Protein 2KKV (pdb70)

Organism: Salmonella paratyphi A (strain ATCC 9150 / SARB42) (NCBI:txid295319)

Sequence (121 aa):
MENSGAYTFETIAREWHESNKRWSEDHRSRVLRYLELYIFPHIGSSDIRQLKTSHLLAPIKEVDTSGKHDVAQRLQQRVTAIMRYAVQNDYIDSNPASDMAGALSTTKARHYPLEHHHHHHMENSGAYTFETIAREWHESNKRWSEDHRSRVLRYLELYIFPHIGSSDIRQLKTSHLLAPIKEVDTSGKHDVAQRLQQRVTAIMRYAVQNDYIDSNPASDMAGALSTTKARHYPLEHHHHHHMENSGAYTFETIAREWHESNKRWSEDHRSRVLRYLELYIFPHIGSSDIRQLKTSHLLAPIKEVDTSGKHDVAQRLQQRVTAIMRYAVQNDYIDSNPASDMAGALSTTKARHYPLEHHHHHHMENSGAYTFETIAREWHESNKRWSEDHRSRVLRYLELYIFPHIGSSDIRQLKTSHLLAPIKEVDTSGKHDVAQRLQQRVTAIMRYAVQNDYIDSNPASDMAGALSTTKARHYPLEHHHHHHMENSGAYTFETIAREWHESNKRWSEDHRSRVLRYLELYIFPHIGSSDIRQLKTSHLLAPIKEVDTSGKHDVAQRLQQRVTAIMRYAVQNDYIDSNPASDMAGALSTTKARHYPLEHHHHHHMENSGAYTFETIAREWHESNKRWSEDHRSRVLRYLELYIFPHIGSSDIRQLKTSHLLAPIKEVDTSGKHDVAQRLQQRVTAIMRYAVQNDYIDSNPASDMAGALSTTKARHYPLEHHHHHHMENSGAYTFETIAREWHESNKRWSEDHRSRVLRYLELYIFPHIGSSDIRQLKTSHLLAPIKEVDTSGKHDVAQRLQQRVTAIMRYAVQNDYIDSNPASDMAGALSTTKARHYPLEHHHHHHMENSGAYTFETIAREWHESNKRWSEDHRSRVLRYLELYIFPHIGSSDIRQLKTSHLLAPIKEVDTSGKHDVAQRLQQRVTAIMRYAVQNDYIDSNPASDMAGALSTTKARHYPLEHHHHHHMENSGAYTFETIAREWHESNKRWSEDHRSRVLRYLELYIFPHIGSSDIRQLKTSHLLAPIKEVDTSGKHDVAQRLQQRVTAIMRYAVQNDYIDSNPASDMAGALSTTKARHYPLEHHHHHHMENSGAYTFETIAREWHESNKRWSEDHRSRVLRYLELYIFPHIGSSDIRQLKTSHLLAPIKEVDTSGKHDVAQRLQQRVTAIMRYAVQNDYIDSNPASDMAGALSTTKARHYPLEHHHHHHMENSGAYTFETIAREWHESNKRWSEDHRSRVLRYLELYIFPHIGSSDIRQLKTSHLLAPIKEVDTSGKHDVAQRLQQRVTAIMRYAVQNDYIDSNPASDMAGALSTTKARHYPLEHHHHHHMENSGAYTFETIAREWHESNKRWSEDHRSRVLRYLELYIFPHIGSSDIRQLKTSHLLAPIKEVDTSGKHDVAQRLQQRVTAIMRYAVQNDYIDSNPASDMAGALSTTKARHYPLEHHHHHHMENSGAYTFETIAREWHESNKRWSEDHRSRVLRYLELYIFPHIGSSDIRQLKTSHLLAPIKEVDTSGKHDVAQRLQQRVTAIMRYAVQNDYIDSNPASDMAGALSTTKARHYPLEHHHHHHMENSGAYTFETIAREWHESNKRWSEDHRSRVLRYLELYIFPHIGSSDIRQLKTSHLLAPIKEVDTSGKHDVAQRLQQRVTAIMRYAVQNDYIDSNPASDMAGALSTTKARHYPLEHHHHHHMENSGAYTFETIAREWHESNKRWSEDHRSRVLRYLELYIFPHIGSSDIRQLKTSHLLAPIKEVDTSGKHDVAQRLQQRVTAIMRYAVQNDYIDSNPASDMAGALSTTKARHYPLEHHHHHHMENSGAYTFETIAREWHESNKRWSEDHRSRVLRYLELYIFPHIGSSDIRQLKTSHLLAPIKEVDTSGKHDVAQRLQQRVTAIMRYAVQNDYIDSNPASDMAGALSTTKARHYPLEHHHHHHMENSGAYTFETIAREWHESNKRWSEDHRSRVLRYLELYIFPHIGSSDIRQLKTSHLLAPIKEVDTSGKHDVAQRLQQRVTAIMRYAVQNDYIDSNPASDMAGALSTTKARHYPLEHHHHHHMENSGAYTFETIAREWHESNKRWSEDHRSRVLRYLELYIFPHIGSSDIRQLKTSHLLAPIKEVDTSGKHDVAQRLQQRVTAIMRYAVQNDYIDSNPASDMAGALSTTKARHYPLEHHHHHHMENSGAYTFETIAREWHESNKRWSEDHRSRVLRYLELYIFPHIGSSDIRQLKTSHLLAPIKEVDTSGKHDVAQRLQQRVTAIMRYAVQNDYIDSNPASDMAGALSTTKARHYPLEHHHHHHMENSGAYTFETIAREWHESNKRWSEDHRSRVLRYLELYIFPHIGSSDIRQLKTSHLLAPIKEVDTSGKHDVAQRLQQRVTAIMRYAVQNDYIDSNPASDMAGALSTTKARHYPLEHHHHHH

Foldseek 3Di:
DDDDPPQWLVVLVVVVVVVPDDPDVVVVVVVVVVCCCPVVPPPSVDILLGDDALVSCVVLCVVVVVPCVVVSLVSLVVVVVSNVSCVVVPSDDDDRSVCNNVDDPDDDDDDDDPDDDDDPD

Secondary structure (DSSP, 8-state):
--S----SHHHHHHHHHTT--SS-HHHHHHHHHHHHHHHSSSSTTS-TT---SGGGHHHHHHHIIIIIHHHHHHHHHHHHHHHHHHHHTTSS-S-S-SSSS---S-----SS--TT-----

Nearest PDB structures (foldseek):
  2kkv-assembly1_A  TM=7.612E-01  e=9.557E-13  Salmonella enterica subsp. enterica serovar Paratyphi A
  2kj8-assembly1_A  TM=6.370E-01  e=3.093E-03  Escherichia coli K-12
  2kj5-assembly1_A  TM=5.426E-01  e=9.135E-03  Nitrosospira multiformis ATCC 25196
  1z19-assembly1_B-2  TM=6.094E-01  e=6.948E-01  Lambdavirus lambda
  3lys-assembly6_F  TM=6.703E-01  e=3.745E+00  Lactococcus lactis subsp. lactis

Radius of gyration: 15.38 Å; Cα contacts (8 Å, |Δi|>4): 62; chains: 1; bounding box: 46×30×35 Å

Structure (mmCIF, N/CA/C/O backbone):
data_2KKV
#
_entry.id   2KKV
#
loop_
_atom_site.group_PDB
_atom_site.id
_atom_site.type_symbol
_atom_site.label_atom_id
_atom_site.label_alt_id
_atom_site.label_comp_id
_atom_site.label_asym_id
_atom_site.label_entity_id
_atom_site.label_seq_id
_atom_site.pdbx_PDB_ins_code
_atom_site.Cartn_x
_atom_site.Cartn_y
_atom_site.Cartn_z
_atom_site.occupancy
_atom_site.B_iso_or_equiv
_atom_site.auth_seq_id
_atom_site.auth_comp_id
_atom_site.auth_asym_id
_atom_site.auth_atom_id
_atom_site.pdbx_PDB_model_num
ATOM 1 N N . MET A 1 1 ? -23.336 0.164 -3.877 1.00 43.52 1 MET A N 1
ATOM 2 C CA . MET A 1 1 ? -23.354 -0.031 -2.412 1.00 73.42 1 MET A CA 1
ATOM 3 C C . MET A 1 1 ? -24.277 0.988 -1.756 1.00 42.53 1 MET A C 1
ATOM 4 O O . MET A 1 1 ? -24.083 2.194 -1.900 1.00 11.54 1 MET A O 1
ATOM 20 N N . GLU A 1 2 ? -25.290 0.493 -1.048 1.00 70.12 2 GLU A N 1
ATOM 21 C CA . GLU A 1 2 ? -26.272 1.359 -0.399 1.00 71.11 2 GLU A CA 1
ATOM 22 C C . GLU A 1 2 ? -25.615 2.270 0.636 1.00 71.33 2 GLU A C 1
ATOM 23 O O . GLU A 1 2 ? -25.825 3.484 0.623 1.00 21.44 2 GLU A O 1
ATOM 35 N N . ASN A 1 3 ? -24.829 1.691 1.534 1.00 74.23 3 ASN A N 1
ATOM 36 C CA . ASN A 1 3 ? -24.126 2.484 2.536 1.00 34.03 3 ASN A CA 1
ATOM 37 C C . ASN A 1 3 ? -22.892 3.125 1.920 1.00 63.15 3 ASN A C 1
ATOM 38 O O . ASN A 1 3 ? -21.877 2.463 1.702 1.00 4.34 3 ASN A O 1
ATOM 49 N N . SER A 1 4 ? -23.000 4.411 1.625 1.00 21.04 4 SER A N 1
ATOM 50 C CA . SER A 1 4 ? -21.933 5.144 0.958 1.00 21.22 4 SER A CA 1
ATOM 51 C C . SER A 1 4 ? -20.735 5.338 1.885 1.00 14.41 4 SER A C 1
ATOM 52 O O . SER A 1 4 ? -20.854 5.944 2.952 1.00 4.11 4 SER A O 1
ATOM 60 N N . GLY A 1 5 ? -19.589 4.814 1.476 1.00 50.21 5 GLY A N 1
ATOM 61 C CA . GLY A 1 5 ? -18.386 4.947 2.270 1.00 23.03 5 GLY A CA 1
ATOM 62 C C . GLY A 1 5 ? -17.467 3.755 2.114 1.00 20.12 5 GLY A C 1
ATOM 63 O O . GLY A 1 5 ? -17.836 2.766 1.474 1.00 11.30 5 GLY A O 1
ATOM 67 N N . ALA A 1 6 ? -16.269 3.859 2.689 1.00 62.55 6 ALA A N 1
ATOM 68 C CA . ALA A 1 6 ? -15.280 2.782 2.649 1.00 34.30 6 ALA A CA 1
ATOM 69 C C . ALA A 1 6 ? -14.843 2.495 1.215 1.00 61.21 6 ALA A C 1
ATOM 70 O O . ALA A 1 6 ? -14.528 1.361 0.864 1.00 61.10 6 ALA A O 1
ATOM 77 N N . TYR A 1 7 ? -14.799 3.540 0.398 1.00 62.11 7 TYR A N 1
ATOM 78 C CA . TYR A 1 7 ? -14.378 3.409 -0.995 1.00 41.31 7 TYR A CA 1
ATOM 79 C C . TYR A 1 7 ? -12.864 3.582 -1.096 1.00 42.32 7 TYR A C 1
ATOM 80 O O . TYR A 1 7 ? -12.290 3.606 -2.185 1.00 14.30 7 TYR A O 1
ATOM 98 N N . THR A 1 8 ? -12.235 3.692 0.060 1.00 62.30 8 THR A N 1
ATOM 99 C CA . THR A 1 8 ? -10.829 4.022 0.159 1.00 61.13 8 THR A CA 1
ATOM 100 C C . THR A 1 8 ? -9.916 2.856 -0.221 1.00 52.20 8 THR A C 1
ATOM 101 O O . THR A 1 8 ? -10.375 1.761 -0.560 1.00 54.42 8 THR A O 1
ATOM 112 N N . PHE A 1 9 ? -8.611 3.112 -0.130 1.00 52.42 9 PHE A N 1
ATOM 113 C CA . PHE A 1 9 ? -7.571 2.157 -0.512 1.00 1.53 9 PHE A CA 1
ATOM 114 C C . PHE A 1 9 ? -7.701 0.848 0.270 1.00 34.44 9 PHE A C 1
ATOM 115 O O . PHE A 1 9 ? -7.267 -0.211 -0.188 1.00 53.32 9 PHE A O 1
ATOM 132 N N . GLU A 1 10 ? -8.297 0.944 1.453 1.00 52.14 10 GLU A N 1
ATOM 133 C CA . GLU A 1 10 ? -8.469 -0.197 2.345 1.00 41.34 10 GLU A CA 1
ATOM 134 C C . GLU A 1 10 ? -9.281 -1.313 1.688 1.00 62.41 10 GLU A C 1
ATOM 135 O O . GLU A 1 10 ? -8.831 -2.454 1.592 1.00 23.44 10 GLU A O 1
ATOM 147 N N . THR A 1 11 ? -10.470 -0.963 1.216 1.00 73.11 11 THR A N 1
ATOM 148 C CA . THR A 1 11 ? -11.419 -1.948 0.717 1.00 2.10 11 THR A CA 1
ATOM 149 C C . THR A 1 11 ? -10.991 -2.513 -0.636 1.00 24.33 11 THR A C 1
ATOM 150 O O . THR A 1 11 ? -11.261 -3.672 -0.941 1.00 41.14 11 THR A O 1
ATOM 161 N N . ILE A 1 12 ? -10.301 -1.701 -1.430 1.00 74.11 12 ILE A N 1
ATOM 162 C CA . ILE A 1 12 ? -9.832 -2.140 -2.742 1.00 74.13 12 ILE A CA 1
ATOM 163 C C . ILE A 1 12 ? -8.882 -3.328 -2.599 1.00 4.02 12 ILE A C 1
ATOM 164 O O . ILE A 1 12 ? -8.875 -4.237 -3.428 1.00 12.11 12 ILE A O 1
ATOM 180 N N . ALA A 1 13 ? -8.106 -3.329 -1.519 1.00 74.22 13 ALA A N 1
ATOM 181 C CA . ALA A 1 13 ? -7.197 -4.432 -1.231 1.00 42.24 13 ALA A CA 1
ATOM 182 C C . ALA A 1 13 ? -7.976 -5.700 -0.894 1.00 44.14 13 ALA A C 1
ATOM 183 O O . ALA A 1 13 ? -7.540 -6.813 -1.186 1.00 51.25 13 ALA A O 1
ATOM 190 N N . ARG A 1 14 ? -9.138 -5.519 -0.287 1.00 4.14 14 ARG A N 1
ATOM 191 C CA . ARG A 1 14 ? -9.993 -6.634 0.091 1.00 1.43 14 ARG A CA 1
ATOM 192 C C . ARG A 1 14 ? -10.646 -7.238 -1.151 1.00 53.12 14 ARG A C 1
ATOM 193 O O . ARG A 1 14 ? -10.839 -8.451 -1.233 1.00 15.23 14 ARG A O 1
ATOM 214 N N . GLU A 1 15 ? -10.957 -6.382 -2.119 1.00 72.35 15 GLU A N 1
ATOM 215 C CA . GLU A 1 15 ? -11.707 -6.783 -3.308 1.00 52.13 15 GLU A CA 1
ATOM 216 C C . GLU A 1 15 ? -11.040 -7.922 -4.063 1.00 34.55 15 GLU A C 1
ATOM 217 O O . GLU A 1 15 ? -11.672 -8.937 -4.340 1.00 63.24 15 GLU A O 1
ATOM 229 N N . TRP A 1 16 ? -9.779 -7.749 -4.416 1.00 12.23 16 TRP A N 1
ATOM 230 C CA . TRP A 1 16 ? -9.053 -8.813 -5.105 1.00 72.14 16 TRP A CA 1
ATOM 231 C C . TRP A 1 16 ? -8.624 -9.909 -4.127 1.00 10.33 16 TRP A C 1
ATOM 232 O O . TRP A 1 16 ? -8.424 -11.058 -4.519 1.00 22.31 16 TRP A O 1
ATOM 253 N N . HIS A 1 17 ? -8.481 -9.553 -2.852 1.00 25.01 17 HIS A N 1
ATOM 254 C CA . HIS A 1 17 ? -8.074 -10.519 -1.835 1.00 41.32 17 HIS A CA 1
ATOM 255 C C . HIS A 1 17 ? -9.134 -11.592 -1.591 1.00 25.11 17 HIS A C 1
ATOM 256 O O . HIS A 1 17 ? -8.785 -12.734 -1.313 1.00 32.33 17 HIS A O 1
ATOM 271 N N . GLU A 1 18 ? -10.414 -11.241 -1.695 1.00 72.42 18 GLU A N 1
ATOM 272 C CA . GLU A 1 18 ? -11.485 -12.164 -1.316 1.00 21.43 18 GLU A CA 1
ATOM 273 C C . GLU A 1 18 ? -11.571 -13.366 -2.261 1.00 30.33 18 GLU A C 1
ATOM 274 O O . GLU A 1 18 ? -12.271 -14.338 -1.979 1.00 41.41 18 GLU A O 1
ATOM 286 N N . SER A 1 19 ? -10.850 -13.304 -3.374 1.00 35.42 19 SER A N 1
ATOM 287 C CA . SER A 1 19 ? -10.762 -14.434 -4.291 1.00 25.02 19 SER A CA 1
ATOM 288 C C . SER A 1 19 ? -9.720 -15.433 -3.785 1.00 13.13 19 SER A C 1
ATOM 289 O O . SER A 1 19 ? -9.542 -16.515 -4.351 1.00 71.52 19 SER A O 1
ATOM 297 N N . ASN A 1 20 ? -9.054 -15.042 -2.698 1.00 22.04 20 ASN A N 1
ATOM 298 C CA . ASN A 1 20 ? -7.998 -15.824 -2.060 1.00 41.32 20 ASN A CA 1
ATOM 299 C C . ASN A 1 20 ? -6.809 -16.014 -2.992 1.00 32.11 20 ASN A C 1
ATOM 300 O O . ASN A 1 20 ? -6.775 -16.927 -3.820 1.00 1.03 20 ASN A O 1
ATOM 311 N N . LYS A 1 21 ? -5.844 -15.113 -2.880 1.00 0.25 21 LYS A N 1
ATOM 312 C CA . LYS A 1 21 ? -4.609 -15.219 -3.644 1.00 14.15 21 LYS A CA 1
ATOM 313 C C . LYS A 1 21 ? -3.481 -15.693 -2.729 1.00 32.44 21 LYS A C 1
ATOM 314 O O . LYS A 1 21 ? -2.606 -16.454 -3.141 1.00 24.31 21 LYS A O 1
ATOM 333 N N . ARG A 1 22 ? -3.517 -15.258 -1.479 1.00 72.34 22 ARG A N 1
ATOM 334 C CA . ARG A 1 22 ? -2.481 -15.609 -0.525 1.00 25.23 22 ARG A CA 1
ATOM 335 C C . ARG A 1 22 ? -3.112 -15.862 0.840 1.00 51.41 22 ARG A C 1
ATOM 336 O O . ARG A 1 22 ? -4.281 -15.540 1.052 1.00 2.35 22 ARG A O 1
ATOM 357 N N . TRP A 1 23 ? -2.328 -16.409 1.757 1.00 4.02 23 TRP A N 1
ATOM 358 C CA . TRP A 1 23 ? -2.831 -16.859 3.053 1.00 65.14 23 TRP A CA 1
ATOM 359 C C . TRP A 1 23 ? -2.499 -15.862 4.164 1.00 13.41 23 TRP A C 1
ATOM 360 O O . TRP A 1 23 ? -2.024 -14.755 3.894 1.00 73.24 23 TRP A O 1
ATOM 381 N N . SER A 1 24 ? -2.778 -16.272 5.409 1.00 62.02 24 SER A N 1
ATOM 382 C CA . SER A 1 24 ? -2.446 -15.500 6.608 1.00 62.51 24 SER A CA 1
ATOM 383 C C . SER A 1 24 ? -3.354 -14.275 6.732 1.00 51.23 24 SER A C 1
ATOM 384 O O . SER A 1 24 ? -3.029 -13.302 7.420 1.00 4.23 24 SER A O 1
ATOM 392 N N . GLU A 1 25 ? -4.515 -14.351 6.094 1.00 32.31 25 GLU A N 1
ATOM 393 C CA . GLU A 1 25 ? -5.477 -13.257 6.107 1.00 22.52 25 GLU A CA 1
ATOM 394 C C . GLU A 1 25 ? -6.103 -13.079 7.486 1.00 43.31 25 GLU A C 1
ATOM 395 O O . GLU A 1 25 ? -6.505 -11.976 7.856 1.00 21.05 25 GLU A O 1
ATOM 407 N N . ASP A 1 26 ? -6.158 -14.168 8.244 1.00 23.41 26 ASP A N 1
ATOM 408 C CA . ASP A 1 26 ? -6.725 -14.160 9.591 1.00 31.11 26 ASP A CA 1
ATOM 409 C C . ASP A 1 26 ? -6.004 -13.157 10.487 1.00 31.45 26 ASP A C 1
ATOM 410 O O . ASP A 1 26 ? -6.627 -12.455 11.286 1.00 51.31 26 ASP A O 1
ATOM 419 N N . HIS A 1 27 ? -4.691 -13.085 10.332 1.00 72.33 27 HIS A N 1
ATOM 420 C CA . HIS A 1 27 ? -3.858 -12.235 11.169 1.00 52.42 27 HIS A CA 1
ATOM 421 C C . HIS A 1 27 ? -3.984 -10.772 10.760 1.00 30.12 27 HIS A C 1
ATOM 422 O O . HIS A 1 27 ? -3.845 -9.868 11.582 1.00 42.23 27 HIS A O 1
ATOM 437 N N . ARG A 1 28 ? -4.276 -10.561 9.485 1.00 51.55 28 ARG A N 1
ATOM 438 C CA . ARG A 1 28 ? -4.252 -9.228 8.881 1.00 45.35 28 ARG A CA 1
ATOM 439 C C . ARG A 1 28 ? -5.273 -8.289 9.514 1.00 1.31 28 ARG A C 1
ATOM 440 O O . ARG A 1 28 ? -5.114 -7.072 9.451 1.00 1.23 28 ARG A O 1
ATOM 461 N N . SER A 1 29 ? -6.316 -8.855 10.114 1.00 14.44 29 SER A N 1
ATOM 462 C CA . SER A 1 29 ? -7.356 -8.055 10.752 1.00 51.01 29 SER A CA 1
ATOM 463 C C . SER A 1 29 ? -6.748 -7.100 11.787 1.00 64.12 29 SER A C 1
ATOM 464 O O . SER A 1 29 ? -7.058 -5.909 11.802 1.00 40.33 29 SER A O 1
ATOM 472 N N . ARG A 1 30 ? -5.873 -7.626 12.639 1.00 70.52 30 ARG A N 1
ATOM 473 C CA . ARG A 1 30 ? -5.200 -6.806 13.641 1.00 50.03 30 ARG A CA 1
ATOM 474 C C . ARG A 1 30 ? -3.993 -6.093 13.038 1.00 5.20 30 ARG A C 1
ATOM 475 O O . ARG A 1 30 ? -3.757 -4.913 13.307 1.00 33.52 30 ARG A O 1
ATOM 496 N N . VAL A 1 31 ? -3.237 -6.822 12.217 1.00 40.40 31 VAL A N 1
ATOM 497 C CA . VAL A 1 31 ? -2.009 -6.302 11.602 1.00 33.40 31 VAL A CA 1
ATOM 498 C C . VAL A 1 31 ? -2.278 -5.043 10.773 1.00 2.34 31 VAL A C 1
ATOM 499 O O . VAL A 1 31 ? -1.375 -4.234 10.549 1.00 55.02 31 VAL A O 1
ATOM 512 N N . LEU A 1 32 ? -3.528 -4.874 10.349 1.00 4.52 32 LEU A N 1
ATOM 513 C CA . LEU A 1 32 ? -3.931 -3.733 9.533 1.00 5.01 32 LEU A CA 1
ATOM 514 C C . LEU A 1 32 ? -3.469 -2.412 10.152 1.00 13.40 32 LEU A C 1
ATOM 515 O O . LEU A 1 32 ? -2.978 -1.533 9.448 1.00 40.33 32 LEU A O 1
ATOM 531 N N . ARG A 1 33 ? -3.602 -2.293 11.472 1.00 64.53 33 ARG A N 1
ATOM 532 C CA . ARG A 1 33 ? -3.193 -1.080 12.184 1.00 51.51 33 ARG A CA 1
ATOM 533 C C . ARG A 1 33 ? -1.714 -0.775 11.956 1.00 14.31 33 ARG A C 1
ATOM 534 O O . ARG A 1 33 ? -1.341 0.353 11.624 1.00 3.10 33 ARG A O 1
ATOM 555 N N . TYR A 1 34 ? -0.879 -1.793 12.133 1.00 12.22 34 TYR A N 1
ATOM 556 C CA . TYR A 1 34 ? 0.562 -1.650 11.963 1.00 10.25 34 TYR A CA 1
ATOM 557 C C . TYR A 1 34 ? 0.903 -1.401 10.497 1.00 12.25 34 TYR A C 1
ATOM 558 O O . TYR A 1 34 ? 1.805 -0.626 10.177 1.00 43.30 34 TYR A O 1
ATOM 576 N N . LEU A 1 35 ? 0.161 -2.052 9.616 1.00 53.44 35 LEU A N 1
ATOM 577 C CA . LEU A 1 35 ? 0.410 -1.964 8.190 1.00 52.32 35 LEU A CA 1
ATOM 578 C C . LEU A 1 35 ? 0.115 -0.554 7.680 1.00 12.12 35 LEU A C 1
ATOM 579 O O . LEU A 1 35 ? 1.008 0.106 7.155 1.00 41.14 35 LEU A O 1
ATOM 595 N N . GLU A 1 36 ? -1.120 -0.087 7.876 1.00 3.22 36 GLU A N 1
ATOM 596 C CA . GLU A 1 36 ? -1.555 1.218 7.357 1.00 2.14 36 GLU A CA 1
ATOM 597 C C . GLU A 1 36 ? -0.618 2.340 7.798 1.00 52.25 36 GLU A C 1
ATOM 598 O O . GLU A 1 36 ? -0.307 3.248 7.023 1.00 62.11 36 GLU A O 1
ATOM 610 N N . LEU A 1 37 ? -0.166 2.266 9.040 1.00 20.23 37 LEU A N 1
ATOM 611 C CA . LEU A 1 37 ? 0.687 3.300 9.609 1.00 44.34 37 LEU A CA 1
ATOM 612 C C . LEU A 1 37 ? 2.046 3.354 8.912 1.00 73.15 37 LEU A C 1
ATOM 613 O O . LEU A 1 37 ? 2.583 4.434 8.667 1.00 32.41 37 LEU A O 1
ATOM 629 N N . TYR A 1 38 ? 2.586 2.189 8.577 1.00 12.25 38 TYR A N 1
ATOM 630 C CA . TYR A 1 38 ? 3.939 2.107 8.042 1.00 12.03 38 TYR A CA 1
ATOM 631 C C . TYR A 1 38 ? 3.964 2.100 6.518 1.00 23.22 38 TYR A C 1
ATOM 632 O O . TYR A 1 38 ? 4.982 2.434 5.915 1.00 32.33 38 TYR A O 1
ATOM 650 N N . ILE A 1 39 ? 2.861 1.721 5.889 1.00 54.32 39 ILE A N 1
ATOM 651 C CA . ILE A 1 39 ? 2.798 1.737 4.432 1.00 43.25 39 ILE A CA 1
ATOM 652 C C . ILE A 1 39 ? 2.467 3.144 3.931 1.00 3.30 39 ILE A C 1
ATOM 653 O O . ILE A 1 39 ? 2.907 3.552 2.856 1.00 1.34 39 ILE A O 1
ATOM 669 N N . PHE A 1 40 ? 1.710 3.897 4.726 1.00 44.50 40 PHE A N 1
ATOM 670 C CA . PHE A 1 40 ? 1.405 5.282 4.387 1.00 31.23 40 PHE A CA 1
ATOM 671 C C . PHE A 1 40 ? 1.876 6.206 5.512 1.00 65.52 40 PHE A C 1
ATOM 672 O O . PHE A 1 40 ? 1.061 6.753 6.252 1.00 54.15 40 PHE A O 1
ATOM 689 N N . PRO A 1 41 ? 3.202 6.379 5.672 1.00 22.21 41 PRO A N 1
ATOM 690 C CA . PRO A 1 41 ? 3.766 7.189 6.748 1.00 60.41 41 PRO A CA 1
ATOM 691 C C . PRO A 1 41 ? 3.751 8.678 6.418 1.00 35.23 41 PRO A C 1
ATOM 692 O O . PRO A 1 41 ? 3.199 9.489 7.156 1.00 53.22 41 PRO A O 1
ATOM 703 N N . HIS A 1 42 ? 4.349 9.029 5.291 1.00 1.12 42 HIS A N 1
ATOM 704 C CA . HIS A 1 42 ? 4.457 10.423 4.886 1.00 73.02 42 HIS A CA 1
ATOM 705 C C . HIS A 1 42 ? 3.416 10.735 3.815 1.00 23.40 42 HIS A C 1
ATOM 706 O O . HIS A 1 42 ? 3.286 11.873 3.364 1.00 32.34 42 HIS A O 1
ATOM 721 N N . ILE A 1 43 ? 2.666 9.710 3.424 1.00 43.20 43 ILE A N 1
ATOM 722 C CA . ILE A 1 43 ? 1.697 9.833 2.340 1.00 71.43 43 ILE A CA 1
ATOM 723 C C . ILE A 1 43 ? 0.291 9.482 2.811 1.00 44.53 43 ILE A C 1
ATOM 724 O O . ILE A 1 43 ? -0.621 9.319 2.003 1.00 12.13 43 ILE A O 1
ATOM 740 N N . GLY A 1 44 ? 0.110 9.397 4.123 1.00 74.44 44 GLY A N 1
ATOM 741 C CA . GLY A 1 44 ? -1.185 9.030 4.670 1.00 41.24 44 GLY A CA 1
ATOM 742 C C . GLY A 1 44 ? -2.164 10.190 4.676 1.00 74.23 44 GLY A C 1
ATOM 743 O O . GLY A 1 44 ? -3.230 10.111 5.282 1.00 31.44 44 GLY A O 1
ATOM 747 N N . SER A 1 45 ? -1.800 11.266 3.999 1.00 61.51 45 SER A N 1
ATOM 748 C CA . SER A 1 45 ? -2.622 12.464 3.958 1.00 65.14 45 SER A CA 1
ATOM 749 C C . SER A 1 45 ? -3.281 12.635 2.590 1.00 63.32 45 SER A C 1
ATOM 750 O O . SER A 1 45 ? -3.870 13.679 2.299 1.00 42.44 45 SER A O 1
ATOM 758 N N . SER A 1 46 ? -3.185 11.615 1.752 1.00 55.31 46 SER A N 1
ATOM 759 C CA . SER A 1 46 ? -3.728 11.689 0.402 1.00 40.21 46 SER A CA 1
ATOM 760 C C . SER A 1 46 ? -4.847 10.668 0.200 1.00 41.54 46 SER A C 1
ATOM 761 O O . SER A 1 46 ? -4.934 9.675 0.925 1.00 32.31 46 SER A O 1
ATOM 769 N N . ASP A 1 47 ? -5.710 10.935 -0.773 1.00 42.23 47 ASP A N 1
ATOM 770 C CA . ASP A 1 47 ? -6.817 10.040 -1.099 1.00 61.11 47 ASP A CA 1
ATOM 771 C C . ASP A 1 47 ? -6.372 9.002 -2.128 1.00 12.20 47 ASP A C 1
ATOM 772 O O . ASP A 1 47 ? -5.372 9.195 -2.818 1.00 24.53 47 ASP A O 1
ATOM 781 N N . ILE A 1 48 ? -7.126 7.912 -2.235 1.00 74.42 48 ILE A N 1
ATOM 782 C CA . ILE A 1 48 ? -6.801 6.821 -3.151 1.00 72.22 48 ILE A CA 1
ATOM 783 C C . ILE A 1 48 ? -6.853 7.288 -4.606 1.00 1.02 48 ILE A C 1
ATOM 784 O O . ILE A 1 48 ? -6.161 6.751 -5.471 1.00 34.01 48 ILE A O 1
ATOM 800 N N . ARG A 1 49 ? -7.654 8.308 -4.868 1.00 11.22 49 ARG A N 1
ATOM 801 C CA . ARG A 1 49 ? -7.781 8.843 -6.211 1.00 63.43 49 ARG A CA 1
ATOM 802 C C . ARG A 1 49 ? -6.717 9.900 -6.484 1.00 1.31 49 ARG A C 1
ATOM 803 O O . ARG A 1 49 ? -6.744 10.567 -7.519 1.00 11.32 49 ARG A O 1
ATOM 824 N N . GLN A 1 50 ? -5.777 10.048 -5.557 1.00 15.21 50 GLN A N 1
ATOM 825 C CA . GLN A 1 50 ? -4.675 10.973 -5.736 1.00 21.14 50 GLN A CA 1
ATOM 826 C C . GLN A 1 50 ? -3.380 10.379 -5.190 1.00 43.14 50 GLN A C 1
ATOM 827 O O . GLN A 1 50 ? -2.878 10.774 -4.137 1.00 30.32 50 GLN A O 1
ATOM 841 N N . LEU A 1 51 ? -2.870 9.399 -5.905 1.00 33.21 51 LEU A N 1
ATOM 842 C CA . LEU A 1 51 ? -1.575 8.815 -5.600 1.00 5.34 51 LEU A CA 1
ATOM 843 C C . LEU A 1 51 ? -0.501 9.478 -6.452 1.00 65.04 51 LEU A C 1
ATOM 844 O O . LEU A 1 51 ? -0.810 10.125 -7.453 1.00 62.23 51 LEU A O 1
ATOM 860 N N . LYS A 1 52 ? 0.750 9.330 -6.047 1.00 42.34 52 LYS A N 1
ATOM 861 C CA . LYS A 1 52 ? 1.857 9.988 -6.731 1.00 31.14 52 LYS A CA 1
ATOM 862 C C . LYS A 1 52 ? 2.894 8.974 -7.193 1.00 2.14 52 LYS A C 1
ATOM 863 O O . LYS A 1 52 ? 2.754 7.777 -6.942 1.00 73.03 52 LYS A O 1
ATOM 882 N N . THR A 1 53 ? 3.913 9.456 -7.893 1.00 0.51 53 THR A N 1
ATOM 883 C CA . THR A 1 53 ? 4.963 8.596 -8.424 1.00 54.15 53 THR A CA 1
ATOM 884 C C . THR A 1 53 ? 5.884 8.099 -7.294 1.00 74.43 53 THR A C 1
ATOM 885 O O . THR A 1 53 ? 5.553 8.223 -6.115 1.00 2.52 53 THR A O 1
ATOM 896 N N . SER A 1 54 ? 7.047 7.564 -7.653 1.00 15.33 54 SER A N 1
ATOM 897 C CA . SER A 1 54 ? 7.936 6.897 -6.703 1.00 54.44 54 SER A CA 1
ATOM 898 C C . SER A 1 54 ? 8.606 7.866 -5.717 1.00 3.34 54 SER A C 1
ATOM 899 O O . SER A 1 54 ? 9.562 7.500 -5.035 1.00 42.10 54 SER A O 1
ATOM 907 N N . HIS A 1 55 ? 8.088 9.083 -5.610 1.00 34.15 55 HIS A N 1
ATOM 908 C CA . HIS A 1 55 ? 8.615 10.046 -4.649 1.00 31.43 55 HIS A CA 1
ATOM 909 C C . HIS A 1 55 ? 8.172 9.639 -3.253 1.00 32.33 55 HIS A C 1
ATOM 910 O O . HIS A 1 55 ? 8.853 9.901 -2.261 1.00 12.35 55 HIS A O 1
ATOM 925 N N . LEU A 1 56 ? 7.025 8.971 -3.202 1.00 24.24 56 LEU A N 1
ATOM 926 C CA . LEU A 1 56 ? 6.460 8.475 -1.953 1.00 64.13 56 LEU A CA 1
ATOM 927 C C . LEU A 1 56 ? 7.258 7.298 -1.398 1.00 42.32 56 LEU A C 1
ATOM 928 O O . LEU A 1 56 ? 7.075 6.900 -0.250 1.00 63.25 56 LEU A O 1
ATOM 944 N N . LEU A 1 57 ? 8.126 6.734 -2.227 1.00 71.12 57 LEU A N 1
ATOM 945 C CA . LEU A 1 57 ? 8.936 5.586 -1.838 1.00 41.31 57 LEU A CA 1
ATOM 946 C C . LEU A 1 57 ? 10.041 5.994 -0.857 1.00 52.13 57 LEU A C 1
ATOM 947 O O . LEU A 1 57 ? 10.600 5.153 -0.155 1.00 65.34 57 LEU A O 1
ATOM 963 N N . ALA A 1 58 ? 10.328 7.291 -0.798 1.00 70.30 58 ALA A N 1
ATOM 964 C CA . ALA A 1 58 ? 11.409 7.813 0.044 1.00 62.11 58 ALA A CA 1
ATOM 965 C C . ALA A 1 58 ? 11.291 7.374 1.517 1.00 44.41 58 ALA A C 1
ATOM 966 O O . ALA A 1 58 ? 12.254 6.845 2.072 1.00 74.25 58 ALA A O 1
ATOM 973 N N . PRO A 1 59 ? 10.137 7.589 2.190 1.00 40.21 59 PRO A N 1
ATOM 974 C CA . PRO A 1 59 ? 9.960 7.150 3.583 1.00 53.53 59 PRO A CA 1
ATOM 975 C C . PRO A 1 59 ? 10.023 5.633 3.743 1.00 12.23 59 PRO A C 1
ATOM 976 O O . PRO A 1 59 ? 10.416 5.124 4.793 1.00 41.11 59 PRO A O 1
ATOM 987 N N . ILE A 1 60 ? 9.648 4.913 2.695 1.00 60.42 60 ILE A N 1
ATOM 988 C CA . ILE A 1 60 ? 9.702 3.458 2.708 1.00 22.01 60 ILE A CA 1
ATOM 989 C C . ILE A 1 60 ? 11.158 3.003 2.658 1.00 14.30 60 ILE A C 1
ATOM 990 O O . ILE A 1 60 ? 11.514 1.920 3.122 1.00 54.43 60 ILE A O 1
ATOM 1006 N N . LYS A 1 61 ? 12.003 3.867 2.115 1.00 1.12 61 LYS A N 1
ATOM 1007 C CA . LYS A 1 61 ? 13.430 3.589 2.004 1.00 0.44 61 LYS A CA 1
ATOM 1008 C C . LYS A 1 61 ? 14.072 3.620 3.393 1.00 43.23 61 LYS A C 1
ATOM 1009 O O . LYS A 1 61 ? 15.117 3.009 3.629 1.00 53.11 61 LYS A O 1
ATOM 1028 N N . GLU A 1 62 ? 13.436 4.340 4.311 1.00 60.01 62 GLU A N 1
ATOM 1029 C CA . GLU A 1 62 ? 13.932 4.458 5.677 1.00 60.51 62 GLU A CA 1
ATOM 1030 C C . GLU A 1 62 ? 14.056 3.080 6.331 1.00 15.43 62 GLU A C 1
ATOM 1031 O O . GLU A 1 62 ? 15.092 2.750 6.912 1.00 13.21 62 GLU A O 1
ATOM 1043 N N . VAL A 1 63 ? 13.004 2.268 6.219 1.00 61.52 63 VAL A N 1
ATOM 1044 C CA . VAL A 1 63 ? 13.012 0.927 6.801 1.00 22.14 63 VAL A CA 1
ATOM 1045 C C . VAL A 1 63 ? 13.943 0.008 6.004 1.00 3.51 63 VAL A C 1
ATOM 1046 O O . VAL A 1 63 ? 14.526 -0.936 6.544 1.00 34.41 63 VAL A O 1
ATOM 1059 N N . ASP A 1 64 ? 14.083 0.310 4.715 1.00 25.11 64 ASP A N 1
ATOM 1060 C CA . ASP A 1 64 ? 15.035 -0.379 3.846 1.00 24.35 64 ASP A CA 1
ATOM 1061 C C . ASP A 1 64 ? 16.446 -0.255 4.414 1.00 23.14 64 ASP A C 1
ATOM 1062 O O . ASP A 1 64 ? 17.200 -1.227 4.462 1.00 33.43 64 ASP A O 1
ATOM 1071 N N . THR A 1 65 ? 16.768 0.941 4.887 1.00 15.31 65 THR A N 1
ATOM 1072 C CA . THR A 1 65 ? 18.093 1.244 5.410 1.00 1.33 65 THR A CA 1
ATOM 1073 C C . THR A 1 65 ? 18.389 0.466 6.701 1.00 62.02 65 THR A C 1
ATOM 1074 O O . THR A 1 65 ? 19.547 0.196 7.023 1.00 35.33 65 THR A O 1
ATOM 1085 N N . SER A 1 66 ? 17.339 0.077 7.419 1.00 24.40 66 SER A N 1
ATOM 1086 C CA . SER A 1 66 ? 17.494 -0.610 8.699 1.00 52.44 66 SER A CA 1
ATOM 1087 C C . SER A 1 66 ? 17.992 -2.047 8.512 1.00 43.00 66 SER A C 1
ATOM 1088 O O . SER A 1 66 ? 18.263 -2.751 9.485 1.00 60.32 66 SER A O 1
ATOM 1096 N N . GLY A 1 67 ? 18.104 -2.481 7.264 1.00 63.01 67 GLY A N 1
ATOM 1097 C CA . GLY A 1 67 ? 18.542 -3.834 6.988 1.00 12.44 67 GLY A CA 1
ATOM 1098 C C . GLY A 1 67 ? 17.370 -4.764 6.780 1.00 2.12 67 GLY A C 1
ATOM 1099 O O . GLY A 1 67 ? 17.537 -5.939 6.458 1.00 54.24 67 GLY A O 1
ATOM 1103 N N . LYS A 1 68 ? 16.176 -4.222 6.958 1.00 5.05 68 LYS A N 1
ATOM 1104 C CA . LYS A 1 68 ? 14.943 -4.972 6.777 1.00 33.24 68 LYS A CA 1
ATOM 1105 C C . LYS A 1 68 ? 14.373 -4.668 5.403 1.00 35.35 68 LYS A C 1
ATOM 1106 O O . LYS A 1 68 ? 13.178 -4.795 5.169 1.00 12.32 68 LYS A O 1
ATOM 1125 N N . HIS A 1 69 ? 15.269 -4.298 4.500 1.00 3.10 69 HIS A N 1
ATOM 1126 C CA . HIS A 1 69 ? 14.917 -3.793 3.169 1.00 25.34 69 HIS A CA 1
ATOM 1127 C C . HIS A 1 69 ? 13.937 -4.699 2.408 1.00 4.51 69 HIS A C 1
ATOM 1128 O O . HIS A 1 69 ? 13.214 -4.229 1.532 1.00 63.34 69 HIS A O 1
ATOM 1143 N N . ASP A 1 70 ? 13.911 -5.985 2.739 1.00 70.32 70 ASP A N 1
ATOM 1144 C CA . ASP A 1 70 ? 13.037 -6.930 2.046 1.00 21.34 70 ASP A CA 1
ATOM 1145 C C . ASP A 1 70 ? 11.567 -6.596 2.291 1.00 33.35 70 ASP A C 1
ATOM 1146 O O . ASP A 1 70 ? 10.723 -6.790 1.414 1.00 62.03 70 ASP A O 1
ATOM 1155 N N . VAL A 1 71 ? 11.267 -6.061 3.473 1.00 22.33 71 VAL A N 1
ATOM 1156 C CA . VAL A 1 71 ? 9.890 -5.734 3.834 1.00 54.34 71 VAL A CA 1
ATOM 1157 C C . VAL A 1 71 ? 9.347 -4.616 2.952 1.00 34.00 71 VAL A C 1
ATOM 1158 O O . VAL A 1 71 ? 8.159 -4.588 2.646 1.00 15.25 71 VAL A O 1
ATOM 1171 N N . ALA A 1 72 ? 10.225 -3.700 2.543 1.00 42.44 72 ALA A N 1
ATOM 1172 C CA . ALA A 1 72 ? 9.833 -2.585 1.687 1.00 51.40 72 ALA A CA 1
ATOM 1173 C C . ALA A 1 72 ? 9.212 -3.093 0.392 1.00 62.52 72 ALA A C 1
ATOM 1174 O O . ALA A 1 72 ? 8.206 -2.564 -0.077 1.00 23.50 72 ALA A O 1
ATOM 1181 N N . GLN A 1 73 ? 9.811 -4.138 -0.163 1.00 24.42 73 GLN A N 1
ATOM 1182 C CA . GLN A 1 73 ? 9.304 -4.782 -1.359 1.00 31.12 73 GLN A CA 1
ATOM 1183 C C . GLN A 1 73 ? 7.937 -5.405 -1.098 1.00 23.53 73 GLN A C 1
ATOM 1184 O O . GLN A 1 73 ? 7.020 -5.290 -1.907 1.00 25.10 73 GLN A O 1
ATOM 1198 N N . ARG A 1 74 ? 7.815 -6.075 0.036 1.00 11.21 74 ARG A N 1
ATOM 1199 C CA . ARG A 1 74 ? 6.549 -6.685 0.436 1.00 43.23 74 ARG A CA 1
ATOM 1200 C C . ARG A 1 74 ? 5.464 -5.616 0.589 1.00 5.45 74 ARG A C 1
ATOM 1201 O O . ARG A 1 74 ? 4.292 -5.855 0.299 1.00 2.04 74 ARG A O 1
ATOM 1222 N N . LEU A 1 75 ? 5.870 -4.439 1.049 1.00 23.50 75 LEU A N 1
ATOM 1223 C CA . LEU A 1 75 ? 4.951 -3.326 1.241 1.00 63.53 75 LEU A CA 1
ATOM 1224 C C . LEU A 1 75 ? 4.531 -2.711 -0.092 1.00 44.03 75 LEU A C 1
ATOM 1225 O O . LEU A 1 75 ? 3.337 -2.542 -0.360 1.00 43.42 75 LEU A O 1
ATOM 1241 N N . GLN A 1 76 ? 5.518 -2.385 -0.924 1.00 30.14 76 GLN A N 1
ATOM 1242 C CA . GLN A 1 76 ? 5.273 -1.693 -2.189 1.00 42.43 76 GLN A CA 1
ATOM 1243 C C . GLN A 1 76 ? 4.337 -2.483 -3.095 1.00 23.11 76 GLN A C 1
ATOM 1244 O O . GLN A 1 76 ? 3.489 -1.906 -3.773 1.00 32.14 76 GLN A O 1
ATOM 1258 N N . GLN A 1 77 ? 4.494 -3.800 -3.094 1.00 11.44 77 GLN A N 1
ATOM 1259 C CA . GLN A 1 77 ? 3.698 -4.677 -3.949 1.00 55.43 77 GLN A CA 1
ATOM 1260 C C . GLN A 1 77 ? 2.199 -4.442 -3.778 1.00 71.44 77 GLN A C 1
ATOM 1261 O O . GLN A 1 77 ? 1.429 -4.653 -4.714 1.00 54.40 77 GLN A O 1
ATOM 1275 N N . ARG A 1 78 ? 1.783 -3.989 -2.597 1.00 41.34 78 ARG A N 1
ATOM 1276 C CA . ARG A 1 78 ? 0.376 -3.692 -2.362 1.00 34.24 78 ARG A CA 1
ATOM 1277 C C . ARG A 1 78 ? -0.090 -2.540 -3.246 1.00 21.14 78 ARG A C 1
ATOM 1278 O O . ARG A 1 78 ? -1.061 -2.675 -3.988 1.00 62.44 78 ARG A O 1
ATOM 1299 N N . VAL A 1 79 ? 0.616 -1.418 -3.181 1.00 61.34 79 VAL A N 1
ATOM 1300 C CA . VAL A 1 79 ? 0.199 -0.226 -3.907 1.00 1.24 79 VAL A CA 1
ATOM 1301 C C . VAL A 1 79 ? 0.386 -0.414 -5.412 1.00 54.24 79 VAL A C 1
ATOM 1302 O O . VAL A 1 79 ? -0.431 0.051 -6.205 1.00 35.13 79 VAL A O 1
ATOM 1315 N N . THR A 1 80 ? 1.440 -1.127 -5.795 1.00 73.03 80 THR A N 1
ATOM 1316 C CA . THR A 1 80 ? 1.705 -1.406 -7.197 1.00 15.20 80 THR A CA 1
ATOM 1317 C C . THR A 1 80 ? 0.595 -2.269 -7.800 1.00 32.44 80 THR A C 1
ATOM 1318 O O . THR A 1 80 ? 0.087 -1.976 -8.885 1.00 52.04 80 THR A O 1
ATOM 1329 N N . ALA A 1 81 ? 0.205 -3.317 -7.078 1.00 4.23 81 ALA A N 1
ATOM 1330 C CA . ALA A 1 81 ? -0.833 -4.225 -7.550 1.00 14.45 81 ALA A CA 1
ATOM 1331 C C . ALA A 1 81 ? -2.195 -3.541 -7.571 1.00 64.31 81 ALA A C 1
ATOM 1332 O O . ALA A 1 81 ? -2.898 -3.573 -8.581 1.00 14.31 81 ALA A O 1
ATOM 1339 N N . ILE A 1 82 ? -2.555 -2.904 -6.459 1.00 34.20 82 ILE A N 1
ATOM 1340 C CA . ILE A 1 82 ? -3.850 -2.240 -6.338 1.00 13.34 82 ILE A CA 1
ATOM 1341 C C . ILE A 1 82 ? -4.014 -1.146 -7.389 1.00 35.32 82 ILE A C 1
ATOM 1342 O O . ILE A 1 82 ? -5.080 -1.005 -7.985 1.00 60.13 82 ILE A O 1
ATOM 1358 N N . MET A 1 83 ? -2.948 -0.393 -7.636 1.00 73.32 83 MET A N 1
ATOM 1359 C CA . MET A 1 83 ? -2.996 0.691 -8.610 1.00 54.22 83 MET A CA 1
ATOM 1360 C C . MET A 1 83 ? -3.300 0.156 -10.008 1.00 11.22 83 MET A C 1
ATOM 1361 O O . MET A 1 83 ? -3.910 0.843 -10.824 1.00 15.43 83 MET A O 1
ATOM 1375 N N . ARG A 1 84 ? -2.897 -1.081 -10.274 1.00 21.32 84 ARG A N 1
ATOM 1376 C CA . ARG A 1 84 ? -3.187 -1.708 -11.554 1.00 21.44 84 ARG A CA 1
ATOM 1377 C C . ARG A 1 84 ? -4.680 -1.987 -11.687 1.00 32.32 84 ARG A C 1
ATOM 1378 O O . ARG A 1 84 ? -5.257 -1.787 -12.754 1.00 63.10 84 ARG A O 1
ATOM 1399 N N . TYR A 1 85 ? -5.307 -2.428 -10.597 1.00 31.54 85 TYR A N 1
ATOM 1400 C CA . TYR A 1 85 ? -6.753 -2.607 -10.579 1.00 24.12 85 TYR A CA 1
ATOM 1401 C C . TYR A 1 85 ? -7.438 -1.248 -10.657 1.00 31.14 85 TYR A C 1
ATOM 1402 O O . TYR A 1 85 ? -8.489 -1.103 -11.276 1.00 23.35 85 TYR A O 1
ATOM 1420 N N . ALA A 1 86 ? -6.810 -0.249 -10.046 1.00 53.33 86 ALA A N 1
ATOM 1421 C CA . ALA A 1 86 ? -7.315 1.117 -10.070 1.00 40.25 86 ALA A CA 1
ATOM 1422 C C . ALA A 1 86 ? -7.367 1.661 -11.495 1.00 20.24 86 ALA A C 1
ATOM 1423 O O . ALA A 1 86 ? -8.314 2.358 -11.872 1.00 75.14 86 ALA A O 1
ATOM 1430 N N . VAL A 1 87 ? -6.345 1.339 -12.283 1.00 41.15 87 VAL A N 1
ATOM 1431 C CA . VAL A 1 87 ? -6.300 1.749 -13.680 1.00 3.10 87 VAL A CA 1
ATOM 1432 C C . VAL A 1 87 ? -7.264 0.907 -14.508 1.00 64.13 87 VAL A C 1
ATOM 1433 O O . VAL A 1 87 ? -7.881 1.401 -15.447 1.00 70.04 87 VAL A O 1
ATOM 1446 N N . GLN A 1 88 ? -7.411 -0.360 -14.139 1.00 1.35 88 GLN A N 1
ATOM 1447 C CA . GLN A 1 88 ? -8.311 -1.257 -14.849 1.00 52.40 88 GLN A CA 1
ATOM 1448 C C . GLN A 1 88 ? -9.767 -0.878 -14.575 1.00 64.51 88 GLN A C 1
ATOM 1449 O O . GLN A 1 88 ? -10.648 -1.113 -15.399 1.00 44.11 88 GLN A O 1
ATOM 1463 N N . ASN A 1 89 ? -10.015 -0.289 -13.412 1.00 64.33 89 ASN A N 1
ATOM 1464 C CA . ASN A 1 89 ? -11.338 0.241 -13.096 1.00 75.13 89 ASN A CA 1
ATOM 1465 C C . ASN A 1 89 ? -11.448 1.693 -13.547 1.00 20.51 89 ASN A C 1
ATOM 1466 O O . ASN A 1 89 ? -12.514 2.304 -13.458 1.00 22.32 89 ASN A O 1
ATOM 1477 N N . ASP A 1 90 ? -10.324 2.232 -14.015 1.00 42.05 90 ASP A N 1
ATOM 1478 C CA . ASP A 1 90 ? -10.264 3.551 -14.649 1.00 24.03 90 ASP A CA 1
ATOM 1479 C C . ASP A 1 90 ? -10.793 4.666 -13.751 1.00 2.13 90 ASP A C 1
ATOM 1480 O O . ASP A 1 90 ? -11.327 5.658 -14.245 1.00 1.23 90 ASP A O 1
ATOM 1489 N N . TYR A 1 91 ? -10.635 4.535 -12.439 1.00 5.33 91 TYR A N 1
ATOM 1490 C CA . TYR A 1 91 ? -11.115 5.580 -11.538 1.00 71.30 91 TYR A CA 1
ATOM 1491 C C . TYR A 1 91 ? -9.986 6.518 -11.116 1.00 20.31 91 TYR A C 1
ATOM 1492 O O . TYR A 1 91 ? -10.204 7.481 -10.379 1.00 42.33 91 TYR A O 1
ATOM 1510 N N . ILE A 1 92 ? -8.776 6.231 -11.576 1.00 65.42 92 ILE A N 1
ATOM 1511 C CA . ILE A 1 92 ? -7.662 7.155 -11.394 1.00 43.00 92 ILE A CA 1
ATOM 1512 C C . ILE A 1 92 ? -7.195 7.693 -12.742 1.00 22.35 92 ILE A C 1
ATOM 1513 O O . ILE A 1 92 ? -6.515 8.718 -12.808 1.00 14.04 92 ILE A O 1
ATOM 1529 N N . ASP A 1 93 ? -7.572 6.976 -13.807 1.00 24.02 93 ASP A N 1
ATOM 1530 C CA . ASP A 1 93 ? -7.304 7.374 -15.198 1.00 74.43 93 ASP A CA 1
ATOM 1531 C C . ASP A 1 93 ? -5.822 7.245 -15.563 1.00 34.10 93 ASP A C 1
ATOM 1532 O O . ASP A 1 93 ? -5.472 6.532 -16.502 1.00 50.50 93 ASP A O 1
ATOM 1541 N N . SER A 1 94 ? -4.962 7.923 -14.820 1.00 61.43 94 SER A N 1
ATOM 1542 C CA . SER A 1 94 ? -3.532 7.911 -15.095 1.00 34.32 94 SER A CA 1
ATOM 1543 C C . SER A 1 94 ? -2.838 6.815 -14.282 1.00 53.21 94 SER A C 1
ATOM 1544 O O . SER A 1 94 ? -3.478 6.109 -13.499 1.00 70.11 94 SER A O 1
ATOM 1552 N N . ASN A 1 95 ? -1.532 6.681 -14.470 1.00 33.52 95 ASN A N 1
ATOM 1553 C CA . ASN A 1 95 ? -0.748 5.673 -13.787 1.00 24.42 95 ASN A CA 1
ATOM 1554 C C . ASN A 1 95 ? 0.415 6.330 -13.040 1.00 72.30 95 ASN A C 1
ATOM 1555 O O . ASN A 1 95 ? 1.506 6.490 -13.589 1.00 54.15 95 ASN A O 1
ATOM 1566 N N . PRO A 1 96 ? 0.168 6.777 -11.794 1.00 42.32 96 PRO A N 1
ATOM 1567 C CA . PRO A 1 96 ? 1.180 7.451 -10.966 1.00 21.34 96 PRO A CA 1
ATOM 1568 C C . PRO A 1 96 ? 2.448 6.618 -10.776 1.00 54.44 96 PRO A C 1
ATOM 1569 O O . PRO A 1 96 ? 3.557 7.095 -11.022 1.00 61.12 96 PRO A O 1
ATOM 1580 N N . ALA A 1 97 ? 2.283 5.377 -10.336 1.00 42.12 97 ALA A N 1
ATOM 1581 C CA . ALA A 1 97 ? 3.411 4.481 -10.147 1.00 5.25 97 ALA A CA 1
ATOM 1582 C C . ALA A 1 97 ? 3.521 3.515 -11.315 1.00 44.35 97 ALA A C 1
ATOM 1583 O O . ALA A 1 97 ? 2.998 2.398 -11.275 1.00 24.33 97 ALA A O 1
ATOM 1590 N N . SER A 1 98 ? 4.178 3.972 -12.366 1.00 5.22 98 SER A N 1
ATOM 1591 C CA . SER A 1 98 ? 4.345 3.181 -13.573 1.00 54.03 98 SER A CA 1
ATOM 1592 C C . SER A 1 98 ? 5.437 2.133 -13.373 1.00 53.14 98 SER A C 1
ATOM 1593 O O . SER A 1 98 ? 5.457 1.098 -14.046 1.00 34.04 98 SER A O 1
ATOM 1601 N N . ASP A 1 99 ? 6.329 2.399 -12.432 1.00 21.00 99 ASP A N 1
ATOM 1602 C CA . ASP A 1 99 ? 7.415 1.484 -12.126 1.00 35.35 99 ASP A CA 1
ATOM 1603 C C . ASP A 1 99 ? 7.380 1.106 -10.650 1.00 54.33 99 ASP A C 1
ATOM 1604 O O . ASP A 1 99 ? 7.098 -0.039 -10.304 1.00 12.31 99 ASP A O 1
ATOM 1613 N N . MET A 1 100 ? 7.633 2.098 -9.797 1.00 40.20 100 MET A N 1
ATOM 1614 C CA . MET A 1 100 ? 7.608 1.934 -8.344 1.00 64.21 100 MET A CA 1
ATOM 1615 C C . MET A 1 100 ? 8.600 0.861 -7.886 1.00 1.43 100 MET A C 1
ATOM 1616 O O . MET A 1 100 ? 8.246 -0.314 -7.753 1.00 15.30 100 MET A O 1
ATOM 1630 N N . ALA A 1 101 ? 9.850 1.282 -7.676 1.00 43.14 101 ALA A N 1
ATOM 1631 C CA . ALA A 1 101 ? 10.909 0.398 -7.189 1.00 33.31 101 ALA A CA 1
ATOM 1632 C C . ALA A 1 101 ? 11.129 -0.786 -8.126 1.00 31.52 101 ALA A C 1
ATOM 1633 O O . ALA A 1 101 ? 11.242 -1.936 -7.690 1.00 74.22 101 ALA A O 1
ATOM 1640 N N . GLY A 1 102 ? 11.187 -0.497 -9.417 1.00 21.33 102 GLY A N 1
ATOM 1641 C CA . GLY A 1 102 ? 11.484 -1.514 -10.394 1.00 62.25 102 GLY A CA 1
ATOM 1642 C C . GLY A 1 102 ? 12.937 -1.924 -10.354 1.00 73.42 102 GLY A C 1
ATOM 1643 O O . GLY A 1 102 ? 13.825 -1.067 -10.338 1.00 33.03 102 GLY A O 1
ATOM 1647 N N . ALA A 1 103 ? 13.162 -3.234 -10.319 1.00 24.20 103 ALA A N 1
ATOM 1648 C CA . ALA A 1 103 ? 14.503 -3.816 -10.280 1.00 4.11 103 ALA A CA 1
ATOM 1649 C C . ALA A 1 103 ? 15.207 -3.483 -8.969 1.00 13.44 103 ALA A C 1
ATOM 1650 O O . ALA A 1 103 ? 15.754 -2.395 -8.797 1.00 43.11 103 ALA A O 1
ATOM 1657 N N . LEU A 1 104 ? 15.180 -4.429 -8.043 1.00 41.22 104 LEU A N 1
ATOM 1658 C CA . LEU A 1 104 ? 15.764 -4.218 -6.726 1.00 13.13 104 LEU A CA 1
ATOM 1659 C C . LEU A 1 104 ? 17.275 -4.416 -6.786 1.00 42.54 104 LEU A C 1
ATOM 1660 O O . LEU A 1 104 ? 18.046 -3.508 -6.468 1.00 71.11 104 LEU A O 1
ATOM 1676 N N . SER A 1 105 ? 17.696 -5.599 -7.203 1.00 24.23 105 SER A N 1
ATOM 1677 C CA . SER A 1 105 ? 19.108 -5.922 -7.269 1.00 40.31 105 SER A CA 1
ATOM 1678 C C . SER A 1 105 ? 19.362 -6.960 -8.355 1.00 10.43 105 SER A C 1
ATOM 1679 O O . SER A 1 105 ? 19.880 -6.643 -9.426 1.00 5.32 105 SER A O 1
ATOM 1687 N N . THR A 1 106 ? 18.967 -8.194 -8.088 1.00 21.10 106 THR A N 1
ATOM 1688 C CA . THR A 1 106 ? 19.232 -9.290 -8.997 1.00 12.43 106 THR A CA 1
ATOM 1689 C C . THR A 1 106 ? 18.038 -9.565 -9.904 1.00 51.14 106 THR A C 1
ATOM 1690 O O . THR A 1 106 ? 17.045 -10.164 -9.487 1.00 12.23 106 THR A O 1
ATOM 1701 N N . THR A 1 107 ? 18.138 -9.100 -11.138 1.00 52.20 107 THR A N 1
ATOM 1702 C CA . THR A 1 107 ? 17.092 -9.296 -12.123 1.00 55.10 107 THR A CA 1
ATOM 1703 C C . THR A 1 107 ? 17.133 -10.712 -12.690 1.00 51.50 107 THR A C 1
ATOM 1704 O O . THR A 1 107 ? 18.209 -11.266 -12.931 1.00 41.12 107 THR A O 1
ATOM 1715 N N . LYS A 1 108 ? 15.963 -11.304 -12.875 1.00 73.54 108 LYS A N 1
ATOM 1716 C CA . LYS A 1 108 ? 15.860 -12.639 -13.425 1.00 52.54 108 LYS A CA 1
ATOM 1717 C C . LYS A 1 108 ? 15.645 -12.564 -14.929 1.00 31.01 108 LYS A C 1
ATOM 1718 O O . LYS A 1 108 ? 15.783 -11.499 -15.534 1.00 52.32 108 LYS A O 1
ATOM 1737 N N . ALA A 1 109 ? 15.308 -13.687 -15.529 1.00 21.03 109 ALA A N 1
ATOM 1738 C CA . ALA A 1 109 ? 15.144 -13.749 -16.973 1.00 54.54 109 ALA A CA 1
ATOM 1739 C C . ALA A 1 109 ? 13.675 -13.682 -17.370 1.00 72.45 109 ALA A C 1
ATOM 1740 O O . ALA A 1 109 ? 13.318 -12.988 -18.323 1.00 12.23 109 ALA A O 1
ATOM 1747 N N . ARG A 1 110 ? 12.830 -14.391 -16.621 1.00 60.41 110 ARG A N 1
ATOM 1748 C CA . ARG A 1 110 ? 11.416 -14.526 -16.946 1.00 55.01 110 ARG A CA 1
ATOM 1749 C C . ARG A 1 110 ? 11.252 -15.066 -18.364 1.00 44.21 110 ARG A C 1
ATOM 1750 O O . ARG A 1 110 ? 10.915 -14.336 -19.298 1.00 31.31 110 ARG A O 1
ATOM 1771 N N . HIS A 1 111 ? 11.525 -16.350 -18.513 1.00 0.25 111 HIS A N 1
ATOM 1772 C CA . HIS A 1 111 ? 11.465 -17.003 -19.811 1.00 31.32 111 HIS A CA 1
ATOM 1773 C C . HIS A 1 111 ? 10.047 -17.499 -20.067 1.00 32.03 111 HIS A C 1
ATOM 1774 O O . HIS A 1 111 ? 9.582 -18.424 -19.397 1.00 61.33 111 HIS A O 1
ATOM 1789 N N . TYR A 1 112 ? 9.367 -16.863 -21.020 1.00 74.12 112 TYR A N 1
ATOM 1790 C CA . TYR A 1 112 ? 7.955 -17.130 -21.295 1.00 32.41 112 TYR A CA 1
ATOM 1791 C C . TYR A 1 112 ? 7.107 -16.780 -20.072 1.00 33.01 112 TYR A C 1
ATOM 1792 O O . TYR A 1 112 ? 6.814 -17.636 -19.233 1.00 25.43 112 TYR A O 1
ATOM 1810 N N . PRO A 1 113 ? 6.750 -15.496 -19.932 1.00 60.11 113 PRO A N 1
ATOM 1811 C CA . PRO A 1 113 ? 5.949 -15.019 -18.810 1.00 21.32 113 PRO A CA 1
ATOM 1812 C C . PRO A 1 113 ? 4.490 -15.439 -18.917 1.00 71.44 113 PRO A C 1
ATOM 1813 O O . PRO A 1 113 ? 3.967 -15.677 -20.010 1.00 22.32 113 PRO A O 1
ATOM 1824 N N . LEU A 1 114 ? 3.843 -15.510 -17.776 1.00 24.33 114 LEU A N 1
ATOM 1825 C CA . LEU A 1 114 ? 2.443 -15.890 -17.703 1.00 22.23 114 LEU A CA 1
ATOM 1826 C C . LEU A 1 114 ? 1.628 -14.707 -17.197 1.00 33.04 114 LEU A C 1
ATOM 1827 O O . LEU A 1 114 ? 0.402 -14.668 -17.329 1.00 13.44 114 LEU A O 1
ATOM 1843 N N . GLU A 1 115 ? 2.338 -13.727 -16.650 1.00 11.42 115 GLU A N 1
ATOM 1844 C CA . GLU A 1 115 ? 1.734 -12.570 -15.997 1.00 73.23 115 GLU A CA 1
ATOM 1845 C C . GLU A 1 115 ? 1.169 -11.557 -17.003 1.00 44.02 115 GLU A C 1
ATOM 1846 O O . GLU A 1 115 ? 1.331 -10.348 -16.834 1.00 71.10 115 GLU A O 1
ATOM 1858 N N . HIS A 1 116 ? 0.498 -12.044 -18.040 1.00 33.33 116 HIS A N 1
ATOM 1859 C CA . HIS A 1 116 ? -0.144 -11.160 -19.012 1.00 2.13 116 HIS A CA 1
ATOM 1860 C C . HIS A 1 116 ? -1.612 -11.521 -19.218 1.00 44.01 116 HIS A C 1
ATOM 1861 O O . HIS A 1 116 ? -2.335 -10.813 -19.918 1.00 43.51 116 HIS A O 1
ATOM 1876 N N . HIS A 1 117 ? -2.055 -12.618 -18.614 1.00 5.21 117 HIS A N 1
ATOM 1877 C CA . HIS A 1 117 ? -3.459 -13.003 -18.697 1.00 54.01 117 HIS A CA 1
ATOM 1878 C C . HIS A 1 117 ? -3.901 -13.684 -17.405 1.00 64.24 117 HIS A C 1
ATOM 1879 O O . HIS A 1 117 ? -3.313 -14.677 -16.976 1.00 74.22 117 HIS A O 1
ATOM 1894 N N . HIS A 1 118 ? -4.921 -13.119 -16.779 1.00 63.12 118 HIS A N 1
ATOM 1895 C CA . HIS A 1 118 ? -5.421 -13.616 -15.507 1.00 4.13 118 HIS A CA 1
ATOM 1896 C C . HIS A 1 118 ? -6.898 -13.267 -15.359 1.00 3.03 118 HIS A C 1
ATOM 1897 O O . HIS A 1 118 ? -7.264 -12.096 -15.379 1.00 21.13 118 HIS A O 1
ATOM 1912 N N . HIS A 1 119 ? -7.736 -14.287 -15.223 1.00 62.20 119 HIS A N 1
ATOM 1913 C CA . HIS A 1 119 ? -9.162 -14.079 -15.005 1.00 2.33 119 HIS A CA 1
ATOM 1914 C C . HIS A 1 119 ? -9.809 -15.341 -14.445 1.00 52.12 119 HIS A C 1
ATOM 1915 O O . HIS A 1 119 ? -9.957 -16.349 -15.138 1.00 70.24 119 HIS A O 1
ATOM 1930 N N . HIS A 1 120 ? -10.160 -15.278 -13.171 1.00 51.10 120 HIS A N 1
ATOM 1931 C CA . HIS A 1 120 ? -10.809 -16.381 -12.481 1.00 4.10 120 HIS A CA 1
ATOM 1932 C C . HIS A 1 120 ? -11.151 -15.946 -11.067 1.00 11.11 120 HIS A C 1
ATOM 1933 O O . HIS A 1 120 ? -10.283 -15.484 -10.329 1.00 41.44 120 HIS A O 1
ATOM 1948 N N . HIS A 1 121 ? -12.411 -16.068 -10.701 1.00 0.11 121 HIS A N 1
ATOM 1949 C CA . HIS A 1 121 ? -12.852 -15.653 -9.381 1.00 53.40 121 HIS A CA 1
ATOM 1950 C C . HIS A 1 121 ? -13.192 -16.872 -8.534 1.00 12.20 121 HIS A C 1
ATOM 1951 O O . HIS A 1 121 ? -12.284 -17.398 -7.860 1.00 37.62 121 HIS A O 1
ATOM 1967 N N . MET A 1 1 ? -14.302 -10.138 11.727 1.00 44.53 1 MET A N 2
ATOM 1968 C CA . MET A 1 1 ? -14.769 -8.879 11.109 1.00 13.41 1 MET A CA 2
ATOM 1969 C C . MET A 1 1 ? -14.624 -8.966 9.593 1.00 13.12 1 MET A C 2
ATOM 1970 O O . MET A 1 1 ? -13.748 -8.340 8.997 1.00 51.55 1 MET A O 2
ATOM 1986 N N . GLU A 1 2 ? -15.481 -9.762 8.976 1.00 62.43 2 GLU A N 2
ATOM 1987 C CA . GLU A 1 2 ? -15.390 -10.012 7.548 1.00 31.51 2 GLU A CA 2
ATOM 1988 C C . GLU A 1 2 ? -16.044 -8.885 6.764 1.00 11.41 2 GLU A C 2
ATOM 1989 O O . GLU A 1 2 ? -15.818 -8.734 5.562 1.00 73.52 2 GLU A O 2
ATOM 2001 N N . ASN A 1 3 ? -16.855 -8.094 7.450 1.00 43.44 3 ASN A N 2
ATOM 2002 C CA . ASN A 1 3 ? -17.447 -6.911 6.851 1.00 70.23 3 ASN A CA 2
ATOM 2003 C C . ASN A 1 3 ? -16.483 -5.738 6.988 1.00 62.34 3 ASN A C 2
ATOM 2004 O O . ASN A 1 3 ? -16.523 -4.990 7.965 1.00 33.22 3 ASN A O 2
ATOM 2015 N N . SER A 1 4 ? -15.580 -5.623 6.028 1.00 60.11 4 SER A N 2
ATOM 2016 C CA . SER A 1 4 ? -14.593 -4.557 6.027 1.00 24.11 4 SER A CA 2
ATOM 2017 C C . SER A 1 4 ? -14.571 -3.861 4.672 1.00 32.44 4 SER A C 2
ATOM 2018 O O . SER A 1 4 ? -14.327 -4.497 3.643 1.00 42.41 4 SER A O 2
ATOM 2026 N N . GLY A 1 5 ? -14.847 -2.565 4.675 1.00 41.42 5 GLY A N 2
ATOM 2027 C CA . GLY A 1 5 ? -14.851 -1.800 3.447 1.00 14.10 5 GLY A CA 2
ATOM 2028 C C . GLY A 1 5 ? -15.023 -0.320 3.702 1.00 12.44 5 GLY A C 2
ATOM 2029 O O . GLY A 1 5 ? -16.136 0.202 3.645 1.00 55.34 5 GLY A O 2
ATOM 2033 N N . ALA A 1 6 ? -13.921 0.358 3.982 1.00 12.21 6 ALA A N 2
ATOM 2034 C CA . ALA A 1 6 ? -13.951 1.792 4.239 1.00 33.11 6 ALA A CA 2
ATOM 2035 C C . ALA A 1 6 ? -13.745 2.572 2.942 1.00 62.33 6 ALA A C 2
ATOM 2036 O O . ALA A 1 6 ? -13.541 3.787 2.962 1.00 53.42 6 ALA A O 2
ATOM 2043 N N . TYR A 1 7 ? -13.779 1.850 1.820 1.00 22.20 7 TYR A N 2
ATOM 2044 C CA . TYR A 1 7 ? -13.600 2.433 0.489 1.00 55.14 7 TYR A CA 2
ATOM 2045 C C . TYR A 1 7 ? -12.226 3.069 0.356 1.00 13.30 7 TYR A C 2
ATOM 2046 O O . TYR A 1 7 ? -11.993 3.914 -0.507 1.00 11.01 7 TYR A O 2
ATOM 2064 N N . THR A 1 8 ? -11.316 2.629 1.205 1.00 62.12 8 THR A N 2
ATOM 2065 C CA . THR A 1 8 ? -9.956 3.115 1.194 1.00 11.23 8 THR A CA 2
ATOM 2066 C C . THR A 1 8 ? -9.065 2.091 0.485 1.00 34.10 8 THR A C 2
ATOM 2067 O O . THR A 1 8 ? -9.570 1.145 -0.121 1.00 12.10 8 THR A O 2
ATOM 2078 N N . PHE A 1 9 ? -7.754 2.286 0.557 1.00 75.12 9 PHE A N 2
ATOM 2079 C CA . PHE A 1 9 ? -6.784 1.377 -0.050 1.00 21.33 9 PHE A CA 2
ATOM 2080 C C . PHE A 1 9 ? -7.072 -0.082 0.311 1.00 62.55 9 PHE A C 2
ATOM 2081 O O . PHE A 1 9 ? -7.003 -0.966 -0.542 1.00 53.30 9 PHE A O 2
ATOM 2098 N N . GLU A 1 10 ? -7.420 -0.316 1.570 1.00 54.15 10 GLU A N 2
ATOM 2099 C CA . GLU A 1 10 ? -7.643 -1.666 2.070 1.00 24.11 10 GLU A CA 2
ATOM 2100 C C . GLU A 1 10 ? -8.832 -2.356 1.393 1.00 15.22 10 GLU A C 2
ATOM 2101 O O . GLU A 1 10 ? -8.821 -3.572 1.201 1.00 74.01 10 GLU A O 2
ATOM 2113 N N . THR A 1 11 ? -9.841 -1.584 1.015 1.00 52.23 11 THR A N 2
ATOM 2114 C CA . THR A 1 11 ? -11.011 -2.134 0.346 1.00 20.32 11 THR A CA 2
ATOM 2115 C C . THR A 1 11 ? -10.652 -2.656 -1.048 1.00 33.31 11 THR A C 2
ATOM 2116 O O . THR A 1 11 ? -11.077 -3.741 -1.446 1.00 63.43 11 THR A O 2
ATOM 2127 N N . ILE A 1 12 ? -9.850 -1.889 -1.777 1.00 34.01 12 ILE A N 2
ATOM 2128 C CA . ILE A 1 12 ? -9.441 -2.281 -3.121 1.00 42.01 12 ILE A CA 2
ATOM 2129 C C . ILE A 1 12 ? -8.400 -3.397 -3.051 1.00 14.41 12 ILE A C 2
ATOM 2130 O O . ILE A 1 12 ? -8.407 -4.324 -3.861 1.00 1.13 12 ILE A O 2
ATOM 2146 N N . ALA A 1 13 ? -7.524 -3.311 -2.059 1.00 13.25 13 ALA A N 2
ATOM 2147 C CA . ALA A 1 13 ? -6.454 -4.287 -1.886 1.00 2.12 13 ALA A CA 2
ATOM 2148 C C . ALA A 1 13 ? -6.999 -5.695 -1.658 1.00 52.42 13 ALA A C 2
ATOM 2149 O O . ALA A 1 13 ? -6.494 -6.661 -2.227 1.00 20.22 13 ALA A O 2
ATOM 2156 N N . ARG A 1 14 ? -8.036 -5.799 -0.835 1.00 20.32 14 ARG A N 2
ATOM 2157 C CA . ARG A 1 14 ? -8.595 -7.099 -0.462 1.00 34.03 14 ARG A CA 2
ATOM 2158 C C . ARG A 1 14 ? -9.361 -7.738 -1.614 1.00 52.41 14 ARG A C 2
ATOM 2159 O O . ARG A 1 14 ? -9.448 -8.960 -1.708 1.00 63.25 14 ARG A O 2
ATOM 2180 N N . GLU A 1 15 ? -9.905 -6.895 -2.476 1.00 4.23 15 GLU A N 2
ATOM 2181 C CA . GLU A 1 15 ? -10.765 -7.337 -3.575 1.00 44.22 15 GLU A CA 2
ATOM 2182 C C . GLU A 1 15 ? -10.061 -8.361 -4.467 1.00 11.44 15 GLU A C 2
ATOM 2183 O O . GLU A 1 15 ? -10.506 -9.501 -4.600 1.00 11.12 15 GLU A O 2
ATOM 2195 N N . TRP A 1 16 ? -8.949 -7.952 -5.056 1.00 51.03 16 TRP A N 2
ATOM 2196 C CA . TRP A 1 16 ? -8.186 -8.824 -5.946 1.00 74.04 16 TRP A CA 2
ATOM 2197 C C . TRP A 1 16 ? -7.292 -9.783 -5.153 1.00 1.12 16 TRP A C 2
ATOM 2198 O O . TRP A 1 16 ? -6.901 -10.833 -5.659 1.00 54.53 16 TRP A O 2
ATOM 2219 N N . HIS A 1 17 ? -6.958 -9.390 -3.917 1.00 53.24 17 HIS A N 2
ATOM 2220 C CA . HIS A 1 17 ? -6.051 -10.153 -3.048 1.00 4.55 17 HIS A CA 2
ATOM 2221 C C . HIS A 1 17 ? -6.425 -11.635 -2.954 1.00 70.10 17 HIS A C 2
ATOM 2222 O O . HIS A 1 17 ? -5.558 -12.474 -2.708 1.00 52.54 17 HIS A O 2
ATOM 2237 N N . GLU A 1 18 ? -7.708 -11.942 -3.125 1.00 75.13 18 GLU A N 2
ATOM 2238 C CA . GLU A 1 18 ? -8.183 -13.325 -3.138 1.00 41.30 18 GLU A CA 2
ATOM 2239 C C . GLU A 1 18 ? -7.429 -14.152 -4.181 1.00 42.10 18 GLU A C 2
ATOM 2240 O O . GLU A 1 18 ? -7.028 -15.291 -3.923 1.00 64.34 18 GLU A O 2
ATOM 2252 N N . SER A 1 19 ? -7.228 -13.563 -5.353 1.00 63.14 19 SER A N 2
ATOM 2253 C CA . SER A 1 19 ? -6.567 -14.240 -6.458 1.00 34.22 19 SER A CA 2
ATOM 2254 C C . SER A 1 19 ? -5.081 -14.427 -6.171 1.00 55.40 19 SER A C 2
ATOM 2255 O O . SER A 1 19 ? -4.435 -15.307 -6.737 1.00 33.44 19 SER A O 2
ATOM 2263 N N . ASN A 1 20 ? -4.551 -13.594 -5.287 1.00 4.41 20 ASN A N 2
ATOM 2264 C CA . ASN A 1 20 ? -3.144 -13.659 -4.927 1.00 34.31 20 ASN A CA 2
ATOM 2265 C C . ASN A 1 20 ? -2.941 -14.713 -3.847 1.00 14.33 20 ASN A C 2
ATOM 2266 O O . ASN A 1 20 ? -2.562 -15.849 -4.136 1.00 61.02 20 ASN A O 2
ATOM 2277 N N . LYS A 1 21 ? -3.232 -14.336 -2.606 1.00 24.24 21 LYS A N 2
ATOM 2278 C CA . LYS A 1 21 ? -3.007 -15.206 -1.460 1.00 15.23 21 LYS A CA 2
ATOM 2279 C C . LYS A 1 21 ? -3.382 -14.480 -0.173 1.00 4.22 21 LYS A C 2
ATOM 2280 O O . LYS A 1 21 ? -3.178 -13.271 -0.065 1.00 11.21 21 LYS A O 2
ATOM 2299 N N . ARG A 1 22 ? -3.949 -15.224 0.775 1.00 25.35 22 ARG A N 2
ATOM 2300 C CA . ARG A 1 22 ? -4.203 -14.739 2.135 1.00 0.14 22 ARG A CA 2
ATOM 2301 C C . ARG A 1 22 ? -5.366 -13.751 2.222 1.00 45.10 22 ARG A C 2
ATOM 2302 O O . ARG A 1 22 ? -5.323 -12.645 1.673 1.00 63.23 22 ARG A O 2
ATOM 2323 N N . TRP A 1 23 ? -6.399 -14.168 2.932 1.00 13.13 23 TRP A N 2
ATOM 2324 C CA . TRP A 1 23 ? -7.462 -13.277 3.374 1.00 20.44 23 TRP A CA 2
ATOM 2325 C C . TRP A 1 23 ? -7.541 -13.345 4.894 1.00 51.04 23 TRP A C 2
ATOM 2326 O O . TRP A 1 23 ? -7.416 -14.425 5.472 1.00 33.15 23 TRP A O 2
ATOM 2347 N N . SER A 1 24 ? -7.695 -12.204 5.548 1.00 71.54 24 SER A N 2
ATOM 2348 C CA . SER A 1 24 ? -7.651 -12.158 7.005 1.00 24.34 24 SER A CA 2
ATOM 2349 C C . SER A 1 24 ? -8.465 -10.985 7.551 1.00 11.41 24 SER A C 2
ATOM 2350 O O . SER A 1 24 ? -7.953 -10.165 8.315 1.00 41.24 24 SER A O 2
ATOM 2358 N N . GLU A 1 25 ? -9.732 -10.920 7.164 1.00 24.14 25 GLU A N 2
ATOM 2359 C CA . GLU A 1 25 ? -10.631 -9.870 7.627 1.00 61.10 25 GLU A CA 2
ATOM 2360 C C . GLU A 1 25 ? -10.758 -9.872 9.154 1.00 23.24 25 GLU A C 2
ATOM 2361 O O . GLU A 1 25 ? -10.866 -8.816 9.774 1.00 53.10 25 GLU A O 2
ATOM 2373 N N . ASP A 1 26 ? -10.724 -11.057 9.759 1.00 5.24 26 ASP A N 2
ATOM 2374 C CA . ASP A 1 26 ? -10.787 -11.172 11.217 1.00 63.51 26 ASP A CA 2
ATOM 2375 C C . ASP A 1 26 ? -9.554 -10.541 11.865 1.00 15.13 26 ASP A C 2
ATOM 2376 O O . ASP A 1 26 ? -9.640 -9.912 12.919 1.00 23.41 26 ASP A O 2
ATOM 2385 N N . HIS A 1 27 ? -8.412 -10.683 11.203 1.00 35.30 27 HIS A N 2
ATOM 2386 C CA . HIS A 1 27 ? -7.151 -10.142 11.708 1.00 45.01 27 HIS A CA 2
ATOM 2387 C C . HIS A 1 27 ? -7.101 -8.628 11.520 1.00 3.44 27 HIS A C 2
ATOM 2388 O O . HIS A 1 27 ? -6.473 -7.916 12.305 1.00 52.22 27 HIS A O 2
ATOM 2403 N N . ARG A 1 28 ? -7.803 -8.160 10.486 1.00 23.42 28 ARG A N 2
ATOM 2404 C CA . ARG A 1 28 ? -7.760 -6.765 10.032 1.00 30.32 28 ARG A CA 2
ATOM 2405 C C . ARG A 1 28 ? -7.951 -5.768 11.179 1.00 3.42 28 ARG A C 2
ATOM 2406 O O . ARG A 1 28 ? -7.385 -4.675 11.159 1.00 5.50 28 ARG A O 2
ATOM 2427 N N . SER A 1 29 ? -8.732 -6.149 12.182 1.00 72.32 29 SER A N 2
ATOM 2428 C CA . SER A 1 29 ? -9.033 -5.253 13.288 1.00 3.34 29 SER A CA 2
ATOM 2429 C C . SER A 1 29 ? -7.778 -4.933 14.117 1.00 42.00 29 SER A C 2
ATOM 2430 O O . SER A 1 29 ? -7.467 -3.761 14.343 1.00 32.30 29 SER A O 2
ATOM 2438 N N . ARG A 1 30 ? -7.055 -5.961 14.561 1.00 63.41 30 ARG A N 2
ATOM 2439 C CA . ARG A 1 30 ? -5.881 -5.745 15.411 1.00 12.43 30 ARG A CA 2
ATOM 2440 C C . ARG A 1 30 ? -4.626 -5.434 14.596 1.00 24.21 30 ARG A C 2
ATOM 2441 O O . ARG A 1 30 ? -3.775 -4.658 15.032 1.00 12.04 30 ARG A O 2
ATOM 2462 N N . VAL A 1 31 ? -4.517 -6.033 13.410 1.00 64.52 31 VAL A N 2
ATOM 2463 C CA . VAL A 1 31 ? -3.335 -5.863 12.557 1.00 14.51 31 VAL A CA 2
ATOM 2464 C C . VAL A 1 31 ? -3.115 -4.393 12.185 1.00 75.44 31 VAL A C 2
ATOM 2465 O O . VAL A 1 31 ? -2.005 -3.992 11.838 1.00 52.44 31 VAL A O 2
ATOM 2478 N N . LEU A 1 32 ? -4.174 -3.593 12.300 1.00 1.30 32 LEU A N 2
ATOM 2479 C CA . LEU A 1 32 ? -4.117 -2.164 11.988 1.00 32.55 32 LEU A CA 2
ATOM 2480 C C . LEU A 1 32 ? -2.979 -1.462 12.740 1.00 10.33 32 LEU A C 2
ATOM 2481 O O . LEU A 1 32 ? -2.453 -0.451 12.276 1.00 2.23 32 LEU A O 2
ATOM 2497 N N . ARG A 1 33 ? -2.595 -2.004 13.891 1.00 52.25 33 ARG A N 2
ATOM 2498 C CA . ARG A 1 33 ? -1.512 -1.429 14.678 1.00 4.12 33 ARG A CA 2
ATOM 2499 C C . ARG A 1 33 ? -0.188 -1.534 13.916 1.00 53.51 33 ARG A C 2
ATOM 2500 O O . ARG A 1 33 ? 0.480 -0.528 13.672 1.00 22.42 33 ARG A O 2
ATOM 2521 N N . TYR A 1 34 ? 0.177 -2.753 13.530 1.00 32.34 34 TYR A N 2
ATOM 2522 C CA . TYR A 1 34 ? 1.406 -2.980 12.771 1.00 22.24 34 TYR A CA 2
ATOM 2523 C C . TYR A 1 34 ? 1.256 -2.466 11.340 1.00 53.54 34 TYR A C 2
ATOM 2524 O O . TYR A 1 34 ? 2.239 -2.094 10.698 1.00 63.24 34 TYR A O 2
ATOM 2542 N N . LEU A 1 35 ? 0.016 -2.438 10.863 1.00 54.41 35 LEU A N 2
ATOM 2543 C CA . LEU A 1 35 ? -0.300 -1.969 9.516 1.00 63.33 35 LEU A CA 2
ATOM 2544 C C . LEU A 1 35 ? 0.316 -0.591 9.272 1.00 21.00 35 LEU A C 2
ATOM 2545 O O . LEU A 1 35 ? 1.079 -0.412 8.328 1.00 72.13 35 LEU A O 2
ATOM 2561 N N . GLU A 1 36 ? 0.012 0.358 10.156 1.00 54.13 36 GLU A N 2
ATOM 2562 C CA . GLU A 1 36 ? 0.494 1.736 10.025 1.00 0.45 36 GLU A CA 2
ATOM 2563 C C . GLU A 1 36 ? 2.020 1.807 9.949 1.00 1.11 36 GLU A C 2
ATOM 2564 O O . GLU A 1 36 ? 2.577 2.735 9.361 1.00 30.11 36 GLU A O 2
ATOM 2576 N N . LEU A 1 37 ? 2.686 0.840 10.568 1.00 62.24 37 LEU A N 2
ATOM 2577 C CA . LEU A 1 37 ? 4.138 0.861 10.697 1.00 32.45 37 LEU A CA 2
ATOM 2578 C C . LEU A 1 37 ? 4.832 0.743 9.335 1.00 23.42 37 LEU A C 2
ATOM 2579 O O . LEU A 1 37 ? 5.743 1.514 9.032 1.00 32.42 37 LEU A O 2
ATOM 2595 N N . TYR A 1 38 ? 4.400 -0.207 8.514 1.00 72.03 38 TYR A N 2
ATOM 2596 C CA . TYR A 1 38 ? 5.064 -0.454 7.235 1.00 4.12 38 TYR A CA 2
ATOM 2597 C C . TYR A 1 38 ? 4.149 -0.141 6.054 1.00 22.34 38 TYR A C 2
ATOM 2598 O O . TYR A 1 38 ? 4.607 0.001 4.920 1.00 44.42 38 TYR A O 2
ATOM 2616 N N . ILE A 1 39 ? 2.861 -0.010 6.325 1.00 62.11 39 ILE A N 2
ATOM 2617 C CA . ILE A 1 39 ? 1.889 0.314 5.306 1.00 0.23 39 ILE A CA 2
ATOM 2618 C C . ILE A 1 39 ? 1.302 1.674 5.620 1.00 75.13 39 ILE A C 2
ATOM 2619 O O . ILE A 1 39 ? 0.658 1.866 6.649 1.00 32.43 39 ILE A O 2
ATOM 2635 N N . PHE A 1 40 ? 1.584 2.610 4.734 1.00 50.03 40 PHE A N 2
ATOM 2636 C CA . PHE A 1 40 ? 1.216 4.019 4.903 1.00 50.12 40 PHE A CA 2
ATOM 2637 C C . PHE A 1 40 ? 2.066 4.674 5.991 1.00 73.11 40 PHE A C 2
ATOM 2638 O O . PHE A 1 40 ? 1.520 5.268 6.920 1.00 12.44 40 PHE A O 2
ATOM 2655 N N . PRO A 1 41 ? 3.409 4.608 5.896 1.00 12.23 41 PRO A N 2
ATOM 2656 C CA . PRO A 1 41 ? 4.277 5.143 6.944 1.00 73.41 41 PRO A CA 2
ATOM 2657 C C . PRO A 1 41 ? 4.113 6.651 7.086 1.00 10.10 41 PRO A C 2
ATOM 2658 O O . PRO A 1 41 ? 3.765 7.149 8.154 1.00 22.24 41 PRO A O 2
ATOM 2669 N N . HIS A 1 42 ? 4.349 7.374 6.000 1.00 51.53 42 HIS A N 2
ATOM 2670 C CA . HIS A 1 42 ? 4.137 8.815 5.989 1.00 70.22 42 HIS A CA 2
ATOM 2671 C C . HIS A 1 42 ? 2.891 9.170 5.186 1.00 45.24 42 HIS A C 2
ATOM 2672 O O . HIS A 1 42 ? 2.090 10.008 5.592 1.00 20.11 42 HIS A O 2
ATOM 2687 N N . ILE A 1 43 ? 2.721 8.487 4.061 1.00 12.24 43 ILE A N 2
ATOM 2688 C CA . ILE A 1 43 ? 1.677 8.815 3.090 1.00 23.03 43 ILE A CA 2
ATOM 2689 C C . ILE A 1 43 ? 0.295 8.304 3.501 1.00 24.15 43 ILE A C 2
ATOM 2690 O O . ILE A 1 43 ? -0.623 8.264 2.683 1.00 61.23 43 ILE A O 2
ATOM 2706 N N . GLY A 1 44 ? 0.143 7.934 4.766 1.00 25.43 44 GLY A N 2
ATOM 2707 C CA . GLY A 1 44 ? -1.130 7.419 5.245 1.00 52.41 44 GLY A CA 2
ATOM 2708 C C . GLY A 1 44 ? -2.240 8.459 5.229 1.00 22.12 44 GLY A C 2
ATOM 2709 O O . GLY A 1 44 ? -3.413 8.128 5.397 1.00 10.31 44 GLY A O 2
ATOM 2713 N N . SER A 1 45 ? -1.870 9.716 5.024 1.00 44.11 45 SER A N 2
ATOM 2714 C CA . SER A 1 45 ? -2.836 10.804 4.976 1.00 11.54 45 SER A CA 2
ATOM 2715 C C . SER A 1 45 ? -3.223 11.135 3.533 1.00 30.53 45 SER A C 2
ATOM 2716 O O . SER A 1 45 ? -3.808 12.184 3.263 1.00 62.05 45 SER A O 2
ATOM 2724 N N . SER A 1 46 ? -2.899 10.236 2.612 1.00 31.50 46 SER A N 2
ATOM 2725 C CA . SER A 1 46 ? -3.181 10.454 1.201 1.00 22.30 46 SER A CA 2
ATOM 2726 C C . SER A 1 46 ? -4.320 9.557 0.716 1.00 73.34 46 SER A C 2
ATOM 2727 O O . SER A 1 46 ? -4.427 8.394 1.115 1.00 74.31 46 SER A O 2
ATOM 2735 N N . ASP A 1 47 ? -5.175 10.114 -0.133 1.00 14.21 47 ASP A N 2
ATOM 2736 C CA . ASP A 1 47 ? -6.277 9.367 -0.729 1.00 64.24 47 ASP A CA 2
ATOM 2737 C C . ASP A 1 47 ? -5.738 8.424 -1.797 1.00 60.32 47 ASP A C 2
ATOM 2738 O O . ASP A 1 47 ? -4.748 8.732 -2.463 1.00 23.35 47 ASP A O 2
ATOM 2747 N N . ILE A 1 48 ? -6.395 7.288 -1.970 1.00 53.25 48 ILE A N 2
ATOM 2748 C CA . ILE A 1 48 ? -5.946 6.276 -2.918 1.00 52.43 48 ILE A CA 2
ATOM 2749 C C . ILE A 1 48 ? -6.172 6.733 -4.361 1.00 75.43 48 ILE A C 2
ATOM 2750 O O . ILE A 1 48 ? -5.436 6.349 -5.271 1.00 5.22 48 ILE A O 2
ATOM 2766 N N . ARG A 1 49 ? -7.176 7.579 -4.557 1.00 54.31 49 ARG A N 2
ATOM 2767 C CA . ARG A 1 49 ? -7.519 8.058 -5.893 1.00 54.11 49 ARG A CA 2
ATOM 2768 C C . ARG A 1 49 ? -6.533 9.121 -6.376 1.00 25.32 49 ARG A C 2
ATOM 2769 O O . ARG A 1 49 ? -6.399 9.353 -7.579 1.00 14.20 49 ARG A O 2
ATOM 2790 N N . GLN A 1 50 ? -5.840 9.758 -5.441 1.00 43.31 50 GLN A N 2
ATOM 2791 C CA . GLN A 1 50 ? -4.841 10.754 -5.789 1.00 40.23 50 GLN A CA 2
ATOM 2792 C C . GLN A 1 50 ? -3.559 10.494 -5.019 1.00 23.02 50 GLN A C 2
ATOM 2793 O O . GLN A 1 50 ? -3.262 11.153 -4.020 1.00 23.41 50 GLN A O 2
ATOM 2807 N N . LEU A 1 51 ? -2.817 9.508 -5.485 1.00 13.11 51 LEU A N 2
ATOM 2808 C CA . LEU A 1 51 ? -1.552 9.142 -4.881 1.00 73.34 51 LEU A CA 2
ATOM 2809 C C . LEU A 1 51 ? -0.436 9.957 -5.523 1.00 33.53 51 LEU A C 2
ATOM 2810 O O . LEU A 1 51 ? -0.631 10.543 -6.589 1.00 51.45 51 LEU A O 2
ATOM 2826 N N . LYS A 1 52 ? 0.713 10.016 -4.870 1.00 61.42 52 LYS A N 2
ATOM 2827 C CA . LYS A 1 52 ? 1.840 10.781 -5.382 1.00 21.02 52 LYS A CA 2
ATOM 2828 C C . LYS A 1 52 ? 2.572 9.998 -6.466 1.00 12.51 52 LYS A C 2
ATOM 2829 O O . LYS A 1 52 ? 2.249 8.841 -6.738 1.00 13.34 52 LYS A O 2
ATOM 2848 N N . THR A 1 53 ? 3.554 10.642 -7.081 1.00 22.24 53 THR A N 2
ATOM 2849 C CA . THR A 1 53 ? 4.427 9.984 -8.037 1.00 73.20 53 THR A CA 2
ATOM 2850 C C . THR A 1 53 ? 5.535 9.253 -7.270 1.00 51.24 53 THR A C 2
ATOM 2851 O O . THR A 1 53 ? 5.395 9.027 -6.068 1.00 3.21 53 THR A O 2
ATOM 2862 N N . SER A 1 54 ? 6.621 8.892 -7.952 1.00 75.54 54 SER A N 2
ATOM 2863 C CA . SER A 1 54 ? 7.722 8.123 -7.361 1.00 13.33 54 SER A CA 2
ATOM 2864 C C . SER A 1 54 ? 8.219 8.706 -6.024 1.00 5.10 54 SER A C 2
ATOM 2865 O O . SER A 1 54 ? 8.875 8.013 -5.247 1.00 20.13 54 SER A O 2
ATOM 2873 N N . HIS A 1 55 ? 7.888 9.972 -5.759 1.00 22.33 55 HIS A N 2
ATOM 2874 C CA . HIS A 1 55 ? 8.242 10.633 -4.498 1.00 72.21 55 HIS A CA 2
ATOM 2875 C C . HIS A 1 55 ? 7.721 9.847 -3.295 1.00 52.31 55 HIS A C 2
ATOM 2876 O O . HIS A 1 55 ? 8.317 9.878 -2.219 1.00 12.04 55 HIS A O 2
ATOM 2891 N N . LEU A 1 56 ? 6.610 9.139 -3.490 1.00 63.24 56 LEU A N 2
ATOM 2892 C CA . LEU A 1 56 ? 5.953 8.412 -2.400 1.00 4.33 56 LEU A CA 2
ATOM 2893 C C . LEU A 1 56 ? 6.831 7.278 -1.863 1.00 53.33 56 LEU A C 2
ATOM 2894 O O . LEU A 1 56 ? 6.573 6.744 -0.786 1.00 44.20 56 LEU A O 2
ATOM 2910 N N . LEU A 1 57 ? 7.860 6.913 -2.618 1.00 50.50 57 LEU A N 2
ATOM 2911 C CA . LEU A 1 57 ? 8.736 5.807 -2.251 1.00 45.51 57 LEU A CA 2
ATOM 2912 C C . LEU A 1 57 ? 9.749 6.232 -1.181 1.00 54.21 57 LEU A C 2
ATOM 2913 O O . LEU A 1 57 ? 10.376 5.390 -0.536 1.00 12.11 57 LEU A O 2
ATOM 2929 N N . ALA A 1 58 ? 9.883 7.540 -0.991 1.00 13.42 58 ALA A N 2
ATOM 2930 C CA . ALA A 1 58 ? 10.850 8.104 -0.043 1.00 44.21 58 ALA A CA 2
ATOM 2931 C C . ALA A 1 58 ? 10.718 7.510 1.372 1.00 14.54 58 ALA A C 2
ATOM 2932 O O . ALA A 1 58 ? 11.709 7.047 1.931 1.00 71.44 58 ALA A O 2
ATOM 2939 N N . PRO A 1 59 ? 9.511 7.509 1.986 1.00 21.15 59 PRO A N 2
ATOM 2940 C CA . PRO A 1 59 ? 9.320 6.934 3.327 1.00 61.45 59 PRO A CA 2
ATOM 2941 C C . PRO A 1 59 ? 9.598 5.436 3.376 1.00 35.45 59 PRO A C 2
ATOM 2942 O O . PRO A 1 59 ? 9.987 4.901 4.415 1.00 22.14 59 PRO A O 2
ATOM 2953 N N . ILE A 1 60 ? 9.409 4.761 2.251 1.00 52.54 60 ILE A N 2
ATOM 2954 C CA . ILE A 1 60 ? 9.699 3.337 2.164 1.00 4.05 60 ILE A CA 2
ATOM 2955 C C . ILE A 1 60 ? 11.210 3.124 2.247 1.00 24.15 60 ILE A C 2
ATOM 2956 O O . ILE A 1 60 ? 11.686 2.084 2.696 1.00 75.24 60 ILE A O 2
ATOM 2972 N N . LYS A 1 61 ? 11.962 4.139 1.855 1.00 52.43 61 LYS A N 2
ATOM 2973 C CA . LYS A 1 61 ? 13.414 4.080 1.960 1.00 74.43 61 LYS A CA 2
ATOM 2974 C C . LYS A 1 61 ? 13.845 4.149 3.415 1.00 13.35 61 LYS A C 2
ATOM 2975 O O . LYS A 1 61 ? 14.846 3.557 3.814 1.00 41.24 61 LYS A O 2
ATOM 2994 N N . GLU A 1 62 ? 13.074 4.865 4.209 1.00 61.00 62 GLU A N 2
ATOM 2995 C CA . GLU A 1 62 ? 13.341 4.974 5.624 1.00 52.23 62 GLU A CA 2
ATOM 2996 C C . GLU A 1 62 ? 13.115 3.628 6.307 1.00 51.41 62 GLU A C 2
ATOM 2997 O O . GLU A 1 62 ? 13.896 3.216 7.166 1.00 31.31 62 GLU A O 2
ATOM 3009 N N . VAL A 1 63 ? 12.051 2.939 5.909 1.00 63.04 63 VAL A N 2
ATOM 3010 C CA . VAL A 1 63 ? 11.719 1.653 6.505 1.00 33.23 63 VAL A CA 2
ATOM 3011 C C . VAL A 1 63 ? 12.605 0.527 5.959 1.00 44.43 63 VAL A C 2
ATOM 3012 O O . VAL A 1 63 ? 12.885 -0.443 6.667 1.00 11.11 63 VAL A O 2
ATOM 3025 N N . ASP A 1 64 ? 13.068 0.657 4.715 1.00 71.31 64 ASP A N 2
ATOM 3026 C CA . ASP A 1 64 ? 13.937 -0.365 4.127 1.00 31.22 64 ASP A CA 2
ATOM 3027 C C . ASP A 1 64 ? 15.320 -0.286 4.760 1.00 22.44 64 ASP A C 2
ATOM 3028 O O . ASP A 1 64 ? 15.914 -1.308 5.110 1.00 63.13 64 ASP A O 2
ATOM 3037 N N . THR A 1 65 ? 15.806 0.939 4.944 1.00 54.32 65 THR A N 2
ATOM 3038 C CA . THR A 1 65 ? 17.092 1.177 5.577 1.00 12.10 65 THR A CA 2
ATOM 3039 C C . THR A 1 65 ? 17.041 0.764 7.051 1.00 0.41 65 THR A C 2
ATOM 3040 O O . THR A 1 65 ? 18.068 0.560 7.695 1.00 53.22 65 THR A O 2
ATOM 3051 N N . SER A 1 66 ? 15.829 0.605 7.565 1.00 22.54 66 SER A N 2
ATOM 3052 C CA . SER A 1 66 ? 15.624 0.184 8.941 1.00 62.10 66 SER A CA 2
ATOM 3053 C C . SER A 1 66 ? 15.753 -1.340 9.075 1.00 21.13 66 SER A C 2
ATOM 3054 O O . SER A 1 66 ? 15.524 -1.904 10.144 1.00 2.02 66 SER A O 2
ATOM 3062 N N . GLY A 1 67 ? 16.111 -2.007 7.984 1.00 74.14 67 GLY A N 2
ATOM 3063 C CA . GLY A 1 67 ? 16.336 -3.439 8.042 1.00 61.40 67 GLY A CA 2
ATOM 3064 C C . GLY A 1 67 ? 15.292 -4.233 7.286 1.00 55.14 67 GLY A C 2
ATOM 3065 O O . GLY A 1 67 ? 15.323 -5.462 7.287 1.00 51.31 67 GLY A O 2
ATOM 3069 N N . LYS A 1 68 ? 14.365 -3.539 6.643 1.00 10.43 68 LYS A N 2
ATOM 3070 C CA . LYS A 1 68 ? 13.331 -4.200 5.857 1.00 1.20 68 LYS A CA 2
ATOM 3071 C C . LYS A 1 68 ? 13.619 -4.062 4.364 1.00 4.05 68 LYS A C 2
ATOM 3072 O O . LYS A 1 68 ? 12.865 -3.430 3.624 1.00 1.32 68 LYS A O 2
ATOM 3091 N N . HIS A 1 69 ? 14.710 -4.682 3.933 1.00 72.21 69 HIS A N 2
ATOM 3092 C CA . HIS A 1 69 ? 15.191 -4.553 2.561 1.00 21.14 69 HIS A CA 2
ATOM 3093 C C . HIS A 1 69 ? 14.270 -5.282 1.587 1.00 3.52 69 HIS A C 2
ATOM 3094 O O . HIS A 1 69 ? 13.853 -4.722 0.575 1.00 13.12 69 HIS A O 2
ATOM 3109 N N . ASP A 1 70 ? 13.956 -6.536 1.900 1.00 13.40 70 ASP A N 2
ATOM 3110 C CA . ASP A 1 70 ? 13.045 -7.324 1.071 1.00 41.24 70 ASP A CA 2
ATOM 3111 C C . ASP A 1 70 ? 11.651 -6.735 1.128 1.00 43.44 70 ASP A C 2
ATOM 3112 O O . ASP A 1 70 ? 10.959 -6.647 0.117 1.00 34.21 70 ASP A O 2
ATOM 3121 N N . VAL A 1 71 ? 11.259 -6.323 2.325 1.00 74.40 71 VAL A N 2
ATOM 3122 C CA . VAL A 1 71 ? 9.921 -5.805 2.575 1.00 4.32 71 VAL A CA 2
ATOM 3123 C C . VAL A 1 71 ? 9.600 -4.619 1.668 1.00 34.14 71 VAL A C 2
ATOM 3124 O O . VAL A 1 71 ? 8.511 -4.546 1.109 1.00 11.42 71 VAL A O 2
ATOM 3137 N N . ALA A 1 72 ? 10.562 -3.715 1.509 1.00 52.12 72 ALA A N 2
ATOM 3138 C CA . ALA A 1 72 ? 10.375 -2.527 0.680 1.00 50.44 72 ALA A CA 2
ATOM 3139 C C . ALA A 1 72 ? 9.902 -2.891 -0.728 1.00 3.33 72 ALA A C 2
ATOM 3140 O O . ALA A 1 72 ? 8.839 -2.451 -1.169 1.00 62.14 72 ALA A O 2
ATOM 3147 N N . GLN A 1 73 ? 10.687 -3.720 -1.409 1.00 3.05 73 GLN A N 2
ATOM 3148 C CA . GLN A 1 73 ? 10.391 -4.126 -2.781 1.00 12.44 73 GLN A CA 2
ATOM 3149 C C . GLN A 1 73 ? 9.052 -4.845 -2.865 1.00 71.44 73 GLN A C 2
ATOM 3150 O O . GLN A 1 73 ? 8.225 -4.552 -3.728 1.00 22.25 73 GLN A O 2
ATOM 3164 N N . ARG A 1 74 ? 8.859 -5.797 -1.970 1.00 20.23 74 ARG A N 2
ATOM 3165 C CA . ARG A 1 74 ? 7.631 -6.588 -1.936 1.00 42.42 74 ARG A CA 2
ATOM 3166 C C . ARG A 1 74 ? 6.405 -5.701 -1.710 1.00 33.14 74 ARG A C 2
ATOM 3167 O O . ARG A 1 74 ? 5.335 -5.962 -2.256 1.00 21.41 74 ARG A O 2
ATOM 3188 N N . LEU A 1 75 ? 6.566 -4.647 -0.919 1.00 45.43 75 LEU A N 2
ATOM 3189 C CA . LEU A 1 75 ? 5.474 -3.713 -0.654 1.00 23.32 75 LEU A CA 2
ATOM 3190 C C . LEU A 1 75 ? 5.190 -2.831 -1.868 1.00 12.14 75 LEU A C 2
ATOM 3191 O O . LEU A 1 75 ? 4.038 -2.701 -2.288 1.00 31.35 75 LEU A O 2
ATOM 3207 N N . GLN A 1 76 ? 6.236 -2.243 -2.442 1.00 2.12 76 GLN A N 2
ATOM 3208 C CA . GLN A 1 76 ? 6.077 -1.359 -3.598 1.00 21.43 76 GLN A CA 2
ATOM 3209 C C . GLN A 1 76 ? 5.542 -2.122 -4.807 1.00 4.53 76 GLN A C 2
ATOM 3210 O O . GLN A 1 76 ? 4.764 -1.594 -5.600 1.00 21.14 76 GLN A O 2
ATOM 3224 N N . GLN A 1 77 ? 5.968 -3.368 -4.933 1.00 10.41 77 GLN A N 2
ATOM 3225 C CA . GLN A 1 77 ? 5.468 -4.261 -5.975 1.00 54.11 77 GLN A CA 2
ATOM 3226 C C . GLN A 1 77 ? 3.951 -4.440 -5.856 1.00 12.21 77 GLN A C 2
ATOM 3227 O O . GLN A 1 77 ? 3.248 -4.595 -6.855 1.00 24.13 77 GLN A O 2
ATOM 3241 N N . ARG A 1 78 ? 3.455 -4.410 -4.627 1.00 50.41 78 ARG A N 2
ATOM 3242 C CA . ARG A 1 78 ? 2.036 -4.622 -4.365 1.00 15.11 78 ARG A CA 2
ATOM 3243 C C . ARG A 1 78 ? 1.222 -3.341 -4.539 1.00 72.44 78 ARG A C 2
ATOM 3244 O O . ARG A 1 78 ? 0.118 -3.375 -5.078 1.00 20.33 78 ARG A O 2
ATOM 3265 N N . VAL A 1 79 ? 1.770 -2.215 -4.088 1.00 12.44 79 VAL A N 2
ATOM 3266 C CA . VAL A 1 79 ? 1.032 -0.952 -4.093 1.00 33.44 79 VAL A CA 2
ATOM 3267 C C . VAL A 1 79 ? 0.696 -0.492 -5.516 1.00 1.24 79 VAL A C 2
ATOM 3268 O O . VAL A 1 79 ? -0.371 0.081 -5.754 1.00 54.30 79 VAL A O 2
ATOM 3281 N N . THR A 1 80 ? 1.582 -0.770 -6.464 1.00 20.35 80 THR A N 2
ATOM 3282 C CA . THR A 1 80 ? 1.344 -0.389 -7.848 1.00 22.01 80 THR A CA 2
ATOM 3283 C C . THR A 1 80 ? 0.235 -1.252 -8.456 1.00 61.33 80 THR A C 2
ATOM 3284 O O . THR A 1 80 ? -0.533 -0.793 -9.308 1.00 61.22 80 THR A O 2
ATOM 3295 N N . ALA A 1 81 ? 0.126 -2.493 -7.981 1.00 3.14 81 ALA A N 2
ATOM 3296 C CA . ALA A 1 81 ? -0.902 -3.409 -8.459 1.00 21.50 81 ALA A CA 2
ATOM 3297 C C . ALA A 1 81 ? -2.283 -2.930 -8.028 1.00 12.20 81 ALA A C 2
ATOM 3298 O O . ALA A 1 81 ? -3.271 -3.132 -8.735 1.00 2.11 81 ALA A O 2
ATOM 3305 N N . ILE A 1 82 ? -2.335 -2.281 -6.870 1.00 32.24 82 ILE A N 2
ATOM 3306 C CA . ILE A 1 82 ? -3.573 -1.693 -6.364 1.00 43.25 82 ILE A CA 2
ATOM 3307 C C . ILE A 1 82 ? -4.102 -0.659 -7.348 1.00 60.42 82 ILE A C 2
ATOM 3308 O O . ILE A 1 82 ? -5.250 -0.719 -7.790 1.00 14.25 82 ILE A O 2
ATOM 3324 N N . MET A 1 83 ? -3.230 0.277 -7.695 1.00 52.10 83 MET A N 2
ATOM 3325 C CA . MET A 1 83 ? -3.573 1.356 -8.609 1.00 55.42 83 MET A CA 2
ATOM 3326 C C . MET A 1 83 ? -3.921 0.807 -9.988 1.00 45.25 83 MET A C 2
ATOM 3327 O O . MET A 1 83 ? -4.858 1.275 -10.632 1.00 12.15 83 MET A O 2
ATOM 3341 N N . ARG A 1 84 ? -3.175 -0.198 -10.427 1.00 33.14 84 ARG A N 2
ATOM 3342 C CA . ARG A 1 84 ? -3.395 -0.792 -11.738 1.00 50.24 84 ARG A CA 2
ATOM 3343 C C . ARG A 1 84 ? -4.768 -1.462 -11.817 1.00 13.13 84 ARG A C 2
ATOM 3344 O O . ARG A 1 84 ? -5.437 -1.402 -12.850 1.00 62.33 84 ARG A O 2
ATOM 3365 N N . TYR A 1 85 ? -5.196 -2.078 -10.718 1.00 73.02 85 TYR A N 2
ATOM 3366 C CA . TYR A 1 85 ? -6.528 -2.674 -10.646 1.00 0.13 85 TYR A CA 2
ATOM 3367 C C . TYR A 1 85 ? -7.590 -1.591 -10.807 1.00 61.41 85 TYR A C 2
ATOM 3368 O O . TYR A 1 85 ? -8.566 -1.762 -11.538 1.00 44.41 85 TYR A O 2
ATOM 3386 N N . ALA A 1 86 ? -7.374 -0.462 -10.136 1.00 3.14 86 ALA A N 2
ATOM 3387 C CA . ALA A 1 86 ? -8.311 0.654 -10.185 1.00 35.15 86 ALA A CA 2
ATOM 3388 C C . ALA A 1 86 ? -8.413 1.230 -11.595 1.00 71.45 86 ALA A C 2
ATOM 3389 O O . ALA A 1 86 ? -9.489 1.645 -12.023 1.00 74.24 86 ALA A O 2
ATOM 3396 N N . VAL A 1 87 ? -7.295 1.257 -12.311 1.00 22.43 87 VAL A N 2
ATOM 3397 C CA . VAL A 1 87 ? -7.284 1.737 -13.691 1.00 32.43 87 VAL A CA 2
ATOM 3398 C C . VAL A 1 87 ? -7.900 0.700 -14.626 1.00 62.21 87 VAL A C 2
ATOM 3399 O O . VAL A 1 87 ? -8.551 1.048 -15.612 1.00 23.34 87 VAL A O 2
ATOM 3412 N N . GLN A 1 88 ? -7.705 -0.574 -14.306 1.00 65.45 88 GLN A N 2
ATOM 3413 C CA . GLN A 1 88 ? -8.332 -1.656 -15.057 1.00 71.12 88 GLN A CA 2
ATOM 3414 C C . GLN A 1 88 ? -9.848 -1.514 -14.963 1.00 35.14 88 GLN A C 2
ATOM 3415 O O . GLN A 1 88 ? -10.567 -1.680 -15.947 1.00 44.21 88 GLN A O 2
ATOM 3429 N N . ASN A 1 89 ? -10.318 -1.175 -13.766 1.00 61.20 89 ASN A N 2
ATOM 3430 C CA . ASN A 1 89 ? -11.738 -0.921 -13.533 1.00 30.31 89 ASN A CA 2
ATOM 3431 C C . ASN A 1 89 ? -12.157 0.425 -14.118 1.00 61.22 89 ASN A C 2
ATOM 3432 O O . ASN A 1 89 ? -13.349 0.692 -14.279 1.00 62.02 89 ASN A O 2
ATOM 3443 N N . ASP A 1 90 ? -11.164 1.260 -14.437 1.00 60.11 90 ASP A N 2
ATOM 3444 C CA . ASP A 1 90 ? -11.392 2.628 -14.916 1.00 41.01 90 ASP A CA 2
ATOM 3445 C C . ASP A 1 90 ? -12.060 3.447 -13.814 1.00 43.33 90 ASP A C 2
ATOM 3446 O O . ASP A 1 90 ? -12.794 4.402 -14.064 1.00 1.12 90 ASP A O 2
ATOM 3455 N N . TYR A 1 91 ? -11.756 3.075 -12.576 1.00 60.12 91 TYR A N 2
ATOM 3456 C CA . TYR A 1 91 ? -12.381 3.674 -11.408 1.00 53.21 91 TYR A CA 2
ATOM 3457 C C . TYR A 1 91 ? -11.713 4.999 -11.059 1.00 12.15 91 TYR A C 2
ATOM 3458 O O . TYR A 1 91 ? -12.362 5.924 -10.566 1.00 42.34 91 TYR A O 2
ATOM 3476 N N . ILE A 1 92 ? -10.413 5.090 -11.317 1.00 41.11 92 ILE A N 2
ATOM 3477 C CA . ILE A 1 92 ? -9.686 6.336 -11.114 1.00 70.43 92 ILE A CA 2
ATOM 3478 C C . ILE A 1 92 ? -9.425 7.014 -12.452 1.00 32.11 92 ILE A C 2
ATOM 3479 O O . ILE A 1 92 ? -9.944 6.580 -13.480 1.00 65.21 92 ILE A O 2
ATOM 3495 N N . ASP A 1 93 ? -8.627 8.071 -12.443 1.00 53.53 93 ASP A N 2
ATOM 3496 C CA . ASP A 1 93 ? -8.425 8.871 -13.644 1.00 24.43 93 ASP A CA 2
ATOM 3497 C C . ASP A 1 93 ? -7.143 8.500 -14.376 1.00 24.32 93 ASP A C 2
ATOM 3498 O O . ASP A 1 93 ? -7.133 8.395 -15.603 1.00 12.03 93 ASP A O 2
ATOM 3507 N N . SER A 1 94 ? -6.063 8.304 -13.633 1.00 60.13 94 SER A N 2
ATOM 3508 C CA . SER A 1 94 ? -4.761 8.096 -14.247 1.00 54.13 94 SER A CA 2
ATOM 3509 C C . SER A 1 94 ? -3.862 7.244 -13.351 1.00 33.24 94 SER A C 2
ATOM 3510 O O . SER A 1 94 ? -4.300 6.739 -12.317 1.00 70.20 94 SER A O 2
ATOM 3518 N N . ASN A 1 95 ? -2.608 7.095 -13.762 1.00 21.33 95 ASN A N 2
ATOM 3519 C CA . ASN A 1 95 ? -1.631 6.306 -13.023 1.00 20.43 95 ASN A CA 2
ATOM 3520 C C . ASN A 1 95 ? -0.487 7.185 -12.515 1.00 24.45 95 ASN A C 2
ATOM 3521 O O . ASN A 1 95 ? 0.534 7.328 -13.190 1.00 2.54 95 ASN A O 2
ATOM 3532 N N . PRO A 1 96 ? -0.650 7.814 -11.341 1.00 34.15 96 PRO A N 2
ATOM 3533 C CA . PRO A 1 96 ? 0.410 8.620 -10.724 1.00 24.23 96 PRO A CA 2
ATOM 3534 C C . PRO A 1 96 ? 1.624 7.777 -10.327 1.00 12.42 96 PRO A C 2
ATOM 3535 O O . PRO A 1 96 ? 2.770 8.188 -10.515 1.00 23.32 96 PRO A O 2
ATOM 3546 N N . ALA A 1 97 ? 1.366 6.584 -9.803 1.00 51.23 97 ALA A N 2
ATOM 3547 C CA . ALA A 1 97 ? 2.434 5.710 -9.331 1.00 61.12 97 ALA A CA 2
ATOM 3548 C C . ALA A 1 97 ? 2.487 4.422 -10.145 1.00 1.54 97 ALA A C 2
ATOM 3549 O O . ALA A 1 97 ? 2.645 3.330 -9.598 1.00 71.33 97 ALA A O 2
ATOM 3556 N N . SER A 1 98 ? 2.371 4.552 -11.458 1.00 22.41 98 SER A N 2
ATOM 3557 C CA . SER A 1 98 ? 2.466 3.400 -12.339 1.00 23.11 98 SER A CA 2
ATOM 3558 C C . SER A 1 98 ? 3.927 2.993 -12.482 1.00 1.42 98 SER A C 2
ATOM 3559 O O . SER A 1 98 ? 4.279 1.820 -12.352 1.00 1.42 98 SER A O 2
ATOM 3567 N N . ASP A 1 99 ? 4.776 3.981 -12.726 1.00 13.02 99 ASP A N 2
ATOM 3568 C CA . ASP A 1 99 ? 6.207 3.746 -12.835 1.00 5.33 99 ASP A CA 2
ATOM 3569 C C . ASP A 1 99 ? 6.927 4.383 -11.652 1.00 2.13 99 ASP A C 2
ATOM 3570 O O . ASP A 1 99 ? 7.311 5.552 -11.696 1.00 1.01 99 ASP A O 2
ATOM 3579 N N . MET A 1 100 ? 7.044 3.624 -10.570 1.00 65.02 100 MET A N 2
ATOM 3580 C CA . MET A 1 100 ? 7.693 4.100 -9.361 1.00 44.15 100 MET A CA 2
ATOM 3581 C C . MET A 1 100 ? 8.638 3.043 -8.794 1.00 52.25 100 MET A C 2
ATOM 3582 O O . MET A 1 100 ? 9.488 3.341 -7.953 1.00 13.41 100 MET A O 2
ATOM 3596 N N . ALA A 1 101 ? 8.488 1.812 -9.261 1.00 54.33 101 ALA A N 2
ATOM 3597 C CA . ALA A 1 101 ? 9.283 0.704 -8.753 1.00 15.24 101 ALA A CA 2
ATOM 3598 C C . ALA A 1 101 ? 10.553 0.509 -9.571 1.00 51.31 101 ALA A C 2
ATOM 3599 O O . ALA A 1 101 ? 10.498 0.119 -10.738 1.00 45.52 101 ALA A O 2
ATOM 3606 N N . GLY A 1 102 ? 11.691 0.788 -8.952 1.00 62.22 102 GLY A N 2
ATOM 3607 C CA . GLY A 1 102 ? 12.961 0.575 -9.605 1.00 52.11 102 GLY A CA 2
ATOM 3608 C C . GLY A 1 102 ? 13.555 -0.773 -9.259 1.00 43.32 102 GLY A C 2
ATOM 3609 O O . GLY A 1 102 ? 13.055 -1.475 -8.374 1.00 51.35 102 GLY A O 2
ATOM 3613 N N . ALA A 1 103 ? 14.624 -1.124 -9.946 1.00 61.52 103 ALA A N 2
ATOM 3614 C CA . ALA A 1 103 ? 15.276 -2.414 -9.764 1.00 4.12 103 ALA A CA 2
ATOM 3615 C C . ALA A 1 103 ? 16.565 -2.264 -8.966 1.00 34.14 103 ALA A C 2
ATOM 3616 O O . ALA A 1 103 ? 17.627 -1.994 -9.526 1.00 22.12 103 ALA A O 2
ATOM 3623 N N . LEU A 1 104 ? 16.464 -2.414 -7.654 1.00 3.24 104 LEU A N 2
ATOM 3624 C CA . LEU A 1 104 ? 17.625 -2.264 -6.786 1.00 22.55 104 LEU A CA 2
ATOM 3625 C C . LEU A 1 104 ? 18.200 -3.619 -6.370 1.00 23.23 104 LEU A C 2
ATOM 3626 O O . LEU A 1 104 ? 19.405 -3.754 -6.175 1.00 3.24 104 LEU A O 2
ATOM 3642 N N . SER A 1 105 ? 17.340 -4.621 -6.228 1.00 62.35 105 SER A N 2
ATOM 3643 C CA . SER A 1 105 ? 17.776 -5.959 -5.855 1.00 20.22 105 SER A CA 2
ATOM 3644 C C . SER A 1 105 ? 16.780 -7.006 -6.343 1.00 33.43 105 SER A C 2
ATOM 3645 O O . SER A 1 105 ? 16.661 -8.083 -5.762 1.00 53.34 105 SER A O 2
ATOM 3653 N N . THR A 1 106 ? 16.084 -6.690 -7.425 1.00 21.00 106 THR A N 2
ATOM 3654 C CA . THR A 1 106 ? 15.054 -7.559 -7.957 1.00 44.42 106 THR A CA 2
ATOM 3655 C C . THR A 1 106 ? 15.644 -8.738 -8.720 1.00 71.20 106 THR A C 2
ATOM 3656 O O . THR A 1 106 ? 16.101 -8.593 -9.856 1.00 11.12 106 THR A O 2
ATOM 3667 N N . THR A 1 107 ? 15.660 -9.897 -8.081 1.00 52.35 107 THR A N 2
ATOM 3668 C CA . THR A 1 107 ? 16.061 -11.127 -8.748 1.00 35.33 107 THR A CA 2
ATOM 3669 C C . THR A 1 107 ? 15.022 -11.508 -9.803 1.00 35.32 107 THR A C 2
ATOM 3670 O O . THR A 1 107 ? 13.833 -11.206 -9.652 1.00 24.44 107 THR A O 2
ATOM 3681 N N . LYS A 1 108 ? 15.466 -12.152 -10.874 1.00 42.41 108 LYS A N 2
ATOM 3682 C CA . LYS A 1 108 ? 14.584 -12.466 -11.989 1.00 63.44 108 LYS A CA 2
ATOM 3683 C C . LYS A 1 108 ? 13.774 -13.718 -11.725 1.00 4.12 108 LYS A C 2
ATOM 3684 O O . LYS A 1 108 ? 14.292 -14.835 -11.761 1.00 72.03 108 LYS A O 2
ATOM 3703 N N . ALA A 1 109 ? 12.497 -13.499 -11.455 1.00 65.22 109 ALA A N 2
ATOM 3704 C CA . ALA A 1 109 ? 11.559 -14.572 -11.129 1.00 61.02 109 ALA A CA 2
ATOM 3705 C C . ALA A 1 109 ? 10.184 -13.995 -10.822 1.00 60.41 109 ALA A C 2
ATOM 3706 O O . ALA A 1 109 ? 9.485 -14.474 -9.930 1.00 12.24 109 ALA A O 2
ATOM 3713 N N . ARG A 1 110 ? 9.799 -12.959 -11.555 1.00 61.40 110 ARG A N 2
ATOM 3714 C CA . ARG A 1 110 ? 8.527 -12.286 -11.312 1.00 13.31 110 ARG A CA 2
ATOM 3715 C C . ARG A 1 110 ? 7.704 -12.185 -12.589 1.00 73.41 110 ARG A C 2
ATOM 3716 O O . ARG A 1 110 ? 8.036 -12.811 -13.599 1.00 2.22 110 ARG A O 2
ATOM 3737 N N . HIS A 1 111 ? 6.635 -11.386 -12.527 1.00 4.33 111 HIS A N 2
ATOM 3738 C CA . HIS A 1 111 ? 5.694 -11.229 -13.636 1.00 52.13 111 HIS A CA 2
ATOM 3739 C C . HIS A 1 111 ? 4.989 -12.551 -13.935 1.00 25.45 111 HIS A C 2
ATOM 3740 O O . HIS A 1 111 ? 5.370 -13.283 -14.849 1.00 23.42 111 HIS A O 2
ATOM 3755 N N . TYR A 1 112 ? 3.974 -12.863 -13.135 1.00 13.00 112 TYR A N 2
ATOM 3756 C CA . TYR A 1 112 ? 3.207 -14.092 -13.314 1.00 22.44 112 TYR A CA 2
ATOM 3757 C C . TYR A 1 112 ? 1.709 -13.811 -13.301 1.00 32.12 112 TYR A C 2
ATOM 3758 O O . TYR A 1 112 ? 1.161 -13.367 -12.291 1.00 43.24 112 TYR A O 2
ATOM 3776 N N . PRO A 1 113 ? 1.033 -14.023 -14.430 1.00 42.20 113 PRO A N 2
ATOM 3777 C CA . PRO A 1 113 ? -0.420 -14.000 -14.485 1.00 21.04 113 PRO A CA 2
ATOM 3778 C C . PRO A 1 113 ? -1.014 -15.316 -13.997 1.00 63.30 113 PRO A C 2
ATOM 3779 O O . PRO A 1 113 ? -0.429 -16.386 -14.184 1.00 44.54 113 PRO A O 2
ATOM 3790 N N . LEU A 1 114 ? -2.158 -15.231 -13.353 1.00 10.41 114 LEU A N 2
ATOM 3791 C CA . LEU A 1 114 ? -2.861 -16.419 -12.891 1.00 62.21 114 LEU A CA 2
ATOM 3792 C C . LEU A 1 114 ? -4.362 -16.222 -13.034 1.00 3.53 114 LEU A C 2
ATOM 3793 O O . LEU A 1 114 ? -5.007 -16.845 -13.881 1.00 12.14 114 LEU A O 2
ATOM 3809 N N . GLU A 1 115 ? -4.909 -15.346 -12.212 1.00 1.22 115 GLU A N 2
ATOM 3810 C CA . GLU A 1 115 ? -6.311 -14.992 -12.298 1.00 3.54 115 GLU A CA 2
ATOM 3811 C C . GLU A 1 115 ? -6.438 -13.561 -12.798 1.00 73.42 115 GLU A C 2
ATOM 3812 O O . GLU A 1 115 ? -5.579 -12.724 -12.522 1.00 53.13 115 GLU A O 2
ATOM 3824 N N . HIS A 1 116 ? -7.493 -13.287 -13.544 1.00 41.21 116 HIS A N 2
ATOM 3825 C CA . HIS A 1 116 ? -7.689 -11.963 -14.107 1.00 51.12 116 HIS A CA 2
ATOM 3826 C C . HIS A 1 116 ? -9.134 -11.509 -13.933 1.00 31.34 116 HIS A C 2
ATOM 3827 O O . HIS A 1 116 ? -10.020 -11.887 -14.698 1.00 32.44 116 HIS A O 2
ATOM 3842 N N . HIS A 1 117 ? -9.364 -10.716 -12.897 1.00 64.11 117 HIS A N 2
ATOM 3843 C CA . HIS A 1 117 ? -10.686 -10.159 -12.639 1.00 71.42 117 HIS A CA 2
ATOM 3844 C C . HIS A 1 117 ? -10.963 -9.019 -13.604 1.00 13.42 117 HIS A C 2
ATOM 3845 O O . HIS A 1 117 ? -10.530 -7.892 -13.386 1.00 73.24 117 HIS A O 2
ATOM 3860 N N . HIS A 1 118 ? -11.656 -9.324 -14.687 1.00 21.32 118 HIS A N 2
ATOM 3861 C CA . HIS A 1 118 ? -11.991 -8.311 -15.675 1.00 31.20 118 HIS A CA 2
ATOM 3862 C C . HIS A 1 118 ? -13.484 -8.029 -15.645 1.00 74.24 118 HIS A C 2
ATOM 3863 O O . HIS A 1 118 ? -14.285 -8.939 -15.421 1.00 24.13 118 HIS A O 2
ATOM 3878 N N . HIS A 1 119 ? -13.837 -6.764 -15.854 1.00 1.12 119 HIS A N 2
ATOM 3879 C CA . HIS A 1 119 ? -15.225 -6.309 -15.809 1.00 35.13 119 HIS A CA 2
ATOM 3880 C C . HIS A 1 119 ? -15.794 -6.467 -14.403 1.00 62.30 119 HIS A C 2
ATOM 3881 O O . HIS A 1 119 ? -16.449 -7.462 -14.090 1.00 42.41 119 HIS A O 2
ATOM 3896 N N . HIS A 1 120 ? -15.521 -5.488 -13.560 1.00 3.44 120 HIS A N 2
ATOM 3897 C CA . HIS A 1 120 ? -16.025 -5.480 -12.196 1.00 71.34 120 HIS A CA 2
ATOM 3898 C C . HIS A 1 120 ? -17.299 -4.649 -12.137 1.00 73.34 120 HIS A C 2
ATOM 3899 O O . HIS A 1 120 ? -17.251 -3.419 -12.099 1.00 10.34 120 HIS A O 2
ATOM 3914 N N . HIS A 1 121 ? -18.430 -5.324 -12.146 1.00 43.41 121 HIS A N 2
ATOM 3915 C CA . HIS A 1 121 ? -19.718 -4.655 -12.165 1.00 54.50 121 HIS A CA 2
ATOM 3916 C C . HIS A 1 121 ? -20.441 -4.883 -10.848 1.00 51.51 121 HIS A C 2
ATOM 3917 O O . HIS A 1 121 ? -20.702 -3.898 -10.135 1.00 37.18 121 HIS A O 2
ATOM 3933 N N . MET A 1 1 ? -15.953 -8.735 -0.237 1.00 21.21 1 MET A N 3
ATOM 3934 C CA . MET A 1 1 ? -17.229 -9.482 -0.136 1.00 4.12 1 MET A CA 3
ATOM 3935 C C . MET A 1 1 ? -18.311 -8.649 0.555 1.00 41.43 1 MET A C 3
ATOM 3936 O O . MET A 1 1 ? -19.128 -8.005 -0.106 1.00 43.31 1 MET A O 3
ATOM 3952 N N . GLU A 1 2 ? -18.297 -8.649 1.885 1.00 35.34 2 GLU A N 3
ATOM 3953 C CA . GLU A 1 2 ? -19.369 -8.047 2.671 1.00 42.51 2 GLU A CA 3
ATOM 3954 C C . GLU A 1 2 ? -19.413 -6.521 2.549 1.00 50.53 2 GLU A C 3
ATOM 3955 O O . GLU A 1 2 ? -20.497 -5.933 2.564 1.00 22.55 2 GLU A O 3
ATOM 3967 N N . ASN A 1 3 ? -18.252 -5.878 2.434 1.00 13.52 3 ASN A N 3
ATOM 3968 C CA . ASN A 1 3 ? -18.203 -4.419 2.302 1.00 52.25 3 ASN A CA 3
ATOM 3969 C C . ASN A 1 3 ? -18.848 -3.983 0.994 1.00 41.22 3 ASN A C 3
ATOM 3970 O O . ASN A 1 3 ? -18.243 -4.085 -0.074 1.00 13.41 3 ASN A O 3
ATOM 3981 N N . SER A 1 4 ? -20.080 -3.508 1.080 1.00 44.14 4 SER A N 3
ATOM 3982 C CA . SER A 1 4 ? -20.840 -3.161 -0.108 1.00 52.31 4 SER A CA 3
ATOM 3983 C C . SER A 1 4 ? -20.892 -1.649 -0.318 1.00 72.33 4 SER A C 3
ATOM 3984 O O . SER A 1 4 ? -21.331 -0.902 0.563 1.00 54.33 4 SER A O 3
ATOM 3992 N N . GLY A 1 5 ? -20.422 -1.207 -1.480 1.00 72.32 5 GLY A N 3
ATOM 3993 C CA . GLY A 1 5 ? -20.540 0.191 -1.858 1.00 32.35 5 GLY A CA 3
ATOM 3994 C C . GLY A 1 5 ? -19.449 1.062 -1.272 1.00 15.44 5 GLY A C 3
ATOM 3995 O O . GLY A 1 5 ? -19.551 2.290 -1.289 1.00 73.11 5 GLY A O 3
ATOM 3999 N N . ALA A 1 6 ? -18.404 0.435 -0.757 1.00 34.32 6 ALA A N 3
ATOM 4000 C CA . ALA A 1 6 ? -17.307 1.169 -0.150 1.00 71.44 6 ALA A CA 3
ATOM 4001 C C . ALA A 1 6 ? -16.126 1.265 -1.104 1.00 53.23 6 ALA A C 3
ATOM 4002 O O . ALA A 1 6 ? -15.374 0.304 -1.275 1.00 21.43 6 ALA A O 3
ATOM 4009 N N . TYR A 1 7 ? -15.968 2.422 -1.730 1.00 10.54 7 TYR A N 3
ATOM 4010 C CA . TYR A 1 7 ? -14.866 2.642 -2.654 1.00 11.01 7 TYR A CA 3
ATOM 4011 C C . TYR A 1 7 ? -13.691 3.282 -1.926 1.00 13.50 7 TYR A C 3
ATOM 4012 O O . TYR A 1 7 ? -13.414 4.471 -2.083 1.00 33.22 7 TYR A O 3
ATOM 4030 N N . THR A 1 8 ? -13.019 2.484 -1.111 1.00 71.21 8 THR A N 3
ATOM 4031 C CA . THR A 1 8 ? -11.913 2.965 -0.302 1.00 43.51 8 THR A CA 3
ATOM 4032 C C . THR A 1 8 ? -10.628 2.214 -0.654 1.00 44.24 8 THR A C 3
ATOM 4033 O O . THR A 1 8 ? -10.678 1.052 -1.064 1.00 3.24 8 THR A O 3
ATOM 4044 N N . PHE A 1 9 ? -9.491 2.894 -0.495 1.00 73.01 9 PHE A N 3
ATOM 4045 C CA . PHE A 1 9 ? -8.173 2.340 -0.817 1.00 22.33 9 PHE A CA 3
ATOM 4046 C C . PHE A 1 9 ? -7.967 0.967 -0.169 1.00 21.33 9 PHE A C 3
ATOM 4047 O O . PHE A 1 9 ? -7.615 -0.001 -0.848 1.00 70.44 9 PHE A O 3
ATOM 4064 N N . GLU A 1 10 ? -8.223 0.882 1.131 1.00 33.42 10 GLU A N 3
ATOM 4065 C CA . GLU A 1 10 ? -8.029 -0.363 1.870 1.00 41.11 10 GLU A CA 3
ATOM 4066 C C . GLU A 1 10 ? -9.116 -1.386 1.545 1.00 4.23 10 GLU A C 3
ATOM 4067 O O . GLU A 1 10 ? -8.871 -2.595 1.571 1.00 62.32 10 GLU A O 3
ATOM 4079 N N . THR A 1 11 ? -10.314 -0.898 1.255 1.00 60.12 11 THR A N 3
ATOM 4080 C CA . THR A 1 11 ? -11.442 -1.764 0.945 1.00 72.32 11 THR A CA 3
ATOM 4081 C C . THR A 1 11 ? -11.203 -2.537 -0.350 1.00 75.32 11 THR A C 3
ATOM 4082 O O . THR A 1 11 ? -11.524 -3.717 -0.447 1.00 21.45 11 THR A O 3
ATOM 4093 N N . ILE A 1 12 ? -10.620 -1.877 -1.338 1.00 71.41 12 ILE A N 3
ATOM 4094 C CA . ILE A 1 12 ? -10.328 -2.525 -2.607 1.00 52.33 12 ILE A CA 3
ATOM 4095 C C . ILE A 1 12 ? -9.165 -3.508 -2.450 1.00 11.30 12 ILE A C 3
ATOM 4096 O O . ILE A 1 12 ? -9.094 -4.521 -3.146 1.00 33.13 12 ILE A O 3
ATOM 4112 N N . ALA A 1 13 ? -8.281 -3.216 -1.502 1.00 52.33 13 ALA A N 3
ATOM 4113 C CA . ALA A 1 13 ? -7.117 -4.058 -1.239 1.00 74.10 13 ALA A CA 3
ATOM 4114 C C . ALA A 1 13 ? -7.520 -5.476 -0.839 1.00 33.14 13 ALA A C 3
ATOM 4115 O O . ALA A 1 13 ? -6.841 -6.443 -1.185 1.00 72.21 13 ALA A O 3
ATOM 4122 N N . ARG A 1 14 ? -8.624 -5.607 -0.110 1.00 63.34 14 ARG A N 3
ATOM 4123 C CA . ARG A 1 14 ? -9.078 -6.923 0.327 1.00 73.34 14 ARG A CA 3
ATOM 4124 C C . ARG A 1 14 ? -9.743 -7.674 -0.816 1.00 4.14 14 ARG A C 3
ATOM 4125 O O . ARG A 1 14 ? -9.613 -8.886 -0.922 1.00 30.03 14 ARG A O 3
ATOM 4146 N N . GLU A 1 15 ? -10.400 -6.927 -1.689 1.00 25.31 15 GLU A N 3
ATOM 4147 C CA . GLU A 1 15 ? -11.233 -7.495 -2.747 1.00 72.22 15 GLU A CA 3
ATOM 4148 C C . GLU A 1 15 ? -10.459 -8.490 -3.610 1.00 73.31 15 GLU A C 3
ATOM 4149 O O . GLU A 1 15 ? -10.884 -9.633 -3.784 1.00 5.25 15 GLU A O 3
ATOM 4161 N N . TRP A 1 16 ? -9.319 -8.071 -4.142 1.00 5.44 16 TRP A N 3
ATOM 4162 C CA . TRP A 1 16 ? -8.522 -8.961 -4.978 1.00 51.32 16 TRP A CA 3
ATOM 4163 C C . TRP A 1 16 ? -7.701 -9.937 -4.129 1.00 74.24 16 TRP A C 3
ATOM 4164 O O . TRP A 1 16 ? -7.363 -11.027 -4.583 1.00 4.01 16 TRP A O 3
ATOM 4185 N N . HIS A 1 17 ? -7.384 -9.544 -2.895 1.00 2.24 17 HIS A N 3
ATOM 4186 C CA . HIS A 1 17 ? -6.576 -10.381 -2.006 1.00 11.41 17 HIS A CA 3
ATOM 4187 C C . HIS A 1 17 ? -7.371 -11.557 -1.433 1.00 71.33 17 HIS A C 3
ATOM 4188 O O . HIS A 1 17 ? -6.782 -12.557 -1.023 1.00 43.35 17 HIS A O 3
ATOM 4203 N N . GLU A 1 18 ? -8.692 -11.425 -1.359 1.00 55.34 18 GLU A N 3
ATOM 4204 C CA . GLU A 1 18 ? -9.543 -12.439 -0.720 1.00 61.35 18 GLU A CA 3
ATOM 4205 C C . GLU A 1 18 ? -9.520 -13.798 -1.428 1.00 40.21 18 GLU A C 3
ATOM 4206 O O . GLU A 1 18 ? -10.239 -14.714 -1.033 1.00 14.32 18 GLU A O 3
ATOM 4218 N N . SER A 1 19 ? -8.689 -13.938 -2.455 1.00 32.51 19 SER A N 3
ATOM 4219 C CA . SER A 1 19 ? -8.403 -15.247 -3.028 1.00 72.31 19 SER A CA 3
ATOM 4220 C C . SER A 1 19 ? -7.486 -16.027 -2.085 1.00 10.43 19 SER A C 3
ATOM 4221 O O . SER A 1 19 ? -7.205 -17.205 -2.293 1.00 32.43 19 SER A O 3
ATOM 4229 N N . ASN A 1 20 ? -7.025 -15.323 -1.052 1.00 25.45 20 ASN A N 3
ATOM 4230 C CA . ASN A 1 20 ? -6.221 -15.888 0.030 1.00 52.41 20 ASN A CA 3
ATOM 4231 C C . ASN A 1 20 ? -4.820 -16.258 -0.433 1.00 0.22 20 ASN A C 3
ATOM 4232 O O . ASN A 1 20 ? -4.574 -17.355 -0.936 1.00 75.30 20 ASN A O 3
ATOM 4243 N N . LYS A 1 21 ? -3.911 -15.309 -0.288 1.00 20.43 21 LYS A N 3
ATOM 4244 C CA . LYS A 1 21 ? -2.496 -15.574 -0.458 1.00 44.00 21 LYS A CA 3
ATOM 4245 C C . LYS A 1 21 ? -1.786 -15.412 0.871 1.00 52.33 21 LYS A C 3
ATOM 4246 O O . LYS A 1 21 ? -1.400 -14.302 1.254 1.00 21.51 21 LYS A O 3
ATOM 4265 N N . ARG A 1 22 ? -1.670 -16.531 1.571 1.00 40.42 22 ARG A N 3
ATOM 4266 C CA . ARG A 1 22 ? -1.052 -16.600 2.894 1.00 12.21 22 ARG A CA 3
ATOM 4267 C C . ARG A 1 22 ? -1.867 -15.848 3.952 1.00 33.55 22 ARG A C 3
ATOM 4268 O O . ARG A 1 22 ? -2.506 -16.467 4.802 1.00 23.34 22 ARG A O 3
ATOM 4289 N N . TRP A 1 23 ? -1.823 -14.522 3.908 1.00 73.52 23 TRP A N 3
ATOM 4290 C CA . TRP A 1 23 ? -2.501 -13.683 4.897 1.00 1.31 23 TRP A CA 3
ATOM 4291 C C . TRP A 1 23 ? -4.017 -13.858 4.837 1.00 24.43 23 TRP A C 3
ATOM 4292 O O . TRP A 1 23 ? -4.628 -13.719 3.773 1.00 13.23 23 TRP A O 3
ATOM 4313 N N . SER A 1 24 ? -4.610 -14.153 5.986 1.00 30.14 24 SER A N 3
ATOM 4314 C CA . SER A 1 24 ? -6.057 -14.284 6.102 1.00 3.45 24 SER A CA 3
ATOM 4315 C C . SER A 1 24 ? -6.701 -12.921 6.370 1.00 31.21 24 SER A C 3
ATOM 4316 O O . SER A 1 24 ? -6.021 -11.967 6.761 1.00 43.35 24 SER A O 3
ATOM 4324 N N . GLU A 1 25 ? -8.017 -12.846 6.185 1.00 44.45 25 GLU A N 3
ATOM 4325 C CA . GLU A 1 25 ? -8.770 -11.608 6.396 1.00 62.11 25 GLU A CA 3
ATOM 4326 C C . GLU A 1 25 ? -8.795 -11.238 7.878 1.00 43.13 25 GLU A C 3
ATOM 4327 O O . GLU A 1 25 ? -8.799 -10.057 8.237 1.00 33.31 25 GLU A O 3
ATOM 4339 N N . ASP A 1 26 ? -8.814 -12.258 8.731 1.00 14.35 26 ASP A N 3
ATOM 4340 C CA . ASP A 1 26 ? -8.741 -12.062 10.177 1.00 50.41 26 ASP A CA 3
ATOM 4341 C C . ASP A 1 26 ? -7.499 -11.267 10.552 1.00 40.23 26 ASP A C 3
ATOM 4342 O O . ASP A 1 26 ? -7.573 -10.264 11.266 1.00 71.40 26 ASP A O 3
ATOM 4351 N N . HIS A 1 27 ? -6.359 -11.710 10.045 1.00 73.22 27 HIS A N 3
ATOM 4352 C CA . HIS A 1 27 ? -5.090 -11.068 10.349 1.00 44.14 27 HIS A CA 3
ATOM 4353 C C . HIS A 1 27 ? -4.967 -9.743 9.611 1.00 54.23 27 HIS A C 3
ATOM 4354 O O . HIS A 1 27 ? -4.284 -8.837 10.073 1.00 31.53 27 HIS A O 3
ATOM 4369 N N . ARG A 1 28 ? -5.638 -9.642 8.464 1.00 3.03 28 ARG A N 3
ATOM 4370 C CA . ARG A 1 28 ? -5.696 -8.393 7.703 1.00 23.40 28 ARG A CA 3
ATOM 4371 C C . ARG A 1 28 ? -6.191 -7.255 8.597 1.00 21.02 28 ARG A C 3
ATOM 4372 O O . ARG A 1 28 ? -5.675 -6.138 8.546 1.00 43.12 28 ARG A O 3
ATOM 4393 N N . SER A 1 29 ? -7.195 -7.551 9.407 1.00 72.03 29 SER A N 3
ATOM 4394 C CA . SER A 1 29 ? -7.748 -6.570 10.328 1.00 12.13 29 SER A CA 3
ATOM 4395 C C . SER A 1 29 ? -6.819 -6.371 11.528 1.00 63.22 29 SER A C 3
ATOM 4396 O O . SER A 1 29 ? -6.584 -5.243 11.963 1.00 50.52 29 SER A O 3
ATOM 4404 N N . ARG A 1 30 ? -6.275 -7.475 12.037 1.00 40.31 30 ARG A N 3
ATOM 4405 C CA . ARG A 1 30 ? -5.351 -7.438 13.169 1.00 51.13 30 ARG A CA 3
ATOM 4406 C C . ARG A 1 30 ? -4.144 -6.547 12.875 1.00 22.44 30 ARG A C 3
ATOM 4407 O O . ARG A 1 30 ? -3.827 -5.640 13.647 1.00 0.23 30 ARG A O 3
ATOM 4428 N N . VAL A 1 31 ? -3.499 -6.795 11.742 1.00 43.43 31 VAL A N 3
ATOM 4429 C CA . VAL A 1 31 ? -2.250 -6.123 11.395 1.00 35.14 31 VAL A CA 3
ATOM 4430 C C . VAL A 1 31 ? -2.480 -4.682 10.923 1.00 74.41 31 VAL A C 3
ATOM 4431 O O . VAL A 1 31 ? -1.543 -3.895 10.859 1.00 14.03 31 VAL A O 3
ATOM 4444 N N . LEU A 1 32 ? -3.731 -4.344 10.610 1.00 51.20 32 LEU A N 3
ATOM 4445 C CA . LEU A 1 32 ? -4.067 -3.056 9.990 1.00 72.44 32 LEU A CA 3
ATOM 4446 C C . LEU A 1 32 ? -3.462 -1.859 10.738 1.00 53.43 32 LEU A C 3
ATOM 4447 O O . LEU A 1 32 ? -3.025 -0.894 10.108 1.00 42.55 32 LEU A O 3
ATOM 4463 N N . ARG A 1 33 ? -3.422 -1.924 12.067 1.00 71.11 33 ARG A N 3
ATOM 4464 C CA . ARG A 1 33 ? -2.832 -0.843 12.858 1.00 73.03 33 ARG A CA 3
ATOM 4465 C C . ARG A 1 33 ? -1.357 -0.679 12.507 1.00 23.34 33 ARG A C 3
ATOM 4466 O O . ARG A 1 33 ? -0.892 0.418 12.202 1.00 61.40 33 ARG A O 3
ATOM 4487 N N . TYR A 1 34 ? -0.636 -1.789 12.534 1.00 24.03 34 TYR A N 3
ATOM 4488 C CA . TYR A 1 34 ? 0.789 -1.797 12.245 1.00 65.53 34 TYR A CA 3
ATOM 4489 C C . TYR A 1 34 ? 1.033 -1.544 10.758 1.00 33.12 34 TYR A C 3
ATOM 4490 O O . TYR A 1 34 ? 2.060 -0.987 10.374 1.00 51.10 34 TYR A O 3
ATOM 4508 N N . LEU A 1 35 ? 0.068 -1.944 9.936 1.00 53.14 35 LEU A N 3
ATOM 4509 C CA . LEU A 1 35 ? 0.153 -1.785 8.490 1.00 45.41 35 LEU A CA 3
ATOM 4510 C C . LEU A 1 35 ? 0.330 -0.317 8.122 1.00 3.43 35 LEU A C 3
ATOM 4511 O O . LEU A 1 35 ? 1.257 0.036 7.391 1.00 64.45 35 LEU A O 3
ATOM 4527 N N . GLU A 1 36 ? -0.535 0.546 8.642 1.00 12.15 36 GLU A N 3
ATOM 4528 C CA . GLU A 1 36 ? -0.459 1.961 8.302 1.00 42.31 36 GLU A CA 3
ATOM 4529 C C . GLU A 1 36 ? 0.743 2.618 8.979 1.00 63.52 36 GLU A C 3
ATOM 4530 O O . GLU A 1 36 ? 1.326 3.549 8.441 1.00 63.33 36 GLU A O 3
ATOM 4542 N N . LEU A 1 37 ? 1.125 2.123 10.150 1.00 72.43 37 LEU A N 3
ATOM 4543 C CA . LEU A 1 37 ? 2.266 2.680 10.869 1.00 2.43 37 LEU A CA 3
ATOM 4544 C C . LEU A 1 37 ? 3.574 2.355 10.155 1.00 3.41 37 LEU A C 3
ATOM 4545 O O . LEU A 1 37 ? 4.572 3.057 10.314 1.00 34.30 37 LEU A O 3
ATOM 4561 N N . TYR A 1 38 ? 3.557 1.294 9.368 1.00 45.12 38 TYR A N 3
ATOM 4562 C CA . TYR A 1 38 ? 4.754 0.820 8.691 1.00 43.43 38 TYR A CA 3
ATOM 4563 C C . TYR A 1 38 ? 4.772 1.266 7.229 1.00 13.45 38 TYR A C 3
ATOM 4564 O O . TYR A 1 38 ? 5.791 1.739 6.726 1.00 23.43 38 TYR A O 3
ATOM 4582 N N . ILE A 1 39 ? 3.637 1.124 6.557 1.00 70.13 39 ILE A N 3
ATOM 4583 C CA . ILE A 1 39 ? 3.560 1.380 5.123 1.00 74.51 39 ILE A CA 3
ATOM 4584 C C . ILE A 1 39 ? 3.047 2.792 4.815 1.00 33.42 39 ILE A C 3
ATOM 4585 O O . ILE A 1 39 ? 3.419 3.385 3.803 1.00 65.44 39 ILE A O 3
ATOM 4601 N N . PHE A 1 40 ? 2.216 3.347 5.692 1.00 72.33 40 PHE A N 3
ATOM 4602 C CA . PHE A 1 40 ? 1.625 4.663 5.443 1.00 52.21 40 PHE A CA 3
ATOM 4603 C C . PHE A 1 40 ? 1.998 5.672 6.536 1.00 11.34 40 PHE A C 3
ATOM 4604 O O . PHE A 1 40 ? 1.137 6.088 7.314 1.00 45.15 40 PHE A O 3
ATOM 4621 N N . PRO A 1 41 ? 3.271 6.087 6.631 1.00 62.35 41 PRO A N 3
ATOM 4622 C CA . PRO A 1 41 ? 3.690 7.046 7.650 1.00 44.14 41 PRO A CA 3
ATOM 4623 C C . PRO A 1 41 ? 3.233 8.466 7.311 1.00 75.33 41 PRO A C 3
ATOM 4624 O O . PRO A 1 41 ? 2.538 9.110 8.096 1.00 65.34 41 PRO A O 3
ATOM 4635 N N . HIS A 1 42 ? 3.628 8.956 6.143 1.00 45.31 42 HIS A N 3
ATOM 4636 C CA . HIS A 1 42 ? 3.128 10.234 5.641 1.00 4.41 42 HIS A CA 3
ATOM 4637 C C . HIS A 1 42 ? 2.121 10.022 4.521 1.00 3.11 42 HIS A C 3
ATOM 4638 O O . HIS A 1 42 ? 1.221 10.830 4.314 1.00 23.12 42 HIS A O 3
ATOM 4653 N N . ILE A 1 43 ? 2.270 8.919 3.806 1.00 42.20 43 ILE A N 3
ATOM 4654 C CA . ILE A 1 43 ? 1.537 8.720 2.564 1.00 40.44 43 ILE A CA 3
ATOM 4655 C C . ILE A 1 43 ? 0.162 8.099 2.790 1.00 65.12 43 ILE A C 3
ATOM 4656 O O . ILE A 1 43 ? -0.531 7.760 1.831 1.00 15.32 43 ILE A O 3
ATOM 4672 N N . GLY A 1 44 ? -0.245 7.991 4.048 1.00 13.43 44 GLY A N 3
ATOM 4673 C CA . GLY A 1 44 ? -1.542 7.416 4.361 1.00 53.23 44 GLY A CA 3
ATOM 4674 C C . GLY A 1 44 ? -2.661 8.422 4.202 1.00 34.01 44 GLY A C 3
ATOM 4675 O O . GLY A 1 44 ? -3.837 8.087 4.344 1.00 70.01 44 GLY A O 3
ATOM 4679 N N . SER A 1 45 ? -2.294 9.660 3.919 1.00 65.51 45 SER A N 3
ATOM 4680 C CA . SER A 1 45 ? -3.265 10.715 3.686 1.00 54.43 45 SER A CA 3
ATOM 4681 C C . SER A 1 45 ? -3.716 10.720 2.226 1.00 44.31 45 SER A C 3
ATOM 4682 O O . SER A 1 45 ? -4.697 11.377 1.867 1.00 12.14 45 SER A O 3
ATOM 4690 N N . SER A 1 46 ? -3.002 9.970 1.398 1.00 22.41 46 SER A N 3
ATOM 4691 C CA . SER A 1 46 ? -3.281 9.911 -0.028 1.00 35.21 46 SER A CA 3
ATOM 4692 C C . SER A 1 46 ? -4.601 9.195 -0.293 1.00 71.30 46 SER A C 3
ATOM 4693 O O . SER A 1 46 ? -4.930 8.210 0.372 1.00 2.34 46 SER A O 3
ATOM 4701 N N . ASP A 1 47 ? -5.356 9.696 -1.255 1.00 11.31 47 ASP A N 3
ATOM 4702 C CA . ASP A 1 47 ? -6.605 9.059 -1.635 1.00 52.35 47 ASP A CA 3
ATOM 4703 C C . ASP A 1 47 ? -6.371 8.159 -2.838 1.00 31.44 47 ASP A C 3
ATOM 4704 O O . ASP A 1 47 ? -5.496 8.430 -3.660 1.00 10.14 47 ASP A O 3
ATOM 4713 N N . ILE A 1 48 ? -7.156 7.096 -2.938 1.00 54.20 48 ILE A N 3
ATOM 4714 C CA . ILE A 1 48 ? -7.013 6.124 -4.019 1.00 55.21 48 ILE A CA 3
ATOM 4715 C C . ILE A 1 48 ? -7.389 6.739 -5.372 1.00 14.24 48 ILE A C 3
ATOM 4716 O O . ILE A 1 48 ? -7.005 6.233 -6.428 1.00 54.42 48 ILE A O 3
ATOM 4732 N N . ARG A 1 49 ? -8.136 7.836 -5.335 1.00 22.13 49 ARG A N 3
ATOM 4733 C CA . ARG A 1 49 ? -8.543 8.530 -6.551 1.00 25.55 49 ARG A CA 3
ATOM 4734 C C . ARG A 1 49 ? -7.346 9.219 -7.196 1.00 63.30 49 ARG A C 3
ATOM 4735 O O . ARG A 1 49 ? -7.271 9.346 -8.417 1.00 44.42 49 ARG A O 3
ATOM 4756 N N . GLN A 1 50 ? -6.411 9.656 -6.366 1.00 73.35 50 GLN A N 3
ATOM 4757 C CA . GLN A 1 50 ? -5.235 10.353 -6.841 1.00 33.01 50 GLN A CA 3
ATOM 4758 C C . GLN A 1 50 ? -4.031 9.933 -6.015 1.00 14.24 50 GLN A C 3
ATOM 4759 O O . GLN A 1 50 ? -3.737 10.525 -4.974 1.00 74.41 50 GLN A O 3
ATOM 4773 N N . LEU A 1 51 ? -3.364 8.881 -6.459 1.00 44.15 51 LEU A N 3
ATOM 4774 C CA . LEU A 1 51 ? -2.173 8.401 -5.785 1.00 43.14 51 LEU A CA 3
ATOM 4775 C C . LEU A 1 51 ? -0.934 8.981 -6.459 1.00 4.51 51 LEU A C 3
ATOM 4776 O O . LEU A 1 51 ? -0.999 9.448 -7.597 1.00 63.02 51 LEU A O 3
ATOM 4792 N N . LYS A 1 52 ? 0.185 8.953 -5.758 1.00 13.45 52 LYS A N 3
ATOM 4793 C CA . LYS A 1 52 ? 1.385 9.637 -6.211 1.00 71.14 52 LYS A CA 3
ATOM 4794 C C . LYS A 1 52 ? 2.427 8.654 -6.735 1.00 52.23 52 LYS A C 3
ATOM 4795 O O . LYS A 1 52 ? 2.267 7.438 -6.624 1.00 24.13 52 LYS A O 3
ATOM 4814 N N . THR A 1 53 ? 3.490 9.196 -7.312 1.00 1.24 53 THR A N 3
ATOM 4815 C CA . THR A 1 53 ? 4.574 8.400 -7.863 1.00 51.32 53 THR A CA 3
ATOM 4816 C C . THR A 1 53 ? 5.622 8.064 -6.803 1.00 1.15 53 THR A C 3
ATOM 4817 O O . THR A 1 53 ? 5.342 8.122 -5.607 1.00 74.13 53 THR A O 3
ATOM 4828 N N . SER A 1 54 ? 6.822 7.702 -7.258 1.00 4.55 54 SER A N 3
ATOM 4829 C CA . SER A 1 54 ? 7.901 7.199 -6.399 1.00 34.14 54 SER A CA 3
ATOM 4830 C C . SER A 1 54 ? 8.338 8.179 -5.295 1.00 23.14 54 SER A C 3
ATOM 4831 O O . SER A 1 54 ? 9.291 7.907 -4.572 1.00 14.13 54 SER A O 3
ATOM 4839 N N . HIS A 1 55 ? 7.646 9.303 -5.152 1.00 32.31 55 HIS A N 3
ATOM 4840 C CA . HIS A 1 55 ? 7.940 10.244 -4.072 1.00 4.21 55 HIS A CA 3
ATOM 4841 C C . HIS A 1 55 ? 7.540 9.630 -2.736 1.00 74.14 55 HIS A C 3
ATOM 4842 O O . HIS A 1 55 ? 8.138 9.909 -1.697 1.00 60.11 55 HIS A O 3
ATOM 4857 N N . LEU A 1 56 ? 6.528 8.770 -2.783 1.00 2.51 56 LEU A N 3
ATOM 4858 C CA . LEU A 1 56 ? 6.051 8.062 -1.600 1.00 51.24 56 LEU A CA 3
ATOM 4859 C C . LEU A 1 56 ? 6.982 6.903 -1.234 1.00 64.51 56 LEU A C 3
ATOM 4860 O O . LEU A 1 56 ? 6.868 6.316 -0.160 1.00 10.22 56 LEU A O 3
ATOM 4876 N N . LEU A 1 57 ? 7.884 6.565 -2.149 1.00 61.24 57 LEU A N 3
ATOM 4877 C CA . LEU A 1 57 ? 8.836 5.479 -1.935 1.00 54.31 57 LEU A CA 3
ATOM 4878 C C . LEU A 1 57 ? 9.885 5.854 -0.884 1.00 54.31 57 LEU A C 3
ATOM 4879 O O . LEU A 1 57 ? 10.437 4.983 -0.210 1.00 14.33 57 LEU A O 3
ATOM 4895 N N . ALA A 1 58 ? 10.145 7.151 -0.737 1.00 43.24 58 ALA A N 3
ATOM 4896 C CA . ALA A 1 58 ? 11.163 7.635 0.197 1.00 10.53 58 ALA A CA 3
ATOM 4897 C C . ALA A 1 58 ? 10.916 7.134 1.631 1.00 15.54 58 ALA A C 3
ATOM 4898 O O . ALA A 1 58 ? 11.834 6.601 2.258 1.00 74.41 58 ALA A O 3
ATOM 4905 N N . PRO A 1 59 ? 9.690 7.301 2.181 1.00 31.44 59 PRO A N 3
ATOM 4906 C CA . PRO A 1 59 ? 9.327 6.749 3.499 1.00 34.22 59 PRO A CA 3
ATOM 4907 C C . PRO A 1 59 ? 9.665 5.267 3.655 1.00 52.24 59 PRO A C 3
ATOM 4908 O O . PRO A 1 59 ? 10.249 4.856 4.655 1.00 2.45 59 PRO A O 3
ATOM 4919 N N . ILE A 1 60 ? 9.294 4.470 2.663 1.00 53.14 60 ILE A N 3
ATOM 4920 C CA . ILE A 1 60 ? 9.551 3.034 2.696 1.00 74.21 60 ILE A CA 3
ATOM 4921 C C . ILE A 1 60 ? 11.055 2.770 2.700 1.00 15.52 60 ILE A C 3
ATOM 4922 O O . ILE A 1 60 ? 11.544 1.829 3.327 1.00 63.32 60 ILE A O 3
ATOM 4938 N N . LYS A 1 61 ? 11.783 3.640 2.018 1.00 23.11 61 LYS A N 3
ATOM 4939 C CA . LYS A 1 61 ? 13.229 3.511 1.902 1.00 11.20 61 LYS A CA 3
ATOM 4940 C C . LYS A 1 61 ? 13.932 3.791 3.223 1.00 51.01 61 LYS A C 3
ATOM 4941 O O . LYS A 1 61 ? 15.062 3.348 3.438 1.00 41.33 61 LYS A O 3
ATOM 4960 N N . GLU A 1 62 ? 13.274 4.540 4.095 1.00 12.41 62 GLU A N 3
ATOM 4961 C CA . GLU A 1 62 ? 13.766 4.752 5.451 1.00 54.42 62 GLU A CA 3
ATOM 4962 C C . GLU A 1 62 ? 14.019 3.407 6.133 1.00 71.44 62 GLU A C 3
ATOM 4963 O O . GLU A 1 62 ? 14.997 3.236 6.864 1.00 53.10 62 GLU A O 3
ATOM 4975 N N . VAL A 1 63 ? 13.128 2.455 5.875 1.00 34.01 63 VAL A N 3
ATOM 4976 C CA . VAL A 1 63 ? 13.268 1.101 6.392 1.00 41.33 63 VAL A CA 3
ATOM 4977 C C . VAL A 1 63 ? 14.414 0.384 5.689 1.00 24.51 63 VAL A C 3
ATOM 4978 O O . VAL A 1 63 ? 15.281 -0.198 6.334 1.00 63.32 63 VAL A O 3
ATOM 4991 N N . ASP A 1 64 ? 14.399 0.464 4.359 1.00 64.34 64 ASP A N 3
ATOM 4992 C CA . ASP A 1 64 ? 15.405 -0.168 3.495 1.00 43.12 64 ASP A CA 3
ATOM 4993 C C . ASP A 1 64 ? 16.824 0.234 3.906 1.00 1.00 64 ASP A C 3
ATOM 4994 O O . ASP A 1 64 ? 17.751 -0.577 3.860 1.00 74.10 64 ASP A O 3
ATOM 5003 N N . THR A 1 65 ? 16.982 1.487 4.312 1.00 31.32 65 THR A N 3
ATOM 5004 C CA . THR A 1 65 ? 18.270 1.998 4.762 1.00 50.20 65 THR A CA 3
ATOM 5005 C C . THR A 1 65 ? 18.735 1.274 6.030 1.00 3.11 65 THR A C 3
ATOM 5006 O O . THR A 1 65 ? 19.921 0.977 6.193 1.00 70.44 65 THR A O 3
ATOM 5017 N N . SER A 1 66 ? 17.790 0.985 6.915 1.00 14.01 66 SER A N 3
ATOM 5018 C CA . SER A 1 66 ? 18.065 0.207 8.116 1.00 74.00 66 SER A CA 3
ATOM 5019 C C . SER A 1 66 ? 18.339 -1.246 7.728 1.00 4.52 66 SER A C 3
ATOM 5020 O O . SER A 1 66 ? 19.241 -1.896 8.257 1.00 3.40 66 SER A O 3
ATOM 5028 N N . GLY A 1 67 ? 17.541 -1.738 6.795 1.00 44.22 67 GLY A N 3
ATOM 5029 C CA . GLY A 1 67 ? 17.694 -3.059 6.269 1.00 52.22 67 GLY A CA 3
ATOM 5030 C C . GLY A 1 67 ? 16.365 -3.533 5.753 1.00 53.22 67 GLY A C 3
ATOM 5031 O O . GLY A 1 67 ? 15.568 -2.727 5.279 1.00 60.31 67 GLY A O 3
ATOM 5035 N N . LYS A 1 68 ? 16.116 -4.819 5.874 1.00 51.34 68 LYS A N 3
ATOM 5036 C CA . LYS A 1 68 ? 14.813 -5.401 5.551 1.00 33.25 68 LYS A CA 3
ATOM 5037 C C . LYS A 1 68 ? 14.385 -5.031 4.138 1.00 73.02 68 LYS A C 3
ATOM 5038 O O . LYS A 1 68 ? 13.197 -4.942 3.835 1.00 2.53 68 LYS A O 3
ATOM 5057 N N . HIS A 1 69 ? 15.375 -4.861 3.272 1.00 63.44 69 HIS A N 3
ATOM 5058 C CA . HIS A 1 69 ? 15.149 -4.349 1.924 1.00 12.53 69 HIS A CA 3
ATOM 5059 C C . HIS A 1 69 ? 14.232 -5.271 1.118 1.00 1.15 69 HIS A C 3
ATOM 5060 O O . HIS A 1 69 ? 13.446 -4.806 0.299 1.00 43.41 69 HIS A O 3
ATOM 5075 N N . ASP A 1 70 ? 14.326 -6.577 1.360 1.00 22.33 70 ASP A N 3
ATOM 5076 C CA . ASP A 1 70 ? 13.521 -7.542 0.616 1.00 64.35 70 ASP A CA 3
ATOM 5077 C C . ASP A 1 70 ? 12.049 -7.419 0.986 1.00 72.12 70 ASP A C 3
ATOM 5078 O O . ASP A 1 70 ? 11.192 -7.251 0.116 1.00 21.12 70 ASP A O 3
ATOM 5087 N N . VAL A 1 71 ? 11.765 -7.484 2.281 1.00 32.52 71 VAL A N 3
ATOM 5088 C CA . VAL A 1 71 ? 10.394 -7.412 2.761 1.00 22.03 71 VAL A CA 3
ATOM 5089 C C . VAL A 1 71 ? 9.795 -6.031 2.487 1.00 62.50 71 VAL A C 3
ATOM 5090 O O . VAL A 1 71 ? 8.611 -5.915 2.181 1.00 64.43 71 VAL A O 3
ATOM 5103 N N . ALA A 1 72 ? 10.624 -4.994 2.566 1.00 62.14 72 ALA A N 3
ATOM 5104 C CA . ALA A 1 72 ? 10.181 -3.637 2.266 1.00 34.34 72 ALA A CA 3
ATOM 5105 C C . ALA A 1 72 ? 9.686 -3.537 0.826 1.00 1.02 72 ALA A C 3
ATOM 5106 O O . ALA A 1 72 ? 8.574 -3.071 0.575 1.00 1.11 72 ALA A O 3
ATOM 5113 N N . GLN A 1 73 ? 10.509 -4.001 -0.111 1.00 54.02 73 GLN A N 3
ATOM 5114 C CA . GLN A 1 73 ? 10.172 -3.972 -1.524 1.00 34.54 73 GLN A CA 3
ATOM 5115 C C . GLN A 1 73 ? 8.935 -4.810 -1.822 1.00 34.02 73 GLN A C 3
ATOM 5116 O O . GLN A 1 73 ? 8.069 -4.412 -2.598 1.00 51.54 73 GLN A O 3
ATOM 5130 N N . ARG A 1 74 ? 8.876 -5.988 -1.232 1.00 32.32 74 ARG A N 3
ATOM 5131 C CA . ARG A 1 74 ? 7.735 -6.867 -1.430 1.00 31.41 74 ARG A CA 3
ATOM 5132 C C . ARG A 1 74 ? 6.455 -6.246 -0.861 1.00 64.34 74 ARG A C 3
ATOM 5133 O O . ARG A 1 74 ? 5.384 -6.367 -1.456 1.00 3.14 74 ARG A O 3
ATOM 5154 N N . LEU A 1 75 ? 6.572 -5.577 0.282 1.00 50.13 75 LEU A N 3
ATOM 5155 C CA . LEU A 1 75 ? 5.420 -4.950 0.923 1.00 74.24 75 LEU A CA 3
ATOM 5156 C C . LEU A 1 75 ? 4.967 -3.689 0.190 1.00 71.25 75 LEU A C 3
ATOM 5157 O O . LEU A 1 75 ? 3.772 -3.490 -0.004 1.00 63.10 75 LEU A O 3
ATOM 5173 N N . GLN A 1 76 ? 5.913 -2.836 -0.212 1.00 15.22 76 GLN A N 3
ATOM 5174 C CA . GLN A 1 76 ? 5.577 -1.587 -0.910 1.00 63.43 76 GLN A CA 3
ATOM 5175 C C . GLN A 1 76 ? 4.758 -1.867 -2.166 1.00 45.20 76 GLN A C 3
ATOM 5176 O O . GLN A 1 76 ? 3.873 -1.094 -2.537 1.00 11.04 76 GLN A O 3
ATOM 5190 N N . GLN A 1 77 ? 5.069 -2.988 -2.798 1.00 70.23 77 GLN A N 3
ATOM 5191 C CA . GLN A 1 77 ? 4.387 -3.443 -4.010 1.00 14.11 77 GLN A CA 3
ATOM 5192 C C . GLN A 1 77 ? 2.860 -3.495 -3.840 1.00 73.13 77 GLN A C 3
ATOM 5193 O O . GLN A 1 77 ? 2.125 -3.420 -4.824 1.00 33.23 77 GLN A O 3
ATOM 5207 N N . ARG A 1 78 ? 2.378 -3.618 -2.600 1.00 54.10 78 ARG A N 3
ATOM 5208 C CA . ARG A 1 78 ? 0.933 -3.662 -2.344 1.00 1.52 78 ARG A CA 3
ATOM 5209 C C . ARG A 1 78 ? 0.267 -2.379 -2.832 1.00 31.43 78 ARG A C 3
ATOM 5210 O O . ARG A 1 78 ? -0.862 -2.394 -3.314 1.00 23.23 78 ARG A O 3
ATOM 5231 N N . VAL A 1 79 ? 0.992 -1.278 -2.717 1.00 21.41 79 VAL A N 3
ATOM 5232 C CA . VAL A 1 79 ? 0.500 0.019 -3.162 1.00 4.24 79 VAL A CA 3
ATOM 5233 C C . VAL A 1 79 ? 0.429 0.049 -4.686 1.00 24.14 79 VAL A C 3
ATOM 5234 O O . VAL A 1 79 ? -0.526 0.564 -5.271 1.00 74.05 79 VAL A O 3
ATOM 5247 N N . THR A 1 80 ? 1.440 -0.533 -5.318 1.00 65.35 80 THR A N 3
ATOM 5248 C CA . THR A 1 80 ? 1.501 -0.617 -6.768 1.00 4.24 80 THR A CA 3
ATOM 5249 C C . THR A 1 80 ? 0.393 -1.529 -7.304 1.00 20.13 80 THR A C 3
ATOM 5250 O O . THR A 1 80 ? -0.168 -1.288 -8.377 1.00 51.15 80 THR A O 3
ATOM 5261 N N . ALA A 1 81 ? 0.072 -2.571 -6.540 1.00 32.14 81 ALA A N 3
ATOM 5262 C CA . ALA A 1 81 ? -1.004 -3.489 -6.898 1.00 53.22 81 ALA A CA 3
ATOM 5263 C C . ALA A 1 81 ? -2.347 -2.769 -6.893 1.00 62.25 81 ALA A C 3
ATOM 5264 O O . ALA A 1 81 ? -3.198 -3.010 -7.750 1.00 74.35 81 ALA A O 3
ATOM 5271 N N . ILE A 1 82 ? -2.527 -1.873 -5.927 1.00 61.35 82 ILE A N 3
ATOM 5272 C CA . ILE A 1 82 ? -3.732 -1.053 -5.860 1.00 3.41 82 ILE A CA 3
ATOM 5273 C C . ILE A 1 82 ? -3.848 -0.180 -7.106 1.00 54.22 82 ILE A C 3
ATOM 5274 O O . ILE A 1 82 ? -4.925 -0.044 -7.686 1.00 3.23 82 ILE A O 3
ATOM 5290 N N . MET A 1 83 ? -2.719 0.386 -7.526 1.00 72.34 83 MET A N 3
ATOM 5291 C CA . MET A 1 83 ? -2.673 1.234 -8.712 1.00 72.30 83 MET A CA 3
ATOM 5292 C C . MET A 1 83 ? -3.163 0.492 -9.947 1.00 71.01 83 MET A C 3
ATOM 5293 O O . MET A 1 83 ? -3.767 1.090 -10.837 1.00 11.11 83 MET A O 3
ATOM 5307 N N . ARG A 1 84 ? -2.909 -0.809 -9.993 1.00 72.34 84 ARG A N 3
ATOM 5308 C CA . ARG A 1 84 ? -3.353 -1.631 -11.109 1.00 3.13 84 ARG A CA 3
ATOM 5309 C C . ARG A 1 84 ? -4.878 -1.597 -11.209 1.00 72.35 84 ARG A C 3
ATOM 5310 O O . ARG A 1 84 ? -5.432 -1.164 -12.219 1.00 30.11 84 ARG A O 3
ATOM 5331 N N . TYR A 1 85 ? -5.545 -2.019 -10.137 1.00 61.14 85 TYR A N 3
ATOM 5332 C CA . TYR A 1 85 ? -7.004 -2.085 -10.113 1.00 72.52 85 TYR A CA 3
ATOM 5333 C C . TYR A 1 85 ? -7.606 -0.686 -10.254 1.00 43.34 85 TYR A C 3
ATOM 5334 O O . TYR A 1 85 ? -8.649 -0.511 -10.879 1.00 15.51 85 TYR A O 3
ATOM 5352 N N . ALA A 1 86 ? -6.929 0.306 -9.683 1.00 64.43 86 ALA A N 3
ATOM 5353 C CA . ALA A 1 86 ? -7.382 1.694 -9.748 1.00 63.31 86 ALA A CA 3
ATOM 5354 C C . ALA A 1 86 ? -7.474 2.187 -11.190 1.00 32.55 86 ALA A C 3
ATOM 5355 O O . ALA A 1 86 ? -8.488 2.752 -11.606 1.00 62.41 86 ALA A O 3
ATOM 5362 N N . VAL A 1 87 ? -6.415 1.965 -11.953 1.00 34.32 87 VAL A N 3
ATOM 5363 C CA . VAL A 1 87 ? -6.381 2.395 -13.342 1.00 10.50 87 VAL A CA 3
ATOM 5364 C C . VAL A 1 87 ? -7.302 1.522 -14.191 1.00 14.24 87 VAL A C 3
ATOM 5365 O O . VAL A 1 87 ? -7.923 1.996 -15.147 1.00 33.22 87 VAL A O 3
ATOM 5378 N N . GLN A 1 88 ? -7.414 0.252 -13.817 1.00 30.23 88 GLN A N 3
ATOM 5379 C CA . GLN A 1 88 ? -8.340 -0.660 -14.477 1.00 75.41 88 GLN A CA 3
ATOM 5380 C C . GLN A 1 88 ? -9.780 -0.242 -14.225 1.00 4.02 88 GLN A C 3
ATOM 5381 O O . GLN A 1 88 ? -10.673 -0.565 -15.001 1.00 22.15 88 GLN A O 3
ATOM 5395 N N . ASN A 1 89 ? -10.000 0.476 -13.132 1.00 14.31 89 ASN A N 3
ATOM 5396 C CA . ASN A 1 89 ? -11.332 0.924 -12.773 1.00 74.13 89 ASN A CA 3
ATOM 5397 C C . ASN A 1 89 ? -11.755 2.108 -13.643 1.00 75.10 89 ASN A C 3
ATOM 5398 O O . ASN A 1 89 ? -12.875 2.608 -13.524 1.00 62.22 89 ASN A O 3
ATOM 5409 N N . ASP A 1 90 ? -10.830 2.557 -14.494 1.00 11.54 90 ASP A N 3
ATOM 5410 C CA . ASP A 1 90 ? -11.117 3.540 -15.543 1.00 62.05 90 ASP A CA 3
ATOM 5411 C C . ASP A 1 90 ? -11.494 4.915 -14.998 1.00 44.22 90 ASP A C 3
ATOM 5412 O O . ASP A 1 90 ? -12.182 5.675 -15.677 1.00 33.54 90 ASP A O 3
ATOM 5421 N N . TYR A 1 91 ? -11.045 5.264 -13.797 1.00 63.23 91 TYR A N 3
ATOM 5422 C CA . TYR A 1 91 ? -11.320 6.603 -13.284 1.00 12.21 91 TYR A CA 3
ATOM 5423 C C . TYR A 1 91 ? -10.084 7.497 -13.372 1.00 43.22 91 TYR A C 3
ATOM 5424 O O . TYR A 1 91 ? -10.174 8.709 -13.175 1.00 5.52 91 TYR A O 3
ATOM 5442 N N . ILE A 1 92 ? -8.938 6.897 -13.683 1.00 41.54 92 ILE A N 3
ATOM 5443 C CA . ILE A 1 92 ? -7.705 7.649 -13.898 1.00 12.14 92 ILE A CA 3
ATOM 5444 C C . ILE A 1 92 ? -6.916 7.061 -15.060 1.00 34.15 92 ILE A C 3
ATOM 5445 O O . ILE A 1 92 ? -6.878 5.842 -15.238 1.00 35.32 92 ILE A O 3
ATOM 5461 N N . ASP A 1 93 ? -6.292 7.921 -15.847 1.00 72.21 93 ASP A N 3
ATOM 5462 C CA . ASP A 1 93 ? -5.465 7.475 -16.961 1.00 41.11 93 ASP A CA 3
ATOM 5463 C C . ASP A 1 93 ? -4.046 7.980 -16.809 1.00 31.44 93 ASP A C 3
ATOM 5464 O O . ASP A 1 93 ? -3.700 9.058 -17.292 1.00 44.20 93 ASP A O 3
ATOM 5473 N N . SER A 1 94 ? -3.243 7.211 -16.097 1.00 72.42 94 SER A N 3
ATOM 5474 C CA . SER A 1 94 ? -1.837 7.526 -15.912 1.00 62.23 94 SER A CA 3
ATOM 5475 C C . SER A 1 94 ? -1.079 6.281 -15.465 1.00 43.42 94 SER A C 3
ATOM 5476 O O . SER A 1 94 ? -0.076 5.903 -16.067 1.00 0.11 94 SER A O 3
ATOM 5484 N N . ASN A 1 95 ? -1.594 5.645 -14.411 1.00 15.10 95 ASN A N 3
ATOM 5485 C CA . ASN A 1 95 ? -0.969 4.482 -13.794 1.00 35.30 95 ASN A CA 3
ATOM 5486 C C . ASN A 1 95 ? 0.422 4.827 -13.269 1.00 55.33 95 ASN A C 3
ATOM 5487 O O . ASN A 1 95 ? 1.433 4.542 -13.914 1.00 51.55 95 ASN A O 3
ATOM 5498 N N . PRO A 1 96 ? 0.483 5.472 -12.097 1.00 52.05 96 PRO A N 3
ATOM 5499 C CA . PRO A 1 96 ? 1.737 5.780 -11.424 1.00 31.35 96 PRO A CA 3
ATOM 5500 C C . PRO A 1 96 ? 2.293 4.558 -10.695 1.00 41.12 96 PRO A C 3
ATOM 5501 O O . PRO A 1 96 ? 1.831 3.431 -10.910 1.00 43.42 96 PRO A O 3
ATOM 5512 N N . ALA A 1 97 ? 3.287 4.797 -9.842 1.00 54.40 97 ALA A N 3
ATOM 5513 C CA . ALA A 1 97 ? 3.937 3.745 -9.053 1.00 74.33 97 ALA A CA 3
ATOM 5514 C C . ALA A 1 97 ? 4.687 2.745 -9.939 1.00 74.42 97 ALA A C 3
ATOM 5515 O O . ALA A 1 97 ? 5.213 1.745 -9.451 1.00 74.23 97 ALA A O 3
ATOM 5522 N N . SER A 1 98 ? 4.760 3.043 -11.229 1.00 42.15 98 SER A N 3
ATOM 5523 C CA . SER A 1 98 ? 5.443 2.187 -12.186 1.00 15.00 98 SER A CA 3
ATOM 5524 C C . SER A 1 98 ? 6.944 2.148 -11.912 1.00 15.33 98 SER A C 3
ATOM 5525 O O . SER A 1 98 ? 7.576 1.093 -11.983 1.00 43.10 98 SER A O 3
ATOM 5533 N N . ASP A 1 99 ? 7.502 3.309 -11.595 1.00 44.34 99 ASP A N 3
ATOM 5534 C CA . ASP A 1 99 ? 8.923 3.424 -11.287 1.00 53.22 99 ASP A CA 3
ATOM 5535 C C . ASP A 1 99 ? 9.152 3.236 -9.789 1.00 74.12 99 ASP A C 3
ATOM 5536 O O . ASP A 1 99 ? 10.284 3.143 -9.320 1.00 11.35 99 ASP A O 3
ATOM 5545 N N . MET A 1 100 ? 8.055 3.168 -9.049 1.00 54.13 100 MET A N 3
ATOM 5546 C CA . MET A 1 100 ? 8.104 3.040 -7.598 1.00 61.43 100 MET A CA 3
ATOM 5547 C C . MET A 1 100 ? 8.534 1.630 -7.213 1.00 24.44 100 MET A C 3
ATOM 5548 O O . MET A 1 100 ? 9.465 1.442 -6.429 1.00 21.13 100 MET A O 3
ATOM 5562 N N . ALA A 1 101 ? 7.857 0.643 -7.778 1.00 5.13 101 ALA A N 3
ATOM 5563 C CA . ALA A 1 101 ? 8.240 -0.743 -7.587 1.00 21.52 101 ALA A CA 3
ATOM 5564 C C . ALA A 1 101 ? 8.872 -1.277 -8.863 1.00 13.22 101 ALA A C 3
ATOM 5565 O O . ALA A 1 101 ? 8.230 -1.980 -9.645 1.00 35.23 101 ALA A O 3
ATOM 5572 N N . GLY A 1 102 ? 10.120 -0.896 -9.093 1.00 5.22 102 GLY A N 3
ATOM 5573 C CA . GLY A 1 102 ? 10.806 -1.296 -10.303 1.00 13.35 102 GLY A CA 3
ATOM 5574 C C . GLY A 1 102 ? 12.082 -2.061 -10.023 1.00 70.41 102 GLY A C 3
ATOM 5575 O O . GLY A 1 102 ? 12.248 -2.643 -8.947 1.00 50.53 102 GLY A O 3
ATOM 5579 N N . ALA A 1 103 ? 12.990 -2.051 -10.988 1.00 65.31 103 ALA A N 3
ATOM 5580 C CA . ALA A 1 103 ? 14.239 -2.782 -10.873 1.00 4.04 103 ALA A CA 3
ATOM 5581 C C . ALA A 1 103 ? 15.195 -2.080 -9.917 1.00 71.01 103 ALA A C 3
ATOM 5582 O O . ALA A 1 103 ? 15.961 -1.204 -10.314 1.00 42.00 103 ALA A O 3
ATOM 5589 N N . LEU A 1 104 ? 15.102 -2.435 -8.648 1.00 74.11 104 LEU A N 3
ATOM 5590 C CA . LEU A 1 104 ? 16.010 -1.915 -7.637 1.00 23.22 104 LEU A CA 3
ATOM 5591 C C . LEU A 1 104 ? 16.952 -3.027 -7.189 1.00 52.13 104 LEU A C 3
ATOM 5592 O O . LEU A 1 104 ? 18.122 -3.049 -7.557 1.00 61.02 104 LEU A O 3
ATOM 5608 N N . SER A 1 105 ? 16.422 -3.960 -6.411 1.00 4.54 105 SER A N 3
ATOM 5609 C CA . SER A 1 105 ? 17.198 -5.098 -5.946 1.00 42.54 105 SER A CA 3
ATOM 5610 C C . SER A 1 105 ? 16.757 -6.359 -6.681 1.00 62.41 105 SER A C 3
ATOM 5611 O O . SER A 1 105 ? 17.049 -7.480 -6.265 1.00 42.01 105 SER A O 3
ATOM 5619 N N . THR A 1 106 ? 16.072 -6.158 -7.793 1.00 43.31 106 THR A N 3
ATOM 5620 C CA . THR A 1 106 ? 15.521 -7.246 -8.561 1.00 24.23 106 THR A CA 3
ATOM 5621 C C . THR A 1 106 ? 15.644 -6.930 -10.048 1.00 61.43 106 THR A C 3
ATOM 5622 O O . THR A 1 106 ? 16.028 -5.819 -10.422 1.00 51.41 106 THR A O 3
ATOM 5633 N N . THR A 1 107 ? 15.315 -7.916 -10.868 1.00 11.51 107 THR A N 3
ATOM 5634 C CA . THR A 1 107 ? 15.399 -7.816 -12.324 1.00 54.30 107 THR A CA 3
ATOM 5635 C C . THR A 1 107 ? 16.858 -7.829 -12.803 1.00 71.33 107 THR A C 3
ATOM 5636 O O . THR A 1 107 ? 17.777 -7.478 -12.058 1.00 4.32 107 THR A O 3
ATOM 5647 N N . LYS A 1 108 ? 17.040 -8.245 -14.051 1.00 65.24 108 LYS A N 3
ATOM 5648 C CA . LYS A 1 108 ? 18.352 -8.403 -14.668 1.00 64.30 108 LYS A CA 3
ATOM 5649 C C . LYS A 1 108 ? 19.263 -9.299 -13.835 1.00 23.02 108 LYS A C 3
ATOM 5650 O O . LYS A 1 108 ? 20.147 -8.831 -13.117 1.00 54.25 108 LYS A O 3
ATOM 5669 N N . ALA A 1 109 ? 19.023 -10.592 -13.929 1.00 23.24 109 ALA A N 3
ATOM 5670 C CA . ALA A 1 109 ? 19.901 -11.579 -13.338 1.00 70.31 109 ALA A CA 3
ATOM 5671 C C . ALA A 1 109 ? 20.604 -12.324 -14.458 1.00 61.51 109 ALA A C 3
ATOM 5672 O O . ALA A 1 109 ? 21.820 -12.230 -14.610 1.00 54.22 109 ALA A O 3
ATOM 5679 N N . ARG A 1 110 ? 19.797 -13.025 -15.259 1.00 11.14 110 ARG A N 3
ATOM 5680 C CA . ARG A 1 110 ? 20.259 -13.739 -16.445 1.00 20.12 110 ARG A CA 3
ATOM 5681 C C . ARG A 1 110 ? 21.545 -14.510 -16.166 1.00 22.20 110 ARG A C 3
ATOM 5682 O O . ARG A 1 110 ? 22.643 -14.105 -16.557 1.00 45.13 110 ARG A O 3
ATOM 5703 N N . HIS A 1 111 ? 21.394 -15.607 -15.455 1.00 70.44 111 HIS A N 3
ATOM 5704 C CA . HIS A 1 111 ? 22.511 -16.465 -15.105 1.00 21.24 111 HIS A CA 3
ATOM 5705 C C . HIS A 1 111 ? 21.970 -17.802 -14.635 1.00 74.44 111 HIS A C 3
ATOM 5706 O O . HIS A 1 111 ? 21.706 -17.993 -13.447 1.00 14.20 111 HIS A O 3
ATOM 5721 N N . TYR A 1 112 ? 21.777 -18.708 -15.578 1.00 22.24 112 TYR A N 3
ATOM 5722 C CA . TYR A 1 112 ? 21.133 -19.978 -15.296 1.00 63.01 112 TYR A CA 3
ATOM 5723 C C . TYR A 1 112 ? 21.450 -20.979 -16.401 1.00 14.11 112 TYR A C 3
ATOM 5724 O O . TYR A 1 112 ? 21.230 -20.694 -17.578 1.00 13.43 112 TYR A O 3
ATOM 5742 N N . PRO A 1 113 ? 21.985 -22.153 -16.041 1.00 40.40 113 PRO A N 3
ATOM 5743 C CA . PRO A 1 113 ? 22.245 -23.221 -16.999 1.00 13.41 113 PRO A CA 3
ATOM 5744 C C . PRO A 1 113 ? 20.943 -23.857 -17.462 1.00 75.03 113 PRO A C 3
ATOM 5745 O O . PRO A 1 113 ? 20.339 -24.677 -16.762 1.00 41.13 113 PRO A O 3
ATOM 5756 N N . LEU A 1 114 ? 20.505 -23.448 -18.631 1.00 15.21 114 LEU A N 3
ATOM 5757 C CA . LEU A 1 114 ? 19.212 -23.861 -19.156 1.00 51.03 114 LEU A CA 3
ATOM 5758 C C . LEU A 1 114 ? 19.364 -24.998 -20.157 1.00 12.51 114 LEU A C 3
ATOM 5759 O O . LEU A 1 114 ? 18.386 -25.440 -20.762 1.00 23.31 114 LEU A O 3
ATOM 5775 N N . GLU A 1 115 ? 20.585 -25.477 -20.324 1.00 25.55 115 GLU A N 3
ATOM 5776 C CA . GLU A 1 115 ? 20.856 -26.547 -21.272 1.00 5.25 115 GLU A CA 3
ATOM 5777 C C . GLU A 1 115 ? 21.017 -27.895 -20.573 1.00 5.24 115 GLU A C 3
ATOM 5778 O O . GLU A 1 115 ? 21.373 -27.959 -19.396 1.00 3.01 115 GLU A O 3
ATOM 5790 N N . HIS A 1 116 ? 20.706 -28.965 -21.295 1.00 75.24 116 HIS A N 3
ATOM 5791 C CA . HIS A 1 116 ? 20.869 -30.323 -20.786 1.00 40.31 116 HIS A CA 3
ATOM 5792 C C . HIS A 1 116 ? 21.240 -31.271 -21.917 1.00 20.15 116 HIS A C 3
ATOM 5793 O O . HIS A 1 116 ? 21.174 -30.906 -23.090 1.00 61.01 116 HIS A O 3
ATOM 5808 N N . HIS A 1 117 ? 21.619 -32.487 -21.555 1.00 3.03 117 HIS A N 3
ATOM 5809 C CA . HIS A 1 117 ? 21.983 -33.506 -22.530 1.00 63.12 117 HIS A CA 3
ATOM 5810 C C . HIS A 1 117 ? 21.366 -34.842 -22.136 1.00 52.35 117 HIS A C 3
ATOM 5811 O O . HIS A 1 117 ? 21.204 -35.127 -20.949 1.00 12.24 117 HIS A O 3
ATOM 5826 N N . HIS A 1 118 ? 21.009 -35.647 -23.121 1.00 55.55 118 HIS A N 3
ATOM 5827 C CA . HIS A 1 118 ? 20.364 -36.928 -22.860 1.00 15.23 118 HIS A CA 3
ATOM 5828 C C . HIS A 1 118 ? 21.374 -38.067 -22.868 1.00 74.44 118 HIS A C 3
ATOM 5829 O O . HIS A 1 118 ? 22.097 -38.269 -23.849 1.00 24.43 118 HIS A O 3
ATOM 5844 N N . HIS A 1 119 ? 21.422 -38.805 -21.769 1.00 52.13 119 HIS A N 3
ATOM 5845 C CA . HIS A 1 119 ? 22.267 -39.988 -21.665 1.00 45.15 119 HIS A CA 3
ATOM 5846 C C . HIS A 1 119 ? 21.446 -41.130 -21.079 1.00 20.22 119 HIS A C 3
ATOM 5847 O O . HIS A 1 119 ? 21.220 -41.191 -19.871 1.00 14.34 119 HIS A O 3
ATOM 5862 N N . HIS A 1 120 ? 20.991 -42.022 -21.945 1.00 3.22 120 HIS A N 3
ATOM 5863 C CA . HIS A 1 120 ? 20.070 -43.077 -21.543 1.00 3.52 120 HIS A CA 3
ATOM 5864 C C . HIS A 1 120 ? 20.814 -44.384 -21.295 1.00 61.44 120 HIS A C 3
ATOM 5865 O O . HIS A 1 120 ? 21.333 -45.005 -22.225 1.00 53.22 120 HIS A O 3
ATOM 5880 N N . HIS A 1 121 ? 20.869 -44.795 -20.040 1.00 44.40 121 HIS A N 3
ATOM 5881 C CA . HIS A 1 121 ? 21.541 -46.033 -19.676 1.00 61.34 121 HIS A CA 3
ATOM 5882 C C . HIS A 1 121 ? 20.534 -47.054 -19.151 1.00 32.44 121 HIS A C 3
ATOM 5883 O O . HIS A 1 121 ? 20.287 -48.048 -19.854 1.00 39.35 121 HIS A O 3
ATOM 5899 N N . MET A 1 1 ? -19.317 7.921 7.847 1.00 34.45 1 MET A N 4
ATOM 5900 C CA . MET A 1 1 ? -18.463 7.387 6.763 1.00 53.54 1 MET A CA 4
ATOM 5901 C C . MET A 1 1 ? -19.276 6.489 5.842 1.00 51.41 1 MET A C 4
ATOM 5902 O O . MET A 1 1 ? -19.909 5.530 6.291 1.00 3.30 1 MET A O 4
ATOM 5918 N N . GLU A 1 2 ? -19.258 6.801 4.555 1.00 24.41 2 GLU A N 4
ATOM 5919 C CA . GLU A 1 2 ? -20.015 6.037 3.578 1.00 3.04 2 GLU A CA 4
ATOM 5920 C C . GLU A 1 2 ? -19.163 4.921 2.993 1.00 52.20 2 GLU A C 4
ATOM 5921 O O . GLU A 1 2 ? -18.187 5.167 2.286 1.00 4.35 2 GLU A O 4
ATOM 5933 N N . ASN A 1 3 ? -19.535 3.690 3.301 1.00 64.14 3 ASN A N 4
ATOM 5934 C CA . ASN A 1 3 ? -18.821 2.530 2.787 1.00 22.51 3 ASN A CA 4
ATOM 5935 C C . ASN A 1 3 ? -19.574 1.914 1.615 1.00 11.12 3 ASN A C 4
ATOM 5936 O O . ASN A 1 3 ? -19.378 0.746 1.283 1.00 34.23 3 ASN A O 4
ATOM 5947 N N . SER A 1 4 ? -20.439 2.713 0.995 1.00 13.23 4 SER A N 4
ATOM 5948 C CA . SER A 1 4 ? -21.185 2.282 -0.183 1.00 63.40 4 SER A CA 4
ATOM 5949 C C . SER A 1 4 ? -20.215 1.968 -1.321 1.00 73.31 4 SER A C 4
ATOM 5950 O O . SER A 1 4 ? -19.980 0.805 -1.653 1.00 13.41 4 SER A O 4
ATOM 5958 N N . GLY A 1 5 ? -19.633 3.011 -1.895 1.00 64.00 5 GLY A N 4
ATOM 5959 C CA . GLY A 1 5 ? -18.575 2.825 -2.862 1.00 61.22 5 GLY A CA 4
ATOM 5960 C C . GLY A 1 5 ? -17.247 2.664 -2.156 1.00 42.13 5 GLY A C 4
ATOM 5961 O O . GLY A 1 5 ? -16.422 1.840 -2.545 1.00 33.32 5 GLY A O 4
ATOM 5965 N N . ALA A 1 6 ? -17.076 3.454 -1.091 1.00 13.14 6 ALA A N 4
ATOM 5966 C CA . ALA A 1 6 ? -15.904 3.390 -0.222 1.00 62.25 6 ALA A CA 4
ATOM 5967 C C . ALA A 1 6 ? -14.628 3.807 -0.945 1.00 31.33 6 ALA A C 4
ATOM 5968 O O . ALA A 1 6 ? -13.950 2.990 -1.571 1.00 15.51 6 ALA A O 4
ATOM 5975 N N . TYR A 1 7 ? -14.301 5.085 -0.836 1.00 61.13 7 TYR A N 4
ATOM 5976 C CA . TYR A 1 7 ? -13.084 5.630 -1.428 1.00 32.43 7 TYR A CA 4
ATOM 5977 C C . TYR A 1 7 ? -11.885 5.352 -0.520 1.00 30.42 7 TYR A C 4
ATOM 5978 O O . TYR A 1 7 ? -11.025 6.205 -0.310 1.00 1.13 7 TYR A O 4
ATOM 5996 N N . THR A 1 8 ? -11.830 4.139 -0.000 1.00 12.23 8 THR A N 4
ATOM 5997 C CA . THR A 1 8 ? -10.787 3.747 0.921 1.00 10.12 8 THR A CA 4
ATOM 5998 C C . THR A 1 8 ? -9.759 2.864 0.213 1.00 72.31 8 THR A C 4
ATOM 5999 O O . THR A 1 8 ? -10.106 2.062 -0.654 1.00 43.34 8 THR A O 4
ATOM 6010 N N . PHE A 1 9 ? -8.491 3.031 0.569 1.00 31.41 9 PHE A N 4
ATOM 6011 C CA . PHE A 1 9 ? -7.419 2.231 -0.013 1.00 71.52 9 PHE A CA 4
ATOM 6012 C C . PHE A 1 9 ? -7.659 0.741 0.243 1.00 4.03 9 PHE A C 4
ATOM 6013 O O . PHE A 1 9 ? -7.406 -0.100 -0.620 1.00 61.42 9 PHE A O 4
ATOM 6030 N N . GLU A 1 10 ? -8.173 0.433 1.428 1.00 72.02 10 GLU A N 4
ATOM 6031 C CA . GLU A 1 10 ? -8.385 -0.950 1.839 1.00 2.45 10 GLU A CA 4
ATOM 6032 C C . GLU A 1 10 ? -9.452 -1.638 0.989 1.00 14.24 10 GLU A C 4
ATOM 6033 O O . GLU A 1 10 ? -9.252 -2.760 0.531 1.00 74.34 10 GLU A O 4
ATOM 6045 N N . THR A 1 11 ? -10.576 -0.965 0.772 1.00 52.21 11 THR A N 4
ATOM 6046 C CA . THR A 1 11 ? -11.718 -1.580 0.102 1.00 71.43 11 THR A CA 4
ATOM 6047 C C . THR A 1 11 ? -11.393 -2.009 -1.327 1.00 1.03 11 THR A C 4
ATOM 6048 O O . THR A 1 11 ? -11.818 -3.076 -1.775 1.00 2.04 11 THR A O 4
ATOM 6059 N N . ILE A 1 12 ? -10.631 -1.189 -2.036 1.00 71.21 12 ILE A N 4
ATOM 6060 C CA . ILE A 1 12 ? -10.217 -1.524 -3.393 1.00 74.15 12 ILE A CA 4
ATOM 6061 C C . ILE A 1 12 ? -9.134 -2.602 -3.370 1.00 43.01 12 ILE A C 4
ATOM 6062 O O . ILE A 1 12 ? -9.109 -3.493 -4.224 1.00 22.41 12 ILE A O 4
ATOM 6078 N N . ALA A 1 13 ? -8.262 -2.537 -2.370 1.00 31.53 13 ALA A N 4
ATOM 6079 C CA . ALA A 1 13 ? -7.202 -3.525 -2.213 1.00 30.22 13 ALA A CA 4
ATOM 6080 C C . ALA A 1 13 ? -7.781 -4.900 -1.891 1.00 24.03 13 ALA A C 4
ATOM 6081 O O . ALA A 1 13 ? -7.211 -5.925 -2.263 1.00 33.22 13 ALA A O 4
ATOM 6088 N N . ARG A 1 14 ? -8.918 -4.909 -1.198 1.00 11.31 14 ARG A N 4
ATOM 6089 C CA . ARG A 1 14 ? -9.607 -6.152 -0.858 1.00 71.10 14 ARG A CA 4
ATOM 6090 C C . ARG A 1 14 ? -9.910 -6.971 -2.102 1.00 41.10 14 ARG A C 4
ATOM 6091 O O . ARG A 1 14 ? -9.625 -8.159 -2.150 1.00 64.42 14 ARG A O 4
ATOM 6112 N N . GLU A 1 15 ? -10.435 -6.303 -3.117 1.00 31.02 15 GLU A N 4
ATOM 6113 C CA . GLU A 1 15 ? -11.072 -6.972 -4.245 1.00 11.03 15 GLU A CA 4
ATOM 6114 C C . GLU A 1 15 ? -10.153 -8.003 -4.894 1.00 33.33 15 GLU A C 4
ATOM 6115 O O . GLU A 1 15 ? -10.474 -9.192 -4.952 1.00 44.14 15 GLU A O 4
ATOM 6127 N N . TRP A 1 16 ? -9.002 -7.554 -5.350 1.00 14.45 16 TRP A N 4
ATOM 6128 C CA . TRP A 1 16 ? -8.055 -8.444 -6.007 1.00 53.11 16 TRP A CA 4
ATOM 6129 C C . TRP A 1 16 ? -7.330 -9.338 -4.993 1.00 3.40 16 TRP A C 4
ATOM 6130 O O . TRP A 1 16 ? -7.018 -10.493 -5.289 1.00 20.24 16 TRP A O 4
ATOM 6151 N N . HIS A 1 17 ? -7.074 -8.815 -3.797 1.00 43.15 17 HIS A N 4
ATOM 6152 C CA . HIS A 1 17 ? -6.326 -9.557 -2.784 1.00 34.54 17 HIS A CA 4
ATOM 6153 C C . HIS A 1 17 ? -7.152 -10.697 -2.182 1.00 3.44 17 HIS A C 4
ATOM 6154 O O . HIS A 1 17 ? -6.592 -11.702 -1.744 1.00 0.42 17 HIS A O 4
ATOM 6169 N N . GLU A 1 18 ? -8.477 -10.551 -2.164 1.00 55.31 18 GLU A N 4
ATOM 6170 C CA . GLU A 1 18 ? -9.357 -11.580 -1.603 1.00 41.12 18 GLU A CA 4
ATOM 6171 C C . GLU A 1 18 ? -9.359 -12.855 -2.447 1.00 52.04 18 GLU A C 4
ATOM 6172 O O . GLU A 1 18 ? -10.074 -13.808 -2.136 1.00 11.43 18 GLU A O 4
ATOM 6184 N N . SER A 1 19 ? -8.576 -12.863 -3.521 1.00 34.22 19 SER A N 4
ATOM 6185 C CA . SER A 1 19 ? -8.335 -14.082 -4.282 1.00 21.41 19 SER A CA 4
ATOM 6186 C C . SER A 1 19 ? -7.530 -15.059 -3.426 1.00 24.43 19 SER A C 4
ATOM 6187 O O . SER A 1 19 ? -7.567 -16.274 -3.625 1.00 33.42 19 SER A O 4
ATOM 6195 N N . ASN A 1 20 ? -6.806 -14.500 -2.464 1.00 61.41 20 ASN A N 4
ATOM 6196 C CA . ASN A 1 20 ? -6.050 -15.282 -1.500 1.00 64.24 20 ASN A CA 4
ATOM 6197 C C . ASN A 1 20 ? -6.582 -14.985 -0.101 1.00 33.13 20 ASN A C 4
ATOM 6198 O O . ASN A 1 20 ? -6.134 -14.043 0.556 1.00 33.22 20 ASN A O 4
ATOM 6209 N N . LYS A 1 21 ? -7.567 -15.763 0.327 1.00 43.20 21 LYS A N 4
ATOM 6210 C CA . LYS A 1 21 ? -8.272 -15.509 1.582 1.00 33.33 21 LYS A CA 4
ATOM 6211 C C . LYS A 1 21 ? -8.905 -16.787 2.128 1.00 2.22 21 LYS A C 4
ATOM 6212 O O . LYS A 1 21 ? -9.346 -17.649 1.366 1.00 31.40 21 LYS A O 4
ATOM 6231 N N . ARG A 1 22 ? -8.930 -16.906 3.449 1.00 15.12 22 ARG A N 4
ATOM 6232 C CA . ARG A 1 22 ? -9.612 -18.003 4.118 1.00 51.42 22 ARG A CA 4
ATOM 6233 C C . ARG A 1 22 ? -9.831 -17.665 5.591 1.00 4.42 22 ARG A C 4
ATOM 6234 O O . ARG A 1 22 ? -9.046 -18.064 6.452 1.00 75.20 22 ARG A O 4
ATOM 6255 N N . TRP A 1 23 ? -10.896 -16.896 5.852 1.00 2.42 23 TRP A N 4
ATOM 6256 C CA . TRP A 1 23 ? -11.299 -16.502 7.211 1.00 41.42 23 TRP A CA 4
ATOM 6257 C C . TRP A 1 23 ? -10.116 -16.044 8.065 1.00 75.22 23 TRP A C 4
ATOM 6258 O O . TRP A 1 23 ? -9.867 -16.577 9.146 1.00 2.12 23 TRP A O 4
ATOM 6279 N N . SER A 1 24 ? -9.404 -15.039 7.585 1.00 40.30 24 SER A N 4
ATOM 6280 C CA . SER A 1 24 ? -8.218 -14.546 8.270 1.00 12.33 24 SER A CA 4
ATOM 6281 C C . SER A 1 24 ? -8.412 -13.113 8.758 1.00 32.35 24 SER A C 4
ATOM 6282 O O . SER A 1 24 ? -7.449 -12.421 9.097 1.00 32.15 24 SER A O 4
ATOM 6290 N N . GLU A 1 25 ? -9.665 -12.693 8.826 1.00 2.23 25 GLU A N 4
ATOM 6291 C CA . GLU A 1 25 ? -9.997 -11.307 9.125 1.00 13.25 25 GLU A CA 4
ATOM 6292 C C . GLU A 1 25 ? -9.670 -10.943 10.572 1.00 3.12 25 GLU A C 4
ATOM 6293 O O . GLU A 1 25 ? -9.152 -9.861 10.841 1.00 51.41 25 GLU A O 4
ATOM 6305 N N . ASP A 1 26 ? -9.946 -11.860 11.493 1.00 44.43 26 ASP A N 4
ATOM 6306 C CA . ASP A 1 26 ? -9.826 -11.570 12.924 1.00 34.20 26 ASP A CA 4
ATOM 6307 C C . ASP A 1 26 ? -8.421 -11.104 13.293 1.00 65.00 26 ASP A C 4
ATOM 6308 O O . ASP A 1 26 ? -8.252 -10.073 13.945 1.00 24.23 26 ASP A O 4
ATOM 6317 N N . HIS A 1 27 ? -7.408 -11.848 12.868 1.00 10.22 27 HIS A N 4
ATOM 6318 C CA . HIS A 1 27 ? -6.037 -11.499 13.217 1.00 44.42 27 HIS A CA 4
ATOM 6319 C C . HIS A 1 27 ? -5.541 -10.299 12.412 1.00 72.21 27 HIS A C 4
ATOM 6320 O O . HIS A 1 27 ? -4.669 -9.562 12.871 1.00 22.13 27 HIS A O 4
ATOM 6335 N N . ARG A 1 28 ? -6.093 -10.091 11.218 1.00 14.40 28 ARG A N 4
ATOM 6336 C CA . ARG A 1 28 ? -5.642 -8.988 10.374 1.00 4.45 28 ARG A CA 4
ATOM 6337 C C . ARG A 1 28 ? -6.125 -7.652 10.939 1.00 12.23 28 ARG A C 4
ATOM 6338 O O . ARG A 1 28 ? -5.521 -6.611 10.689 1.00 23.02 28 ARG A O 4
ATOM 6359 N N . SER A 1 29 ? -7.207 -7.689 11.711 1.00 34.35 29 SER A N 4
ATOM 6360 C CA . SER A 1 29 ? -7.704 -6.498 12.390 1.00 2.02 29 SER A CA 4
ATOM 6361 C C . SER A 1 29 ? -6.756 -6.085 13.516 1.00 35.34 29 SER A C 4
ATOM 6362 O O . SER A 1 29 ? -6.673 -4.911 13.881 1.00 12.21 29 SER A O 4
ATOM 6370 N N . ARG A 1 30 ? -6.052 -7.064 14.071 1.00 5.10 30 ARG A N 4
ATOM 6371 C CA . ARG A 1 30 ? -5.105 -6.818 15.151 1.00 61.20 30 ARG A CA 4
ATOM 6372 C C . ARG A 1 30 ? -3.775 -6.335 14.579 1.00 64.14 30 ARG A C 4
ATOM 6373 O O . ARG A 1 30 ? -3.220 -5.324 15.012 1.00 61.22 30 ARG A O 4
ATOM 6394 N N . VAL A 1 31 ? -3.288 -7.062 13.578 1.00 71.13 31 VAL A N 4
ATOM 6395 C CA . VAL A 1 31 ? -2.015 -6.756 12.933 1.00 54.30 31 VAL A CA 4
ATOM 6396 C C . VAL A 1 31 ? -2.095 -5.442 12.146 1.00 50.14 31 VAL A C 4
ATOM 6397 O O . VAL A 1 31 ? -1.076 -4.903 11.717 1.00 43.34 31 VAL A O 4
ATOM 6410 N N . LEU A 1 32 ? -3.318 -4.952 11.946 1.00 34.30 32 LEU A N 4
ATOM 6411 C CA . LEU A 1 32 ? -3.561 -3.714 11.204 1.00 22.21 32 LEU A CA 4
ATOM 6412 C C . LEU A 1 32 ? -2.687 -2.568 11.724 1.00 0.35 32 LEU A C 4
ATOM 6413 O O . LEU A 1 32 ? -2.264 -1.712 10.952 1.00 55.44 32 LEU A O 4
ATOM 6429 N N . ARG A 1 33 ? -2.400 -2.577 13.026 1.00 40.00 33 ARG A N 4
ATOM 6430 C CA . ARG A 1 33 ? -1.510 -1.581 13.626 1.00 34.23 33 ARG A CA 4
ATOM 6431 C C . ARG A 1 33 ? -0.154 -1.570 12.921 1.00 3.03 33 ARG A C 4
ATOM 6432 O O . ARG A 1 33 ? 0.403 -0.510 12.625 1.00 3.33 33 ARG A O 4
ATOM 6453 N N . TYR A 1 34 ? 0.362 -2.761 12.656 1.00 14.40 34 TYR A N 4
ATOM 6454 C CA . TYR A 1 34 ? 1.635 -2.929 11.972 1.00 74.30 34 TYR A CA 4
ATOM 6455 C C . TYR A 1 34 ? 1.513 -2.483 10.518 1.00 51.12 34 TYR A C 4
ATOM 6456 O O . TYR A 1 34 ? 2.405 -1.831 9.974 1.00 13.40 34 TYR A O 4
ATOM 6474 N N . LEU A 1 35 ? 0.386 -2.828 9.909 1.00 12.53 35 LEU A N 4
ATOM 6475 C CA . LEU A 1 35 ? 0.121 -2.494 8.516 1.00 4.20 35 LEU A CA 4
ATOM 6476 C C . LEU A 1 35 ? 0.096 -0.976 8.331 1.00 73.35 35 LEU A C 4
ATOM 6477 O O . LEU A 1 35 ? 0.792 -0.438 7.469 1.00 60.33 35 LEU A O 4
ATOM 6493 N N . GLU A 1 36 ? -0.690 -0.296 9.160 1.00 51.31 36 GLU A N 4
ATOM 6494 C CA . GLU A 1 36 ? -0.845 1.156 9.072 1.00 15.44 36 GLU A CA 4
ATOM 6495 C C . GLU A 1 36 ? 0.493 1.872 9.246 1.00 15.21 36 GLU A C 4
ATOM 6496 O O . GLU A 1 36 ? 0.802 2.816 8.521 1.00 41.03 36 GLU A O 4
ATOM 6508 N N . LEU A 1 37 ? 1.289 1.400 10.195 1.00 70.23 37 LEU A N 4
ATOM 6509 C CA . LEU A 1 37 ? 2.522 2.079 10.571 1.00 65.32 37 LEU A CA 4
ATOM 6510 C C . LEU A 1 37 ? 3.597 1.969 9.490 1.00 31.42 37 LEU A C 4
ATOM 6511 O O . LEU A 1 37 ? 4.360 2.908 9.271 1.00 55.11 37 LEU A O 4
ATOM 6527 N N . TYR A 1 38 ? 3.665 0.827 8.821 1.00 63.45 38 TYR A N 4
ATOM 6528 C CA . TYR A 1 38 ? 4.732 0.587 7.857 1.00 74.45 38 TYR A CA 4
ATOM 6529 C C . TYR A 1 38 ? 4.307 0.896 6.425 1.00 45.41 38 TYR A C 4
ATOM 6530 O O . TYR A 1 38 ? 5.143 1.232 5.589 1.00 73.45 38 TYR A O 4
ATOM 6548 N N . ILE A 1 39 ? 3.019 0.792 6.140 1.00 24.53 39 ILE A N 4
ATOM 6549 C CA . ILE A 1 39 ? 2.532 1.044 4.789 1.00 64.03 39 ILE A CA 4
ATOM 6550 C C . ILE A 1 39 ? 2.114 2.503 4.619 1.00 20.10 39 ILE A C 4
ATOM 6551 O O . ILE A 1 39 ? 2.251 3.077 3.538 1.00 54.51 39 ILE A O 4
ATOM 6567 N N . PHE A 1 40 ? 1.627 3.113 5.692 1.00 63.53 40 PHE A N 4
ATOM 6568 C CA . PHE A 1 40 ? 1.175 4.499 5.629 1.00 11.34 40 PHE A CA 4
ATOM 6569 C C . PHE A 1 40 ? 1.808 5.338 6.741 1.00 41.33 40 PHE A C 4
ATOM 6570 O O . PHE A 1 40 ? 1.095 5.881 7.587 1.00 21.31 40 PHE A O 4
ATOM 6587 N N . PRO A 1 41 ? 3.149 5.477 6.763 1.00 44.53 41 PRO A N 4
ATOM 6588 C CA . PRO A 1 41 ? 3.833 6.203 7.829 1.00 53.14 41 PRO A CA 4
ATOM 6589 C C . PRO A 1 41 ? 3.786 7.717 7.629 1.00 22.32 41 PRO A C 4
ATOM 6590 O O . PRO A 1 41 ? 3.290 8.448 8.481 1.00 32.30 41 PRO A O 4
ATOM 6601 N N . HIS A 1 42 ? 4.311 8.182 6.504 1.00 42.02 42 HIS A N 4
ATOM 6602 C CA . HIS A 1 42 ? 4.307 9.607 6.189 1.00 53.40 42 HIS A CA 4
ATOM 6603 C C . HIS A 1 42 ? 3.306 9.908 5.075 1.00 43.41 42 HIS A C 4
ATOM 6604 O O . HIS A 1 42 ? 3.108 11.060 4.697 1.00 43.02 42 HIS A O 4
ATOM 6619 N N . ILE A 1 43 ? 2.674 8.865 4.554 1.00 11.23 43 ILE A N 4
ATOM 6620 C CA . ILE A 1 43 ? 1.919 8.978 3.309 1.00 51.54 43 ILE A CA 4
ATOM 6621 C C . ILE A 1 43 ? 0.462 8.550 3.455 1.00 21.41 43 ILE A C 4
ATOM 6622 O O . ILE A 1 43 ? -0.243 8.390 2.457 1.00 4.42 43 ILE A O 4
ATOM 6638 N N . GLY A 1 44 ? -0.001 8.406 4.688 1.00 20.23 44 GLY A N 4
ATOM 6639 C CA . GLY A 1 44 ? -1.337 7.884 4.922 1.00 52.24 44 GLY A CA 4
ATOM 6640 C C . GLY A 1 44 ? -2.439 8.865 4.564 1.00 40.33 44 GLY A C 4
ATOM 6641 O O . GLY A 1 44 ? -3.613 8.501 4.524 1.00 44.45 44 GLY A O 4
ATOM 6645 N N . SER A 1 45 ? -2.062 10.101 4.277 1.00 41.33 45 SER A N 4
ATOM 6646 C CA . SER A 1 45 ? -3.027 11.152 4.003 1.00 2.10 45 SER A CA 4
ATOM 6647 C C . SER A 1 45 ? -3.358 11.241 2.511 1.00 43.25 45 SER A C 4
ATOM 6648 O O . SER A 1 45 ? -4.045 12.164 2.079 1.00 60.25 45 SER A O 4
ATOM 6656 N N . SER A 1 46 ? -2.885 10.276 1.732 1.00 3.11 46 SER A N 4
ATOM 6657 C CA . SER A 1 46 ? -3.073 10.306 0.285 1.00 0.52 46 SER A CA 4
ATOM 6658 C C . SER A 1 46 ? -4.321 9.530 -0.135 1.00 54.33 46 SER A C 4
ATOM 6659 O O . SER A 1 46 ? -4.736 8.588 0.545 1.00 52.12 46 SER A O 4
ATOM 6667 N N . ASP A 1 47 ? -4.917 9.943 -1.251 1.00 13.34 47 ASP A N 4
ATOM 6668 C CA . ASP A 1 47 ? -6.086 9.267 -1.803 1.00 14.12 47 ASP A CA 4
ATOM 6669 C C . ASP A 1 47 ? -5.646 8.140 -2.735 1.00 71.20 47 ASP A C 4
ATOM 6670 O O . ASP A 1 47 ? -4.510 8.129 -3.209 1.00 1.10 47 ASP A O 4
ATOM 6679 N N . ILE A 1 48 ? -6.544 7.200 -2.999 1.00 22.24 48 ILE A N 4
ATOM 6680 C CA . ILE A 1 48 ? -6.202 6.011 -3.767 1.00 74.45 48 ILE A CA 4
ATOM 6681 C C . ILE A 1 48 ? -6.439 6.197 -5.274 1.00 40.01 48 ILE A C 4
ATOM 6682 O O . ILE A 1 48 ? -5.774 5.555 -6.089 1.00 55.32 48 ILE A O 4
ATOM 6698 N N . ARG A 1 49 ? -7.355 7.086 -5.658 1.00 35.51 49 ARG A N 4
ATOM 6699 C CA . ARG A 1 49 ? -7.694 7.227 -7.075 1.00 12.34 49 ARG A CA 4
ATOM 6700 C C . ARG A 1 49 ? -6.769 8.227 -7.762 1.00 23.40 49 ARG A C 4
ATOM 6701 O O . ARG A 1 49 ? -6.882 8.473 -8.963 1.00 63.33 49 ARG A O 4
ATOM 6722 N N . GLN A 1 50 ? -5.854 8.792 -6.993 1.00 34.42 50 GLN A N 4
ATOM 6723 C CA . GLN A 1 50 ? -4.815 9.643 -7.533 1.00 73.33 50 GLN A CA 4
ATOM 6724 C C . GLN A 1 50 ? -3.546 9.463 -6.716 1.00 23.21 50 GLN A C 4
ATOM 6725 O O . GLN A 1 50 ? -3.243 10.247 -5.816 1.00 24.02 50 GLN A O 4
ATOM 6739 N N . LEU A 1 51 ? -2.833 8.389 -7.011 1.00 51.13 51 LEU A N 4
ATOM 6740 C CA . LEU A 1 51 ? -1.597 8.082 -6.322 1.00 74.40 51 LEU A CA 4
ATOM 6741 C C . LEU A 1 51 ? -0.474 8.949 -6.873 1.00 32.41 51 LEU A C 4
ATOM 6742 O O . LEU A 1 51 ? -0.508 9.356 -8.036 1.00 71.10 51 LEU A O 4
ATOM 6758 N N . LYS A 1 52 ? 0.505 9.243 -6.036 1.00 41.41 52 LYS A N 4
ATOM 6759 C CA . LYS A 1 52 ? 1.583 10.136 -6.420 1.00 71.02 52 LYS A CA 4
ATOM 6760 C C . LYS A 1 52 ? 2.812 9.364 -6.877 1.00 14.21 52 LYS A C 4
ATOM 6761 O O . LYS A 1 52 ? 2.840 8.135 -6.829 1.00 42.04 52 LYS A O 4
ATOM 6780 N N . THR A 1 53 ? 3.811 10.102 -7.338 1.00 51.13 53 THR A N 4
ATOM 6781 C CA . THR A 1 53 ? 5.029 9.525 -7.882 1.00 11.23 53 THR A CA 4
ATOM 6782 C C . THR A 1 53 ? 5.913 8.909 -6.798 1.00 53.21 53 THR A C 4
ATOM 6783 O O . THR A 1 53 ? 5.477 8.688 -5.667 1.00 41.23 53 THR A O 4
ATOM 6794 N N . SER A 1 54 ? 7.172 8.667 -7.152 1.00 24.00 54 SER A N 4
ATOM 6795 C CA . SER A 1 54 ? 8.127 8.005 -6.275 1.00 22.30 54 SER A CA 4
ATOM 6796 C C . SER A 1 54 ? 8.455 8.838 -5.027 1.00 42.30 54 SER A C 4
ATOM 6797 O O . SER A 1 54 ? 9.305 8.453 -4.227 1.00 44.03 54 SER A O 4
ATOM 6805 N N . HIS A 1 55 ? 7.776 9.975 -4.857 1.00 30.43 55 HIS A N 4
ATOM 6806 C CA . HIS A 1 55 ? 7.881 10.748 -3.621 1.00 70.14 55 HIS A CA 4
ATOM 6807 C C . HIS A 1 55 ? 7.336 9.900 -2.481 1.00 42.41 55 HIS A C 4
ATOM 6808 O O . HIS A 1 55 ? 7.744 10.023 -1.329 1.00 71.33 55 HIS A O 4
ATOM 6823 N N . LEU A 1 56 ? 6.413 9.017 -2.850 1.00 24.14 56 LEU A N 4
ATOM 6824 C CA . LEU A 1 56 ? 5.764 8.100 -1.924 1.00 75.44 56 LEU A CA 4
ATOM 6825 C C . LEU A 1 56 ? 6.767 7.089 -1.360 1.00 52.24 56 LEU A C 4
ATOM 6826 O O . LEU A 1 56 ? 6.516 6.450 -0.342 1.00 0.50 56 LEU A O 4
ATOM 6842 N N . LEU A 1 57 ? 7.910 6.961 -2.029 1.00 62.23 57 LEU A N 4
ATOM 6843 C CA . LEU A 1 57 ? 8.903 5.946 -1.688 1.00 11.54 57 LEU A CA 4
ATOM 6844 C C . LEU A 1 57 ? 9.769 6.366 -0.500 1.00 61.34 57 LEU A C 4
ATOM 6845 O O . LEU A 1 57 ? 10.342 5.518 0.184 1.00 24.05 57 LEU A O 4
ATOM 6861 N N . ALA A 1 58 ? 9.849 7.672 -0.259 1.00 4.25 58 ALA A N 4
ATOM 6862 C CA . ALA A 1 58 ? 10.724 8.229 0.778 1.00 71.13 58 ALA A CA 4
ATOM 6863 C C . ALA A 1 58 ? 10.561 7.532 2.141 1.00 40.21 58 ALA A C 4
ATOM 6864 O O . ALA A 1 58 ? 11.556 7.109 2.736 1.00 5.21 58 ALA A O 4
ATOM 6871 N N . PRO A 1 59 ? 9.321 7.397 2.669 1.00 25.01 59 PRO A N 4
ATOM 6872 C CA . PRO A 1 59 ? 9.088 6.720 3.954 1.00 70.15 59 PRO A CA 4
ATOM 6873 C C . PRO A 1 59 ? 9.563 5.269 3.961 1.00 71.11 59 PRO A C 4
ATOM 6874 O O . PRO A 1 59 ? 10.104 4.788 4.954 1.00 33.51 59 PRO A O 4
ATOM 6885 N N . ILE A 1 60 ? 9.364 4.579 2.845 1.00 44.23 60 ILE A N 4
ATOM 6886 C CA . ILE A 1 60 ? 9.748 3.177 2.736 1.00 70.33 60 ILE A CA 4
ATOM 6887 C C . ILE A 1 60 ? 11.268 3.040 2.811 1.00 41.43 60 ILE A C 4
ATOM 6888 O O . ILE A 1 60 ? 11.794 2.032 3.288 1.00 12.24 60 ILE A O 4
ATOM 6904 N N . LYS A 1 61 ? 11.964 4.086 2.385 1.00 3.25 61 LYS A N 4
ATOM 6905 C CA . LYS A 1 61 ? 13.424 4.078 2.386 1.00 33.33 61 LYS A CA 4
ATOM 6906 C C . LYS A 1 61 ? 13.932 4.112 3.807 1.00 4.14 61 LYS A C 4
ATOM 6907 O O . LYS A 1 61 ? 14.996 3.588 4.129 1.00 31.11 61 LYS A O 4
ATOM 6926 N N . GLU A 1 62 ? 13.140 4.726 4.650 1.00 61.44 62 GLU A N 4
ATOM 6927 C CA . GLU A 1 62 ? 13.449 4.817 6.064 1.00 72.10 62 GLU A CA 4
ATOM 6928 C C . GLU A 1 62 ? 13.285 3.447 6.721 1.00 54.24 62 GLU A C 4
ATOM 6929 O O . GLU A 1 62 ? 13.982 3.118 7.680 1.00 45.41 62 GLU A O 4
ATOM 6941 N N . VAL A 1 63 ? 12.383 2.644 6.169 1.00 4.21 63 VAL A N 4
ATOM 6942 C CA . VAL A 1 63 ? 12.127 1.305 6.679 1.00 30.34 63 VAL A CA 4
ATOM 6943 C C . VAL A 1 63 ? 13.226 0.333 6.250 1.00 40.01 63 VAL A C 4
ATOM 6944 O O . VAL A 1 63 ? 13.751 -0.425 7.070 1.00 61.33 63 VAL A O 4
ATOM 6957 N N . ASP A 1 64 ? 13.582 0.367 4.966 1.00 41.30 64 ASP A N 4
ATOM 6958 C CA . ASP A 1 64 ? 14.573 -0.565 4.428 1.00 70.32 64 ASP A CA 4
ATOM 6959 C C . ASP A 1 64 ? 15.937 -0.345 5.080 1.00 24.24 64 ASP A C 4
ATOM 6960 O O . ASP A 1 64 ? 16.680 -1.299 5.317 1.00 51.11 64 ASP A O 4
ATOM 6969 N N . THR A 1 65 ? 16.249 0.911 5.384 1.00 1.44 65 THR A N 4
ATOM 6970 C CA . THR A 1 65 ? 17.526 1.265 5.999 1.00 73.43 65 THR A CA 4
ATOM 6971 C C . THR A 1 65 ? 17.667 0.632 7.391 1.00 34.41 65 THR A C 4
ATOM 6972 O O . THR A 1 65 ? 18.778 0.442 7.894 1.00 5.34 65 THR A O 4
ATOM 6983 N N . SER A 1 66 ? 16.538 0.278 7.997 1.00 73.45 66 SER A N 4
ATOM 6984 C CA . SER A 1 66 ? 16.542 -0.345 9.313 1.00 5.21 66 SER A CA 4
ATOM 6985 C C . SER A 1 66 ? 16.958 -1.816 9.224 1.00 44.33 66 SER A C 4
ATOM 6986 O O . SER A 1 66 ? 17.193 -2.468 10.246 1.00 52.41 66 SER A O 4
ATOM 6994 N N . GLY A 1 67 ? 17.050 -2.335 8.006 1.00 22.12 67 GLY A N 4
ATOM 6995 C CA . GLY A 1 67 ? 17.508 -3.695 7.821 1.00 44.45 67 GLY A CA 4
ATOM 6996 C C . GLY A 1 67 ? 16.693 -4.461 6.798 1.00 11.13 67 GLY A C 4
ATOM 6997 O O . GLY A 1 67 ? 17.249 -5.148 5.939 1.00 15.22 67 GLY A O 4
ATOM 7001 N N . LYS A 1 68 ? 15.375 -4.348 6.884 1.00 60.31 68 LYS A N 4
ATOM 7002 C CA . LYS A 1 68 ? 14.487 -5.100 6.003 1.00 53.11 68 LYS A CA 4
ATOM 7003 C C . LYS A 1 68 ? 14.337 -4.419 4.651 1.00 61.51 68 LYS A C 4
ATOM 7004 O O . LYS A 1 68 ? 13.359 -3.724 4.384 1.00 33.44 68 LYS A O 4
ATOM 7023 N N . HIS A 1 69 ? 15.343 -4.613 3.822 1.00 54.30 69 HIS A N 4
ATOM 7024 C CA . HIS A 1 69 ? 15.400 -3.996 2.503 1.00 74.01 69 HIS A CA 4
ATOM 7025 C C . HIS A 1 69 ? 14.418 -4.659 1.534 1.00 71.10 69 HIS A C 4
ATOM 7026 O O . HIS A 1 69 ? 13.644 -3.983 0.854 1.00 4.02 69 HIS A O 4
ATOM 7041 N N . ASP A 1 70 ? 14.457 -5.987 1.490 1.00 21.52 70 ASP A N 4
ATOM 7042 C CA . ASP A 1 70 ? 13.699 -6.760 0.505 1.00 22.24 70 ASP A CA 4
ATOM 7043 C C . ASP A 1 70 ? 12.196 -6.701 0.746 1.00 25.24 70 ASP A C 4
ATOM 7044 O O . ASP A 1 70 ? 11.419 -6.519 -0.194 1.00 34.33 70 ASP A O 4
ATOM 7053 N N . VAL A 1 71 ? 11.783 -6.867 1.996 1.00 61.51 71 VAL A N 4
ATOM 7054 C CA . VAL A 1 71 ? 10.363 -6.862 2.329 1.00 74.35 71 VAL A CA 4
ATOM 7055 C C . VAL A 1 71 ? 9.725 -5.527 1.950 1.00 44.42 71 VAL A C 4
ATOM 7056 O O . VAL A 1 71 ? 8.572 -5.480 1.531 1.00 34.53 71 VAL A O 4
ATOM 7069 N N . ALA A 1 72 ? 10.494 -4.447 2.073 1.00 13.02 72 ALA A N 4
ATOM 7070 C CA . ALA A 1 72 ? 10.018 -3.122 1.710 1.00 44.42 72 ALA A CA 4
ATOM 7071 C C . ALA A 1 72 ? 9.672 -3.071 0.226 1.00 42.52 72 ALA A C 4
ATOM 7072 O O . ALA A 1 72 ? 8.646 -2.522 -0.165 1.00 5.44 72 ALA A O 4
ATOM 7079 N N . GLN A 1 73 ? 10.533 -3.670 -0.587 1.00 10.31 73 GLN A N 4
ATOM 7080 C CA . GLN A 1 73 ? 10.318 -3.759 -2.022 1.00 51.42 73 GLN A CA 4
ATOM 7081 C C . GLN A 1 73 ? 9.103 -4.621 -2.341 1.00 32.34 73 GLN A C 4
ATOM 7082 O O . GLN A 1 73 ? 8.273 -4.267 -3.178 1.00 51.21 73 GLN A O 4
ATOM 7096 N N . ARG A 1 74 ? 9.011 -5.753 -1.665 1.00 12.25 74 ARG A N 4
ATOM 7097 C CA . ARG A 1 74 ? 7.899 -6.679 -1.846 1.00 21.34 74 ARG A CA 4
ATOM 7098 C C . ARG A 1 74 ? 6.573 -6.006 -1.468 1.00 42.41 74 ARG A C 4
ATOM 7099 O O . ARG A 1 74 ? 5.543 -6.208 -2.119 1.00 1.22 74 ARG A O 4
ATOM 7120 N N . LEU A 1 75 ? 6.606 -5.214 -0.406 1.00 44.20 75 LEU A N 4
ATOM 7121 C CA . LEU A 1 75 ? 5.420 -4.510 0.066 1.00 63.05 75 LEU A CA 4
ATOM 7122 C C . LEU A 1 75 ? 5.053 -3.330 -0.833 1.00 22.14 75 LEU A C 4
ATOM 7123 O O . LEU A 1 75 ? 3.889 -3.177 -1.202 1.00 11.45 75 LEU A O 4
ATOM 7139 N N . GLN A 1 76 ? 6.043 -2.516 -1.198 1.00 52.21 76 GLN A N 4
ATOM 7140 C CA . GLN A 1 76 ? 5.799 -1.292 -1.972 1.00 32.23 76 GLN A CA 4
ATOM 7141 C C . GLN A 1 76 ? 5.174 -1.590 -3.332 1.00 40.33 76 GLN A C 4
ATOM 7142 O O . GLN A 1 76 ? 4.326 -0.841 -3.808 1.00 30.02 76 GLN A O 4
ATOM 7156 N N . GLN A 1 77 ? 5.595 -2.697 -3.927 1.00 41.34 77 GLN A N 4
ATOM 7157 C CA . GLN A 1 77 ? 5.132 -3.128 -5.253 1.00 12.14 77 GLN A CA 4
ATOM 7158 C C . GLN A 1 77 ? 3.599 -3.175 -5.353 1.00 13.00 77 GLN A C 4
ATOM 7159 O O . GLN A 1 77 ? 3.038 -3.145 -6.450 1.00 74.21 77 GLN A O 4
ATOM 7173 N N . ARG A 1 78 ? 2.923 -3.246 -4.209 1.00 65.30 78 ARG A N 4
ATOM 7174 C CA . ARG A 1 78 ? 1.464 -3.324 -4.182 1.00 3.54 78 ARG A CA 4
ATOM 7175 C C . ARG A 1 78 ? 0.820 -2.132 -4.884 1.00 1.12 78 ARG A C 4
ATOM 7176 O O . ARG A 1 78 ? -0.241 -2.264 -5.489 1.00 35.32 78 ARG A O 4
ATOM 7197 N N . VAL A 1 79 ? 1.468 -0.979 -4.798 1.00 24.33 79 VAL A N 4
ATOM 7198 C CA . VAL A 1 79 ? 0.930 0.250 -5.376 1.00 50.34 79 VAL A CA 4
ATOM 7199 C C . VAL A 1 79 ? 0.728 0.117 -6.886 1.00 24.44 79 VAL A C 4
ATOM 7200 O O . VAL A 1 79 ? -0.243 0.639 -7.438 1.00 53.44 79 VAL A O 4
ATOM 7213 N N . THR A 1 80 ? 1.627 -0.607 -7.540 1.00 32.43 80 THR A N 4
ATOM 7214 C CA . THR A 1 80 ? 1.537 -0.825 -8.973 1.00 4.21 80 THR A CA 4
ATOM 7215 C C . THR A 1 80 ? 0.346 -1.730 -9.296 1.00 13.33 80 THR A C 4
ATOM 7216 O O . THR A 1 80 ? -0.360 -1.524 -10.287 1.00 34.23 80 THR A O 4
ATOM 7227 N N . ALA A 1 81 ? 0.112 -2.713 -8.431 1.00 71.24 81 ALA A N 4
ATOM 7228 C CA . ALA A 1 81 ? -1.017 -3.623 -8.589 1.00 43.13 81 ALA A CA 4
ATOM 7229 C C . ALA A 1 81 ? -2.330 -2.887 -8.352 1.00 13.53 81 ALA A C 4
ATOM 7230 O O . ALA A 1 81 ? -3.324 -3.129 -9.042 1.00 72.20 81 ALA A O 4
ATOM 7237 N N . ILE A 1 82 ? -2.323 -1.980 -7.376 1.00 4.42 82 ILE A N 4
ATOM 7238 C CA . ILE A 1 82 ? -3.478 -1.133 -7.103 1.00 21.30 82 ILE A CA 4
ATOM 7239 C C . ILE A 1 82 ? -3.837 -0.322 -8.342 1.00 4.02 82 ILE A C 4
ATOM 7240 O O . ILE A 1 82 ? -4.985 -0.320 -8.781 1.00 55.54 82 ILE A O 4
ATOM 7256 N N . MET A 1 83 ? -2.834 0.342 -8.914 1.00 40.44 83 MET A N 4
ATOM 7257 C CA . MET A 1 83 ? -3.033 1.176 -10.097 1.00 3.44 83 MET A CA 4
ATOM 7258 C C . MET A 1 83 ? -3.568 0.354 -11.266 1.00 75.13 83 MET A C 4
ATOM 7259 O O . MET A 1 83 ? -4.432 0.813 -12.015 1.00 51.00 83 MET A O 4
ATOM 7273 N N . ARG A 1 84 ? -3.063 -0.867 -11.411 1.00 14.30 84 ARG A N 4
ATOM 7274 C CA . ARG A 1 84 ? -3.501 -1.751 -12.488 1.00 54.11 84 ARG A CA 4
ATOM 7275 C C . ARG A 1 84 ? -4.992 -2.054 -12.373 1.00 0.32 84 ARG A C 4
ATOM 7276 O O . ARG A 1 84 ? -5.725 -1.976 -13.356 1.00 75.22 84 ARG A O 4
ATOM 7297 N N . TYR A 1 85 ? -5.441 -2.390 -11.173 1.00 5.22 85 TYR A N 4
ATOM 7298 C CA . TYR A 1 85 ? -6.847 -2.700 -10.965 1.00 1.02 85 TYR A CA 4
ATOM 7299 C C . TYR A 1 85 ? -7.695 -1.431 -11.013 1.00 70.12 85 TYR A C 4
ATOM 7300 O O . TYR A 1 85 ? -8.780 -1.417 -11.595 1.00 11.43 85 TYR A O 4
ATOM 7318 N N . ALA A 1 86 ? -7.188 -0.366 -10.410 1.00 22.25 86 ALA A N 4
ATOM 7319 C CA . ALA A 1 86 ? -7.921 0.889 -10.326 1.00 14.45 86 ALA A CA 4
ATOM 7320 C C . ALA A 1 86 ? -8.188 1.481 -11.708 1.00 14.34 86 ALA A C 4
ATOM 7321 O O . ALA A 1 86 ? -9.264 2.027 -11.957 1.00 20.42 86 ALA A O 4
ATOM 7328 N N . VAL A 1 87 ? -7.220 1.362 -12.612 1.00 61.12 87 VAL A N 4
ATOM 7329 C CA . VAL A 1 87 ? -7.393 1.865 -13.969 1.00 72.41 87 VAL A CA 4
ATOM 7330 C C . VAL A 1 87 ? -8.358 0.982 -14.729 1.00 72.42 87 VAL A C 4
ATOM 7331 O O . VAL A 1 87 ? -9.114 1.448 -15.577 1.00 34.31 87 VAL A O 4
ATOM 7344 N N . GLN A 1 88 ? -8.345 -0.295 -14.385 1.00 10.24 88 GLN A N 4
ATOM 7345 C CA . GLN A 1 88 ? -9.156 -1.268 -15.074 1.00 60.53 88 GLN A CA 4
ATOM 7346 C C . GLN A 1 88 ? -10.635 -1.010 -14.801 1.00 31.42 88 GLN A C 4
ATOM 7347 O O . GLN A 1 88 ? -11.496 -1.293 -15.633 1.00 24.31 88 GLN A O 4
ATOM 7361 N N . ASN A 1 89 ? -10.911 -0.464 -13.621 1.00 61.40 89 ASN A N 4
ATOM 7362 C CA . ASN A 1 89 ? -12.270 -0.123 -13.221 1.00 45.21 89 ASN A CA 4
ATOM 7363 C C . ASN A 1 89 ? -12.545 1.363 -13.449 1.00 64.13 89 ASN A C 4
ATOM 7364 O O . ASN A 1 89 ? -13.537 1.900 -12.953 1.00 54.23 89 ASN A O 4
ATOM 7375 N N . ASP A 1 90 ? -11.650 2.018 -14.194 1.00 74.43 90 ASP A N 4
ATOM 7376 C CA . ASP A 1 90 ? -11.815 3.425 -14.590 1.00 73.42 90 ASP A CA 4
ATOM 7377 C C . ASP A 1 90 ? -11.856 4.369 -13.387 1.00 12.11 90 ASP A C 4
ATOM 7378 O O . ASP A 1 90 ? -12.486 5.424 -13.443 1.00 55.14 90 ASP A O 4
ATOM 7387 N N . TYR A 1 91 ? -11.171 4.009 -12.313 1.00 32.52 91 TYR A N 4
ATOM 7388 C CA . TYR A 1 91 ? -11.183 4.832 -11.111 1.00 31.31 91 TYR A CA 4
ATOM 7389 C C . TYR A 1 91 ? -10.115 5.922 -11.159 1.00 63.14 91 TYR A C 4
ATOM 7390 O O . TYR A 1 91 ? -10.408 7.092 -10.914 1.00 11.14 91 TYR A O 4
ATOM 7408 N N . ILE A 1 92 ? -8.886 5.549 -11.491 1.00 32.14 92 ILE A N 4
ATOM 7409 C CA . ILE A 1 92 ? -7.773 6.494 -11.444 1.00 1.44 92 ILE A CA 4
ATOM 7410 C C . ILE A 1 92 ? -7.612 7.260 -12.752 1.00 2.01 92 ILE A C 4
ATOM 7411 O O . ILE A 1 92 ? -8.156 6.872 -13.786 1.00 64.44 92 ILE A O 4
ATOM 7427 N N . ASP A 1 93 ? -6.859 8.352 -12.684 1.00 32.24 93 ASP A N 4
ATOM 7428 C CA . ASP A 1 93 ? -6.550 9.161 -13.860 1.00 53.41 93 ASP A CA 4
ATOM 7429 C C . ASP A 1 93 ? -5.427 8.533 -14.675 1.00 4.22 93 ASP A C 4
ATOM 7430 O O . ASP A 1 93 ? -5.602 8.210 -15.852 1.00 15.43 93 ASP A O 4
ATOM 7439 N N . SER A 1 94 ? -4.280 8.358 -14.044 1.00 3.25 94 SER A N 4
ATOM 7440 C CA . SER A 1 94 ? -3.104 7.847 -14.724 1.00 43.13 94 SER A CA 4
ATOM 7441 C C . SER A 1 94 ? -2.460 6.725 -13.920 1.00 51.13 94 SER A C 4
ATOM 7442 O O . SER A 1 94 ? -2.873 6.448 -12.794 1.00 21.00 94 SER A O 4
ATOM 7450 N N . ASN A 1 95 ? -1.450 6.088 -14.501 1.00 24.20 95 ASN A N 4
ATOM 7451 C CA . ASN A 1 95 ? -0.777 4.958 -13.868 1.00 13.14 95 ASN A CA 4
ATOM 7452 C C . ASN A 1 95 ? 0.643 5.319 -13.440 1.00 11.25 95 ASN A C 4
ATOM 7453 O O . ASN A 1 95 ? 1.589 5.170 -14.215 1.00 4.44 95 ASN A O 4
ATOM 7464 N N . PRO A 1 96 ? 0.809 5.852 -12.219 1.00 64.52 96 PRO A N 4
ATOM 7465 C CA . PRO A 1 96 ? 2.119 6.137 -11.656 1.00 11.21 96 PRO A CA 4
ATOM 7466 C C . PRO A 1 96 ? 2.692 4.919 -10.933 1.00 71.23 96 PRO A C 4
ATOM 7467 O O . PRO A 1 96 ? 2.141 3.821 -11.032 1.00 12.33 96 PRO A O 4
ATOM 7478 N N . ALA A 1 97 ? 3.807 5.123 -10.228 1.00 53.14 97 ALA A N 4
ATOM 7479 C CA . ALA A 1 97 ? 4.429 4.084 -9.400 1.00 53.14 97 ALA A CA 4
ATOM 7480 C C . ALA A 1 97 ? 5.075 2.976 -10.238 1.00 70.31 97 ALA A C 4
ATOM 7481 O O . ALA A 1 97 ? 5.694 2.062 -9.697 1.00 64.03 97 ALA A O 4
ATOM 7488 N N . SER A 1 98 ? 4.950 3.066 -11.558 1.00 32.21 98 SER A N 4
ATOM 7489 C CA . SER A 1 98 ? 5.568 2.097 -12.455 1.00 44.01 98 SER A CA 4
ATOM 7490 C C . SER A 1 98 ? 7.083 2.284 -12.487 1.00 50.21 98 SER A C 4
ATOM 7491 O O . SER A 1 98 ? 7.824 1.401 -12.917 1.00 24.41 98 SER A O 4
ATOM 7499 N N . ASP A 1 99 ? 7.525 3.442 -12.023 1.00 22.43 99 ASP A N 4
ATOM 7500 C CA . ASP A 1 99 ? 8.943 3.770 -11.975 1.00 11.11 99 ASP A CA 4
ATOM 7501 C C . ASP A 1 99 ? 9.332 4.089 -10.532 1.00 72.20 99 ASP A C 4
ATOM 7502 O O . ASP A 1 99 ? 10.399 4.633 -10.252 1.00 3.52 99 ASP A O 4
ATOM 7511 N N . MET A 1 100 ? 8.450 3.714 -9.610 1.00 0.31 100 MET A N 4
ATOM 7512 C CA . MET A 1 100 ? 8.644 3.994 -8.192 1.00 40.41 100 MET A CA 4
ATOM 7513 C C . MET A 1 100 ? 9.765 3.132 -7.622 1.00 2.34 100 MET A C 4
ATOM 7514 O O . MET A 1 100 ? 10.484 3.544 -6.715 1.00 43.33 100 MET A O 4
ATOM 7528 N N . ALA A 1 101 ? 9.911 1.938 -8.173 1.00 31.53 101 ALA A N 4
ATOM 7529 C CA . ALA A 1 101 ? 10.952 1.019 -7.748 1.00 50.12 101 ALA A CA 4
ATOM 7530 C C . ALA A 1 101 ? 11.819 0.630 -8.933 1.00 33.01 101 ALA A C 4
ATOM 7531 O O . ALA A 1 101 ? 11.304 0.330 -10.009 1.00 42.31 101 ALA A O 4
ATOM 7538 N N . GLY A 1 102 ? 13.130 0.643 -8.739 1.00 64.41 102 GLY A N 4
ATOM 7539 C CA . GLY A 1 102 ? 14.034 0.315 -9.820 1.00 15.11 102 GLY A CA 4
ATOM 7540 C C . GLY A 1 102 ? 15.415 -0.067 -9.334 1.00 34.23 102 GLY A C 4
ATOM 7541 O O . GLY A 1 102 ? 15.560 -0.819 -8.364 1.00 13.31 102 GLY A O 4
ATOM 7545 N N . ALA A 1 103 ? 16.433 0.462 -9.998 1.00 52.43 103 ALA A N 4
ATOM 7546 C CA . ALA A 1 103 ? 17.814 0.115 -9.699 1.00 15.13 103 ALA A CA 4
ATOM 7547 C C . ALA A 1 103 ? 18.307 0.796 -8.426 1.00 32.23 103 ALA A C 4
ATOM 7548 O O . ALA A 1 103 ? 18.931 1.858 -8.472 1.00 62.21 103 ALA A O 4
ATOM 7555 N N . LEU A 1 104 ? 17.970 0.205 -7.290 1.00 64.53 104 LEU A N 4
ATOM 7556 C CA . LEU A 1 104 ? 18.484 0.653 -6.007 1.00 75.13 104 LEU A CA 4
ATOM 7557 C C . LEU A 1 104 ? 18.897 -0.545 -5.151 1.00 73.03 104 LEU A C 4
ATOM 7558 O O . LEU A 1 104 ? 19.475 -0.391 -4.076 1.00 33.53 104 LEU A O 4
ATOM 7574 N N . SER A 1 105 ? 18.602 -1.741 -5.649 1.00 34.05 105 SER A N 4
ATOM 7575 C CA . SER A 1 105 ? 18.956 -2.972 -4.952 1.00 2.20 105 SER A CA 4
ATOM 7576 C C . SER A 1 105 ? 20.014 -3.739 -5.741 1.00 12.12 105 SER A C 4
ATOM 7577 O O . SER A 1 105 ? 20.565 -4.734 -5.274 1.00 44.41 105 SER A O 4
ATOM 7585 N N . THR A 1 106 ? 20.297 -3.256 -6.940 1.00 72.10 106 THR A N 4
ATOM 7586 C CA . THR A 1 106 ? 21.221 -3.916 -7.838 1.00 32.43 106 THR A CA 4
ATOM 7587 C C . THR A 1 106 ? 22.589 -3.251 -7.796 1.00 25.42 106 THR A C 4
ATOM 7588 O O . THR A 1 106 ? 22.778 -2.151 -8.316 1.00 11.40 106 THR A O 4
ATOM 7599 N N . THR A 1 107 ? 23.533 -3.908 -7.143 1.00 40.24 107 THR A N 4
ATOM 7600 C CA . THR A 1 107 ? 24.889 -3.396 -7.047 1.00 24.11 107 THR A CA 4
ATOM 7601 C C . THR A 1 107 ? 25.898 -4.524 -7.217 1.00 44.21 107 THR A C 4
ATOM 7602 O O . THR A 1 107 ? 25.672 -5.645 -6.764 1.00 62.34 107 THR A O 4
ATOM 7613 N N . LYS A 1 108 ? 27.003 -4.201 -7.869 1.00 64.34 108 LYS A N 4
ATOM 7614 C CA . LYS A 1 108 ? 28.094 -5.136 -8.105 1.00 54.35 108 LYS A CA 4
ATOM 7615 C C . LYS A 1 108 ? 29.194 -4.438 -8.886 1.00 33.11 108 LYS A C 4
ATOM 7616 O O . LYS A 1 108 ? 29.057 -3.271 -9.259 1.00 41.11 108 LYS A O 4
ATOM 7635 N N . ALA A 1 109 ? 30.269 -5.157 -9.140 1.00 35.41 109 ALA A N 4
ATOM 7636 C CA . ALA A 1 109 ? 31.382 -4.635 -9.919 1.00 1.53 109 ALA A CA 4
ATOM 7637 C C . ALA A 1 109 ? 32.252 -5.768 -10.439 1.00 53.41 109 ALA A C 4
ATOM 7638 O O . ALA A 1 109 ? 32.270 -6.050 -11.640 1.00 4.43 109 ALA A O 4
ATOM 7645 N N . ARG A 1 110 ? 32.945 -6.423 -9.516 1.00 32.14 110 ARG A N 4
ATOM 7646 C CA . ARG A 1 110 ? 33.876 -7.498 -9.832 1.00 24.25 110 ARG A CA 4
ATOM 7647 C C . ARG A 1 110 ? 34.493 -8.011 -8.534 1.00 40.32 110 ARG A C 4
ATOM 7648 O O . ARG A 1 110 ? 34.499 -7.291 -7.533 1.00 3.13 110 ARG A O 4
ATOM 7669 N N . HIS A 1 111 ? 34.975 -9.251 -8.554 1.00 61.03 111 HIS A N 4
ATOM 7670 C CA . HIS A 1 111 ? 35.688 -9.847 -7.425 1.00 72.13 111 HIS A CA 4
ATOM 7671 C C . HIS A 1 111 ? 34.727 -10.227 -6.300 1.00 11.02 111 HIS A C 4
ATOM 7672 O O . HIS A 1 111 ? 34.434 -9.426 -5.409 1.00 32.25 111 HIS A O 4
ATOM 7687 N N . TYR A 1 112 ? 34.224 -11.448 -6.367 1.00 54.23 112 TYR A N 4
ATOM 7688 C CA . TYR A 1 112 ? 33.388 -11.994 -5.313 1.00 42.22 112 TYR A CA 4
ATOM 7689 C C . TYR A 1 112 ? 34.095 -13.186 -4.683 1.00 41.21 112 TYR A C 4
ATOM 7690 O O . TYR A 1 112 ? 34.330 -14.195 -5.347 1.00 72.03 112 TYR A O 4
ATOM 7708 N N . PRO A 1 113 ? 34.459 -13.083 -3.396 1.00 62.34 113 PRO A N 4
ATOM 7709 C CA . PRO A 1 113 ? 35.210 -14.125 -2.710 1.00 1.31 113 PRO A CA 4
ATOM 7710 C C . PRO A 1 113 ? 34.334 -15.312 -2.328 1.00 15.22 113 PRO A C 4
ATOM 7711 O O . PRO A 1 113 ? 33.505 -15.236 -1.420 1.00 3.22 113 PRO A O 4
ATOM 7722 N N . LEU A 1 114 ? 34.522 -16.402 -3.044 1.00 52.43 114 LEU A N 4
ATOM 7723 C CA . LEU A 1 114 ? 33.759 -17.619 -2.817 1.00 44.14 114 LEU A CA 4
ATOM 7724 C C . LEU A 1 114 ? 34.253 -18.336 -1.566 1.00 41.14 114 LEU A C 4
ATOM 7725 O O . LEU A 1 114 ? 33.465 -18.910 -0.812 1.00 2.25 114 LEU A O 4
ATOM 7741 N N . GLU A 1 115 ? 35.557 -18.283 -1.339 1.00 45.22 115 GLU A N 4
ATOM 7742 C CA . GLU A 1 115 ? 36.163 -18.930 -0.178 1.00 34.14 115 GLU A CA 4
ATOM 7743 C C . GLU A 1 115 ? 36.140 -18.007 1.039 1.00 23.42 115 GLU A C 4
ATOM 7744 O O . GLU A 1 115 ? 37.052 -18.025 1.869 1.00 31.44 115 GLU A O 4
ATOM 7756 N N . HIS A 1 116 ? 35.087 -17.212 1.151 1.00 31.53 116 HIS A N 4
ATOM 7757 C CA . HIS A 1 116 ? 34.939 -16.286 2.262 1.00 73.32 116 HIS A CA 4
ATOM 7758 C C . HIS A 1 116 ? 33.643 -16.575 3.007 1.00 53.14 116 HIS A C 4
ATOM 7759 O O . HIS A 1 116 ? 32.582 -16.078 2.636 1.00 12.03 116 HIS A O 4
ATOM 7774 N N . HIS A 1 117 ? 33.729 -17.407 4.036 1.00 4.41 117 HIS A N 4
ATOM 7775 C CA . HIS A 1 117 ? 32.554 -17.777 4.814 1.00 22.04 117 HIS A CA 4
ATOM 7776 C C . HIS A 1 117 ? 32.506 -17.009 6.126 1.00 73.51 117 HIS A C 4
ATOM 7777 O O . HIS A 1 117 ? 32.955 -17.492 7.168 1.00 31.35 117 HIS A O 4
ATOM 7792 N N . HIS A 1 118 ? 31.979 -15.796 6.038 1.00 20.03 118 HIS A N 4
ATOM 7793 C CA . HIS A 1 118 ? 31.822 -14.898 7.175 1.00 55.42 118 HIS A CA 4
ATOM 7794 C C . HIS A 1 118 ? 31.208 -13.610 6.653 1.00 33.43 118 HIS A C 4
ATOM 7795 O O . HIS A 1 118 ? 31.768 -12.979 5.758 1.00 63.35 118 HIS A O 4
ATOM 7810 N N . HIS A 1 119 ? 30.061 -13.224 7.181 1.00 13.34 119 HIS A N 4
ATOM 7811 C CA . HIS A 1 119 ? 29.324 -12.109 6.606 1.00 40.43 119 HIS A CA 4
ATOM 7812 C C . HIS A 1 119 ? 29.855 -10.771 7.107 1.00 73.51 119 HIS A C 4
ATOM 7813 O O . HIS A 1 119 ? 29.262 -10.139 7.981 1.00 10.10 119 HIS A O 4
ATOM 7828 N N . HIS A 1 120 ? 30.996 -10.375 6.560 1.00 10.24 120 HIS A N 4
ATOM 7829 C CA . HIS A 1 120 ? 31.593 -9.075 6.829 1.00 13.11 120 HIS A CA 4
ATOM 7830 C C . HIS A 1 120 ? 32.861 -8.910 6.008 1.00 21.23 120 HIS A C 4
ATOM 7831 O O . HIS A 1 120 ? 33.881 -9.542 6.290 1.00 45.04 120 HIS A O 4
ATOM 7846 N N . HIS A 1 121 ? 32.793 -8.071 4.992 1.00 43.33 121 HIS A N 4
ATOM 7847 C CA . HIS A 1 121 ? 33.954 -7.782 4.170 1.00 50.52 121 HIS A CA 4
ATOM 7848 C C . HIS A 1 121 ? 34.446 -6.376 4.476 1.00 24.42 121 HIS A C 4
ATOM 7849 O O . HIS A 1 121 ? 33.593 -5.478 4.635 1.00 36.70 121 HIS A O 4
ATOM 7865 N N . MET A 1 1 ? -29.077 -3.199 -4.069 1.00 14.35 1 MET A N 5
ATOM 7866 C CA . MET A 1 1 ? -28.264 -3.912 -3.057 1.00 42.24 1 MET A CA 5
ATOM 7867 C C . MET A 1 1 ? -26.793 -3.621 -3.288 1.00 34.14 1 MET A C 5
ATOM 7868 O O . MET A 1 1 ? -26.188 -4.118 -4.240 1.00 72.11 1 MET A O 5
ATOM 7884 N N . GLU A 1 2 ? -26.224 -2.802 -2.420 1.00 3.40 2 GLU A N 5
ATOM 7885 C CA . GLU A 1 2 ? -24.858 -2.343 -2.590 1.00 51.24 2 GLU A CA 5
ATOM 7886 C C . GLU A 1 2 ? -23.905 -3.113 -1.686 1.00 14.31 2 GLU A C 5
ATOM 7887 O O . GLU A 1 2 ? -24.103 -3.189 -0.473 1.00 42.52 2 GLU A O 5
ATOM 7899 N N . ASN A 1 3 ? -22.884 -3.698 -2.291 1.00 74.22 3 ASN A N 5
ATOM 7900 C CA . ASN A 1 3 ? -21.840 -4.389 -1.549 1.00 33.22 3 ASN A CA 5
ATOM 7901 C C . ASN A 1 3 ? -20.799 -3.385 -1.074 1.00 71.45 3 ASN A C 5
ATOM 7902 O O . ASN A 1 3 ? -20.438 -2.473 -1.821 1.00 54.42 3 ASN A O 5
ATOM 7913 N N . SER A 1 4 ? -20.338 -3.552 0.167 1.00 50.54 4 SER A N 5
ATOM 7914 C CA . SER A 1 4 ? -19.373 -2.636 0.770 1.00 61.31 4 SER A CA 5
ATOM 7915 C C . SER A 1 4 ? -20.034 -1.273 1.003 1.00 24.33 4 SER A C 5
ATOM 7916 O O . SER A 1 4 ? -21.246 -1.193 1.215 1.00 71.11 4 SER A O 5
ATOM 7924 N N . GLY A 1 5 ? -19.245 -0.210 0.996 1.00 72.33 5 GLY A N 5
ATOM 7925 C CA . GLY A 1 5 ? -19.796 1.114 1.191 1.00 24.41 5 GLY A CA 5
ATOM 7926 C C . GLY A 1 5 ? -18.718 2.170 1.278 1.00 22.03 5 GLY A C 5
ATOM 7927 O O . GLY A 1 5 ? -18.758 3.170 0.562 1.00 34.23 5 GLY A O 5
ATOM 7931 N N . ALA A 1 6 ? -17.754 1.948 2.160 1.00 45.11 6 ALA A N 5
ATOM 7932 C CA . ALA A 1 6 ? -16.643 2.871 2.323 1.00 24.23 6 ALA A CA 5
ATOM 7933 C C . ALA A 1 6 ? -15.470 2.437 1.459 1.00 1.41 6 ALA A C 5
ATOM 7934 O O . ALA A 1 6 ? -14.635 1.641 1.888 1.00 4.03 6 ALA A O 5
ATOM 7941 N N . TYR A 1 7 ? -15.424 2.942 0.238 1.00 13.15 7 TYR A N 5
ATOM 7942 C CA . TYR A 1 7 ? -14.379 2.574 -0.702 1.00 62.21 7 TYR A CA 5
ATOM 7943 C C . TYR A 1 7 ? -13.069 3.245 -0.321 1.00 52.43 7 TYR A C 5
ATOM 7944 O O . TYR A 1 7 ? -12.813 4.394 -0.684 1.00 14.12 7 TYR A O 5
ATOM 7962 N N . THR A 1 8 ? -12.259 2.532 0.432 1.00 10.24 8 THR A N 5
ATOM 7963 C CA . THR A 1 8 ? -10.987 3.057 0.883 1.00 70.24 8 THR A CA 5
ATOM 7964 C C . THR A 1 8 ? -9.836 2.240 0.279 1.00 42.50 8 THR A C 5
ATOM 7965 O O . THR A 1 8 ? -10.069 1.331 -0.523 1.00 14.13 8 THR A O 5
ATOM 7976 N N . PHE A 1 9 ? -8.606 2.576 0.659 1.00 22.22 9 PHE A N 5
ATOM 7977 C CA . PHE A 1 9 ? -7.411 1.921 0.132 1.00 63.31 9 PHE A CA 5
ATOM 7978 C C . PHE A 1 9 ? -7.464 0.402 0.334 1.00 43.13 9 PHE A C 5
ATOM 7979 O O . PHE A 1 9 ? -7.127 -0.366 -0.568 1.00 33.21 9 PHE A O 5
ATOM 7996 N N . GLU A 1 10 ? -7.907 -0.020 1.511 1.00 70.13 10 GLU A N 5
ATOM 7997 C CA . GLU A 1 10 ? -7.969 -1.439 1.844 1.00 71.02 10 GLU A CA 5
ATOM 7998 C C . GLU A 1 10 ? -9.091 -2.156 1.090 1.00 20.20 10 GLU A C 5
ATOM 7999 O O . GLU A 1 10 ? -8.969 -3.334 0.760 1.00 24.42 10 GLU A O 5
ATOM 8011 N N . THR A 1 11 ? -10.170 -1.439 0.817 1.00 33.43 11 THR A N 5
ATOM 8012 C CA . THR A 1 11 ? -11.303 -1.983 0.082 1.00 22.01 11 THR A CA 5
ATOM 8013 C C . THR A 1 11 ? -10.878 -2.445 -1.311 1.00 45.02 11 THR A C 5
ATOM 8014 O O . THR A 1 11 ? -11.162 -3.573 -1.718 1.00 35.52 11 THR A O 5
ATOM 8025 N N . ILE A 1 12 ? -10.178 -1.571 -2.024 1.00 13.04 12 ILE A N 5
ATOM 8026 C CA . ILE A 1 12 ? -9.704 -1.879 -3.369 1.00 11.31 12 ILE A CA 5
ATOM 8027 C C . ILE A 1 12 ? -8.713 -3.040 -3.331 1.00 3.21 12 ILE A C 5
ATOM 8028 O O . ILE A 1 12 ? -8.735 -3.923 -4.190 1.00 55.10 12 ILE A O 5
ATOM 8044 N N . ALA A 1 13 ? -7.863 -3.035 -2.310 1.00 4.34 13 ALA A N 5
ATOM 8045 C CA . ALA A 1 13 ? -6.857 -4.070 -2.137 1.00 44.34 13 ALA A CA 5
ATOM 8046 C C . ALA A 1 13 ? -7.498 -5.427 -1.886 1.00 42.32 13 ALA A C 5
ATOM 8047 O O . ALA A 1 13 ? -7.109 -6.425 -2.489 1.00 42.14 13 ALA A O 5
ATOM 8054 N N . ARG A 1 14 ? -8.493 -5.458 -1.005 1.00 23.43 14 ARG A N 5
ATOM 8055 C CA . ARG A 1 14 ? -9.125 -6.713 -0.613 1.00 64.41 14 ARG A CA 5
ATOM 8056 C C . ARG A 1 14 ? -9.812 -7.389 -1.789 1.00 14.12 14 ARG A C 5
ATOM 8057 O O . ARG A 1 14 ? -9.836 -8.610 -1.877 1.00 53.40 14 ARG A O 5
ATOM 8078 N N . GLU A 1 15 ? -10.350 -6.585 -2.687 1.00 21.23 15 GLU A N 5
ATOM 8079 C CA . GLU A 1 15 ? -11.114 -7.095 -3.824 1.00 2.45 15 GLU A CA 5
ATOM 8080 C C . GLU A 1 15 ? -10.316 -8.139 -4.610 1.00 13.21 15 GLU A C 5
ATOM 8081 O O . GLU A 1 15 ? -10.767 -9.273 -4.772 1.00 15.05 15 GLU A O 5
ATOM 8093 N N . TRP A 1 16 ? -9.128 -7.774 -5.081 1.00 35.24 16 TRP A N 5
ATOM 8094 C CA . TRP A 1 16 ? -8.300 -8.717 -5.832 1.00 54.11 16 TRP A CA 5
ATOM 8095 C C . TRP A 1 16 ? -7.569 -9.674 -4.886 1.00 31.24 16 TRP A C 5
ATOM 8096 O O . TRP A 1 16 ? -7.316 -10.831 -5.228 1.00 45.22 16 TRP A O 5
ATOM 8117 N N . HIS A 1 17 ? -7.230 -9.180 -3.697 1.00 55.30 17 HIS A N 5
ATOM 8118 C CA . HIS A 1 17 ? -6.549 -9.978 -2.678 1.00 31.02 17 HIS A CA 5
ATOM 8119 C C . HIS A 1 17 ? -7.376 -11.182 -2.222 1.00 60.41 17 HIS A C 5
ATOM 8120 O O . HIS A 1 17 ? -6.817 -12.238 -1.938 1.00 23.35 17 HIS A O 5
ATOM 8135 N N . GLU A 1 18 ? -8.692 -11.020 -2.158 1.00 60.13 18 GLU A N 5
ATOM 8136 C CA . GLU A 1 18 ? -9.570 -12.022 -1.549 1.00 31.44 18 GLU A CA 5
ATOM 8137 C C . GLU A 1 18 ? -9.533 -13.352 -2.303 1.00 62.54 18 GLU A C 5
ATOM 8138 O O . GLU A 1 18 ? -9.943 -14.384 -1.773 1.00 10.44 18 GLU A O 5
ATOM 8150 N N . SER A 1 19 ? -9.039 -13.327 -3.536 1.00 74.31 19 SER A N 5
ATOM 8151 C CA . SER A 1 19 ? -8.862 -14.549 -4.311 1.00 64.35 19 SER A CA 5
ATOM 8152 C C . SER A 1 19 ? -7.805 -15.441 -3.654 1.00 45.41 19 SER A C 5
ATOM 8153 O O . SER A 1 19 ? -7.859 -16.669 -3.743 1.00 11.13 19 SER A O 5
ATOM 8161 N N . ASN A 1 20 ? -6.852 -14.809 -2.980 1.00 62.10 20 ASN A N 5
ATOM 8162 C CA . ASN A 1 20 ? -5.851 -15.520 -2.197 1.00 55.01 20 ASN A CA 5
ATOM 8163 C C . ASN A 1 20 ? -6.072 -15.188 -0.723 1.00 0.21 20 ASN A C 5
ATOM 8164 O O . ASN A 1 20 ? -5.361 -14.366 -0.137 1.00 12.33 20 ASN A O 5
ATOM 8175 N N . LYS A 1 21 ? -7.089 -15.805 -0.146 1.00 72.14 21 LYS A N 5
ATOM 8176 C CA . LYS A 1 21 ? -7.559 -15.441 1.184 1.00 71.32 21 LYS A CA 5
ATOM 8177 C C . LYS A 1 21 ? -6.999 -16.394 2.238 1.00 45.23 21 LYS A C 5
ATOM 8178 O O . LYS A 1 21 ? -6.906 -17.599 2.007 1.00 30.20 21 LYS A O 5
ATOM 8197 N N . ARG A 1 22 ? -6.619 -15.849 3.391 1.00 14.11 22 ARG A N 5
ATOM 8198 C CA . ARG A 1 22 ? -6.066 -16.651 4.465 1.00 51.21 22 ARG A CA 5
ATOM 8199 C C . ARG A 1 22 ? -7.153 -16.965 5.490 1.00 22.02 22 ARG A C 5
ATOM 8200 O O . ARG A 1 22 ? -8.159 -16.270 5.564 1.00 5.14 22 ARG A O 5
ATOM 8221 N N . TRP A 1 23 ? -6.905 -17.997 6.286 1.00 62.13 23 TRP A N 5
ATOM 8222 C CA . TRP A 1 23 ? -7.911 -18.636 7.148 1.00 2.51 23 TRP A CA 5
ATOM 8223 C C . TRP A 1 23 ? -8.813 -17.649 7.891 1.00 15.53 23 TRP A C 5
ATOM 8224 O O . TRP A 1 23 ? -9.988 -17.513 7.551 1.00 21.33 23 TRP A O 5
ATOM 8245 N N . SER A 1 24 ? -8.288 -16.974 8.900 1.00 71.42 24 SER A N 5
ATOM 8246 C CA . SER A 1 24 ? -9.120 -16.103 9.719 1.00 5.14 24 SER A CA 5
ATOM 8247 C C . SER A 1 24 ? -8.983 -14.636 9.317 1.00 52.05 24 SER A C 5
ATOM 8248 O O . SER A 1 24 ? -7.915 -14.036 9.450 1.00 32.31 24 SER A O 5
ATOM 8256 N N . GLU A 1 25 ? -10.072 -14.061 8.827 1.00 74.10 25 GLU A N 5
ATOM 8257 C CA . GLU A 1 25 ? -10.084 -12.653 8.451 1.00 22.24 25 GLU A CA 5
ATOM 8258 C C . GLU A 1 25 ? -9.993 -11.751 9.679 1.00 60.45 25 GLU A C 5
ATOM 8259 O O . GLU A 1 25 ? -9.492 -10.630 9.600 1.00 34.44 25 GLU A O 5
ATOM 8271 N N . ASP A 1 26 ? -10.455 -12.251 10.819 1.00 72.02 26 ASP A N 5
ATOM 8272 C CA . ASP A 1 26 ? -10.357 -11.517 12.075 1.00 4.24 26 ASP A CA 5
ATOM 8273 C C . ASP A 1 26 ? -8.897 -11.322 12.478 1.00 1.45 26 ASP A C 5
ATOM 8274 O O . ASP A 1 26 ? -8.521 -10.281 13.012 1.00 41.02 26 ASP A O 5
ATOM 8283 N N . HIS A 1 27 ? -8.066 -12.322 12.201 1.00 53.52 27 HIS A N 5
ATOM 8284 C CA . HIS A 1 27 ? -6.637 -12.210 12.474 1.00 1.23 27 HIS A CA 5
ATOM 8285 C C . HIS A 1 27 ? -5.978 -11.295 11.451 1.00 64.13 27 HIS A C 5
ATOM 8286 O O . HIS A 1 27 ? -4.976 -10.639 11.740 1.00 53.52 27 HIS A O 5
ATOM 8301 N N . ARG A 1 28 ? -6.557 -11.243 10.253 1.00 4.25 28 ARG A N 5
ATOM 8302 C CA . ARG A 1 28 ? -6.096 -10.316 9.224 1.00 25.14 28 ARG A CA 5
ATOM 8303 C C . ARG A 1 28 ? -6.378 -8.880 9.662 1.00 62.11 28 ARG A C 5
ATOM 8304 O O . ARG A 1 28 ? -5.635 -7.965 9.326 1.00 12.42 28 ARG A O 5
ATOM 8325 N N . SER A 1 29 ? -7.455 -8.702 10.425 1.00 3.35 29 SER A N 5
ATOM 8326 C CA . SER A 1 29 ? -7.863 -7.387 10.905 1.00 43.20 29 SER A CA 5
ATOM 8327 C C . SER A 1 29 ? -6.786 -6.778 11.804 1.00 43.42 29 SER A C 5
ATOM 8328 O O . SER A 1 29 ? -6.578 -5.565 11.803 1.00 53.22 29 SER A O 5
ATOM 8336 N N . ARG A 1 30 ? -6.090 -7.619 12.558 1.00 72.31 30 ARG A N 5
ATOM 8337 C CA . ARG A 1 30 ? -4.992 -7.144 13.390 1.00 62.52 30 ARG A CA 5
ATOM 8338 C C . ARG A 1 30 ? -3.839 -6.710 12.489 1.00 15.53 30 ARG A C 5
ATOM 8339 O O . ARG A 1 30 ? -3.163 -5.711 12.747 1.00 11.03 30 ARG A O 5
ATOM 8360 N N . VAL A 1 31 ? -3.649 -7.454 11.409 1.00 5.52 31 VAL A N 5
ATOM 8361 C CA . VAL A 1 31 ? -2.607 -7.156 10.439 1.00 45.01 31 VAL A CA 5
ATOM 8362 C C . VAL A 1 31 ? -2.949 -5.881 9.667 1.00 73.42 31 VAL A C 5
ATOM 8363 O O . VAL A 1 31 ? -2.072 -5.221 9.120 1.00 62.50 31 VAL A O 5
ATOM 8376 N N . LEU A 1 32 ? -4.230 -5.534 9.646 1.00 43.34 32 LEU A N 5
ATOM 8377 C CA . LEU A 1 32 ? -4.678 -4.299 9.016 1.00 31.23 32 LEU A CA 5
ATOM 8378 C C . LEU A 1 32 ? -4.036 -3.094 9.700 1.00 70.24 32 LEU A C 5
ATOM 8379 O O . LEU A 1 32 ? -3.639 -2.139 9.038 1.00 53.01 32 LEU A O 5
ATOM 8395 N N . ARG A 1 33 ? -3.919 -3.153 11.023 1.00 4.02 33 ARG A N 5
ATOM 8396 C CA . ARG A 1 33 ? -3.251 -2.091 11.772 1.00 15.33 33 ARG A CA 5
ATOM 8397 C C . ARG A 1 33 ? -1.751 -2.122 11.528 1.00 23.52 33 ARG A C 5
ATOM 8398 O O . ARG A 1 33 ? -1.114 -1.079 11.398 1.00 73.41 33 ARG A O 5
ATOM 8419 N N . TYR A 1 34 ? -1.191 -3.323 11.485 1.00 53.11 34 TYR A N 5
ATOM 8420 C CA . TYR A 1 34 ? 0.217 -3.495 11.141 1.00 31.41 34 TYR A CA 5
ATOM 8421 C C . TYR A 1 34 ? 0.495 -2.868 9.776 1.00 51.32 34 TYR A C 5
ATOM 8422 O O . TYR A 1 34 ? 1.492 -2.171 9.589 1.00 11.53 34 TYR A O 5
ATOM 8440 N N . LEU A 1 35 ? -0.407 -3.121 8.836 1.00 31.52 35 LEU A N 5
ATOM 8441 C CA . LEU A 1 35 ? -0.336 -2.530 7.510 1.00 22.34 35 LEU A CA 5
ATOM 8442 C C . LEU A 1 35 ? -0.483 -1.016 7.593 1.00 35.52 35 LEU A C 5
ATOM 8443 O O . LEU A 1 35 ? 0.342 -0.282 7.069 1.00 15.42 35 LEU A O 5
ATOM 8459 N N . GLU A 1 36 ? -1.522 -0.570 8.292 1.00 75.42 36 GLU A N 5
ATOM 8460 C CA . GLU A 1 36 ? -1.860 0.849 8.402 1.00 65.23 36 GLU A CA 5
ATOM 8461 C C . GLU A 1 36 ? -0.661 1.690 8.841 1.00 60.02 36 GLU A C 5
ATOM 8462 O O . GLU A 1 36 ? -0.332 2.694 8.211 1.00 43.44 36 GLU A O 5
ATOM 8474 N N . LEU A 1 37 ? 0.009 1.259 9.901 1.00 11.13 37 LEU A N 5
ATOM 8475 C CA . LEU A 1 37 ? 1.117 2.020 10.469 1.00 25.34 37 LEU A CA 5
ATOM 8476 C C . LEU A 1 37 ? 2.338 2.052 9.547 1.00 12.01 37 LEU A C 5
ATOM 8477 O O . LEU A 1 37 ? 3.222 2.895 9.712 1.00 73.21 37 LEU A O 5
ATOM 8493 N N . TYR A 1 38 ? 2.395 1.143 8.585 1.00 73.33 38 TYR A N 5
ATOM 8494 C CA . TYR A 1 38 ? 3.543 1.080 7.686 1.00 24.11 38 TYR A CA 5
ATOM 8495 C C . TYR A 1 38 ? 3.206 1.495 6.254 1.00 51.15 38 TYR A C 5
ATOM 8496 O O . TYR A 1 38 ? 4.087 1.920 5.509 1.00 62.03 38 TYR A O 5
ATOM 8514 N N . ILE A 1 39 ? 1.948 1.386 5.865 1.00 75.30 39 ILE A N 5
ATOM 8515 C CA . ILE A 1 39 ? 1.544 1.813 4.534 1.00 51.23 39 ILE A CA 5
ATOM 8516 C C . ILE A 1 39 ? 1.060 3.261 4.572 1.00 73.32 39 ILE A C 5
ATOM 8517 O O . ILE A 1 39 ? 1.047 3.952 3.553 1.00 21.12 39 ILE A O 5
ATOM 8533 N N . PHE A 1 40 ? 0.694 3.736 5.761 1.00 71.03 40 PHE A N 5
ATOM 8534 C CA . PHE A 1 40 ? 0.291 5.129 5.928 1.00 61.45 40 PHE A CA 5
ATOM 8535 C C . PHE A 1 40 ? 1.131 5.845 7.001 1.00 74.22 40 PHE A C 5
ATOM 8536 O O . PHE A 1 40 ? 0.566 6.422 7.931 1.00 35.31 40 PHE A O 5
ATOM 8553 N N . PRO A 1 41 ? 2.481 5.836 6.911 1.00 23.01 41 PRO A N 5
ATOM 8554 C CA . PRO A 1 41 ? 3.317 6.563 7.852 1.00 34.24 41 PRO A CA 5
ATOM 8555 C C . PRO A 1 41 ? 3.791 7.916 7.310 1.00 54.42 41 PRO A C 5
ATOM 8556 O O . PRO A 1 41 ? 3.507 8.963 7.893 1.00 34.10 41 PRO A O 5
ATOM 8567 N N . HIS A 1 42 ? 4.507 7.895 6.194 1.00 11.02 42 HIS A N 5
ATOM 8568 C CA . HIS A 1 42 ? 4.973 9.121 5.564 1.00 73.42 42 HIS A CA 5
ATOM 8569 C C . HIS A 1 42 ? 4.164 9.410 4.308 1.00 11.30 42 HIS A C 5
ATOM 8570 O O . HIS A 1 42 ? 3.792 10.547 4.039 1.00 50.43 42 HIS A O 5
ATOM 8585 N N . ILE A 1 43 ? 3.894 8.358 3.548 1.00 42.14 43 ILE A N 5
ATOM 8586 C CA . ILE A 1 43 ? 3.218 8.488 2.262 1.00 65.13 43 ILE A CA 5
ATOM 8587 C C . ILE A 1 43 ? 1.706 8.348 2.410 1.00 22.15 43 ILE A C 5
ATOM 8588 O O . ILE A 1 43 ? 0.950 8.645 1.488 1.00 13.24 43 ILE A O 5
ATOM 8604 N N . GLY A 1 44 ? 1.272 7.922 3.587 1.00 24.31 44 GLY A N 5
ATOM 8605 C CA . GLY A 1 44 ? -0.135 7.644 3.801 1.00 11.33 44 GLY A CA 5
ATOM 8606 C C . GLY A 1 44 ? -0.922 8.863 4.222 1.00 61.41 44 GLY A C 5
ATOM 8607 O O . GLY A 1 44 ? -1.992 8.743 4.813 1.00 71.12 44 GLY A O 5
ATOM 8611 N N . SER A 1 45 ? -0.392 10.038 3.923 1.00 42.02 45 SER A N 5
ATOM 8612 C CA . SER A 1 45 ? -1.079 11.284 4.217 1.00 40.52 45 SER A CA 5
ATOM 8613 C C . SER A 1 45 ? -1.978 11.687 3.051 1.00 75.11 45 SER A C 5
ATOM 8614 O O . SER A 1 45 ? -2.660 12.712 3.094 1.00 4.13 45 SER A O 5
ATOM 8622 N N . SER A 1 46 ? -1.978 10.862 2.015 1.00 43.13 46 SER A N 5
ATOM 8623 C CA . SER A 1 46 ? -2.770 11.124 0.826 1.00 32.41 46 SER A CA 5
ATOM 8624 C C . SER A 1 46 ? -3.865 10.072 0.667 1.00 45.22 46 SER A C 5
ATOM 8625 O O . SER A 1 46 ? -3.912 9.096 1.419 1.00 21.14 46 SER A O 5
ATOM 8633 N N . ASP A 1 47 ? -4.747 10.281 -0.299 1.00 44.33 47 ASP A N 5
ATOM 8634 C CA . ASP A 1 47 ? -5.811 9.328 -0.586 1.00 62.32 47 ASP A CA 5
ATOM 8635 C C . ASP A 1 47 ? -5.418 8.477 -1.789 1.00 41.21 47 ASP A C 5
ATOM 8636 O O . ASP A 1 47 ? -4.573 8.886 -2.585 1.00 53.44 47 ASP A O 5
ATOM 8645 N N . ILE A 1 48 ? -6.031 7.306 -1.924 1.00 51.23 48 ILE A N 5
ATOM 8646 C CA . ILE A 1 48 ? -5.708 6.390 -3.014 1.00 4.20 48 ILE A CA 5
ATOM 8647 C C . ILE A 1 48 ? -6.104 6.992 -4.368 1.00 1.53 48 ILE A C 5
ATOM 8648 O O . ILE A 1 48 ? -5.526 6.658 -5.403 1.00 13.53 48 ILE A O 5
ATOM 8664 N N . ARG A 1 49 ? -7.082 7.897 -4.349 1.00 24.33 49 ARG A N 5
ATOM 8665 C CA . ARG A 1 49 ? -7.546 8.562 -5.561 1.00 54.54 49 ARG A CA 5
ATOM 8666 C C . ARG A 1 49 ? -6.518 9.580 -6.052 1.00 3.44 49 ARG A C 5
ATOM 8667 O O . ARG A 1 49 ? -6.517 9.963 -7.223 1.00 32.15 49 ARG A O 5
ATOM 8688 N N . GLN A 1 50 ? -5.640 10.015 -5.157 1.00 3.52 50 GLN A N 5
ATOM 8689 C CA . GLN A 1 50 ? -4.636 11.006 -5.503 1.00 2.21 50 GLN A CA 5
ATOM 8690 C C . GLN A 1 50 ? -3.273 10.575 -4.973 1.00 54.01 50 GLN A C 5
ATOM 8691 O O . GLN A 1 50 ? -2.759 11.132 -4.001 1.00 14.00 50 GLN A O 5
ATOM 8705 N N . LEU A 1 51 ? -2.707 9.563 -5.606 1.00 35.13 51 LEU A N 5
ATOM 8706 C CA . LEU A 1 51 ? -1.431 9.011 -5.178 1.00 32.52 51 LEU A CA 5
ATOM 8707 C C . LEU A 1 51 ? -0.295 9.597 -6.008 1.00 63.51 51 LEU A C 5
ATOM 8708 O O . LEU A 1 51 ? -0.484 9.945 -7.176 1.00 24.33 51 LEU A O 5
ATOM 8724 N N . LYS A 1 52 ? 0.879 9.701 -5.402 1.00 52.31 52 LYS A N 5
ATOM 8725 C CA . LYS A 1 52 ? 2.031 10.299 -6.062 1.00 61.31 52 LYS A CA 5
ATOM 8726 C C . LYS A 1 52 ? 2.893 9.223 -6.716 1.00 4.25 52 LYS A C 5
ATOM 8727 O O . LYS A 1 52 ? 2.679 8.031 -6.505 1.00 40.43 52 LYS A O 5
ATOM 8746 N N . THR A 1 53 ? 3.862 9.661 -7.510 1.00 24.10 53 THR A N 5
ATOM 8747 C CA . THR A 1 53 ? 4.752 8.757 -8.227 1.00 13.22 53 THR A CA 5
ATOM 8748 C C . THR A 1 53 ? 5.851 8.219 -7.303 1.00 50.25 53 THR A C 5
ATOM 8749 O O . THR A 1 53 ? 5.743 8.315 -6.078 1.00 44.40 53 THR A O 5
ATOM 8760 N N . SER A 1 54 ? 6.913 7.673 -7.896 1.00 60.12 54 SER A N 5
ATOM 8761 C CA . SER A 1 54 ? 8.007 7.052 -7.153 1.00 15.41 54 SER A CA 5
ATOM 8762 C C . SER A 1 54 ? 8.737 8.040 -6.231 1.00 23.52 54 SER A C 5
ATOM 8763 O O . SER A 1 54 ? 9.725 7.683 -5.591 1.00 3.23 54 SER A O 5
ATOM 8771 N N . HIS A 1 55 ? 8.257 9.279 -6.166 1.00 11.44 55 HIS A N 5
ATOM 8772 C CA . HIS A 1 55 ? 8.774 10.254 -5.208 1.00 2.03 55 HIS A CA 5
ATOM 8773 C C . HIS A 1 55 ? 8.585 9.724 -3.792 1.00 34.34 55 HIS A C 5
ATOM 8774 O O . HIS A 1 55 ? 9.386 9.995 -2.896 1.00 72.13 55 HIS A O 5
ATOM 8789 N N . LEU A 1 56 ? 7.517 8.949 -3.609 1.00 20.21 56 LEU A N 5
ATOM 8790 C CA . LEU A 1 56 ? 7.183 8.377 -2.310 1.00 12.15 56 LEU A CA 5
ATOM 8791 C C . LEU A 1 56 ? 8.104 7.206 -1.965 1.00 44.23 56 LEU A C 5
ATOM 8792 O O . LEU A 1 56 ? 8.161 6.764 -0.818 1.00 42.42 56 LEU A O 5
ATOM 8808 N N . LEU A 1 57 ? 8.818 6.701 -2.967 1.00 24.32 57 LEU A N 5
ATOM 8809 C CA . LEU A 1 57 ? 9.725 5.574 -2.773 1.00 52.55 57 LEU A CA 5
ATOM 8810 C C . LEU A 1 57 ? 10.914 5.974 -1.900 1.00 44.45 57 LEU A C 5
ATOM 8811 O O . LEU A 1 57 ? 11.529 5.132 -1.252 1.00 20.53 57 LEU A O 5
ATOM 8827 N N . ALA A 1 58 ? 11.229 7.264 -1.881 1.00 52.20 58 ALA A N 5
ATOM 8828 C CA . ALA A 1 58 ? 12.333 7.764 -1.069 1.00 24.33 58 ALA A CA 5
ATOM 8829 C C . ALA A 1 58 ? 12.061 7.557 0.431 1.00 40.13 58 ALA A C 5
ATOM 8830 O O . ALA A 1 58 ? 12.900 6.995 1.133 1.00 73.32 58 ALA A O 5
ATOM 8837 N N . PRO A 1 59 ? 10.904 8.015 0.961 1.00 54.11 59 PRO A N 5
ATOM 8838 C CA . PRO A 1 59 ? 10.489 7.696 2.339 1.00 23.12 59 PRO A CA 5
ATOM 8839 C C . PRO A 1 59 ? 10.475 6.196 2.625 1.00 62.25 59 PRO A C 5
ATOM 8840 O O . PRO A 1 59 ? 10.781 5.759 3.734 1.00 74.31 59 PRO A O 5
ATOM 8851 N N . ILE A 1 60 ? 10.109 5.409 1.626 1.00 64.41 60 ILE A N 5
ATOM 8852 C CA . ILE A 1 60 ? 10.108 3.959 1.762 1.00 72.52 60 ILE A CA 5
ATOM 8853 C C . ILE A 1 60 ? 11.546 3.451 1.856 1.00 42.42 60 ILE A C 5
ATOM 8854 O O . ILE A 1 60 ? 11.840 2.483 2.559 1.00 45.44 60 ILE A O 5
ATOM 8870 N N . LYS A 1 61 ? 12.444 4.149 1.172 1.00 13.32 61 LYS A N 5
ATOM 8871 C CA . LYS A 1 61 ? 13.863 3.803 1.181 1.00 70.02 61 LYS A CA 5
ATOM 8872 C C . LYS A 1 61 ? 14.457 4.126 2.544 1.00 72.50 61 LYS A C 5
ATOM 8873 O O . LYS A 1 61 ? 15.467 3.563 2.957 1.00 41.50 61 LYS A O 5
ATOM 8892 N N . GLU A 1 62 ? 13.827 5.068 3.221 1.00 72.54 62 GLU A N 5
ATOM 8893 C CA . GLU A 1 62 ? 14.194 5.416 4.586 1.00 62.31 62 GLU A CA 5
ATOM 8894 C C . GLU A 1 62 ? 13.989 4.209 5.499 1.00 34.51 62 GLU A C 5
ATOM 8895 O O . GLU A 1 62 ? 14.789 3.957 6.400 1.00 40.14 62 GLU A O 5
ATOM 8907 N N . VAL A 1 63 ? 12.925 3.451 5.238 1.00 73.35 63 VAL A N 5
ATOM 8908 C CA . VAL A 1 63 ? 12.655 2.214 5.968 1.00 75.25 63 VAL A CA 5
ATOM 8909 C C . VAL A 1 63 ? 13.669 1.145 5.566 1.00 50.32 63 VAL A C 5
ATOM 8910 O O . VAL A 1 63 ? 14.109 0.340 6.391 1.00 62.44 63 VAL A O 5
ATOM 8923 N N . ASP A 1 64 ? 14.029 1.151 4.285 1.00 21.50 64 ASP A N 5
ATOM 8924 C CA . ASP A 1 64 ? 15.116 0.316 3.772 1.00 3.35 64 ASP A CA 5
ATOM 8925 C C . ASP A 1 64 ? 16.380 0.563 4.585 1.00 72.53 64 ASP A C 5
ATOM 8926 O O . ASP A 1 64 ? 16.998 -0.370 5.094 1.00 74.23 64 ASP A O 5
ATOM 8935 N N . THR A 1 65 ? 16.725 1.835 4.723 1.00 51.03 65 THR A N 5
ATOM 8936 C CA . THR A 1 65 ? 17.917 2.257 5.445 1.00 62.41 65 THR A CA 5
ATOM 8937 C C . THR A 1 65 ? 17.873 1.816 6.911 1.00 50.23 65 THR A C 5
ATOM 8938 O O . THR A 1 65 ? 18.910 1.559 7.525 1.00 12.13 65 THR A O 5
ATOM 8949 N N . SER A 1 66 ? 16.668 1.711 7.465 1.00 11.15 66 SER A N 5
ATOM 8950 C CA . SER A 1 66 ? 16.496 1.264 8.842 1.00 25.54 66 SER A CA 5
ATOM 8951 C C . SER A 1 66 ? 16.834 -0.220 8.982 1.00 72.40 66 SER A C 5
ATOM 8952 O O . SER A 1 66 ? 17.059 -0.716 10.087 1.00 55.23 66 SER A O 5
ATOM 8960 N N . GLY A 1 67 ? 16.875 -0.920 7.855 1.00 3.01 67 GLY A N 5
ATOM 8961 C CA . GLY A 1 67 ? 17.183 -2.333 7.867 1.00 21.25 67 GLY A CA 5
ATOM 8962 C C . GLY A 1 67 ? 16.054 -3.171 7.301 1.00 74.42 67 GLY A C 5
ATOM 8963 O O . GLY A 1 67 ? 16.248 -4.331 6.947 1.00 0.13 67 GLY A O 5
ATOM 8967 N N . LYS A 1 68 ? 14.873 -2.578 7.194 1.00 24.31 68 LYS A N 5
ATOM 8968 C CA . LYS A 1 68 ? 13.693 -3.298 6.731 1.00 43.12 68 LYS A CA 5
ATOM 8969 C C . LYS A 1 68 ? 13.478 -3.116 5.244 1.00 41.32 68 LYS A C 5
ATOM 8970 O O . LYS A 1 68 ? 12.364 -2.875 4.776 1.00 54.35 68 LYS A O 5
ATOM 8989 N N . HIS A 1 69 ? 14.558 -3.274 4.513 1.00 72.05 69 HIS A N 5
ATOM 8990 C CA . HIS A 1 69 ? 14.531 -3.202 3.052 1.00 55.35 69 HIS A CA 5
ATOM 8991 C C . HIS A 1 69 ? 13.674 -4.324 2.466 1.00 33.43 69 HIS A C 5
ATOM 8992 O O . HIS A 1 69 ? 13.194 -4.232 1.338 1.00 23.52 69 HIS A O 5
ATOM 9007 N N . ASP A 1 70 ? 13.479 -5.373 3.252 1.00 72.55 70 ASP A N 5
ATOM 9008 C CA . ASP A 1 70 ? 12.662 -6.508 2.845 1.00 12.44 70 ASP A CA 5
ATOM 9009 C C . ASP A 1 70 ? 11.185 -6.132 2.897 1.00 61.53 70 ASP A C 5
ATOM 9010 O O . ASP A 1 70 ? 10.424 -6.423 1.969 1.00 33.24 70 ASP A O 5
ATOM 9019 N N . VAL A 1 71 ? 10.793 -5.456 3.971 1.00 34.51 71 VAL A N 5
ATOM 9020 C CA . VAL A 1 71 ? 9.415 -5.011 4.142 1.00 52.31 71 VAL A CA 5
ATOM 9021 C C . VAL A 1 71 ? 9.104 -3.855 3.197 1.00 24.34 71 VAL A C 5
ATOM 9022 O O . VAL A 1 71 ? 8.009 -3.777 2.638 1.00 61.44 71 VAL A O 5
ATOM 9035 N N . ALA A 1 72 ? 10.082 -2.976 3.011 1.00 11.52 72 ALA A N 5
ATOM 9036 C CA . ALA A 1 72 ? 9.929 -1.815 2.139 1.00 44.21 72 ALA A CA 5
ATOM 9037 C C . ALA A 1 72 ? 9.457 -2.224 0.744 1.00 64.05 72 ALA A C 5
ATOM 9038 O O . ALA A 1 72 ? 8.470 -1.692 0.226 1.00 64.03 72 ALA A O 5
ATOM 9045 N N . GLN A 1 73 ? 10.154 -3.181 0.146 1.00 53.13 73 GLN A N 5
ATOM 9046 C CA . GLN A 1 73 ? 9.783 -3.689 -1.168 1.00 11.21 73 GLN A CA 5
ATOM 9047 C C . GLN A 1 73 ? 8.404 -4.321 -1.143 1.00 33.11 73 GLN A C 5
ATOM 9048 O O . GLN A 1 73 ? 7.575 -4.086 -2.021 1.00 63.30 73 GLN A O 5
ATOM 9062 N N . ARG A 1 74 ? 8.183 -5.134 -0.131 1.00 75.20 74 ARG A N 5
ATOM 9063 C CA . ARG A 1 74 ? 6.916 -5.835 0.041 1.00 3.45 74 ARG A CA 5
ATOM 9064 C C . ARG A 1 74 ? 5.743 -4.851 0.087 1.00 54.42 74 ARG A C 5
ATOM 9065 O O . ARG A 1 74 ? 4.636 -5.171 -0.345 1.00 25.44 74 ARG A O 5
ATOM 9086 N N . LEU A 1 75 ? 5.992 -3.660 0.625 1.00 1.20 75 LEU A N 5
ATOM 9087 C CA . LEU A 1 75 ? 4.987 -2.604 0.656 1.00 50.10 75 LEU A CA 5
ATOM 9088 C C . LEU A 1 75 ? 4.792 -1.979 -0.726 1.00 3.13 75 LEU A C 5
ATOM 9089 O O . LEU A 1 75 ? 3.663 -1.852 -1.204 1.00 13.13 75 LEU A O 5
ATOM 9105 N N . GLN A 1 76 ? 5.896 -1.598 -1.371 1.00 25.33 76 GLN A N 5
ATOM 9106 C CA . GLN A 1 76 ? 5.831 -0.895 -2.654 1.00 42.53 76 GLN A CA 5
ATOM 9107 C C . GLN A 1 76 ? 5.248 -1.779 -3.757 1.00 61.12 76 GLN A C 5
ATOM 9108 O O . GLN A 1 76 ? 4.448 -1.322 -4.572 1.00 24.01 76 GLN A O 5
ATOM 9122 N N . GLN A 1 77 ? 5.644 -3.045 -3.772 1.00 12.31 77 GLN A N 5
ATOM 9123 C CA . GLN A 1 77 ? 5.150 -3.993 -4.768 1.00 25.21 77 GLN A CA 5
ATOM 9124 C C . GLN A 1 77 ? 3.659 -4.266 -4.557 1.00 33.03 77 GLN A C 5
ATOM 9125 O O . GLN A 1 77 ? 2.965 -4.742 -5.459 1.00 2.32 77 GLN A O 5
ATOM 9139 N N . ARG A 1 78 ? 3.182 -3.977 -3.355 1.00 12.21 78 ARG A N 5
ATOM 9140 C CA . ARG A 1 78 ? 1.796 -4.221 -3.003 1.00 3.42 78 ARG A CA 5
ATOM 9141 C C . ARG A 1 78 ? 0.903 -3.104 -3.526 1.00 34.22 78 ARG A C 5
ATOM 9142 O O . ARG A 1 78 ? -0.106 -3.363 -4.183 1.00 31.22 78 ARG A O 5
ATOM 9163 N N . VAL A 1 79 ? 1.291 -1.862 -3.252 1.00 14.45 79 VAL A N 5
ATOM 9164 C CA . VAL A 1 79 ? 0.493 -0.707 -3.653 1.00 63.43 79 VAL A CA 5
ATOM 9165 C C . VAL A 1 79 ? 0.375 -0.621 -5.177 1.00 33.35 79 VAL A C 5
ATOM 9166 O O . VAL A 1 79 ? -0.655 -0.197 -5.708 1.00 1.24 79 VAL A O 5
ATOM 9179 N N . THR A 1 80 ? 1.415 -1.059 -5.881 1.00 71.51 80 THR A N 5
ATOM 9180 C CA . THR A 1 80 ? 1.397 -1.056 -7.334 1.00 12.11 80 THR A CA 5
ATOM 9181 C C . THR A 1 80 ? 0.341 -2.020 -7.867 1.00 0.52 80 THR A C 5
ATOM 9182 O O . THR A 1 80 ? -0.266 -1.776 -8.908 1.00 32.31 80 THR A O 5
ATOM 9193 N N . ALA A 1 81 ? 0.115 -3.106 -7.135 1.00 33.15 81 ALA A N 5
ATOM 9194 C CA . ALA A 1 81 ? -0.888 -4.093 -7.515 1.00 1.43 81 ALA A CA 5
ATOM 9195 C C . ALA A 1 81 ? -2.282 -3.614 -7.129 1.00 13.42 81 ALA A C 5
ATOM 9196 O O . ALA A 1 81 ? -3.248 -3.826 -7.862 1.00 61.13 81 ALA A O 5
ATOM 9203 N N . ILE A 1 82 ? -2.374 -2.964 -5.971 1.00 35.41 82 ILE A N 5
ATOM 9204 C CA . ILE A 1 82 ? -3.637 -2.419 -5.489 1.00 34.03 82 ILE A CA 5
ATOM 9205 C C . ILE A 1 82 ? -4.182 -1.383 -6.467 1.00 12.22 82 ILE A C 5
ATOM 9206 O O . ILE A 1 82 ? -5.331 -1.464 -6.903 1.00 62.35 82 ILE A O 5
ATOM 9222 N N . MET A 1 83 ? -3.340 -0.423 -6.827 1.00 34.12 83 MET A N 5
ATOM 9223 C CA . MET A 1 83 ? -3.744 0.641 -7.730 1.00 25.14 83 MET A CA 5
ATOM 9224 C C . MET A 1 83 ? -3.921 0.101 -9.147 1.00 62.41 83 MET A C 5
ATOM 9225 O O . MET A 1 83 ? -4.658 0.668 -9.946 1.00 24.11 83 MET A O 5
ATOM 9239 N N . ARG A 1 84 ? -3.231 -0.994 -9.454 1.00 34.12 84 ARG A N 5
ATOM 9240 C CA . ARG A 1 84 ? -3.339 -1.628 -10.765 1.00 34.50 84 ARG A CA 5
ATOM 9241 C C . ARG A 1 84 ? -4.780 -2.056 -11.031 1.00 54.44 84 ARG A C 5
ATOM 9242 O O . ARG A 1 84 ? -5.326 -1.804 -12.104 1.00 72.21 84 ARG A O 5
ATOM 9263 N N . TYR A 1 85 ? -5.394 -2.687 -10.038 1.00 0.21 85 TYR A N 5
ATOM 9264 C CA . TYR A 1 85 ? -6.784 -3.112 -10.145 1.00 13.45 85 TYR A CA 5
ATOM 9265 C C . TYR A 1 85 ? -7.698 -1.889 -10.164 1.00 72.31 85 TYR A C 5
ATOM 9266 O O . TYR A 1 85 ? -8.767 -1.899 -10.770 1.00 63.51 85 TYR A O 5
ATOM 9284 N N . ALA A 1 86 ? -7.256 -0.831 -9.498 1.00 42.40 86 ALA A N 5
ATOM 9285 C CA . ALA A 1 86 ? -7.999 0.420 -9.448 1.00 74.02 86 ALA A CA 5
ATOM 9286 C C . ALA A 1 86 ? -8.081 1.075 -10.830 1.00 5.41 86 ALA A C 5
ATOM 9287 O O . ALA A 1 86 ? -8.981 1.867 -11.103 1.00 20.10 86 ALA A O 5
ATOM 9294 N N . VAL A 1 87 ? -7.143 0.731 -11.705 1.00 23.03 87 VAL A N 5
ATOM 9295 C CA . VAL A 1 87 ? -7.157 1.228 -13.077 1.00 42.32 87 VAL A CA 5
ATOM 9296 C C . VAL A 1 87 ? -8.273 0.553 -13.874 1.00 31.41 87 VAL A C 5
ATOM 9297 O O . VAL A 1 87 ? -8.775 1.102 -14.855 1.00 3.41 87 VAL A O 5
ATOM 9310 N N . GLN A 1 88 ? -8.681 -0.629 -13.424 1.00 42.21 88 GLN A N 5
ATOM 9311 C CA . GLN A 1 88 ? -9.688 -1.411 -14.128 1.00 12.32 88 GLN A CA 5
ATOM 9312 C C . GLN A 1 88 ? -11.057 -0.733 -14.070 1.00 61.23 88 GLN A C 5
ATOM 9313 O O . GLN A 1 88 ? -11.819 -0.766 -15.036 1.00 24.54 88 GLN A O 5
ATOM 9327 N N . ASN A 1 89 ? -11.363 -0.103 -12.941 1.00 53.13 89 ASN A N 5
ATOM 9328 C CA . ASN A 1 89 ? -12.636 0.599 -12.799 1.00 14.04 89 ASN A CA 5
ATOM 9329 C C . ASN A 1 89 ? -12.524 2.025 -13.339 1.00 52.04 89 ASN A C 5
ATOM 9330 O O . ASN A 1 89 ? -13.517 2.743 -13.438 1.00 33.15 89 ASN A O 5
ATOM 9341 N N . ASP A 1 90 ? -11.296 2.418 -13.673 1.00 11.43 90 ASP A N 5
ATOM 9342 C CA . ASP A 1 90 ? -11.019 3.679 -14.368 1.00 51.44 90 ASP A CA 5
ATOM 9343 C C . ASP A 1 90 ? -11.552 4.902 -13.613 1.00 61.43 90 ASP A C 5
ATOM 9344 O O . ASP A 1 90 ? -12.481 5.579 -14.058 1.00 55.32 90 ASP A O 5
ATOM 9353 N N . TYR A 1 91 ? -10.999 5.156 -12.436 1.00 53.21 91 TYR A N 5
ATOM 9354 C CA . TYR A 1 91 ? -11.265 6.410 -11.741 1.00 11.45 91 TYR A CA 5
ATOM 9355 C C . TYR A 1 91 ? -10.001 7.266 -11.724 1.00 44.42 91 TYR A C 5
ATOM 9356 O O . TYR A 1 91 ? -9.985 8.376 -11.191 1.00 51.50 91 TYR A O 5
ATOM 9374 N N . ILE A 1 92 ? -8.942 6.733 -12.327 1.00 72.13 92 ILE A N 5
ATOM 9375 C CA . ILE A 1 92 ? -7.650 7.404 -12.365 1.00 53.31 92 ILE A CA 5
ATOM 9376 C C . ILE A 1 92 ? -7.103 7.434 -13.786 1.00 33.15 92 ILE A C 5
ATOM 9377 O O . ILE A 1 92 ? -7.278 6.482 -14.550 1.00 2.41 92 ILE A O 5
ATOM 9393 N N . ASP A 1 93 ? -6.439 8.524 -14.136 1.00 31.41 93 ASP A N 5
ATOM 9394 C CA . ASP A 1 93 ? -5.916 8.701 -15.485 1.00 13.11 93 ASP A CA 5
ATOM 9395 C C . ASP A 1 93 ? -4.415 8.953 -15.455 1.00 53.03 93 ASP A C 5
ATOM 9396 O O . ASP A 1 93 ? -3.858 9.569 -16.364 1.00 52.03 93 ASP A O 5
ATOM 9405 N N . SER A 1 94 ? -3.756 8.481 -14.409 1.00 74.15 94 SER A N 5
ATOM 9406 C CA . SER A 1 94 ? -2.313 8.635 -14.292 1.00 34.33 94 SER A CA 5
ATOM 9407 C C . SER A 1 94 ? -1.654 7.314 -13.905 1.00 4.33 94 SER A C 5
ATOM 9408 O O . SER A 1 94 ? -0.839 6.780 -14.655 1.00 5.14 94 SER A O 5
ATOM 9416 N N . ASN A 1 95 ? -2.035 6.793 -12.737 1.00 65.22 95 ASN A N 5
ATOM 9417 C CA . ASN A 1 95 ? -1.472 5.553 -12.198 1.00 55.44 95 ASN A CA 5
ATOM 9418 C C . ASN A 1 95 ? 0.053 5.634 -12.103 1.00 10.41 95 ASN A C 5
ATOM 9419 O O . ASN A 1 95 ? 0.775 5.104 -12.948 1.00 72.44 95 ASN A O 5
ATOM 9430 N N . PRO A 1 96 ? 0.562 6.316 -11.072 1.00 52.10 96 PRO A N 5
ATOM 9431 C CA . PRO A 1 96 ? 2.003 6.473 -10.861 1.00 32.02 96 PRO A CA 5
ATOM 9432 C C . PRO A 1 96 ? 2.653 5.208 -10.304 1.00 41.10 96 PRO A C 5
ATOM 9433 O O . PRO A 1 96 ? 3.873 5.037 -10.366 1.00 10.24 96 PRO A O 5
ATOM 9444 N N . ALA A 1 97 ? 1.830 4.317 -9.768 1.00 22.33 97 ALA A N 5
ATOM 9445 C CA . ALA A 1 97 ? 2.317 3.079 -9.187 1.00 23.33 97 ALA A CA 5
ATOM 9446 C C . ALA A 1 97 ? 2.548 2.028 -10.267 1.00 32.23 97 ALA A C 5
ATOM 9447 O O . ALA A 1 97 ? 1.708 1.154 -10.502 1.00 53.53 97 ALA A O 5
ATOM 9454 N N . SER A 1 98 ? 3.671 2.143 -10.956 1.00 54.43 98 SER A N 5
ATOM 9455 C CA . SER A 1 98 ? 4.033 1.179 -11.985 1.00 61.51 98 SER A CA 5
ATOM 9456 C C . SER A 1 98 ? 5.528 0.863 -11.949 1.00 74.05 98 SER A C 5
ATOM 9457 O O . SER A 1 98 ? 5.925 -0.263 -11.655 1.00 35.15 98 SER A O 5
ATOM 9465 N N . ASP A 1 99 ? 6.356 1.860 -12.226 1.00 34.21 99 ASP A N 5
ATOM 9466 C CA . ASP A 1 99 ? 7.801 1.659 -12.301 1.00 22.15 99 ASP A CA 5
ATOM 9467 C C . ASP A 1 99 ? 8.471 1.961 -10.964 1.00 0.43 99 ASP A C 5
ATOM 9468 O O . ASP A 1 99 ? 9.496 2.637 -10.913 1.00 41.43 99 ASP A O 5
ATOM 9477 N N . MET A 1 100 ? 7.903 1.437 -9.888 1.00 72.33 100 MET A N 5
ATOM 9478 C CA . MET A 1 100 ? 8.433 1.687 -8.551 1.00 23.34 100 MET A CA 5
ATOM 9479 C C . MET A 1 100 ? 9.458 0.628 -8.164 1.00 15.35 100 MET A C 5
ATOM 9480 O O . MET A 1 100 ? 10.489 0.932 -7.568 1.00 23.10 100 MET A O 5
ATOM 9494 N N . ALA A 1 101 ? 9.166 -0.620 -8.498 1.00 20.22 101 ALA A N 5
ATOM 9495 C CA . ALA A 1 101 ? 10.087 -1.720 -8.247 1.00 2.05 101 ALA A CA 5
ATOM 9496 C C . ALA A 1 101 ? 10.828 -2.098 -9.524 1.00 2.33 101 ALA A C 5
ATOM 9497 O O . ALA A 1 101 ? 11.311 -3.220 -9.666 1.00 20.42 101 ALA A O 5
ATOM 9504 N N . GLY A 1 102 ? 10.917 -1.143 -10.446 1.00 20.40 102 GLY A N 5
ATOM 9505 C CA . GLY A 1 102 ? 11.559 -1.390 -11.723 1.00 31.11 102 GLY A CA 5
ATOM 9506 C C . GLY A 1 102 ? 13.062 -1.520 -11.603 1.00 31.44 102 GLY A C 5
ATOM 9507 O O . GLY A 1 102 ? 13.768 -0.514 -11.499 1.00 23.33 102 GLY A O 5
ATOM 9511 N N . ALA A 1 103 ? 13.538 -2.764 -11.602 1.00 3.31 103 ALA A N 5
ATOM 9512 C CA . ALA A 1 103 ? 14.965 -3.069 -11.523 1.00 61.12 103 ALA A CA 5
ATOM 9513 C C . ALA A 1 103 ? 15.586 -2.514 -10.243 1.00 54.34 103 ALA A C 5
ATOM 9514 O O . ALA A 1 103 ? 16.127 -1.408 -10.222 1.00 72.22 103 ALA A O 5
ATOM 9521 N N . LEU A 1 104 ? 15.503 -3.293 -9.177 1.00 11.22 104 LEU A N 5
ATOM 9522 C CA . LEU A 1 104 ? 16.024 -2.882 -7.888 1.00 40.33 104 LEU A CA 5
ATOM 9523 C C . LEU A 1 104 ? 17.002 -3.935 -7.385 1.00 55.24 104 LEU A C 5
ATOM 9524 O O . LEU A 1 104 ? 16.601 -5.019 -6.959 1.00 12.31 104 LEU A O 5
ATOM 9540 N N . SER A 1 105 ? 18.286 -3.621 -7.514 1.00 74.40 105 SER A N 5
ATOM 9541 C CA . SER A 1 105 ? 19.374 -4.474 -7.035 1.00 21.12 105 SER A CA 5
ATOM 9542 C C . SER A 1 105 ? 19.503 -5.728 -7.906 1.00 3.33 105 SER A C 5
ATOM 9543 O O . SER A 1 105 ? 20.220 -6.671 -7.567 1.00 73.23 105 SER A O 5
ATOM 9551 N N . THR A 1 106 ? 18.828 -5.713 -9.049 1.00 42.12 106 THR A N 5
ATOM 9552 C CA . THR A 1 106 ? 18.860 -6.821 -9.979 1.00 10.55 106 THR A CA 5
ATOM 9553 C C . THR A 1 106 ? 20.125 -6.741 -10.816 1.00 62.44 106 THR A C 5
ATOM 9554 O O . THR A 1 106 ? 20.324 -5.799 -11.580 1.00 44.45 106 THR A O 5
ATOM 9565 N N . THR A 1 107 ? 20.986 -7.708 -10.637 1.00 64.41 107 THR A N 5
ATOM 9566 C CA . THR A 1 107 ? 22.273 -7.710 -11.312 1.00 32.23 107 THR A CA 5
ATOM 9567 C C . THR A 1 107 ? 22.393 -8.860 -12.316 1.00 12.40 107 THR A C 5
ATOM 9568 O O . THR A 1 107 ? 22.583 -8.633 -13.509 1.00 21.32 107 THR A O 5
ATOM 9579 N N . LYS A 1 108 ? 22.269 -10.088 -11.835 1.00 41.55 108 LYS A N 5
ATOM 9580 C CA . LYS A 1 108 ? 22.485 -11.254 -12.679 1.00 23.32 108 LYS A CA 5
ATOM 9581 C C . LYS A 1 108 ? 21.205 -11.712 -13.355 1.00 15.22 108 LYS A C 5
ATOM 9582 O O . LYS A 1 108 ? 20.300 -12.244 -12.714 1.00 53.23 108 LYS A O 5
ATOM 9601 N N . ALA A 1 109 ? 21.149 -11.483 -14.657 1.00 41.13 109 ALA A N 5
ATOM 9602 C CA . ALA A 1 109 ? 20.017 -11.895 -15.477 1.00 54.14 109 ALA A CA 5
ATOM 9603 C C . ALA A 1 109 ? 20.409 -11.903 -16.951 1.00 0.43 109 ALA A C 5
ATOM 9604 O O . ALA A 1 109 ? 19.608 -11.556 -17.821 1.00 20.21 109 ALA A O 5
ATOM 9611 N N . ARG A 1 110 ? 21.639 -12.314 -17.234 1.00 71.31 110 ARG A N 5
ATOM 9612 C CA . ARG A 1 110 ? 22.142 -12.302 -18.600 1.00 50.24 110 ARG A CA 5
ATOM 9613 C C . ARG A 1 110 ? 22.519 -13.693 -19.091 1.00 44.20 110 ARG A C 5
ATOM 9614 O O . ARG A 1 110 ? 21.763 -14.319 -19.826 1.00 55.05 110 ARG A O 5
ATOM 9635 N N . HIS A 1 111 ? 23.679 -14.176 -18.677 1.00 62.32 111 HIS A N 5
ATOM 9636 C CA . HIS A 1 111 ? 24.186 -15.442 -19.183 1.00 10.22 111 HIS A CA 5
ATOM 9637 C C . HIS A 1 111 ? 23.825 -16.572 -18.231 1.00 45.04 111 HIS A C 5
ATOM 9638 O O . HIS A 1 111 ? 24.013 -16.457 -17.021 1.00 71.14 111 HIS A O 5
ATOM 9653 N N . TYR A 1 112 ? 23.302 -17.654 -18.782 1.00 43.20 112 TYR A N 5
ATOM 9654 C CA . TYR A 1 112 ? 22.866 -18.785 -17.982 1.00 51.43 112 TYR A CA 5
ATOM 9655 C C . TYR A 1 112 ? 23.443 -20.085 -18.529 1.00 15.43 112 TYR A C 5
ATOM 9656 O O . TYR A 1 112 ? 23.554 -20.261 -19.745 1.00 33.31 112 TYR A O 5
ATOM 9674 N N . PRO A 1 113 ? 23.854 -20.995 -17.633 1.00 32.44 113 PRO A N 5
ATOM 9675 C CA . PRO A 1 113 ? 24.331 -22.322 -18.011 1.00 63.41 113 PRO A CA 5
ATOM 9676 C C . PRO A 1 113 ? 23.273 -23.112 -18.761 1.00 73.12 113 PRO A C 5
ATOM 9677 O O . PRO A 1 113 ? 22.072 -22.875 -18.613 1.00 31.12 113 PRO A O 5
ATOM 9688 N N . LEU A 1 114 ? 23.731 -24.054 -19.557 1.00 41.23 114 LEU A N 5
ATOM 9689 C CA . LEU A 1 114 ? 22.849 -24.850 -20.395 1.00 4.01 114 LEU A CA 5
ATOM 9690 C C . LEU A 1 114 ? 21.990 -25.778 -19.548 1.00 53.40 114 LEU A C 5
ATOM 9691 O O . LEU A 1 114 ? 20.770 -25.822 -19.705 1.00 61.45 114 LEU A O 5
ATOM 9707 N N . GLU A 1 115 ? 22.633 -26.506 -18.641 1.00 1.43 115 GLU A N 5
ATOM 9708 C CA . GLU A 1 115 ? 21.936 -27.480 -17.810 1.00 51.14 115 GLU A CA 5
ATOM 9709 C C . GLU A 1 115 ? 22.880 -28.015 -16.735 1.00 45.54 115 GLU A C 5
ATOM 9710 O O . GLU A 1 115 ? 23.920 -28.598 -17.051 1.00 2.31 115 GLU A O 5
ATOM 9722 N N . HIS A 1 116 ? 22.532 -27.792 -15.472 1.00 31.53 116 HIS A N 5
ATOM 9723 C CA . HIS A 1 116 ? 23.318 -28.317 -14.357 1.00 31.21 116 HIS A CA 5
ATOM 9724 C C . HIS A 1 116 ? 23.071 -29.811 -14.199 1.00 51.22 116 HIS A C 5
ATOM 9725 O O . HIS A 1 116 ? 22.091 -30.225 -13.585 1.00 65.01 116 HIS A O 5
ATOM 9740 N N . HIS A 1 117 ? 23.966 -30.614 -14.752 1.00 5.51 117 HIS A N 5
ATOM 9741 C CA . HIS A 1 117 ? 23.765 -32.055 -14.811 1.00 14.22 117 HIS A CA 5
ATOM 9742 C C . HIS A 1 117 ? 23.923 -32.693 -13.437 1.00 42.42 117 HIS A C 5
ATOM 9743 O O . HIS A 1 117 ? 23.087 -33.489 -13.018 1.00 21.44 117 HIS A O 5
ATOM 9758 N N . HIS A 1 118 ? 24.998 -32.349 -12.743 1.00 24.30 118 HIS A N 5
ATOM 9759 C CA . HIS A 1 118 ? 25.271 -32.918 -11.430 1.00 31.44 118 HIS A CA 5
ATOM 9760 C C . HIS A 1 118 ? 24.976 -31.902 -10.338 1.00 44.22 118 HIS A C 5
ATOM 9761 O O . HIS A 1 118 ? 25.098 -30.698 -10.556 1.00 53.52 118 HIS A O 5
ATOM 9776 N N . HIS A 1 119 ? 24.595 -32.390 -9.162 1.00 73.23 119 HIS A N 5
ATOM 9777 C CA . HIS A 1 119 ? 24.171 -31.519 -8.067 1.00 13.35 119 HIS A CA 5
ATOM 9778 C C . HIS A 1 119 ? 25.307 -31.213 -7.100 1.00 64.24 119 HIS A C 5
ATOM 9779 O O . HIS A 1 119 ? 25.125 -30.430 -6.165 1.00 60.44 119 HIS A O 5
ATOM 9794 N N . HIS A 1 120 ? 26.466 -31.829 -7.329 1.00 51.13 120 HIS A N 5
ATOM 9795 C CA . HIS A 1 120 ? 27.668 -31.581 -6.524 1.00 23.34 120 HIS A CA 5
ATOM 9796 C C . HIS A 1 120 ? 27.527 -32.138 -5.102 1.00 42.22 120 HIS A C 5
ATOM 9797 O O . HIS A 1 120 ? 26.608 -31.785 -4.365 1.00 4.22 120 HIS A O 5
ATOM 9812 N N . HIS A 1 121 ? 28.456 -33.002 -4.725 1.00 0.34 121 HIS A N 5
ATOM 9813 C CA . HIS A 1 121 ? 28.485 -33.559 -3.378 1.00 72.15 121 HIS A CA 5
ATOM 9814 C C . HIS A 1 121 ? 29.471 -32.777 -2.519 1.00 30.24 121 HIS A C 5
ATOM 9815 O O . HIS A 1 121 ? 30.687 -33.009 -2.652 1.00 38.35 121 HIS A O 5
ATOM 9831 N N . MET A 1 1 ? -15.843 -11.416 7.058 1.00 0.00 1 MET A N 6
ATOM 9832 C CA . MET A 1 1 ? -15.729 -11.105 5.615 1.00 52.33 1 MET A CA 6
ATOM 9833 C C . MET A 1 1 ? -15.980 -9.622 5.376 1.00 0.13 1 MET A C 6
ATOM 9834 O O . MET A 1 1 ? -15.065 -8.884 5.014 1.00 3.15 1 MET A O 6
ATOM 9850 N N . GLU A 1 2 ? -17.232 -9.207 5.601 1.00 5.45 2 GLU A N 6
ATOM 9851 C CA . GLU A 1 2 ? -17.656 -7.809 5.484 1.00 53.34 2 GLU A CA 6
ATOM 9852 C C . GLU A 1 2 ? -17.582 -7.296 4.045 1.00 71.22 2 GLU A C 6
ATOM 9853 O O . GLU A 1 2 ? -16.520 -7.267 3.425 1.00 62.42 2 GLU A O 6
ATOM 9865 N N . ASN A 1 3 ? -18.728 -6.887 3.522 1.00 73.14 3 ASN A N 6
ATOM 9866 C CA . ASN A 1 3 ? -18.794 -6.294 2.195 1.00 63.31 3 ASN A CA 6
ATOM 9867 C C . ASN A 1 3 ? -19.029 -4.796 2.322 1.00 71.13 3 ASN A C 6
ATOM 9868 O O . ASN A 1 3 ? -19.837 -4.353 3.141 1.00 44.14 3 ASN A O 6
ATOM 9879 N N . SER A 1 4 ? -18.318 -4.016 1.527 1.00 14.12 4 SER A N 6
ATOM 9880 C CA . SER A 1 4 ? -18.435 -2.573 1.592 1.00 72.42 4 SER A CA 6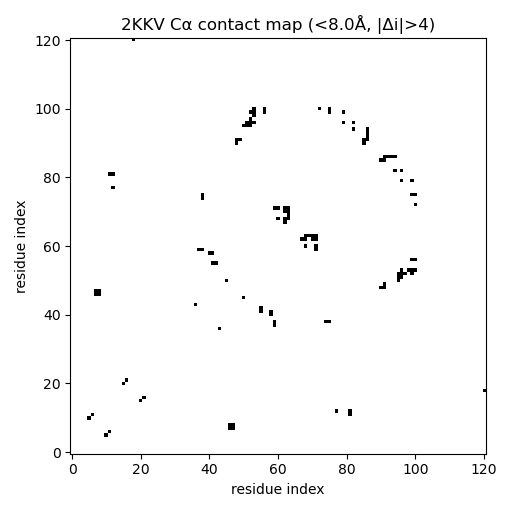
ATOM 9881 C C . SER A 1 4 ? -18.363 -1.974 0.192 1.00 53.01 4 SER A C 6
ATOM 9882 O O . SER A 1 4 ? -17.946 -2.640 -0.761 1.00 54.24 4 SER A O 6
ATOM 9890 N N . GLY A 1 5 ? -18.775 -0.723 0.071 1.00 23.02 5 GLY A N 6
ATOM 9891 C CA . GLY A 1 5 ? -18.750 -0.049 -1.208 1.00 74.12 5 GLY A CA 6
ATOM 9892 C C . GLY A 1 5 ? -18.148 1.333 -1.101 1.00 42.33 5 GLY A C 6
ATOM 9893 O O . GLY A 1 5 ? -18.790 2.256 -0.604 1.00 12.44 5 GLY A O 6
ATOM 9897 N N . ALA A 1 6 ? -16.911 1.475 -1.554 1.00 61.32 6 ALA A N 6
ATOM 9898 C CA . ALA A 1 6 ? -16.211 2.741 -1.460 1.00 75.42 6 ALA A CA 6
ATOM 9899 C C . ALA A 1 6 ? -15.072 2.811 -2.465 1.00 5.53 6 ALA A C 6
ATOM 9900 O O . ALA A 1 6 ? -14.863 1.892 -3.257 1.00 64.04 6 ALA A O 6
ATOM 9907 N N . TYR A 1 7 ? -14.340 3.909 -2.421 1.00 21.14 7 TYR A N 6
ATOM 9908 C CA . TYR A 1 7 ? -13.186 4.114 -3.282 1.00 74.22 7 TYR A CA 6
ATOM 9909 C C . TYR A 1 7 ? -11.903 3.988 -2.469 1.00 44.25 7 TYR A C 6
ATOM 9910 O O . TYR A 1 7 ? -10.808 4.164 -2.991 1.00 43.15 7 TYR A O 6
ATOM 9928 N N . THR A 1 8 ? -12.068 3.668 -1.189 1.00 33.50 8 THR A N 6
ATOM 9929 C CA . THR A 1 8 ? -10.958 3.563 -0.253 1.00 23.42 8 THR A CA 6
ATOM 9930 C C . THR A 1 8 ? -9.928 2.527 -0.716 1.00 71.13 8 THR A C 6
ATOM 9931 O O . THR A 1 8 ? -10.287 1.474 -1.247 1.00 34.52 8 THR A O 6
ATOM 9942 N N . PHE A 1 9 ? -8.655 2.839 -0.491 1.00 72.51 9 PHE A N 6
ATOM 9943 C CA . PHE A 1 9 ? -7.533 1.993 -0.909 1.00 32.32 9 PHE A CA 6
ATOM 9944 C C . PHE A 1 9 ? -7.734 0.527 -0.514 1.00 1.35 9 PHE A C 6
ATOM 9945 O O . PHE A 1 9 ? -7.384 -0.383 -1.272 1.00 5.52 9 PHE A O 6
ATOM 9962 N N . GLU A 1 10 ? -8.312 0.301 0.661 1.00 14.31 10 GLU A N 6
ATOM 9963 C CA . GLU A 1 10 ? -8.480 -1.051 1.189 1.00 23.14 10 GLU A CA 6
ATOM 9964 C C . GLU A 1 10 ? -9.323 -1.945 0.276 1.00 23.33 10 GLU A C 6
ATOM 9965 O O . GLU A 1 10 ? -9.007 -3.123 0.103 1.00 0.35 10 GLU A O 6
ATOM 9977 N N . THR A 1 11 ? -10.388 -1.398 -0.307 1.00 55.14 11 THR A N 6
ATOM 9978 C CA . THR A 1 11 ? -11.321 -2.215 -1.078 1.00 44.22 11 THR A CA 6
ATOM 9979 C C . THR A 1 11 ? -10.689 -2.684 -2.389 1.00 34.50 11 THR A C 6
ATOM 9980 O O . THR A 1 11 ? -10.994 -3.771 -2.884 1.00 23.52 11 THR A O 6
ATOM 9991 N N . ILE A 1 12 ? -9.787 -1.874 -2.933 1.00 60.03 12 ILE A N 6
ATOM 9992 C CA . ILE A 1 12 ? -9.094 -2.233 -4.160 1.00 72.51 12 ILE A CA 6
ATOM 9993 C C . ILE A 1 12 ? -8.113 -3.366 -3.883 1.00 13.44 12 ILE A C 6
ATOM 9994 O O . ILE A 1 12 ? -8.039 -4.339 -4.635 1.00 34.13 12 ILE A O 6
ATOM 10010 N N . ALA A 1 13 ? -7.381 -3.242 -2.780 1.00 65.04 13 ALA A N 6
ATOM 10011 C CA . ALA A 1 13 ? -6.421 -4.260 -2.370 1.00 12.15 13 ALA A CA 6
ATOM 10012 C C . ALA A 1 13 ? -7.124 -5.574 -2.039 1.00 32.41 13 ALA A C 6
ATOM 10013 O O . ALA A 1 13 ? -6.598 -6.656 -2.305 1.00 62.23 13 ALA A O 6
ATOM 10020 N N . ARG A 1 14 ? -8.317 -5.469 -1.459 1.00 4.31 14 ARG A N 6
ATOM 10021 C CA . ARG A 1 14 ? -9.119 -6.638 -1.111 1.00 5.02 14 ARG A CA 6
ATOM 10022 C C . ARG A 1 14 ? -9.440 -7.468 -2.350 1.00 32.35 14 ARG A C 6
ATOM 10023 O O . ARG A 1 14 ? -9.288 -8.687 -2.349 1.00 5.54 14 ARG A O 6
ATOM 10044 N N . GLU A 1 15 ? -9.839 -6.780 -3.412 1.00 4.40 15 GLU A N 6
ATOM 10045 C CA . GLU A 1 15 ? -10.417 -7.418 -4.588 1.00 22.41 15 GLU A CA 6
ATOM 10046 C C . GLU A 1 15 ? -9.492 -8.479 -5.189 1.00 34.22 15 GLU A C 6
ATOM 10047 O O . GLU A 1 15 ? -9.893 -9.632 -5.368 1.00 1.15 15 GLU A O 6
ATOM 10059 N N . TRP A 1 16 ? -8.259 -8.102 -5.497 1.00 43.30 16 TRP A N 6
ATOM 10060 C CA . TRP A 1 16 ? -7.334 -9.033 -6.135 1.00 71.24 16 TRP A CA 6
ATOM 10061 C C . TRP A 1 16 ? -6.716 -10.000 -5.120 1.00 53.42 16 TRP A C 6
ATOM 10062 O O . TRP A 1 16 ? -6.534 -11.181 -5.416 1.00 11.41 16 TRP A O 6
ATOM 10083 N N . HIS A 1 17 ? -6.409 -9.502 -3.923 1.00 50.55 17 HIS A N 6
ATOM 10084 C CA . HIS A 1 17 ? -5.756 -10.311 -2.895 1.00 51.31 17 HIS A CA 6
ATOM 10085 C C . HIS A 1 17 ? -6.648 -11.456 -2.416 1.00 60.20 17 HIS A C 6
ATOM 10086 O O . HIS A 1 17 ? -6.146 -12.455 -1.909 1.00 12.32 17 HIS A O 6
ATOM 10101 N N . GLU A 1 18 ? -7.962 -11.296 -2.552 1.00 24.32 18 GLU A N 6
ATOM 10102 C CA . GLU A 1 18 ? -8.929 -12.317 -2.127 1.00 52.31 18 GLU A CA 6
ATOM 10103 C C . GLU A 1 18 ? -8.645 -13.696 -2.735 1.00 55.04 18 GLU A C 6
ATOM 10104 O O . GLU A 1 18 ? -9.195 -14.703 -2.280 1.00 61.34 18 GLU A O 6
ATOM 10116 N N . SER A 1 19 ? -7.801 -13.742 -3.760 1.00 23.24 19 SER A N 6
ATOM 10117 C CA . SER A 1 19 ? -7.379 -15.005 -4.346 1.00 43.02 19 SER A CA 6
ATOM 10118 C C . SER A 1 19 ? -6.643 -15.858 -3.308 1.00 33.30 19 SER A C 6
ATOM 10119 O O . SER A 1 19 ? -6.817 -17.077 -3.257 1.00 42.32 19 SER A O 6
ATOM 10127 N N . ASN A 1 20 ? -5.832 -15.214 -2.474 1.00 34.54 20 ASN A N 6
ATOM 10128 C CA . ASN A 1 20 ? -5.131 -15.915 -1.405 1.00 11.15 20 ASN A CA 6
ATOM 10129 C C . ASN A 1 20 ? -5.295 -15.169 -0.078 1.00 50.11 20 ASN A C 6
ATOM 10130 O O . ASN A 1 20 ? -4.466 -14.348 0.319 1.00 4.34 20 ASN A O 6
ATOM 10141 N N . LYS A 1 21 ? -6.399 -15.443 0.596 1.00 51.40 21 LYS A N 6
ATOM 10142 C CA . LYS A 1 21 ? -6.711 -14.783 1.851 1.00 61.13 21 LYS A CA 6
ATOM 10143 C C . LYS A 1 21 ? -6.024 -15.494 3.013 1.00 54.12 21 LYS A C 6
ATOM 10144 O O . LYS A 1 21 ? -5.637 -16.658 2.901 1.00 11.10 21 LYS A O 6
ATOM 10163 N N . ARG A 1 22 ? -5.864 -14.784 4.121 1.00 21.40 22 ARG A N 6
ATOM 10164 C CA . ARG A 1 22 ? -5.283 -15.358 5.317 1.00 64.42 22 ARG A CA 6
ATOM 10165 C C . ARG A 1 22 ? -6.335 -15.373 6.418 1.00 2.21 22 ARG A C 6
ATOM 10166 O O . ARG A 1 22 ? -7.107 -14.427 6.563 1.00 71.41 22 ARG A O 6
ATOM 10187 N N . TRP A 1 23 ? -6.372 -16.461 7.167 1.00 44.21 23 TRP A N 6
ATOM 10188 C CA . TRP A 1 23 ? -7.423 -16.701 8.150 1.00 31.12 23 TRP A CA 6
ATOM 10189 C C . TRP A 1 23 ? -7.224 -15.861 9.406 1.00 63.13 23 TRP A C 6
ATOM 10190 O O . TRP A 1 23 ? -6.234 -15.138 9.529 1.00 72.42 23 TRP A O 6
ATOM 10211 N N . SER A 1 24 ? -8.179 -15.967 10.327 1.00 22.43 24 SER A N 6
ATOM 10212 C CA . SER A 1 24 ? -8.156 -15.210 11.571 1.00 65.35 24 SER A CA 6
ATOM 10213 C C . SER A 1 24 ? -8.299 -13.721 11.279 1.00 12.02 24 SER A C 6
ATOM 10214 O O . SER A 1 24 ? -7.575 -12.889 11.829 1.00 53.05 24 SER A O 6
ATOM 10222 N N . GLU A 1 25 ? -9.260 -13.399 10.418 1.00 22.03 25 GLU A N 6
ATOM 10223 C CA . GLU A 1 25 ? -9.517 -12.020 10.018 1.00 34.02 25 GLU A CA 6
ATOM 10224 C C . GLU A 1 25 ? -9.928 -11.156 11.208 1.00 25.22 25 GLU A C 6
ATOM 10225 O O . GLU A 1 25 ? -9.823 -9.937 11.151 1.00 15.21 25 GLU A O 6
ATOM 10237 N N . ASP A 1 26 ? -10.417 -11.791 12.274 1.00 1.13 26 ASP A N 6
ATOM 10238 C CA . ASP A 1 26 ? -10.753 -11.088 13.520 1.00 44.30 26 ASP A CA 6
ATOM 10239 C C . ASP A 1 26 ? -9.582 -10.215 13.972 1.00 1.35 26 ASP A C 6
ATOM 10240 O O . ASP A 1 26 ? -9.763 -9.160 14.576 1.00 75.02 26 ASP A O 6
ATOM 10249 N N . HIS A 1 27 ? -8.379 -10.673 13.640 1.00 43.11 27 HIS A N 6
ATOM 10250 C CA . HIS A 1 27 ? -7.138 -9.981 13.970 1.00 14.34 27 HIS A CA 6
ATOM 10251 C C . HIS A 1 27 ? -7.016 -8.643 13.244 1.00 32.34 27 HIS A C 6
ATOM 10252 O O . HIS A 1 27 ? -6.240 -7.788 13.664 1.00 30.05 27 HIS A O 6
ATOM 10267 N N . ARG A 1 28 ? -7.751 -8.489 12.135 1.00 44.42 28 ARG A N 6
ATOM 10268 C CA . ARG A 1 28 ? -7.689 -7.293 11.276 1.00 14.33 28 ARG A CA 6
ATOM 10269 C C . ARG A 1 28 ? -7.692 -6.007 12.101 1.00 40.14 28 ARG A C 6
ATOM 10270 O O . ARG A 1 28 ? -7.042 -5.034 11.725 1.00 63.01 28 ARG A O 6
ATOM 10291 N N . SER A 1 29 ? -8.411 -6.007 13.216 1.00 71.34 29 SER A N 6
ATOM 10292 C CA . SER A 1 29 ? -8.452 -4.852 14.106 1.00 52.25 29 SER A CA 6
ATOM 10293 C C . SER A 1 29 ? -7.039 -4.430 14.522 1.00 33.14 29 SER A C 6
ATOM 10294 O O . SER A 1 29 ? -6.684 -3.251 14.456 1.00 13.25 29 SER A O 6
ATOM 10302 N N . ARG A 1 30 ? -6.230 -5.407 14.912 1.00 42.12 30 ARG A N 6
ATOM 10303 C CA . ARG A 1 30 ? -4.855 -5.150 15.331 1.00 42.20 30 ARG A CA 6
ATOM 10304 C C . ARG A 1 30 ? -3.941 -5.024 14.119 1.00 12.13 30 ARG A C 6
ATOM 10305 O O . ARG A 1 30 ? -2.994 -4.238 14.120 1.00 54.13 30 ARG A O 6
ATOM 10326 N N . VAL A 1 31 ? -4.238 -5.801 13.079 1.00 34.43 31 VAL A N 6
ATOM 10327 C CA . VAL A 1 31 ? -3.462 -5.768 11.843 1.00 31.43 31 VAL A CA 6
ATOM 10328 C C . VAL A 1 31 ? -3.546 -4.389 11.192 1.00 4.23 31 VAL A C 6
ATOM 10329 O O . VAL A 1 31 ? -2.586 -3.920 10.586 1.00 23.45 31 VAL A O 6
ATOM 10342 N N . LEU A 1 32 ? -4.694 -3.736 11.344 1.00 55.01 32 LEU A N 6
ATOM 10343 C CA . LEU A 1 32 ? -4.895 -2.391 10.821 1.00 5.44 32 LEU A CA 6
ATOM 10344 C C . LEU A 1 32 ? -3.840 -1.436 11.372 1.00 21.33 32 LEU A C 6
ATOM 10345 O O . LEU A 1 32 ? -3.293 -0.612 10.641 1.00 72.33 32 LEU A O 6
ATOM 10361 N N . ARG A 1 33 ? -3.535 -1.575 12.657 1.00 24.34 33 ARG A N 6
ATOM 10362 C CA . ARG A 1 33 ? -2.537 -0.726 13.295 1.00 60.22 33 ARG A CA 6
ATOM 10363 C C . ARG A 1 33 ? -1.150 -1.005 12.731 1.00 61.43 33 ARG A C 6
ATOM 10364 O O . ARG A 1 33 ? -0.341 -0.095 12.576 1.00 23.34 33 ARG A O 6
ATOM 10385 N N . TYR A 1 34 ? -0.888 -2.264 12.406 1.00 51.23 34 TYR A N 6
ATOM 10386 C CA . TYR A 1 34 ? 0.385 -2.649 11.810 1.00 73.04 34 TYR A CA 6
ATOM 10387 C C . TYR A 1 34 ? 0.455 -2.165 10.363 1.00 63.20 34 TYR A C 6
ATOM 10388 O O . TYR A 1 34 ? 1.513 -1.779 9.874 1.00 34.43 34 TYR A O 6
ATOM 10406 N N . LEU A 1 35 ? -0.691 -2.176 9.700 1.00 61.40 35 LEU A N 6
ATOM 10407 C CA . LEU A 1 35 ? -0.796 -1.726 8.319 1.00 42.30 35 LEU A CA 6
ATOM 10408 C C . LEU A 1 35 ? -0.387 -0.259 8.192 1.00 5.14 35 LEU A C 6
ATOM 10409 O O . LEU A 1 35 ? 0.480 0.090 7.388 1.00 12.32 35 LEU A O 6
ATOM 10425 N N . GLU A 1 36 ? -1.001 0.588 9.009 1.00 51.52 36 GLU A N 6
ATOM 10426 C CA . GLU A 1 36 ? -0.755 2.026 8.964 1.00 34.01 36 GLU A CA 6
ATOM 10427 C C . GLU A 1 36 ? 0.642 2.388 9.472 1.00 43.31 36 GLU A C 6
ATOM 10428 O O . GLU A 1 36 ? 1.212 3.389 9.059 1.00 13.54 36 GLU A O 6
ATOM 10440 N N . LEU A 1 37 ? 1.189 1.588 10.375 1.00 51.14 37 LEU A N 6
ATOM 10441 C CA . LEU A 1 37 ? 2.508 1.881 10.929 1.00 13.30 37 LEU A CA 6
ATOM 10442 C C . LEU A 1 37 ? 3.635 1.364 10.035 1.00 72.31 37 LEU A C 6
ATOM 10443 O O . LEU A 1 37 ? 4.693 1.982 9.946 1.00 20.42 37 LEU A O 6
ATOM 10459 N N . TYR A 1 38 ? 3.411 0.238 9.373 1.00 61.45 38 TYR A N 6
ATOM 10460 C CA . TYR A 1 38 ? 4.481 -0.422 8.632 1.00 22.11 38 TYR A CA 6
ATOM 10461 C C . TYR A 1 38 ? 4.386 -0.160 7.128 1.00 72.51 38 TYR A C 6
ATOM 10462 O O . TYR A 1 38 ? 5.387 0.153 6.486 1.00 12.42 38 TYR A O 6
ATOM 10480 N N . ILE A 1 39 ? 3.189 -0.288 6.568 1.00 12.43 39 ILE A N 6
ATOM 10481 C CA . ILE A 1 39 ? 3.021 -0.196 5.122 1.00 25.12 39 ILE A CA 6
ATOM 10482 C C . ILE A 1 39 ? 2.643 1.220 4.690 1.00 75.11 39 ILE A C 6
ATOM 10483 O O . ILE A 1 39 ? 3.052 1.684 3.625 1.00 70.24 39 ILE A O 6
ATOM 10499 N N . PHE A 1 40 ? 1.881 1.918 5.523 1.00 42.23 40 PHE A N 6
ATOM 10500 C CA . PHE A 1 40 ? 1.497 3.296 5.221 1.00 71.31 40 PHE A CA 6
ATOM 10501 C C . PHE A 1 40 ? 1.954 4.257 6.326 1.00 31.42 40 PHE A C 6
ATOM 10502 O O . PHE A 1 40 ? 1.146 5.034 6.836 1.00 73.34 40 PHE A O 6
ATOM 10519 N N . PRO A 1 41 ? 3.256 4.266 6.683 1.00 41.52 41 PRO A N 6
ATOM 10520 C CA . PRO A 1 41 ? 3.735 5.008 7.856 1.00 3.34 41 PRO A CA 6
ATOM 10521 C C . PRO A 1 41 ? 3.528 6.515 7.733 1.00 61.34 41 PRO A C 6
ATOM 10522 O O . PRO A 1 41 ? 2.897 7.137 8.582 1.00 61.52 41 PRO A O 6
ATOM 10533 N N . HIS A 1 42 ? 4.065 7.103 6.673 1.00 62.11 42 HIS A N 6
ATOM 10534 C CA . HIS A 1 42 ? 3.948 8.544 6.457 1.00 31.04 42 HIS A CA 6
ATOM 10535 C C . HIS A 1 42 ? 2.933 8.855 5.364 1.00 34.41 42 HIS A C 6
ATOM 10536 O O . HIS A 1 42 ? 2.659 10.018 5.068 1.00 5.33 42 HIS A O 6
ATOM 10551 N N . ILE A 1 43 ? 2.379 7.813 4.765 1.00 54.43 43 ILE A N 6
ATOM 10552 C CA . ILE A 1 43 ? 1.495 7.980 3.616 1.00 13.12 43 ILE A CA 6
ATOM 10553 C C . ILE A 1 43 ? 0.101 7.431 3.894 1.00 52.03 43 ILE A C 6
ATOM 10554 O O . ILE A 1 43 ? -0.712 7.300 2.982 1.00 23.24 43 ILE A O 6
ATOM 10570 N N . GLY A 1 44 ? -0.182 7.144 5.161 1.00 32.31 44 GLY A N 6
ATOM 10571 C CA . GLY A 1 44 ? -1.474 6.586 5.534 1.00 74.23 44 GLY A CA 6
ATOM 10572 C C . GLY A 1 44 ? -2.618 7.561 5.330 1.00 12.23 44 GLY A C 6
ATOM 10573 O O . GLY A 1 44 ? -3.783 7.176 5.347 1.00 25.02 44 GLY A O 6
ATOM 10577 N N . SER A 1 45 ? -2.278 8.828 5.137 1.00 74.12 45 SER A N 6
ATOM 10578 C CA . SER A 1 45 ? -3.267 9.870 4.918 1.00 2.12 45 SER A CA 6
ATOM 10579 C C . SER A 1 45 ? -3.586 10.022 3.431 1.00 14.01 45 SER A C 6
ATOM 10580 O O . SER A 1 45 ? -4.418 10.845 3.044 1.00 21.02 45 SER A O 6
ATOM 10588 N N . SER A 1 46 ? -2.928 9.226 2.601 1.00 3.21 46 SER A N 6
ATOM 10589 C CA . SER A 1 46 ? -3.108 9.314 1.162 1.00 5.01 46 SER A CA 6
ATOM 10590 C C . SER A 1 46 ? -3.879 8.110 0.632 1.00 74.02 46 SER A C 6
ATOM 10591 O O . SER A 1 46 ? -3.346 7.002 0.547 1.00 62.42 46 SER A O 6
ATOM 10599 N N . ASP A 1 47 ? -5.140 8.340 0.293 1.00 11.55 47 ASP A N 6
ATOM 10600 C CA . ASP A 1 47 ? -6.002 7.289 -0.230 1.00 34.52 47 ASP A CA 6
ATOM 10601 C C . ASP A 1 47 ? -5.768 7.111 -1.730 1.00 35.23 47 ASP A C 6
ATOM 10602 O O . ASP A 1 47 ? -5.185 7.980 -2.381 1.00 22.31 47 ASP A O 6
ATOM 10611 N N . ILE A 1 48 ? -6.247 6.000 -2.274 1.00 14.31 48 ILE A N 6
ATOM 10612 C CA . ILE A 1 48 ? -5.984 5.637 -3.661 1.00 64.20 48 ILE A CA 6
ATOM 10613 C C . ILE A 1 48 ? -6.780 6.510 -4.635 1.00 1.54 48 ILE A C 6
ATOM 10614 O O . ILE A 1 48 ? -6.536 6.478 -5.843 1.00 64.12 48 ILE A O 6
ATOM 10630 N N . ARG A 1 49 ? -7.732 7.290 -4.110 1.00 72.34 49 ARG A N 6
ATOM 10631 C CA . ARG A 1 49 ? -8.477 8.243 -4.934 1.00 25.11 49 ARG A CA 6
ATOM 10632 C C . ARG A 1 49 ? -7.495 9.107 -5.725 1.00 51.00 49 ARG A C 6
ATOM 10633 O O . ARG A 1 49 ? -7.670 9.334 -6.924 1.00 53.54 49 ARG A O 6
ATOM 10654 N N . GLN A 1 50 ? -6.455 9.566 -5.045 1.00 60.22 50 GLN A N 6
ATOM 10655 C CA . GLN A 1 50 ? -5.388 10.309 -5.683 1.00 64.03 50 GLN A CA 6
ATOM 10656 C C . GLN A 1 50 ? -4.055 9.797 -5.156 1.00 72.51 50 GLN A C 6
ATOM 10657 O O . GLN A 1 50 ? -3.484 10.351 -4.216 1.00 32.35 50 GLN A O 6
ATOM 10671 N N . LEU A 1 51 ? -3.594 8.707 -5.740 1.00 11.41 51 LEU A N 6
ATOM 10672 C CA . LEU A 1 51 ? -2.341 8.101 -5.341 1.00 25.11 51 LEU A CA 6
ATOM 10673 C C . LEU A 1 51 ? -1.200 8.778 -6.094 1.00 51.24 51 LEU A C 6
ATOM 10674 O O . LEU A 1 51 ? -1.241 8.905 -7.321 1.00 73.05 51 LEU A O 6
ATOM 10690 N N . LYS A 1 52 ? -0.199 9.226 -5.353 1.00 64.32 52 LYS A N 6
ATOM 10691 C CA . LYS A 1 52 ? 0.879 10.021 -5.923 1.00 61.21 52 LYS A CA 6
ATOM 10692 C C . LYS A 1 52 ? 2.026 9.145 -6.414 1.00 5.22 52 LYS A C 6
ATOM 10693 O O . LYS A 1 52 ? 2.067 7.946 -6.148 1.00 44.11 52 LYS A O 6
ATOM 10712 N N . THR A 1 53 ? 2.949 9.764 -7.140 1.00 74.25 53 THR A N 6
ATOM 10713 C CA . THR A 1 53 ? 4.095 9.075 -7.717 1.00 12.14 53 THR A CA 6
ATOM 10714 C C . THR A 1 53 ? 5.142 8.714 -6.653 1.00 30.53 53 THR A C 6
ATOM 10715 O O . THR A 1 53 ? 4.852 8.713 -5.454 1.00 35.23 53 THR A O 6
ATOM 10726 N N . SER A 1 54 ? 6.363 8.422 -7.110 1.00 63.14 54 SER A N 6
ATOM 10727 C CA . SER A 1 54 ? 7.458 7.951 -6.255 1.00 34.31 54 SER A CA 6
ATOM 10728 C C . SER A 1 54 ? 7.912 8.982 -5.208 1.00 63.10 54 SER A C 6
ATOM 10729 O O . SER A 1 54 ? 8.985 8.845 -4.625 1.00 10.41 54 SER A O 6
ATOM 10737 N N . HIS A 1 55 ? 7.095 9.994 -4.952 1.00 71.41 55 HIS A N 6
ATOM 10738 C CA . HIS A 1 55 ? 7.397 10.965 -3.909 1.00 63.34 55 HIS A CA 6
ATOM 10739 C C . HIS A 1 55 ? 7.183 10.320 -2.546 1.00 73.13 55 HIS A C 6
ATOM 10740 O O . HIS A 1 55 ? 7.863 10.636 -1.573 1.00 71.43 55 HIS A O 6
ATOM 10755 N N . LEU A 1 56 ? 6.236 9.389 -2.497 1.00 63.44 56 LEU A N 6
ATOM 10756 C CA . LEU A 1 56 ? 5.928 8.669 -1.267 1.00 12.33 56 LEU A CA 6
ATOM 10757 C C . LEU A 1 56 ? 6.980 7.597 -0.997 1.00 75.13 56 LEU A C 6
ATOM 10758 O O . LEU A 1 56 ? 7.064 7.053 0.102 1.00 62.13 56 LEU A O 6
ATOM 10774 N N . LEU A 1 57 ? 7.772 7.300 -2.019 1.00 45.42 57 LEU A N 6
ATOM 10775 C CA . LEU A 1 57 ? 8.828 6.297 -1.925 1.00 13.20 57 LEU A CA 6
ATOM 10776 C C . LEU A 1 57 ? 9.936 6.743 -0.972 1.00 4.42 57 LEU A C 6
ATOM 10777 O O . LEU A 1 57 ? 10.598 5.913 -0.349 1.00 21.54 57 LEU A O 6
ATOM 10793 N N . ALA A 1 58 ? 10.124 8.053 -0.864 1.00 43.33 58 ALA A N 6
ATOM 10794 C CA . ALA A 1 58 ? 11.186 8.624 -0.032 1.00 21.43 58 ALA A CA 6
ATOM 10795 C C . ALA A 1 58 ? 11.156 8.082 1.406 1.00 75.24 58 ALA A C 6
ATOM 10796 O O . ALA A 1 58 ? 12.158 7.541 1.872 1.00 33.34 58 ALA A O 6
ATOM 10803 N N . PRO A 1 59 ? 10.029 8.211 2.144 1.00 44.52 59 PRO A N 6
ATOM 10804 C CA . PRO A 1 59 ? 9.928 7.684 3.517 1.00 51.52 59 PRO A CA 6
ATOM 10805 C C . PRO A 1 59 ? 10.117 6.169 3.596 1.00 44.22 59 PRO A C 6
ATOM 10806 O O . PRO A 1 59 ? 10.547 5.640 4.624 1.00 1.32 59 PRO A O 6
ATOM 10817 N N . ILE A 1 60 ? 9.790 5.477 2.511 1.00 10.31 60 ILE A N 6
ATOM 10818 C CA . ILE A 1 60 ? 9.907 4.022 2.456 1.00 41.42 60 ILE A CA 6
ATOM 10819 C C . ILE A 1 60 ? 11.378 3.615 2.404 1.00 4.22 60 ILE A C 6
ATOM 10820 O O . ILE A 1 60 ? 11.756 2.520 2.818 1.00 52.41 60 ILE A O 6
ATOM 10836 N N . LYS A 1 61 ? 12.209 4.531 1.924 1.00 1.02 61 LYS A N 6
ATOM 10837 C CA . LYS A 1 61 ? 13.636 4.269 1.753 1.00 4.13 61 LYS A CA 6
ATOM 10838 C C . LYS A 1 61 ? 14.295 3.998 3.111 1.00 50.13 61 LYS A C 6
ATOM 10839 O O . LYS A 1 61 ? 15.295 3.284 3.200 1.00 54.14 61 LYS A O 6
ATOM 10858 N N . GLU A 1 62 ? 13.716 4.550 4.169 1.00 31.22 62 GLU A N 6
ATOM 10859 C CA . GLU A 1 62 ? 14.268 4.385 5.506 1.00 62.43 62 GLU A CA 6
ATOM 10860 C C . GLU A 1 62 ? 14.114 2.943 5.987 1.00 63.22 62 GLU A C 6
ATOM 10861 O O . GLU A 1 62 ? 15.070 2.346 6.476 1.00 31.34 62 GLU A O 6
ATOM 10873 N N . VAL A 1 63 ? 12.924 2.370 5.819 1.00 34.42 63 VAL A N 6
ATOM 10874 C CA . VAL A 1 63 ? 12.684 0.998 6.258 1.00 20.35 63 VAL A CA 6
ATOM 10875 C C . VAL A 1 63 ? 13.449 0.019 5.363 1.00 23.00 63 VAL A C 6
ATOM 10876 O O . VAL A 1 63 ? 13.847 -1.066 5.798 1.00 45.24 63 VAL A O 6
ATOM 10889 N N . ASP A 1 64 ? 13.666 0.428 4.115 1.00 74.20 64 ASP A N 6
ATOM 10890 C CA . ASP A 1 64 ? 14.497 -0.327 3.182 1.00 14.51 64 ASP A CA 6
ATOM 10891 C C . ASP A 1 64 ? 15.903 -0.509 3.739 1.00 1.42 64 ASP A C 6
ATOM 10892 O O . ASP A 1 64 ? 16.371 -1.631 3.936 1.00 64.33 64 ASP A O 6
ATOM 10901 N N . THR A 1 65 ? 16.553 0.607 4.033 1.00 62.55 65 THR A N 6
ATOM 10902 C CA . THR A 1 65 ? 17.932 0.591 4.490 1.00 50.52 65 THR A CA 6
ATOM 10903 C C . THR A 1 65 ? 18.028 0.073 5.926 1.00 10.34 65 THR A C 6
ATOM 10904 O O . THR A 1 65 ? 19.083 -0.389 6.363 1.00 50.32 65 THR A O 6
ATOM 10915 N N . SER A 1 66 ? 16.901 0.111 6.634 1.00 55.12 66 SER A N 6
ATOM 10916 C CA . SER A 1 66 ? 16.826 -0.376 8.006 1.00 74.51 66 SER A CA 6
ATOM 10917 C C . SER A 1 66 ? 17.022 -1.897 8.065 1.00 2.43 66 SER A C 6
ATOM 10918 O O . SER A 1 66 ? 17.273 -2.459 9.133 1.00 12.22 66 SER A O 6
ATOM 10926 N N . GLY A 1 67 ? 16.900 -2.558 6.917 1.00 11.44 67 GLY A N 6
ATOM 10927 C CA . GLY A 1 67 ? 17.134 -3.990 6.861 1.00 50.22 67 GLY A CA 6
ATOM 10928 C C . GLY A 1 67 ? 16.022 -4.745 6.160 1.00 3.40 67 GLY A C 6
ATOM 10929 O O . GLY A 1 67 ? 16.204 -5.888 5.743 1.00 44.23 67 GLY A O 6
ATOM 10933 N N . LYS A 1 68 ? 14.875 -4.100 6.007 1.00 13.23 68 LYS A N 6
ATOM 10934 C CA . LYS A 1 68 ? 13.711 -4.739 5.398 1.00 30.14 68 LYS A CA 6
ATOM 10935 C C . LYS A 1 68 ? 13.612 -4.359 3.931 1.00 74.01 68 LYS A C 6
ATOM 10936 O O . LYS A 1 68 ? 12.526 -4.297 3.361 1.00 1.31 68 LYS A O 6
ATOM 10955 N N . HIS A 1 69 ? 14.776 -4.129 3.340 1.00 60.24 69 HIS A N 6
ATOM 10956 C CA . HIS A 1 69 ? 14.907 -3.683 1.947 1.00 70.03 69 HIS A CA 6
ATOM 10957 C C . HIS A 1 69 ? 14.062 -4.517 0.975 1.00 23.24 69 HIS A C 6
ATOM 10958 O O . HIS A 1 69 ? 13.326 -3.963 0.163 1.00 14.43 69 HIS A O 6
ATOM 10973 N N . ASP A 1 70 ? 14.140 -5.837 1.076 1.00 24.23 70 ASP A N 6
ATOM 10974 C CA . ASP A 1 70 ? 13.425 -6.709 0.150 1.00 54.11 70 ASP A CA 6
ATOM 10975 C C . ASP A 1 70 ? 11.929 -6.691 0.434 1.00 21.31 70 ASP A C 6
ATOM 10976 O O . ASP A 1 70 ? 11.113 -6.740 -0.483 1.00 73.44 70 ASP A O 6
ATOM 10985 N N . VAL A 1 71 ? 11.578 -6.588 1.708 1.00 21.21 71 VAL A N 6
ATOM 10986 C CA . VAL A 1 71 ? 10.183 -6.539 2.118 1.00 64.13 71 VAL A CA 6
ATOM 10987 C C . VAL A 1 71 ? 9.542 -5.230 1.663 1.00 51.14 71 VAL A C 6
ATOM 10988 O O . VAL A 1 71 ? 8.413 -5.216 1.171 1.00 62.10 71 VAL A O 6
ATOM 11001 N N . ALA A 1 72 ? 10.284 -4.139 1.814 1.00 24.54 72 ALA A N 6
ATOM 11002 C CA . ALA A 1 72 ? 9.806 -2.819 1.429 1.00 34.32 72 ALA A CA 6
ATOM 11003 C C . ALA A 1 72 ? 9.519 -2.758 -0.066 1.00 24.21 72 ALA A C 6
ATOM 11004 O O . ALA A 1 72 ? 8.472 -2.265 -0.482 1.00 71.03 72 ALA A O 6
ATOM 11011 N N . GLN A 1 73 ? 10.448 -3.274 -0.864 1.00 61.22 73 GLN A N 6
ATOM 11012 C CA . GLN A 1 73 ? 10.291 -3.313 -2.306 1.00 10.44 73 GLN A CA 6
ATOM 11013 C C . GLN A 1 73 ? 9.056 -4.109 -2.701 1.00 11.35 73 GLN A C 6
ATOM 11014 O O . GLN A 1 73 ? 8.278 -3.685 -3.557 1.00 45.21 73 GLN A O 6
ATOM 11028 N N . ARG A 1 74 ? 8.887 -5.262 -2.067 1.00 4.40 74 ARG A N 6
ATOM 11029 C CA . ARG A 1 74 ? 7.726 -6.117 -2.302 1.00 54.34 74 ARG A CA 6
ATOM 11030 C C . ARG A 1 74 ? 6.423 -5.378 -2.010 1.00 71.54 74 ARG A C 6
ATOM 11031 O O . ARG A 1 74 ? 5.406 -5.624 -2.657 1.00 3.22 74 ARG A O 6
ATOM 11052 N N . LEU A 1 75 ? 6.456 -4.476 -1.038 1.00 25.10 75 LEU A N 6
ATOM 11053 C CA . LEU A 1 75 ? 5.289 -3.662 -0.723 1.00 44.02 75 LEU A CA 6
ATOM 11054 C C . LEU A 1 75 ? 4.962 -2.727 -1.884 1.00 1.42 75 LEU A C 6
ATOM 11055 O O . LEU A 1 75 ? 3.801 -2.589 -2.267 1.00 75.13 75 LEU A O 6
ATOM 11071 N N . GLN A 1 76 ? 5.995 -2.109 -2.453 1.00 63.13 76 GLN A N 6
ATOM 11072 C CA . GLN A 1 76 ? 5.824 -1.202 -3.589 1.00 10.42 76 GLN A CA 6
ATOM 11073 C C . GLN A 1 76 ? 5.241 -1.959 -4.763 1.00 75.41 76 GLN A C 6
ATOM 11074 O O . GLN A 1 76 ? 4.303 -1.509 -5.417 1.00 75.02 76 GLN A O 6
ATOM 11088 N N . GLN A 1 77 ? 5.828 -3.119 -5.008 1.00 74.01 77 GLN A N 6
ATOM 11089 C CA . GLN A 1 77 ? 5.424 -3.984 -6.112 1.00 32.24 77 GLN A CA 6
ATOM 11090 C C . GLN A 1 77 ? 3.987 -4.476 -5.944 1.00 35.20 77 GLN A C 6
ATOM 11091 O O . GLN A 1 77 ? 3.356 -4.916 -6.906 1.00 61.12 77 GLN A O 6
ATOM 11105 N N . ARG A 1 78 ? 3.483 -4.430 -4.718 1.00 41.22 78 ARG A N 6
ATOM 11106 C CA . ARG A 1 78 ? 2.082 -4.729 -4.468 1.00 53.25 78 ARG A CA 6
ATOM 11107 C C . ARG A 1 78 ? 1.224 -3.498 -4.730 1.00 4.20 78 ARG A C 6
ATOM 11108 O O . ARG A 1 78 ? 0.153 -3.598 -5.325 1.00 22.13 78 ARG A O 6
ATOM 11129 N N . VAL A 1 79 ? 1.709 -2.337 -4.298 1.00 3.51 79 VAL A N 6
ATOM 11130 C CA . VAL A 1 79 ? 1.004 -1.077 -4.525 1.00 43.30 79 VAL A CA 6
ATOM 11131 C C . VAL A 1 79 ? 0.845 -0.807 -6.022 1.00 55.44 79 VAL A C 6
ATOM 11132 O O . VAL A 1 79 ? -0.216 -0.373 -6.475 1.00 51.44 79 VAL A O 6
ATOM 11145 N N . THR A 1 80 ? 1.896 -1.084 -6.788 1.00 74.43 80 THR A N 6
ATOM 11146 C CA . THR A 1 80 ? 1.861 -0.894 -8.233 1.00 73.50 80 THR A CA 6
ATOM 11147 C C . THR A 1 80 ? 0.770 -1.755 -8.862 1.00 43.30 80 THR A C 6
ATOM 11148 O O . THR A 1 80 ? 0.059 -1.308 -9.763 1.00 13.50 80 THR A O 6
ATOM 11159 N N . ALA A 1 81 ? 0.631 -2.980 -8.365 1.00 64.13 81 ALA A N 6
ATOM 11160 C CA . ALA A 1 81 ? -0.410 -3.885 -8.832 1.00 63.15 81 ALA A CA 6
ATOM 11161 C C . ALA A 1 81 ? -1.792 -3.345 -8.477 1.00 50.31 81 ALA A C 6
ATOM 11162 O O . ALA A 1 81 ? -2.713 -3.379 -9.296 1.00 31.44 81 ALA A O 6
ATOM 11169 N N . ILE A 1 82 ? -1.919 -2.828 -7.262 1.00 63.41 82 ILE A N 6
ATOM 11170 C CA . ILE A 1 82 ? -3.161 -2.219 -6.807 1.00 55.44 82 ILE A CA 6
ATOM 11171 C C . ILE A 1 82 ? -3.535 -1.042 -7.707 1.00 43.31 82 ILE A C 6
ATOM 11172 O O . ILE A 1 82 ? -4.697 -0.869 -8.076 1.00 11.22 82 ILE A O 6
ATOM 11188 N N . MET A 1 83 ? -2.533 -0.256 -8.083 1.00 41.41 83 MET A N 6
ATOM 11189 C CA . MET A 1 83 ? -2.747 0.888 -8.960 1.00 2.15 83 MET A CA 6
ATOM 11190 C C . MET A 1 83 ? -3.181 0.445 -10.350 1.00 41.20 83 MET A C 6
ATOM 11191 O O . MET A 1 83 ? -3.984 1.116 -10.995 1.00 73.33 83 MET A O 6
ATOM 11205 N N . ARG A 1 84 ? -2.662 -0.690 -10.811 1.00 70.24 84 ARG A N 6
ATOM 11206 C CA . ARG A 1 84 ? -3.054 -1.223 -12.112 1.00 54.22 84 ARG A CA 6
ATOM 11207 C C . ARG A 1 84 ? -4.524 -1.628 -12.090 1.00 62.43 84 ARG A C 6
ATOM 11208 O O . ARG A 1 84 ? -5.236 -1.482 -13.086 1.00 33.24 84 ARG A O 6
ATOM 11229 N N . TYR A 1 85 ? -4.977 -2.110 -10.939 1.00 63.54 85 TYR A N 6
ATOM 11230 C CA . TYR A 1 85 ? -6.369 -2.491 -10.766 1.00 24.31 85 TYR A CA 6
ATOM 11231 C C . TYR A 1 85 ? -7.239 -1.237 -10.670 1.00 11.11 85 TYR A C 6
ATOM 11232 O O . TYR A 1 85 ? -8.407 -1.236 -11.067 1.00 4.10 85 TYR A O 6
ATOM 11250 N N . ALA A 1 86 ? -6.659 -0.169 -10.139 1.00 72.31 86 ALA A N 6
ATOM 11251 C CA . ALA A 1 86 ? -7.329 1.123 -10.099 1.00 35.15 86 ALA A CA 6
ATOM 11252 C C . ALA A 1 86 ? -7.494 1.676 -11.511 1.00 4.12 86 ALA A C 6
ATOM 11253 O O . ALA A 1 86 ? -8.532 2.243 -11.853 1.00 22.24 86 ALA A O 6
ATOM 11260 N N . VAL A 1 87 ? -6.465 1.488 -12.331 1.00 24.45 87 VAL A N 6
ATOM 11261 C CA . VAL A 1 87 ? -6.499 1.901 -13.730 1.00 33.20 87 VAL A CA 6
ATOM 11262 C C . VAL A 1 87 ? -7.478 1.035 -14.522 1.00 2.50 87 VAL A C 6
ATOM 11263 O O . VAL A 1 87 ? -8.039 1.475 -15.524 1.00 12.33 87 VAL A O 6
ATOM 11276 N N . GLN A 1 88 ? -7.684 -0.196 -14.056 1.00 63.11 88 GLN A N 6
ATOM 11277 C CA . GLN A 1 88 ? -8.665 -1.096 -14.659 1.00 70.02 88 GLN A CA 6
ATOM 11278 C C . GLN A 1 88 ? -10.051 -0.454 -14.649 1.00 42.43 88 GLN A C 6
ATOM 11279 O O . GLN A 1 88 ? -10.791 -0.528 -15.629 1.00 0.15 88 GLN A O 6
ATOM 11293 N N . ASN A 1 89 ? -10.384 0.184 -13.532 1.00 54.23 89 ASN A N 6
ATOM 11294 C CA . ASN A 1 89 ? -11.660 0.879 -13.391 1.00 33.12 89 ASN A CA 6
ATOM 11295 C C . ASN A 1 89 ? -11.526 2.321 -13.879 1.00 22.40 89 ASN A C 6
ATOM 11296 O O . ASN A 1 89 ? -12.521 3.007 -14.113 1.00 32.52 89 ASN A O 6
ATOM 11307 N N . ASP A 1 90 ? -10.271 2.750 -14.007 1.00 40.34 90 ASP A N 6
ATOM 11308 C CA . ASP A 1 90 ? -9.888 4.076 -14.503 1.00 31.24 90 ASP A CA 6
ATOM 11309 C C . ASP A 1 90 ? -10.726 5.204 -13.918 1.00 42.51 90 ASP A C 6
ATOM 11310 O O . ASP A 1 90 ? -11.637 5.721 -14.560 1.00 50.12 90 ASP A O 6
ATOM 11319 N N . TYR A 1 91 ? -10.437 5.553 -12.683 1.00 24.02 91 TYR A N 6
ATOM 11320 C CA . TYR A 1 91 ? -11.005 6.749 -12.087 1.00 34.20 91 TYR A CA 6
ATOM 11321 C C . TYR A 1 91 ? -9.911 7.789 -11.881 1.00 2.30 91 TYR A C 6
ATOM 11322 O O . TYR A 1 91 ? -10.127 8.837 -11.274 1.00 73.41 91 TYR A O 6
ATOM 11340 N N . ILE A 1 92 ? -8.734 7.489 -12.413 1.00 32.41 92 ILE A N 6
ATOM 11341 C CA . ILE A 1 92 ? -7.566 8.332 -12.210 1.00 52.42 92 ILE A CA 6
ATOM 11342 C C . ILE A 1 92 ? -7.009 8.862 -13.531 1.00 61.54 92 ILE A C 6
ATOM 11343 O O . ILE A 1 92 ? -6.603 10.024 -13.606 1.00 42.41 92 ILE A O 6
ATOM 11359 N N . ASP A 1 93 ? -6.995 8.012 -14.568 1.00 61.44 93 ASP A N 6
ATOM 11360 C CA . ASP A 1 93 ? -6.472 8.383 -15.892 1.00 73.40 93 ASP A CA 6
ATOM 11361 C C . ASP A 1 93 ? -4.987 8.755 -15.808 1.00 14.21 93 ASP A C 6
ATOM 11362 O O . ASP A 1 93 ? -4.449 9.482 -16.641 1.00 51.44 93 ASP A O 6
ATOM 11371 N N . SER A 1 94 ? -4.321 8.240 -14.792 1.00 60.12 94 SER A N 6
ATOM 11372 C CA . SER A 1 94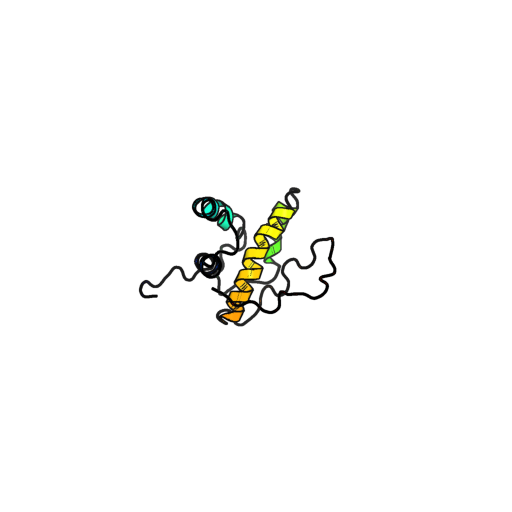 ? -2.904 8.495 -14.599 1.00 15.02 94 SER A CA 6
ATOM 11373 C C . SER A 1 94 ? -2.237 7.284 -13.961 1.00 15.51 94 SER A C 6
ATOM 11374 O O . SER A 1 94 ? -2.806 6.654 -13.066 1.00 15.41 94 SER A O 6
ATOM 11382 N N . ASN A 1 95 ? -1.054 6.941 -14.446 1.00 74.31 95 ASN A N 6
ATOM 11383 C CA . ASN A 1 95 ? -0.334 5.786 -13.972 1.00 14.43 95 ASN A CA 6
ATOM 11384 C C . ASN A 1 95 ? 0.940 6.193 -13.231 1.00 64.24 95 ASN A C 6
ATOM 11385 O O . ASN A 1 95 ? 2.014 6.278 -13.829 1.00 45.22 95 ASN A O 6
ATOM 11396 N N . PRO A 1 96 ? 0.841 6.473 -11.921 1.00 13.30 96 PRO A N 6
ATOM 11397 C CA . PRO A 1 96 ? 1.997 6.851 -11.106 1.00 33.32 96 PRO A CA 6
ATOM 11398 C C . PRO A 1 96 ? 2.795 5.631 -10.654 1.00 50.52 96 PRO A C 6
ATOM 11399 O O . PRO A 1 96 ? 3.800 5.749 -9.950 1.00 1.43 96 PRO A O 6
ATOM 11410 N N . ALA A 1 97 ? 2.340 4.458 -11.075 1.00 32.54 97 ALA A N 6
ATOM 11411 C CA . ALA A 1 97 ? 2.959 3.206 -10.678 1.00 24.43 97 ALA A CA 6
ATOM 11412 C C . ALA A 1 97 ? 3.799 2.628 -11.807 1.00 22.14 97 ALA A C 6
ATOM 11413 O O . ALA A 1 97 ? 4.316 1.518 -11.701 1.00 34.22 97 ALA A O 6
ATOM 11420 N N . SER A 1 98 ? 3.937 3.392 -12.882 1.00 2.52 98 SER A N 6
ATOM 11421 C CA . SER A 1 98 ? 4.694 2.949 -14.042 1.00 43.51 98 SER A CA 6
ATOM 11422 C C . SER A 1 98 ? 6.180 2.862 -13.700 1.00 53.45 98 SER A C 6
ATOM 11423 O O . SER A 1 98 ? 6.840 1.864 -13.994 1.00 1.34 98 SER A O 6
ATOM 11431 N N . ASP A 1 99 ? 6.701 3.910 -13.068 1.00 72.13 99 ASP A N 6
ATOM 11432 C CA . ASP A 1 99 ? 8.093 3.925 -12.626 1.00 41.55 99 ASP A CA 6
ATOM 11433 C C . ASP A 1 99 ? 8.147 4.209 -11.128 1.00 5.00 99 ASP A C 6
ATOM 11434 O O . ASP A 1 99 ? 9.097 4.799 -10.618 1.00 22.42 99 ASP A O 6
ATOM 11443 N N . MET A 1 100 ? 7.100 3.775 -10.428 1.00 30.40 100 MET A N 6
ATOM 11444 C CA . MET A 1 100 ? 7.002 3.954 -8.983 1.00 52.43 100 MET A CA 6
ATOM 11445 C C . MET A 1 100 ? 8.196 3.299 -8.298 1.00 34.32 100 MET A C 6
ATOM 11446 O O . MET A 1 100 ? 8.917 3.940 -7.530 1.00 23.11 100 MET A O 6
ATOM 11460 N N . ALA A 1 101 ? 8.402 2.027 -8.597 1.00 11.14 101 ALA A N 6
ATOM 11461 C CA . ALA A 1 101 ? 9.563 1.305 -8.112 1.00 45.44 101 ALA A CA 6
ATOM 11462 C C . ALA A 1 101 ? 10.472 0.970 -9.283 1.00 64.24 101 ALA A C 6
ATOM 11463 O O . ALA A 1 101 ? 10.308 -0.064 -9.935 1.00 72.24 101 ALA A O 6
ATOM 11470 N N . GLY A 1 102 ? 11.400 1.873 -9.567 1.00 73.03 102 GLY A N 6
ATOM 11471 C CA . GLY A 1 102 ? 12.256 1.719 -10.720 1.00 45.42 102 GLY A CA 6
ATOM 11472 C C . GLY A 1 102 ? 13.401 0.756 -10.485 1.00 62.34 102 GLY A C 6
ATOM 11473 O O . GLY A 1 102 ? 13.515 0.148 -9.415 1.00 72.22 102 GLY A O 6
ATOM 11477 N N . ALA A 1 103 ? 14.254 0.625 -11.487 1.00 72.02 103 ALA A N 6
ATOM 11478 C CA . ALA A 1 103 ? 15.376 -0.295 -11.425 1.00 64.55 103 ALA A CA 6
ATOM 11479 C C . ALA A 1 103 ? 16.526 0.294 -10.614 1.00 65.34 103 ALA A C 6
ATOM 11480 O O . ALA A 1 103 ? 17.391 0.991 -11.147 1.00 61.24 103 ALA A O 6
ATOM 11487 N N . LEU A 1 104 ? 16.499 0.047 -9.312 1.00 53.01 104 LEU A N 6
ATOM 11488 C CA . LEU A 1 104 ? 17.577 0.470 -8.425 1.00 62.04 104 LEU A CA 6
ATOM 11489 C C . LEU A 1 104 ? 18.465 -0.713 -8.050 1.00 54.13 104 LEU A C 6
ATOM 11490 O O . LEU A 1 104 ? 19.487 -0.555 -7.386 1.00 2.31 104 LEU A O 6
ATOM 11506 N N . SER A 1 105 ? 18.066 -1.898 -8.490 1.00 33.11 105 SER A N 6
ATOM 11507 C CA . SER A 1 105 ? 18.797 -3.118 -8.177 1.00 42.45 105 SER A CA 6
ATOM 11508 C C . SER A 1 105 ? 19.853 -3.395 -9.243 1.00 73.20 105 SER A C 6
ATOM 11509 O O . SER A 1 105 ? 20.756 -4.207 -9.044 1.00 51.22 105 SER A O 6
ATOM 11517 N N . THR A 1 106 ? 19.748 -2.700 -10.366 1.00 12.40 106 THR A N 6
ATOM 11518 C CA . THR A 1 106 ? 20.660 -2.893 -11.466 1.00 41.02 106 THR A CA 6
ATOM 11519 C C . THR A 1 106 ? 21.857 -1.960 -11.339 1.00 3.21 106 THR A C 6
ATOM 11520 O O . THR A 1 106 ? 22.067 -1.327 -10.300 1.00 52.20 106 THR A O 6
ATOM 11531 N N . THR A 1 107 ? 22.639 -1.888 -12.391 1.00 10.24 107 THR A N 6
ATOM 11532 C CA . THR A 1 107 ? 23.786 -1.004 -12.441 1.00 41.02 107 THR A CA 6
ATOM 11533 C C . THR A 1 107 ? 23.779 -0.221 -13.750 1.00 41.02 107 THR A C 6
ATOM 11534 O O . THR A 1 107 ? 23.532 0.983 -13.759 1.00 21.23 107 THR A O 6
ATOM 11545 N N . LYS A 1 108 ? 24.024 -0.914 -14.858 1.00 12.40 108 LYS A N 6
ATOM 11546 C CA . LYS A 1 108 ? 23.996 -0.289 -16.165 1.00 50.21 108 LYS A CA 6
ATOM 11547 C C . LYS A 1 108 ? 22.705 -0.618 -16.891 1.00 61.33 108 LYS A C 6
ATOM 11548 O O . LYS A 1 108 ? 22.539 -1.708 -17.437 1.00 2.12 108 LYS A O 6
ATOM 11567 N N . ALA A 1 109 ? 21.798 0.334 -16.882 1.00 53.45 109 ALA A N 6
ATOM 11568 C CA . ALA A 1 109 ? 20.505 0.175 -17.531 1.00 32.25 109 ALA A CA 6
ATOM 11569 C C . ALA A 1 109 ? 20.505 0.902 -18.866 1.00 33.15 109 ALA A C 6
ATOM 11570 O O . ALA A 1 109 ? 19.693 0.625 -19.748 1.00 22.23 109 ALA A O 6
ATOM 11577 N N . ARG A 1 110 ? 21.444 1.823 -19.003 1.00 35.01 110 ARG A N 6
ATOM 11578 C CA . ARG A 1 110 ? 21.594 2.604 -20.218 1.00 43.10 110 ARG A CA 6
ATOM 11579 C C . ARG A 1 110 ? 22.454 1.834 -21.215 1.00 50.54 110 ARG A C 6
ATOM 11580 O O . ARG A 1 110 ? 23.508 1.308 -20.855 1.00 3.03 110 ARG A O 6
ATOM 11601 N N . HIS A 1 111 ? 22.001 1.745 -22.458 1.00 60.22 111 HIS A N 6
ATOM 11602 C CA . HIS A 1 111 ? 22.720 0.977 -23.466 1.00 3.34 111 HIS A CA 6
ATOM 11603 C C . HIS A 1 111 ? 23.221 1.882 -24.578 1.00 2.50 111 HIS A C 6
ATOM 11604 O O . HIS A 1 111 ? 22.815 3.037 -24.680 1.00 41.31 111 HIS A O 6
ATOM 11619 N N . TYR A 1 112 ? 24.090 1.345 -25.417 1.00 14.32 112 TYR A N 6
ATOM 11620 C CA . TYR A 1 112 ? 24.623 2.092 -26.543 1.00 1.34 112 TYR A CA 6
ATOM 11621 C C . TYR A 1 112 ? 24.489 1.287 -27.823 1.00 74.32 112 TYR A C 6
ATOM 11622 O O . TYR A 1 112 ? 25.076 0.211 -27.947 1.00 24.01 112 TYR A O 6
ATOM 11640 N N . PRO A 1 113 ? 23.680 1.774 -28.771 1.00 33.44 113 PRO A N 6
ATOM 11641 C CA . PRO A 1 113 ? 23.556 1.164 -30.092 1.00 4.31 113 PRO A CA 6
ATOM 11642 C C . PRO A 1 113 ? 24.783 1.454 -30.953 1.00 62.22 113 PRO A C 6
ATOM 11643 O O . PRO A 1 113 ? 25.730 2.104 -30.503 1.00 74.32 113 PRO A O 6
ATOM 11654 N N . LEU A 1 114 ? 24.775 0.972 -32.183 1.00 74.32 114 LEU A N 6
ATOM 11655 C CA . LEU A 1 114 ? 25.883 1.223 -33.091 1.00 0.30 114 LEU A CA 6
ATOM 11656 C C . LEU A 1 114 ? 25.785 2.627 -33.674 1.00 25.30 114 LEU A C 6
ATOM 11657 O O . LEU A 1 114 ? 26.749 3.391 -33.633 1.00 12.41 114 LEU A O 6
ATOM 11673 N N . GLU A 1 115 ? 24.612 2.945 -34.222 1.00 45.53 115 GLU A N 6
ATOM 11674 C CA . GLU A 1 115 ? 24.353 4.243 -34.848 1.00 41.44 115 GLU A CA 6
ATOM 11675 C C . GLU A 1 115 ? 25.276 4.479 -36.036 1.00 50.14 115 GLU A C 6
ATOM 11676 O O . GLU A 1 115 ? 25.456 5.608 -36.484 1.00 61.14 115 GLU A O 6
ATOM 11688 N N . HIS A 1 116 ? 25.839 3.399 -36.559 1.00 21.31 116 HIS A N 6
ATOM 11689 C CA . HIS A 1 116 ? 26.718 3.486 -37.715 1.00 10.21 116 HIS A CA 6
ATOM 11690 C C . HIS A 1 116 ? 25.934 3.127 -38.974 1.00 21.14 116 HIS A C 6
ATOM 11691 O O . HIS A 1 116 ? 26.499 2.926 -40.047 1.00 61.50 116 HIS A O 6
ATOM 11706 N N . HIS A 1 117 ? 24.619 3.050 -38.816 1.00 44.35 117 HIS A N 6
ATOM 11707 C CA . HIS A 1 117 ? 23.714 2.771 -39.923 1.00 42.24 117 HIS A CA 6
ATOM 11708 C C . HIS A 1 117 ? 22.943 4.034 -40.280 1.00 23.04 117 HIS A C 6
ATOM 11709 O O . HIS A 1 117 ? 22.102 4.491 -39.504 1.00 60.13 117 HIS A O 6
ATOM 11724 N N . HIS A 1 118 ? 23.242 4.607 -41.435 1.00 62.42 118 HIS A N 6
ATOM 11725 C CA . HIS A 1 118 ? 22.540 5.797 -41.896 1.00 13.32 118 HIS A CA 6
ATOM 11726 C C . HIS A 1 118 ? 21.255 5.402 -42.602 1.00 41.43 118 HIS A C 6
ATOM 11727 O O . HIS A 1 118 ? 21.270 5.016 -43.772 1.00 61.32 118 HIS A O 6
ATOM 11742 N N . HIS A 1 119 ? 20.151 5.471 -41.880 1.00 4.31 119 HIS A N 6
ATOM 11743 C CA . HIS A 1 119 ? 18.867 5.081 -42.428 1.00 1.02 119 HIS A CA 6
ATOM 11744 C C . HIS A 1 119 ? 17.965 6.294 -42.589 1.00 52.41 119 HIS A C 6
ATOM 11745 O O . HIS A 1 119 ? 17.629 6.966 -41.615 1.00 2.21 119 HIS A O 6
ATOM 11760 N N . HIS A 1 120 ? 17.591 6.574 -43.826 1.00 21.45 120 HIS A N 6
ATOM 11761 C CA . HIS A 1 120 ? 16.668 7.658 -44.122 1.00 23.00 120 HIS A CA 6
ATOM 11762 C C . HIS A 1 120 ? 15.239 7.129 -44.174 1.00 2.25 120 HIS A C 6
ATOM 11763 O O . HIS A 1 120 ? 14.890 6.340 -45.050 1.00 51.11 120 HIS A O 6
ATOM 11778 N N . HIS A 1 121 ? 14.431 7.549 -43.216 1.00 54.52 121 HIS A N 6
ATOM 11779 C CA . HIS A 1 121 ? 13.027 7.168 -43.173 1.00 11.32 121 HIS A CA 6
ATOM 11780 C C . HIS A 1 121 ? 12.246 7.945 -44.226 1.00 72.43 121 HIS A C 6
ATOM 11781 O O . HIS A 1 121 ? 11.732 7.320 -45.175 1.00 38.18 121 HIS A O 6
ATOM 11797 N N . MET A 1 1 ? -16.840 -12.801 5.510 1.00 2.12 1 MET A N 7
ATOM 11798 C CA . MET A 1 1 ? -18.168 -13.058 6.114 1.00 13.13 1 MET A CA 7
ATOM 11799 C C . MET A 1 1 ? -18.789 -11.758 6.597 1.00 53.32 1 MET A C 7
ATOM 11800 O O . MET A 1 1 ? -19.944 -11.461 6.289 1.00 4.32 1 MET A O 7
ATOM 11816 N N . GLU A 1 2 ? -18.032 -10.986 7.363 1.00 34.53 2 GLU A N 7
ATOM 11817 C CA . GLU A 1 2 ? -18.490 -9.671 7.779 1.00 42.41 2 GLU A CA 7
ATOM 11818 C C . GLU A 1 2 ? -18.402 -8.700 6.610 1.00 54.42 2 GLU A C 7
ATOM 11819 O O . GLU A 1 2 ? -17.437 -8.725 5.840 1.00 63.42 2 GLU A O 7
ATOM 11831 N N . ASN A 1 3 ? -19.414 -7.857 6.476 1.00 31.54 3 ASN A N 7
ATOM 11832 C CA . ASN A 1 3 ? -19.522 -6.968 5.328 1.00 12.04 3 ASN A CA 7
ATOM 11833 C C . ASN A 1 3 ? -18.444 -5.895 5.351 1.00 34.30 3 ASN A C 7
ATOM 11834 O O . ASN A 1 3 ? -18.297 -5.163 6.332 1.00 15.01 3 ASN A O 7
ATOM 11845 N N . SER A 1 4 ? -17.685 -5.827 4.273 1.00 11.15 4 SER A N 7
ATOM 11846 C CA . SER A 1 4 ? -16.703 -4.776 4.084 1.00 64.11 4 SER A CA 7
ATOM 11847 C C . SER A 1 4 ? -16.969 -4.073 2.759 1.00 61.02 4 SER A C 7
ATOM 11848 O O . SER A 1 4 ? -16.047 -3.621 2.077 1.00 11.34 4 SER A O 7
ATOM 11856 N N . GLY A 1 5 ? -18.252 -3.960 2.420 1.00 71.42 5 GLY A N 7
ATOM 11857 C CA . GLY A 1 5 ? -18.658 -3.404 1.141 1.00 1.42 5 GLY A CA 7
ATOM 11858 C C . GLY A 1 5 ? -18.584 -1.889 1.093 1.00 42.23 5 GLY A C 7
ATOM 11859 O O . GLY A 1 5 ? -19.546 -1.218 0.717 1.00 22.35 5 GLY A O 7
ATOM 11863 N N . ALA A 1 6 ? -17.435 -1.360 1.469 1.00 1.42 6 ALA A N 7
ATOM 11864 C CA . ALA A 1 6 ? -17.170 0.065 1.402 1.00 65.34 6 ALA A CA 7
ATOM 11865 C C . ALA A 1 6 ? -15.826 0.278 0.732 1.00 1.33 6 ALA A C 7
ATOM 11866 O O . ALA A 1 6 ? -14.855 -0.398 1.064 1.00 2.41 6 ALA A O 7
ATOM 11873 N N . TYR A 1 7 ? -15.774 1.198 -0.212 1.00 75.11 7 TYR A N 7
ATOM 11874 C CA . TYR A 1 7 ? -14.580 1.393 -1.018 1.00 33.30 7 TYR A CA 7
ATOM 11875 C C . TYR A 1 7 ? -13.625 2.377 -0.362 1.00 1.23 7 TYR A C 7
ATOM 11876 O O . TYR A 1 7 ? -13.802 3.591 -0.450 1.00 11.53 7 TYR A O 7
ATOM 11894 N N . THR A 1 8 ? -12.633 1.833 0.320 1.00 25.43 8 THR A N 7
ATOM 11895 C CA . THR A 1 8 ? -11.591 2.625 0.949 1.00 25.13 8 THR A CA 7
ATOM 11896 C C . THR A 1 8 ? -10.242 2.301 0.313 1.00 51.21 8 THR A C 7
ATOM 11897 O O . THR A 1 8 ? -10.180 1.621 -0.717 1.00 1.14 8 THR A O 7
ATOM 11908 N N . PHE A 1 9 ? -9.166 2.771 0.928 1.00 13.24 9 PHE A N 7
ATOM 11909 C CA . PHE A 1 9 ? -7.824 2.424 0.486 1.00 54.15 9 PHE A CA 7
ATOM 11910 C C . PHE A 1 9 ? -7.553 0.950 0.789 1.00 64.10 9 PHE A C 7
ATOM 11911 O O . PHE A 1 9 ? -6.781 0.288 0.091 1.00 71.41 9 PHE A O 7
ATOM 11928 N N . GLU A 1 10 ? -8.215 0.442 1.827 1.00 2.24 10 GLU A N 7
ATOM 11929 C CA . GLU A 1 10 ? -8.045 -0.942 2.248 1.00 41.11 10 GLU A CA 7
ATOM 11930 C C . GLU A 1 10 ? -8.621 -1.888 1.206 1.00 14.14 10 GLU A C 7
ATOM 11931 O O . GLU A 1 10 ? -7.986 -2.867 0.829 1.00 12.20 10 GLU A O 7
ATOM 11943 N N . THR A 1 11 ? -9.818 -1.558 0.731 1.00 35.34 11 THR A N 7
ATOM 11944 C CA . THR A 1 11 ? -10.592 -2.430 -0.148 1.00 30.35 11 THR A CA 7
ATOM 11945 C C . THR A 1 11 ? -9.797 -2.895 -1.369 1.00 45.03 11 THR A C 7
ATOM 11946 O O . THR A 1 11 ? -9.767 -4.085 -1.682 1.00 42.23 11 THR A O 7
ATOM 11957 N N . ILE A 1 12 ? -9.144 -1.959 -2.046 1.00 51.51 12 ILE A N 7
ATOM 11958 C CA . ILE A 1 12 ? -8.440 -2.269 -3.285 1.00 74.32 12 ILE A CA 7
ATOM 11959 C C . ILE A 1 12 ? -7.202 -3.129 -3.023 1.00 41.42 12 ILE A C 7
ATOM 11960 O O . ILE A 1 12 ? -6.941 -4.089 -3.749 1.00 12.54 12 ILE A O 7
ATOM 11976 N N . ALA A 1 13 ? -6.457 -2.806 -1.972 1.00 3.14 13 ALA A N 7
ATOM 11977 C CA . ALA A 1 13 ? -5.279 -3.591 -1.605 1.00 60.41 13 ALA A CA 7
ATOM 11978 C C . ALA A 1 13 ? -5.697 -4.947 -1.042 1.00 22.24 13 ALA A C 7
ATOM 11979 O O . ALA A 1 13 ? -4.981 -5.941 -1.158 1.00 31.44 13 ALA A O 7
ATOM 11986 N N . ARG A 1 14 ? -6.869 -4.967 -0.434 1.00 60.51 14 ARG A N 7
ATOM 11987 C CA . ARG A 1 14 ? -7.444 -6.174 0.136 1.00 52.44 14 ARG A CA 7
ATOM 11988 C C . ARG A 1 14 ? -7.850 -7.153 -0.953 1.00 1.44 14 ARG A C 7
ATOM 11989 O O . ARG A 1 14 ? -7.694 -8.363 -0.796 1.00 32.44 14 ARG A O 7
ATOM 12010 N N . GLU A 1 15 ? -8.342 -6.607 -2.055 1.00 31.42 15 GLU A N 7
ATOM 12011 C CA . GLU A 1 15 ? -8.912 -7.398 -3.144 1.00 55.13 15 GLU A CA 7
ATOM 12012 C C . GLU A 1 15 ? -7.932 -8.454 -3.647 1.00 23.21 15 GLU A C 7
ATOM 12013 O O . GLU A 1 15 ? -8.213 -9.653 -3.594 1.00 30.44 15 GLU A O 7
ATOM 12025 N N . TRP A 1 16 ? -6.773 -8.012 -4.104 1.00 42.31 16 TRP A N 7
ATOM 12026 C CA . TRP A 1 16 ? -5.764 -8.933 -4.616 1.00 51.14 16 TRP A CA 7
ATOM 12027 C C . TRP A 1 16 ? -5.075 -9.688 -3.477 1.00 22.22 16 TRP A C 7
ATOM 12028 O O . TRP A 1 16 ? -4.563 -10.790 -3.675 1.00 70.52 16 TRP A O 7
ATOM 12049 N N . HIS A 1 17 ? -5.068 -9.105 -2.280 1.00 70.43 17 HIS A N 7
ATOM 12050 C CA . HIS A 1 17 ? -4.487 -9.774 -1.117 1.00 73.52 17 HIS A CA 7
ATOM 12051 C C . HIS A 1 17 ? -5.301 -11.010 -0.724 1.00 20.03 17 HIS A C 7
ATOM 12052 O O . HIS A 1 17 ? -4.749 -11.976 -0.196 1.00 43.22 17 HIS A O 7
ATOM 12067 N N . GLU A 1 18 ? -6.606 -10.986 -0.983 1.00 33.00 18 GLU A N 7
ATOM 12068 C CA . GLU A 1 18 ? -7.470 -12.112 -0.637 1.00 4.12 18 GLU A CA 7
ATOM 12069 C C . GLU A 1 18 ? -7.157 -13.330 -1.505 1.00 2.52 18 GLU A C 7
ATOM 12070 O O . GLU A 1 18 ? -7.505 -14.458 -1.156 1.00 45.13 18 GLU A O 7
ATOM 12082 N N . SER A 1 19 ? -6.482 -13.094 -2.621 1.00 32.24 19 SER A N 7
ATOM 12083 C CA . SER A 1 19 ? -6.057 -14.169 -3.503 1.00 21.30 19 SER A CA 7
ATOM 12084 C C . SER A 1 19 ? -4.853 -14.899 -2.910 1.00 1.41 19 SER A C 7
ATOM 12085 O O . SER A 1 19 ? -4.509 -16.002 -3.332 1.00 31.21 19 SER A O 7
ATOM 12093 N N . ASN A 1 20 ? -4.220 -14.273 -1.921 1.00 61.12 20 ASN A N 7
ATOM 12094 C CA . ASN A 1 20 ? -3.058 -14.857 -1.264 1.00 52.43 20 ASN A CA 7
ATOM 12095 C C . ASN A 1 20 ? -3.494 -15.592 0.003 1.00 64.40 20 ASN A C 7
ATOM 12096 O O . ASN A 1 20 ? -2.677 -16.201 0.695 1.00 72.11 20 ASN A O 7
ATOM 12107 N N . LYS A 1 21 ? -4.796 -15.522 0.284 1.00 42.03 21 LYS A N 7
ATOM 12108 C CA . LYS A 1 21 ? -5.412 -16.192 1.432 1.00 51.51 21 LYS A CA 7
ATOM 12109 C C . LYS A 1 21 ? -5.114 -15.491 2.757 1.00 22.42 21 LYS A C 7
ATOM 12110 O O . LYS A 1 21 ? -4.128 -14.765 2.896 1.00 14.35 21 LYS A O 7
ATOM 12129 N N . ARG A 1 22 ? -6.003 -15.744 3.715 1.00 24.33 22 ARG A N 7
ATOM 12130 C CA . ARG A 1 22 ? -5.967 -15.164 5.057 1.00 24.30 22 ARG A CA 7
ATOM 12131 C C . ARG A 1 22 ? -6.243 -13.665 5.063 1.00 1.34 22 ARG A C 7
ATOM 12132 O O . ARG A 1 22 ? -5.479 -12.854 4.530 1.00 50.41 22 ARG A O 7
ATOM 12153 N N . TRP A 1 23 ? -7.354 -13.321 5.681 1.00 32.11 23 TRP A N 7
ATOM 12154 C CA . TRP A 1 23 ? -7.722 -11.936 5.914 1.00 34.55 23 TRP A CA 7
ATOM 12155 C C . TRP A 1 23 ? -8.325 -11.794 7.312 1.00 3.30 23 TRP A C 7
ATOM 12156 O O . TRP A 1 23 ? -7.829 -11.006 8.118 1.00 74.32 23 TRP A O 7
ATOM 12177 N N . SER A 1 24 ? -9.367 -12.591 7.581 1.00 53.13 24 SER A N 7
ATOM 12178 C CA . SER A 1 24 ? -10.045 -12.643 8.883 1.00 13.32 24 SER A CA 7
ATOM 12179 C C . SER A 1 24 ? -10.614 -11.286 9.303 1.00 42.13 24 SER A C 7
ATOM 12180 O O . SER A 1 24 ? -9.875 -10.336 9.547 1.00 63.10 24 SER A O 7
ATOM 12188 N N . GLU A 1 25 ? -11.936 -11.202 9.401 1.00 73.43 25 GLU A N 7
ATOM 12189 C CA . GLU A 1 25 ? -12.584 -9.987 9.884 1.00 32.45 25 GLU A CA 7
ATOM 12190 C C . GLU A 1 25 ? -12.302 -9.777 11.370 1.00 43.24 25 GLU A C 7
ATOM 12191 O O . GLU A 1 25 ? -12.240 -8.646 11.846 1.00 35.50 25 GLU A O 7
ATOM 12203 N N . ASP A 1 26 ? -12.111 -10.875 12.092 1.00 50.53 26 ASP A N 7
ATOM 12204 C CA . ASP A 1 26 ? -11.827 -10.812 13.524 1.00 41.22 26 ASP A CA 7
ATOM 12205 C C . ASP A 1 26 ? -10.401 -10.318 13.760 1.00 4.34 26 ASP A C 7
ATOM 12206 O O . ASP A 1 26 ? -10.160 -9.402 14.554 1.00 12.44 26 ASP A O 7
ATOM 12215 N N . HIS A 1 27 ? -9.460 -10.925 13.048 1.00 74.15 27 HIS A N 7
ATOM 12216 C CA . HIS A 1 27 ? -8.051 -10.553 13.132 1.00 62.24 27 HIS A CA 7
ATOM 12217 C C . HIS A 1 27 ? -7.834 -9.184 12.485 1.00 61.50 27 HIS A C 7
ATOM 12218 O O . HIS A 1 27 ? -6.874 -8.482 12.801 1.00 34.13 27 HIS A O 7
ATOM 12233 N N . ARG A 1 28 ? -8.736 -8.836 11.566 1.00 41.42 28 ARG A N 7
ATOM 12234 C CA . ARG A 1 28 ? -8.650 -7.611 10.762 1.00 52.51 28 ARG A CA 7
ATOM 12235 C C . ARG A 1 28 ? -8.320 -6.375 11.598 1.00 65.11 28 ARG A C 7
ATOM 12236 O O . ARG A 1 28 ? -7.485 -5.570 11.200 1.00 2.32 28 ARG A O 7
ATOM 12257 N N . SER A 1 29 ? -8.968 -6.230 12.754 1.00 54.04 29 SER A N 7
ATOM 12258 C CA . SER A 1 29 ? -8.740 -5.074 13.621 1.00 34.44 29 SER A CA 7
ATOM 12259 C C . SER A 1 29 ? -7.258 -4.929 13.979 1.00 42.44 29 SER A C 7
ATOM 12260 O O . SER A 1 29 ? -6.745 -3.821 14.133 1.00 24.15 29 SER A O 7
ATOM 12268 N N . ARG A 1 30 ? -6.574 -6.060 14.085 1.00 44.13 30 ARG A N 7
ATOM 12269 C CA . ARG A 1 30 ? -5.157 -6.070 14.417 1.00 12.23 30 ARG A CA 7
ATOM 12270 C C . ARG A 1 30 ? -4.328 -5.789 13.168 1.00 30.52 30 ARG A C 7
ATOM 12271 O O . ARG A 1 30 ? -3.323 -5.081 13.222 1.00 5.22 30 ARG A O 7
ATOM 12292 N N . VAL A 1 31 ? -4.778 -6.331 12.040 1.00 74.42 31 VAL A N 7
ATOM 12293 C CA . VAL A 1 31 ? -4.101 -6.131 10.762 1.00 34.32 31 VAL A CA 7
ATOM 12294 C C . VAL A 1 31 ? -4.162 -4.665 10.343 1.00 13.02 31 VAL A C 7
ATOM 12295 O O . VAL A 1 31 ? -3.200 -4.118 9.805 1.00 1.22 31 VAL A O 7
ATOM 12308 N N . LEU A 1 32 ? -5.302 -4.033 10.603 1.00 64.32 32 LEU A N 7
ATOM 12309 C CA . LEU A 1 32 ? -5.500 -2.627 10.270 1.00 71.03 32 LEU A CA 7
ATOM 12310 C C . LEU A 1 32 ? -4.536 -1.732 11.037 1.00 11.52 32 LEU A C 7
ATOM 12311 O O . LEU A 1 32 ? -4.041 -0.747 10.501 1.00 71.54 32 LEU A O 7
ATOM 12327 N N . ARG A 1 33 ? -4.272 -2.069 12.290 1.00 22.41 33 ARG A N 7
ATOM 12328 C CA . ARG A 1 33 ? -3.322 -1.306 13.087 1.00 71.23 33 ARG A CA 7
ATOM 12329 C C . ARG A 1 33 ? -1.904 -1.575 12.585 1.00 54.31 33 ARG A C 7
ATOM 12330 O O . ARG A 1 33 ? -1.026 -0.716 12.652 1.00 54.11 33 ARG A O 7
ATOM 12351 N N . TYR A 1 34 ? -1.707 -2.778 12.065 1.00 14.12 34 TYR A N 7
ATOM 12352 C CA . TYR A 1 34 ? -0.415 -3.207 11.542 1.00 60.20 34 TYR A CA 7
ATOM 12353 C C . TYR A 1 34 ? -0.065 -2.463 10.252 1.00 51.50 34 TYR A C 7
ATOM 12354 O O . TYR A 1 34 ? 1.043 -1.944 10.107 1.00 65.24 34 TYR A O 7
ATOM 12372 N N . LEU A 1 35 ? -1.015 -2.395 9.327 1.00 72.41 35 LEU A N 7
ATOM 12373 C CA . LEU A 1 35 ? -0.762 -1.794 8.020 1.00 21.33 35 LEU A CA 7
ATOM 12374 C C . LEU A 1 35 ? -0.547 -0.281 8.109 1.00 45.04 35 LEU A C 7
ATOM 12375 O O . LEU A 1 35 ? 0.060 0.315 7.218 1.00 11.35 35 LEU A O 7
ATOM 12391 N N . GLU A 1 36 ? -1.023 0.332 9.191 1.00 14.42 36 GLU A N 7
ATOM 12392 C CA . GLU A 1 36 ? -0.844 1.769 9.392 1.00 51.32 36 GLU A CA 7
ATOM 12393 C C . GLU A 1 36 ? 0.610 2.108 9.692 1.00 21.55 36 GLU A C 7
ATOM 12394 O O . GLU A 1 36 ? 1.088 3.179 9.340 1.00 62.42 36 GLU A O 7
ATOM 12406 N N . LEU A 1 37 ? 1.307 1.195 10.354 1.00 34.01 37 LEU A N 7
ATOM 12407 C CA . LEU A 1 37 ? 2.671 1.460 10.793 1.00 10.15 37 LEU A CA 7
ATOM 12408 C C . LEU A 1 37 ? 3.702 0.771 9.908 1.00 23.33 37 LEU A C 7
ATOM 12409 O O . LEU A 1 37 ? 4.795 1.296 9.694 1.00 51.22 37 LEU A O 7
ATOM 12425 N N . TYR A 1 38 ? 3.362 -0.404 9.400 1.00 11.13 38 TYR A N 7
ATOM 12426 C CA . TYR A 1 38 ? 4.331 -1.216 8.679 1.00 40.25 38 TYR A CA 7
ATOM 12427 C C . TYR A 1 38 ? 4.231 -1.013 7.170 1.00 44.33 38 TYR A C 7
ATOM 12428 O O . TYR A 1 38 ? 5.238 -1.073 6.467 1.00 0.23 38 TYR A O 7
ATOM 12446 N N . ILE A 1 39 ? 3.026 -0.767 6.673 1.00 74.33 39 ILE A N 7
ATOM 12447 C CA . ILE A 1 39 ? 2.820 -0.680 5.232 1.00 4.13 39 ILE A CA 7
ATOM 12448 C C . ILE A 1 39 ? 2.832 0.771 4.759 1.00 54.43 39 ILE A C 7
ATOM 12449 O O . ILE A 1 39 ? 3.683 1.161 3.962 1.00 15.12 39 ILE A O 7
ATOM 12465 N N . PHE A 1 40 ? 1.893 1.573 5.247 1.00 4.20 40 PHE A N 7
ATOM 12466 C CA . PHE A 1 40 ? 1.828 2.977 4.857 1.00 41.10 40 PHE A CA 7
ATOM 12467 C C . PHE A 1 40 ? 1.695 3.888 6.074 1.00 64.30 40 PHE A C 7
ATOM 12468 O O . PHE A 1 40 ? 0.598 4.286 6.452 1.00 71.01 40 PHE A O 7
ATOM 12485 N N . PRO A 1 41 ? 2.830 4.233 6.704 1.00 2.42 41 PRO A N 7
ATOM 12486 C CA . PRO A 1 41 ? 2.845 5.041 7.927 1.00 3.51 41 PRO A CA 7
ATOM 12487 C C . PRO A 1 41 ? 2.455 6.498 7.686 1.00 32.22 41 PRO A C 7
ATOM 12488 O O . PRO A 1 41 ? 1.519 7.009 8.294 1.00 63.05 41 PRO A O 7
ATOM 12499 N N . HIS A 1 42 ? 3.169 7.168 6.790 1.00 14.33 42 HIS A N 7
ATOM 12500 C CA . HIS A 1 42 ? 2.913 8.583 6.534 1.00 31.34 42 HIS A CA 7
ATOM 12501 C C . HIS A 1 42 ? 2.150 8.787 5.233 1.00 42.31 42 HIS A C 7
ATOM 12502 O O . HIS A 1 42 ? 1.683 9.885 4.944 1.00 45.23 42 HIS A O 7
ATOM 12517 N N . ILE A 1 43 ? 2.016 7.727 4.453 1.00 3.41 43 ILE A N 7
ATOM 12518 C CA . ILE A 1 43 ? 1.311 7.816 3.182 1.00 53.51 43 ILE A CA 7
ATOM 12519 C C . ILE A 1 43 ? -0.074 7.190 3.285 1.00 23.21 43 ILE A C 7
ATOM 12520 O O . ILE A 1 43 ? -0.812 7.124 2.306 1.00 22.24 43 ILE A O 7
ATOM 12536 N N . GLY A 1 44 ? -0.431 6.753 4.491 1.00 25.51 44 GLY A N 7
ATOM 12537 C CA . GLY A 1 44 ? -1.746 6.184 4.719 1.00 54.02 44 GLY A CA 7
ATOM 12538 C C . GLY A 1 44 ? -2.768 7.250 5.060 1.00 10.20 44 GLY A C 7
ATOM 12539 O O . GLY A 1 44 ? -3.922 6.952 5.361 1.00 11.22 44 GLY A O 7
ATOM 12543 N N . SER A 1 45 ? -2.331 8.499 5.007 1.00 24.12 45 SER A N 7
ATOM 12544 C CA . SER A 1 45 ? -3.192 9.635 5.294 1.00 31.02 45 SER A CA 7
ATOM 12545 C C . SER A 1 45 ? -3.755 10.222 3.999 1.00 72.12 45 SER A C 7
ATOM 12546 O O . SER A 1 45 ? -4.316 11.319 3.991 1.00 31.12 45 SER A O 7
ATOM 12554 N N . SER A 1 46 ? -3.605 9.486 2.906 1.00 25.45 46 SER A N 7
ATOM 12555 C CA . SER A 1 46 ? -4.088 9.937 1.611 1.00 41.42 46 SER A CA 7
ATOM 12556 C C . SER A 1 46 ? -4.992 8.879 0.993 1.00 50.33 46 SER A C 7
ATOM 12557 O O . SER A 1 46 ? -4.816 7.683 1.231 1.00 2.41 46 SER A O 7
ATOM 12565 N N . ASP A 1 47 ? -5.968 9.325 0.216 1.00 33.25 47 ASP A N 7
ATOM 12566 C CA . ASP A 1 47 ? -6.871 8.418 -0.481 1.00 53.53 47 ASP A CA 7
ATOM 12567 C C . ASP A 1 47 ? -6.224 7.921 -1.770 1.00 22.51 47 ASP A C 7
ATOM 12568 O O . ASP A 1 47 ? -5.387 8.608 -2.361 1.00 71.42 47 ASP A O 7
ATOM 12577 N N . ILE A 1 48 ? -6.627 6.737 -2.212 1.00 71.34 48 ILE A N 7
ATOM 12578 C CA . ILE A 1 48 ? -6.003 6.086 -3.357 1.00 44.12 48 ILE A CA 7
ATOM 12579 C C . ILE A 1 48 ? -6.362 6.805 -4.660 1.00 3.44 48 ILE A C 7
ATOM 12580 O O . ILE A 1 48 ? -5.735 6.594 -5.701 1.00 2.31 48 ILE A O 7
ATOM 12596 N N . ARG A 1 49 ? -7.365 7.671 -4.583 1.00 3.45 49 ARG A N 7
ATOM 12597 C CA . ARG A 1 49 ? -7.766 8.500 -5.713 1.00 72.34 49 ARG A CA 7
ATOM 12598 C C . ARG A 1 49 ? -6.637 9.453 -6.097 1.00 33.52 49 ARG A C 7
ATOM 12599 O O . ARG A 1 49 ? -6.541 9.902 -7.240 1.00 72.20 49 ARG A O 7
ATOM 12620 N N . GLN A 1 50 ? -5.775 9.741 -5.132 1.00 62.33 50 GLN A N 7
ATOM 12621 C CA . GLN A 1 50 ? -4.674 10.659 -5.330 1.00 30.21 50 GLN A CA 7
ATOM 12622 C C . GLN A 1 50 ? -3.378 9.989 -4.909 1.00 13.10 50 GLN A C 7
ATOM 12623 O O . GLN A 1 50 ? -2.870 10.201 -3.807 1.00 74.32 50 GLN A O 7
ATOM 12637 N N . LEU A 1 51 ? -2.879 9.141 -5.784 1.00 53.51 51 LEU A N 7
ATOM 12638 C CA . LEU A 1 51 ? -1.633 8.440 -5.546 1.00 4.33 51 LEU A CA 7
ATOM 12639 C C . LEU A 1 51 ? -0.472 9.285 -6.059 1.00 41.23 51 LEU A C 7
ATOM 12640 O O . LEU A 1 51 ? -0.676 10.210 -6.848 1.00 0.43 51 LEU A O 7
ATOM 12656 N N . LYS A 1 52 ? 0.733 8.992 -5.596 1.00 40.44 52 LYS A N 7
ATOM 12657 C CA . LYS A 1 52 ? 1.891 9.799 -5.941 1.00 11.40 52 LYS A CA 7
ATOM 12658 C C . LYS A 1 52 ? 2.972 8.952 -6.604 1.00 53.02 52 LYS A C 7
ATOM 12659 O O . LYS A 1 52 ? 2.964 7.726 -6.508 1.00 70.02 52 LYS A O 7
ATOM 12678 N N . THR A 1 53 ? 3.885 9.627 -7.284 1.00 44.34 53 THR A N 7
ATOM 12679 C CA . THR A 1 53 ? 5.034 8.990 -7.905 1.00 75.14 53 THR A CA 7
ATOM 12680 C C . THR A 1 53 ? 6.090 8.618 -6.863 1.00 71.51 53 THR A C 7
ATOM 12681 O O . THR A 1 53 ? 5.799 8.581 -5.668 1.00 35.23 53 THR A O 7
ATOM 12692 N N . SER A 1 54 ? 7.314 8.360 -7.331 1.00 71.12 54 SER A N 7
ATOM 12693 C CA . SER A 1 54 ? 8.415 7.866 -6.495 1.00 32.13 54 SER A CA 7
ATOM 12694 C C . SER A 1 54 ? 8.660 8.711 -5.234 1.00 45.00 54 SER A C 7
ATOM 12695 O O . SER A 1 54 ? 9.391 8.287 -4.340 1.00 42.43 54 SER A O 7
ATOM 12703 N N . HIS A 1 55 ? 8.053 9.894 -5.164 1.00 4.32 55 HIS A N 7
ATOM 12704 C CA . HIS A 1 55 ? 8.162 10.748 -3.980 1.00 30.20 55 HIS A CA 7
ATOM 12705 C C . HIS A 1 55 ? 7.655 10.008 -2.744 1.00 52.34 55 HIS A C 7
ATOM 12706 O O . HIS A 1 55 ? 8.214 10.143 -1.656 1.00 31.42 55 HIS A O 7
ATOM 12721 N N . LEU A 1 56 ? 6.606 9.209 -2.923 1.00 63.42 56 LEU A N 7
ATOM 12722 C CA . LEU A 1 56 ? 5.993 8.493 -1.804 1.00 32.23 56 LEU A CA 7
ATOM 12723 C C . LEU A 1 56 ? 6.865 7.318 -1.357 1.00 11.33 56 LEU A C 7
ATOM 12724 O O . LEU A 1 56 ? 6.681 6.771 -0.269 1.00 41.42 56 LEU A O 7
ATOM 12740 N N . LEU A 1 57 ? 7.814 6.940 -2.203 1.00 35.32 57 LEU A N 7
ATOM 12741 C CA . LEU A 1 57 ? 8.685 5.810 -1.922 1.00 2.41 57 LEU A CA 7
ATOM 12742 C C . LEU A 1 57 ? 9.766 6.192 -0.915 1.00 13.41 57 LEU A C 7
ATOM 12743 O O . LEU A 1 57 ? 10.348 5.327 -0.266 1.00 42.43 57 LEU A O 7
ATOM 12759 N N . ALA A 1 58 ? 10.019 7.488 -0.780 1.00 50.34 58 ALA A N 7
ATOM 12760 C CA . ALA A 1 58 ? 11.046 7.979 0.136 1.00 3.20 58 ALA A CA 7
ATOM 12761 C C . ALA A 1 58 ? 10.803 7.503 1.578 1.00 64.41 58 ALA A C 7
ATOM 12762 O O . ALA A 1 58 ? 11.700 6.916 2.185 1.00 42.22 58 ALA A O 7
ATOM 12769 N N . PRO A 1 59 ? 9.601 7.737 2.158 1.00 13.33 59 PRO A N 7
ATOM 12770 C CA . PRO A 1 59 ? 9.271 7.241 3.500 1.00 34.14 59 PRO A CA 7
ATOM 12771 C C . PRO A 1 59 ? 9.445 5.733 3.634 1.00 12.12 59 PRO A C 7
ATOM 12772 O O . PRO A 1 59 ? 10.008 5.247 4.612 1.00 10.12 59 PRO A O 7
ATOM 12783 N N . ILE A 1 60 ? 8.960 5.001 2.640 1.00 71.53 60 ILE A N 7
ATOM 12784 C CA . ILE A 1 60 ? 9.019 3.545 2.656 1.00 43.34 60 ILE A CA 7
ATOM 12785 C C . ILE A 1 60 ? 10.462 3.066 2.534 1.00 50.43 60 ILE A C 7
ATOM 12786 O O . ILE A 1 60 ? 10.841 2.030 3.084 1.00 71.13 60 ILE A O 7
ATOM 12802 N N . LYS A 1 61 ? 11.271 3.858 1.843 1.00 2.22 61 LYS A N 7
ATOM 12803 C CA . LYS A 1 61 ? 12.658 3.498 1.584 1.00 32.10 61 LYS A CA 7
ATOM 12804 C C . LYS A 1 61 ? 13.461 3.555 2.874 1.00 21.42 61 LYS A C 7
ATOM 12805 O O . LYS A 1 61 ? 14.479 2.878 3.016 1.00 40.23 61 LYS A O 7
ATOM 12824 N N . GLU A 1 62 ? 12.996 4.374 3.812 1.00 3.20 62 GLU A N 7
ATOM 12825 C CA . GLU A 1 62 ? 13.609 4.442 5.132 1.00 70.14 62 GLU A CA 7
ATOM 12826 C C . GLU A 1 62 ? 13.576 3.072 5.794 1.00 41.55 62 GLU A C 7
ATOM 12827 O O . GLU A 1 62 ? 14.596 2.586 6.271 1.00 53.43 62 GLU A O 7
ATOM 12839 N N . VAL A 1 63 ? 12.405 2.446 5.794 1.00 74.43 63 VAL A N 7
ATOM 12840 C CA . VAL A 1 63 ? 12.241 1.117 6.371 1.00 52.23 63 VAL A CA 7
ATOM 12841 C C . VAL A 1 63 ? 13.106 0.112 5.618 1.00 62.43 63 VAL A C 7
ATOM 12842 O O . VAL A 1 63 ? 13.744 -0.758 6.219 1.00 44.33 63 VAL A O 7
ATOM 12855 N N . ASP A 1 64 ? 13.128 0.265 4.298 1.00 25.01 64 ASP A N 7
ATOM 12856 C CA . ASP A 1 64 ? 13.957 -0.559 3.425 1.00 71.52 64 ASP A CA 7
ATOM 12857 C C . ASP A 1 64 ? 15.424 -0.502 3.832 1.00 20.02 64 ASP A C 7
ATOM 12858 O O . ASP A 1 64 ? 16.026 -1.518 4.171 1.00 4.11 64 ASP A O 7
ATOM 12867 N N . THR A 1 65 ? 15.978 0.697 3.840 1.00 11.42 65 THR A N 7
ATOM 12868 C CA . THR A 1 65 ? 17.401 0.876 4.048 1.00 1.44 65 THR A CA 7
ATOM 12869 C C . THR A 1 65 ? 17.778 0.752 5.525 1.00 54.23 65 THR A C 7
ATOM 12870 O O . THR A 1 65 ? 18.934 0.496 5.863 1.00 54.20 65 THR A O 7
ATOM 12881 N N . SER A 1 66 ? 16.798 0.915 6.402 1.00 22.22 66 SER A N 7
ATOM 12882 C CA . SER A 1 66 ? 17.037 0.785 7.829 1.00 61.20 66 SER A CA 7
ATOM 12883 C C . SER A 1 66 ? 17.284 -0.676 8.196 1.00 4.53 66 SER A C 7
ATOM 12884 O O . SER A 1 66 ? 18.050 -0.973 9.118 1.00 22.13 66 SER A O 7
ATOM 12892 N N . GLY A 1 67 ? 16.643 -1.587 7.471 1.00 51.11 67 GLY A N 7
ATOM 12893 C CA . GLY A 1 67 ? 16.814 -2.994 7.756 1.00 11.32 67 GLY A CA 7
ATOM 12894 C C . GLY A 1 67 ? 15.996 -3.893 6.851 1.00 20.03 67 GLY A C 7
ATOM 12895 O O . GLY A 1 67 ? 16.519 -4.854 6.290 1.00 53.13 67 GLY A O 7
ATOM 12899 N N . LYS A 1 68 ? 14.714 -3.583 6.701 1.00 64.34 68 LYS A N 7
ATOM 12900 C CA . LYS A 1 68 ? 13.811 -4.434 5.937 1.00 54.34 68 LYS A CA 7
ATOM 12901 C C . LYS A 1 68 ? 13.764 -4.029 4.476 1.00 63.44 68 LYS A C 7
ATOM 12902 O O . LYS A 1 68 ? 12.855 -3.329 4.028 1.00 73.42 68 LYS A O 7
ATOM 12921 N N . HIS A 1 69 ? 14.764 -4.481 3.754 1.00 43.31 69 HIS A N 7
ATOM 12922 C CA . HIS A 1 69 ? 14.908 -4.171 2.335 1.00 63.25 69 HIS A CA 7
ATOM 12923 C C . HIS A 1 69 ? 13.892 -4.930 1.493 1.00 52.25 69 HIS A C 7
ATOM 12924 O O . HIS A 1 69 ? 13.133 -4.343 0.720 1.00 53.20 69 HIS A O 7
ATOM 12939 N N . ASP A 1 70 ? 13.877 -6.242 1.676 1.00 34.33 70 ASP A N 7
ATOM 12940 C CA . ASP A 1 70 ? 13.151 -7.143 0.790 1.00 22.43 70 ASP A CA 7
ATOM 12941 C C . ASP A 1 70 ? 11.654 -6.854 0.787 1.00 15.22 70 ASP A C 7
ATOM 12942 O O . ASP A 1 70 ? 11.037 -6.740 -0.275 1.00 71.13 70 ASP A O 7
ATOM 12951 N N . VAL A 1 71 ? 11.077 -6.721 1.975 1.00 13.05 71 VAL A N 7
ATOM 12952 C CA . VAL A 1 71 ? 9.644 -6.486 2.096 1.00 51.24 71 VAL A CA 7
ATOM 12953 C C . VAL A 1 71 ? 9.243 -5.152 1.471 1.00 21.25 71 VAL A C 7
ATOM 12954 O O . VAL A 1 71 ? 8.190 -5.050 0.849 1.00 1.33 71 VAL A O 7
ATOM 12967 N N . ALA A 1 72 ? 10.098 -4.143 1.610 1.00 23.42 72 ALA A N 7
ATOM 12968 C CA . ALA A 1 72 ? 9.808 -2.818 1.077 1.00 41.02 72 ALA A CA 7
ATOM 12969 C C . ALA A 1 72 ? 9.790 -2.843 -0.446 1.00 42.41 72 ALA A C 7
ATOM 12970 O O . ALA A 1 72 ? 8.896 -2.277 -1.075 1.00 41.30 72 ALA A O 7
ATOM 12977 N N . GLN A 1 73 ? 10.768 -3.518 -1.029 1.00 50.43 73 GLN A N 7
ATOM 12978 C CA . GLN A 1 73 ? 10.857 -3.655 -2.469 1.00 62.42 73 GLN A CA 7
ATOM 12979 C C . GLN A 1 73 ? 9.646 -4.405 -3.018 1.00 3.24 73 GLN A C 7
ATOM 12980 O O . GLN A 1 73 ? 9.049 -4.009 -4.020 1.00 33.00 73 GLN A O 7
ATOM 12994 N N . ARG A 1 74 ? 9.290 -5.491 -2.350 1.00 30.53 74 ARG A N 7
ATOM 12995 C CA . ARG A 1 74 ? 8.107 -6.264 -2.713 1.00 41.14 74 ARG A CA 7
ATOM 12996 C C . ARG A 1 74 ? 6.827 -5.437 -2.567 1.00 44.40 74 ARG A C 7
ATOM 12997 O O . ARG A 1 74 ? 5.862 -5.640 -3.308 1.00 41.41 74 ARG A O 7
ATOM 13018 N N . LEU A 1 75 ? 6.818 -4.524 -1.601 1.00 5.14 75 LEU A N 7
ATOM 13019 C CA . LEU A 1 75 ? 5.684 -3.626 -1.402 1.00 32.34 75 LEU A CA 7
ATOM 13020 C C . LEU A 1 75 ? 5.624 -2.555 -2.489 1.00 63.33 75 LEU A C 7
ATOM 13021 O O . LEU A 1 75 ? 4.574 -2.343 -3.094 1.00 4.52 75 LEU A O 7
ATOM 13037 N N . GLN A 1 76 ? 6.751 -1.890 -2.743 1.00 71.52 76 GLN A N 7
ATOM 13038 C CA . GLN A 1 76 ? 6.789 -0.798 -3.713 1.00 33.20 76 GLN A CA 7
ATOM 13039 C C . GLN A 1 76 ? 6.412 -1.285 -5.111 1.00 14.32 76 GLN A C 7
ATOM 13040 O O . GLN A 1 76 ? 5.638 -0.641 -5.815 1.00 62.12 76 GLN A O 7
ATOM 13054 N N . GLN A 1 77 ? 6.942 -2.437 -5.497 1.00 75.21 77 GLN A N 7
ATOM 13055 C CA . GLN A 1 77 ? 6.638 -3.025 -6.798 1.00 45.34 77 GLN A CA 7
ATOM 13056 C C . GLN A 1 77 ? 5.142 -3.304 -6.938 1.00 72.34 77 GLN A C 7
ATOM 13057 O O . GLN A 1 77 ? 4.587 -3.242 -8.036 1.00 41.01 77 GLN A O 7
ATOM 13071 N N . ARG A 1 78 ? 4.490 -3.575 -5.813 1.00 1.04 78 ARG A N 7
ATOM 13072 C CA . ARG A 1 78 ? 3.084 -3.965 -5.809 1.00 44.35 78 ARG A CA 7
ATOM 13073 C C . ARG A 1 78 ? 2.191 -2.795 -6.207 1.00 72.34 78 ARG A C 7
ATOM 13074 O O . ARG A 1 78 ? 1.064 -2.994 -6.665 1.00 75.05 78 ARG A O 7
ATOM 13095 N N . VAL A 1 79 ? 2.704 -1.580 -6.039 1.00 1.43 79 VAL A N 7
ATOM 13096 C CA . VAL A 1 79 ? 1.943 -0.374 -6.348 1.00 43.24 79 VAL A CA 7
ATOM 13097 C C . VAL A 1 79 ? 1.540 -0.345 -7.822 1.00 32.13 79 VAL A C 7
ATOM 13098 O O . VAL A 1 79 ? 0.445 0.108 -8.164 1.00 4.22 79 VAL A O 7
ATOM 13111 N N . THR A 1 80 ? 2.409 -0.861 -8.685 1.00 30.52 80 THR A N 7
ATOM 13112 C CA . THR A 1 80 ? 2.131 -0.901 -10.116 1.00 2.13 80 THR A CA 7
ATOM 13113 C C . THR A 1 80 ? 0.881 -1.735 -10.402 1.00 11.55 80 THR A C 7
ATOM 13114 O O . THR A 1 80 ? 0.037 -1.352 -11.217 1.00 44.12 80 THR A O 7
ATOM 13125 N N . ALA A 1 81 ? 0.757 -2.860 -9.707 1.00 73.12 81 ALA A N 7
ATOM 13126 C CA . ALA A 1 81 ? -0.400 -3.732 -9.856 1.00 61.52 81 ALA A CA 7
ATOM 13127 C C . ALA A 1 81 ? -1.649 -3.049 -9.313 1.00 23.01 81 ALA A C 7
ATOM 13128 O O . ALA A 1 81 ? -2.720 -3.125 -9.915 1.00 55.13 81 ALA A O 7
ATOM 13135 N N . ILE A 1 82 ? -1.497 -2.363 -8.184 1.00 23.25 82 ILE A N 7
ATOM 13136 C CA . ILE A 1 82 ? -2.601 -1.625 -7.578 1.00 3.22 82 ILE A CA 7
ATOM 13137 C C . ILE A 1 82 ? -3.134 -0.572 -8.544 1.00 34.12 82 ILE A C 7
ATOM 13138 O O . ILE A 1 82 ? -4.345 -0.444 -8.732 1.00 42.50 82 ILE A O 7
ATOM 13154 N N . MET A 1 83 ? -2.218 0.164 -9.166 1.00 61.34 83 MET A N 7
ATOM 13155 C CA . MET A 1 83 ? -2.586 1.179 -10.149 1.00 20.31 83 MET A CA 7
ATOM 13156 C C . MET A 1 83 ? -3.365 0.557 -11.297 1.00 23.14 83 MET A C 7
ATOM 13157 O O . MET A 1 83 ? -4.327 1.140 -11.792 1.00 15.44 83 MET A O 7
ATOM 13171 N N . ARG A 1 84 ? -2.961 -0.642 -11.701 1.00 21.21 84 ARG A N 7
ATOM 13172 C CA . ARG A 1 84 ? -3.625 -1.343 -12.792 1.00 22.32 84 ARG A CA 7
ATOM 13173 C C . ARG A 1 84 ? -5.091 -1.614 -12.455 1.00 42.52 84 ARG A C 7
ATOM 13174 O O . ARG A 1 84 ? -5.980 -1.377 -13.274 1.00 62.22 84 ARG A O 7
ATOM 13195 N N . TYR A 1 85 ? -5.349 -2.094 -11.241 1.00 31.10 85 TYR A N 7
ATOM 13196 C CA . TYR A 1 85 ? -6.716 -2.381 -10.818 1.00 24.42 85 TYR A CA 7
ATOM 13197 C C . TYR A 1 85 ? -7.512 -1.089 -10.646 1.00 44.20 85 TYR A C 7
ATOM 13198 O O . TYR A 1 85 ? -8.724 -1.059 -10.871 1.00 23.45 85 TYR A O 7
ATOM 13216 N N . ALA A 1 86 ? -6.820 -0.019 -10.268 1.00 13.30 86 ALA A N 7
ATOM 13217 C CA . ALA A 1 86 ? -7.447 1.289 -10.116 1.00 4.44 86 ALA A CA 7
ATOM 13218 C C . ALA A 1 86 ? -7.892 1.839 -11.469 1.00 23.10 86 ALA A C 7
ATOM 13219 O O . ALA A 1 86 ? -8.888 2.556 -11.561 1.00 25.35 86 ALA A O 7
ATOM 13226 N N . VAL A 1 87 ? -7.148 1.498 -12.516 1.00 53.11 87 VAL A N 7
ATOM 13227 C CA . VAL A 1 87 ? -7.507 1.894 -13.875 1.00 42.11 87 VAL A CA 7
ATOM 13228 C C . VAL A 1 87 ? -8.604 0.986 -14.419 1.00 22.44 87 VAL A C 7
ATOM 13229 O O . VAL A 1 87 ? -9.511 1.439 -15.115 1.00 4.11 87 VAL A O 7
ATOM 13242 N N . GLN A 1 88 ? -8.519 -0.295 -14.079 1.00 14.23 88 GLN A N 7
ATOM 13243 C CA . GLN A 1 88 ? -9.516 -1.276 -14.499 1.00 31.12 88 GLN A CA 7
ATOM 13244 C C . GLN A 1 88 ? -10.878 -0.903 -13.919 1.00 71.34 88 GLN A C 7
ATOM 13245 O O . GLN A 1 88 ? -11.886 -0.891 -14.620 1.00 41.21 88 GLN A O 7
ATOM 13259 N N . ASN A 1 89 ? -10.891 -0.544 -12.640 1.00 4.24 89 ASN A N 7
ATOM 13260 C CA . ASN A 1 89 ? -12.123 -0.120 -11.975 1.00 61.23 89 ASN A CA 7
ATOM 13261 C C . ASN A 1 89 ? -12.409 1.348 -12.273 1.00 4.33 89 ASN A C 7
ATOM 13262 O O . ASN A 1 89 ? -13.462 1.873 -11.915 1.00 42.42 89 ASN A O 7
ATOM 13273 N N . ASP A 1 90 ? -11.444 1.987 -12.927 1.00 21.54 90 ASP A N 7
ATOM 13274 C CA . ASP A 1 90 ? -11.544 3.381 -13.357 1.00 51.25 90 ASP A CA 7
ATOM 13275 C C . ASP A 1 90 ? -11.919 4.310 -12.203 1.00 32.14 90 ASP A C 7
ATOM 13276 O O . ASP A 1 90 ? -13.005 4.889 -12.171 1.00 34.53 90 ASP A O 7
ATOM 13285 N N . TYR A 1 91 ? -11.025 4.410 -11.231 1.00 21.40 91 TYR A N 7
ATOM 13286 C CA . TYR A 1 91 ? -11.179 5.370 -10.146 1.00 10.50 91 TYR A CA 7
ATOM 13287 C C . TYR A 1 91 ? -10.151 6.486 -10.271 1.00 20.03 91 TYR A C 7
ATOM 13288 O O . TYR A 1 91 ? -10.221 7.490 -9.567 1.00 45.24 91 TYR A O 7
ATOM 13306 N N . ILE A 1 92 ? -9.195 6.298 -11.169 1.00 11.22 92 ILE A N 7
ATOM 13307 C CA . ILE A 1 92 ? -8.183 7.309 -11.431 1.00 4.14 92 ILE A CA 7
ATOM 13308 C C . ILE A 1 92 ? -8.205 7.698 -12.904 1.00 41.01 92 ILE A C 7
ATOM 13309 O O . ILE A 1 92 ? -8.863 7.043 -13.714 1.00 21.50 92 ILE A O 7
ATOM 13325 N N . ASP A 1 93 ? -7.490 8.755 -13.247 1.00 24.33 93 ASP A N 7
ATOM 13326 C CA . ASP A 1 93 ? -7.469 9.254 -14.617 1.00 74.12 93 ASP A CA 7
ATOM 13327 C C . ASP A 1 93 ? -6.178 8.869 -15.322 1.00 72.13 93 ASP A C 7
ATOM 13328 O O . ASP A 1 93 ? -6.195 8.344 -16.436 1.00 61.14 93 ASP A O 7
ATOM 13337 N N . SER A 1 94 ? -5.065 9.116 -14.660 1.00 61.41 94 SER A N 7
ATOM 13338 C CA . SER A 1 94 ? -3.760 8.929 -15.268 1.00 55.01 94 SER A CA 7
ATOM 13339 C C . SER A 1 94 ? -3.148 7.590 -14.862 1.00 32.23 94 SER A C 7
ATOM 13340 O O . SER A 1 94 ? -3.622 6.937 -13.932 1.00 42.35 94 SER A O 7
ATOM 13348 N N . ASN A 1 95 ? -2.102 7.188 -15.574 1.00 31.21 95 ASN A N 7
ATOM 13349 C CA . ASN A 1 95 ? -1.390 5.947 -15.279 1.00 64.32 95 ASN A CA 7
ATOM 13350 C C . ASN A 1 95 ? -0.000 6.246 -14.720 1.00 0.24 95 ASN A C 7
ATOM 13351 O O . ASN A 1 95 ? 0.973 6.332 -15.472 1.00 43.52 95 ASN A O 7
ATOM 13362 N N . PRO A 1 96 ? 0.107 6.453 -13.399 1.00 41.32 96 PRO A N 7
ATOM 13363 C CA . PRO A 1 96 ? 1.360 6.762 -12.741 1.00 33.11 96 PRO A CA 7
ATOM 13364 C C . PRO A 1 96 ? 2.048 5.520 -12.186 1.00 0.14 96 PRO A C 7
ATOM 13365 O O . PRO A 1 96 ? 1.644 4.391 -12.479 1.00 2.23 96 PRO A O 7
ATOM 13376 N N . ALA A 1 97 ? 3.084 5.751 -11.384 1.00 40.54 97 ALA A N 7
ATOM 13377 C CA . ALA A 1 97 ? 3.827 4.689 -10.708 1.00 25.33 97 ALA A CA 7
ATOM 13378 C C . ALA A 1 97 ? 4.426 3.686 -11.693 1.00 25.15 97 ALA A C 7
ATOM 13379 O O . ALA A 1 97 ? 3.844 2.633 -11.958 1.00 12.22 97 ALA A O 7
ATOM 13386 N N . SER A 1 98 ? 5.577 4.030 -12.250 1.00 60.42 98 SER A N 7
ATOM 13387 C CA . SER A 1 98 ? 6.307 3.113 -13.107 1.00 12.33 98 SER A CA 7
ATOM 13388 C C . SER A 1 98 ? 7.800 3.188 -12.798 1.00 43.04 98 SER A C 7
ATOM 13389 O O . SER A 1 98 ? 8.457 2.165 -12.606 1.00 61.21 98 SER A O 7
ATOM 13397 N N . ASP A 1 99 ? 8.327 4.407 -12.704 1.00 34.15 99 ASP A N 7
ATOM 13398 C CA . ASP A 1 99 ? 9.744 4.613 -12.415 1.00 72.34 99 ASP A CA 7
ATOM 13399 C C . ASP A 1 99 ? 9.981 4.641 -10.905 1.00 12.30 99 ASP A C 7
ATOM 13400 O O . ASP A 1 99 ? 10.867 5.330 -10.400 1.00 34.14 99 ASP A O 7
ATOM 13409 N N . MET A 1 100 ? 9.179 3.873 -10.190 1.00 55.42 100 MET A N 7
ATOM 13410 C CA . MET A 1 100 ? 9.322 3.744 -8.751 1.00 61.04 100 MET A CA 7
ATOM 13411 C C . MET A 1 100 ? 9.575 2.284 -8.389 1.00 14.40 100 MET A C 7
ATOM 13412 O O . MET A 1 100 ? 9.571 1.901 -7.221 1.00 73.11 100 MET A O 7
ATOM 13426 N N . ALA A 1 101 ? 9.812 1.482 -9.420 1.00 33.53 101 ALA A N 7
ATOM 13427 C CA . ALA A 1 101 ? 10.103 0.069 -9.260 1.00 1.15 101 ALA A CA 7
ATOM 13428 C C . ALA A 1 101 ? 11.013 -0.397 -10.392 1.00 44.54 101 ALA A C 7
ATOM 13429 O O . ALA A 1 101 ? 11.419 0.407 -11.232 1.00 24.40 101 ALA A O 7
ATOM 13436 N N . GLY A 1 102 ? 11.334 -1.683 -10.408 1.00 54.14 102 GLY A N 7
ATOM 13437 C CA . GLY A 1 102 ? 12.187 -2.220 -11.449 1.00 71.41 102 GLY A CA 7
ATOM 13438 C C . GLY A 1 102 ? 13.336 -3.021 -10.881 1.00 73.31 102 GLY A C 7
ATOM 13439 O O . GLY A 1 102 ? 13.134 -3.877 -10.020 1.00 24.10 102 GLY A O 7
ATOM 13443 N N . ALA A 1 103 ? 14.538 -2.737 -11.352 1.00 3.33 103 ALA A N 7
ATOM 13444 C CA . ALA A 1 103 ? 15.727 -3.429 -10.880 1.00 24.53 103 ALA A CA 7
ATOM 13445 C C . ALA A 1 103 ? 16.575 -2.507 -10.012 1.00 31.54 103 ALA A C 7
ATOM 13446 O O . ALA A 1 103 ? 17.279 -2.972 -9.118 1.00 40.15 103 ALA A O 7
ATOM 13453 N N . LEU A 1 104 ? 16.459 -1.198 -10.290 1.00 63.44 104 LEU A N 7
ATOM 13454 C CA . LEU A 1 104 ? 17.160 -0.111 -9.599 1.00 34.14 104 LEU A CA 7
ATOM 13455 C C . LEU A 1 104 ? 18.610 -0.432 -9.224 1.00 70.12 104 LEU A C 7
ATOM 13456 O O . LEU A 1 104 ? 19.544 -0.033 -9.922 1.00 42.04 104 LEU A O 7
ATOM 13472 N N . SER A 1 105 ? 18.788 -1.163 -8.140 1.00 13.41 105 SER A N 7
ATOM 13473 C CA . SER A 1 105 ? 20.109 -1.427 -7.582 1.00 65.50 105 SER A CA 7
ATOM 13474 C C . SER A 1 105 ? 20.828 -2.549 -8.334 1.00 3.13 105 SER A C 7
ATOM 13475 O O . SER A 1 105 ? 21.993 -2.839 -8.065 1.00 44.44 105 SER A O 7
ATOM 13483 N N . THR A 1 106 ? 20.136 -3.180 -9.271 1.00 54.43 106 THR A N 7
ATOM 13484 C CA . THR A 1 106 ? 20.720 -4.262 -10.043 1.00 34.23 106 THR A CA 7
ATOM 13485 C C . THR A 1 106 ? 20.869 -3.854 -11.500 1.00 72.43 106 THR A C 7
ATOM 13486 O O . THR A 1 106 ? 19.881 -3.603 -12.187 1.00 33.30 106 THR A O 7
ATOM 13497 N N . THR A 1 107 ? 22.104 -3.781 -11.952 1.00 50.44 107 THR A N 7
ATOM 13498 C CA . THR A 1 107 ? 22.408 -3.419 -13.329 1.00 3.40 107 THR A CA 7
ATOM 13499 C C . THR A 1 107 ? 23.535 -4.287 -13.885 1.00 40.21 107 THR A C 7
ATOM 13500 O O . THR A 1 107 ? 24.577 -4.449 -13.246 1.00 53.04 107 THR A O 7
ATOM 13511 N N . LYS A 1 108 ? 23.313 -4.856 -15.060 1.00 21.23 108 LYS A N 7
ATOM 13512 C CA . LYS A 1 108 ? 24.312 -5.651 -15.734 1.00 72.13 108 LYS A CA 7
ATOM 13513 C C . LYS A 1 108 ? 24.231 -5.389 -17.237 1.00 13.41 108 LYS A C 7
ATOM 13514 O O . LYS A 1 108 ? 23.139 -5.274 -17.797 1.00 40.12 108 LYS A O 7
ATOM 13533 N N . ALA A 1 109 ? 25.384 -5.296 -17.879 1.00 10.44 109 ALA A N 7
ATOM 13534 C CA . ALA A 1 109 ? 25.449 -5.005 -19.309 1.00 72.42 109 ALA A CA 7
ATOM 13535 C C . ALA A 1 109 ? 26.444 -5.917 -20.022 1.00 61.41 109 ALA A C 7
ATOM 13536 O O . ALA A 1 109 ? 26.313 -6.177 -21.217 1.00 23.42 109 ALA A O 7
ATOM 13543 N N . ARG A 1 110 ? 27.444 -6.396 -19.291 1.00 53.31 110 ARG A N 7
ATOM 13544 C CA . ARG A 1 110 ? 28.458 -7.269 -19.872 1.00 53.43 110 ARG A CA 7
ATOM 13545 C C . ARG A 1 110 ? 27.901 -8.672 -20.096 1.00 11.40 110 ARG A C 7
ATOM 13546 O O . ARG A 1 110 ? 26.870 -9.034 -19.524 1.00 21.12 110 ARG A O 7
ATOM 13567 N N . HIS A 1 111 ? 28.604 -9.448 -20.924 1.00 44.44 111 HIS A N 7
ATOM 13568 C CA . HIS A 1 111 ? 28.241 -10.833 -21.231 1.00 31.32 111 HIS A CA 7
ATOM 13569 C C . HIS A 1 111 ? 27.008 -10.919 -22.120 1.00 44.52 111 HIS A C 7
ATOM 13570 O O . HIS A 1 111 ? 25.876 -10.842 -21.647 1.00 32.04 111 HIS A O 7
ATOM 13585 N N . TYR A 1 112 ? 27.241 -11.074 -23.410 1.00 52.01 112 TYR A N 7
ATOM 13586 C CA . TYR A 1 112 ? 26.170 -11.366 -24.347 1.00 60.01 112 TYR A CA 7
ATOM 13587 C C . TYR A 1 112 ? 26.432 -12.718 -24.997 1.00 5.14 112 TYR A C 7
ATOM 13588 O O . TYR A 1 112 ? 27.177 -12.815 -25.974 1.00 61.42 112 TYR A O 7
ATOM 13606 N N . PRO A 1 113 ? 25.856 -13.787 -24.436 1.00 21.33 113 PRO A N 7
ATOM 13607 C CA . PRO A 1 113 ? 26.070 -15.138 -24.919 1.00 31.22 113 PRO A CA 7
ATOM 13608 C C . PRO A 1 113 ? 25.298 -15.412 -26.194 1.00 63.14 113 PRO A C 7
ATOM 13609 O O . PRO A 1 113 ? 24.092 -15.173 -26.277 1.00 62.41 113 PRO A O 7
ATOM 13620 N N . LEU A 1 114 ? 26.009 -15.905 -27.186 1.00 24.22 114 LEU A N 7
ATOM 13621 C CA . LEU A 1 114 ? 25.392 -16.329 -28.431 1.00 62.33 114 LEU A CA 7
ATOM 13622 C C . LEU A 1 114 ? 24.449 -17.483 -28.135 1.00 41.23 114 LEU A C 7
ATOM 13623 O O . LEU A 1 114 ? 23.332 -17.537 -28.650 1.00 51.13 114 LEU A O 7
ATOM 13639 N N . GLU A 1 115 ? 24.933 -18.398 -27.292 1.00 72.22 115 GLU A N 7
ATOM 13640 C CA . GLU A 1 115 ? 24.127 -19.492 -26.753 1.00 4.11 115 GLU A CA 7
ATOM 13641 C C . GLU A 1 115 ? 23.489 -20.311 -27.875 1.00 73.32 115 GLU A C 7
ATOM 13642 O O . GLU A 1 115 ? 22.376 -20.822 -27.743 1.00 72.03 115 GLU A O 7
ATOM 13654 N N . HIS A 1 116 ? 24.214 -20.449 -28.976 1.00 3.41 116 HIS A N 7
ATOM 13655 C CA . HIS A 1 116 ? 23.730 -21.204 -30.120 1.00 40.25 116 HIS A CA 7
ATOM 13656 C C . HIS A 1 116 ? 24.444 -22.544 -30.202 1.00 3.42 116 HIS A C 7
ATOM 13657 O O . HIS A 1 116 ? 25.611 -22.612 -30.586 1.00 52.01 116 HIS A O 7
ATOM 13672 N N . HIS A 1 117 ? 23.744 -23.599 -29.827 1.00 72.31 117 HIS A N 7
ATOM 13673 C CA . HIS A 1 117 ? 24.296 -24.941 -29.902 1.00 61.05 117 HIS A CA 7
ATOM 13674 C C . HIS A 1 117 ? 23.486 -25.761 -30.894 1.00 3.34 117 HIS A C 7
ATOM 13675 O O . HIS A 1 117 ? 22.378 -26.211 -30.594 1.00 64.31 117 HIS A O 7
ATOM 13690 N N . HIS A 1 118 ? 24.039 -25.935 -32.078 1.00 3.21 118 HIS A N 7
ATOM 13691 C CA . HIS A 1 118 ? 23.363 -26.651 -33.141 1.00 54.32 118 HIS A CA 7
ATOM 13692 C C . HIS A 1 118 ? 23.657 -28.142 -33.033 1.00 40.45 118 HIS A C 7
ATOM 13693 O O . HIS A 1 118 ? 24.807 -28.538 -32.848 1.00 1.33 118 HIS A O 7
ATOM 13708 N N . HIS A 1 119 ? 22.615 -28.954 -33.141 1.00 30.31 119 HIS A N 7
ATOM 13709 C CA . HIS A 1 119 ? 22.762 -30.400 -33.056 1.00 52.42 119 HIS A CA 7
ATOM 13710 C C . HIS A 1 119 ? 23.643 -30.906 -34.196 1.00 64.14 119 HIS A C 7
ATOM 13711 O O . HIS A 1 119 ? 23.230 -30.913 -35.356 1.00 14.13 119 HIS A O 7
ATOM 13726 N N . HIS A 1 120 ? 24.852 -31.312 -33.859 1.00 50.14 120 HIS A N 7
ATOM 13727 C CA . HIS A 1 120 ? 25.819 -31.749 -34.851 1.00 53.54 120 HIS A CA 7
ATOM 13728 C C . HIS A 1 120 ? 26.262 -33.175 -34.555 1.00 54.31 120 HIS A C 7
ATOM 13729 O O . HIS A 1 120 ? 27.032 -33.412 -33.626 1.00 53.03 120 HIS A O 7
ATOM 13744 N N . HIS A 1 121 ? 25.752 -34.121 -35.325 1.00 23.03 121 HIS A N 7
ATOM 13745 C CA . HIS A 1 121 ? 26.134 -35.514 -35.167 1.00 71.53 121 HIS A CA 7
ATOM 13746 C C . HIS A 1 121 ? 27.447 -35.780 -35.895 1.00 21.12 121 HIS A C 7
ATOM 13747 O O . HIS A 1 121 ? 28.513 -35.700 -35.253 1.00 37.22 121 HIS A O 7
ATOM 13763 N N . MET A 1 1 ? -11.249 15.577 -3.132 1.00 32.23 1 MET A N 8
ATOM 13764 C CA . MET A 1 1 ? -9.908 14.981 -2.956 1.00 0.12 1 MET A CA 8
ATOM 13765 C C . MET A 1 1 ? -9.911 14.069 -1.740 1.00 73.41 1 MET A C 8
ATOM 13766 O O . MET A 1 1 ? -10.479 14.420 -0.706 1.00 33.33 1 MET A O 8
ATOM 13782 N N . GLU A 1 2 ? -9.284 12.902 -1.880 1.00 51.23 2 GLU A N 8
ATOM 13783 C CA . GLU A 1 2 ? -9.224 11.903 -0.818 1.00 43.23 2 GLU A CA 8
ATOM 13784 C C . GLU A 1 2 ? -10.624 11.348 -0.564 1.00 32.44 2 GLU A C 8
ATOM 13785 O O . GLU A 1 2 ? -11.371 11.842 0.287 1.00 62.24 2 GLU A O 8
ATOM 13797 N N . ASN A 1 3 ? -10.993 10.350 -1.361 1.00 75.00 3 ASN A N 8
ATOM 13798 C CA . ASN A 1 3 ? -12.326 9.761 -1.297 1.00 63.11 3 ASN A CA 8
ATOM 13799 C C . ASN A 1 3 ? -12.408 8.744 -0.173 1.00 22.32 3 ASN A C 8
ATOM 13800 O O . ASN A 1 3 ? -11.735 7.713 -0.202 1.00 41.25 3 ASN A O 8
ATOM 13811 N N . SER A 1 4 ? -13.231 9.045 0.817 1.00 13.52 4 SER A N 8
ATOM 13812 C CA . SER A 1 4 ? -13.406 8.166 1.958 1.00 3.24 4 SER A CA 8
ATOM 13813 C C . SER A 1 4 ? -14.894 8.004 2.255 1.00 75.45 4 SER A C 8
ATOM 13814 O O . SER A 1 4 ? -15.537 8.915 2.778 1.00 43.32 4 SER A O 8
ATOM 13822 N N . GLY A 1 5 ? -15.443 6.856 1.874 1.00 2.11 5 GLY A N 8
ATOM 13823 C CA . GLY A 1 5 ? -16.849 6.584 2.111 1.00 21.30 5 GLY A CA 8
ATOM 13824 C C . GLY A 1 5 ? -17.158 5.109 1.993 1.00 62.25 5 GLY A C 8
ATOM 13825 O O . GLY A 1 5 ? -16.739 4.313 2.829 1.00 41.03 5 GLY A O 8
ATOM 13829 N N . ALA A 1 6 ? -17.875 4.738 0.941 1.00 71.21 6 ALA A N 8
ATOM 13830 C CA . ALA A 1 6 ? -18.158 3.334 0.671 1.00 53.31 6 ALA A CA 8
ATOM 13831 C C . ALA A 1 6 ? -16.904 2.631 0.167 1.00 43.53 6 ALA A C 8
ATOM 13832 O O . ALA A 1 6 ? -16.826 1.401 0.136 1.00 52.33 6 ALA A O 8
ATOM 13839 N N . TYR A 1 7 ? -15.925 3.433 -0.219 1.00 54.11 7 TYR A N 8
ATOM 13840 C CA . TYR A 1 7 ? -14.668 2.937 -0.727 1.00 42.31 7 TYR A CA 8
ATOM 13841 C C . TYR A 1 7 ? -13.545 3.863 -0.291 1.00 2.34 7 TYR A C 8
ATOM 13842 O O . TYR A 1 7 ? -13.706 5.085 -0.270 1.00 22.24 7 TYR A O 8
ATOM 13860 N N . THR A 1 8 ? -12.444 3.263 0.112 1.00 24.23 8 THR A N 8
ATOM 13861 C CA . THR A 1 8 ? -11.239 3.992 0.472 1.00 30.52 8 THR A CA 8
ATOM 13862 C C . THR A 1 8 ? -10.047 3.396 -0.268 1.00 22.40 8 THR A C 8
ATOM 13863 O O . THR A 1 8 ? -10.229 2.633 -1.219 1.00 10.02 8 THR A O 8
ATOM 13874 N N . PHE A 1 9 ? -8.836 3.725 0.173 1.00 25.14 9 PHE A N 8
ATOM 13875 C CA . PHE A 1 9 ? -7.633 3.205 -0.464 1.00 11.24 9 PHE A CA 8
ATOM 13876 C C . PHE A 1 9 ? -7.559 1.686 -0.322 1.00 3.43 9 PHE A C 8
ATOM 13877 O O . PHE A 1 9 ? -7.352 0.970 -1.301 1.00 34.11 9 PHE A O 8
ATOM 13894 N N . GLU A 1 10 ? -7.745 1.198 0.896 1.00 1.35 10 GLU A N 8
ATOM 13895 C CA . GLU A 1 10 ? -7.640 -0.227 1.162 1.00 13.10 10 GLU A CA 8
ATOM 13896 C C . GLU A 1 10 ? -8.883 -0.955 0.656 1.00 52.55 10 GLU A C 8
ATOM 13897 O O . GLU A 1 10 ? -8.786 -2.057 0.149 1.00 33.12 10 GLU A O 8
ATOM 13909 N N . THR A 1 11 ? -10.043 -0.315 0.765 1.00 62.13 11 THR A N 8
ATOM 13910 C CA . THR A 1 11 ? -11.312 -0.955 0.422 1.00 30.41 11 THR A CA 8
ATOM 13911 C C . THR A 1 11 ? -11.393 -1.365 -1.059 1.00 34.35 11 THR A C 8
ATOM 13912 O O . THR A 1 11 ? -11.969 -2.403 -1.387 1.00 55.22 11 THR A O 8
ATOM 13923 N N . ILE A 1 12 ? -10.810 -0.574 -1.951 1.00 53.10 12 ILE A N 8
ATOM 13924 C CA . ILE A 1 12 ? -10.820 -0.915 -3.375 1.00 50.22 12 ILE A CA 8
ATOM 13925 C C . ILE A 1 12 ? -9.878 -2.086 -3.650 1.00 42.01 12 ILE A C 8
ATOM 13926 O O . ILE A 1 12 ? -10.181 -2.966 -4.459 1.00 30.42 12 ILE A O 8
ATOM 13942 N N . ALA A 1 13 ? -8.752 -2.112 -2.953 1.00 13.24 13 ALA A N 8
ATOM 13943 C CA . ALA A 1 13 ? -7.825 -3.230 -3.049 1.00 14.14 13 ALA A CA 8
ATOM 13944 C C . ALA A 1 13 ? -8.385 -4.437 -2.305 1.00 64.51 13 ALA A C 8
ATOM 13945 O O . ALA A 1 13 ? -8.137 -5.580 -2.675 1.00 4.13 13 ALA A O 8
ATOM 13952 N N . ARG A 1 14 ? -9.170 -4.149 -1.275 1.00 40.33 14 ARG A N 8
ATOM 13953 C CA . ARG A 1 14 ? -9.781 -5.149 -0.399 1.00 55.41 14 ARG A CA 8
ATOM 13954 C C . ARG A 1 14 ? -10.540 -6.209 -1.181 1.00 33.53 14 ARG A C 8
ATOM 13955 O O . ARG A 1 14 ? -10.602 -7.367 -0.775 1.00 4.03 14 ARG A O 8
ATOM 13976 N N . GLU A 1 15 ? -11.085 -5.798 -2.303 1.00 53.12 15 GLU A N 8
ATOM 13977 C CA . GLU A 1 15 ? -11.862 -6.677 -3.161 1.00 53.34 15 GLU A CA 8
ATOM 13978 C C . GLU A 1 15 ? -11.046 -7.931 -3.503 1.00 60.42 15 GLU A C 8
ATOM 13979 O O . GLU A 1 15 ? -11.478 -9.048 -3.212 1.00 2.34 15 GLU A O 8
ATOM 13991 N N . TRP A 1 16 ? -9.868 -7.754 -4.089 1.00 14.02 16 TRP A N 8
ATOM 13992 C CA . TRP A 1 16 ? -8.974 -8.884 -4.335 1.00 44.41 16 TRP A CA 8
ATOM 13993 C C . TRP A 1 16 ? -8.173 -9.245 -3.066 1.00 12.13 16 TRP A C 8
ATOM 13994 O O . TRP A 1 16 ? -7.818 -10.405 -2.846 1.00 32.40 16 TRP A O 8
ATOM 14015 N N . HIS A 1 17 ? -7.906 -8.236 -2.236 1.00 12.32 17 HIS A N 8
ATOM 14016 C CA . HIS A 1 17 ? -7.076 -8.379 -1.030 1.00 54.14 17 HIS A CA 8
ATOM 14017 C C . HIS A 1 17 ? -7.675 -9.349 -0.005 1.00 24.20 17 HIS A C 8
ATOM 14018 O O . HIS A 1 17 ? -6.939 -9.965 0.767 1.00 24.03 17 HIS A O 8
ATOM 14033 N N . GLU A 1 18 ? -8.998 -9.482 0.002 1.00 20.44 18 GLU A N 8
ATOM 14034 C CA . GLU A 1 18 ? -9.699 -10.313 0.987 1.00 51.14 18 GLU A CA 8
ATOM 14035 C C . GLU A 1 18 ? -9.353 -11.802 0.823 1.00 21.41 18 GLU A C 8
ATOM 14036 O O . GLU A 1 18 ? -9.799 -12.645 1.601 1.00 24.24 18 GLU A O 8
ATOM 14048 N N . SER A 1 19 ? -8.559 -12.117 -0.194 1.00 25.11 19 SER A N 8
ATOM 14049 C CA . SER A 1 19 ? -8.108 -13.484 -0.435 1.00 12.04 19 SER A CA 8
ATOM 14050 C C . SER A 1 19 ? -7.179 -13.977 0.685 1.00 24.24 19 SER A C 8
ATOM 14051 O O . SER A 1 19 ? -7.116 -15.179 0.956 1.00 5.13 19 SER A O 8
ATOM 14059 N N . ASN A 1 20 ? -6.463 -13.041 1.323 1.00 13.43 20 ASN A N 8
ATOM 14060 C CA . ASN A 1 20 ? -5.528 -13.356 2.418 1.00 12.50 20 ASN A CA 8
ATOM 14061 C C . ASN A 1 20 ? -4.295 -14.112 1.895 1.00 50.54 20 ASN A C 8
ATOM 14062 O O . ASN A 1 20 ? -4.338 -14.735 0.833 1.00 13.14 20 ASN A O 8
ATOM 14073 N N . LYS A 1 21 ? -3.193 -14.042 2.638 1.00 54.34 21 LYS A N 8
ATOM 14074 C CA . LYS A 1 21 ? -1.922 -14.599 2.181 1.00 44.34 21 LYS A CA 8
ATOM 14075 C C . LYS A 1 21 ? -1.755 -16.065 2.587 1.00 2.32 21 LYS A C 8
ATOM 14076 O O . LYS A 1 21 ? -1.276 -16.877 1.797 1.00 15.34 21 LYS A O 8
ATOM 14095 N N . ARG A 1 22 ? -2.153 -16.405 3.809 1.00 32.42 22 ARG A N 8
ATOM 14096 C CA . ARG A 1 22 ? -1.936 -17.745 4.342 1.00 21.55 22 ARG A CA 8
ATOM 14097 C C . ARG A 1 22 ? -2.894 -17.995 5.500 1.00 71.35 22 ARG A C 8
ATOM 14098 O O . ARG A 1 22 ? -3.498 -17.052 6.008 1.00 4.31 22 ARG A O 8
ATOM 14119 N N . TRP A 1 23 ? -3.035 -19.257 5.908 1.00 32.35 23 TRP A N 8
ATOM 14120 C CA . TRP A 1 23 ? -3.909 -19.619 7.023 1.00 65.35 23 TRP A CA 8
ATOM 14121 C C . TRP A 1 23 ? -3.452 -18.969 8.326 1.00 41.45 23 TRP A C 8
ATOM 14122 O O . TRP A 1 23 ? -2.620 -19.509 9.057 1.00 44.05 23 TRP A O 8
ATOM 14143 N N . SER A 1 24 ? -3.989 -17.789 8.572 1.00 2.24 24 SER A N 8
ATOM 14144 C CA . SER A 1 24 ? -3.706 -17.003 9.762 1.00 5.54 24 SER A CA 8
ATOM 14145 C C . SER A 1 24 ? -4.790 -15.946 9.894 1.00 53.03 24 SER A C 8
ATOM 14146 O O . SER A 1 24 ? -4.528 -14.813 10.298 1.00 51.55 24 SER A O 8
ATOM 14154 N N . GLU A 1 25 ? -6.017 -16.356 9.566 1.00 5.25 25 GLU A N 8
ATOM 14155 C CA . GLU A 1 25 ? -7.157 -15.450 9.411 1.00 42.54 25 GLU A CA 8
ATOM 14156 C C . GLU A 1 25 ? -7.304 -14.510 10.606 1.00 25.43 25 GLU A C 8
ATOM 14157 O O . GLU A 1 25 ? -7.353 -13.287 10.447 1.00 53.44 25 GLU A O 8
ATOM 14169 N N . ASP A 1 26 ? -7.353 -15.092 11.797 1.00 10.31 26 ASP A N 8
ATOM 14170 C CA . ASP A 1 26 ? -7.495 -14.330 13.035 1.00 53.51 26 ASP A CA 8
ATOM 14171 C C . ASP A 1 26 ? -6.404 -13.272 13.167 1.00 2.14 26 ASP A C 8
ATOM 14172 O O . ASP A 1 26 ? -6.673 -12.108 13.470 1.00 62.22 26 ASP A O 8
ATOM 14181 N N . HIS A 1 27 ? -5.172 -13.678 12.905 1.00 34.52 27 HIS A N 8
ATOM 14182 C CA . HIS A 1 27 ? -4.025 -12.809 13.117 1.00 62.35 27 HIS A CA 8
ATOM 14183 C C . HIS A 1 27 ? -3.914 -11.752 12.027 1.00 13.23 27 HIS A C 8
ATOM 14184 O O . HIS A 1 27 ? -3.665 -10.586 12.320 1.00 44.10 27 HIS A O 8
ATOM 14199 N N . ARG A 1 28 ? -4.127 -12.150 10.776 1.00 20.13 28 ARG A N 8
ATOM 14200 C CA . ARG A 1 28 ? -3.921 -11.245 9.647 1.00 32.20 28 ARG A CA 8
ATOM 14201 C C . ARG A 1 28 ? -4.875 -10.051 9.703 1.00 33.10 28 ARG A C 8
ATOM 14202 O O . ARG A 1 28 ? -4.578 -8.990 9.156 1.00 53.24 28 ARG A O 8
ATOM 14223 N N . SER A 1 29 ? -6.010 -10.223 10.373 1.00 24.44 29 SER A N 8
ATOM 14224 C CA . SER A 1 29 ? -6.979 -9.147 10.505 1.00 13.43 29 SER A CA 8
ATOM 14225 C C . SER A 1 29 ? -6.446 -8.055 11.434 1.00 60.41 29 SER A C 8
ATOM 14226 O O . SER A 1 29 ? -6.588 -6.861 11.157 1.00 72.21 29 SER A O 8
ATOM 14234 N N . ARG A 1 30 ? -5.820 -8.463 12.535 1.00 1.44 30 ARG A N 8
ATOM 14235 C CA . ARG A 1 30 ? -5.289 -7.508 13.497 1.00 51.01 30 ARG A CA 8
ATOM 14236 C C . ARG A 1 30 ? -3.919 -6.990 13.052 1.00 13.00 30 ARG A C 8
ATOM 14237 O O . ARG A 1 30 ? -3.576 -5.836 13.297 1.00 22.44 30 ARG A O 8
ATOM 14258 N N . VAL A 1 31 ? -3.138 -7.851 12.401 1.00 2.45 31 VAL A N 8
ATOM 14259 C CA . VAL A 1 31 ? -1.819 -7.467 11.907 1.00 54.42 31 VAL A CA 8
ATOM 14260 C C . VAL A 1 31 ? -1.931 -6.410 10.815 1.00 0.13 31 VAL A C 8
ATOM 14261 O O . VAL A 1 31 ? -1.140 -5.470 10.783 1.00 21.14 31 VAL A O 8
ATOM 14274 N N . LEU A 1 32 ? -2.949 -6.550 9.960 1.00 13.31 32 LEU A N 8
ATOM 14275 C CA . LEU A 1 32 ? -3.164 -5.644 8.824 1.00 44.20 32 LEU A CA 8
ATOM 14276 C C . LEU A 1 32 ? -3.189 -4.176 9.260 1.00 23.43 32 LEU A C 8
ATOM 14277 O O . LEU A 1 32 ? -2.907 -3.281 8.463 1.00 30.41 32 LEU A O 8
ATOM 14293 N N . ARG A 1 33 ? -3.517 -3.950 10.526 1.00 40.53 33 ARG A N 8
ATOM 14294 C CA . ARG A 1 33 ? -3.533 -2.612 11.116 1.00 41.04 33 ARG A CA 8
ATOM 14295 C C . ARG A 1 33 ? -2.226 -1.861 10.851 1.00 1.00 33 ARG A C 8
ATOM 14296 O O . ARG A 1 33 ? -2.216 -0.633 10.734 1.00 22.43 33 ARG A O 8
ATOM 14317 N N . TYR A 1 34 ? -1.131 -2.614 10.757 1.00 14.53 34 TYR A N 8
ATOM 14318 C CA . TYR A 1 34 ? 0.196 -2.044 10.525 1.00 75.52 34 TYR A CA 8
ATOM 14319 C C . TYR A 1 34 ? 0.220 -1.162 9.274 1.00 23.53 34 TYR A C 8
ATOM 14320 O O . TYR A 1 34 ? 1.025 -0.239 9.179 1.00 11.45 34 TYR A O 8
ATOM 14338 N N . LEU A 1 35 ? -0.683 -1.436 8.334 1.00 13.00 35 LEU A N 8
ATOM 14339 C CA . LEU A 1 35 ? -0.740 -0.711 7.066 1.00 71.31 35 LEU A CA 8
ATOM 14340 C C . LEU A 1 35 ? -0.887 0.792 7.292 1.00 43.44 35 LEU A C 8
ATOM 14341 O O . LEU A 1 35 ? -0.206 1.595 6.653 1.00 51.42 35 LEU A O 8
ATOM 14357 N N . GLU A 1 36 ? -1.747 1.155 8.236 1.00 62.43 36 GLU A N 8
ATOM 14358 C CA . GLU A 1 36 ? -2.087 2.553 8.490 1.00 33.11 36 GLU A CA 8
ATOM 14359 C C . GLU A 1 36 ? -0.873 3.352 8.969 1.00 43.52 36 GLU A C 8
ATOM 14360 O O . GLU A 1 36 ? -0.754 4.541 8.680 1.00 74.42 36 GLU A O 8
ATOM 14372 N N . LEU A 1 37 ? 0.024 2.698 9.701 1.00 10.21 37 LEU A N 8
ATOM 14373 C CA . LEU A 1 37 ? 1.169 3.386 10.295 1.00 15.11 37 LEU A CA 8
ATOM 14374 C C . LEU A 1 37 ? 2.464 3.123 9.532 1.00 44.31 37 LEU A C 8
ATOM 14375 O O . LEU A 1 37 ? 3.274 4.031 9.334 1.00 15.21 37 LEU A O 8
ATOM 14391 N N . TYR A 1 38 ? 2.657 1.884 9.112 1.00 71.13 38 TYR A N 8
ATOM 14392 C CA . TYR A 1 38 ? 3.909 1.469 8.495 1.00 21.54 38 TYR A CA 8
ATOM 14393 C C . TYR A 1 38 ? 3.997 1.954 7.052 1.00 65.41 38 TYR A C 8
ATOM 14394 O O . TYR A 1 38 ? 5.063 2.346 6.582 1.00 4.32 38 TYR A O 8
ATOM 14412 N N . ILE A 1 39 ? 2.867 1.942 6.359 1.00 22.01 39 ILE A N 8
ATOM 14413 C CA . ILE A 1 39 ? 2.843 2.295 4.948 1.00 14.40 39 ILE A CA 8
ATOM 14414 C C . ILE A 1 39 ? 2.387 3.736 4.746 1.00 73.00 39 ILE A C 8
ATOM 14415 O O . ILE A 1 39 ? 2.813 4.404 3.806 1.00 23.42 39 ILE A O 8
ATOM 14431 N N . PHE A 1 40 ? 1.549 4.233 5.646 1.00 75.10 40 PHE A N 8
ATOM 14432 C CA . PHE A 1 40 ? 1.069 5.609 5.543 1.00 4.32 40 PHE A CA 8
ATOM 14433 C C . PHE A 1 40 ? 1.450 6.429 6.780 1.00 40.23 40 PHE A C 8
ATOM 14434 O O . PHE A 1 40 ? 0.573 6.933 7.476 1.00 12.12 40 PHE A O 8
ATOM 14451 N N . PRO A 1 41 ? 2.755 6.599 7.076 1.00 31.32 41 PRO A N 8
ATOM 14452 C CA . PRO A 1 41 ? 3.175 7.333 8.269 1.00 33.32 41 PRO A CA 8
ATOM 14453 C C . PRO A 1 41 ? 2.990 8.843 8.119 1.00 42.04 41 PRO A C 8
ATOM 14454 O O . PRO A 1 41 ? 2.307 9.478 8.923 1.00 52.34 41 PRO A O 8
ATOM 14465 N N . HIS A 1 42 ? 3.606 9.412 7.092 1.00 63.35 42 HIS A N 8
ATOM 14466 C CA . HIS A 1 42 ? 3.453 10.830 6.803 1.00 55.54 42 HIS A CA 8
ATOM 14467 C C . HIS A 1 42 ? 2.557 11.031 5.585 1.00 11.05 42 HIS A C 8
ATOM 14468 O O . HIS A 1 42 ? 1.970 12.094 5.393 1.00 32.44 42 HIS A O 8
ATOM 14483 N N . ILE A 1 43 ? 2.446 9.987 4.777 1.00 52.33 43 ILE A N 8
ATOM 14484 C CA . ILE A 1 43 ? 1.775 10.075 3.487 1.00 24.54 43 ILE A CA 8
ATOM 14485 C C . ILE A 1 43 ? 0.306 9.668 3.573 1.00 4.00 43 ILE A C 8
ATOM 14486 O O . ILE A 1 43 ? -0.327 9.401 2.555 1.00 74.33 43 ILE A O 8
ATOM 14502 N N . GLY A 1 44 ? -0.232 9.625 4.787 1.00 21.10 44 GLY A N 8
ATOM 14503 C CA . GLY A 1 44 ? -1.617 9.211 4.987 1.00 75.32 44 GLY A CA 8
ATOM 14504 C C . GLY A 1 44 ? -2.629 10.132 4.310 1.00 4.13 44 GLY A C 8
ATOM 14505 O O . GLY A 1 44 ? -3.819 9.823 4.248 1.00 15.11 44 GLY A O 8
ATOM 14509 N N . SER A 1 45 ? -2.156 11.263 3.805 1.00 64.13 45 SER A N 8
ATOM 14510 C CA . SER A 1 45 ? -3.010 12.228 3.122 1.00 62.44 45 SER A CA 8
ATOM 14511 C C . SER A 1 45 ? -3.138 11.891 1.633 1.00 21.43 45 SER A C 8
ATOM 14512 O O . SER A 1 45 ? -3.706 12.663 0.858 1.00 5.42 45 SER A O 8
ATOM 14520 N N . SER A 1 46 ? -2.611 10.738 1.234 1.00 1.33 46 SER A N 8
ATOM 14521 C CA . SER A 1 46 ? -2.627 10.339 -0.169 1.00 30.45 46 SER A CA 8
ATOM 14522 C C . SER A 1 46 ? -4.021 9.905 -0.619 1.00 51.41 46 SER A C 8
ATOM 14523 O O . SER A 1 46 ? -4.768 9.278 0.135 1.00 62.53 46 SER A O 8
ATOM 14531 N N . ASP A 1 47 ? -4.346 10.246 -1.858 1.00 51.11 47 ASP A N 8
ATOM 14532 C CA . ASP A 1 47 ? -5.637 9.925 -2.451 1.00 54.43 47 ASP A CA 8
ATOM 14533 C C . ASP A 1 47 ? -5.489 8.690 -3.338 1.00 72.05 47 ASP A C 8
ATOM 14534 O O . ASP A 1 47 ? -4.536 8.592 -4.104 1.00 13.02 47 ASP A O 8
ATOM 14543 N N . ILE A 1 48 ? -6.412 7.744 -3.229 1.00 62.32 48 ILE A N 8
ATOM 14544 C CA . ILE A 1 48 ? -6.365 6.550 -4.070 1.00 24.44 48 ILE A CA 8
ATOM 14545 C C . ILE A 1 48 ? -6.829 6.894 -5.483 1.00 5.13 48 ILE A C 8
ATOM 14546 O O . ILE A 1 48 ? -6.508 6.209 -6.454 1.00 2.11 48 ILE A O 8
ATOM 14562 N N . ARG A 1 49 ? -7.575 7.980 -5.586 1.00 52.22 49 ARG A N 8
ATOM 14563 C CA . ARG A 1 49 ? -8.042 8.471 -6.865 1.00 4.40 49 ARG A CA 8
ATOM 14564 C C . ARG A 1 49 ? -6.910 9.212 -7.575 1.00 11.54 49 ARG A C 8
ATOM 14565 O O . ARG A 1 49 ? -6.919 9.375 -8.795 1.00 70.34 49 ARG A O 8
ATOM 14586 N N . GLN A 1 50 ? -5.925 9.640 -6.796 1.00 74.33 50 GLN A N 8
ATOM 14587 C CA . GLN A 1 50 ? -4.771 10.344 -7.329 1.00 64.03 50 GLN A CA 8
ATOM 14588 C C . GLN A 1 50 ? -3.499 9.844 -6.654 1.00 62.34 50 GLN A C 8
ATOM 14589 O O . GLN A 1 50 ? -2.987 10.458 -5.715 1.00 11.51 50 GLN A O 8
ATOM 14603 N N . LEU A 1 51 ? -3.019 8.706 -7.121 1.00 32.21 51 LEU A N 8
ATOM 14604 C CA . LEU A 1 51 ? -1.831 8.088 -6.557 1.00 24.12 51 LEU A CA 8
ATOM 14605 C C . LEU A 1 51 ? -0.587 8.738 -7.156 1.00 3.41 51 LEU A C 8
ATOM 14606 O O . LEU A 1 51 ? -0.541 9.021 -8.353 1.00 65.54 51 LEU A O 8
ATOM 14622 N N . LYS A 1 52 ? 0.408 8.988 -6.314 1.00 32.30 52 LYS A N 8
ATOM 14623 C CA . LYS A 1 52 ? 1.586 9.744 -6.721 1.00 33.43 52 LYS A CA 8
ATOM 14624 C C . LYS A 1 52 ? 2.805 8.852 -6.950 1.00 1.24 52 LYS A C 8
ATOM 14625 O O . LYS A 1 52 ? 2.792 7.662 -6.646 1.00 72.10 52 LYS A O 8
ATOM 14644 N N . THR A 1 53 ? 3.863 9.452 -7.484 1.00 23.10 53 THR A N 8
ATOM 14645 C CA . THR A 1 53 ? 5.088 8.734 -7.806 1.00 31.30 53 THR A CA 8
ATOM 14646 C C . THR A 1 53 ? 5.871 8.366 -6.536 1.00 53.01 53 THR A C 8
ATOM 14647 O O . THR A 1 53 ? 5.409 8.591 -5.416 1.00 63.42 53 THR A O 8
ATOM 14658 N N . SER A 1 54 ? 7.075 7.843 -6.726 1.00 45.21 54 SER A N 8
ATOM 14659 C CA . SER A 1 54 ? 7.863 7.243 -5.654 1.00 43.21 54 SER A CA 8
ATOM 14660 C C . SER A 1 54 ? 8.436 8.260 -4.661 1.00 45.11 54 SER A C 8
ATOM 14661 O O . SER A 1 54 ? 9.334 7.928 -3.890 1.00 74.05 54 SER A O 8
ATOM 14669 N N . HIS A 1 55 ? 7.914 9.482 -4.643 1.00 51.34 55 HIS A N 8
ATOM 14670 C CA . HIS A 1 55 ? 8.401 10.470 -3.687 1.00 21.24 55 HIS A CA 8
ATOM 14671 C C . HIS A 1 55 ? 7.876 10.137 -2.296 1.00 53.55 55 HIS A C 8
ATOM 14672 O O . HIS A 1 55 ? 8.488 10.484 -1.288 1.00 22.34 55 HIS A O 8
ATOM 14687 N N . LEU A 1 56 ? 6.737 9.454 -2.261 1.00 55.20 56 LEU A N 8
ATOM 14688 C CA . LEU A 1 56 ? 6.132 9.019 -1.006 1.00 20.11 56 LEU A CA 8
ATOM 14689 C C . LEU A 1 56 ? 6.864 7.799 -0.443 1.00 12.00 56 LEU A C 8
ATOM 14690 O O . LEU A 1 56 ? 6.702 7.444 0.722 1.00 34.23 56 LEU A O 8
ATOM 14706 N N . LEU A 1 57 ? 7.670 7.166 -1.288 1.00 74.54 57 LEU A N 8
ATOM 14707 C CA . LEU A 1 57 ? 8.381 5.944 -0.923 1.00 71.25 57 LEU A CA 8
ATOM 14708 C C . LEU A 1 57 ? 9.600 6.252 -0.047 1.00 31.33 57 LEU A C 8
ATOM 14709 O O . LEU A 1 57 ? 10.175 5.355 0.570 1.00 75.35 57 LEU A O 8
ATOM 14725 N N . ALA A 1 58 ? 9.972 7.526 0.003 1.00 41.41 58 ALA A N 8
ATOM 14726 C CA . ALA A 1 58 ? 11.152 7.978 0.748 1.00 0.35 58 ALA A CA 8
ATOM 14727 C C . ALA A 1 58 ? 11.209 7.421 2.183 1.00 12.42 58 ALA A C 8
ATOM 14728 O O . ALA A 1 58 ? 12.211 6.811 2.562 1.00 52.05 58 ALA A O 8
ATOM 14735 N N . PRO A 1 59 ? 10.155 7.606 3.011 1.00 45.23 59 PRO A N 8
ATOM 14736 C CA . PRO A 1 59 ? 10.151 7.095 4.391 1.00 22.02 59 PRO A CA 8
ATOM 14737 C C . PRO A 1 59 ? 10.273 5.575 4.476 1.00 43.32 59 PRO A C 8
ATOM 14738 O O . PRO A 1 59 ? 10.808 5.043 5.450 1.00 64.14 59 PRO A O 8
ATOM 14749 N N . ILE A 1 60 ? 9.788 4.881 3.458 1.00 3.11 60 ILE A N 8
ATOM 14750 C CA . ILE A 1 60 ? 9.878 3.428 3.417 1.00 32.14 60 ILE A CA 8
ATOM 14751 C C . ILE A 1 60 ? 11.325 3.015 3.150 1.00 74.41 60 ILE A C 8
ATOM 14752 O O . ILE A 1 60 ? 11.771 1.945 3.562 1.00 22.51 60 ILE A O 8
ATOM 14768 N N . LYS A 1 61 ? 12.075 3.899 2.501 1.00 25.02 61 LYS 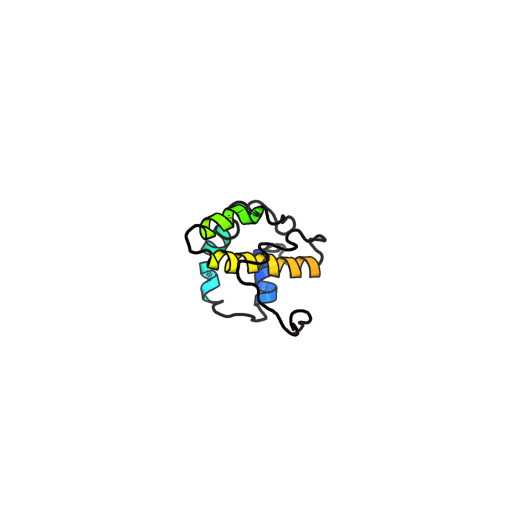A N 8
ATOM 14769 C CA . LYS A 1 61 ? 13.473 3.614 2.172 1.00 11.54 61 LYS A CA 8
ATOM 14770 C C . LYS A 1 61 ? 14.316 3.606 3.427 1.00 61.05 61 LYS A C 8
ATOM 14771 O O . LYS A 1 61 ? 15.363 2.963 3.497 1.00 55.21 61 LYS A O 8
ATOM 14790 N N . GLU A 1 62 ? 13.836 4.330 4.411 1.00 12.24 62 GLU A N 8
ATOM 14791 C CA . GLU A 1 62 ? 14.505 4.425 5.695 1.00 4.42 62 GLU A CA 8
ATOM 14792 C C . GLU A 1 62 ? 14.639 3.043 6.334 1.00 63.41 62 GLU A C 8
ATOM 14793 O O . GLU A 1 62 ? 15.721 2.656 6.767 1.00 30.01 62 GLU A O 8
ATOM 14805 N N . VAL A 1 63 ? 13.539 2.295 6.374 1.00 63.34 63 VAL A N 8
ATOM 14806 C CA . VAL A 1 63 ? 13.563 0.938 6.916 1.00 53.21 63 VAL A CA 8
ATOM 14807 C C . VAL A 1 63 ? 14.163 -0.032 5.891 1.00 44.05 63 VAL A C 8
ATOM 14808 O O . VAL A 1 63 ? 14.768 -1.049 6.249 1.00 32.32 63 VAL A O 8
ATOM 14821 N N . ASP A 1 64 ? 14.000 0.306 4.614 1.00 22.11 64 ASP A N 8
ATOM 14822 C CA . ASP A 1 64 ? 14.584 -0.460 3.516 1.00 0.32 64 ASP A CA 8
ATOM 14823 C C . ASP A 1 64 ? 16.096 -0.586 3.685 1.00 21.03 64 ASP A C 8
ATOM 14824 O O . ASP A 1 64 ? 16.641 -1.692 3.684 1.00 21.13 64 ASP A O 8
ATOM 14833 N N . THR A 1 65 ? 16.759 0.545 3.876 1.00 3.44 65 THR A N 8
ATOM 14834 C CA . THR A 1 65 ? 18.206 0.574 3.989 1.00 2.24 65 THR A CA 8
ATOM 14835 C C . THR A 1 65 ? 18.671 0.010 5.337 1.00 43.02 65 THR A C 8
ATOM 14836 O O . THR A 1 65 ? 19.845 -0.326 5.515 1.00 21.44 65 THR A O 8
ATOM 14847 N N . SER A 1 66 ? 17.737 -0.124 6.278 1.00 44.12 66 SER A N 8
ATOM 14848 C CA . SER A 1 66 ? 18.034 -0.734 7.568 1.00 61.42 66 SER A CA 8
ATOM 14849 C C . SER A 1 66 ? 18.258 -2.240 7.423 1.00 5.50 66 SER A C 8
ATOM 14850 O O . SER A 1 66 ? 18.843 -2.875 8.301 1.00 14.35 66 SER A O 8
ATOM 14858 N N . GLY A 1 67 ? 17.795 -2.806 6.312 1.00 31.13 67 GLY A N 8
ATOM 14859 C CA . GLY A 1 67 ? 17.988 -4.225 6.070 1.00 44.31 67 GLY A CA 8
ATOM 14860 C C . GLY A 1 67 ? 16.684 -4.987 5.937 1.00 53.24 67 GLY A C 8
ATOM 14861 O O . GLY A 1 67 ? 16.685 -6.191 5.683 1.00 22.15 67 GLY A O 8
ATOM 14865 N N . LYS A 1 68 ? 15.572 -4.285 6.094 1.00 61.33 68 LYS A N 8
ATOM 14866 C CA . LYS A 1 68 ? 14.251 -4.908 6.051 1.00 45.21 68 LYS A CA 8
ATOM 14867 C C . LYS A 1 68 ? 13.556 -4.589 4.737 1.00 51.15 68 LYS A C 8
ATOM 14868 O O . LYS A 1 68 ? 12.331 -4.634 4.634 1.00 75.11 68 LYS A O 8
ATOM 14887 N N . HIS A 1 69 ? 14.363 -4.292 3.734 1.00 74.14 69 HIS A N 8
ATOM 14888 C CA . HIS A 1 69 ? 13.863 -3.865 2.428 1.00 31.53 69 HIS A CA 8
ATOM 14889 C C . HIS A 1 69 ? 12.953 -4.906 1.768 1.00 33.40 69 HIS A C 8
ATOM 14890 O O . HIS A 1 69 ? 12.112 -4.549 0.949 1.00 4.32 69 HIS A O 8
ATOM 14905 N N . ASP A 1 70 ? 13.115 -6.184 2.116 1.00 5.33 70 ASP A N 8
ATOM 14906 C CA . ASP A 1 70 ? 12.334 -7.249 1.476 1.00 2.12 70 ASP A CA 8
ATOM 14907 C C . ASP A 1 70 ? 10.845 -7.065 1.725 1.00 61.24 70 ASP A C 8
ATOM 14908 O O . ASP A 1 70 ? 10.056 -6.991 0.783 1.00 22.25 70 ASP A O 8
ATOM 14917 N N . VAL A 1 71 ? 10.470 -6.948 2.993 1.00 50.05 71 VAL A N 8
ATOM 14918 C CA . VAL A 1 71 ? 9.066 -6.823 3.364 1.00 42.40 71 VAL A CA 8
ATOM 14919 C C . VAL A 1 71 ? 8.503 -5.477 2.918 1.00 54.42 71 VAL A C 8
ATOM 14920 O O . VAL A 1 71 ? 7.340 -5.383 2.527 1.00 30.34 71 VAL A O 8
ATOM 14933 N N . ALA A 1 72 ? 9.339 -4.446 2.959 1.00 31.20 72 ALA A N 8
ATOM 14934 C CA . ALA A 1 72 ? 8.945 -3.123 2.501 1.00 50.44 72 ALA A CA 8
ATOM 14935 C C . ALA A 1 72 ? 8.654 -3.147 1.005 1.00 71.54 72 ALA A C 8
ATOM 14936 O O . ALA A 1 72 ? 7.698 -2.529 0.533 1.00 74.50 72 ALA A O 8
ATOM 14943 N N . GLN A 1 73 ? 9.481 -3.884 0.269 1.00 21.42 73 GLN A N 8
ATOM 14944 C CA . GLN A 1 73 ? 9.308 -4.044 -1.168 1.00 14.22 73 GLN A CA 8
ATOM 14945 C C . GLN A 1 73 ? 7.992 -4.730 -1.475 1.00 4.21 73 GLN A C 8
ATOM 14946 O O . GLN A 1 73 ? 7.262 -4.319 -2.371 1.00 54.10 73 GLN A O 8
ATOM 14960 N N . ARG A 1 74 ? 7.718 -5.784 -0.724 1.00 51.21 74 ARG A N 8
ATOM 14961 C CA . ARG A 1 74 ? 6.472 -6.544 -0.868 1.00 4.31 74 ARG A CA 8
ATOM 14962 C C . ARG A 1 74 ? 5.262 -5.615 -0.877 1.00 64.41 74 ARG A C 8
ATOM 14963 O O . ARG A 1 74 ? 4.337 -5.790 -1.671 1.00 31.22 74 ARG A O 8
ATOM 14984 N N . LEU A 1 75 ? 5.279 -4.628 0.010 1.00 13.51 75 LEU A N 8
ATOM 14985 C CA . LEU A 1 75 ? 4.175 -3.687 0.124 1.00 21.41 75 LEU A CA 8
ATOM 14986 C C . LEU A 1 75 ? 4.145 -2.697 -1.040 1.00 64.34 75 LEU A C 8
ATOM 14987 O O . LEU A 1 75 ? 3.096 -2.490 -1.648 1.00 72.55 75 LEU A O 8
ATOM 15003 N N . GLN A 1 76 ? 5.288 -2.095 -1.360 1.00 54.23 76 GLN A N 8
ATOM 15004 C CA . GLN A 1 76 ? 5.344 -1.082 -2.416 1.00 23.54 76 GLN A CA 8
ATOM 15005 C C . GLN A 1 76 ? 5.044 -1.690 -3.784 1.00 12.14 76 GLN A C 8
ATOM 15006 O O . GLN A 1 76 ? 4.414 -1.060 -4.640 1.00 51.52 76 GLN A O 8
ATOM 15020 N N . GLN A 1 77 ? 5.486 -2.921 -3.973 1.00 35.22 77 GLN A N 8
ATOM 15021 C CA . GLN A 1 77 ? 5.167 -3.680 -5.175 1.00 43.33 77 GLN A CA 8
ATOM 15022 C C . GLN A 1 77 ? 3.668 -3.957 -5.233 1.00 2.33 77 GLN A C 8
ATOM 15023 O O . GLN A 1 77 ? 3.060 -3.954 -6.306 1.00 40.31 77 GLN A O 8
ATOM 15037 N N . ARG A 1 78 ? 3.069 -4.165 -4.069 1.00 21.14 78 ARG A N 8
ATOM 15038 C CA . ARG A 1 78 ? 1.650 -4.459 -3.993 1.00 12.22 78 ARG A CA 8
ATOM 15039 C C . ARG A 1 78 ? 0.830 -3.193 -4.220 1.00 41.34 78 ARG A C 8
ATOM 15040 O O . ARG A 1 78 ? -0.274 -3.257 -4.752 1.00 20.45 78 ARG A O 8
ATOM 15061 N N . VAL A 1 79 ? 1.378 -2.044 -3.824 1.00 51.22 79 VAL A N 8
ATOM 15062 C CA . VAL A 1 79 ? 0.759 -0.755 -4.130 1.00 12.51 79 VAL A CA 8
ATOM 15063 C C . VAL A 1 79 ? 0.629 -0.598 -5.642 1.00 42.40 79 VAL A C 8
ATOM 15064 O O . VAL A 1 79 ? -0.403 -0.162 -6.154 1.00 33.44 79 VAL A O 8
ATOM 15077 N N . THR A 1 80 ? 1.682 -0.987 -6.345 1.00 34.00 80 THR A N 8
ATOM 15078 C CA . THR A 1 80 ? 1.692 -0.953 -7.796 1.00 23.20 80 THR A CA 8
ATOM 15079 C C . THR A 1 80 ? 0.673 -1.947 -8.362 1.00 20.10 80 THR A C 8
ATOM 15080 O O . THR A 1 80 ? 0.039 -1.693 -9.386 1.00 42.45 80 THR A O 8
ATOM 15091 N N . ALA A 1 81 ? 0.502 -3.071 -7.669 1.00 1.24 81 ALA A N 8
ATOM 15092 C CA . ALA A 1 81 ? -0.489 -4.067 -8.061 1.00 50.41 81 ALA A CA 8
ATOM 15093 C C . ALA A 1 81 ? -1.904 -3.524 -7.875 1.00 1.42 81 ALA A C 8
ATOM 15094 O O . ALA A 1 81 ? -2.803 -3.836 -8.653 1.00 70.01 81 ALA A O 8
ATOM 15101 N N . ILE A 1 82 ? -2.091 -2.702 -6.848 1.00 45.20 82 ILE A N 8
ATOM 15102 C CA . ILE A 1 82 ? -3.371 -2.038 -6.624 1.00 30.33 82 ILE A CA 8
ATOM 15103 C C . ILE A 1 82 ? -3.704 -1.135 -7.809 1.00 71.02 82 ILE A C 8
ATOM 15104 O O . ILE A 1 82 ? -4.843 -1.105 -8.283 1.00 62.43 82 ILE A O 8
ATOM 15120 N N . MET A 1 83 ? -2.690 -0.420 -8.293 1.00 61.42 83 MET A N 8
ATOM 15121 C CA . MET A 1 83 ? -2.842 0.471 -9.441 1.00 4.15 83 MET A CA 8
ATOM 15122 C C . MET A 1 83 ? -3.372 -0.282 -10.651 1.00 72.44 83 MET A C 8
ATOM 15123 O O . MET A 1 83 ? -4.144 0.263 -11.433 1.00 54.45 83 MET A O 8
ATOM 15137 N N . ARG A 1 84 ? -2.967 -1.539 -10.789 1.00 45.54 84 ARG A N 8
ATOM 15138 C CA . ARG A 1 84 ? -3.411 -2.375 -11.899 1.00 32.15 84 ARG A CA 8
ATOM 15139 C C . ARG A 1 84 ? -4.938 -2.481 -11.931 1.00 32.12 84 ARG A C 8
ATOM 15140 O O . ARG A 1 84 ? -5.561 -2.353 -12.988 1.00 15.41 84 ARG A O 8
ATOM 15161 N N . TYR A 1 85 ? -5.537 -2.708 -10.768 1.00 42.25 85 TYR A N 8
ATOM 15162 C CA . TYR A 1 85 ? -6.982 -2.810 -10.660 1.00 31.22 85 TYR A CA 8
ATOM 15163 C C . TYR A 1 85 ? -7.629 -1.431 -10.701 1.00 4.13 85 TYR A C 8
ATOM 15164 O O . TYR A 1 85 ? -8.769 -1.284 -11.136 1.00 64.51 85 TYR A O 8
ATOM 15182 N N . ALA A 1 86 ? -6.901 -0.425 -10.242 1.00 35.34 86 ALA A N 8
ATOM 15183 C CA . ALA A 1 86 ? -7.351 0.957 -10.362 1.00 31.42 86 ALA A CA 8
ATOM 15184 C C . ALA A 1 86 ? -7.511 1.340 -11.834 1.00 72.43 86 ALA A C 8
ATOM 15185 O O . ALA A 1 86 ? -8.458 2.036 -12.213 1.00 61.21 86 ALA A O 8
ATOM 15192 N N . VAL A 1 87 ? -6.581 0.868 -12.663 1.00 70.10 87 VAL A N 8
ATOM 15193 C CA . VAL A 1 87 ? -6.641 1.085 -14.107 1.00 30.33 87 VAL A CA 8
ATOM 15194 C C . VAL A 1 87 ? -7.912 0.472 -14.698 1.00 74.23 87 VAL A C 8
ATOM 15195 O O . VAL A 1 87 ? -8.442 0.969 -15.687 1.00 5.21 87 VAL A O 8
ATOM 15208 N N . GLN A 1 88 ? -8.415 -0.585 -14.059 1.00 70.31 88 GLN A N 8
ATOM 15209 C CA . GLN A 1 88 ? -9.606 -1.288 -14.541 1.00 2.22 88 GLN A CA 8
ATOM 15210 C C . GLN A 1 88 ? -10.805 -0.347 -14.593 1.00 41.11 88 GLN A C 8
ATOM 15211 O O . GLN A 1 88 ? -11.683 -0.484 -15.447 1.00 42.24 88 GLN A O 8
ATOM 15225 N N . ASN A 1 89 ? -10.834 0.612 -13.676 1.00 12.14 89 ASN A N 8
ATOM 15226 C CA . ASN A 1 89 ? -11.948 1.549 -13.584 1.00 24.33 89 ASN A CA 8
ATOM 15227 C C . ASN A 1 89 ? -11.709 2.765 -14.476 1.00 23.43 89 ASN A C 8
ATOM 15228 O O . ASN A 1 89 ? -12.578 3.623 -14.617 1.00 52.33 89 ASN A O 8
ATOM 15239 N N . ASP A 1 90 ? -10.509 2.825 -15.057 1.00 41.13 90 ASP A N 8
ATOM 15240 C CA . ASP A 1 90 ? -10.123 3.873 -16.014 1.00 54.44 90 ASP A CA 8
ATOM 15241 C C . ASP A 1 90 ? -10.099 5.267 -15.394 1.00 25.23 90 ASP A C 8
ATOM 15242 O O . ASP A 1 90 ? -9.960 6.254 -16.115 1.00 63.53 90 ASP A O 8
ATOM 15251 N N . TYR A 1 91 ? -10.197 5.366 -14.072 1.00 4.02 91 TYR A N 8
ATOM 15252 C CA . TYR A 1 91 ? -10.328 6.677 -13.443 1.00 11.43 91 TYR A CA 8
ATOM 15253 C C . TYR A 1 91 ? -8.982 7.401 -13.363 1.00 23.11 91 TYR A C 8
ATOM 15254 O O . TYR A 1 91 ? -8.939 8.630 -13.353 1.00 1.33 91 TYR A O 8
ATOM 15272 N N . ILE A 1 92 ? -7.888 6.645 -13.321 1.00 63.52 92 ILE A N 8
ATOM 15273 C CA . ILE A 1 92 ? -6.556 7.249 -13.284 1.00 43.41 92 ILE A CA 8
ATOM 15274 C C . ILE A 1 92 ? -6.006 7.470 -14.687 1.00 3.32 92 ILE A C 8
ATOM 15275 O O . ILE A 1 92 ? -5.205 8.384 -14.906 1.00 23.25 92 ILE A O 8
ATOM 15291 N N . ASP A 1 93 ? -6.444 6.622 -15.623 1.00 21.01 93 ASP A N 8
ATOM 15292 C CA . ASP A 1 93 ? -6.017 6.676 -17.029 1.00 41.21 93 ASP A CA 8
ATOM 15293 C C . ASP A 1 93 ? -4.558 6.246 -17.204 1.00 52.12 93 ASP A C 8
ATOM 15294 O O . ASP A 1 93 ? -4.271 5.279 -17.915 1.00 41.35 93 ASP A O 8
ATOM 15303 N N . SER A 1 94 ? -3.648 6.958 -16.561 1.00 62.54 94 SER A N 8
ATOM 15304 C CA . SER A 1 94 ? -2.229 6.661 -16.656 1.00 40.50 94 SER A CA 8
ATOM 15305 C C . SER A 1 94 ? -1.848 5.557 -15.668 1.00 11.01 94 SER A C 8
ATOM 15306 O O . SER A 1 94 ? -2.677 5.110 -14.871 1.00 72.42 94 SER A O 8
ATOM 15314 N N . ASN A 1 95 ? -0.595 5.123 -15.730 1.00 21.24 95 ASN A N 8
ATOM 15315 C CA . ASN A 1 95 ? -0.091 4.069 -14.854 1.00 45.05 95 ASN A CA 8
ATOM 15316 C C . ASN A 1 95 ? 0.998 4.616 -13.936 1.00 41.31 95 ASN A C 8
ATOM 15317 O O . ASN A 1 95 ? 2.180 4.591 -14.286 1.00 4.42 95 ASN A O 8
ATOM 15328 N N . PRO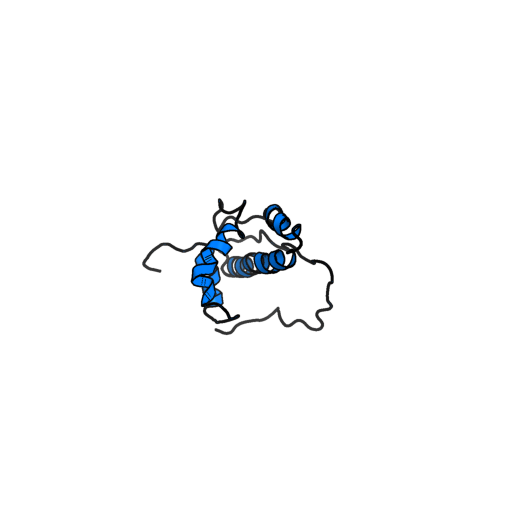 A 1 96 ? 0.618 5.166 -12.772 1.00 54.21 96 PRO A N 8
ATOM 15329 C CA . PRO A 1 96 ? 1.567 5.738 -11.830 1.00 34.44 96 PRO A CA 8
ATOM 15330 C C . PRO A 1 96 ? 2.258 4.664 -10.996 1.00 21.45 96 PRO A C 8
ATOM 15331 O O . PRO A 1 96 ? 2.047 3.466 -11.205 1.00 62.35 96 PRO A O 8
ATOM 15342 N N . ALA A 1 97 ? 3.080 5.113 -10.049 1.00 45.34 97 ALA A N 8
ATOM 15343 C CA . ALA A 1 97 ? 3.860 4.222 -9.184 1.00 0.13 97 ALA A CA 8
ATOM 15344 C C . ALA A 1 97 ? 4.803 3.329 -9.997 1.00 65.31 97 ALA A C 8
ATOM 15345 O O . ALA A 1 97 ? 5.316 2.330 -9.499 1.00 51.45 97 ALA A O 8
ATOM 15352 N N . SER A 1 98 ? 5.067 3.731 -11.229 1.00 4.53 98 SER A N 8
ATOM 15353 C CA . SER A 1 98 ? 5.891 2.958 -12.143 1.00 32.10 98 SER A CA 8
ATOM 15354 C C . SER A 1 98 ? 7.351 2.907 -11.686 1.00 22.12 98 SER A C 8
ATOM 15355 O O . SER A 1 98 ? 8.075 1.954 -11.981 1.00 32.22 98 SER A O 8
ATOM 15363 N N . ASP A 1 99 ? 7.768 3.928 -10.948 1.00 31.34 99 ASP A N 8
ATOM 15364 C CA . ASP A 1 99 ? 9.154 4.043 -10.504 1.00 4.51 99 ASP A CA 8
ATOM 15365 C C . ASP A 1 99 ? 9.399 3.223 -9.237 1.00 3.34 99 ASP A C 8
ATOM 15366 O O . ASP A 1 99 ? 10.540 2.994 -8.853 1.00 30.51 99 ASP A O 8
ATOM 15375 N N . MET A 1 100 ? 8.322 2.757 -8.607 1.00 70.31 100 MET A N 8
ATOM 15376 C CA . MET A 1 100 ? 8.432 1.997 -7.357 1.00 4.02 100 MET A CA 8
ATOM 15377 C C . MET A 1 100 ? 9.317 0.767 -7.542 1.00 63.55 100 MET A C 8
ATOM 15378 O O . MET A 1 100 ? 10.263 0.544 -6.788 1.00 1.34 100 MET A O 8
ATOM 15392 N N . ALA A 1 101 ? 9.014 -0.016 -8.565 1.00 30.13 101 ALA A N 8
ATOM 15393 C CA . ALA A 1 101 ? 9.766 -1.231 -8.849 1.00 52.15 101 ALA A CA 8
ATOM 15394 C C . ALA A 1 101 ? 10.841 -0.970 -9.901 1.00 33.33 101 ALA A C 8
ATOM 15395 O O . ALA A 1 101 ? 11.381 -1.901 -10.501 1.00 10.33 101 ALA A O 8
ATOM 15402 N N . GLY A 1 102 ? 11.150 0.299 -10.123 1.00 61.33 102 GLY A N 8
ATOM 15403 C CA . GLY A 1 102 ? 12.153 0.654 -11.109 1.00 3.45 102 GLY A CA 8
ATOM 15404 C C . GLY A 1 102 ? 13.211 1.574 -10.540 1.00 44.44 102 GLY A C 8
ATOM 15405 O O . GLY A 1 102 ? 14.097 2.035 -11.260 1.00 33.42 102 GLY A O 8
ATOM 15409 N N . ALA A 1 103 ? 13.122 1.829 -9.242 1.00 12.13 103 ALA A N 8
ATOM 15410 C CA . ALA A 1 103 ? 14.039 2.741 -8.572 1.00 24.03 103 ALA A CA 8
ATOM 15411 C C . ALA A 1 103 ? 15.403 2.099 -8.342 1.00 73.35 103 ALA A C 8
ATOM 15412 O O . ALA A 1 103 ? 16.430 2.779 -8.384 1.00 22.44 103 ALA A O 8
ATOM 15419 N N . LEU A 1 104 ? 15.416 0.793 -8.096 1.00 43.20 104 LEU A N 8
ATOM 15420 C CA . LEU A 1 104 ? 16.653 0.086 -7.843 1.00 65.22 104 LEU A CA 8
ATOM 15421 C C . LEU A 1 104 ? 16.676 -1.264 -8.560 1.00 53.21 104 LEU A C 8
ATOM 15422 O O . LEU A 1 104 ? 16.008 -2.215 -8.157 1.00 14.34 104 LEU A O 8
ATOM 15438 N N . SER A 1 105 ? 17.426 -1.320 -9.643 1.00 20.51 105 SER A N 8
ATOM 15439 C CA . SER A 1 105 ? 17.669 -2.564 -10.353 1.00 33.31 105 SER A CA 8
ATOM 15440 C C . SER A 1 105 ? 19.056 -2.496 -10.980 1.00 15.43 105 SER A C 8
ATOM 15441 O O . SER A 1 105 ? 19.989 -3.164 -10.535 1.00 3.42 105 SER A O 8
ATOM 15449 N N . THR A 1 106 ? 19.189 -1.654 -11.993 1.00 62.02 106 THR A N 8
ATOM 15450 C CA . THR A 1 106 ? 20.486 -1.330 -12.552 1.00 1.10 106 THR A CA 8
ATOM 15451 C C . THR A 1 106 ? 20.936 0.024 -12.018 1.00 20.52 106 THR A C 8
ATOM 15452 O O . THR A 1 106 ? 20.558 1.071 -12.548 1.00 42.33 106 THR A O 8
ATOM 15463 N N . THR A 1 107 ? 21.703 -0.004 -10.939 1.00 73.25 107 THR A N 8
ATOM 15464 C CA . THR A 1 107 ? 22.065 1.209 -10.232 1.00 74.43 107 THR A CA 8
ATOM 15465 C C . THR A 1 107 ? 23.245 1.926 -10.878 1.00 41.43 107 THR A C 8
ATOM 15466 O O . THR A 1 107 ? 24.341 1.374 -11.006 1.00 11.22 107 THR A O 8
ATOM 15477 N N . LYS A 1 108 ? 22.998 3.156 -11.292 1.00 14.41 108 LYS A N 8
ATOM 15478 C CA . LYS A 1 108 ? 24.011 4.013 -11.838 1.00 73.32 108 LYS A CA 8
ATOM 15479 C C . LYS A 1 108 ? 24.716 4.730 -10.705 1.00 5.32 108 LYS A C 8
ATOM 15480 O O . LYS A 1 108 ? 24.109 5.039 -9.681 1.00 52.42 108 LYS A O 8
ATOM 15499 N N . ALA A 1 109 ? 25.984 4.989 -10.897 1.00 42.21 109 ALA A N 8
ATOM 15500 C CA . ALA A 1 109 ? 26.777 5.695 -9.905 1.00 14.14 109 ALA A CA 8
ATOM 15501 C C . ALA A 1 109 ? 26.897 7.168 -10.272 1.00 73.10 109 ALA A C 8
ATOM 15502 O O . ALA A 1 109 ? 26.601 8.048 -9.462 1.00 11.15 109 ALA A O 8
ATOM 15509 N N . ARG A 1 110 ? 27.309 7.432 -11.506 1.00 62.44 110 ARG A N 8
ATOM 15510 C CA . ARG A 1 110 ? 27.471 8.798 -11.975 1.00 4.41 110 ARG A CA 8
ATOM 15511 C C . ARG A 1 110 ? 26.148 9.306 -12.533 1.00 12.14 110 ARG A C 8
ATOM 15512 O O . ARG A 1 110 ? 25.844 9.107 -13.707 1.00 21.41 110 ARG A O 8
ATOM 15533 N N . HIS A 1 111 ? 25.345 9.919 -11.673 1.00 5.24 111 HIS A N 8
ATOM 15534 C CA . HIS A 1 111 ? 24.117 10.571 -12.111 1.00 63.23 111 HIS A CA 8
ATOM 15535 C C . HIS A 1 111 ? 23.626 11.568 -11.063 1.00 5.50 111 HIS A C 8
ATOM 15536 O O . HIS A 1 111 ? 22.925 11.218 -10.115 1.00 51.24 111 HIS A O 8
ATOM 15551 N N . TYR A 1 112 ? 24.025 12.816 -11.232 1.00 53.54 112 TYR A N 8
ATOM 15552 C CA . TYR A 1 112 ? 23.636 13.878 -10.316 1.00 54.32 112 TYR A CA 8
ATOM 15553 C C . TYR A 1 112 ? 22.958 15.007 -11.076 1.00 21.12 112 TYR A C 8
ATOM 15554 O O . TYR A 1 112 ? 23.490 15.499 -12.069 1.00 41.32 112 TYR A O 8
ATOM 15572 N N . PRO A 1 113 ? 21.769 15.421 -10.619 1.00 11.24 113 PRO A N 8
ATOM 15573 C CA . PRO A 1 113 ? 20.987 16.469 -11.276 1.00 0.30 113 PRO A CA 8
ATOM 15574 C C . PRO A 1 113 ? 21.681 17.828 -11.248 1.00 52.42 113 PRO A C 8
ATOM 15575 O O . PRO A 1 113 ? 22.278 18.239 -12.243 1.00 23.31 113 PRO A O 8
ATOM 15586 N N . LEU A 1 114 ? 21.623 18.501 -10.097 1.00 15.32 114 LEU A N 8
ATOM 15587 C CA . LEU A 1 114 ? 22.188 19.834 -9.931 1.00 60.10 114 LEU A CA 8
ATOM 15588 C C . LEU A 1 114 ? 21.727 20.383 -8.593 1.00 75.04 114 LEU A C 8
ATOM 15589 O O . LEU A 1 114 ? 20.727 21.096 -8.518 1.00 34.04 114 LEU A O 8
ATOM 15605 N N . GLU A 1 115 ? 22.406 19.962 -7.537 1.00 51.31 115 GLU A N 8
ATOM 15606 C CA . GLU A 1 115 ? 22.166 20.492 -6.197 1.00 12.04 115 GLU A CA 8
ATOM 15607 C C . GLU A 1 115 ? 22.126 22.018 -6.220 1.00 52.41 115 GLU A C 8
ATOM 15608 O O . GLU A 1 115 ? 23.146 22.680 -6.445 1.00 13.23 115 GLU A O 8
ATOM 15620 N N . HIS A 1 116 ? 20.940 22.566 -6.006 1.00 61.23 116 HIS A N 8
ATOM 15621 C CA . HIS A 1 116 ? 20.728 23.998 -6.113 1.00 14.44 116 HIS A CA 8
ATOM 15622 C C . HIS A 1 116 ? 21.011 24.676 -4.778 1.00 44.11 116 HIS A C 8
ATOM 15623 O O . HIS A 1 116 ? 20.190 24.632 -3.861 1.00 64.15 116 HIS A O 8
ATOM 15638 N N . HIS A 1 117 ? 22.181 25.286 -4.668 1.00 51.54 117 HIS A N 8
ATOM 15639 C CA . HIS A 1 117 ? 22.577 25.950 -3.431 1.00 42.13 117 HIS A CA 8
ATOM 15640 C C . HIS A 1 117 ? 22.301 27.443 -3.501 1.00 25.14 117 HIS A C 8
ATOM 15641 O O . HIS A 1 117 ? 22.150 28.012 -4.584 1.00 72.15 117 HIS A O 8
ATOM 15656 N N . HIS A 1 118 ? 22.226 28.068 -2.335 1.00 5.14 118 HIS A N 8
ATOM 15657 C CA . HIS A 1 118 ? 21.968 29.498 -2.239 1.00 33.51 118 HIS A CA 8
ATOM 15658 C C . HIS A 1 118 ? 22.947 30.134 -1.267 1.00 1.33 118 HIS A C 8
ATOM 15659 O O . HIS A 1 118 ? 23.579 29.435 -0.471 1.00 55.42 118 HIS A O 8
ATOM 15674 N N . HIS A 1 119 ? 23.070 31.451 -1.319 1.00 54.41 119 HIS A N 8
ATOM 15675 C CA . HIS A 1 119 ? 23.977 32.152 -0.423 1.00 14.15 119 HIS A CA 8
ATOM 15676 C C . HIS A 1 119 ? 23.330 32.330 0.945 1.00 10.23 119 HIS A C 8
ATOM 15677 O O . HIS A 1 119 ? 22.782 33.388 1.258 1.00 73.13 119 HIS A O 8
ATOM 15692 N N . HIS A 1 120 ? 23.357 31.259 1.722 1.00 11.50 120 HIS A N 8
ATOM 15693 C CA . HIS A 1 120 ? 22.868 31.255 3.093 1.00 62.24 120 HIS A CA 8
ATOM 15694 C C . HIS A 1 120 ? 23.653 30.236 3.903 1.00 65.02 120 HIS A C 8
ATOM 15695 O O . HIS A 1 120 ? 24.345 29.383 3.337 1.00 44.35 120 HIS A O 8
ATOM 15710 N N . HIS A 1 121 ? 23.534 30.308 5.217 1.00 42.32 121 HIS A N 8
ATOM 15711 C CA . HIS A 1 121 ? 24.217 29.369 6.092 1.00 3.15 121 HIS A CA 8
ATOM 15712 C C . HIS A 1 121 ? 23.197 28.448 6.747 1.00 33.05 121 HIS A C 8
ATOM 15713 O O . HIS A 1 121 ? 22.350 28.944 7.520 1.00 36.38 121 HIS A O 8
ATOM 15729 N N . MET A 1 1 ? -23.401 -1.830 -1.865 1.00 35.25 1 MET A N 9
ATOM 15730 C CA . MET A 1 1 ? -22.232 -1.947 -0.965 1.00 63.51 1 MET A CA 9
ATOM 15731 C C . MET A 1 1 ? -22.368 -0.985 0.203 1.00 42.22 1 MET A C 9
ATOM 15732 O O . MET A 1 1 ? -23.112 -0.004 0.126 1.00 54.44 1 MET A O 9
ATOM 15748 N N . GLU A 1 2 ? -21.650 -1.273 1.280 1.00 74.41 2 GLU A N 9
ATOM 15749 C CA . GLU A 1 2 ? -21.679 -0.443 2.476 1.00 13.21 2 GLU A CA 9
ATOM 15750 C C . GLU A 1 2 ? -20.943 0.871 2.237 1.00 74.24 2 GLU A C 9
ATOM 15751 O O . GLU A 1 2 ? -21.479 1.951 2.497 1.00 0.32 2 GLU A O 9
ATOM 15763 N N . ASN A 1 3 ? -19.719 0.772 1.736 1.00 22.25 3 ASN A N 9
ATOM 15764 C CA . ASN A 1 3 ? -18.922 1.951 1.431 1.00 14.24 3 ASN A CA 9
ATOM 15765 C C . ASN A 1 3 ? -19.523 2.712 0.256 1.00 31.51 3 ASN A C 9
ATOM 15766 O O . ASN A 1 3 ? -19.644 2.181 -0.848 1.00 35.24 3 ASN A O 9
ATOM 15777 N N . SER A 1 4 ? -19.926 3.945 0.513 1.00 2.44 4 SER A N 9
ATOM 15778 C CA . SER A 1 4 ? -20.485 4.796 -0.520 1.00 43.22 4 SER A CA 9
ATOM 15779 C C . SER A 1 4 ? -19.728 6.122 -0.573 1.00 43.02 4 SER A C 9
ATOM 15780 O O . SER A 1 4 ? -19.979 6.966 -1.437 1.00 35.44 4 SER A O 9
ATOM 15788 N N . GLY A 1 5 ? -18.794 6.299 0.352 1.00 10.41 5 GLY A N 9
ATOM 15789 C CA . GLY A 1 5 ? -18.047 7.535 0.421 1.00 3.34 5 GLY A CA 9
ATOM 15790 C C . GLY A 1 5 ? -16.571 7.299 0.655 1.00 31.11 5 GLY A C 9
ATOM 15791 O O . GLY A 1 5 ? -16.192 6.305 1.280 1.00 41.22 5 GLY A O 9
ATOM 15795 N N . ALA A 1 6 ? -15.753 8.225 0.157 1.00 73.01 6 ALA A N 9
ATOM 15796 C CA . ALA A 1 6 ? -14.297 8.150 0.264 1.00 53.53 6 ALA A CA 9
ATOM 15797 C C . ALA A 1 6 ? -13.733 7.014 -0.579 1.00 50.15 6 ALA A C 9
ATOM 15798 O O . ALA A 1 6 ? -13.615 5.874 -0.122 1.00 3.54 6 ALA A O 9
ATOM 15805 N N . TYR A 1 7 ? -13.397 7.330 -1.818 1.00 1.31 7 TYR A N 9
ATOM 15806 C CA . TYR A 1 7 ? -12.811 6.349 -2.713 1.00 21.30 7 TYR A CA 9
ATOM 15807 C C . TYR A 1 7 ? -11.296 6.536 -2.773 1.00 70.42 7 TYR A C 9
ATOM 15808 O O . TYR A 1 7 ? -10.737 7.082 -3.726 1.00 32.13 7 TYR A O 9
ATOM 15826 N N . THR A 1 8 ? -10.633 6.113 -1.717 1.00 15.52 8 THR A N 9
ATOM 15827 C CA . THR A 1 8 ? -9.192 6.211 -1.641 1.00 41.32 8 THR A CA 9
ATOM 15828 C C . THR A 1 8 ? -8.555 4.931 -2.163 1.00 2.04 8 THR A C 9
ATOM 15829 O O . THR A 1 8 ? -9.232 3.910 -2.320 1.00 53.33 8 THR A O 9
ATOM 15840 N N . PHE A 1 9 ? -7.263 4.981 -2.435 1.00 1.45 9 PHE A N 9
ATOM 15841 C CA . PHE A 1 9 ? -6.537 3.794 -2.856 1.00 30.03 9 PHE A CA 9
ATOM 15842 C C . PHE A 1 9 ? -6.482 2.794 -1.704 1.00 73.52 9 PHE A C 9
ATOM 15843 O O . PHE A 1 9 ? -6.333 1.595 -1.918 1.00 2.25 9 PHE A O 9
ATOM 15860 N N . GLU A 1 10 ? -6.599 3.316 -0.483 1.00 52.11 10 GLU A N 9
ATOM 15861 C CA . GLU A 1 10 ? -6.666 2.499 0.724 1.00 23.41 10 GLU A CA 9
ATOM 15862 C C . GLU A 1 10 ? -7.758 1.436 0.602 1.00 63.43 10 GLU A C 9
ATOM 15863 O O . GLU A 1 10 ? -7.554 0.275 0.958 1.00 22.53 10 GLU A O 9
ATOM 15875 N N . THR A 1 11 ? -8.919 1.846 0.103 1.00 50.30 11 THR A N 9
ATOM 15876 C CA . THR A 1 11 ? -10.036 0.936 -0.092 1.00 43.30 11 THR A CA 9
ATOM 15877 C C . THR A 1 11 ? -9.652 -0.186 -1.059 1.00 51.25 11 THR A C 9
ATOM 15878 O O . THR A 1 11 ? -9.965 -1.355 -0.831 1.00 75.32 11 THR A O 9
ATOM 15889 N N . ILE A 1 12 ? -8.944 0.184 -2.118 1.00 51.10 12 ILE A N 9
ATOM 15890 C CA . ILE A 1 12 ? -8.487 -0.774 -3.116 1.00 71.40 12 ILE A CA 9
ATOM 15891 C C . ILE A 1 12 ? -7.424 -1.695 -2.523 1.00 65.34 12 ILE A C 9
ATOM 15892 O O . ILE A 1 12 ? -7.393 -2.893 -2.805 1.00 40.23 12 ILE A O 9
ATOM 15908 N N . ALA A 1 13 ? -6.564 -1.124 -1.688 1.00 2.45 13 ALA A N 9
ATOM 15909 C CA . ALA A 1 13 ? -5.486 -1.872 -1.057 1.00 70.50 13 ALA A CA 9
ATOM 15910 C C . ALA A 1 13 ? -6.028 -2.967 -0.149 1.00 53.22 13 ALA A C 9
ATOM 15911 O O . ALA A 1 13 ? -5.523 -4.089 -0.150 1.00 44.34 13 ALA A O 9
ATOM 15918 N N . ARG A 1 14 ? -7.065 -2.644 0.614 1.00 24.24 14 ARG A N 9
ATOM 15919 C CA . ARG A 1 14 ? -7.633 -3.590 1.567 1.00 62.34 14 ARG A CA 9
ATOM 15920 C C . ARG A 1 14 ? -8.246 -4.787 0.847 1.00 61.32 14 ARG A C 9
ATOM 15921 O O . ARG A 1 14 ? -8.269 -5.891 1.385 1.00 73.23 14 ARG A O 9
ATOM 15942 N N . GLU A 1 15 ? -8.713 -4.561 -0.375 1.00 74.44 15 GLU A N 9
ATOM 15943 C CA . GLU A 1 15 ? -9.380 -5.602 -1.155 1.00 24.45 15 GLU A CA 9
ATOM 15944 C C . GLU A 1 15 ? -8.467 -6.819 -1.318 1.00 52.02 15 GLU A C 9
ATOM 15945 O O . GLU A 1 15 ? -8.796 -7.918 -0.867 1.00 60.41 15 GLU A O 9
ATOM 15957 N N . TRP A 1 16 ? -7.305 -6.615 -1.925 1.00 4.01 16 TRP A N 9
ATOM 15958 C CA . TRP A 1 16 ? -6.372 -7.715 -2.145 1.00 33.12 16 TRP A CA 9
ATOM 15959 C C . TRP A 1 16 ? -5.564 -8.033 -0.879 1.00 23.44 16 TRP A C 9
ATOM 15960 O O . TRP A 1 16 ? -5.172 -9.178 -0.657 1.00 31.54 16 TRP A O 9
ATOM 15981 N N . HIS A 1 17 ? -5.332 -7.026 -0.038 1.00 62.44 17 HIS A N 9
ATOM 15982 C CA . HIS A 1 17 ? -4.541 -7.212 1.184 1.00 23.40 17 HIS A CA 9
ATOM 15983 C C . HIS A 1 17 ? -5.247 -8.110 2.204 1.00 15.31 17 HIS A C 9
ATOM 15984 O O . HIS A 1 17 ? -4.589 -8.788 2.995 1.00 40.44 17 HIS A O 9
ATOM 15999 N N . GLU A 1 18 ? -6.575 -8.120 2.189 1.00 44.10 18 GLU A N 9
ATOM 16000 C CA . GLU A 1 18 ? -7.336 -8.831 3.213 1.00 4.45 18 GLU A CA 9
ATOM 16001 C C . GLU A 1 18 ? -7.245 -10.349 3.035 1.00 12.12 18 GLU A C 9
ATOM 16002 O O . GLU A 1 18 ? -7.695 -11.110 3.891 1.00 62.12 18 GLU A O 9
ATOM 16014 N N . SER A 1 19 ? -6.646 -10.788 1.934 1.00 41.52 19 SER A N 9
ATOM 16015 C CA . SER A 1 19 ? -6.475 -12.213 1.682 1.00 64.01 19 SER A CA 9
ATOM 16016 C C . SER A 1 19 ? -5.465 -12.813 2.662 1.00 20.43 19 SER A C 9
ATOM 16017 O O . SER A 1 19 ? -5.512 -14.009 2.958 1.00 5.41 19 SER A O 9
ATOM 16025 N N . ASN A 1 20 ? -4.561 -11.962 3.159 1.00 75.34 20 ASN A N 9
ATOM 16026 C CA . ASN A 1 20 ? -3.525 -12.366 4.119 1.00 15.42 20 ASN A CA 9
ATOM 16027 C C . ASN A 1 20 ? -2.493 -13.292 3.480 1.00 10.15 20 ASN A C 9
ATOM 16028 O O . ASN A 1 20 ? -2.532 -13.558 2.277 1.00 31.52 20 ASN A O 9
ATOM 16039 N N . LYS A 1 21 ? -1.554 -13.756 4.297 1.00 54.02 21 LYS A N 9
ATOM 16040 C CA . LYS A 1 21 ? -0.558 -14.720 3.860 1.00 52.23 21 LYS A CA 9
ATOM 16041 C C . LYS A 1 21 ? -0.905 -16.077 4.462 1.00 65.43 21 LYS A C 9
ATOM 16042 O O . LYS A 1 21 ? -0.901 -17.099 3.779 1.00 40.22 21 LYS A O 9
ATOM 16061 N N . ARG A 1 22 ? -1.218 -16.068 5.751 1.00 22.43 22 ARG A N 9
ATOM 16062 C CA . ARG A 1 22 ? -1.703 -17.257 6.428 1.00 12.11 22 ARG A CA 9
ATOM 16063 C C . ARG A 1 22 ? -3.224 -17.179 6.439 1.00 63.31 22 ARG A C 9
ATOM 16064 O O . ARG A 1 22 ? -3.817 -16.615 7.364 1.00 13.20 22 ARG A O 9
ATOM 16085 N N . TRP A 1 23 ? -3.828 -17.711 5.379 1.00 64.15 23 TRP A N 9
ATOM 16086 C CA . TRP A 1 23 ? -5.257 -17.547 5.104 1.00 70.23 23 TRP A CA 9
ATOM 16087 C C . TRP A 1 23 ? -6.132 -17.929 6.293 1.00 32.33 23 TRP A C 9
ATOM 16088 O O . TRP A 1 23 ? -6.425 -19.105 6.518 1.00 12.12 23 TRP A O 9
ATOM 16109 N N . SER A 1 24 ? -6.529 -16.924 7.059 1.00 43.42 24 SER A N 9
ATOM 16110 C CA . SER A 1 24 ? -7.421 -17.106 8.195 1.00 50.41 24 SER A CA 9
ATOM 16111 C C . SER A 1 24 ? -8.141 -15.794 8.485 1.00 55.21 24 SER A C 9
ATOM 16112 O O . SER A 1 24 ? -7.532 -14.721 8.454 1.00 62.32 24 SER A O 9
ATOM 16120 N N . GLU A 1 25 ? -9.432 -15.881 8.758 1.00 54.22 25 GLU A N 9
ATOM 16121 C CA . GLU A 1 25 ? -10.261 -14.698 8.969 1.00 32.14 25 GLU A CA 9
ATOM 16122 C C . GLU A 1 25 ? -9.906 -13.985 10.268 1.00 62.24 25 GLU A C 9
ATOM 16123 O O . GLU A 1 25 ? -10.086 -12.772 10.383 1.00 34.31 25 GLU A O 9
ATOM 16135 N N . ASP A 1 26 ? -9.381 -14.724 11.234 1.00 44.22 26 ASP A N 9
ATOM 16136 C CA . ASP A 1 26 ? -8.985 -14.131 12.509 1.00 70.12 26 ASP A CA 9
ATOM 16137 C C . ASP A 1 26 ? -7.744 -13.261 12.326 1.00 24.01 26 ASP A C 9
ATOM 16138 O O . ASP A 1 26 ? -7.565 -12.258 13.019 1.00 3.32 26 ASP A O 9
ATOM 16147 N N . HIS A 1 27 ? -6.902 -13.640 11.370 1.00 34.50 27 HIS A N 9
ATOM 16148 C CA . HIS A 1 27 ? -5.673 -12.903 11.095 1.00 71.32 27 HIS A CA 9
ATOM 16149 C C . HIS A 1 27 ? -5.982 -11.570 10.430 1.00 43.00 27 HIS A C 9
ATOM 16150 O O . HIS A 1 27 ? -5.234 -10.606 10.592 1.00 51.11 27 HIS A O 9
ATOM 16165 N N . ARG A 1 28 ? -7.097 -11.520 9.700 1.00 64.01 28 ARG A N 9
ATOM 16166 C CA . ARG A 1 28 ? -7.498 -10.313 8.981 1.00 4.33 28 ARG A CA 9
ATOM 16167 C C . ARG A 1 28 ? -7.614 -9.129 9.937 1.00 63.30 28 ARG A C 9
ATOM 16168 O O . ARG A 1 28 ? -7.118 -8.039 9.652 1.00 73.21 28 ARG A O 9
ATOM 16189 N N . SER A 1 29 ? -8.259 -9.358 11.076 1.00 1.22 29 SER A N 9
ATOM 16190 C CA . SER A 1 29 ? -8.451 -8.316 12.076 1.00 64.24 29 SER A CA 9
ATOM 16191 C C . SER A 1 29 ? -7.111 -7.832 12.628 1.00 50.40 29 SER A C 9
ATOM 16192 O O . SER A 1 29 ? -6.942 -6.652 12.941 1.00 54.25 29 SER A O 9
ATOM 16200 N N . ARG A 1 30 ? -6.152 -8.745 12.721 1.00 61.11 30 ARG A N 9
ATOM 16201 C CA . ARG A 1 30 ? -4.852 -8.435 13.295 1.00 23.43 30 ARG A CA 9
ATOM 16202 C C . ARG A 1 30 ? -4.000 -7.652 12.299 1.00 64.31 30 ARG A C 9
ATOM 16203 O O . ARG A 1 30 ? -3.434 -6.609 12.629 1.00 32.14 30 ARG A O 9
ATOM 16224 N N . VAL A 1 31 ? -3.932 -8.153 11.070 1.00 74.12 31 VAL A N 9
ATOM 16225 C CA . VAL A 1 31 ? -3.124 -7.524 10.028 1.00 5.21 31 VAL A CA 9
ATOM 16226 C C . VAL A 1 31 ? -3.739 -6.205 9.564 1.00 53.32 31 VAL A C 9
ATOM 16227 O O . VAL A 1 31 ? -3.076 -5.398 8.912 1.00 70.34 31 VAL A O 9
ATOM 16240 N N . LEU A 1 32 ? -5.012 -6.000 9.887 1.00 3.41 32 LEU A N 9
ATOM 16241 C CA . LEU A 1 32 ? -5.694 -4.753 9.562 1.00 62.10 32 LEU A CA 9
ATOM 16242 C C . LEU A 1 32 ? -5.071 -3.611 10.362 1.00 44.14 32 LEU A C 9
ATOM 16243 O O . LEU A 1 32 ? -4.735 -2.562 9.815 1.00 75.30 32 LEU A O 9
ATOM 16259 N N . ARG A 1 33 ? -4.884 -3.839 11.653 1.00 31.41 33 ARG A N 9
ATOM 16260 C CA . ARG A 1 33 ? -4.284 -2.836 12.519 1.00 41.21 33 ARG A CA 9
ATOM 16261 C C . ARG A 1 33 ? -2.800 -2.687 12.193 1.00 15.24 33 ARG A C 9
ATOM 16262 O O . ARG A 1 33 ? -2.219 -1.612 12.355 1.00 42.45 33 ARG A O 9
ATOM 16283 N N . TYR A 1 34 ? -2.194 -3.776 11.731 1.00 54.53 34 TYR A N 9
ATOM 16284 C CA . TYR A 1 34 ? -0.803 -3.757 11.296 1.00 45.23 34 TYR A CA 9
ATOM 16285 C C . TYR A 1 34 ? -0.653 -2.851 10.075 1.00 60.15 34 TYR A C 9
ATOM 16286 O O . TYR A 1 34 ? 0.335 -2.128 9.938 1.00 55.21 34 TYR A O 9
ATOM 16304 N N . LEU A 1 35 ? -1.657 -2.897 9.205 1.00 51.23 35 LEU A N 9
ATOM 16305 C CA . LEU A 1 35 ? -1.708 -2.051 8.018 1.00 54.41 35 LEU A CA 9
ATOM 16306 C C . LEU A 1 35 ? -1.667 -0.579 8.409 1.00 13.03 35 LEU A C 9
ATOM 16307 O O . LEU A 1 35 ? -0.902 0.199 7.846 1.00 4.23 35 LEU A O 9
ATOM 16323 N N . GLU A 1 36 ? -2.477 -0.227 9.399 1.00 51.41 36 GLU A N 9
ATOM 16324 C CA . GLU A 1 36 ? -2.604 1.155 9.854 1.00 5.13 36 GLU A CA 9
ATOM 16325 C C . GLU A 1 36 ? -1.261 1.745 10.294 1.00 61.43 36 GLU A C 9
ATOM 16326 O O . GLU A 1 36 ? -1.008 2.934 10.104 1.00 13.33 36 GLU A O 9
ATOM 16338 N N . LEU A 1 37 ? -0.405 0.915 10.875 1.00 3.05 37 LEU A N 9
ATOM 16339 C CA . LEU A 1 37 ? 0.835 1.399 11.476 1.00 55.01 37 LEU A CA 9
ATOM 16340 C C . LEU A 1 37 ? 2.025 1.295 10.526 1.00 14.43 37 LEU A C 9
ATOM 16341 O O . LEU A 1 37 ? 2.854 2.204 10.456 1.00 72.44 37 LEU A O 9
ATOM 16357 N N . TYR A 1 38 ? 2.110 0.194 9.801 1.00 75.51 38 TYR A N 9
ATOM 16358 C CA . TYR A 1 38 ? 3.312 -0.121 9.041 1.00 4.31 38 TYR A CA 9
ATOM 16359 C C . TYR A 1 38 ? 3.189 0.323 7.586 1.00 74.45 38 TYR A C 9
ATOM 16360 O O . TYR A 1 38 ? 4.177 0.357 6.851 1.00 63.02 38 TYR A O 9
ATOM 16378 N N . ILE A 1 39 ? 1.982 0.685 7.167 1.00 1.13 39 ILE A N 9
ATOM 16379 C CA . ILE A 1 39 ? 1.725 0.945 5.767 1.00 10.44 39 ILE A CA 9
ATOM 16380 C C . ILE A 1 39 ? 0.904 2.221 5.586 1.00 23.11 39 ILE A C 9
ATOM 16381 O O . ILE A 1 39 ? -0.180 2.373 6.147 1.00 13.11 39 ILE A O 9
ATOM 16397 N N . PHE A 1 40 ? 1.478 3.136 4.822 1.00 32.54 40 PHE A N 9
ATOM 16398 C CA . PHE A 1 40 ? 0.842 4.406 4.436 1.00 43.54 40 PHE A CA 9
ATOM 16399 C C . PHE A 1 40 ? 0.736 5.384 5.610 1.00 75.23 40 PHE A C 9
ATOM 16400 O O . PHE A 1 40 ? -0.339 5.916 5.871 1.00 4.32 40 PHE A O 9
ATOM 16417 N N . PRO A 1 41 ? 1.853 5.693 6.295 1.00 74.12 41 PRO A N 9
ATOM 16418 C CA . PRO A 1 41 ? 1.824 6.569 7.473 1.00 32.34 41 PRO A CA 9
ATOM 16419 C C . PRO A 1 41 ? 1.483 8.018 7.116 1.00 31.21 41 PRO A C 9
ATOM 16420 O O . PRO A 1 41 ? 0.583 8.618 7.703 1.00 72.41 41 PRO A O 9
ATOM 16431 N N . HIS A 1 42 ? 2.207 8.575 6.151 1.00 5.20 42 HIS A N 9
ATOM 16432 C CA . HIS A 1 42 ? 1.988 9.955 5.723 1.00 32.11 42 HIS A CA 9
ATOM 16433 C C . HIS A 1 42 ? 1.226 10.028 4.405 1.00 12.50 42 HIS A C 9
ATOM 16434 O O . HIS A 1 42 ? 0.930 11.117 3.920 1.00 1.52 42 HIS A O 9
ATOM 16449 N N . ILE A 1 43 ? 0.911 8.880 3.820 1.00 21.54 43 ILE A N 9
ATOM 16450 C CA . ILE A 1 43 ? 0.360 8.860 2.467 1.00 24.22 43 ILE A CA 9
ATOM 16451 C C . ILE A 1 43 ? -0.937 8.060 2.369 1.00 13.22 43 ILE A C 9
ATOM 16452 O O . ILE A 1 43 ? -1.416 7.792 1.274 1.00 23.13 43 ILE A O 9
ATOM 16468 N N . GLY A 1 44 ? -1.519 7.704 3.506 1.00 4.14 44 GLY A N 9
ATOM 16469 C CA . GLY A 1 44 ? -2.698 6.853 3.486 1.00 10.32 44 GLY A CA 9
ATOM 16470 C C . GLY A 1 44 ? -4.003 7.623 3.588 1.00 14.12 44 GLY A C 9
ATOM 16471 O O . GLY A 1 44 ? -5.065 7.028 3.765 1.00 44.14 44 GLY A O 9
ATOM 16475 N N . SER A 1 45 ? -3.933 8.941 3.472 1.00 63.22 45 SER A N 9
ATOM 16476 C CA . SER A 1 45 ? -5.117 9.777 3.623 1.00 1.24 45 SER A CA 9
ATOM 16477 C C . SER A 1 45 ? -5.587 10.355 2.287 1.00 42.21 45 SER A C 9
ATOM 16478 O O . SER A 1 45 ? -6.527 11.146 2.244 1.00 12.54 45 SER A O 9
ATOM 16486 N N . SER A 1 46 ? -4.938 9.961 1.204 1.00 43.20 46 SER A N 9
ATOM 16487 C CA . SER A 1 46 ? -5.208 10.563 -0.096 1.00 51.53 46 SER A CA 9
ATOM 16488 C C . SER A 1 46 ? -6.145 9.704 -0.947 1.00 11.11 46 SER A C 9
ATOM 16489 O O . SER A 1 46 ? -6.152 8.474 -0.843 1.00 1.12 46 SER A O 9
ATOM 16497 N N . ASP A 1 47 ? -6.942 10.375 -1.779 1.00 24.21 47 ASP A N 9
ATOM 16498 C CA . ASP A 1 47 ? -7.844 9.704 -2.712 1.00 63.23 47 ASP A CA 9
ATOM 16499 C C . ASP A 1 47 ? -7.046 8.977 -3.786 1.00 34.34 47 ASP A C 9
ATOM 16500 O O . ASP A 1 47 ? -5.865 9.254 -3.985 1.00 64.40 47 ASP A O 9
ATOM 16509 N N . ILE A 1 48 ? -7.697 8.064 -4.494 1.00 42.35 48 ILE A N 9
ATOM 16510 C CA . ILE A 1 48 ? -7.008 7.237 -5.477 1.00 24.41 48 ILE A CA 9
ATOM 16511 C C . ILE A 1 48 ? -6.690 8.017 -6.762 1.00 55.04 48 ILE A C 9
ATOM 16512 O O . ILE A 1 48 ? -5.705 7.725 -7.437 1.00 2.34 48 ILE A O 9
ATOM 16528 N N . ARG A 1 49 ? -7.503 9.024 -7.083 1.00 51.14 49 ARG A N 9
ATOM 16529 C CA . ARG A 1 49 ? -7.301 9.794 -8.311 1.00 65.44 49 ARG A CA 9
ATOM 16530 C C . ARG A 1 49 ? -6.083 10.707 -8.200 1.00 3.22 49 ARG A C 9
ATOM 16531 O O . ARG A 1 49 ? -5.520 11.127 -9.210 1.00 41.12 49 ARG A O 9
ATOM 16552 N N . GLN A 1 50 ? -5.676 11.013 -6.978 1.00 33.14 50 GLN A N 9
ATOM 16553 C CA . GLN A 1 50 ? -4.493 11.827 -6.764 1.00 55.42 50 GLN A CA 9
ATOM 16554 C C . GLN A 1 50 ? -3.419 10.992 -6.086 1.00 60.01 50 GLN A C 9
ATOM 16555 O O . GLN A 1 50 ? -3.129 11.145 -4.899 1.00 51.13 50 GLN A O 9
ATOM 16569 N N . LEU A 1 51 ? -2.854 10.089 -6.859 1.00 14.32 51 LEU A N 9
ATOM 16570 C CA . LEU A 1 51 ? -1.819 9.198 -6.373 1.00 14.03 51 LEU A CA 9
ATOM 16571 C C . LEU A 1 51 ? -0.455 9.838 -6.609 1.00 35.21 51 LEU A C 9
ATOM 16572 O O . LEU A 1 51 ? -0.218 10.440 -7.661 1.00 51.20 51 LEU A O 9
ATOM 16588 N N . LYS A 1 52 ? 0.424 9.735 -5.628 1.00 14.41 52 LYS A N 9
ATOM 16589 C CA . LYS A 1 52 ? 1.745 10.341 -5.725 1.00 32.13 52 LYS A CA 9
ATOM 16590 C C . LYS A 1 52 ? 2.711 9.407 -6.445 1.00 3.23 52 LYS A C 9
ATOM 16591 O O . LYS A 1 52 ? 2.433 8.221 -6.619 1.00 31.21 52 LYS A O 9
ATOM 16610 N N . THR A 1 53 ? 3.838 9.952 -6.867 1.00 63.33 53 THR A N 9
ATOM 16611 C CA . THR A 1 53 ? 4.867 9.173 -7.531 1.00 12.33 53 THR A CA 9
ATOM 16612 C C . THR A 1 53 ? 5.859 8.636 -6.490 1.00 74.43 53 THR A C 9
ATOM 16613 O O . THR A 1 53 ? 5.542 8.594 -5.298 1.00 44.53 53 THR A O 9
ATOM 16624 N N . SER A 1 54 ? 7.047 8.224 -6.934 1.00 42.10 54 SER A N 9
ATOM 16625 C CA . SER A 1 54 ? 8.060 7.626 -6.059 1.00 55.11 54 SER A CA 9
ATOM 16626 C C . SER A 1 54 ? 8.498 8.559 -4.915 1.00 12.11 54 SER A C 9
ATOM 16627 O O . SER A 1 54 ? 9.325 8.182 -4.087 1.00 64.11 54 SER A O 9
ATOM 16635 N N . HIS A 1 55 ? 7.934 9.762 -4.864 1.00 70.25 55 HIS A N 9
ATOM 16636 C CA . HIS A 1 55 ? 8.183 10.690 -3.760 1.00 42.55 55 HIS A CA 9
ATOM 16637 C C . HIS A 1 55 ? 7.782 10.049 -2.431 1.00 51.20 55 HIS A C 9
ATOM 16638 O O . HIS A 1 55 ? 8.416 10.274 -1.402 1.00 4.40 55 HIS A O 9
ATOM 16653 N N . LEU A 1 56 ? 6.724 9.243 -2.475 1.00 4.21 56 LEU A N 9
ATOM 16654 C CA . LEU A 1 56 ? 6.211 8.568 -1.284 1.00 15.22 56 LEU A CA 9
ATOM 16655 C C . LEU A 1 56 ? 7.076 7.364 -0.917 1.00 1.14 56 LEU A C 9
ATOM 16656 O O . LEU A 1 56 ? 6.970 6.818 0.181 1.00 64.43 56 LEU A O 9
ATOM 16672 N N . LEU A 1 57 ? 7.920 6.947 -1.852 1.00 12.43 57 LEU A N 9
ATOM 16673 C CA . LEU A 1 57 ? 8.774 5.785 -1.651 1.00 40.43 57 LEU A CA 9
ATOM 16674 C C . LEU A 1 57 ? 9.977 6.137 -0.778 1.00 51.45 57 LEU A C 9
ATOM 16675 O O . LEU A 1 57 ? 10.607 5.256 -0.203 1.00 42.32 57 LEU A O 9
ATOM 16691 N N . ALA A 1 58 ? 10.278 7.427 -0.675 1.00 35.42 58 ALA A N 9
ATOM 16692 C CA . ALA A 1 58 ? 11.421 7.896 0.108 1.00 31.11 58 ALA A CA 9
ATOM 16693 C C . ALA A 1 58 ? 11.381 7.387 1.559 1.00 44.42 58 ALA A C 9
ATOM 16694 O O . ALA A 1 58 ? 12.359 6.802 2.027 1.00 75.23 58 ALA A O 9
ATOM 16701 N N . PRO A 1 59 ? 10.269 7.591 2.303 1.00 52.24 59 PRO A N 9
ATOM 16702 C CA . PRO A 1 59 ? 10.133 7.060 3.668 1.00 12.41 59 PRO A CA 9
ATOM 16703 C C . PRO A 1 59 ? 10.194 5.538 3.714 1.00 24.21 59 PRO A C 9
ATOM 16704 O O . PRO A 1 59 ? 10.730 4.953 4.655 1.00 72.32 59 PRO A O 9
ATOM 16715 N N . ILE A 1 60 ? 9.647 4.902 2.686 1.00 61.52 60 ILE A N 9
ATOM 16716 C CA . ILE A 1 60 ? 9.623 3.447 2.602 1.00 15.32 60 ILE A CA 9
ATOM 16717 C C . ILE A 1 60 ? 11.026 2.918 2.322 1.00 34.13 60 ILE A C 9
ATOM 16718 O O . ILE A 1 60 ? 11.368 1.788 2.670 1.00 74.51 60 ILE A O 9
ATOM 16734 N N . LYS A 1 61 ? 11.843 3.772 1.725 1.00 43.34 61 LYS A N 9
ATOM 16735 C CA . LYS A 1 61 ? 13.210 3.421 1.364 1.00 22.42 61 LYS A CA 9
ATOM 16736 C C . LYS A 1 61 ? 14.034 3.173 2.625 1.00 60.25 61 LYS A C 9
ATOM 16737 O O . LYS A 1 61 ? 15.008 2.419 2.619 1.00 73.53 61 LYS A O 9
ATOM 16756 N N . GLU A 1 62 ? 13.627 3.803 3.716 1.00 34.34 62 GLU A N 9
ATOM 16757 C CA . GLU A 1 62 ? 14.290 3.605 4.992 1.00 25.34 62 GLU A CA 9
ATOM 16758 C C . GLU A 1 62 ? 14.052 2.183 5.497 1.00 3.11 62 GLU A C 9
ATOM 16759 O O . GLU A 1 62 ? 14.890 1.609 6.194 1.00 73.12 62 GLU A O 9
ATOM 16771 N N . VAL A 1 63 ? 12.918 1.614 5.110 1.00 3.01 63 VAL A N 9
ATOM 16772 C CA . VAL A 1 63 ? 12.534 0.281 5.546 1.00 5.54 63 VAL A CA 9
ATOM 16773 C C . VAL A 1 63 ? 13.412 -0.783 4.893 1.00 25.11 63 VAL A C 9
ATOM 16774 O O . VAL A 1 63 ? 13.808 -1.752 5.543 1.00 13.30 63 VAL A O 9
ATOM 16787 N N . ASP A 1 64 ? 13.726 -0.601 3.614 1.00 43.45 64 ASP A N 9
ATOM 16788 C CA . ASP A 1 64 ? 14.564 -1.564 2.909 1.00 25.22 64 ASP A CA 9
ATOM 16789 C C . ASP A 1 64 ? 16.022 -1.414 3.320 1.00 13.22 64 ASP A C 9
ATOM 16790 O O . ASP A 1 64 ? 16.729 -2.404 3.518 1.00 15.35 64 ASP A O 9
ATOM 16799 N N . THR A 1 65 ? 16.467 -0.179 3.477 1.00 72.45 65 THR A N 9
ATOM 16800 C CA . THR A 1 65 ? 17.857 0.081 3.795 1.00 35.11 65 THR A CA 9
ATOM 16801 C C . THR A 1 65 ? 18.172 -0.273 5.248 1.00 3.13 65 THR A C 9
ATOM 16802 O O . THR A 1 65 ? 19.087 -1.050 5.524 1.00 12.32 65 THR A O 9
ATOM 16813 N N . SER A 1 66 ? 17.393 0.264 6.175 1.00 63.33 66 SER A N 9
ATOM 16814 C CA . SER A 1 66 ? 17.652 0.058 7.591 1.00 71.01 66 SER A CA 9
ATOM 16815 C C . SER A 1 66 ? 16.910 -1.167 8.123 1.00 1.45 66 SER A C 9
ATOM 16816 O O . SER A 1 66 ? 16.777 -1.340 9.335 1.00 60.44 66 SER A O 9
ATOM 16824 N N . GLY A 1 67 ? 16.434 -2.015 7.222 1.00 42.21 67 GLY A N 9
ATOM 16825 C CA . GLY A 1 67 ? 15.727 -3.204 7.641 1.00 42.25 67 GLY A CA 9
ATOM 16826 C C . GLY A 1 67 ? 15.710 -4.288 6.582 1.00 11.34 67 GLY A C 9
ATOM 16827 O O . GLY A 1 67 ? 16.741 -4.611 5.991 1.00 64.23 67 GLY A O 9
ATOM 16831 N N . LYS A 1 68 ? 14.531 -4.844 6.339 1.00 61.20 68 LYS A N 9
ATOM 16832 C CA . LYS A 1 68 ? 14.381 -5.956 5.413 1.00 34.23 68 LYS A CA 9
ATOM 16833 C C . LYS A 1 68 ? 14.157 -5.455 3.993 1.00 75.05 68 LYS A C 9
ATOM 16834 O O . LYS A 1 68 ? 13.024 -5.215 3.585 1.00 55.02 68 LYS A O 9
ATOM 16853 N N . HIS A 1 69 ? 15.241 -5.299 3.243 1.00 72.43 69 HIS A N 9
ATOM 16854 C CA . HIS A 1 69 ? 15.150 -4.838 1.858 1.00 2.53 69 HIS A CA 9
ATOM 16855 C C . HIS A 1 69 ? 14.448 -5.875 0.988 1.00 3.50 69 HIS A C 9
ATOM 16856 O O . HIS A 1 69 ? 13.824 -5.535 -0.014 1.00 14.00 69 HIS A O 9
ATOM 16871 N N . ASP A 1 70 ? 14.535 -7.134 1.396 1.00 23.24 70 ASP A N 9
ATOM 16872 C CA . ASP A 1 70 ? 13.885 -8.223 0.675 1.00 40.25 70 ASP A CA 9
ATOM 16873 C C . ASP A 1 70 ? 12.369 -8.049 0.720 1.00 22.12 70 ASP A C 9
ATOM 16874 O O . ASP A 1 70 ? 11.693 -8.050 -0.310 1.00 1.20 70 ASP A O 9
ATOM 16883 N N . VAL A 1 71 ? 11.851 -7.880 1.930 1.00 21.34 71 VAL A N 9
ATOM 16884 C CA . VAL A 1 71 ? 10.419 -7.739 2.147 1.00 2.31 71 VAL A CA 9
ATOM 16885 C C . VAL A 1 71 ? 9.920 -6.369 1.692 1.00 34.50 71 VAL A C 9
ATOM 16886 O O . VAL A 1 71 ? 8.844 -6.259 1.105 1.00 72.11 71 VAL A O 9
ATOM 16899 N N . ALA A 1 72 ? 10.708 -5.331 1.949 1.00 70.33 72 ALA A N 9
ATOM 16900 C CA . ALA A 1 72 ? 10.310 -3.967 1.614 1.00 53.53 72 ALA A CA 9
ATOM 16901 C C . ALA A 1 72 ? 10.141 -3.784 0.108 1.00 42.32 72 ALA A C 9
ATOM 16902 O O . ALA A 1 72 ? 9.279 -3.029 -0.333 1.00 70.34 72 ALA A O 9
ATOM 16909 N N . GLN A 1 73 ? 10.961 -4.473 -0.676 1.00 71.55 73 GLN A N 9
ATOM 16910 C CA . GLN A 1 73 ? 10.832 -4.442 -2.130 1.00 20.12 73 GLN A CA 9
ATOM 16911 C C . GLN A 1 73 ? 9.487 -5.010 -2.549 1.00 23.30 73 GLN A C 9
ATOM 16912 O O . GLN A 1 73 ? 8.793 -4.451 -3.395 1.00 51.34 73 GLN A O 9
ATOM 16926 N N . ARG A 1 74 ? 9.136 -6.138 -1.958 1.00 2.22 74 ARG A N 9
ATOM 16927 C CA . ARG A 1 74 ? 7.823 -6.738 -2.173 1.00 54.33 74 ARG A CA 9
ATOM 16928 C C . ARG A 1 74 ? 6.724 -5.752 -1.777 1.00 35.40 74 ARG A C 9
ATOM 16929 O O . ARG A 1 74 ? 5.740 -5.567 -2.491 1.00 33.03 74 ARG A O 9
ATOM 16950 N N . LEU A 1 75 ? 6.924 -5.105 -0.635 1.00 62.10 75 LEU A N 9
ATOM 16951 C CA . LEU A 1 75 ? 5.917 -4.229 -0.054 1.00 31.21 75 LEU A CA 9
ATOM 16952 C C . LEU A 1 75 ? 5.760 -2.922 -0.823 1.00 4.40 75 LEU A C 9
ATOM 16953 O O . LEU A 1 75 ? 4.681 -2.346 -0.831 1.00 44.11 75 LEU A O 9
ATOM 16969 N N . GLN A 1 76 ? 6.824 -2.438 -1.448 1.00 11.33 76 GLN A N 9
ATOM 16970 C CA . GLN A 1 76 ? 6.745 -1.176 -2.179 1.00 35.32 76 GLN A CA 9
ATOM 16971 C C . GLN A 1 76 ? 5.945 -1.336 -3.469 1.00 42.01 76 GLN A C 9
ATOM 16972 O O . GLN A 1 76 ? 5.178 -0.451 -3.849 1.00 21.52 76 GLN A O 9
ATOM 16986 N N . GLN A 1 77 ? 6.107 -2.485 -4.104 1.00 43.33 77 GLN A N 9
ATOM 16987 C CA . GLN A 1 77 ? 5.396 -2.822 -5.343 1.00 23.22 77 GLN A CA 9
ATOM 16988 C C . GLN A 1 77 ? 3.875 -2.744 -5.189 1.00 22.51 77 GLN A C 9
ATOM 16989 O O . GLN A 1 77 ? 3.151 -2.691 -6.185 1.00 63.04 77 GLN A O 9
ATOM 17003 N N . ARG A 1 78 ? 3.398 -2.759 -3.946 1.00 22.22 78 ARG A N 9
ATOM 17004 C CA . ARG A 1 78 ? 1.961 -2.734 -3.655 1.00 72.33 78 ARG A CA 9
ATOM 17005 C C . ARG A 1 78 ? 1.238 -1.610 -4.403 1.00 50.14 78 ARG A C 9
ATOM 17006 O O . ARG A 1 78 ? 0.084 -1.758 -4.802 1.00 75.43 78 ARG A O 9
ATOM 17027 N N . VAL A 1 79 ? 1.922 -0.486 -4.585 1.00 35.42 79 VAL A N 9
ATOM 17028 C CA . VAL A 1 79 ? 1.320 0.679 -5.222 1.00 64.23 79 VAL A CA 9
ATOM 17029 C C . VAL A 1 79 ? 1.136 0.440 -6.720 1.00 73.13 79 VAL A C 9
ATOM 17030 O O . VAL A 1 79 ? 0.164 0.904 -7.319 1.00 74.14 79 VAL A O 9
ATOM 17043 N N . THR A 1 80 ? 2.057 -0.310 -7.318 1.00 40.24 80 THR A N 9
ATOM 17044 C CA . THR A 1 80 ? 1.919 -0.710 -8.710 1.00 51.01 80 THR A CA 9
ATOM 17045 C C . THR A 1 80 ? 0.728 -1.655 -8.865 1.00 73.42 80 THR A C 9
ATOM 17046 O O . THR A 1 80 ? 0.018 -1.630 -9.875 1.00 4.04 80 THR A O 9
ATOM 17057 N N . ALA A 1 81 ? 0.504 -2.481 -7.844 1.00 44.22 81 ALA A N 9
ATOM 17058 C CA . ALA A 1 81 ? -0.661 -3.354 -7.810 1.00 15.51 81 ALA A CA 9
ATOM 17059 C C . ALA A 1 81 ? -1.934 -2.518 -7.735 1.00 73.51 81 ALA A C 9
ATOM 17060 O O . ALA A 1 81 ? -2.896 -2.770 -8.463 1.00 30.35 81 ALA A O 9
ATOM 17067 N N . ILE A 1 82 ? -1.919 -1.507 -6.863 1.00 14.20 82 ILE A N 9
ATOM 17068 C CA . ILE A 1 82 ? -3.021 -0.550 -6.758 1.00 72.13 82 ILE A CA 9
ATOM 17069 C C . ILE A 1 82 ? -3.333 0.046 -8.123 1.00 74.42 82 ILE A C 9
ATOM 17070 O O . ILE A 1 82 ? -4.493 0.141 -8.526 1.00 4.25 82 ILE A O 9
ATOM 17086 N N . MET A 1 83 ? -2.276 0.418 -8.829 1.00 11.00 83 MET A N 9
ATOM 17087 C CA . MET A 1 83 ? -2.390 1.062 -10.128 1.00 23.23 83 MET A CA 9
ATOM 17088 C C . MET A 1 83 ? -3.163 0.187 -11.112 1.00 52.10 83 MET A C 9
ATOM 17089 O O . MET A 1 83 ? -3.958 0.689 -11.906 1.00 34.13 83 MET A O 9
ATOM 17103 N N . ARG A 1 84 ? -2.933 -1.120 -11.049 1.00 21.33 84 ARG A N 9
ATOM 17104 C CA . ARG A 1 84 ? -3.585 -2.047 -11.962 1.00 43.01 84 ARG A CA 9
ATOM 17105 C C . ARG A 1 84 ? -5.076 -2.170 -11.652 1.00 52.24 84 ARG A C 9
ATOM 17106 O O . ARG A 1 84 ? -5.906 -2.017 -12.546 1.00 20.33 84 ARG A O 9
ATOM 17127 N N . TYR A 1 85 ? -5.420 -2.427 -10.389 1.00 71.43 85 TYR A N 9
ATOM 17128 C CA . TYR A 1 85 ? -6.823 -2.541 -9.995 1.00 65.31 85 TYR A CA 9
ATOM 17129 C C . TYR A 1 85 ? -7.577 -1.245 -10.278 1.00 75.54 85 TYR A C 9
ATOM 17130 O O . TYR A 1 85 ? -8.778 -1.258 -10.563 1.00 64.42 85 TYR A O 9
ATOM 17148 N N . ALA A 1 86 ? -6.860 -0.128 -10.204 1.00 62.41 86 ALA A N 9
ATOM 17149 C CA . ALA A 1 86 ? -7.434 1.181 -10.487 1.00 34.13 86 ALA A CA 9
ATOM 17150 C C . ALA A 1 86 ? -7.823 1.310 -11.958 1.00 2.34 86 ALA A C 9
ATOM 17151 O O . ALA A 1 86 ? -8.814 1.956 -12.286 1.00 51.11 86 ALA A O 9
ATOM 17158 N N . VAL A 1 87 ? -7.040 0.703 -12.841 1.00 32.04 87 VAL A N 9
ATOM 17159 C CA . VAL A 1 87 ? -7.345 0.719 -14.269 1.00 32.12 87 VAL A CA 9
ATOM 17160 C C . VAL A 1 87 ? -8.413 -0.321 -14.588 1.00 32.44 87 VAL A C 9
ATOM 17161 O O . VAL A 1 87 ? -9.343 -0.061 -15.355 1.00 14.25 87 VAL A O 9
ATOM 17174 N N . GLN A 1 88 ? -8.289 -1.487 -13.962 1.00 2.53 88 GLN A N 9
ATOM 17175 C CA . GLN A 1 88 ? -9.232 -2.583 -14.160 1.00 61.14 88 GLN A CA 9
ATOM 17176 C C . GLN A 1 88 ? -10.655 -2.172 -13.798 1.00 72.14 88 GLN A C 9
ATOM 17177 O O . GLN A 1 88 ? -11.616 -2.658 -14.390 1.00 14.03 88 GLN A O 9
ATOM 17191 N N . ASN A 1 89 ? -10.790 -1.272 -12.830 1.00 23.30 89 ASN A N 9
ATOM 17192 C CA . ASN A 1 89 ? -12.107 -0.847 -12.368 1.00 12.11 89 ASN A CA 9
ATOM 17193 C C . ASN A 1 89 ? -12.377 0.622 -12.704 1.00 63.20 89 ASN A C 9
ATOM 17194 O O . ASN A 1 89 ? -13.359 1.197 -12.234 1.00 50.40 89 ASN A O 9
ATOM 17205 N N . ASP A 1 90 ? -11.500 1.210 -13.522 1.00 1.52 90 ASP A N 9
ATOM 17206 C CA . ASP A 1 90 ? -11.647 2.599 -13.994 1.00 42.40 90 ASP A CA 9
ATO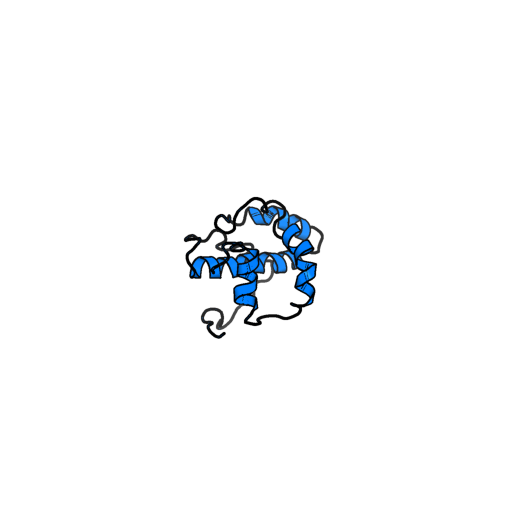M 17207 C C . ASP A 1 90 ? -11.809 3.598 -12.843 1.00 13.22 90 ASP A C 9
ATOM 17208 O O . ASP A 1 90 ? -12.907 4.098 -12.585 1.00 72.45 90 ASP A O 9
ATOM 17217 N N . TYR A 1 91 ? -10.719 3.854 -12.132 1.00 74.40 91 TYR A N 9
ATOM 17218 C CA . TYR A 1 91 ? -10.709 4.863 -11.077 1.00 4.13 91 TYR A CA 9
ATOM 17219 C C . TYR A 1 91 ? -9.861 6.073 -11.462 1.00 13.52 91 TYR A C 9
ATOM 17220 O O . TYR A 1 91 ? -10.268 7.217 -11.271 1.00 50.21 91 TYR A O 9
ATOM 17238 N N . ILE A 1 92 ? -8.676 5.815 -12.005 1.00 74.12 92 ILE A N 9
ATOM 17239 C CA . ILE A 1 92 ? -7.685 6.866 -12.217 1.00 12.21 92 ILE A CA 9
ATOM 17240 C C . ILE A 1 92 ? -7.602 7.300 -13.676 1.00 25.14 92 ILE A C 9
ATOM 17241 O O . ILE A 1 92 ? -8.008 6.567 -14.578 1.00 63.04 92 ILE A O 9
ATOM 17257 N N . ASP A 1 93 ? -7.060 8.496 -13.895 1.00 3.43 93 ASP A N 9
ATOM 17258 C CA . ASP A 1 93 ? -6.889 9.035 -15.243 1.00 71.14 93 ASP A CA 9
ATOM 17259 C C . ASP A 1 93 ? -5.410 9.141 -15.592 1.00 70.43 93 ASP A C 9
ATOM 17260 O O . ASP A 1 93 ? -5.041 9.679 -16.639 1.00 11.24 93 ASP A O 9
ATOM 17269 N N . SER A 1 94 ? -4.564 8.640 -14.704 1.00 31.11 94 SER A N 9
ATOM 17270 C CA . SER A 1 94 ? -3.123 8.692 -14.899 1.00 62.24 94 SER A CA 9
ATOM 17271 C C . SER A 1 94 ? -2.457 7.562 -14.127 1.00 11.01 94 SER A C 9
ATOM 17272 O O . SER A 1 94 ? -3.006 7.082 -13.135 1.00 45.34 94 SER A O 9
ATOM 17280 N N . ASN A 1 95 ? -1.285 7.138 -14.581 1.00 11.23 95 ASN A N 9
ATOM 17281 C CA . ASN A 1 95 ? -0.583 6.021 -13.961 1.00 13.32 95 ASN A CA 9
ATOM 17282 C C . ASN A 1 95 ? 0.783 6.459 -13.438 1.00 30.10 95 ASN A C 9
ATOM 17283 O O . ASN A 1 95 ? 1.790 6.345 -14.134 1.00 14.01 95 ASN A O 9
ATOM 17294 N N . PRO A 1 96 ? 0.828 7.002 -12.213 1.00 70.42 96 PRO A N 9
ATOM 17295 C CA . PRO A 1 96 ? 2.070 7.482 -11.602 1.00 24.10 96 PRO A CA 9
ATOM 17296 C C . PRO A 1 96 ? 3.006 6.350 -11.174 1.00 12.13 96 PRO A C 9
ATOM 17297 O O . PRO A 1 96 ? 4.209 6.402 -11.426 1.00 23.12 96 PRO A O 9
ATOM 17308 N N . ALA A 1 97 ? 2.452 5.323 -10.538 1.00 42.01 97 ALA A N 9
ATOM 17309 C CA . ALA A 1 97 ? 3.262 4.271 -9.931 1.00 32.03 97 ALA A CA 9
ATOM 17310 C C . ALA A 1 97 ? 3.372 3.042 -10.827 1.00 13.02 97 ALA A C 9
ATOM 17311 O O . ALA A 1 97 ? 3.458 1.914 -10.338 1.00 30.50 97 ALA A O 9
ATOM 17318 N N . SER A 1 98 ? 3.389 3.261 -12.137 1.00 34.21 98 SER A N 9
ATOM 17319 C CA . SER A 1 98 ? 3.579 2.174 -13.090 1.00 43.35 98 SER A CA 9
ATOM 17320 C C . SER A 1 98 ? 4.927 1.497 -12.856 1.00 3.54 98 SER A C 9
ATOM 17321 O O . SER A 1 98 ? 5.034 0.270 -12.863 1.00 51.00 98 SER A O 9
ATOM 17329 N N . ASP A 1 99 ? 5.950 2.312 -12.637 1.00 71.32 99 ASP A N 9
ATOM 17330 C CA . ASP A 1 99 ? 7.279 1.806 -12.332 1.00 74.33 99 ASP A CA 9
ATOM 17331 C C . ASP A 1 99 ? 7.538 1.919 -10.836 1.00 2.13 99 ASP A C 9
ATOM 17332 O O . ASP A 1 99 ? 7.595 0.910 -10.134 1.00 52.32 99 ASP A O 9
ATOM 17341 N N . MET A 1 100 ? 7.686 3.164 -10.368 1.00 4.24 100 MET A N 9
ATOM 17342 C CA . MET A 1 100 ? 7.851 3.482 -8.942 1.00 35.14 100 MET A CA 9
ATOM 17343 C C . MET A 1 100 ? 9.226 3.074 -8.405 1.00 11.23 100 MET A C 9
ATOM 17344 O O . MET A 1 100 ? 9.940 3.902 -7.833 1.00 45.01 100 MET A O 9
ATOM 17358 N N . ALA A 1 101 ? 9.583 1.809 -8.590 1.00 3.21 101 ALA A N 9
ATOM 17359 C CA . ALA A 1 101 ? 10.821 1.257 -8.053 1.00 5.21 101 ALA A CA 9
ATOM 17360 C C . ALA A 1 101 ? 12.041 2.044 -8.517 1.00 2.50 101 ALA A C 9
ATOM 17361 O O . ALA A 1 101 ? 12.910 2.388 -7.713 1.00 1.03 101 ALA A O 9
ATOM 17368 N N . GLY A 1 102 ? 12.094 2.341 -9.809 1.00 53.21 102 GLY A N 9
ATOM 17369 C CA . GLY A 1 102 ? 13.224 3.053 -10.367 1.00 72.10 102 GLY A CA 9
ATOM 17370 C C . GLY A 1 102 ? 14.472 2.199 -10.402 1.00 4.02 102 GLY A C 9
ATOM 17371 O O . GLY A 1 102 ? 14.555 1.231 -11.162 1.00 54.43 102 GLY A O 9
ATOM 17375 N N . ALA A 1 103 ? 15.437 2.544 -9.565 1.00 41.24 103 ALA A N 9
ATOM 17376 C CA . ALA A 1 103 ? 16.695 1.824 -9.509 1.00 22.04 103 ALA A CA 9
ATOM 17377 C C . ALA A 1 103 ? 17.018 1.418 -8.078 1.00 14.32 103 ALA A C 9
ATOM 17378 O O . ALA A 1 103 ? 17.342 2.264 -7.241 1.00 51.03 103 ALA A O 9
ATOM 17385 N N . LEU A 1 104 ? 16.895 0.124 -7.805 1.00 52.04 104 LEU A N 9
ATOM 17386 C CA . LEU A 1 104 ? 17.212 -0.428 -6.491 1.00 63.31 104 LEU A CA 9
ATOM 17387 C C . LEU A 1 104 ? 18.644 -0.055 -6.110 1.00 22.52 104 LEU A C 9
ATOM 17388 O O . LEU A 1 104 ? 18.875 0.630 -5.115 1.00 34.31 104 LEU A O 9
ATOM 17404 N N . SER A 1 105 ? 19.589 -0.497 -6.922 1.00 63.50 105 SER A N 9
ATOM 17405 C CA . SER A 1 105 ? 20.990 -0.170 -6.724 1.00 3.03 105 SER A CA 9
ATOM 17406 C C . SER A 1 105 ? 21.750 -0.414 -8.020 1.00 73.23 105 SER A C 9
ATOM 17407 O O . SER A 1 105 ? 22.343 0.503 -8.589 1.00 41.02 105 SER A O 9
ATOM 17415 N N . THR A 1 106 ? 21.710 -1.651 -8.489 1.00 52.15 106 THR A N 9
ATOM 17416 C CA . THR A 1 106 ? 22.350 -2.020 -9.737 1.00 73.34 106 THR A CA 9
ATOM 17417 C C . THR A 1 106 ? 21.423 -2.903 -10.560 1.00 33.24 106 THR A C 9
ATOM 17418 O O . THR A 1 106 ? 21.056 -3.996 -10.128 1.00 43.01 106 THR A O 9
ATOM 17429 N N . THR A 1 107 ? 21.018 -2.421 -11.723 1.00 14.15 107 THR A N 9
ATOM 17430 C CA . THR A 1 107 ? 20.230 -3.232 -12.632 1.00 62.40 107 THR A CA 9
ATOM 17431 C C . THR A 1 107 ? 21.147 -4.115 -13.469 1.00 62.31 107 THR A C 9
ATOM 17432 O O . THR A 1 107 ? 20.848 -5.282 -13.724 1.00 34.11 107 THR A O 9
ATOM 17443 N N . LYS A 1 108 ? 22.273 -3.547 -13.874 1.00 35.13 108 LYS A N 9
ATOM 17444 C CA . LYS A 1 108 ? 23.285 -4.269 -14.606 1.00 54.32 108 LYS A CA 9
ATOM 17445 C C . LYS A 1 108 ? 24.652 -4.017 -13.985 1.00 53.23 108 LYS A C 9
ATOM 17446 O O . LYS A 1 108 ? 25.027 -2.870 -13.745 1.00 72.33 108 LYS A O 9
ATOM 17465 N N . ALA A 1 109 ? 25.383 -5.085 -13.723 1.00 20.42 109 ALA A N 9
ATOM 17466 C CA . ALA A 1 109 ? 26.739 -4.974 -13.212 1.00 50.55 109 ALA A CA 9
ATOM 17467 C C . ALA A 1 109 ? 27.516 -6.241 -13.524 1.00 11.52 109 ALA A C 9
ATOM 17468 O O . ALA A 1 109 ? 28.353 -6.263 -14.426 1.00 34.02 109 ALA A O 9
ATOM 17475 N N . ARG A 1 110 ? 27.207 -7.304 -12.798 1.00 73.25 110 ARG A N 9
ATOM 17476 C CA . ARG A 1 110 ? 27.871 -8.580 -12.989 1.00 1.31 110 ARG A CA 9
ATOM 17477 C C . ARG A 1 110 ? 27.142 -9.691 -12.246 1.00 23.24 110 ARG A C 9
ATOM 17478 O O . ARG A 1 110 ? 26.937 -9.612 -11.035 1.00 21.14 110 ARG A O 9
ATOM 17499 N N . HIS A 1 111 ? 26.751 -10.712 -12.985 1.00 41.42 111 HIS A N 9
ATOM 17500 C CA . HIS A 1 111 ? 26.133 -11.906 -12.413 1.00 12.24 111 HIS A CA 9
ATOM 17501 C C . HIS A 1 111 ? 26.572 -13.131 -13.199 1.00 22.30 111 HIS A C 9
ATOM 17502 O O . HIS A 1 111 ? 27.143 -14.074 -12.648 1.00 23.34 111 HIS A O 9
ATOM 17517 N N . TYR A 1 112 ? 26.314 -13.094 -14.494 1.00 13.24 112 TYR A N 9
ATOM 17518 C CA . TYR A 1 112 ? 26.703 -14.164 -15.397 1.00 13.43 112 TYR A CA 9
ATOM 17519 C C . TYR A 1 112 ? 26.949 -13.600 -16.795 1.00 51.12 112 TYR A C 9
ATOM 17520 O O . TYR A 1 112 ? 26.399 -12.558 -17.150 1.00 65.43 112 TYR A O 9
ATOM 17538 N N . PRO A 1 113 ? 27.800 -14.262 -17.594 1.00 5.35 113 PRO A N 9
ATOM 17539 C CA . PRO A 1 113 ? 28.104 -13.824 -18.960 1.00 21.33 113 PRO A CA 9
ATOM 17540 C C . PRO A 1 113 ? 26.918 -14.005 -19.912 1.00 10.53 113 PRO A C 9
ATOM 17541 O O . PRO A 1 113 ? 25.788 -14.252 -19.485 1.00 55.33 113 PRO A O 9
ATOM 17552 N N . LEU A 1 114 ? 27.182 -13.888 -21.204 1.00 53.03 114 LEU A N 9
ATOM 17553 C CA . LEU A 1 114 ? 26.132 -13.986 -22.202 1.00 54.24 114 LEU A CA 9
ATOM 17554 C C . LEU A 1 114 ? 25.784 -15.451 -22.434 1.00 72.22 114 LEU A C 9
ATOM 17555 O O . LEU A 1 114 ? 24.652 -15.876 -22.212 1.00 53.04 114 LEU A O 9
ATOM 17571 N N . GLU A 1 115 ? 26.776 -16.220 -22.847 1.00 0.20 115 GLU A N 9
ATOM 17572 C CA . GLU A 1 115 ? 26.577 -17.625 -23.147 1.00 5.11 115 GLU A CA 9
ATOM 17573 C C . GLU A 1 115 ? 27.407 -18.504 -22.223 1.00 3.32 115 GLU A C 9
ATOM 17574 O O . GLU A 1 115 ? 28.616 -18.648 -22.402 1.00 20.11 115 GLU A O 9
ATOM 17586 N N . HIS A 1 116 ? 26.756 -19.063 -21.215 1.00 51.12 116 HIS A N 9
ATOM 17587 C CA . HIS A 1 116 ? 27.397 -20.016 -20.313 1.00 74.14 116 HIS A CA 9
ATOM 17588 C C . HIS A 1 116 ? 26.336 -20.953 -19.754 1.00 25.54 116 HIS A C 9
ATOM 17589 O O . HIS A 1 116 ? 26.471 -21.505 -18.664 1.00 72.11 116 HIS A O 9
ATOM 17604 N N . HIS A 1 117 ? 25.279 -21.120 -20.530 1.00 24.51 117 HIS A N 9
ATOM 17605 C CA . HIS A 1 117 ? 24.167 -21.976 -20.159 1.00 44.34 117 HIS A CA 9
ATOM 17606 C C . HIS A 1 117 ? 23.741 -22.770 -21.386 1.00 42.21 117 HIS A C 9
ATOM 17607 O O . HIS A 1 117 ? 22.920 -22.319 -22.185 1.00 44.00 117 HIS A O 9
ATOM 17622 N N . HIS A 1 118 ? 24.341 -23.934 -21.543 1.00 71.40 118 HIS A N 9
ATOM 17623 C CA . HIS A 1 118 ? 24.208 -24.709 -22.768 1.00 31.54 118 HIS A CA 9
ATOM 17624 C C . HIS A 1 118 ? 23.190 -25.830 -22.612 1.00 61.54 118 HIS A C 9
ATOM 17625 O O . HIS A 1 118 ? 23.090 -26.452 -21.557 1.00 12.41 118 HIS A O 9
ATOM 17640 N N . HIS A 1 119 ? 22.433 -26.068 -23.671 1.00 1.43 119 HIS A N 9
ATOM 17641 C CA . HIS A 1 119 ? 21.440 -27.135 -23.694 1.00 35.14 119 HIS A CA 9
ATOM 17642 C C . HIS A 1 119 ? 21.099 -27.513 -25.125 1.00 44.40 119 HIS A C 9
ATOM 17643 O O . HIS A 1 119 ? 21.147 -26.670 -26.026 1.00 70.03 119 HIS A O 9
ATOM 17658 N N . HIS A 1 120 ? 20.773 -28.781 -25.325 1.00 14.04 120 HIS A N 9
ATOM 17659 C CA . HIS A 1 120 ? 20.396 -29.291 -26.633 1.00 42.44 120 HIS A CA 9
ATOM 17660 C C . HIS A 1 120 ? 19.787 -30.675 -26.476 1.00 2.22 120 HIS A C 9
ATOM 17661 O O . HIS A 1 120 ? 20.223 -31.453 -25.628 1.00 71.33 120 HIS A O 9
ATOM 17676 N N . HIS A 1 121 ? 18.771 -30.973 -27.267 1.00 31.51 121 HIS A N 9
ATOM 17677 C CA . HIS A 1 121 ? 18.165 -32.294 -27.245 1.00 62.11 121 HIS A CA 9
ATOM 17678 C C . HIS A 1 121 ? 18.599 -33.073 -28.473 1.00 64.35 121 HIS A C 9
ATOM 17679 O O . HIS A 1 121 ? 19.550 -33.873 -28.361 1.00 37.73 121 HIS A O 9
ATOM 17695 N N . MET A 1 1 ? -22.025 -5.848 8.255 1.00 70.25 1 MET A N 10
ATOM 17696 C CA . MET A 1 1 ? -20.733 -5.779 8.970 1.00 63.32 1 MET A CA 10
ATOM 17697 C C . MET A 1 1 ? -20.614 -4.455 9.704 1.00 54.13 1 MET A C 10
ATOM 17698 O O . MET A 1 1 ? -21.098 -3.426 9.227 1.00 23.43 1 MET A O 10
ATOM 17714 N N . GLU A 1 2 ? -19.980 -4.489 10.870 1.00 61.32 2 GLU A N 10
ATOM 17715 C CA . GLU A 1 2 ? -19.822 -3.303 11.706 1.00 52.14 2 GLU A CA 10
ATOM 17716 C C . GLU A 1 2 ? -19.107 -2.191 10.949 1.00 50.11 2 GLU A C 10
ATOM 17717 O O . GLU A 1 2 ? -19.561 -1.048 10.925 1.00 44.51 2 GLU A O 10
ATOM 17729 N N . ASN A 1 3 ? -17.988 -2.533 10.333 1.00 74.14 3 ASN A N 10
ATOM 17730 C CA . ASN A 1 3 ? -17.200 -1.558 9.599 1.00 62.54 3 ASN A CA 10
ATOM 17731 C C . ASN A 1 3 ? -16.958 -2.050 8.176 1.00 4.01 3 ASN A C 10
ATOM 17732 O O . ASN A 1 3 ? -16.062 -2.860 7.933 1.00 62.51 3 ASN A O 10
ATOM 17743 N N . SER A 1 4 ? -17.782 -1.589 7.249 1.00 61.32 4 SER A N 10
ATOM 17744 C CA . SER A 1 4 ? -17.670 -1.994 5.860 1.00 41.20 4 SER A CA 10
ATOM 17745 C C . SER A 1 4 ? -17.673 -0.780 4.939 1.00 62.14 4 SER A C 10
ATOM 17746 O O . SER A 1 4 ? -18.702 -0.124 4.763 1.00 42.51 4 SER A O 10
ATOM 17754 N N . GLY A 1 5 ? -16.516 -0.474 4.375 1.00 43.32 5 GLY A N 10
ATOM 17755 C CA . GLY A 1 5 ? -16.417 0.626 3.442 1.00 4.25 5 GLY A CA 10
ATOM 17756 C C . GLY A 1 5 ? -16.278 0.144 2.016 1.00 12.41 5 GLY A C 10
ATOM 17757 O O . GLY A 1 5 ? -15.493 -0.763 1.739 1.00 65.14 5 GLY A O 10
ATOM 17761 N N . ALA A 1 6 ? -17.031 0.754 1.115 1.00 63.52 6 ALA A N 10
ATOM 17762 C CA . ALA A 1 6 ? -17.044 0.342 -0.281 1.00 14.14 6 ALA A CA 10
ATOM 17763 C C . ALA A 1 6 ? -15.901 0.984 -1.057 1.00 21.03 6 ALA A C 10
ATOM 17764 O O . ALA A 1 6 ? -15.152 0.302 -1.752 1.00 0.02 6 ALA A O 10
ATOM 17771 N N . TYR A 1 7 ? -15.768 2.300 -0.922 1.00 4.42 7 TYR A N 10
ATOM 17772 C CA . TYR A 1 7 ? -14.717 3.043 -1.616 1.00 43.12 7 TYR A CA 10
ATOM 17773 C C . TYR A 1 7 ? -13.449 3.105 -0.767 1.00 75.21 7 TYR A C 10
ATOM 17774 O O . TYR A 1 7 ? -12.525 3.864 -1.056 1.00 41.45 7 TYR A O 10
ATOM 17792 N N . THR A 1 8 ? -13.416 2.283 0.269 1.00 43.32 8 THR A N 10
ATOM 17793 C CA . THR A 1 8 ? -12.277 2.208 1.168 1.00 14.02 8 THR A CA 10
ATOM 17794 C C . THR A 1 8 ? -11.079 1.535 0.485 1.00 62.01 8 THR A C 10
ATOM 17795 O O . THR A 1 8 ? -11.210 0.449 -0.086 1.00 22.30 8 THR A O 10
ATOM 17806 N N . PHE A 1 9 ? -9.918 2.187 0.553 1.00 11.32 9 PHE A N 10
ATOM 17807 C CA . PHE A 1 9 ? -8.688 1.667 -0.049 1.00 60.54 9 PHE A CA 10
ATOM 17808 C C . PHE A 1 9 ? -8.381 0.264 0.472 1.00 15.24 9 PHE A C 10
ATOM 17809 O O . PHE A 1 9 ? -8.101 -0.653 -0.302 1.00 3.34 9 PHE A O 10
ATOM 17826 N N . GLU A 1 10 ? -8.440 0.111 1.788 1.00 43.41 10 GLU A N 10
ATOM 17827 C CA . GLU A 1 10 ? -8.148 -1.164 2.436 1.00 73.43 10 GLU A CA 10
ATOM 17828 C C . GLU A 1 10 ? -9.059 -2.276 1.913 1.00 22.34 10 GLU A C 10
ATOM 17829 O O . GLU A 1 10 ? -8.651 -3.434 1.823 1.00 52.45 10 GLU A O 10
ATOM 17841 N N . THR A 1 11 ? -10.289 -1.917 1.564 1.00 1.04 11 THR A N 10
ATOM 17842 C CA . THR A 1 11 ? -11.244 -2.878 1.037 1.00 20.24 11 THR A CA 10
ATOM 17843 C C . THR A 1 11 ? -10.846 -3.315 -0.370 1.00 31.42 11 THR A C 10
ATOM 17844 O O . THR A 1 11 ? -10.948 -4.490 -0.719 1.00 61.11 11 THR A O 10
ATOM 17855 N N . ILE A 1 12 ? -10.365 -2.363 -1.161 1.00 73.12 12 ILE A N 10
ATOM 17856 C CA . ILE A 1 12 ? -9.918 -2.644 -2.520 1.00 45.30 12 ILE A CA 10
ATOM 17857 C C . ILE A 1 12 ? -8.624 -3.455 -2.491 1.00 25.43 12 ILE A C 10
ATOM 17858 O O . ILE A 1 12 ? -8.391 -4.312 -3.341 1.00 65.14 12 ILE A O 10
ATOM 17874 N N . ALA A 1 13 ? -7.795 -3.194 -1.487 1.00 41.33 13 ALA A N 10
ATOM 17875 C CA . ALA A 1 13 ? -6.553 -3.934 -1.305 1.00 53.34 13 ALA A CA 10
ATOM 17876 C C . ALA A 1 13 ? -6.829 -5.400 -0.981 1.00 41.02 13 ALA A C 10
ATOM 17877 O O . ALA A 1 13 ? -6.028 -6.281 -1.301 1.00 25.33 13 ALA A O 10
ATOM 17884 N N . ARG A 1 14 ? -7.968 -5.657 -0.351 1.00 64.41 14 ARG A N 10
ATOM 17885 C CA . ARG A 1 14 ? -8.357 -7.014 0.007 1.00 23.01 14 ARG A CA 10
ATOM 17886 C C . ARG A 1 14 ? -8.629 -7.848 -1.234 1.00 0.45 14 ARG A C 10
ATOM 17887 O O . ARG A 1 14 ? -8.406 -9.053 -1.242 1.00 22.34 14 ARG A O 10
ATOM 17908 N N . GLU A 1 15 ? -9.089 -7.184 -2.279 1.00 21.32 15 GLU A N 10
ATOM 17909 C CA . GLU A 1 15 ? -9.519 -7.855 -3.505 1.00 50.41 15 GLU A CA 10
ATOM 17910 C C . GLU A 1 15 ? -8.420 -8.774 -4.039 1.00 70.34 15 GLU A C 10
ATOM 17911 O O . GLU A 1 15 ? -8.620 -9.981 -4.187 1.00 5.23 15 GLU A O 10
ATOM 17923 N N . TRP A 1 16 ? -7.260 -8.203 -4.299 1.00 71.21 16 TRP A N 10
ATOM 17924 C CA . TRP A 1 16 ? -6.122 -8.977 -4.793 1.00 41.12 16 TRP A CA 10
ATOM 17925 C C . TRP A 1 16 ? -5.415 -9.737 -3.661 1.00 24.42 16 TRP A C 10
ATOM 17926 O O . TRP A 1 16 ? -4.937 -10.854 -3.860 1.00 33.11 16 TRP A O 10
ATOM 17947 N N . HIS A 1 17 ? -5.361 -9.140 -2.472 1.00 2.41 17 HIS A N 10
ATOM 17948 C CA . HIS A 1 17 ? -4.651 -9.743 -1.342 1.00 14.14 17 HIS A CA 10
ATOM 17949 C C . HIS A 1 17 ? -5.358 -11.000 -0.827 1.00 12.23 17 HIS A C 10
ATOM 17950 O O . HIS A 1 17 ? -4.727 -11.845 -0.190 1.00 14.21 17 HIS A O 10
ATOM 17965 N N . GLU A 1 18 ? -6.666 -11.097 -1.081 1.00 54.44 18 GLU A N 10
ATOM 17966 C CA . GLU A 1 18 ? -7.492 -12.223 -0.617 1.00 62.12 18 GLU A CA 10
ATOM 17967 C C . GLU A 1 18 ? -6.888 -13.570 -1.024 1.00 65.23 18 GLU A C 10
ATOM 17968 O O . GLU A 1 18 ? -7.101 -14.585 -0.359 1.00 4.01 18 GLU A O 10
ATOM 17980 N N . SER A 1 19 ? -6.112 -13.561 -2.104 1.00 75.35 19 SER A N 10
ATOM 17981 C CA . SER A 1 19 ? -5.454 -14.763 -2.604 1.00 34.13 19 SER A CA 10
ATOM 17982 C C . SER A 1 19 ? -4.528 -15.374 -1.541 1.00 64.13 19 SER A C 10
ATOM 17983 O O . SER A 1 19 ? -4.227 -16.569 -1.576 1.00 50.43 19 SER A O 10
ATOM 17991 N N . ASN A 1 20 ? -4.088 -14.556 -0.589 1.00 4.12 20 ASN A N 10
ATOM 17992 C CA . ASN A 1 20 ? -3.195 -15.022 0.466 1.00 33.43 20 ASN A CA 10
ATOM 17993 C C . ASN A 1 20 ? -3.811 -14.820 1.842 1.00 54.34 20 ASN A C 10
ATOM 17994 O O . ASN A 1 20 ? -3.102 -14.755 2.850 1.00 42.14 20 ASN A O 10
ATOM 18005 N N . LYS A 1 21 ? -5.130 -14.734 1.891 1.00 51.43 21 LYS A N 10
ATOM 18006 C CA . LYS A 1 21 ? -5.832 -14.567 3.154 1.00 63.03 21 LYS A CA 10
ATOM 18007 C C . LYS A 1 21 ? -7.127 -15.364 3.174 1.00 12.21 21 LYS A C 10
ATOM 18008 O O . LYS A 1 21 ? -7.507 -15.975 2.175 1.00 30.30 21 LYS A O 10
ATOM 18027 N N . ARG A 1 22 ? -7.772 -15.384 4.331 1.00 21.33 22 ARG A N 10
ATOM 18028 C CA . ARG A 1 22 ? -9.062 -16.030 4.497 1.00 12.14 22 ARG A CA 10
ATOM 18029 C C . ARG A 1 22 ? -10.051 -15.032 5.079 1.00 64.00 22 ARG A C 10
ATOM 18030 O O . ARG A 1 22 ? -9.647 -14.014 5.648 1.00 43.54 22 ARG A O 10
ATOM 18051 N N . TRP A 1 23 ? -11.333 -15.324 4.930 1.00 31.22 23 TRP A N 10
ATOM 18052 C CA . TRP A 1 23 ? -12.391 -14.421 5.371 1.00 21.31 23 TRP A CA 10
ATOM 18053 C C . TRP A 1 23 ? -12.451 -14.328 6.892 1.00 3.04 23 TRP A C 10
ATOM 18054 O O . TRP A 1 23 ? -13.150 -15.105 7.548 1.00 62.04 23 TRP A O 10
ATOM 18075 N N . SER A 1 24 ? -11.697 -13.387 7.438 1.00 50.51 24 SER A N 10
ATOM 18076 C CA . SER A 1 24 ? -11.700 -13.112 8.863 1.00 61.13 24 SER A CA 10
ATOM 18077 C C . SER A 1 24 ? -11.535 -11.613 9.094 1.00 21.41 24 SER A C 10
ATOM 18078 O O . SER A 1 24 ? -10.424 -11.081 9.011 1.00 64.34 24 SER A O 10
ATOM 18086 N N . GLU A 1 25 ? -12.642 -10.934 9.365 1.00 10.31 25 GLU A N 10
ATOM 18087 C CA . GLU A 1 25 ? -12.635 -9.484 9.537 1.00 10.42 25 GLU A CA 10
ATOM 18088 C C . GLU A 1 25 ? -11.761 -9.056 10.713 1.00 45.22 25 GLU A C 10
ATOM 18089 O O . GLU A 1 25 ? -11.173 -7.979 10.685 1.00 42.55 25 GLU A O 10
ATOM 18101 N N . ASP A 1 26 ? -11.660 -9.903 11.733 1.00 72.42 26 ASP A N 10
ATOM 18102 C CA . ASP A 1 26 ? -10.793 -9.611 12.873 1.00 71.22 26 ASP A CA 10
ATOM 18103 C C . ASP A 1 26 ? -9.348 -9.517 12.425 1.00 30.43 26 ASP A C 10
ATOM 18104 O O . ASP A 1 26 ? -8.621 -8.606 12.817 1.00 13.24 26 ASP A O 10
ATOM 18113 N N . HIS A 1 27 ? -8.942 -10.461 11.585 1.00 14.43 27 HIS A N 10
ATOM 18114 C CA . HIS A 1 27 ? -7.590 -10.468 11.047 1.00 42.53 27 HIS A CA 10
ATOM 18115 C C . HIS A 1 27 ? -7.388 -9.234 10.183 1.00 64.13 27 HIS A C 10
ATOM 18116 O O . HIS A 1 27 ? -6.353 -8.579 10.250 1.00 51.33 27 HIS A O 10
ATOM 18131 N N . ARG A 1 28 ? -8.406 -8.916 9.392 1.00 14.31 28 ARG A N 10
ATOM 18132 C CA . ARG A 1 28 ? -8.392 -7.734 8.538 1.00 31.00 28 ARG A CA 10
ATOM 18133 C C . ARG A 1 28 ? -8.176 -6.466 9.366 1.00 1.55 28 ARG A C 10
ATOM 18134 O O . ARG A 1 28 ? -7.336 -5.637 9.030 1.00 52.14 28 ARG A O 10
ATOM 18155 N N . SER A 1 29 ? -8.923 -6.340 10.454 1.00 14.43 29 SER A N 10
ATOM 18156 C CA . SER A 1 29 ? -8.866 -5.151 11.297 1.00 23.23 29 SER A CA 10
ATOM 18157 C C . SER A 1 29 ? -7.500 -4.986 11.969 1.00 43.43 29 SER A C 10
ATOM 18158 O O . SER A 1 29 ? -7.004 -3.866 12.121 1.00 33.40 29 SER A O 10
ATOM 18166 N N . ARG A 1 30 ? -6.891 -6.095 12.366 1.00 71.52 30 ARG A N 10
ATOM 18167 C CA . ARG A 1 30 ? -5.622 -6.048 13.086 1.00 15.12 30 ARG A CA 10
ATOM 18168 C C . ARG A 1 30 ? -4.445 -5.871 12.137 1.00 24.42 30 ARG A C 10
ATOM 18169 O O . ARG A 1 30 ? -3.543 -5.074 12.401 1.00 72.40 30 ARG A O 10
ATOM 18190 N N . VAL A 1 31 ? -4.459 -6.600 11.030 1.00 0.30 31 VAL A N 10
ATOM 18191 C CA . VAL A 1 31 ? -3.423 -6.456 10.013 1.00 4.22 31 VAL A CA 10
ATOM 18192 C C . VAL A 1 31 ? -3.507 -5.073 9.364 1.00 22.41 31 VAL A C 10
ATOM 18193 O O . VAL A 1 31 ? -2.507 -4.532 8.891 1.00 3.21 31 VAL A O 10
ATOM 18206 N N . LEU A 1 32 ? -4.708 -4.500 9.372 1.00 21.13 32 LEU A N 10
ATOM 18207 C CA . LEU A 1 32 ? -4.934 -3.154 8.853 1.00 72.22 32 LEU A CA 10
ATOM 18208 C C . LEU A 1 32 ? -4.050 -2.144 9.580 1.00 3.14 32 LEU A C 10
ATOM 18209 O O . LEU A 1 32 ? -3.532 -1.207 8.974 1.00 23.13 32 LEU A O 10
ATOM 18225 N N . ARG A 1 33 ? -3.867 -2.350 10.881 1.00 34.52 33 ARG A N 10
ATOM 18226 C CA . ARG A 1 33 ? -3.062 -1.444 11.687 1.00 42.43 33 ARG A CA 10
ATOM 18227 C C . ARG A 1 33 ? -1.599 -1.538 11.274 1.00 1.45 33 ARG A C 10
ATOM 18228 O O . ARG A 1 33 ? -0.910 -0.528 11.151 1.00 24.43 33 ARG A O 10
ATOM 18249 N N . TYR A 1 34 ? -1.137 -2.762 11.042 1.00 64.24 34 TYR A N 10
ATOM 18250 C CA . TYR A 1 34 ? 0.224 -2.992 10.580 1.00 13.32 34 TYR A CA 10
ATOM 18251 C C . TYR A 1 34 ? 0.413 -2.369 9.201 1.00 52.15 34 TYR A C 10
ATOM 18252 O O . TYR A 1 34 ? 1.419 -1.714 8.934 1.00 73.34 34 TYR A O 10
ATOM 18270 N N . LEU A 1 35 ? -0.577 -2.579 8.340 1.00 5.34 35 LEU A N 10
ATOM 18271 C CA . LEU A 1 35 ? -0.583 -2.017 6.994 1.00 24.54 35 LEU A CA 10
ATOM 18272 C C . LEU A 1 35 ? -0.473 -0.495 7.048 1.00 12.52 35 LEU A C 10
ATOM 18273 O O . LEU A 1 35 ? 0.366 0.100 6.379 1.00 33.13 35 LEU A O 10
ATOM 18289 N N . GLU A 1 36 ? -1.319 0.119 7.863 1.00 22.21 36 GLU A N 10
ATOM 18290 C CA . GLU A 1 36 ? -1.348 1.570 7.999 1.00 73.12 36 GLU A CA 10
ATOM 18291 C C . GLU A 1 36 ? -0.017 2.114 8.519 1.00 4.31 36 GLU A C 10
ATOM 18292 O O . GLU A 1 36 ? 0.606 2.962 7.885 1.00 34.20 36 GLU A O 10
ATOM 18304 N N . LEU A 1 37 ? 0.422 1.598 9.659 1.00 1.31 37 LEU A N 10
ATOM 18305 C CA . LEU A 1 37 ? 1.581 2.150 10.360 1.00 53.32 37 LEU A CA 10
ATOM 18306 C C . LEU A 1 37 ? 2.885 1.947 9.591 1.00 0.54 37 LEU A C 10
ATOM 18307 O O . LEU A 1 37 ? 3.831 2.714 9.763 1.00 72.32 37 LEU A O 10
ATOM 18323 N N . TYR A 1 38 ? 2.941 0.923 8.754 1.00 62.51 38 TYR A N 10
ATOM 18324 C CA . TYR A 1 38 ? 4.178 0.592 8.057 1.00 3.12 38 TYR A CA 10
ATOM 18325 C C . TYR A 1 38 ? 4.148 1.004 6.588 1.00 73.20 38 TYR A C 10
ATOM 18326 O O . TYR A 1 38 ? 5.162 1.437 6.044 1.00 24.12 38 TYR A O 10
ATOM 18344 N N . ILE A 1 39 ? 2.995 0.878 5.946 1.00 14.33 39 ILE A N 10
ATOM 18345 C CA . ILE A 1 39 ? 2.899 1.154 4.516 1.00 72.15 39 ILE A CA 10
ATOM 18346 C C . ILE A 1 39 ? 2.429 2.585 4.253 1.00 74.13 39 ILE A C 10
ATOM 18347 O O . ILE A 1 39 ? 2.848 3.213 3.282 1.00 22.15 39 ILE A O 10
ATOM 18363 N N . PHE A 1 40 ? 1.584 3.115 5.133 1.00 24.12 40 PHE A N 10
ATOM 18364 C CA . PHE A 1 40 ? 1.062 4.471 4.956 1.00 71.13 40 PHE A CA 10
ATOM 18365 C C . PHE A 1 40 ? 1.324 5.337 6.196 1.00 3.32 40 PHE A C 10
ATOM 18366 O O . PHE A 1 40 ? 0.393 5.943 6.729 1.00 73.05 40 PHE A O 10
ATOM 18383 N N . PRO A 1 41 ? 2.586 5.452 6.659 1.00 21.34 41 PRO A N 10
ATOM 18384 C CA . PRO A 1 41 ? 2.882 6.122 7.929 1.00 14.50 41 PRO A CA 10
ATOM 18385 C C . PRO A 1 41 ? 2.663 7.629 7.859 1.00 13.00 41 PRO A C 10
ATOM 18386 O O . PRO A 1 41 ? 1.902 8.198 8.641 1.00 53.11 41 PRO A O 10
ATOM 18397 N N . HIS A 1 42 ? 3.339 8.275 6.918 1.00 53.22 42 HIS A N 10
ATOM 18398 C CA . HIS A 1 42 ? 3.189 9.714 6.725 1.00 13.34 42 HIS A CA 10
ATOM 18399 C C . HIS A 1 42 ? 2.365 10.024 5.482 1.00 35.42 42 HIS A C 10
ATOM 18400 O O . HIS A 1 42 ? 2.102 11.183 5.184 1.00 2.11 42 HIS A O 10
ATOM 18415 N N . ILE A 1 43 ? 1.961 8.989 4.758 1.00 43.14 43 ILE A N 10
ATOM 18416 C CA . ILE A 1 43 ? 1.261 9.180 3.490 1.00 32.22 43 ILE A CA 10
ATOM 18417 C C . ILE A 1 43 ? -0.191 8.719 3.572 1.00 21.01 43 ILE A C 10
ATOM 18418 O O . ILE A 1 43 ? -0.868 8.597 2.551 1.00 75.33 43 ILE A O 10
ATOM 18434 N N . GLY A 1 44 ? -0.671 8.497 4.792 1.00 55.02 44 GLY A N 10
ATOM 18435 C CA . GLY A 1 44 ? -2.017 7.982 4.990 1.00 65.23 44 GLY A CA 10
ATOM 18436 C C . GLY A 1 44 ? -3.110 8.969 4.601 1.00 24.51 44 GLY A C 10
ATOM 18437 O O . GLY A 1 44 ? -4.294 8.634 4.634 1.00 1.12 44 GLY A O 10
ATOM 18441 N N . SER A 1 45 ? -2.721 10.182 4.228 1.00 3.03 45 SER A N 10
ATOM 18442 C CA . SER A 1 45 ? -3.680 11.205 3.831 1.00 61.12 45 SER A CA 10
ATOM 18443 C C . SER A 1 45 ? -4.019 11.089 2.346 1.00 33.11 45 SER A C 10
ATOM 18444 O O . SER A 1 45 ? -4.828 11.853 1.821 1.00 24.42 45 SER A O 10
ATOM 18452 N N . SER A 1 46 ? -3.398 10.132 1.673 1.00 33.14 46 SER A N 10
ATOM 18453 C CA . SER A 1 46 ? -3.606 9.960 0.246 1.00 24.43 46 SER A CA 10
ATOM 18454 C C . SER A 1 46 ? -4.872 9.149 -0.018 1.00 62.13 46 SER A C 10
ATOM 18455 O O . SER A 1 46 ? -5.121 8.142 0.647 1.00 63.32 46 SER A O 10
ATOM 18463 N N . ASP A 1 47 ? -5.681 9.606 -0.965 1.00 21.53 47 ASP A N 10
ATOM 18464 C CA . ASP A 1 47 ? -6.867 8.867 -1.384 1.00 73.43 47 ASP A CA 10
ATOM 18465 C C . ASP A 1 47 ? -6.549 8.105 -2.665 1.00 53.54 47 ASP A C 10
ATOM 18466 O O . ASP A 1 47 ? -5.812 8.606 -3.516 1.00 20.01 47 ASP A O 10
ATOM 18475 N N . ILE A 1 48 ? -7.091 6.900 -2.796 1.00 32.34 48 ILE A N 10
ATOM 18476 C CA . ILE A 1 48 ? -6.781 6.021 -3.924 1.00 75.41 48 ILE A CA 10
ATOM 18477 C C . ILE A 1 48 ? -7.122 6.659 -5.283 1.00 73.45 48 ILE A C 10
ATOM 18478 O O . ILE A 1 48 ? -6.576 6.262 -6.312 1.00 44.33 48 ILE A O 10
ATOM 18494 N N . ARG A 1 49 ? -7.994 7.667 -5.282 1.00 21.41 49 ARG A N 10
ATOM 18495 C CA . ARG A 1 49 ? -8.371 8.348 -6.520 1.00 40.52 49 ARG A CA 10
ATOM 18496 C C . ARG A 1 49 ? -7.194 9.132 -7.099 1.00 43.24 49 ARG A C 10
ATOM 18497 O O . ARG A 1 49 ? -7.161 9.430 -8.295 1.00 61.04 49 ARG A O 10
ATOM 18518 N N . GLN A 1 50 ? -6.228 9.455 -6.250 1.00 42.15 50 GLN A N 10
ATOM 18519 C CA . GLN A 1 50 ? -5.073 10.218 -6.672 1.00 25.21 50 GLN A CA 10
ATOM 18520 C C . GLN A 1 50 ? -3.847 9.771 -5.895 1.00 23.12 50 GLN A C 10
ATOM 18521 O O . GLN A 1 50 ? -3.485 10.351 -4.868 1.00 32.33 50 GLN A O 10
ATOM 18535 N N . LEU A 1 51 ? -3.240 8.706 -6.378 1.00 64.13 51 LEU A N 10
ATOM 18536 C CA . LEU A 1 51 ? -2.034 8.173 -5.775 1.00 22.50 51 LEU A CA 10
ATOM 18537 C C . LEU A 1 51 ? -0.845 9.036 -6.194 1.00 71.53 51 LEU A C 10
ATOM 18538 O O . LEU A 1 51 ? -0.856 9.640 -7.271 1.00 52.41 51 LEU A O 10
ATOM 18554 N N . LYS A 1 52 ? 0.160 9.117 -5.338 1.00 11.22 52 LYS A N 10
ATOM 18555 C CA . LYS A 1 52 ? 1.286 10.014 -5.565 1.00 64.42 52 LYS A CA 10
ATOM 18556 C C . LYS A 1 52 ? 2.445 9.305 -6.256 1.00 12.32 52 LYS A C 10
ATOM 18557 O O . LYS A 1 52 ? 2.444 8.084 -6.408 1.00 60.21 52 LYS A O 10
ATOM 18576 N N . THR A 1 53 ? 3.429 10.088 -6.678 1.00 72.12 53 THR A N 10
ATOM 18577 C CA . THR A 1 53 ? 4.613 9.554 -7.327 1.00 62.24 53 THR A CA 10
ATOM 18578 C C . THR A 1 53 ? 5.518 8.873 -6.291 1.00 10.15 53 THR A C 10
ATOM 18579 O O . THR A 1 53 ? 5.207 8.865 -5.097 1.00 30.34 53 THR A O 10
ATOM 18590 N N . SER A 1 54 ? 6.649 8.348 -6.745 1.00 21.53 54 SER A N 10
ATOM 18591 C CA . SER A 1 54 ? 7.533 7.527 -5.922 1.00 32.22 54 SER A CA 10
ATOM 18592 C C . SER A 1 54 ? 8.223 8.309 -4.794 1.00 72.24 54 SER A C 10
ATOM 18593 O O . SER A 1 54 ? 9.139 7.794 -4.156 1.00 61.45 54 SER A O 10
ATOM 18601 N N . HIS A 1 55 ? 7.774 9.529 -4.520 1.00 14.42 55 HIS A N 10
ATOM 18602 C CA . HIS A 1 55 ? 8.372 10.321 -3.450 1.00 44.25 55 HIS A CA 10
ATOM 18603 C C . HIS A 1 55 ? 7.921 9.788 -2.094 1.00 72.22 55 HIS A C 10
ATOM 18604 O O . HIS A 1 55 ? 8.615 9.938 -1.089 1.00 15.04 55 HIS A O 10
ATOM 18619 N N . LEU A 1 56 ? 6.752 9.152 -2.084 1.00 63.44 56 LEU A N 10
ATOM 18620 C CA . LEU A 1 56 ? 6.200 8.546 -0.874 1.00 21.04 56 LEU A CA 10
ATOM 18621 C C . LEU A 1 56 ? 7.031 7.342 -0.415 1.00 61.33 56 LEU A C 10
ATOM 18622 O O . LEU A 1 56 ? 6.860 6.849 0.695 1.00 73.40 56 LEU A O 10
ATOM 18638 N N . LEU A 1 57 ? 7.912 6.863 -1.291 1.00 33.01 57 LEU A N 10
ATOM 18639 C CA . LEU A 1 57 ? 8.723 5.680 -1.014 1.00 2.21 57 LEU A CA 10
ATOM 18640 C C . LEU A 1 57 ? 9.827 5.968 0.009 1.00 50.34 57 LEU A C 10
ATOM 18641 O O . LEU A 1 57 ? 10.378 5.045 0.613 1.00 72.12 57 LEU A O 10
ATOM 18657 N N . ALA A 1 58 ? 10.130 7.246 0.210 1.00 3.25 58 ALA A N 10
ATOM 18658 C CA . ALA A 1 58 ? 11.214 7.661 1.106 1.00 34.34 58 ALA A CA 10
ATOM 18659 C C . ALA A 1 58 ? 11.106 7.031 2.509 1.00 2.24 58 ALA A C 10
ATOM 18660 O O . ALA A 1 58 ? 12.082 6.450 2.988 1.00 51.23 58 ALA A O 10
ATOM 18667 N N . PRO A 1 59 ? 9.940 7.135 3.198 1.00 44.32 59 PRO A N 10
ATOM 18668 C CA . PRO A 1 59 ? 9.745 6.519 4.520 1.00 11.41 59 PRO A CA 10
ATOM 18669 C C . PRO A 1 59 ? 10.139 5.045 4.564 1.00 4.10 59 PRO A C 10
ATOM 18670 O O . PRO A 1 59 ? 10.871 4.616 5.455 1.00 20.31 59 PRO A O 10
ATOM 18681 N N . ILE A 1 60 ? 9.655 4.282 3.593 1.00 21.43 60 ILE A N 10
ATOM 18682 C CA . ILE A 1 60 ? 9.919 2.849 3.530 1.00 34.42 60 ILE A CA 10
ATOM 18683 C C . ILE A 1 60 ? 11.412 2.592 3.321 1.00 70.40 60 ILE A C 10
ATOM 18684 O O . ILE A 1 60 ? 11.968 1.608 3.814 1.00 23.11 60 ILE A O 10
ATOM 18700 N N . LYS A 1 61 ? 12.064 3.513 2.625 1.00 62.34 61 LYS A N 10
ATOM 18701 C CA . LYS A 1 61 ? 13.476 3.370 2.286 1.00 31.12 61 LYS A CA 10
ATOM 18702 C C . LYS A 1 61 ? 14.373 3.484 3.512 1.00 45.35 61 LYS A C 10
ATOM 18703 O O . LYS A 1 61 ? 15.499 2.980 3.520 1.00 2.45 61 LYS A O 10
ATOM 18722 N N . GLU A 1 62 ? 13.881 4.158 4.536 1.00 42.50 62 GLU A N 10
ATOM 18723 C CA . GLU A 1 62 ? 14.591 4.237 5.811 1.00 4.01 62 GLU A CA 10
ATOM 18724 C C . GLU A 1 62 ? 14.867 2.832 6.352 1.00 31.35 62 GLU A C 10
ATOM 18725 O O . GLU A 1 62 ? 15.987 2.516 6.750 1.00 70.13 62 GLU A O 10
ATOM 18737 N N . VAL A 1 63 ? 13.844 1.985 6.342 1.00 11.12 63 VAL A N 10
ATOM 18738 C CA . VAL A 1 63 ? 13.981 0.610 6.810 1.00 31.53 63 VAL A CA 10
ATOM 18739 C C . VAL A 1 63 ? 14.686 -0.234 5.749 1.00 24.03 63 VAL A C 10
ATOM 18740 O O . VAL A 1 63 ? 15.458 -1.148 6.061 1.00 34.33 63 VAL A O 10
ATOM 18753 N N . ASP A 1 64 ? 14.413 0.101 4.494 1.00 40.35 64 ASP A N 10
ATOM 18754 C CA . ASP A 1 64 ? 15.016 -0.561 3.338 1.00 64.24 64 ASP A CA 10
ATOM 18755 C C . ASP A 1 64 ? 16.541 -0.541 3.424 1.00 51.50 64 ASP A C 10
ATOM 18756 O O . ASP A 1 64 ? 17.197 -1.588 3.369 1.00 12.32 64 ASP A O 10
ATOM 18765 N N . THR A 1 65 ? 17.093 0.656 3.588 1.00 31.21 65 THR A N 10
ATOM 18766 C CA . THR A 1 65 ? 18.539 0.846 3.608 1.00 14.23 65 THR A CA 10
ATOM 18767 C C . THR A 1 65 ? 19.194 0.154 4.803 1.00 53.02 65 THR A C 10
ATOM 18768 O O . THR A 1 65 ? 20.378 -0.181 4.761 1.00 52.43 65 THR A O 10
ATOM 18779 N N . SER A 1 66 ? 18.417 -0.071 5.860 1.00 53.51 66 SER A N 10
ATOM 18780 C CA . SER A 1 66 ? 18.918 -0.759 7.044 1.00 4.30 66 SER A CA 10
ATOM 18781 C C . SER A 1 66 ? 19.130 -2.249 6.760 1.00 4.43 66 SER A C 10
ATOM 18782 O O . SER A 1 66 ? 19.739 -2.963 7.557 1.00 24.30 66 SER A O 10
ATOM 18790 N N . GLY A 1 67 ? 18.621 -2.713 5.622 1.00 64.31 67 GLY A N 10
ATOM 18791 C CA . GLY A 1 67 ? 18.811 -4.097 5.234 1.00 4.11 67 GLY A CA 10
ATOM 18792 C C . GLY A 1 67 ? 17.503 -4.802 4.959 1.00 53.34 67 GLY A C 10
ATOM 18793 O O . GLY A 1 67 ? 17.483 -5.895 4.401 1.00 21.04 67 GLY A O 10
ATOM 18797 N N . LYS A 1 68 ? 16.401 -4.162 5.323 1.00 42.02 68 LYS A N 10
ATOM 18798 C CA . LYS A 1 68 ? 15.077 -4.754 5.150 1.00 1.35 68 LYS A CA 10
ATOM 18799 C C . LYS A 1 68 ? 14.517 -4.461 3.768 1.00 4.42 68 LYS A C 10
ATOM 18800 O O . LYS A 1 68 ? 13.311 -4.510 3.546 1.00 55.53 68 LYS A O 10
ATOM 18819 N N . HIS A 1 69 ? 15.411 -4.175 2.846 1.00 15.54 69 HIS A N 10
ATOM 18820 C CA . HIS A 1 69 ? 15.041 -3.945 1.450 1.00 2.13 69 HIS A CA 10
ATOM 18821 C C . HIS A 1 69 ? 14.379 -5.177 0.827 1.00 21.10 69 HIS A C 10
ATOM 18822 O O . HIS A 1 69 ? 13.765 -5.085 -0.236 1.00 21.21 69 HIS A O 10
ATOM 18837 N N . ASP A 1 70 ? 14.497 -6.323 1.490 1.00 43.34 70 ASP A N 10
ATOM 18838 C CA . ASP A 1 70 ? 13.861 -7.545 1.014 1.00 4.54 70 ASP A CA 10
ATOM 18839 C C . ASP A 1 70 ? 12.341 -7.427 1.124 1.00 1.23 70 ASP A C 10
ATOM 18840 O O . ASP A 1 70 ? 11.620 -7.699 0.162 1.00 15.01 70 ASP A O 10
ATOM 18849 N N . VAL A 1 71 ? 11.854 -7.030 2.295 1.00 54.11 71 VAL A N 10
ATOM 18850 C CA . VAL A 1 71 ? 10.431 -6.780 2.479 1.00 4.03 71 VAL A CA 10
ATOM 18851 C C . VAL A 1 71 ? 10.026 -5.461 1.833 1.00 42.31 71 VAL A C 10
ATOM 18852 O O . VAL A 1 71 ? 8.951 -5.351 1.249 1.00 15.03 71 VAL A O 10
ATOM 18865 N N . ALA A 1 72 ? 10.908 -4.469 1.924 1.00 54.20 72 ALA A N 10
ATOM 18866 C CA . ALA A 1 72 ? 10.614 -3.126 1.440 1.00 34.11 72 ALA A CA 10
ATOM 18867 C C . ALA A 1 72 ? 10.309 -3.113 -0.052 1.00 51.43 72 ALA A C 10
ATOM 18868 O O . ALA A 1 72 ? 9.237 -2.679 -0.459 1.00 22.00 72 ALA A O 10
ATOM 18875 N N . GLN A 1 73 ? 11.247 -3.603 -0.857 1.00 51.12 73 GLN A N 10
ATOM 18876 C CA . GLN A 1 73 ? 11.094 -3.597 -2.310 1.00 44.12 73 GLN A CA 10
ATOM 18877 C C . GLN A 1 73 ? 9.836 -4.350 -2.727 1.00 0.14 73 GLN A C 10
ATOM 18878 O O . GLN A 1 73 ? 9.054 -3.877 -3.553 1.00 70.01 73 GLN A O 10
ATOM 18892 N N . ARG A 1 74 ? 9.667 -5.527 -2.152 1.00 73.03 74 ARG A N 10
ATOM 18893 C CA . ARG A 1 74 ? 8.492 -6.356 -2.400 1.00 0.10 74 ARG A CA 10
ATOM 18894 C C . ARG A 1 74 ? 7.196 -5.603 -2.106 1.00 63.32 74 ARG A C 10
ATOM 18895 O O . ARG A 1 74 ? 6.272 -5.599 -2.920 1.00 10.45 74 ARG A O 10
ATOM 18916 N N . LEU A 1 75 ? 7.131 -4.977 -0.938 1.00 12.34 75 LEU A N 10
ATOM 18917 C CA . LEU A 1 75 ? 5.917 -4.297 -0.505 1.00 42.32 75 LEU A CA 10
ATOM 18918 C C . LEU A 1 75 ? 5.693 -2.988 -1.256 1.00 52.40 75 LEU A C 10
ATOM 18919 O O . LEU A 1 75 ? 4.553 -2.625 -1.545 1.00 41.11 75 LEU A O 10
ATOM 18935 N N . GLN A 1 76 ? 6.774 -2.285 -1.581 1.00 52.31 76 GLN A N 10
ATOM 18936 C CA . GLN A 1 76 ? 6.663 -0.982 -2.234 1.00 15.15 76 GLN A CA 10
ATOM 18937 C C . GLN A 1 76 ? 6.180 -1.129 -3.672 1.00 41.31 76 GLN A C 10
ATOM 18938 O O . GLN A 1 76 ? 5.289 -0.408 -4.110 1.00 34.35 76 GLN A O 10
ATOM 18952 N N . GLN A 1 77 ? 6.747 -2.088 -4.387 1.00 71.14 77 GLN A N 10
ATOM 18953 C CA . GLN A 1 77 ? 6.381 -2.328 -5.778 1.00 32.42 77 GLN A CA 10
ATOM 18954 C C . GLN A 1 77 ? 4.940 -2.827 -5.880 1.00 72.00 77 GLN A C 10
ATOM 18955 O O . GLN A 1 77 ? 4.320 -2.770 -6.944 1.00 32.02 77 GLN A O 10
ATOM 18969 N N . ARG A 1 78 ? 4.417 -3.325 -4.765 1.00 14.30 78 ARG A N 10
ATOM 18970 C CA . ARG A 1 78 ? 3.076 -3.891 -4.723 1.00 50.40 78 ARG A CA 10
ATOM 18971 C C . ARG A 1 78 ? 2.014 -2.830 -5.008 1.00 40.32 78 ARG A C 10
ATOM 18972 O O . ARG A 1 78 ? 0.934 -3.145 -5.510 1.00 4.31 78 ARG A O 10
ATOM 18993 N N . VAL A 1 79 ? 2.320 -1.573 -4.697 1.00 53.50 79 VAL A N 10
ATOM 18994 C CA . VAL A 1 79 ? 1.363 -0.487 -4.895 1.00 42.22 79 VAL A CA 10
ATOM 18995 C C . VAL A 1 79 ? 1.060 -0.296 -6.386 1.00 45.31 79 VAL A C 10
ATOM 18996 O O . VAL A 1 79 ? -0.056 0.067 -6.764 1.00 64.41 79 VAL A O 10
ATOM 19009 N N . THR A 1 80 ? 2.054 -0.571 -7.229 1.00 73.22 80 THR A N 10
ATOM 19010 C CA . THR A 1 80 ? 1.888 -0.482 -8.672 1.00 1.21 80 THR A CA 10
ATOM 19011 C C . THR A 1 80 ? 0.808 -1.458 -9.148 1.00 71.44 80 THR A C 10
ATOM 19012 O O . THR A 1 80 ? 0.094 -1.192 -10.117 1.00 42.21 80 THR A O 10
ATOM 19023 N N . ALA A 1 81 ? 0.678 -2.578 -8.442 1.00 42.31 81 ALA A N 10
ATOM 19024 C CA . ALA A 1 81 ? -0.334 -3.573 -8.767 1.00 21.40 81 ALA A CA 10
ATOM 19025 C C . ALA A 1 81 ? -1.711 -3.095 -8.321 1.00 22.50 81 ALA A C 10
ATOM 19026 O O . ALA A 1 81 ? -2.713 -3.338 -8.994 1.00 14.55 81 ALA A O 10
ATOM 19033 N N . ILE A 1 82 ? -1.744 -2.393 -7.190 1.00 75.42 82 ILE A N 10
ATOM 19034 C CA . ILE A 1 82 ? -2.984 -1.832 -6.664 1.00 42.44 82 ILE A CA 10
ATOM 19035 C C . ILE A 1 82 ? -3.554 -0.815 -7.648 1.00 43.41 82 ILE A C 10
ATOM 19036 O O . ILE A 1 82 ? -4.769 -0.703 -7.815 1.00 64.53 82 ILE A O 10
ATOM 19052 N N . MET A 1 83 ? -2.658 -0.095 -8.316 1.00 1.33 83 MET A N 10
ATOM 19053 C CA . MET A 1 83 ? -3.051 0.912 -9.295 1.00 51.14 83 MET A CA 10
ATOM 19054 C C . MET A 1 83 ? -3.852 0.298 -10.434 1.00 52.51 83 MET A C 10
ATOM 19055 O O . MET A 1 83 ? -4.753 0.934 -10.975 1.00 73.13 83 MET A O 10
ATOM 19069 N N . ARG A 1 84 ? -3.539 -0.945 -10.787 1.00 14.32 84 ARG A N 10
ATOM 19070 C CA . ARG A 1 84 ? -4.243 -1.616 -11.874 1.00 21.23 84 ARG A CA 10
ATOM 19071 C C . ARG A 1 84 ? -5.689 -1.908 -11.490 1.00 25.10 84 ARG A C 10
ATOM 19072 O O . ARG A 1 84 ? -6.578 -1.897 -12.337 1.00 64.12 84 ARG A O 10
ATOM 19093 N N . TYR A 1 85 ? -5.924 -2.144 -10.207 1.00 51.15 85 TYR A N 10
ATOM 19094 C CA . TYR A 1 85 ? -7.278 -2.357 -9.712 1.00 11.34 85 TYR A CA 10
ATOM 19095 C C . TYR A 1 85 ? -8.050 -1.043 -9.693 1.00 52.31 85 TYR A C 10
ATOM 19096 O O . TYR A 1 85 ? -9.272 -1.019 -9.855 1.00 44.15 85 TYR A O 10
ATOM 19114 N N . ALA A 1 86 ? -7.330 0.052 -9.508 1.00 24.34 86 ALA A N 10
ATOM 19115 C CA . ALA A 1 86 ? -7.929 1.373 -9.618 1.00 41.32 86 ALA A CA 10
ATOM 19116 C C . ALA A 1 86 ? -8.274 1.672 -11.076 1.00 53.14 86 ALA A C 10
ATOM 19117 O O . ALA A 1 86 ? -9.315 2.258 -11.368 1.00 65.20 86 ALA A O 10
ATOM 19124 N N . VAL A 1 87 ? -7.395 1.254 -11.987 1.00 12.21 87 VAL A N 10
ATOM 19125 C CA . VAL A 1 87 ? -7.645 1.385 -13.424 1.00 1.50 87 VAL A CA 10
ATOM 19126 C C . VAL A 1 87 ? -8.808 0.487 -13.844 1.00 33.23 87 VAL A C 10
ATOM 19127 O O . VAL A 1 87 ? -9.607 0.849 -14.707 1.00 14.21 87 VAL A O 10
ATOM 19140 N N . GLN A 1 88 ? -8.891 -0.680 -13.215 1.00 73.12 88 GLN A N 10
ATOM 19141 C CA . GLN A 1 88 ? -9.971 -1.634 -13.455 1.00 61.50 88 GLN A CA 10
ATOM 19142 C C . GLN A 1 88 ? -11.328 -0.951 -13.274 1.00 21.33 88 GLN A C 10
ATOM 19143 O O . GLN A 1 88 ? -12.249 -1.142 -14.066 1.00 3.42 88 GLN A O 10
ATOM 19157 N N . ASN A 1 89 ? -11.425 -0.122 -12.245 1.00 51.21 89 ASN A N 10
ATOM 19158 C CA . ASN A 1 89 ? -12.667 0.581 -11.940 1.00 12.43 89 ASN A CA 10
ATOM 19159 C C . ASN A 1 89 ? -12.671 1.977 -12.550 1.00 13.25 89 ASN A C 10
ATOM 19160 O O . ASN A 1 89 ? -13.597 2.757 -12.323 1.00 22.43 89 ASN A O 10
ATOM 19171 N N . ASP A 1 90 ? -11.630 2.276 -13.329 1.00 41.34 90 ASP A N 10
ATOM 19172 C CA . ASP A 1 90 ? -11.462 3.584 -13.971 1.00 44.14 90 ASP A CA 10
ATOM 19173 C C . ASP A 1 90 ? -11.557 4.703 -12.935 1.00 52.43 90 ASP A C 10
ATOM 19174 O O . ASP A 1 90 ? -12.111 5.775 -13.183 1.00 40.20 90 ASP A O 10
ATOM 19183 N N . TYR A 1 91 ? -10.984 4.446 -11.771 1.00 23.44 91 TYR A N 10
ATOM 19184 C CA . TYR A 1 91 ? -11.090 5.357 -10.645 1.00 13.40 91 TYR A CA 10
ATOM 19185 C C . TYR A 1 91 ? -9.987 6.410 -10.691 1.00 13.14 91 TYR A C 10
ATOM 19186 O O . TYR A 1 91 ? -10.103 7.473 -10.080 1.00 64.02 91 TYR A O 10
ATOM 19204 N N . ILE A 1 92 ? -8.924 6.118 -11.426 1.00 23.24 92 ILE A N 10
ATOM 19205 C CA . ILE A 1 92 ? -7.812 7.052 -11.559 1.00 71.34 92 ILE A CA 10
ATOM 19206 C C . ILE A 1 92 ? -7.654 7.496 -13.007 1.00 55.31 92 ILE A C 10
ATOM 19207 O O . ILE A 1 92 ? -8.052 6.781 -13.931 1.00 73.53 92 ILE A O 10
ATOM 19223 N N . ASP A 1 93 ? -7.079 8.673 -13.201 1.00 53.11 93 ASP A N 10
ATOM 19224 C CA . ASP A 1 93 ? -6.892 9.229 -14.536 1.00 10.20 93 ASP A CA 10
ATOM 19225 C C . ASP A 1 93 ? -5.433 9.117 -14.952 1.00 12.03 93 ASP A C 10
ATOM 19226 O O . ASP A 1 93 ? -5.112 8.958 -16.134 1.00 32.13 93 ASP A O 10
ATOM 19235 N N . SER A 1 94 ? -4.546 9.191 -13.973 1.00 71.24 94 SER A N 10
ATOM 19236 C CA . SER A 1 94 ? -3.121 9.075 -14.225 1.00 41.31 94 SER A CA 10
ATOM 19237 C C . SER A 1 94 ? -2.598 7.761 -13.663 1.00 52.32 94 SER A C 10
ATOM 19238 O O . SER A 1 94 ? -3.254 7.134 -12.832 1.00 22.24 94 SER A O 10
ATOM 19246 N N . ASN A 1 95 ? -1.425 7.342 -14.117 1.00 13.11 95 ASN A N 10
ATOM 19247 C CA . ASN A 1 95 ? -0.844 6.087 -13.658 1.00 13.45 95 ASN A CA 10
ATOM 19248 C C . ASN A 1 95 ? 0.485 6.333 -12.951 1.00 14.44 95 ASN A C 10
ATOM 19249 O O . ASN A 1 95 ? 1.549 6.303 -13.574 1.00 1.53 95 ASN A O 10
ATOM 19260 N N . PRO A 1 96 ? 0.440 6.622 -11.643 1.00 73.23 96 PRO A N 10
ATOM 19261 C CA . PRO A 1 96 ? 1.641 6.844 -10.848 1.00 75.42 96 PRO A CA 10
ATOM 19262 C C . PRO A 1 96 ? 2.249 5.532 -10.358 1.00 52.41 96 PRO A C 10
ATOM 19263 O O . PRO A 1 96 ? 1.779 4.450 -10.722 1.00 33.02 96 PRO A O 10
ATOM 19274 N N . ALA A 1 97 ? 3.299 5.639 -9.541 1.00 54.22 97 ALA A N 10
ATOM 19275 C CA . ALA A 1 97 ? 3.974 4.473 -8.971 1.00 43.51 97 ALA A CA 10
ATOM 19276 C C . ALA A 1 97 ? 4.554 3.573 -10.063 1.00 0.25 97 ALA A C 10
ATOM 19277 O O . ALA A 1 97 ? 4.822 2.394 -9.833 1.00 62.43 97 ALA A O 10
ATOM 19284 N N . SER A 1 98 ? 4.782 4.143 -11.240 1.00 35.10 98 SER A N 10
ATOM 19285 C CA . SER A 1 98 ? 5.272 3.379 -12.375 1.00 15.14 98 SER A CA 10
ATOM 19286 C C . SER A 1 98 ? 6.797 3.358 -12.392 1.00 54.44 98 SER A C 10
ATOM 19287 O O . SER A 1 98 ? 7.412 2.523 -13.060 1.00 52.52 98 SER A O 10
ATOM 19295 N N . ASP A 1 99 ? 7.405 4.277 -11.657 1.00 70.34 99 ASP A N 10
ATOM 19296 C CA . ASP A 1 99 ? 8.857 4.355 -11.598 1.00 73.30 99 ASP A CA 10
ATOM 19297 C C . ASP A 1 99 ? 9.341 4.296 -10.152 1.00 31.34 99 ASP A C 10
ATOM 19298 O O . ASP A 1 99 ? 9.810 5.286 -9.591 1.00 1.45 99 ASP A O 10
ATOM 19307 N N . MET A 1 100 ? 9.178 3.137 -9.534 1.00 62.50 100 MET A N 10
ATOM 19308 C CA . MET A 1 100 ? 9.629 2.930 -8.163 1.00 0.20 100 MET A CA 10
ATOM 19309 C C . MET A 1 100 ? 10.762 1.913 -8.129 1.00 4.03 100 MET A C 10
ATOM 19310 O O . MET A 1 100 ? 11.134 1.404 -7.070 1.00 50.14 100 MET A O 10
ATOM 19324 N N . ALA A 1 101 ? 11.310 1.629 -9.300 1.00 64.23 101 ALA A N 10
ATOM 19325 C CA . ALA A 1 101 ? 12.415 0.696 -9.427 1.00 55.43 101 ALA A CA 10
ATOM 19326 C C . ALA A 1 101 ? 13.385 1.173 -10.499 1.00 12.33 101 ALA A C 10
ATOM 19327 O O . ALA A 1 101 ? 13.031 1.249 -11.676 1.00 15.25 101 ALA A O 10
ATOM 19334 N N . GLY A 1 102 ? 14.593 1.522 -10.085 1.00 2.31 102 GLY A N 10
ATOM 19335 C CA . GLY A 1 102 ? 15.595 1.978 -11.027 1.00 60.22 102 GLY A CA 10
ATOM 19336 C C . GLY A 1 102 ? 17.002 1.672 -10.563 1.00 55.02 102 GLY A C 10
ATOM 19337 O O . GLY A 1 102 ? 17.835 1.213 -11.344 1.00 65.32 102 GLY A O 10
ATOM 19341 N N . ALA A 1 103 ? 17.271 1.927 -9.290 1.00 11.14 103 ALA A N 10
ATOM 19342 C CA . ALA A 1 103 ? 18.586 1.682 -8.726 1.00 63.23 103 ALA A CA 10
ATOM 19343 C C . ALA A 1 103 ? 18.475 0.951 -7.394 1.00 34.30 103 ALA A C 10
ATOM 19344 O O . ALA A 1 103 ? 17.981 1.499 -6.407 1.00 41.13 103 ALA A O 10
ATOM 19351 N N . LEU A 1 104 ? 18.917 -0.293 -7.388 1.00 3.44 104 LEU A N 10
ATOM 19352 C CA . LEU A 1 104 ? 18.934 -1.102 -6.179 1.00 42.41 104 LEU A CA 10
ATOM 19353 C C . LEU A 1 104 ? 20.292 -1.777 -6.048 1.00 32.42 104 LEU A C 10
ATOM 19354 O O . LEU A 1 104 ? 21.109 -1.401 -5.207 1.00 42.31 104 LEU A O 10
ATOM 19370 N N . SER A 1 105 ? 20.536 -2.762 -6.901 1.00 41.44 105 SER A N 10
ATOM 19371 C CA . SER A 1 105 ? 21.825 -3.416 -6.964 1.00 13.40 105 SER A CA 10
ATOM 19372 C C . SER A 1 105 ? 22.223 -3.646 -8.418 1.00 43.34 105 SER A C 10
ATOM 19373 O O . SER A 1 105 ? 23.030 -2.903 -8.977 1.00 32.53 105 SER A O 10
ATOM 19381 N N . THR A 1 106 ? 21.618 -4.649 -9.032 1.00 40.41 106 THR A N 10
ATOM 19382 C CA . THR A 1 106 ? 21.893 -4.974 -10.421 1.00 23.04 106 THR A CA 10
ATOM 19383 C C . THR A 1 106 ? 20.626 -5.441 -11.121 1.00 20.31 106 THR A C 10
ATOM 19384 O O . THR A 1 106 ? 19.987 -6.404 -10.699 1.00 55.44 106 THR A O 10
ATOM 19395 N N . THR A 1 107 ? 20.264 -4.732 -12.171 1.00 65.14 107 THR A N 10
ATOM 19396 C CA . THR A 1 107 ? 19.123 -5.084 -13.002 1.00 65.40 107 THR A CA 10
ATOM 19397 C C . THR A 1 107 ? 19.271 -4.389 -14.347 1.00 32.44 107 THR A C 10
ATOM 19398 O O . THR A 1 107 ? 19.878 -3.321 -14.432 1.00 62.32 107 THR A O 10
ATOM 19409 N N . LYS A 1 108 ? 18.727 -4.985 -15.389 1.00 31.22 108 LYS A N 10
ATOM 19410 C CA . LYS A 1 108 ? 18.801 -4.415 -16.707 1.00 52.43 108 LYS A CA 10
ATOM 19411 C C . LYS A 1 108 ? 17.458 -4.588 -17.401 1.00 35.21 108 LYS A C 10
ATOM 19412 O O . LYS A 1 108 ? 16.972 -5.707 -17.569 1.00 1.24 108 LYS A O 10
ATOM 19431 N N . ALA A 1 109 ? 16.870 -3.469 -17.780 1.00 25.51 109 ALA A N 10
ATOM 19432 C CA . ALA A 1 109 ? 15.571 -3.438 -18.438 1.00 50.40 109 ALA A CA 10
ATOM 19433 C C . ALA A 1 109 ? 15.258 -2.009 -18.845 1.00 51.34 109 ALA A C 10
ATOM 19434 O O . ALA A 1 109 ? 14.099 -1.594 -18.884 1.00 12.43 109 ALA A O 10
ATOM 19441 N N . ARG A 1 110 ? 16.309 -1.263 -19.158 1.00 41.21 110 ARG A N 10
ATOM 19442 C CA . ARG A 1 110 ? 16.187 0.161 -19.418 1.00 62.41 110 ARG A CA 10
ATOM 19443 C C . ARG A 1 110 ? 15.293 0.441 -20.617 1.00 5.32 110 ARG A C 10
ATOM 19444 O O . ARG A 1 110 ? 15.221 -0.345 -21.567 1.00 30.53 110 ARG A O 10
ATOM 19465 N N . HIS A 1 111 ? 14.627 1.577 -20.563 1.00 42.31 111 HIS A N 10
ATOM 19466 C CA . HIS A 1 111 ? 13.698 1.971 -21.612 1.00 34.53 111 HIS A CA 10
ATOM 19467 C C . HIS A 1 111 ? 14.411 2.749 -22.712 1.00 23.33 111 HIS A C 10
ATOM 19468 O O . HIS A 1 111 ? 14.609 3.961 -22.615 1.00 51.42 111 HIS A O 10
ATOM 19483 N N . TYR A 1 112 ? 14.831 2.030 -23.741 1.00 55.30 112 TYR A N 10
ATOM 19484 C CA . TYR A 1 112 ? 15.432 2.648 -24.911 1.00 4.32 112 TYR A CA 10
ATOM 19485 C C . TYR A 1 112 ? 14.486 2.534 -26.101 1.00 51.54 112 TYR A C 10
ATOM 19486 O O . TYR A 1 112 ? 14.356 1.465 -26.705 1.00 30.11 112 TYR A O 10
ATOM 19504 N N . PRO A 1 113 ? 13.781 3.626 -26.424 1.00 20.52 113 PRO A N 10
ATOM 19505 C CA . PRO A 1 113 ? 12.858 3.664 -27.546 1.00 75.13 113 PRO A CA 10
ATOM 19506 C C . PRO A 1 113 ? 13.564 3.980 -28.860 1.00 74.14 113 PRO A C 10
ATOM 19507 O O . PRO A 1 113 ? 14.718 4.413 -28.877 1.00 40.22 113 PRO A O 10
ATOM 19518 N N . LEU A 1 114 ? 12.854 3.759 -29.952 1.00 44.54 114 LEU A N 10
ATOM 19519 C CA . LEU A 1 114 ? 13.360 4.058 -31.283 1.00 65.54 114 LEU A CA 10
ATOM 19520 C C . LEU A 1 114 ? 12.212 3.999 -32.286 1.00 22.02 114 LEU A C 10
ATOM 19521 O O . LEU A 1 114 ? 12.222 3.193 -33.223 1.00 11.22 114 LEU A O 10
ATOM 19537 N N . GLU A 1 115 ? 11.212 4.847 -32.043 1.00 22.12 115 GLU A N 10
ATOM 19538 C CA . GLU A 1 115 ? 10.026 4.969 -32.894 1.00 14.55 115 GLU A CA 10
ATOM 19539 C C . GLU A 1 115 ? 9.339 3.621 -33.118 1.00 51.31 115 GLU A C 10
ATOM 19540 O O . GLU A 1 115 ? 8.648 3.120 -32.230 1.00 41.24 115 GLU A O 10
ATOM 19552 N N . HIS A 1 116 ? 9.547 3.021 -34.287 1.00 12.34 116 HIS A N 10
ATOM 19553 C CA . HIS A 1 116 ? 8.911 1.750 -34.612 1.00 44.13 116 HIS A CA 10
ATOM 19554 C C . HIS A 1 116 ? 9.688 0.598 -33.982 1.00 41.53 116 HIS A C 10
ATOM 19555 O O . HIS A 1 116 ? 10.343 -0.183 -34.668 1.00 31.04 116 HIS A O 10
ATOM 19570 N N . HIS A 1 117 ? 9.648 0.544 -32.660 1.00 62.11 117 HIS A N 10
ATOM 19571 C CA . HIS A 1 117 ? 10.279 -0.525 -31.900 1.00 33.43 117 HIS A CA 10
ATOM 19572 C C . HIS A 1 117 ? 9.514 -0.759 -30.610 1.00 33.14 117 HIS A C 10
ATOM 19573 O O . HIS A 1 117 ? 9.783 -0.122 -29.594 1.00 75.42 117 HIS A O 10
ATOM 19588 N N . HIS A 1 118 ? 8.527 -1.638 -30.671 1.00 31.43 118 HIS A N 10
ATOM 19589 C CA . HIS A 1 118 ? 7.720 -1.970 -29.504 1.00 15.33 118 HIS A CA 10
ATOM 19590 C C . HIS A 1 118 ? 7.688 -3.476 -29.315 1.00 52.12 118 HIS A C 10
ATOM 19591 O O . HIS A 1 118 ? 7.080 -4.191 -30.109 1.00 40.31 118 HIS A O 10
ATOM 19606 N N . HIS A 1 119 ? 8.368 -3.961 -28.288 1.00 2.21 119 HIS A N 10
ATOM 19607 C CA . HIS A 1 119 ? 8.402 -5.389 -28.015 1.00 62.34 119 HIS A CA 10
ATOM 19608 C C . HIS A 1 119 ? 7.477 -5.759 -26.866 1.00 63.11 119 HIS A C 10
ATOM 19609 O O . HIS A 1 119 ? 7.690 -5.355 -25.723 1.00 42.21 119 HIS A O 10
ATOM 19624 N N . HIS A 1 120 ? 6.438 -6.506 -27.187 1.00 0.41 120 HIS A N 10
ATOM 19625 C CA . HIS A 1 120 ? 5.549 -7.057 -26.181 1.00 4.14 120 HIS A CA 10
ATOM 19626 C C . HIS A 1 120 ? 6.098 -8.393 -25.703 1.00 10.43 120 HIS A C 10
ATOM 19627 O O . HIS A 1 120 ? 6.665 -9.154 -26.491 1.00 11.15 120 HIS A O 10
ATOM 19642 N N . HIS A 1 121 ? 5.946 -8.672 -24.420 1.00 73.31 121 HIS A N 10
ATOM 19643 C CA . HIS A 1 121 ? 6.406 -9.934 -23.862 1.00 22.34 121 HIS A CA 10
ATOM 19644 C C . HIS A 1 121 ? 5.364 -10.497 -22.911 1.00 44.31 121 HIS A C 10
ATOM 19645 O O . HIS A 1 121 ? 5.686 -11.442 -22.167 1.00 37.60 121 HIS A O 10
ATOM 19661 N N . MET A 1 1 ? -19.694 -10.664 4.055 1.00 65.44 1 MET A N 11
ATOM 19662 C CA . MET A 1 1 ? -18.592 -10.452 5.019 1.00 43.03 1 MET A CA 11
ATOM 19663 C C . MET A 1 1 ? -18.486 -8.983 5.399 1.00 42.21 1 MET A C 11
ATOM 19664 O O . MET A 1 1 ? -17.730 -8.228 4.785 1.00 4.24 1 MET A O 11
ATOM 19680 N N . GLU A 1 2 ? -19.274 -8.594 6.401 1.00 34.20 2 GLU A N 11
ATOM 19681 C CA . GLU A 1 2 ? -19.298 -7.226 6.921 1.00 54.10 2 GLU A CA 11
ATOM 19682 C C . GLU A 1 2 ? -19.461 -6.184 5.807 1.00 63.33 2 GLU A C 11
ATOM 19683 O O . GLU A 1 2 ? -20.559 -5.984 5.284 1.00 1.10 2 GLU A O 11
ATOM 19695 N N . ASN A 1 3 ? -18.357 -5.552 5.432 1.00 64.31 3 ASN A N 11
ATOM 19696 C CA . ASN A 1 3 ? -18.364 -4.448 4.482 1.00 31.23 3 ASN A CA 11
ATOM 19697 C C . ASN A 1 3 ? -16.934 -4.027 4.190 1.00 15.31 3 ASN A C 11
ATOM 19698 O O . ASN A 1 3 ? -16.242 -3.505 5.065 1.00 35.55 3 ASN A O 11
ATOM 19709 N N . SER A 1 4 ? -16.491 -4.272 2.970 1.00 43.41 4 SER A N 11
ATOM 19710 C CA . SER A 1 4 ? -15.123 -3.978 2.584 1.00 53.34 4 SER A CA 11
ATOM 19711 C C . SER A 1 4 ? -14.873 -2.470 2.558 1.00 33.24 4 SER A C 11
ATOM 19712 O O . SER A 1 4 ? -13.840 -2.000 3.033 1.00 51.40 4 SER A O 11
ATOM 19720 N N . GLY A 1 5 ? -15.831 -1.724 2.015 1.00 1.22 5 GLY A N 11
ATOM 19721 C CA . GLY A 1 5 ? -15.716 -0.280 1.958 1.00 32.21 5 GLY A CA 11
ATOM 19722 C C . GLY A 1 5 ? -16.419 0.292 0.747 1.00 24.21 5 GLY A C 11
ATOM 19723 O O . GLY A 1 5 ? -17.218 -0.393 0.106 1.00 63.35 5 GLY A O 11
ATOM 19727 N N . ALA A 1 6 ? -16.134 1.553 0.437 1.00 24.22 6 ALA A N 11
ATOM 19728 C CA . ALA A 1 6 ? -16.693 2.189 -0.750 1.00 74.22 6 ALA A CA 11
ATOM 19729 C C . ALA A 1 6 ? -15.728 2.064 -1.923 1.00 2.32 6 ALA A C 11
ATOM 19730 O O . ALA A 1 6 ? -15.863 1.179 -2.768 1.00 2.35 6 ALA A O 11
ATOM 19737 N N . TYR A 1 7 ? -14.748 2.954 -1.964 1.00 4.21 7 TYR A N 11
ATOM 19738 C CA . TYR A 1 7 ? -13.662 2.861 -2.930 1.00 21.41 7 TYR A CA 11
ATOM 19739 C C . TYR A 1 7 ? -12.353 3.157 -2.219 1.00 51.42 7 TYR A C 11
ATOM 19740 O O . TYR A 1 7 ? -11.360 3.549 -2.824 1.00 44.33 7 TYR A O 11
ATOM 19758 N N . THR A 1 8 ? -12.390 2.937 -0.913 1.00 55.53 8 THR A N 11
ATOM 19759 C CA . THR A 1 8 ? -11.254 3.137 -0.033 1.00 3.51 8 THR A CA 11
ATOM 19760 C C . THR A 1 8 ? -10.097 2.204 -0.404 1.00 31.14 8 THR A C 11
ATOM 19761 O O . THR A 1 8 ? -10.294 1.200 -1.093 1.00 42.14 8 THR A O 11
ATOM 19772 N N . PHE A 1 9 ? -8.902 2.541 0.069 1.00 45.23 9 PHE A N 11
ATOM 19773 C CA . PHE A 1 9 ? -7.693 1.777 -0.226 1.00 71.05 9 PHE A CA 11
ATOM 19774 C C . PHE A 1 9 ? -7.883 0.275 0.009 1.00 61.42 9 PHE A C 11
ATOM 19775 O O . PHE A 1 9 ? -7.567 -0.537 -0.862 1.00 63.22 9 PHE A O 11
ATOM 19792 N N . GLU A 1 10 ? -8.421 -0.091 1.170 1.00 72.51 10 GLU A N 11
ATOM 19793 C CA . GLU A 1 10 ? -8.515 -1.500 1.552 1.00 50.40 10 GLU A CA 11
ATOM 19794 C C . GLU A 1 10 ? -9.533 -2.245 0.686 1.00 12.31 10 GLU A C 11
ATOM 19795 O O . GLU A 1 10 ? -9.303 -3.386 0.313 1.00 30.21 10 GLU A O 11
ATOM 19807 N N . THR A 1 11 ? -10.643 -1.603 0.337 1.00 63.30 11 THR A N 11
ATOM 19808 C CA . THR A 1 11 ? -11.695 -2.294 -0.402 1.00 63.44 11 THR A CA 11
ATOM 19809 C C . THR A 1 11 ? -11.259 -2.595 -1.839 1.00 71.44 11 THR A C 11
ATOM 19810 O O . THR A 1 11 ? -11.688 -3.585 -2.433 1.00 14.41 11 THR A O 11
ATOM 19821 N N . ILE A 1 12 ? -10.415 -1.741 -2.407 1.00 74.11 12 ILE A N 11
ATOM 19822 C CA . ILE A 1 12 ? -9.841 -2.017 -3.717 1.00 42.32 12 ILE A CA 11
ATOM 19823 C C . ILE A 1 12 ? -8.743 -3.065 -3.582 1.00 30.34 12 ILE A C 11
ATOM 19824 O O . ILE A 1 12 ? -8.610 -3.957 -4.419 1.00 34.52 12 ILE A O 11
ATOM 19840 N N . ALA A 1 13 ? -7.978 -2.969 -2.500 1.00 20.13 13 ALA A N 11
ATOM 19841 C CA . ALA A 1 13 ? -6.965 -3.967 -2.195 1.00 74.12 13 ALA A CA 11
ATOM 19842 C C . ALA A 1 13 ? -7.616 -5.319 -1.933 1.00 25.24 13 ALA A C 11
ATOM 19843 O O . ALA A 1 13 ? -7.029 -6.360 -2.194 1.00 34.53 13 ALA A O 11
ATOM 19850 N N . ARG A 1 14 ? -8.846 -5.279 -1.427 1.00 11.13 14 ARG A N 11
ATOM 19851 C CA . ARG A 1 14 ? -9.629 -6.475 -1.122 1.00 51.43 14 ARG A CA 11
ATOM 19852 C C . ARG A 1 14 ? -9.723 -7.418 -2.312 1.00 45.42 14 ARG A C 11
ATOM 19853 O O . ARG A 1 14 ? -9.772 -8.637 -2.137 1.00 62.34 14 ARG A O 11
ATOM 19874 N N . GLU A 1 15 ? -9.733 -6.849 -3.511 1.00 42.35 15 GLU A N 11
ATOM 19875 C CA . GLU A 1 15 ? -9.890 -7.626 -4.729 1.00 4.02 15 GLU A CA 11
ATOM 19876 C C . GLU A 1 15 ? -8.800 -8.690 -4.830 1.00 75.11 15 GLU A C 11
ATOM 19877 O O . GLU A 1 15 ? -9.092 -9.872 -4.967 1.00 71.32 15 GLU A O 11
ATOM 19889 N N . TRP A 1 16 ? -7.548 -8.268 -4.758 1.00 2.44 16 TRP A N 11
ATOM 19890 C CA . TRP A 1 16 ? -6.431 -9.212 -4.738 1.00 13.21 16 TRP A CA 11
ATOM 19891 C C . TRP A 1 16 ? -6.226 -9.793 -3.330 1.00 42.45 16 TRP A C 11
ATOM 19892 O O . TRP A 1 16 ? -5.816 -10.944 -3.183 1.00 45.14 16 TRP A O 11
ATOM 19913 N N . HIS A 1 17 ? -6.516 -8.984 -2.301 1.00 34.02 17 HIS A N 11
ATOM 19914 C CA . HIS A 1 17 ? -6.372 -9.390 -0.893 1.00 51.53 17 HIS A CA 11
ATOM 19915 C C . HIS A 1 17 ? -7.058 -10.722 -0.585 1.00 42.44 17 HIS A C 11
ATOM 19916 O O . HIS A 1 17 ? -6.644 -11.431 0.331 1.00 13.22 17 HIS A O 11
ATOM 19931 N N . GLU A 1 18 ? -8.111 -11.049 -1.327 1.00 74.54 18 GLU A N 11
ATOM 19932 C CA . GLU A 1 18 ? -8.846 -12.293 -1.108 1.00 34.43 18 GLU A CA 11
ATOM 19933 C C . GLU A 1 18 ? -7.982 -13.517 -1.420 1.00 41.23 18 GLU A C 11
ATOM 19934 O O . GLU A 1 18 ? -8.271 -14.622 -0.956 1.00 71.31 18 GLU A O 11
ATOM 19946 N N . SER A 1 19 ? -6.931 -13.317 -2.208 1.00 0.01 19 SER A N 11
ATOM 19947 C CA . SER A 1 19 ? -6.026 -14.398 -2.568 1.00 11.00 19 SER A CA 11
ATOM 19948 C C . SER A 1 19 ? -5.058 -14.675 -1.421 1.00 41.42 19 SER A C 11
ATOM 19949 O O . SER A 1 19 ? -4.476 -15.757 -1.328 1.00 63.13 19 SER A O 11
ATOM 19957 N N . ASN A 1 20 ? -4.901 -13.692 -0.543 1.00 31.13 20 ASN A N 11
ATOM 19958 C CA . ASN A 1 20 ? -4.039 -13.834 0.623 1.00 2.54 20 ASN A CA 11
ATOM 19959 C C . ASN A 1 20 ? -4.759 -14.629 1.699 1.00 13.14 20 ASN A C 11
ATOM 19960 O O . ASN A 1 20 ? -5.921 -14.998 1.531 1.00 42.30 20 ASN A O 11
ATOM 19971 N N . LYS A 1 21 ? -4.072 -14.894 2.799 1.00 24.33 21 LYS A N 11
ATOM 19972 C CA . LYS A 1 21 ? -4.675 -15.617 3.905 1.00 51.45 21 LYS A CA 11
ATOM 19973 C C . LYS A 1 21 ? -5.677 -14.750 4.652 1.00 3.23 21 LYS A C 11
ATOM 19974 O O . LYS A 1 21 ? -5.316 -13.918 5.488 1.00 64.22 21 LYS A O 11
ATOM 19993 N N . ARG A 1 22 ? -6.942 -14.959 4.332 1.00 43.12 22 ARG A N 11
ATOM 19994 C CA . ARG A 1 22 ? -8.032 -14.213 4.930 1.00 72.43 22 ARG A CA 11
ATOM 19995 C C . ARG A 1 22 ? -9.171 -15.169 5.259 1.00 52.42 22 ARG A C 11
ATOM 19996 O O . ARG A 1 22 ? -9.949 -15.556 4.388 1.00 73.23 22 ARG A O 11
ATOM 20017 N N . TRP A 1 23 ? -9.226 -15.577 6.514 1.00 5.00 23 TRP A N 11
ATOM 20018 C CA . TRP A 1 23 ? -10.245 -16.504 6.983 1.00 73.14 23 TRP A CA 11
ATOM 20019 C C . TRP A 1 23 ? -11.279 -15.783 7.837 1.00 14.11 23 TRP A C 11
ATOM 20020 O O . TRP A 1 23 ? -12.251 -16.381 8.297 1.00 4.35 23 TRP A O 11
ATOM 20041 N N . SER A 1 24 ? -11.066 -14.491 8.037 1.00 61.34 24 SER A N 11
ATOM 20042 C CA . SER A 1 24 ? -11.941 -13.692 8.875 1.00 40.12 24 SER A CA 11
ATOM 20043 C C . SER A 1 24 ? -11.721 -12.208 8.603 1.00 74.22 24 SER A C 11
ATOM 20044 O O . SER A 1 24 ? -10.582 -11.767 8.406 1.00 43.22 24 SER A O 11
ATOM 20052 N N . GLU A 1 25 ? -12.811 -11.448 8.582 1.00 60.13 25 GLU A N 11
ATOM 20053 C CA . GLU A 1 25 ? -12.741 -10.004 8.386 1.00 43.45 25 GLU A CA 11
ATOM 20054 C C . GLU A 1 25 ? -12.114 -9.327 9.598 1.00 41.12 25 GLU A C 11
ATOM 20055 O O . GLU A 1 25 ? -11.493 -8.275 9.479 1.00 31.13 25 GLU A O 11
ATOM 20067 N N . ASP A 1 26 ? -12.262 -9.959 10.759 1.00 41.32 26 ASP A N 11
ATOM 20068 C CA . ASP A 1 26 ? -11.701 -9.443 12.008 1.00 32.43 26 ASP A CA 11
ATOM 20069 C C . ASP A 1 26 ? -10.185 -9.307 11.907 1.00 72.23 26 ASP A C 11
ATOM 20070 O O . ASP A 1 26 ? -9.592 -8.359 12.425 1.00 63.12 26 ASP A O 11
ATOM 20079 N N . HIS A 1 27 ? -9.571 -10.242 11.194 1.00 61.41 27 HIS A N 11
ATOM 20080 C CA . HIS A 1 27 ? -8.121 -10.298 11.081 1.00 25.12 27 HIS A CA 11
ATOM 20081 C C . HIS A 1 27 ? -7.572 -9.061 10.374 1.00 61.25 27 HIS A C 11
ATOM 20082 O O . HIS A 1 27 ? -6.440 -8.650 10.631 1.00 40.44 27 HIS A O 11
ATOM 20097 N N . ARG A 1 28 ? -8.372 -8.454 9.493 1.00 11.50 28 ARG A N 11
ATOM 20098 C CA . ARG A 1 28 ? -7.903 -7.291 8.741 1.00 53.00 28 ARG A CA 11
ATOM 20099 C C . ARG A 1 28 ? -7.807 -6.075 9.654 1.00 71.13 28 ARG A C 11
ATOM 20100 O O . ARG A 1 28 ? -7.040 -5.158 9.391 1.00 51.12 28 ARG A O 11
ATOM 20121 N N . SER A 1 29 ? -8.579 -6.079 10.732 1.00 13.33 29 SER A N 11
ATOM 20122 C CA . SER A 1 29 ? -8.552 -4.985 11.691 1.00 15.31 29 SER A CA 11
ATOM 20123 C C . SER A 1 29 ? -7.265 -5.033 12.514 1.00 31.12 29 SER A C 11
ATOM 20124 O O . SER A 1 29 ? -6.711 -4.002 12.892 1.00 5.31 29 SER A O 11
ATOM 20132 N N . ARG A 1 30 ? -6.782 -6.244 12.762 1.00 31.14 30 ARG A N 11
ATOM 20133 C CA . ARG A 1 30 ? -5.564 -6.442 13.534 1.00 45.21 30 ARG A CA 11
ATOM 20134 C C . ARG A 1 30 ? -4.334 -6.079 12.715 1.00 70.04 30 ARG A C 11
ATOM 20135 O O . ARG A 1 30 ? -3.379 -5.494 13.225 1.00 13.14 30 ARG A O 11
ATOM 20156 N N . VAL A 1 31 ? -4.368 -6.429 11.439 1.00 13.33 31 VAL A N 11
ATOM 20157 C CA . VAL A 1 31 ? -3.266 -6.121 10.533 1.00 31.52 31 VAL A CA 11
ATOM 20158 C C . VAL A 1 31 ? -3.381 -4.699 9.983 1.00 62.05 31 VAL A C 11
ATOM 20159 O O . VAL A 1 31 ? -2.429 -4.174 9.409 1.00 43.23 31 VAL A O 11
ATOM 20172 N N . LEU A 1 32 ? -4.556 -4.094 10.145 1.00 4.42 32 LEU A N 11
ATOM 20173 C CA . LEU A 1 32 ? -4.806 -2.733 9.675 1.00 10.40 32 LEU A CA 11
ATOM 20174 C C . LEU A 1 32 ? -3.743 -1.782 10.213 1.00 62.35 32 LEU A C 11
ATOM 20175 O O . LEU A 1 32 ? -3.114 -1.046 9.456 1.00 63.13 32 LEU A O 11
ATOM 20191 N N . ARG A 1 33 ? -3.530 -1.816 11.521 1.00 50.31 33 ARG A N 11
ATOM 20192 C CA . ARG A 1 33 ? -2.537 -0.953 12.145 1.00 71.40 33 ARG A CA 11
ATOM 20193 C C . ARG A 1 33 ? -1.134 -1.283 11.636 1.00 10.10 33 ARG A C 11
ATOM 20194 O O . ARG A 1 33 ? -0.266 -0.414 11.573 1.00 64.32 33 ARG A O 11
ATOM 20215 N N . TYR A 1 34 ? -0.920 -2.545 11.269 1.00 74.45 34 TYR A N 11
ATOM 20216 C CA . TYR A 1 34 ? 0.373 -2.984 10.765 1.00 73.44 34 TYR A CA 11
ATOM 20217 C C . TYR A 1 34 ? 0.635 -2.397 9.380 1.00 41.13 34 TYR A C 11
ATOM 20218 O O . TYR A 1 34 ? 1.700 -1.841 9.126 1.00 11.23 34 TYR A O 11
ATOM 20236 N N . LEU A 1 35 ? -0.344 -2.504 8.491 1.00 11.55 35 LEU A N 11
ATOM 20237 C CA . LEU A 1 35 ? -0.175 -2.019 7.125 1.00 71.24 35 LEU A CA 11
ATOM 20238 C C . LEU A 1 35 ? -0.135 -0.494 7.083 1.00 51.01 35 LEU A C 11
ATOM 20239 O O . LEU A 1 35 ? 0.523 0.094 6.228 1.00 32.12 35 LEU A O 11
ATOM 20255 N N . GLU A 1 36 ? -0.818 0.138 8.024 1.00 4.12 36 GLU A N 11
ATOM 20256 C CA . GLU A 1 36 ? -0.834 1.590 8.106 1.00 1.43 36 GLU A CA 11
ATOM 20257 C C . GLU A 1 36 ? 0.484 2.127 8.666 1.00 73.43 36 GLU A C 11
ATOM 20258 O O . GLU A 1 36 ? 0.909 3.224 8.324 1.00 14.51 36 GLU A O 11
ATOM 20270 N N . LEU A 1 37 ? 1.141 1.350 9.517 1.00 1.13 37 LEU A N 11
ATOM 20271 C CA . LEU A 1 37 ? 2.348 1.822 10.183 1.00 12.42 37 LEU A CA 11
ATOM 20272 C C . LEU A 1 37 ? 3.623 1.327 9.496 1.00 50.42 37 LEU A C 11
ATOM 20273 O O . LEU A 1 37 ? 4.669 1.970 9.583 1.00 30.13 37 LEU A O 11
ATOM 20289 N N . TYR A 1 38 ? 3.549 0.188 8.824 1.00 3.10 38 TYR A N 11
ATOM 20290 C CA . TYR A 1 38 ? 4.744 -0.406 8.233 1.00 44.11 38 TYR A CA 11
ATOM 20291 C C . TYR A 1 38 ? 4.753 -0.309 6.711 1.00 24.11 38 TYR A C 11
ATOM 20292 O O . TYR A 1 38 ? 5.812 -0.142 6.108 1.00 34.22 38 TYR A O 11
ATOM 20310 N N . ILE A 1 39 ? 3.586 -0.415 6.087 1.00 44.12 39 ILE A N 11
ATOM 20311 C CA . ILE A 1 39 ? 3.509 -0.391 4.629 1.00 64.52 39 ILE A CA 11
ATOM 20312 C C . ILE A 1 39 ? 3.452 1.047 4.123 1.00 72.31 39 ILE A C 11
ATOM 20313 O O . ILE A 1 39 ? 4.303 1.474 3.342 1.00 5.15 39 ILE A O 11
ATOM 20329 N N . PHE A 1 40 ? 2.457 1.797 4.575 1.00 42.30 40 PHE A N 11
ATOM 20330 C CA . PHE A 1 40 ? 2.343 3.202 4.208 1.00 52.21 40 PHE A CA 11
ATOM 20331 C C . PHE A 1 40 ? 2.111 4.071 5.444 1.00 40.44 40 PHE A C 11
ATOM 20332 O O . PHE A 1 40 ? 0.999 4.521 5.702 1.00 25.32 40 PHE A O 11
ATOM 20349 N N . PRO A 1 41 ? 3.174 4.313 6.231 1.00 23.55 41 PRO A N 11
ATOM 20350 C CA . PRO A 1 41 ? 3.062 5.018 7.510 1.00 31.51 41 PRO A CA 11
ATOM 20351 C C . PRO A 1 41 ? 2.882 6.528 7.370 1.00 13.12 41 PRO A C 11
ATOM 20352 O O . PRO A 1 41 ? 1.897 7.088 7.849 1.00 32.22 41 PRO A O 11
ATOM 20363 N N . HIS A 1 42 ? 3.814 7.189 6.696 1.00 51.22 42 HIS A N 11
ATOM 20364 C CA . HIS A 1 42 ? 3.766 8.641 6.590 1.00 74.00 42 HIS A CA 11
ATOM 20365 C C . HIS A 1 42 ? 2.928 9.063 5.394 1.00 34.10 42 HIS A C 11
ATOM 20366 O O . HIS A 1 42 ? 2.510 10.213 5.289 1.00 61.34 42 HIS A O 11
ATOM 20381 N N . ILE A 1 43 ? 2.683 8.123 4.497 1.00 23.22 43 ILE A N 11
ATOM 20382 C CA . ILE A 1 43 ? 1.852 8.385 3.332 1.00 31.24 43 ILE A CA 11
ATOM 20383 C C . ILE A 1 43 ? 0.463 7.792 3.525 1.00 55.22 43 ILE A C 11
ATOM 20384 O O . ILE A 1 43 ? -0.349 7.765 2.604 1.00 63.23 43 ILE A O 11
ATOM 20400 N N . GLY A 1 44 ? 0.189 7.341 4.746 1.00 4.30 44 GLY A N 11
ATOM 20401 C CA . GLY A 1 44 ? -1.107 6.765 5.061 1.00 3.11 44 GLY A CA 11
ATOM 20402 C C . GLY A 1 44 ? -2.187 7.817 5.189 1.00 13.24 44 GLY A C 11
ATOM 20403 O O . GLY A 1 44 ? -3.335 7.505 5.503 1.00 62.33 44 GLY A O 11
ATOM 20407 N N . SER A 1 45 ? -1.810 9.067 4.965 1.00 75.11 45 SER A N 11
ATOM 20408 C CA . SER A 1 45 ? -2.755 10.164 4.951 1.00 64.01 45 SER A CA 11
ATOM 20409 C C . SER A 1 45 ? -3.338 10.332 3.553 1.00 31.21 45 SER A C 11
ATOM 20410 O O . SER A 1 45 ? -4.305 11.066 3.350 1.00 32.04 45 SER A O 11
ATOM 20418 N N . SER A 1 46 ? -2.740 9.635 2.592 1.00 54.51 46 SER A N 11
ATOM 20419 C CA . SER A 1 46 ? -3.193 9.673 1.215 1.00 62.10 46 SER A CA 11
ATOM 20420 C C . SER A 1 46 ? -3.878 8.361 0.842 1.00 72.41 46 SER A C 11
ATOM 20421 O O . SER A 1 46 ? -3.245 7.306 0.796 1.00 40.25 46 SER A O 11
ATOM 20429 N N . ASP A 1 47 ? -5.178 8.436 0.599 1.00 21.30 47 ASP A N 11
ATOM 20430 C CA . ASP A 1 47 ? -5.955 7.263 0.211 1.00 72.43 47 ASP A CA 11
ATOM 20431 C C . ASP A 1 47 ? -5.754 6.970 -1.274 1.00 52.33 47 ASP A C 11
ATOM 20432 O O . ASP A 1 47 ? -5.319 7.842 -2.028 1.00 53.34 47 ASP A O 11
ATOM 20441 N N . ILE A 1 48 ? -6.085 5.747 -1.689 1.00 72.01 48 ILE A N 11
ATOM 20442 C CA . ILE A 1 48 ? -5.890 5.304 -3.068 1.00 43.42 48 ILE A CA 11
ATOM 20443 C C . ILE A 1 48 ? -6.614 6.218 -4.058 1.00 25.33 48 ILE A C 11
ATOM 20444 O O . ILE A 1 48 ? -6.228 6.314 -5.225 1.00 20.31 48 ILE A O 11
ATOM 20460 N N . ARG A 1 49 ? -7.649 6.906 -3.574 1.00 43.13 49 ARG A N 11
ATOM 20461 C CA . ARG A 1 49 ? -8.401 7.856 -4.388 1.00 4.14 49 ARG A CA 11
ATOM 20462 C C . ARG A 1 49 ? -7.475 8.906 -5.010 1.00 63.53 49 ARG A C 11
ATOM 20463 O O . ARG A 1 49 ? -7.778 9.466 -6.064 1.00 63.32 49 ARG A O 11
ATOM 20484 N N . GLN A 1 50 ? -6.348 9.169 -4.355 1.00 11.35 50 GLN A N 11
ATOM 20485 C CA . GLN A 1 50 ? -5.367 10.103 -4.870 1.00 12.42 50 GLN A CA 11
ATOM 20486 C C . GLN A 1 50 ? -3.964 9.692 -4.444 1.00 35.35 50 GLN A C 11
ATOM 20487 O O . GLN A 1 50 ? -3.455 10.149 -3.421 1.00 43.03 50 GLN A O 11
ATOM 20501 N N . LEU A 1 51 ? -3.356 8.807 -5.214 1.00 32.31 51 LEU A N 11
ATOM 20502 C CA . LEU A 1 51 ? -1.984 8.409 -4.956 1.00 3.42 51 LEU A CA 11
ATOM 20503 C C . LEU A 1 51 ? -1.034 9.285 -5.765 1.00 63.43 51 LEU A C 11
ATOM 20504 O O . LEU A 1 51 ? -1.446 9.945 -6.721 1.00 24.30 51 LEU A O 11
ATOM 20520 N N . LYS A 1 52 ? 0.226 9.302 -5.367 1.00 32.32 52 LYS A N 11
ATOM 20521 C CA . LYS A 1 52 ? 1.235 10.113 -6.028 1.00 24.34 52 LYS A CA 11
ATOM 20522 C C . LYS A 1 52 ? 2.318 9.226 -6.632 1.00 44.01 52 LYS A C 11
ATOM 20523 O O . LYS A 1 52 ? 2.276 8.004 -6.484 1.00 21.35 52 LYS A O 11
ATOM 20542 N N . THR A 1 53 ? 3.266 9.842 -7.330 1.00 10.51 53 THR A N 11
ATOM 20543 C CA . THR A 1 53 ? 4.353 9.115 -7.983 1.00 74.12 53 THR A CA 11
ATOM 20544 C C . THR A 1 53 ? 5.333 8.518 -6.957 1.00 64.30 53 THR A C 11
ATOM 20545 O O . THR A 1 53 ? 5.037 8.448 -5.761 1.00 25.10 53 THR A O 11
ATOM 20556 N N . SER A 1 54 ? 6.515 8.119 -7.429 1.00 65.43 54 SER A N 11
ATOM 20557 C CA . SER A 1 54 ? 7.520 7.449 -6.599 1.00 21.44 54 SER A CA 11
ATOM 20558 C C . SER A 1 54 ? 8.096 8.362 -5.506 1.00 72.44 54 SER A C 11
ATOM 20559 O O . SER A 1 54 ? 9.072 8.007 -4.849 1.00 24.31 54 SER A O 11
ATOM 20567 N N . HIS A 1 55 ? 7.482 9.520 -5.295 1.00 54.52 55 HIS A N 11
ATOM 20568 C CA . HIS A 1 55 ? 7.890 10.415 -4.217 1.00 23.23 55 HIS A CA 11
ATOM 20569 C C . HIS A 1 55 ? 7.614 9.746 -2.877 1.00 24.25 55 HIS A C 11
ATOM 20570 O O . HIS A 1 55 ? 8.299 9.996 -1.887 1.00 32.24 55 HIS A O 11
ATOM 20585 N N . LEU A 1 56 ? 6.607 8.877 -2.873 1.00 33.02 56 LEU A N 11
ATOM 20586 C CA . LEU A 1 56 ? 6.209 8.144 -1.675 1.00 33.23 56 LEU A CA 11
ATOM 20587 C C . LEU A 1 56 ? 7.218 7.046 -1.339 1.00 71.54 56 LEU A C 11
ATOM 20588 O O . LEU A 1 56 ? 7.205 6.492 -0.240 1.00 33.34 56 LEU A O 11
ATOM 20604 N N . LEU A 1 57 ? 8.080 6.725 -2.298 1.00 11.30 57 LEU A N 11
ATOM 20605 C CA . LEU A 1 57 ? 9.084 5.689 -2.101 1.00 21.50 57 LEU A CA 11
ATOM 20606 C C . LEU A 1 57 ? 10.194 6.185 -1.171 1.00 31.24 57 LEU A C 11
ATOM 20607 O O . LEU A 1 57 ? 10.899 5.387 -0.553 1.00 20.34 57 LEU A O 11
ATOM 20623 N N . ALA A 1 58 ? 10.329 7.503 -1.062 1.00 43.04 58 ALA A N 11
ATOM 20624 C CA . ALA A 1 58 ? 11.353 8.107 -0.213 1.00 60.05 58 ALA A CA 11
ATOM 20625 C C . ALA A 1 58 ? 11.207 7.682 1.258 1.00 41.34 58 ALA A C 11
ATOM 20626 O O . ALA A 1 58 ? 12.185 7.247 1.870 1.00 4.12 58 ALA A O 11
ATOM 20633 N N . PRO A 1 59 ? 10.002 7.811 1.861 1.00 64.10 59 PRO A N 11
ATOM 20634 C CA . PRO A 1 59 ? 9.747 7.307 3.217 1.00 62.40 59 PRO A CA 11
ATOM 20635 C C . PRO A 1 59 ? 10.034 5.816 3.358 1.00 73.21 59 PRO A C 11
ATOM 20636 O O . PRO A 1 59 ? 10.429 5.344 4.422 1.00 52.34 59 PRO A O 11
ATOM 20647 N N . ILE A 1 60 ? 9.828 5.074 2.282 1.00 42.41 60 ILE A N 11
ATOM 20648 C CA . ILE A 1 60 ? 10.086 3.642 2.290 1.00 4.43 60 ILE A CA 11
ATOM 20649 C C . ILE A 1 60 ? 11.583 3.386 2.399 1.00 50.14 60 ILE A C 11
ATOM 20650 O O . ILE A 1 60 ? 12.012 2.390 2.970 1.00 4.21 60 ILE A O 11
ATOM 20666 N N . LYS A 1 61 ? 12.376 4.322 1.893 1.00 5.32 61 LYS A N 11
ATOM 20667 C CA . LYS A 1 61 ? 13.832 4.176 1.897 1.00 71.41 61 LYS A CA 11
ATOM 20668 C C . LYS A 1 61 ? 14.369 4.262 3.312 1.00 1.32 61 LYS A C 11
ATOM 20669 O O . LYS A 1 61 ? 15.434 3.734 3.620 1.00 20.10 61 LYS A O 11
ATOM 20688 N N . GLU A 1 62 ? 13.620 4.937 4.167 1.00 74.20 62 GLU A N 11
ATOM 20689 C CA . GLU A 1 62 ? 13.984 5.065 5.570 1.00 24.55 62 GLU A CA 11
ATOM 20690 C C . GLU A 1 62 ? 14.108 3.679 6.207 1.00 71.14 62 GLU A C 11
ATOM 20691 O O . GLU A 1 62 ? 15.112 3.361 6.843 1.00 74.03 62 GLU A O 11
ATOM 20703 N N . VAL A 1 63 ? 13.093 2.845 6.009 1.00 60.43 63 VAL A N 11
ATOM 20704 C CA . VAL A 1 63 ? 13.130 1.476 6.509 1.00 54.13 63 VAL A CA 11
ATOM 20705 C C . VAL A 1 63 ? 13.986 0.592 5.589 1.00 23.02 63 VAL A C 11
ATOM 20706 O O . VAL A 1 63 ? 14.671 -0.325 6.047 1.00 64.44 63 VAL A O 11
ATOM 20719 N N . ASP A 1 64 ? 13.956 0.904 4.293 1.00 14.42 64 ASP A N 11
ATOM 20720 C CA . ASP A 1 64 ? 14.700 0.164 3.273 1.00 65.40 64 ASP A CA 11
ATOM 20721 C C . ASP A 1 64 ? 16.201 0.159 3.554 1.00 62.24 64 ASP A C 11
ATOM 20722 O O . ASP A 1 64 ? 16.805 -0.899 3.737 1.00 35.31 64 ASP A O 11
ATOM 20731 N N . THR A 1 65 ? 16.783 1.343 3.643 1.00 43.44 65 THR A N 11
ATOM 20732 C CA . THR A 1 65 ? 18.224 1.479 3.760 1.00 75.31 65 THR A CA 11
ATOM 20733 C C . THR A 1 65 ? 18.712 1.036 5.140 1.00 60.10 65 THR A C 11
ATOM 20734 O O . THR A 1 65 ? 19.906 0.822 5.353 1.00 44.03 65 THR A O 11
ATOM 20745 N N . SER A 1 66 ? 17.776 0.861 6.066 1.00 74.44 66 SER A N 11
ATOM 20746 C CA . SER A 1 66 ? 18.101 0.365 7.396 1.00 21.41 66 SER A CA 11
ATOM 20747 C C . SER A 1 66 ? 18.447 -1.124 7.355 1.00 35.14 66 SER A C 11
ATOM 20748 O O . SER A 1 66 ? 19.032 -1.664 8.295 1.00 21.21 66 SER A O 11
ATOM 20756 N N . GLY A 1 67 ? 18.097 -1.783 6.256 1.00 0.31 67 GLY A N 11
ATOM 20757 C CA . GLY A 1 67 ? 18.380 -3.198 6.123 1.00 1.43 67 GLY A CA 11
ATOM 20758 C C . GLY A 1 67 ? 17.145 -4.002 5.783 1.00 72.24 67 GLY A C 11
ATOM 20759 O O . GLY A 1 67 ? 17.214 -5.211 5.572 1.00 65.43 67 GLY A O 11
ATOM 20763 N N . LYS A 1 68 ? 16.009 -3.329 5.723 1.00 62.44 68 LYS A N 11
ATOM 20764 C CA . LYS A 1 68 ? 14.756 -3.972 5.368 1.00 71.31 68 LYS A CA 11
ATOM 20765 C C . LYS A 1 68 ? 14.493 -3.822 3.876 1.00 31.52 68 LYS A C 11
ATOM 20766 O O . LYS A 1 68 ? 13.371 -4.007 3.414 1.00 60.14 68 LYS A O 11
ATOM 20785 N N . HIS A 1 69 ? 15.552 -3.518 3.141 1.00 1.34 69 HIS A N 11
ATOM 20786 C CA . HIS A 1 69 ? 15.451 -3.141 1.729 1.00 4.24 69 HIS A CA 11
ATOM 20787 C C . HIS A 1 69 ? 14.703 -4.193 0.902 1.00 30.21 69 HIS A C 11
ATOM 20788 O O . HIS A 1 69 ? 13.868 -3.854 0.068 1.00 31.12 69 HIS A O 11
ATOM 20803 N N . ASP A 1 70 ? 14.983 -5.467 1.153 1.00 44.03 70 ASP A N 11
ATOM 20804 C CA . ASP A 1 70 ? 14.424 -6.539 0.337 1.00 45.02 70 ASP A CA 11
ATOM 20805 C C . ASP A 1 70 ? 12.956 -6.751 0.671 1.00 74.34 70 ASP A C 11
ATOM 20806 O O . ASP A 1 70 ? 12.129 -6.973 -0.216 1.00 63.21 70 ASP A O 11
ATOM 20815 N N . VAL A 1 71 ? 12.639 -6.651 1.952 1.00 14.13 71 VAL A N 11
ATOM 20816 C CA . VAL A 1 71 ? 11.273 -6.818 2.420 1.00 23.20 71 VAL A CA 11
ATOM 20817 C C . VAL A 1 71 ? 10.428 -5.607 2.040 1.00 41.03 71 VAL A C 11
ATOM 20818 O O . VAL A 1 71 ? 9.344 -5.746 1.474 1.00 2.33 71 VAL A O 11
ATOM 20831 N N . ALA A 1 72 ? 10.950 -4.419 2.330 1.00 22.54 72 ALA A N 11
ATOM 20832 C CA . ALA A 1 72 ? 10.235 -3.174 2.079 1.00 3.54 72 ALA A CA 11
ATOM 20833 C C . ALA A 1 72 ? 9.907 -3.013 0.600 1.00 62.35 72 ALA A C 11
ATOM 20834 O O . ALA A 1 72 ? 8.786 -2.663 0.245 1.00 63.03 72 ALA A O 11
ATOM 20841 N N . GLN A 1 73 ? 10.885 -3.287 -0.255 1.00 53.20 73 GLN A N 11
ATOM 20842 C CA . GLN A 1 73 ? 10.711 -3.151 -1.697 1.00 22.11 73 GLN A CA 11
ATOM 20843 C C . GLN A 1 73 ? 9.581 -4.036 -2.194 1.00 74.11 73 GLN A C 11
ATOM 20844 O O . GLN A 1 73 ? 8.733 -3.612 -2.979 1.00 70.32 73 GLN A O 11
ATOM 20858 N N . ARG A 1 74 ? 9.594 -5.272 -1.740 1.00 42.45 74 ARG A N 11
ATOM 20859 C CA . ARG A 1 74 ? 8.572 -6.238 -2.118 1.00 33.01 74 ARG A CA 11
ATOM 20860 C C . ARG A 1 74 ? 7.192 -5.790 -1.628 1.00 64.34 74 ARG A C 11
ATOM 20861 O O . ARG A 1 74 ? 6.194 -5.954 -2.330 1.00 45.50 74 ARG A O 11
ATOM 20882 N N . LEU A 1 75 ? 7.147 -5.214 -0.431 1.00 2.51 75 LEU A N 11
ATOM 20883 C CA . LEU A 1 75 ? 5.892 -4.753 0.154 1.00 72.51 75 LEU A CA 11
ATOM 20884 C C . LEU A 1 75 ? 5.386 -3.486 -0.536 1.00 12.54 75 LEU A C 11
ATOM 20885 O O . LEU A 1 75 ? 4.212 -3.396 -0.886 1.00 52.13 75 LEU A O 11
ATOM 20901 N N . GLN A 1 76 ? 6.274 -2.519 -0.740 1.00 73.43 76 GLN A N 11
ATOM 20902 C CA . GLN A 1 76 ? 5.894 -1.244 -1.347 1.00 24.14 76 GLN A CA 11
ATOM 20903 C C . GLN A 1 76 ? 5.356 -1.446 -2.760 1.00 44.33 76 GLN A C 11
ATOM 20904 O O . GLN A 1 76 ? 4.404 -0.793 -3.174 1.00 1.44 76 GLN A O 11
ATOM 20918 N N . GLN A 1 77 ? 5.960 -2.382 -3.478 1.00 10.12 77 GLN A N 11
ATOM 20919 C CA . GLN A 1 77 ? 5.562 -2.697 -4.849 1.00 3.12 77 GLN A CA 11
ATOM 20920 C C . GLN A 1 77 ? 4.115 -3.192 -4.911 1.00 13.23 77 GLN A C 11
ATOM 20921 O O . GLN A 1 77 ? 3.477 -3.151 -5.967 1.00 62.33 77 GLN A O 11
ATOM 20935 N N . ARG A 1 78 ? 3.592 -3.650 -3.781 1.00 52.11 78 ARG A N 11
ATOM 20936 C CA . ARG A 1 78 ? 2.229 -4.158 -3.733 1.00 74.42 78 ARG A CA 11
ATOM 20937 C C . ARG A 1 78 ? 1.215 -3.058 -4.043 1.00 53.14 78 ARG A C 11
ATOM 20938 O O . ARG A 1 78 ? 0.180 -3.329 -4.650 1.00 71.33 78 ARG A O 11
ATOM 20959 N N . VAL A 1 79 ? 1.524 -1.816 -3.661 1.00 10.23 79 VAL A N 11
ATOM 20960 C CA . VAL A 1 79 ? 0.607 -0.703 -3.911 1.00 24.21 79 VAL A CA 11
ATOM 20961 C C . VAL A 1 79 ? 0.491 -0.439 -5.410 1.00 13.44 79 VAL A C 11
ATOM 20962 O O . VAL A 1 79 ? -0.564 -0.040 -5.899 1.00 3.02 79 VAL A O 11
ATOM 20975 N N . THR A 1 80 ? 1.579 -0.690 -6.134 1.00 22.11 80 THR A N 11
ATOM 20976 C CA . THR A 1 80 ? 1.597 -0.535 -7.579 1.00 22.44 80 THR A CA 11
ATOM 20977 C C . THR A 1 80 ? 0.573 -1.466 -8.226 1.00 4.02 80 THR A C 11
ATOM 20978 O O . THR A 1 80 ? -0.133 -1.084 -9.161 1.00 24.12 80 THR A O 11
ATOM 20989 N N . ALA A 1 81 ? 0.485 -2.686 -7.699 1.00 53.24 81 ALA A N 11
ATOM 20990 C CA . ALA A 1 81 ? -0.463 -3.671 -8.196 1.00 42.12 81 ALA A CA 11
ATOM 20991 C C . ALA A 1 81 ? -1.892 -3.250 -7.872 1.00 24.34 81 ALA A C 11
ATOM 20992 O O . ALA A 1 81 ? -2.799 -3.424 -8.686 1.00 65.11 81 ALA A O 11
ATOM 20999 N N . ILE A 1 82 ? -2.081 -2.678 -6.687 1.00 61.42 82 ILE A N 11
ATOM 21000 C CA . ILE A 1 82 ? -3.390 -2.184 -6.269 1.00 24.21 82 ILE A CA 11
ATOM 21001 C C . ILE A 1 82 ? -3.880 -1.113 -7.238 1.00 2.44 82 ILE A C 11
ATOM 21002 O O . ILE A 1 82 ? -5.033 -1.131 -7.673 1.00 31.13 82 ILE A O 11
ATOM 21018 N N . MET A 1 83 ? -2.984 -0.197 -7.590 1.00 45.02 83 MET A N 11
ATOM 21019 C CA . MET A 1 83 ? -3.310 0.884 -8.515 1.00 55.15 83 MET A CA 11
ATOM 21020 C C . MET A 1 83 ? -3.639 0.337 -9.897 1.00 23.35 83 MET A C 11
ATOM 21021 O O . MET A 1 83 ? -4.421 0.928 -10.636 1.00 45.42 83 MET A O 11
ATOM 21035 N N . ARG A 1 84 ? -3.041 -0.797 -10.237 1.00 10.42 84 ARG A N 11
ATOM 21036 C CA . ARG A 1 84 ? -3.275 -1.426 -11.529 1.00 74.44 84 ARG A CA 11
ATOM 21037 C C . ARG A 1 84 ? -4.716 -1.926 -11.614 1.00 4.30 84 ARG A C 11
ATOM 21038 O O . ARG A 1 84 ? -5.359 -1.826 -12.657 1.00 75.02 84 ARG A O 11
ATOM 21059 N N . TYR A 1 85 ? -5.220 -2.460 -10.511 1.00 10.45 85 TYR A N 11
ATOM 21060 C CA . TYR A 1 85 ? -6.596 -2.936 -10.464 1.00 32.14 85 TYR A CA 11
ATOM 21061 C C . TYR A 1 85 ? -7.562 -1.761 -10.411 1.00 72.43 85 TYR A C 11
ATOM 21062 O O . TYR A 1 85 ? -8.588 -1.753 -11.090 1.00 15.30 85 TYR A O 11
ATOM 21080 N N . ALA A 1 86 ? -7.216 -0.757 -9.621 1.00 72.55 86 ALA A N 11
ATOM 21081 C CA . ALA A 1 86 ? -8.048 0.428 -9.481 1.00 32.31 86 ALA A CA 11
ATOM 21082 C C . ALA A 1 86 ? -8.136 1.202 -10.794 1.00 74.32 86 ALA A C 11
ATOM 21083 O O . ALA A 1 86 ? -9.211 1.679 -11.172 1.00 14.23 86 ALA A O 11
ATOM 21090 N N . VAL A 1 87 ? -7.009 1.309 -11.496 1.00 72.32 87 VAL A N 11
ATOM 21091 C CA . VAL A 1 87 ? -6.963 2.034 -12.761 1.00 74.34 87 VAL A CA 11
ATOM 21092 C C . VAL A 1 87 ? -7.758 1.302 -13.821 1.00 4.54 87 VAL A C 11
ATOM 21093 O O . VAL A 1 87 ? -8.292 1.916 -14.742 1.00 12.21 87 VAL A O 11
ATOM 21106 N N . GLN A 1 88 ? -7.851 -0.008 -13.669 1.00 72.13 88 GLN A N 11
ATOM 21107 C CA . GLN A 1 88 ? -8.497 -0.836 -14.662 1.00 21.55 88 GLN A CA 11
ATOM 21108 C C . GLN A 1 88 ? -9.976 -0.474 -14.750 1.00 30.41 88 GLN A C 11
ATOM 21109 O O . GLN A 1 88 ? -10.581 -0.519 -15.818 1.00 1.14 88 GLN A O 11
ATOM 21123 N N . ASN A 1 89 ? -10.541 -0.079 -13.614 1.00 11.23 89 ASN A N 11
ATOM 21124 C CA . ASN A 1 89 ? -11.943 0.319 -13.552 1.00 75.53 89 ASN A CA 11
ATOM 21125 C C . ASN A 1 89 ? -12.090 1.808 -13.838 1.00 43.33 89 ASN A C 11
ATOM 21126 O O . ASN A 1 89 ? -13.199 2.339 -13.804 1.00 5.30 89 ASN A O 11
ATOM 21137 N N . ASP A 1 90 ? -10.962 2.471 -14.113 1.00 44.42 90 ASP A N 11
ATOM 21138 C CA . ASP A 1 90 ? -10.931 3.922 -14.332 1.00 2.43 90 ASP A CA 11
ATOM 21139 C C . ASP A 1 90 ? -11.539 4.625 -13.123 1.00 23.41 90 ASP A C 11
ATOM 21140 O O . ASP A 1 90 ? -12.255 5.619 -13.237 1.00 63.43 90 ASP A O 11
ATOM 21149 N N . TYR A 1 91 ? -11.208 4.105 -11.949 1.00 20.34 91 TYR A N 11
ATOM 21150 C CA . TYR A 1 91 ? -11.886 4.488 -10.724 1.00 11.25 91 TYR A CA 11
ATOM 21151 C C . TYR A 1 91 ? -11.072 5.491 -9.906 1.00 3.54 91 TYR A C 11
ATOM 21152 O O . TYR A 1 91 ? -11.616 6.166 -9.033 1.00 14.10 91 TYR A O 11
ATOM 21170 N N . ILE A 1 92 ? -9.776 5.596 -10.178 1.00 62.12 92 ILE A N 11
ATOM 21171 C CA . ILE A 1 92 ? -8.904 6.378 -9.304 1.00 61.44 92 ILE A CA 11
ATOM 21172 C C . ILE A 1 92 ? -8.530 7.746 -9.872 1.00 25.15 92 ILE A C 11
ATOM 21173 O O . ILE A 1 92 ? -9.227 8.735 -9.636 1.00 74.45 92 ILE A O 11
ATOM 21189 N N . ASP A 1 93 ? -7.452 7.789 -10.644 1.00 11.41 93 ASP A N 11
ATOM 21190 C CA . ASP A 1 93 ? -6.860 9.051 -11.078 1.00 24.40 93 ASP A CA 11
ATOM 21191 C C . ASP A 1 93 ? -5.682 8.767 -12.001 1.00 32.43 93 ASP A C 11
ATOM 21192 O O . ASP A 1 93 ? -4.595 9.321 -11.840 1.00 72.35 93 ASP A O 11
ATOM 21201 N N . SER A 1 94 ? -5.913 7.868 -12.951 1.00 24.55 94 SER A N 11
ATOM 21202 C CA . SER A 1 94 ? -4.895 7.476 -13.927 1.00 3.20 94 SER A CA 11
ATOM 21203 C C . SER A 1 94 ? -3.805 6.631 -13.259 1.00 3.22 94 SER A C 11
ATOM 21204 O O . SER A 1 94 ? -4.045 6.022 -12.213 1.00 0.11 94 SER A O 11
ATOM 21212 N N . ASN A 1 95 ? -2.625 6.568 -13.869 1.00 64.43 95 ASN A N 11
ATOM 21213 C CA . ASN A 1 95 ? -1.559 5.699 -13.392 1.00 43.11 95 ASN A CA 11
ATOM 21214 C C . ASN A 1 95 ? -0.390 6.496 -12.807 1.00 44.01 95 ASN A C 11
ATOM 21215 O O . ASN A 1 95 ? 0.547 6.844 -13.523 1.00 4.33 95 ASN A O 11
ATOM 21226 N N . PRO A 1 96 ? -0.442 6.827 -11.503 1.00 34.01 96 PRO A N 11
ATOM 21227 C CA . PRO A 1 96 ? 0.627 7.573 -10.832 1.00 12.03 96 PRO A CA 11
ATOM 21228 C C . PRO A 1 96 ? 1.839 6.695 -10.522 1.00 62.30 96 PRO A C 11
ATOM 21229 O O . PRO A 1 96 ? 2.938 7.193 -10.276 1.00 44.45 96 PRO A O 11
ATOM 21240 N N . ALA A 1 97 ? 1.632 5.385 -10.543 1.00 73.11 97 ALA A N 11
ATOM 21241 C CA . ALA A 1 97 ? 2.693 4.438 -10.237 1.00 3.51 97 ALA A CA 11
ATOM 21242 C C . ALA A 1 97 ? 3.391 3.976 -11.511 1.00 65.43 97 ALA A C 11
ATOM 21243 O O . ALA A 1 97 ? 3.059 2.937 -12.078 1.00 63.22 97 ALA A O 11
ATOM 21250 N N . SER A 1 98 ? 4.331 4.780 -11.979 1.00 2.12 98 SER A N 11
ATOM 21251 C CA . SER A 1 98 ? 5.116 4.442 -13.157 1.00 73.14 98 SER A CA 11
ATOM 21252 C C . SER A 1 98 ? 6.596 4.701 -12.892 1.00 0.34 98 SER A C 11
ATOM 21253 O O . SER A 1 98 ? 6.949 5.695 -12.247 1.00 53.44 98 SER A O 11
ATOM 21261 N N . ASP A 1 99 ? 7.450 3.785 -13.363 1.00 21.24 99 ASP A N 11
ATOM 21262 C CA . ASP A 1 99 ? 8.899 3.858 -13.133 1.00 1.40 99 ASP A CA 11
ATOM 21263 C C . ASP A 1 99 ? 9.193 3.678 -11.642 1.00 32.12 99 ASP A C 11
ATOM 21264 O O . ASP A 1 99 ? 10.296 3.926 -11.159 1.00 13.03 99 ASP A O 11
ATOM 21273 N N . MET A 1 100 ? 8.190 3.188 -10.930 1.00 61.41 100 MET A N 11
ATOM 21274 C CA . MET A 1 100 ? 8.251 3.050 -9.485 1.00 73.22 100 MET A CA 11
ATOM 21275 C C . MET A 1 100 ? 9.217 1.937 -9.088 1.00 33.11 100 MET A C 11
ATOM 21276 O O . MET A 1 100 ? 9.905 2.028 -8.070 1.00 15.35 100 MET A O 11
ATOM 21290 N N . ALA A 1 101 ? 9.284 0.896 -9.909 1.00 3.42 101 ALA A N 11
ATOM 21291 C CA . ALA A 1 101 ? 10.182 -0.227 -9.658 1.00 14.22 101 ALA A CA 11
ATOM 21292 C C . ALA A 1 101 ? 11.492 -0.064 -10.425 1.00 43.42 101 ALA A C 11
ATOM 21293 O O . ALA A 1 101 ? 12.263 -1.015 -10.571 1.00 31.24 101 ALA A O 11
ATOM 21300 N N . GLY A 1 102 ? 11.750 1.147 -10.901 1.00 32.21 102 GLY A N 11
ATOM 21301 C CA . GLY A 1 102 ? 12.978 1.415 -11.628 1.00 4.43 102 GLY A CA 11
ATOM 21302 C C . GLY A 1 102 ? 14.140 1.686 -10.697 1.00 54.11 102 GLY A C 11
ATOM 21303 O O . GLY A 1 102 ? 14.659 2.800 -10.645 1.00 31.32 102 GLY A O 11
ATOM 21307 N N . ALA A 1 103 ? 14.547 0.663 -9.959 1.00 54.44 103 ALA A N 11
ATOM 21308 C CA . ALA A 1 103 ? 15.617 0.794 -8.991 1.00 73.31 103 ALA A CA 11
ATOM 21309 C C . ALA A 1 103 ? 16.528 -0.430 -9.027 1.00 34.51 103 ALA A C 11
ATOM 21310 O O . ALA A 1 103 ? 16.656 -1.096 -10.056 1.00 20.22 103 ALA A O 11
ATOM 21317 N N . LEU A 1 104 ? 17.133 -0.731 -7.886 1.00 13.54 104 LEU A N 11
ATOM 21318 C CA . LEU A 1 104 ? 18.105 -1.822 -7.759 1.00 54.15 104 LEU A CA 11
ATOM 21319 C C . LEU A 1 104 ? 17.449 -3.207 -7.826 1.00 52.34 104 LEU A C 11
ATOM 21320 O O . LEU A 1 104 ? 18.092 -4.215 -7.528 1.00 12.44 104 LEU A O 11
ATOM 21336 N N . SER A 1 105 ? 16.187 -3.260 -8.234 1.00 50.22 105 SER A N 11
ATOM 21337 C CA . SER A 1 105 ? 15.447 -4.513 -8.283 1.00 50.04 105 SER A CA 11
ATOM 21338 C C . SER A 1 105 ? 16.049 -5.469 -9.306 1.00 74.24 105 SER A C 11
ATOM 21339 O O . SER A 1 105 ? 16.028 -6.685 -9.122 1.00 63.52 105 SER A O 11
ATOM 21347 N N . THR A 1 106 ? 16.588 -4.916 -10.382 1.00 45.03 106 THR A N 11
ATOM 21348 C CA . THR A 1 106 ? 17.207 -5.726 -11.415 1.00 74.31 106 THR A CA 11
ATOM 21349 C C . THR A 1 106 ? 18.569 -5.162 -11.812 1.00 13.34 106 THR A C 11
ATOM 21350 O O . THR A 1 106 ? 18.659 -4.091 -12.418 1.00 22.10 106 THR A O 11
ATOM 21361 N N . THR A 1 107 ? 19.623 -5.873 -11.450 1.00 2.12 107 THR A N 11
ATOM 21362 C CA . THR A 1 107 ? 20.972 -5.478 -11.814 1.00 71.44 107 THR A CA 11
ATOM 21363 C C . THR A 1 107 ? 21.589 -6.535 -12.719 1.00 72.03 107 THR A C 11
ATOM 21364 O O . THR A 1 107 ? 21.547 -7.727 -12.406 1.00 74.34 107 THR A O 11
ATOM 21375 N N . LYS A 1 108 ? 22.145 -6.108 -13.843 1.00 61.21 108 LYS A N 11
ATOM 21376 C CA . LYS A 1 108 ? 22.674 -7.035 -14.825 1.00 2.11 108 LYS A CA 11
ATOM 21377 C C . LYS A 1 108 ? 23.688 -6.355 -15.729 1.00 54.41 108 LYS A C 11
ATOM 21378 O O . LYS A 1 108 ? 23.796 -5.130 -15.755 1.00 43.51 108 LYS A O 11
ATOM 21397 N N . ALA A 1 109 ? 24.414 -7.177 -16.464 1.00 34.51 109 ALA A N 11
ATOM 21398 C CA . ALA A 1 109 ? 25.345 -6.729 -17.483 1.00 43.13 109 ALA A CA 11
ATOM 21399 C C . ALA A 1 109 ? 25.781 -7.942 -18.292 1.00 11.31 109 ALA A C 11
ATOM 21400 O O . ALA A 1 109 ? 25.351 -8.127 -19.429 1.00 13.42 109 ALA A O 11
ATOM 21407 N N . ARG A 1 110 ? 26.580 -8.787 -17.645 1.00 63.12 110 ARG A N 11
ATOM 21408 C CA . ARG A 1 110 ? 27.040 -10.059 -18.182 1.00 32.45 110 ARG A CA 11
ATOM 21409 C C . ARG A 1 110 ? 27.801 -9.961 -19.501 1.00 52.33 110 ARG A C 11
ATOM 21410 O O . ARG A 1 110 ? 27.314 -9.459 -20.514 1.00 50.12 110 ARG A O 11
ATOM 21431 N N . HIS A 1 111 ? 29.007 -10.497 -19.459 1.00 60.12 111 HIS A N 11
ATOM 21432 C CA . HIS A 1 111 ? 29.909 -10.515 -20.605 1.00 42.15 111 HIS A CA 11
ATOM 21433 C C . HIS A 1 111 ? 30.750 -11.783 -20.531 1.00 61.55 111 HIS A C 11
ATOM 21434 O O . HIS A 1 111 ? 31.761 -11.935 -21.213 1.00 3.13 111 HIS A O 11
ATOM 21449 N N . TYR A 1 112 ? 30.296 -12.703 -19.696 1.00 75.11 112 TYR A N 11
ATOM 21450 C CA . TYR A 1 112 ? 31.036 -13.920 -19.419 1.00 12.10 112 TYR A CA 11
ATOM 21451 C C . TYR A 1 112 ? 30.342 -15.108 -20.065 1.00 62.13 112 TYR A C 11
ATOM 21452 O O . TYR A 1 112 ? 29.117 -15.112 -20.199 1.00 12.45 112 TYR A O 11
ATOM 21470 N N . PRO A 1 113 ? 31.103 -16.126 -20.479 1.00 3.43 113 PRO A N 11
ATOM 21471 C CA . PRO A 1 113 ? 30.529 -17.346 -21.025 1.00 35.23 113 PRO A CA 11
ATOM 21472 C C . PRO A 1 113 ? 29.792 -18.130 -19.950 1.00 31.53 113 PRO A C 11
ATOM 21473 O O . PRO A 1 113 ? 30.187 -18.129 -18.785 1.00 15.32 113 PRO A O 11
ATOM 21484 N N . LEU A 1 114 ? 28.716 -18.782 -20.345 1.00 3.25 114 LEU A N 11
ATOM 21485 C CA . LEU A 1 114 ? 27.893 -19.539 -19.411 1.00 51.11 114 LEU A CA 11
ATOM 21486 C C . LEU A 1 114 ? 28.691 -20.698 -18.841 1.00 12.10 114 LEU A C 11
ATOM 21487 O O . LEU A 1 114 ? 28.673 -20.941 -17.633 1.00 21.53 114 LEU A O 11
ATOM 21503 N N . GLU A 1 115 ? 29.381 -21.392 -19.743 1.00 21.21 115 GLU A N 11
ATOM 21504 C CA . GLU A 1 115 ? 30.329 -22.452 -19.404 1.00 0.23 115 GLU A CA 11
ATOM 21505 C C . GLU A 1 115 ? 29.742 -23.515 -18.472 1.00 73.03 115 GLU A C 11
ATOM 21506 O O . GLU A 1 115 ? 29.694 -23.346 -17.255 1.00 72.24 115 GLU A O 11
ATOM 21518 N N . HIS A 1 116 ? 29.302 -24.616 -19.053 1.00 40.41 116 HIS A N 11
ATOM 21519 C CA . HIS A 1 116 ? 28.842 -25.760 -18.280 1.00 2.42 116 HIS A CA 11
ATOM 21520 C C . HIS A 1 116 ? 29.736 -26.957 -18.568 1.00 63.02 116 HIS A C 11
ATOM 21521 O O . HIS A 1 116 ? 30.144 -27.163 -19.712 1.00 62.15 116 HIS A O 11
ATOM 21536 N N . HIS A 1 117 ? 30.058 -27.720 -17.519 1.00 41.25 117 HIS A N 11
ATOM 21537 C CA . HIS A 1 117 ? 30.983 -28.863 -17.597 1.00 40.13 117 HIS A CA 11
ATOM 21538 C C . HIS A 1 117 ? 32.438 -28.406 -17.719 1.00 55.21 117 HIS A C 11
ATOM 21539 O O . HIS A 1 117 ? 33.322 -28.963 -17.070 1.00 0.25 117 HIS A O 11
ATOM 21554 N N . HIS A 1 118 ? 32.683 -27.400 -18.544 1.00 45.40 118 HIS A N 11
ATOM 21555 C CA . HIS A 1 118 ? 34.020 -26.844 -18.692 1.00 23.02 118 HIS A CA 11
ATOM 21556 C C . HIS A 1 118 ? 34.401 -26.084 -17.423 1.00 71.02 118 HIS A C 11
ATOM 21557 O O . HIS A 1 118 ? 33.579 -25.371 -16.853 1.00 2.24 118 HIS A O 11
ATOM 21572 N N . HIS A 1 119 ? 35.638 -26.246 -16.978 1.00 51.23 119 HIS A N 11
ATOM 21573 C CA . HIS A 1 119 ? 36.090 -25.628 -15.735 1.00 4.31 119 HIS A CA 11
ATOM 21574 C C . HIS A 1 119 ? 37.455 -24.982 -15.916 1.00 4.21 119 HIS A C 11
ATOM 21575 O O . HIS A 1 119 ? 38.248 -25.419 -16.747 1.00 30.11 119 HIS A O 11
ATOM 21590 N N . HIS A 1 120 ? 37.709 -23.929 -15.150 1.00 70.53 120 HIS A N 11
ATOM 21591 C CA . HIS A 1 120 ? 39.012 -23.273 -15.147 1.00 30.23 120 HIS A CA 11
ATOM 21592 C C . HIS A 1 120 ? 39.710 -23.528 -13.822 1.00 3.25 120 HIS A C 11
ATOM 21593 O O . HIS A 1 120 ? 39.134 -24.150 -12.929 1.00 30.34 120 HIS A O 11
ATOM 21608 N N . HIS A 1 121 ? 40.937 -23.027 -13.707 1.00 41.50 121 HIS A N 11
ATOM 21609 C CA . HIS A 1 121 ? 41.763 -23.207 -12.513 1.00 3.52 121 HIS A CA 11
ATOM 21610 C C . HIS A 1 121 ? 42.022 -24.687 -12.252 1.00 50.55 121 HIS A C 11
ATOM 21611 O O . HIS A 1 121 ? 42.977 -25.228 -12.844 1.00 38.62 121 HIS A O 11
ATOM 21627 N N . MET A 1 1 ? -9.364 12.147 -6.358 1.00 4.30 1 MET A N 12
ATOM 21628 C CA . MET A 1 1 ? -8.342 13.159 -6.012 1.00 53.22 1 MET A CA 12
ATOM 21629 C C . MET A 1 1 ? -8.843 13.980 -4.832 1.00 51.54 1 MET A C 12
ATOM 21630 O O . MET A 1 1 ? -8.085 14.347 -3.933 1.00 41.32 1 MET A O 12
ATOM 21646 N N . GLU A 1 2 ? -10.138 14.244 -4.836 1.00 41.51 2 GLU A N 12
ATOM 21647 C CA . GLU A 1 2 ? -10.799 14.882 -3.713 1.00 61.40 2 GLU A CA 12
ATOM 21648 C C . GLU A 1 2 ? -10.786 13.949 -2.506 1.00 32.03 2 GLU A C 12
ATOM 21649 O O . GLU A 1 2 ? -11.038 12.748 -2.634 1.00 3.13 2 GLU A O 12
ATOM 21661 N N . ASN A 1 3 ? -10.481 14.502 -1.342 1.00 5.30 3 ASN A N 12
ATOM 21662 C CA . ASN A 1 3 ? -10.334 13.707 -0.131 1.00 61.14 3 ASN A CA 12
ATOM 21663 C C . ASN A 1 3 ? -11.679 13.165 0.330 1.00 33.41 3 ASN A C 12
ATOM 21664 O O . ASN A 1 3 ? -12.513 13.902 0.854 1.00 21.40 3 ASN A O 12
ATOM 21675 N N . SER A 1 4 ? -11.888 11.879 0.101 1.00 54.43 4 SER A N 12
ATOM 21676 C CA . SER A 1 4 ? -13.103 11.202 0.519 1.00 42.44 4 SER A CA 12
ATOM 21677 C C . SER A 1 4 ? -12.913 9.696 0.396 1.00 0.01 4 SER A C 12
ATOM 21678 O O . SER A 1 4 ? -13.060 8.954 1.367 1.00 32.44 4 SER A O 12
ATOM 21686 N N . GLY A 1 5 ? -12.568 9.256 -0.807 1.00 62.24 5 GLY A N 12
ATOM 21687 C CA . GLY A 1 5 ? -12.367 7.845 -1.051 1.00 14.02 5 GLY A CA 12
ATOM 21688 C C . GLY A 1 5 ? -12.971 7.411 -2.366 1.00 33.51 5 GLY A C 12
ATOM 21689 O O . GLY A 1 5 ? -12.506 7.832 -3.429 1.00 22.42 5 GLY A O 12
ATOM 21693 N N . ALA A 1 6 ? -14.039 6.614 -2.279 1.00 10.24 6 ALA A N 12
ATOM 21694 C CA . ALA A 1 6 ? -14.695 6.014 -3.443 1.00 23.41 6 ALA A CA 12
ATOM 21695 C C . ALA A 1 6 ? -13.806 4.944 -4.061 1.00 20.22 6 ALA A C 12
ATOM 21696 O O . ALA A 1 6 ? -12.899 5.247 -4.836 1.00 71.20 6 ALA A O 12
ATOM 21703 N N . TYR A 1 7 ? -14.087 3.692 -3.695 1.00 12.11 7 TYR A N 12
ATOM 21704 C CA . TYR A 1 7 ? -13.265 2.544 -4.080 1.00 41.04 7 TYR A CA 12
ATOM 21705 C C . TYR A 1 7 ? -11.914 2.641 -3.378 1.00 33.54 7 TYR A C 12
ATOM 21706 O O . TYR A 1 7 ? -10.893 2.967 -3.983 1.00 4.44 7 TYR A O 12
ATOM 21724 N N . THR A 1 8 ? -11.943 2.368 -2.080 1.00 33.22 8 THR A N 12
ATOM 21725 C CA . THR A 1 8 ? -10.800 2.575 -1.203 1.00 62.54 8 THR A CA 12
ATOM 21726 C C . THR A 1 8 ? -9.588 1.729 -1.603 1.00 1.53 8 THR A C 12
ATOM 21727 O O . THR A 1 8 ? -9.727 0.578 -2.026 1.00 34.03 8 THR A O 12
ATOM 21738 N N . PHE A 1 9 ? -8.407 2.325 -1.452 1.00 64.11 9 PHE A N 12
ATOM 21739 C CA . PHE A 1 9 ? -7.128 1.668 -1.723 1.00 12.22 9 PHE A CA 12
ATOM 21740 C C . PHE A 1 9 ? -7.043 0.300 -1.050 1.00 33.01 9 PHE A C 12
ATOM 21741 O O . PHE A 1 9 ? -6.641 -0.686 -1.672 1.00 4.41 9 PHE A O 12
ATOM 21758 N N . GLU A 1 10 ? -7.430 0.252 0.220 1.00 54.25 10 GLU A N 12
ATOM 21759 C CA . GLU A 1 10 ? -7.382 -0.985 0.992 1.00 32.33 10 GLU A CA 12
ATOM 21760 C C . GLU A 1 10 ? -8.325 -2.032 0.393 1.00 33.22 10 GLU A C 12
ATOM 21761 O O . GLU A 1 10 ? -8.043 -3.229 0.436 1.00 33.04 10 GLU A O 12
ATOM 21773 N N . THR A 1 11 ? -9.438 -1.572 -0.168 1.00 31.43 11 THR A N 12
ATOM 21774 C CA . THR A 1 11 ? -10.403 -2.459 -0.804 1.00 51.34 11 THR A CA 12
ATOM 21775 C C . THR A 1 11 ? -9.818 -3.067 -2.076 1.00 21.04 11 THR A C 12
ATOM 21776 O O . THR A 1 11 ? -10.004 -4.252 -2.358 1.00 14.22 11 THR A O 12
ATOM 21787 N N . ILE A 1 12 ? -9.092 -2.250 -2.831 1.00 20.32 12 ILE A N 12
ATOM 21788 C CA . ILE A 1 12 ? -8.439 -2.714 -4.047 1.00 24.12 12 ILE A CA 12
ATOM 21789 C C . ILE A 1 12 ? -7.391 -3.765 -3.705 1.00 12.53 12 ILE A C 12
ATOM 21790 O O . ILE A 1 12 ? -7.258 -4.778 -4.391 1.00 31.51 12 ILE A O 12
ATOM 21806 N N . ALA A 1 13 ? -6.658 -3.515 -2.626 1.00 63.40 13 ALA A N 12
ATOM 21807 C CA . ALA A 1 13 ? -5.671 -4.460 -2.128 1.00 31.15 13 ALA A CA 12
ATOM 21808 C C . ALA A 1 13 ? -6.348 -5.739 -1.651 1.00 2.32 13 ALA A C 12
ATOM 21809 O O . ALA A 1 13 ? -5.833 -6.837 -1.849 1.00 12.42 13 ALA A O 12
ATOM 21816 N N . ARG A 1 14 ? -7.511 -5.584 -1.034 1.00 43.13 14 ARG A N 12
ATOM 21817 C CA . ARG A 1 14 ? -8.272 -6.719 -0.524 1.00 52.04 14 ARG A CA 12
ATOM 21818 C C . ARG A 1 14 ? -8.719 -7.634 -1.654 1.00 73.53 14 ARG A C 12
ATOM 21819 O O . ARG A 1 14 ? -8.721 -8.853 -1.506 1.00 74.30 14 ARG A O 12
ATOM 21840 N N . GLU A 1 15 ? -9.077 -7.035 -2.777 1.00 24.14 15 GLU A N 12
ATOM 21841 C CA . GLU A 1 15 ? -9.604 -7.776 -3.920 1.00 74.00 15 GLU A CA 12
ATOM 21842 C C . GLU A 1 15 ? -8.662 -8.905 -4.337 1.00 32.33 15 GLU A C 12
ATOM 21843 O O . GLU A 1 15 ? -9.068 -10.067 -4.391 1.00 43.04 15 GLU A O 12
ATOM 21855 N N . TRP A 1 16 ? -7.405 -8.581 -4.613 1.00 15.02 16 TRP A N 12
ATOM 21856 C CA . TRP A 1 16 ? -6.442 -9.615 -4.979 1.00 44.43 16 TRP A CA 12
ATOM 21857 C C . TRP A 1 16 ? -5.935 -10.351 -3.739 1.00 14.20 16 TRP A C 12
ATOM 21858 O O . TRP A 1 16 ? -5.512 -11.502 -3.823 1.00 24.12 16 TRP A O 12
ATOM 21879 N N . HIS A 1 17 ? -5.983 -9.688 -2.585 1.00 12.53 17 HIS A N 12
ATOM 21880 C CA . HIS A 1 17 ? -5.639 -10.331 -1.317 1.00 61.34 17 HIS A CA 12
ATOM 21881 C C . HIS A 1 17 ? -6.568 -11.510 -1.020 1.00 33.14 17 HIS A C 12
ATOM 21882 O O . HIS A 1 17 ? -6.157 -12.483 -0.391 1.00 4.41 17 HIS A O 12
ATOM 21897 N N . GLU A 1 18 ? -7.811 -11.428 -1.470 1.00 52.52 18 GLU A N 12
ATOM 21898 C CA . GLU A 1 18 ? -8.770 -12.502 -1.239 1.00 2.52 18 GLU A CA 12
ATOM 21899 C C . GLU A 1 18 ? -8.456 -13.719 -2.108 1.00 74.23 18 GLU A C 12
ATOM 21900 O O . GLU A 1 18 ? -9.116 -14.751 -2.006 1.00 34.10 18 GLU A O 12
ATOM 21912 N N . SER A 1 19 ? -7.443 -13.596 -2.957 1.00 50.04 19 SER A N 12
ATOM 21913 C CA . SER A 1 19 ? -6.945 -14.731 -3.715 1.00 33.01 19 SER A CA 12
ATOM 21914 C C . SER A 1 19 ? -5.868 -15.454 -2.906 1.00 40.40 19 SER A C 12
ATOM 21915 O O . SER A 1 19 ? -5.291 -16.445 -3.352 1.00 64.54 19 SER A O 12
ATOM 21923 N N . ASN A 1 20 ? -5.605 -14.937 -1.709 1.00 34.44 20 ASN A N 12
ATOM 21924 C CA . ASN A 1 20 ? -4.632 -15.526 -0.797 1.00 54.30 20 ASN A CA 12
ATOM 21925 C C . ASN A 1 20 ? -5.374 -16.221 0.346 1.00 31.34 20 ASN A C 12
ATOM 21926 O O . ASN A 1 20 ? -6.606 -16.300 0.331 1.00 4.42 20 ASN A O 12
ATOM 21937 N N . LYS A 1 21 ? -4.640 -16.724 1.326 1.00 12.22 21 LYS A N 12
ATOM 21938 C CA . LYS A 1 21 ? -5.238 -17.506 2.397 1.00 62.23 21 LYS A CA 12
ATOM 21939 C C . LYS A 1 21 ? -5.127 -16.788 3.746 1.00 62.34 21 LYS A C 12
ATOM 21940 O O . LYS A 1 21 ? -5.957 -16.993 4.632 1.00 22.45 21 LYS A O 12
ATOM 21959 N N . ARG A 1 22 ? -4.127 -15.929 3.900 1.00 15.41 22 ARG A N 12
ATOM 21960 C CA . ARG A 1 22 ? -3.853 -15.332 5.193 1.00 5.04 22 ARG A CA 12
ATOM 21961 C C . ARG A 1 22 ? -4.570 -13.995 5.354 1.00 3.21 22 ARG A C 12
ATOM 21962 O O . ARG A 1 22 ? -5.172 -13.477 4.412 1.00 64.51 22 ARG A O 12
ATOM 21983 N N . TRP A 1 23 ? -4.452 -13.442 6.557 1.00 10.42 23 TRP A N 12
ATOM 21984 C CA . TRP A 1 23 ? -5.092 -12.187 6.947 1.00 14.41 23 TRP A CA 12
ATOM 21985 C C . TRP A 1 23 ? -6.581 -12.148 6.611 1.00 32.41 23 TRP A C 12
ATOM 21986 O O . TRP A 1 23 ? -6.994 -11.590 5.589 1.00 11.13 23 TRP A O 12
ATOM 22007 N N . SER A 1 24 ? -7.373 -12.765 7.477 1.00 44.42 24 SER A N 12
ATOM 22008 C CA . SER A 1 24 ? -8.822 -12.689 7.395 1.00 23.14 24 SER A CA 12
ATOM 22009 C C . SER A 1 24 ? -9.283 -11.304 7.855 1.00 62.50 24 SER A C 12
ATOM 22010 O O . SER A 1 24 ? -8.466 -10.508 8.324 1.00 30.13 24 SER A O 12
ATOM 22018 N N . GLU A 1 25 ? -10.577 -11.016 7.745 1.00 62.01 25 GLU A N 12
ATOM 22019 C CA . GLU A 1 25 ? -11.096 -9.690 8.091 1.00 51.43 25 GLU A CA 12
ATOM 22020 C C . GLU A 1 25 ? -10.821 -9.340 9.551 1.00 4.21 25 GLU A C 12
ATOM 22021 O O . GLU A 1 25 ? -10.440 -8.212 9.856 1.00 75.30 25 GLU A O 12
ATOM 22033 N N . ASP A 1 26 ? -11.003 -10.311 10.444 1.00 11.20 26 ASP A N 12
ATOM 22034 C CA . ASP A 1 26 ? -10.698 -10.117 11.864 1.00 50.32 26 ASP A CA 12
ATOM 22035 C C . ASP A 1 26 ? -9.275 -9.614 12.043 1.00 23.21 26 ASP A C 12
ATOM 22036 O O . ASP A 1 26 ? -9.021 -8.661 12.782 1.00 44.10 26 ASP A O 12
ATOM 22045 N N . HIS A 1 27 ? -8.352 -10.253 11.336 1.00 24.12 27 HIS A N 12
ATOM 22046 C CA . HIS A 1 27 ? -6.939 -9.915 11.431 1.00 3.31 27 HIS A CA 12
ATOM 22047 C C . HIS A 1 27 ? -6.659 -8.599 10.717 1.00 54.12 27 HIS A C 12
ATOM 22048 O O . HIS A 1 27 ? -5.765 -7.855 11.106 1.00 64.44 27 HIS A O 12
ATOM 22063 N N . ARG A 1 28 ? -7.443 -8.319 9.682 1.00 53.00 28 ARG A N 12
ATOM 22064 C CA . ARG A 1 28 ? -7.292 -7.100 8.895 1.00 71.45 28 ARG A CA 12
ATOM 22065 C C . ARG A 1 28 ? -7.585 -5.878 9.762 1.00 44.21 28 ARG A C 12
ATOM 22066 O O . ARG A 1 28 ? -6.888 -4.867 9.682 1.00 32.02 28 ARG A O 12
ATOM 22087 N N . SER A 1 29 ? -8.610 -5.985 10.594 1.00 23.22 29 SER A N 12
ATOM 22088 C CA . SER A 1 29 ? -8.994 -4.897 11.478 1.00 73.41 29 SER A CA 12
ATOM 22089 C C . SER A 1 29 ? -7.933 -4.654 12.553 1.00 13.14 29 SER A C 12
ATOM 22090 O O . SER A 1 29 ? -7.679 -3.515 12.939 1.00 45.24 29 SER A O 12
ATOM 22098 N N . ARG A 1 30 ? -7.295 -5.725 13.015 1.00 4.34 30 ARG A N 12
ATOM 22099 C CA . ARG A 1 30 ? -6.281 -5.611 14.057 1.00 65.44 30 ARG A CA 12
ATOM 22100 C C . ARG A 1 30 ? -4.955 -5.134 13.478 1.00 61.44 30 ARG A C 12
ATOM 22101 O O . ARG A 1 30 ? -4.285 -4.275 14.056 1.00 74.43 30 ARG A O 12
ATOM 22122 N N . VAL A 1 31 ? -4.595 -5.684 12.323 1.00 14.02 31 VAL A N 12
ATOM 22123 C CA . VAL A 1 31 ? -3.324 -5.375 11.670 1.00 54.44 31 VAL A CA 12
ATOM 22124 C C . VAL A 1 31 ? -3.249 -3.897 11.283 1.00 34.05 31 VAL A C 12
ATOM 22125 O O . VAL A 1 31 ? -2.182 -3.394 10.945 1.00 52.15 31 VAL A O 12
ATOM 22138 N N . LEU A 1 32 ? -4.393 -3.215 11.320 1.00 60.43 32 LEU A N 12
ATOM 22139 C CA . LEU A 1 32 ? -4.471 -1.787 11.014 1.00 54.31 32 LEU A CA 12
ATOM 22140 C C . LEU A 1 32 ? -3.443 -0.991 11.834 1.00 23.12 32 LEU A C 12
ATOM 22141 O O . LEU A 1 32 ? -2.905 0.008 11.364 1.00 4.21 32 LEU A O 12
ATOM 22157 N N . ARG A 1 33 ? -3.152 -1.455 13.045 1.00 70.41 33 ARG A N 12
ATOM 22158 C CA . ARG A 1 33 ? -2.145 -0.804 13.885 1.00 74.32 33 ARG A CA 12
ATOM 22159 C C . ARG A 1 33 ? -0.758 -0.959 13.264 1.00 61.14 33 ARG A C 12
ATOM 22160 O O . ARG A 1 33 ? -0.035 0.017 13.075 1.00 45.14 33 ARG A O 12
ATOM 22181 N N . TYR A 1 34 ? -0.403 -2.196 12.939 1.00 23.05 34 TYR A N 12
ATOM 22182 C CA . TYR A 1 34 ? 0.861 -2.492 12.266 1.00 44.42 34 TYR A CA 12
ATOM 22183 C C . TYR A 1 34 ? 0.919 -1.776 10.917 1.00 61.03 34 TYR A C 12
ATOM 22184 O O . TYR A 1 34 ? 1.984 -1.334 10.473 1.00 62.12 34 TYR A O 12
ATOM 22202 N N . LEU A 1 35 ? -0.244 -1.679 10.284 1.00 51.13 35 LEU A N 12
ATOM 22203 C CA . LEU A 1 35 ? -0.411 -0.963 9.026 1.00 3.55 35 LEU A CA 12
ATOM 22204 C C . LEU A 1 35 ? 0.148 0.451 9.162 1.00 31.40 35 LEU A C 12
ATOM 22205 O O . LEU A 1 35 ? 1.100 0.814 8.484 1.00 3.23 35 LEU A O 12
ATOM 22221 N N . GLU A 1 36 ? -0.412 1.213 10.094 1.00 13.40 36 GLU A N 12
ATOM 22222 C CA . GLU A 1 36 ? -0.074 2.626 10.258 1.00 14.31 36 GLU A CA 12
ATOM 22223 C C . GLU A 1 36 ? 1.427 2.863 10.462 1.00 75.32 36 GLU A C 12
ATOM 22224 O O . GLU A 1 36 ? 1.949 3.913 10.080 1.00 42.23 36 GLU A O 12
ATOM 22236 N N . LEU A 1 37 ? 2.114 1.900 11.066 1.00 41.42 37 LEU A N 12
ATOM 22237 C CA . LEU A 1 37 ? 3.524 2.075 11.412 1.00 31.00 37 LEU A CA 12
ATOM 22238 C C . LEU A 1 37 ? 4.468 1.564 10.323 1.00 50.51 37 LEU A C 12
ATOM 22239 O O . LEU A 1 37 ? 5.493 2.190 10.049 1.00 40.45 37 LEU A O 12
ATOM 22255 N N . TYR A 1 38 ? 4.136 0.440 9.705 1.00 11.34 38 TYR A N 12
ATOM 22256 C CA . TYR A 1 38 ? 5.054 -0.194 8.762 1.00 55.24 38 TYR A CA 12
ATOM 22257 C C . TYR A 1 38 ? 4.537 -0.171 7.328 1.00 4.50 38 TYR A C 12
ATOM 22258 O O . TYR A 1 38 ? 5.293 0.090 6.394 1.00 61.35 38 TYR A O 12
ATOM 22276 N N . ILE A 1 39 ? 3.253 -0.430 7.152 1.00 25.45 39 ILE A N 12
ATOM 22277 C CA . ILE A 1 39 ? 2.689 -0.567 5.826 1.00 71.13 39 ILE A CA 12
ATOM 22278 C C . ILE A 1 39 ? 1.976 0.713 5.443 1.00 4.13 39 ILE A C 12
ATOM 22279 O O . ILE A 1 39 ? 0.868 0.988 5.886 1.00 43.42 39 ILE A O 12
ATOM 22295 N N . PHE A 1 40 ? 2.654 1.479 4.620 1.00 40.10 40 PHE A N 12
ATOM 22296 C CA . PHE A 1 40 ? 2.239 2.834 4.242 1.00 60.42 40 PHE A CA 12
ATOM 22297 C C . PHE A 1 40 ? 2.329 3.754 5.463 1.00 22.12 40 PHE A C 12
ATOM 22298 O O . PHE A 1 40 ? 1.339 4.372 5.853 1.00 75.44 40 PHE A O 12
ATOM 22315 N N . PRO A 1 41 ? 3.523 3.881 6.072 1.00 61.31 41 PRO A N 12
ATOM 22316 C CA . PRO A 1 41 ? 3.674 4.566 7.363 1.00 64.42 41 PRO A CA 12
ATOM 22317 C C . PRO A 1 41 ? 3.308 6.050 7.310 1.00 75.11 41 PRO A C 12
ATOM 22318 O O . PRO A 1 41 ? 2.438 6.512 8.046 1.00 31.22 41 PRO A O 12
ATOM 22329 N N . HIS A 1 42 ? 3.961 6.793 6.426 1.00 62.14 42 HIS A N 12
ATOM 22330 C CA . HIS A 1 42 ? 3.751 8.230 6.347 1.00 5.32 42 HIS A CA 12
ATOM 22331 C C . HIS A 1 42 ? 2.885 8.582 5.142 1.00 64.42 42 HIS A C 12
ATOM 22332 O O . HIS A 1 42 ? 2.505 9.734 4.950 1.00 3.21 42 HIS A O 12
ATOM 22347 N N . ILE A 1 43 ? 2.578 7.582 4.328 1.00 72.35 43 ILE A N 12
ATOM 22348 C CA . ILE A 1 43 ? 1.781 7.806 3.128 1.00 14.02 43 ILE A CA 12
ATOM 22349 C C . ILE A 1 43 ? 0.360 7.289 3.306 1.00 4.24 43 ILE A C 12
ATOM 22350 O O . ILE A 1 43 ? -0.518 7.572 2.494 1.00 52.32 43 ILE A O 12
ATOM 22366 N N . GLY A 1 44 ? 0.132 6.558 4.392 1.00 11.13 44 GLY A N 12
ATOM 22367 C CA . GLY A 1 44 ? -1.183 6.005 4.661 1.00 31.34 44 GLY A CA 12
ATOM 22368 C C . GLY A 1 44 ? -2.125 7.024 5.265 1.00 72.13 44 GLY A C 12
ATOM 22369 O O . GLY A 1 44 ? -2.958 6.693 6.106 1.00 20.54 44 GLY A O 12
ATOM 22373 N N . SER A 1 45 ? -1.971 8.269 4.857 1.00 13.04 45 SER A N 12
ATOM 22374 C CA . SER A 1 45 ? -2.843 9.336 5.303 1.00 73.15 45 SER A CA 12
ATOM 22375 C C . SER A 1 45 ? -3.757 9.758 4.162 1.00 63.15 45 SER A C 12
ATOM 22376 O O . SER A 1 45 ? -4.713 10.507 4.357 1.00 1.54 45 SER A O 12
ATOM 22384 N N . SER A 1 46 ? -3.459 9.261 2.969 1.00 14.21 46 SER A N 12
ATOM 22385 C CA . SER A 1 46 ? -4.227 9.600 1.786 1.00 43.31 46 SER A CA 12
ATOM 22386 C C . SER A 1 46 ? -4.604 8.333 1.021 1.00 33.12 46 SER A C 12
ATOM 22387 O O . SER A 1 46 ? -3.807 7.400 0.922 1.00 11.25 46 SER A O 12
ATOM 22395 N N . ASP A 1 47 ? -5.823 8.300 0.499 1.00 42.41 47 ASP A N 12
ATOM 22396 C CA . ASP A 1 47 ? -6.317 7.141 -0.240 1.00 33.40 47 ASP A CA 12
ATOM 22397 C C . ASP A 1 47 ? -5.776 7.134 -1.676 1.00 24.33 47 ASP A C 12
ATOM 22398 O O . ASP A 1 47 ? -5.297 8.159 -2.169 1.00 64.15 47 ASP A O 12
ATOM 22407 N N . ILE A 1 48 ? -5.880 5.984 -2.340 1.00 21.25 48 ILE A N 12
ATOM 22408 C CA . ILE A 1 48 ? -5.274 5.761 -3.653 1.00 42.24 48 ILE A CA 12
ATOM 22409 C C . ILE A 1 48 ? -5.737 6.768 -4.706 1.00 45.20 48 ILE A C 12
ATOM 22410 O O . ILE A 1 48 ? -4.953 7.180 -5.561 1.00 33.14 48 ILE A O 12
ATOM 22426 N N . ARG A 1 49 ? -6.991 7.185 -4.623 1.00 64.42 49 ARG A N 12
ATOM 22427 C CA . ARG A 1 49 ? -7.587 8.029 -5.654 1.00 3.22 49 ARG A CA 12
ATOM 22428 C C . ARG A 1 49 ? -6.925 9.414 -5.705 1.00 45.30 49 ARG A C 12
ATOM 22429 O O . ARG A 1 49 ? -7.169 10.201 -6.620 1.00 12.04 49 ARG A O 12
ATOM 22450 N N . GLN A 1 50 ? -6.088 9.702 -4.718 1.00 12.24 50 GLN A N 12
ATOM 22451 C CA . GLN A 1 50 ? -5.373 10.971 -4.651 1.00 5.43 50 GLN A CA 12
ATOM 22452 C C . GLN A 1 50 ? -3.931 10.749 -4.219 1.00 4.15 50 GLN A C 12
ATOM 22453 O O . GLN A 1 50 ? -3.253 11.678 -3.773 1.00 34.12 50 GLN A O 12
ATOM 22467 N N . LEU A 1 51 ? -3.472 9.508 -4.344 1.00 42.42 51 LEU A N 12
ATOM 22468 C CA . LEU A 1 51 ? -2.069 9.178 -4.096 1.00 21.10 51 LEU A CA 12
ATOM 22469 C C . LEU A 1 51 ? -1.142 9.962 -5.020 1.00 63.23 51 LEU A C 12
ATOM 22470 O O . LEU A 1 51 ? -1.562 10.499 -6.047 1.00 14.33 51 LEU A O 12
ATOM 22486 N N . LYS A 1 52 ? 0.124 10.020 -4.643 1.00 22.44 52 LYS A N 12
ATOM 22487 C CA . LYS A 1 52 ? 1.102 10.827 -5.355 1.00 40.53 52 LYS A CA 12
ATOM 22488 C C . LYS A 1 52 ? 2.089 9.948 -6.115 1.00 23.43 52 LYS A C 12
ATOM 22489 O O . LYS A 1 52 ? 2.029 8.719 -6.041 1.00 1.34 52 LYS A O 12
ATOM 22508 N N . THR A 1 53 ? 2.975 10.590 -6.864 1.00 14.21 53 THR A N 12
ATOM 22509 C CA . THR A 1 53 ? 3.998 9.896 -7.632 1.00 41.45 53 THR A CA 12
ATOM 22510 C C . THR A 1 53 ? 5.104 9.333 -6.736 1.00 53.43 53 THR A C 12
ATOM 22511 O O . THR A 1 53 ? 4.929 9.202 -5.525 1.00 42.41 53 THR A O 12
ATOM 22522 N N . SER A 1 54 ? 6.243 9.016 -7.351 1.00 74.45 54 SER A N 12
ATOM 22523 C CA . SER A 1 54 ? 7.341 8.285 -6.712 1.00 30.33 54 SER A CA 12
ATOM 22524 C C . SER A 1 54 ? 7.939 9.001 -5.486 1.00 44.21 54 SER A C 12
ATOM 22525 O O . SER A 1 54 ? 8.925 8.535 -4.916 1.00 5.33 54 SER A O 12
ATOM 22533 N N . HIS A 1 55 ? 7.344 10.114 -5.075 1.00 20.23 55 HIS A N 12
ATOM 22534 C CA . HIS A 1 55 ? 7.738 10.784 -3.839 1.00 0.33 55 HIS A CA 12
ATOM 22535 C C . HIS A 1 55 ? 7.430 9.880 -2.654 1.00 23.35 55 HIS A C 12
ATOM 22536 O O . HIS A 1 55 ? 8.095 9.936 -1.616 1.00 10.05 55 HIS A O 12
ATOM 22551 N N . LEU A 1 56 ? 6.419 9.036 -2.832 1.00 44.54 56 LEU A N 12
ATOM 22552 C CA . LEU A 1 56 ? 5.986 8.105 -1.790 1.00 61.00 56 LEU A CA 12
ATOM 22553 C C . LEU A 1 56 ? 7.064 7.061 -1.491 1.00 23.42 56 LEU A C 12
ATOM 22554 O O . LEU A 1 56 ? 6.986 6.354 -0.493 1.00 41.14 56 LEU A O 12
ATOM 22570 N N . LEU A 1 57 ? 8.053 6.959 -2.372 1.00 21.43 57 LEU A N 12
ATOM 22571 C CA . LEU A 1 57 ? 9.141 5.999 -2.207 1.00 2.41 57 LEU A CA 12
ATOM 22572 C C . LEU A 1 57 ? 10.051 6.380 -1.037 1.00 64.30 57 LEU A C 12
ATOM 22573 O O . LEU A 1 57 ? 10.779 5.542 -0.515 1.00 51.44 57 LEU A O 12
ATOM 22589 N N . ALA A 1 58 ? 9.991 7.639 -0.616 1.00 53.31 58 ALA A N 12
ATOM 22590 C CA . ALA A 1 58 ? 10.855 8.135 0.458 1.00 61.02 58 ALA A CA 12
ATOM 22591 C C . ALA A 1 58 ? 10.691 7.335 1.762 1.00 2.04 58 ALA A C 12
ATOM 22592 O O . ALA A 1 58 ? 11.675 6.812 2.285 1.00 11.14 58 ALA A O 12
ATOM 22599 N N . PRO A 1 59 ? 9.462 7.208 2.315 1.00 41.55 59 PRO A N 12
ATOM 22600 C CA . PRO A 1 59 ? 9.241 6.420 3.536 1.00 12.32 59 PRO A CA 12
ATOM 22601 C C . PRO A 1 59 ? 9.457 4.923 3.333 1.00 60.45 59 PRO A C 12
ATOM 22602 O O . PRO A 1 59 ? 9.626 4.172 4.293 1.00 32.30 59 PRO A O 12
ATOM 22613 N N . ILE A 1 60 ? 9.431 4.484 2.088 1.00 42.02 60 ILE A N 12
ATOM 22614 C CA . ILE A 1 60 ? 9.776 3.109 1.772 1.00 71.03 60 ILE A CA 12
ATOM 22615 C C . ILE A 1 60 ? 11.295 2.968 1.767 1.00 73.21 60 ILE A C 12
ATOM 22616 O O . ILE A 1 60 ? 11.841 1.906 2.055 1.00 1.22 60 ILE A O 12
ATOM 22632 N N . LYS A 1 61 ? 11.976 4.067 1.488 1.00 23.12 61 LYS A N 12
ATOM 22633 C CA . LYS A 1 61 ? 13.429 4.062 1.470 1.00 72.11 61 LYS A CA 12
ATOM 22634 C C . LYS A 1 61 ? 13.981 3.947 2.886 1.00 73.24 61 LYS A C 12
ATOM 22635 O O . LYS A 1 61 ? 14.952 3.229 3.128 1.00 53.11 61 LYS A O 12
ATOM 22654 N N . GLU A 1 62 ? 13.353 4.650 3.822 1.00 22.14 62 GLU A N 12
ATOM 22655 C CA . GLU A 1 62 ? 13.793 4.627 5.203 1.00 11.15 62 GLU A CA 12
ATOM 22656 C C . GLU A 1 62 ? 13.575 3.247 5.822 1.00 52.34 62 GLU A C 12
ATOM 22657 O O . GLU A 1 62 ? 14.388 2.789 6.619 1.00 2.04 62 GLU A O 12
ATOM 22669 N N . VAL A 1 63 ? 12.491 2.568 5.438 1.00 32.24 63 VAL A N 12
ATOM 22670 C CA . VAL A 1 63 ? 12.240 1.212 5.923 1.00 44.13 63 VAL A CA 12
ATOM 22671 C C . VAL A 1 63 ? 13.140 0.209 5.198 1.00 42.01 63 VAL A C 12
ATOM 22672 O O . VAL A 1 63 ? 13.538 -0.812 5.763 1.00 43.44 63 VAL A O 12
ATOM 22685 N N . ASP A 1 64 ? 13.477 0.527 3.952 1.00 32.34 64 ASP A N 12
ATOM 22686 C CA . ASP A 1 64 ? 14.470 -0.226 3.190 1.00 44.40 64 ASP A CA 12
ATOM 22687 C C . ASP A 1 64 ? 15.825 -0.174 3.890 1.00 63.04 64 ASP A C 12
ATOM 22688 O O . ASP A 1 64 ? 16.492 -1.194 4.061 1.00 62.14 64 ASP A O 12
ATOM 22697 N N . THR A 1 65 ? 16.212 1.019 4.317 1.00 11.04 65 THR A N 12
ATOM 22698 C CA . THR A 1 65 ? 17.484 1.214 4.997 1.00 72.02 65 THR A CA 12
ATOM 22699 C C . THR A 1 65 ? 17.384 0.803 6.471 1.00 21.40 65 THR A C 12
ATOM 22700 O O . THR A 1 65 ? 18.392 0.655 7.162 1.00 54.43 65 THR A O 12
ATOM 22711 N N . SER A 1 66 ? 16.159 0.606 6.942 1.00 31.44 66 SER A N 12
ATOM 22712 C CA . SER A 1 66 ? 15.921 0.181 8.316 1.00 13.41 66 SER A CA 12
ATOM 22713 C C . SER A 1 66 ? 16.313 -1.286 8.496 1.00 1.32 66 SER A C 12
ATOM 22714 O O . SER A 1 66 ? 16.581 -1.739 9.610 1.00 1.44 66 SER A O 12
ATOM 22722 N N . GLY A 1 67 ? 16.345 -2.025 7.394 1.00 34.22 67 GLY A N 12
ATOM 22723 C CA . GLY A 1 67 ? 16.722 -3.423 7.450 1.00 73.34 67 GLY A CA 12
ATOM 22724 C C . GLY A 1 67 ? 15.725 -4.312 6.741 1.00 25.30 67 GLY A C 12
ATOM 22725 O O . GLY A 1 67 ? 16.089 -5.335 6.167 1.00 1.14 67 GLY A O 12
ATOM 22729 N N . LYS A 1 68 ? 14.468 -3.899 6.757 1.00 55.54 68 LYS A N 12
ATOM 22730 C CA . LYS A 1 68 ? 13.394 -4.674 6.149 1.00 71.11 68 LYS A CA 12
ATOM 22731 C C . LYS A 1 68 ? 13.177 -4.241 4.701 1.00 70.41 68 LYS A C 12
ATOM 22732 O O . LYS A 1 68 ? 12.058 -3.944 4.277 1.00 33.32 68 LYS A O 12
ATOM 22751 N N . HIS A 1 69 ? 14.266 -4.228 3.944 1.00 51.00 69 HIS A N 12
ATOM 22752 C CA . HIS A 1 69 ? 14.238 -3.793 2.551 1.00 62.15 69 HIS A CA 12
ATOM 22753 C C . HIS A 1 69 ? 13.471 -4.791 1.684 1.00 14.54 69 HIS A C 12
ATOM 22754 O O . HIS A 1 69 ? 13.016 -4.458 0.589 1.00 20.42 69 HIS A O 12
ATOM 22769 N N . ASP A 1 70 ? 13.327 -6.013 2.185 1.00 74.23 70 ASP A N 12
ATOM 22770 C CA . ASP A 1 70 ? 12.573 -7.046 1.484 1.00 24.31 70 ASP A CA 12
ATOM 22771 C C . ASP A 1 70 ? 11.091 -6.696 1.493 1.00 65.21 70 ASP A C 12
ATOM 22772 O O . ASP A 1 70 ? 10.402 -6.822 0.481 1.00 44.21 70 ASP A O 12
ATOM 22781 N N . VAL A 1 71 ? 10.621 -6.226 2.641 1.00 34.44 71 VAL A N 12
ATOM 22782 C CA . VAL A 1 71 ? 9.241 -5.803 2.796 1.00 31.32 71 VAL A CA 12
ATOM 22783 C C . VAL A 1 71 ? 8.976 -4.583 1.926 1.00 23.20 71 VAL A C 12
ATOM 22784 O O . VAL A 1 71 ? 7.975 -4.520 1.214 1.00 41.12 71 VAL A O 12
ATOM 22797 N N . ALA A 1 72 ? 9.902 -3.633 1.974 1.00 72.34 72 ALA A N 12
ATOM 22798 C CA . ALA A 1 72 ? 9.812 -2.420 1.172 1.00 21.23 72 ALA A CA 12
ATOM 22799 C C . ALA A 1 72 ? 9.676 -2.751 -0.311 1.00 23.11 72 ALA A C 12
ATOM 22800 O O . ALA A 1 72 ? 8.786 -2.240 -0.989 1.00 4.52 72 ALA A O 12
ATOM 22807 N N . GLN A 1 73 ? 10.551 -3.626 -0.794 1.00 22.43 73 GLN A N 12
ATOM 22808 C CA . GLN A 1 73 ? 10.534 -4.055 -2.192 1.00 34.30 73 GLN A CA 12
ATOM 22809 C C . GLN A 1 73 ? 9.170 -4.635 -2.555 1.00 43.21 73 GLN A C 12
ATOM 22810 O O . GLN A 1 73 ? 8.588 -4.308 -3.595 1.00 22.40 73 GLN A O 12
ATOM 22824 N N . ARG A 1 74 ? 8.678 -5.514 -1.690 1.00 55.35 74 ARG A N 12
ATOM 22825 C CA . ARG A 1 74 ? 7.353 -6.108 -1.848 1.00 3.23 74 ARG A CA 12
ATOM 22826 C C . ARG A 1 74 ? 6.263 -5.043 -1.900 1.00 60.13 74 ARG A C 12
ATOM 22827 O O . ARG A 1 74 ? 5.332 -5.153 -2.692 1.00 12.32 74 ARG A O 12
ATOM 22848 N N . LEU A 1 75 ? 6.377 -4.020 -1.057 1.00 60.01 75 LEU A N 12
ATOM 22849 C CA . LEU A 1 75 ? 5.382 -2.950 -1.007 1.00 41.50 75 LEU A CA 12
ATOM 22850 C C . LEU A 1 75 ? 5.255 -2.250 -2.356 1.00 73.31 75 LEU A C 12
ATOM 22851 O O . LEU A 1 75 ? 4.145 -1.949 -2.798 1.00 73.33 75 LEU A O 12
ATOM 22867 N N . GLN A 1 76 ? 6.387 -2.017 -3.011 1.00 15.54 76 GLN A N 12
ATOM 22868 C CA . GLN A 1 76 ? 6.391 -1.377 -4.326 1.00 51.51 76 GLN A CA 12
ATOM 22869 C C . GLN A 1 76 ? 5.628 -2.238 -5.314 1.00 55.34 76 GLN A C 12
ATOM 22870 O O . GLN A 1 76 ? 4.787 -1.760 -6.072 1.00 51.13 76 GLN A O 12
ATOM 22884 N N . GLN A 1 77 ? 5.936 -3.518 -5.285 1.00 14.03 77 GLN A N 12
ATOM 22885 C CA . GLN A 1 77 ? 5.289 -4.489 -6.165 1.00 60.51 77 GLN A CA 12
ATOM 22886 C C . GLN A 1 77 ? 3.795 -4.592 -5.858 1.00 31.44 77 GLN A C 12
ATOM 22887 O O . GLN A 1 77 ? 2.967 -4.643 -6.769 1.00 22.43 77 GLN A O 12
ATOM 22901 N N . ARG A 1 78 ? 3.458 -4.604 -4.571 1.00 55.41 78 ARG A N 12
ATOM 22902 C CA . ARG A 1 78 ? 2.065 -4.660 -4.135 1.00 65.45 78 ARG A CA 12
ATOM 22903 C C . ARG A 1 78 ? 1.268 -3.493 -4.706 1.00 24.15 78 ARG A C 12
ATOM 22904 O O . ARG A 1 78 ? 0.235 -3.695 -5.344 1.00 12.43 78 ARG A O 12
ATOM 22925 N N . VAL A 1 79 ? 1.759 -2.275 -4.495 1.00 20.30 79 VAL A N 12
ATOM 22926 C CA . VAL A 1 79 ? 1.042 -1.087 -4.946 1.00 12.43 79 VAL A CA 12
ATOM 22927 C C . VAL A 1 79 ? 0.981 -1.023 -6.472 1.00 35.22 79 VAL A C 12
ATOM 22928 O O . VAL A 1 79 ? 0.003 -0.537 -7.031 1.00 60.23 79 VAL A O 12
ATOM 22941 N N . THR A 1 80 ? 2.016 -1.534 -7.139 1.00 43.45 80 THR A N 12
ATOM 22942 C CA . THR A 1 80 ? 2.044 -1.567 -8.598 1.00 33.35 80 THR A CA 12
ATOM 22943 C C . THR A 1 80 ? 0.857 -2.364 -9.144 1.00 14.33 80 THR A C 12
ATOM 22944 O O . THR A 1 80 ? 0.187 -1.932 -10.086 1.00 72.33 80 THR A O 12
ATOM 22955 N N . ALA A 1 81 ? 0.590 -3.516 -8.533 1.00 53.41 81 ALA A N 12
ATOM 22956 C CA . ALA A 1 81 ? -0.546 -4.341 -8.921 1.00 75.15 81 ALA A CA 12
ATOM 22957 C C . ALA A 1 81 ? -1.853 -3.622 -8.610 1.00 5.22 81 ALA A C 12
ATOM 22958 O O . ALA A 1 81 ? -2.789 -3.631 -9.413 1.00 22.11 81 ALA A O 12
ATOM 22965 N N . ILE A 1 82 ? -1.898 -2.984 -7.444 1.00 70.12 82 ILE A N 12
ATOM 22966 C CA . ILE A 1 82 ? -3.076 -2.237 -7.011 1.00 53.20 82 ILE A CA 12
ATOM 22967 C C . ILE A 1 82 ? -3.414 -1.126 -8.002 1.00 32.50 82 ILE A C 12
ATOM 22968 O O . ILE A 1 82 ? -4.583 -0.908 -8.324 1.00 42.34 82 ILE A O 12
ATOM 22984 N N . MET A 1 83 ? -2.381 -0.443 -8.498 1.00 65.44 83 MET A N 12
ATOM 22985 C CA . MET A 1 83 ? -2.564 0.631 -9.473 1.00 2.00 83 MET A CA 12
ATOM 22986 C C . MET A 1 83 ? -3.359 0.133 -10.671 1.00 12.25 83 MET A C 12
ATOM 22987 O O . MET A 1 83 ? -4.359 0.733 -11.059 1.00 1.22 83 MET A O 12
ATOM 23001 N N . ARG A 1 84 ? -2.916 -0.986 -11.233 1.00 70.30 84 ARG A N 12
ATOM 23002 C CA . ARG A 1 84 ? -3.506 -1.530 -12.451 1.00 2.35 84 ARG A CA 12
ATOM 23003 C C . ARG A 1 84 ? -4.995 -1.830 -12.275 1.00 71.12 84 ARG A C 12
ATOM 23004 O O . ARG A 1 84 ? -5.806 -1.476 -13.131 1.00 74.11 84 ARG A O 12
ATOM 23025 N N . TYR A 1 85 ? -5.357 -2.454 -11.161 1.00 73.25 85 TYR A N 12
ATOM 23026 C CA . TYR A 1 85 ? -6.754 -2.786 -10.902 1.00 63.31 85 TYR A CA 12
ATOM 23027 C C . TYR A 1 85 ? -7.586 -1.527 -10.670 1.00 45.20 85 TYR A C 12
ATOM 23028 O O . TYR A 1 85 ? -8.751 -1.459 -11.064 1.00 24.34 85 TYR A O 12
ATOM 23046 N N . ALA A 1 86 ? -6.978 -0.523 -10.052 1.00 75.11 86 ALA A N 12
ATOM 23047 C CA . ALA A 1 86 ? -7.660 0.739 -9.798 1.00 51.51 86 ALA A CA 12
ATOM 23048 C C . ALA A 1 86 ? -7.901 1.498 -11.100 1.00 42.04 86 ALA A C 12
ATOM 23049 O O . ALA A 1 86 ? -8.940 2.144 -11.274 1.00 64.02 86 ALA A O 12
ATOM 23056 N N . VAL A 1 87 ? -6.936 1.413 -12.012 1.00 1.31 87 VAL A N 12
ATOM 23057 C CA . VAL A 1 87 ? -7.056 2.040 -13.320 1.00 40.33 87 VAL A CA 12
ATOM 23058 C C . VAL A 1 87 ? -8.173 1.389 -14.125 1.00 4.54 87 VAL A C 12
ATOM 23059 O O . VAL A 1 87 ? -8.939 2.074 -14.802 1.00 71.13 87 VAL A O 12
ATOM 23072 N N . GLN A 1 88 ? -8.276 0.067 -14.031 1.00 4.24 88 GLN A N 12
ATOM 23073 C CA . GLN A 1 88 ? -9.299 -0.673 -14.759 1.00 21.34 88 GLN A CA 12
ATOM 23074 C C . GLN A 1 88 ? -10.697 -0.266 -14.314 1.00 35.15 88 GLN A C 12
ATOM 23075 O O . GLN A 1 88 ? -11.634 -0.265 -15.108 1.00 25.20 88 GLN A O 12
ATOM 23089 N N . ASN A 1 89 ? -10.833 0.083 -13.044 1.00 50.10 89 ASN A N 12
ATOM 23090 C CA . ASN A 1 89 ? -12.125 0.460 -12.501 1.00 13.05 89 ASN A CA 12
ATOM 23091 C C . ASN A 1 89 ? -12.422 1.936 -12.769 1.00 25.41 89 ASN A C 12
ATOM 23092 O O . ASN A 1 89 ? -13.510 2.419 -12.462 1.00 70.35 89 ASN A O 12
ATOM 23103 N N . ASP A 1 90 ? -11.439 2.640 -13.337 1.00 20.42 90 ASP A N 12
ATOM 23104 C CA . ASP A 1 90 ? -11.600 4.043 -13.744 1.00 63.45 90 ASP A CA 12
ATOM 23105 C C . ASP A 1 90 ? -11.892 4.967 -12.561 1.00 13.21 90 ASP A C 12
ATOM 23106 O O . ASP A 1 90 ? -12.477 6.035 -12.732 1.00 63.24 90 ASP A O 12
ATOM 23115 N N . TYR A 1 91 ? -11.457 4.582 -11.369 1.00 44.23 91 TYR A N 12
ATOM 23116 C CA . TYR A 1 91 ? -11.729 5.386 -10.180 1.00 41.52 91 TYR A CA 12
ATOM 23117 C C . TYR A 1 91 ? -10.624 6.397 -9.901 1.00 44.52 91 TYR A C 12
ATOM 23118 O O . TYR A 1 91 ? -10.898 7.585 -9.739 1.00 42.34 91 TYR A O 12
ATOM 23136 N N . ILE A 1 92 ? -9.380 5.933 -9.852 1.00 4.02 92 ILE A N 12
ATOM 23137 C CA . ILE A 1 92 ? -8.260 6.807 -9.507 1.00 51.55 92 ILE A CA 12
ATOM 23138 C C . ILE A 1 92 ? -7.982 7.828 -10.608 1.00 35.34 92 ILE A C 12
ATOM 23139 O O . ILE A 1 92 ? -7.410 8.886 -10.341 1.00 13.24 92 ILE A O 12
ATOM 23155 N N . ASP A 1 93 ? -8.394 7.488 -11.835 1.00 44.23 93 ASP A N 12
ATOM 23156 C CA . ASP A 1 93 ? -8.276 8.370 -13.008 1.00 71.20 93 ASP A CA 12
ATOM 23157 C C . ASP A 1 93 ? -6.823 8.527 -13.458 1.00 65.55 93 ASP A C 12
ATOM 23158 O O . ASP A 1 93 ? -6.475 8.195 -14.591 1.00 52.10 93 ASP A O 12
ATOM 23167 N N . SER A 1 94 ? -5.989 9.026 -12.564 1.00 25.04 94 SER A N 12
ATOM 23168 C CA . SER A 1 94 ? -4.585 9.255 -12.860 1.00 20.42 94 SER A CA 12
ATOM 23169 C C . SER A 1 94 ? -3.786 7.962 -12.725 1.00 21.13 94 SER A C 12
ATOM 23170 O O . SER A 1 94 ? -4.305 6.947 -12.257 1.00 61.23 94 SER A O 12
ATOM 23178 N N . ASN A 1 95 ? -2.527 8.007 -13.135 1.00 55.01 95 ASN A N 12
ATOM 23179 C CA . ASN A 1 95 ? -1.648 6.851 -13.048 1.00 61.03 95 ASN A CA 12
ATOM 23180 C C . ASN A 1 95 ? -0.440 7.152 -12.174 1.00 63.22 95 ASN A C 12
ATOM 23181 O O . ASN A 1 95 ? 0.603 7.572 -12.676 1.00 50.32 95 ASN A O 12
ATOM 23192 N N . PRO A 1 96 ? -0.561 6.976 -10.851 1.00 65.54 96 PRO A N 12
ATOM 23193 C CA . PRO A 1 96 ? 0.570 7.148 -9.949 1.00 42.14 96 PRO A CA 12
ATOM 23194 C C . PRO A 1 96 ? 1.479 5.928 -9.970 1.00 43.05 96 PRO A C 12
ATOM 23195 O O . PRO A 1 96 ? 1.218 4.972 -10.705 1.00 34.13 96 PRO A O 12
ATOM 23206 N N . ALA A 1 97 ? 2.532 5.956 -9.151 1.00 34.21 97 ALA A N 12
ATOM 23207 C CA . ALA A 1 97 ? 3.515 4.871 -9.100 1.00 51.41 97 ALA A CA 12
ATOM 23208 C C . ALA A 1 97 ? 4.034 4.507 -10.497 1.00 43.53 97 ALA A C 12
ATOM 23209 O O . ALA A 1 97 ? 4.489 3.387 -10.723 1.00 1.44 97 ALA A O 12
ATOM 23216 N N . SER A 1 98 ? 3.989 5.471 -11.412 1.00 32.02 98 SER A N 12
ATOM 23217 C CA . SER A 1 98 ? 4.366 5.249 -12.800 1.00 13.34 98 SER A CA 12
ATOM 23218 C C . SER A 1 98 ? 5.826 4.804 -12.912 1.00 12.02 98 SER A C 12
ATOM 23219 O O . SER A 1 98 ? 6.117 3.666 -13.296 1.00 70.43 98 SER A O 12
ATOM 23227 N N . ASP A 1 99 ? 6.730 5.705 -12.566 1.00 22.40 99 ASP A N 12
ATOM 23228 C CA . ASP A 1 99 ? 8.155 5.408 -12.552 1.00 50.11 99 ASP A CA 12
ATOM 23229 C C . ASP A 1 99 ? 8.627 5.404 -11.104 1.00 3.10 99 ASP A C 12
ATOM 23230 O O . ASP A 1 99 ? 9.407 6.256 -10.671 1.00 33.44 99 ASP A O 12
ATOM 23239 N N . MET A 1 100 ? 8.091 4.456 -10.351 1.00 61.04 100 MET A N 12
ATOM 23240 C CA . MET A 1 100 ? 8.264 4.411 -8.903 1.00 0.00 100 MET A CA 12
ATOM 23241 C C . MET A 1 100 ? 9.405 3.472 -8.510 1.00 21.35 100 MET A C 12
ATOM 23242 O O . MET A 1 100 ? 10.138 3.732 -7.555 1.00 72.34 100 MET A O 12
ATOM 23256 N N . ALA A 1 101 ? 9.565 2.396 -9.263 1.00 13.43 101 ALA A N 12
ATOM 23257 C CA . ALA A 1 101 ? 10.596 1.412 -8.978 1.00 22.01 101 ALA A CA 12
ATOM 23258 C C . ALA A 1 101 ? 11.749 1.555 -9.962 1.00 21.12 101 ALA A C 12
ATOM 23259 O O . ALA A 1 101 ? 11.626 1.196 -11.135 1.00 53.05 101 ALA A O 12
ATOM 23266 N N . GLY A 1 102 ? 12.855 2.104 -9.490 1.00 73.30 102 GLY A N 12
ATOM 23267 C CA . GLY A 1 102 ? 14.014 2.276 -10.335 1.00 10.00 102 GLY A CA 12
ATOM 23268 C C . GLY A 1 102 ? 15.243 2.651 -9.545 1.00 24.04 102 GLY A C 12
ATOM 23269 O O . GLY A 1 102 ? 15.155 3.440 -8.602 1.00 63.32 102 GLY A O 12
ATOM 23273 N N . ALA A 1 103 ? 16.380 2.078 -9.936 1.00 21.52 103 ALA A N 12
ATOM 23274 C CA . ALA A 1 103 ? 17.669 2.344 -9.302 1.00 50.01 103 ALA A CA 12
ATOM 23275 C C . ALA A 1 103 ? 17.673 1.951 -7.823 1.00 71.30 103 ALA A C 12
ATOM 23276 O O . ALA A 1 103 ? 17.329 2.749 -6.952 1.00 64.51 103 ALA A O 12
ATOM 23283 N N . LEU A 1 104 ? 18.062 0.714 -7.547 1.00 13.24 104 LEU A N 12
ATOM 23284 C CA . LEU A 1 104 ? 18.154 0.236 -6.175 1.00 61.23 104 LEU A CA 12
ATOM 23285 C C . LEU A 1 104 ? 19.508 0.601 -5.570 1.00 34.02 104 LEU A C 12
ATOM 23286 O O . LEU A 1 104 ? 19.663 0.648 -4.350 1.00 12.22 104 LEU A O 12
ATOM 23302 N N . SER A 1 105 ? 20.479 0.867 -6.428 1.00 54.32 105 SER A N 12
ATOM 23303 C CA . SER A 1 105 ? 21.806 1.265 -5.986 1.00 14.01 105 SER A CA 12
ATOM 23304 C C . SER A 1 105 ? 22.067 2.720 -6.349 1.00 31.03 105 SER A C 12
ATOM 23305 O O . SER A 1 105 ? 22.126 3.597 -5.482 1.00 10.53 105 SER A O 12
ATOM 23313 N N . THR A 1 106 ? 22.199 2.967 -7.639 1.00 72.33 106 THR A N 12
ATOM 23314 C CA . THR A 1 106 ? 22.522 4.284 -8.151 1.00 61.20 106 THR A CA 12
ATOM 23315 C C . THR A 1 106 ? 21.926 4.466 -9.539 1.00 13.44 106 THR A C 12
ATOM 23316 O O . THR A 1 106 ? 22.085 3.605 -10.408 1.00 23.41 106 THR A O 12
ATOM 23327 N N . THR A 1 107 ? 21.213 5.564 -9.736 1.00 74.42 107 THR A N 12
ATOM 23328 C CA . THR A 1 107 ? 20.624 5.861 -11.030 1.00 72.03 107 THR A CA 12
ATOM 23329 C C . THR A 1 107 ? 21.710 6.235 -12.029 1.00 73.11 107 THR A C 12
ATOM 23330 O O . THR A 1 107 ? 22.706 6.867 -11.671 1.00 0.31 107 THR A O 12
ATOM 23341 N N . LYS A 1 108 ? 21.519 5.842 -13.274 1.00 63.04 108 LYS A N 12
ATOM 23342 C CA . LYS A 1 108 ? 22.472 6.141 -14.319 1.00 62.21 108 LYS A CA 12
ATOM 23343 C C . LYS A 1 108 ? 21.968 7.292 -15.161 1.00 10.44 108 LYS A C 12
ATOM 23344 O O . LYS A 1 108 ? 20.792 7.345 -15.532 1.00 31.34 108 LYS A O 12
ATOM 23363 N N . ALA A 1 109 ? 22.858 8.207 -15.447 1.00 1.31 109 ALA A N 12
ATOM 23364 C CA . ALA A 1 109 ? 22.505 9.399 -16.204 1.00 43.01 109 ALA A CA 12
ATOM 23365 C C . ALA A 1 109 ? 23.461 9.629 -17.364 1.00 53.22 109 ALA A C 12
ATOM 23366 O O . ALA A 1 109 ? 23.027 9.865 -18.490 1.00 60.12 109 ALA A O 12
ATOM 23373 N N . ARG A 1 110 ? 24.758 9.546 -17.074 1.00 51.42 110 ARG A N 12
ATOM 23374 C CA . ARG A 1 110 ? 25.801 9.851 -18.051 1.00 74.14 110 ARG A CA 12
ATOM 23375 C C . ARG A 1 110 ? 25.634 11.274 -18.588 1.00 71.02 110 ARG A C 12
ATOM 23376 O O . ARG A 1 110 ? 24.991 11.502 -19.612 1.00 62.12 110 ARG A O 12
ATOM 23397 N N . HIS A 1 111 ? 26.198 12.228 -17.869 1.00 63.23 111 HIS A N 12
ATOM 23398 C CA . HIS A 1 111 ? 26.127 13.627 -18.255 1.00 24.43 111 HIS A CA 12
ATOM 23399 C C . HIS A 1 111 ? 27.429 14.327 -17.899 1.00 0.04 111 HIS A C 12
ATOM 23400 O O . HIS A 1 111 ? 27.764 14.468 -16.724 1.00 41.14 111 HIS A O 12
ATOM 23415 N N . TYR A 1 112 ? 28.162 14.757 -18.913 1.00 21.33 112 TYR A N 12
ATOM 23416 C CA . TYR A 1 112 ? 29.416 15.455 -18.697 1.00 43.31 112 TYR A CA 12
ATOM 23417 C C . TYR A 1 112 ? 29.136 16.943 -18.553 1.00 41.11 112 TYR A C 12
ATOM 23418 O O . TYR A 1 112 ? 28.792 17.617 -19.526 1.00 20.03 112 TYR A O 12
ATOM 23436 N N . PRO A 1 113 ? 29.251 17.470 -17.328 1.00 41.20 113 PRO A N 12
ATOM 23437 C CA . PRO A 1 113 ? 28.874 18.835 -17.017 1.00 63.14 113 PRO A CA 12
ATOM 23438 C C . PRO A 1 113 ? 29.984 19.829 -17.294 1.00 55.51 113 PRO A C 12
ATOM 23439 O O . PRO A 1 113 ? 30.951 19.940 -16.538 1.00 44.10 113 PRO A O 12
ATOM 23450 N N . LEU A 1 114 ? 29.841 20.536 -18.392 1.00 12.22 114 LEU A N 12
ATOM 23451 C CA . LEU A 1 114 ? 30.763 21.599 -18.744 1.00 50.10 114 LEU A CA 12
ATOM 23452 C C . LEU A 1 114 ? 30.151 22.934 -18.353 1.00 61.14 114 LEU A C 12
ATOM 23453 O O . LEU A 1 114 ? 30.849 23.928 -18.160 1.00 42.22 114 LEU A O 12
ATOM 23469 N N . GLU A 1 115 ? 28.834 22.936 -18.225 1.00 54.53 115 GLU A N 12
ATOM 23470 C CA . GLU A 1 115 ? 28.100 24.129 -17.859 1.00 41.21 115 GLU A CA 12
ATOM 23471 C C . GLU A 1 115 ? 27.625 24.056 -16.413 1.00 64.24 115 GLU A C 12
ATOM 23472 O O . GLU A 1 115 ? 26.903 23.139 -16.026 1.00 11.25 115 GLU A O 12
ATOM 23484 N N . HIS A 1 116 ? 28.060 25.016 -15.618 1.00 0.53 116 HIS A N 12
ATOM 23485 C CA . HIS A 1 116 ? 27.565 25.183 -14.262 1.00 72.05 116 HIS A CA 12
ATOM 23486 C C . HIS A 1 116 ? 27.329 26.656 -13.991 1.00 53.52 116 HIS A C 12
ATOM 23487 O O . HIS A 1 116 ? 28.067 27.509 -14.485 1.00 0.21 116 HIS A O 12
ATOM 23502 N N . HIS A 1 117 ? 26.297 26.956 -13.223 1.00 32.34 117 HIS A N 12
ATOM 23503 C CA . HIS A 1 117 ? 25.959 28.336 -12.912 1.00 45.53 117 HIS A CA 12
ATOM 23504 C C . HIS A 1 117 ? 26.590 28.733 -11.585 1.00 34.42 117 HIS A C 12
ATOM 23505 O O . HIS A 1 117 ? 26.255 28.177 -10.538 1.00 23.11 117 HIS A O 12
ATOM 23520 N N . HIS A 1 118 ? 27.509 29.683 -11.628 1.00 74.01 118 HIS A N 12
ATOM 23521 C CA . HIS A 1 118 ? 28.231 30.093 -10.434 1.00 3.41 118 HIS A CA 12
ATOM 23522 C C . HIS A 1 118 ? 27.640 31.384 -9.886 1.00 54.41 118 HIS A C 12
ATOM 23523 O O . HIS A 1 118 ? 27.672 32.419 -10.547 1.00 43.15 118 HIS A O 12
ATOM 23538 N N . HIS A 1 119 ? 27.088 31.315 -8.686 1.00 24.41 119 HIS A N 12
ATOM 23539 C CA . HIS A 1 119 ? 26.452 32.471 -8.077 1.00 12.42 119 HIS A CA 12
ATOM 23540 C C . HIS A 1 119 ? 26.741 32.525 -6.583 1.00 33.13 119 HIS A C 12
ATOM 23541 O O . HIS A 1 119 ? 26.428 31.588 -5.853 1.00 62.13 119 HIS A O 12
ATOM 23556 N N . HIS A 1 120 ? 27.331 33.628 -6.142 1.00 40.22 120 HIS A N 12
ATOM 23557 C CA . HIS A 1 120 ? 27.617 33.841 -4.729 1.00 64.33 120 HIS A CA 12
ATOM 23558 C C . HIS A 1 120 ? 28.113 35.263 -4.506 1.00 41.12 120 HIS A C 12
ATOM 23559 O O . HIS A 1 120 ? 28.964 35.756 -5.250 1.00 15.44 120 HIS A O 12
ATOM 23574 N N . HIS A 1 121 ? 27.572 35.922 -3.494 1.00 65.04 121 HIS A N 12
ATOM 23575 C CA . HIS A 1 121 ? 28.005 37.263 -3.143 1.00 12.03 121 HIS A CA 12
ATOM 23576 C C . HIS A 1 121 ? 29.228 37.190 -2.238 1.00 34.33 121 HIS A C 12
ATOM 23577 O O . HIS A 1 121 ? 29.066 36.832 -1.055 1.00 37.40 121 HIS A O 12
ATOM 23593 N N . MET A 1 1 ? -19.193 -13.451 0.795 1.00 14.42 1 MET A N 13
ATOM 23594 C CA . MET A 1 1 ? -18.356 -12.820 1.841 1.00 4.30 1 MET A CA 13
ATOM 23595 C C . MET A 1 1 ? -18.728 -11.354 1.986 1.00 34.15 1 MET A C 13
ATOM 23596 O O . MET A 1 1 ? -19.331 -10.768 1.084 1.00 12.03 1 MET A O 13
ATOM 23612 N N . GLU A 1 2 ? -18.385 -10.762 3.122 1.00 32.24 2 GLU A N 13
ATOM 23613 C CA . GLU A 1 2 ? -18.656 -9.352 3.351 1.00 42.12 2 GLU A CA 13
ATOM 23614 C C . GLU A 1 2 ? -17.504 -8.508 2.837 1.00 62.25 2 GLU A C 13
ATOM 23615 O O . GLU A 1 2 ? -16.466 -8.392 3.486 1.00 63.42 2 GLU A O 13
ATOM 23627 N N . ASN A 1 3 ? -17.689 -7.936 1.664 1.00 13.43 3 ASN A N 13
ATOM 23628 C CA . ASN A 1 3 ? -16.664 -7.108 1.050 1.00 62.11 3 ASN A CA 13
ATOM 23629 C C . ASN A 1 3 ? -16.882 -5.656 1.426 1.00 65.14 3 ASN A C 13
ATOM 23630 O O . ASN A 1 3 ? -17.632 -4.936 0.767 1.00 54.15 3 ASN A O 13
ATOM 23641 N N . SER A 1 4 ? -16.248 -5.242 2.507 1.00 4.30 4 SER A N 13
ATOM 23642 C CA . SER A 1 4 ? -16.440 -3.906 3.039 1.00 3.12 4 SER A CA 13
ATOM 23643 C C . SER A 1 4 ? -15.432 -2.924 2.444 1.00 64.13 4 SER A C 13
ATOM 23644 O O . SER A 1 4 ? -14.228 -3.021 2.694 1.00 13.24 4 SER A O 13
ATOM 23652 N N . GLY A 1 5 ? -15.938 -1.998 1.643 1.00 31.25 5 GLY A N 13
ATOM 23653 C CA . GLY A 1 5 ? -15.107 -0.965 1.063 1.00 1.43 5 GLY A CA 13
ATOM 23654 C C . GLY A 1 5 ? -15.937 0.233 0.656 1.00 53.32 5 GLY A C 13
ATOM 23655 O O . GLY A 1 5 ? -17.141 0.102 0.435 1.00 21.31 5 GLY A O 13
ATOM 23659 N N . ALA A 1 6 ? -15.317 1.399 0.566 1.00 51.12 6 ALA A N 13
ATOM 23660 C CA . ALA A 1 6 ? -16.050 2.608 0.219 1.00 32.33 6 ALA A CA 13
ATOM 23661 C C . ALA A 1 6 ? -15.800 3.011 -1.232 1.00 55.14 6 ALA A C 13
ATOM 23662 O O . ALA A 1 6 ? -16.565 2.642 -2.125 1.00 31.21 6 ALA A O 13
ATOM 23669 N N . TYR A 1 7 ? -14.722 3.753 -1.462 1.00 11.33 7 TYR A N 13
ATOM 23670 C CA . TYR A 1 7 ? -14.395 4.256 -2.796 1.00 5.41 7 TYR A CA 13
ATOM 23671 C C . TYR A 1 7 ? -12.952 4.750 -2.844 1.00 52.33 7 TYR A C 13
ATOM 23672 O O . TYR A 1 7 ? -12.564 5.495 -3.744 1.00 45.40 7 TYR A O 13
ATOM 23690 N N . THR A 1 8 ? -12.162 4.326 -1.868 1.00 33.03 8 THR A N 13
ATOM 23691 C CA . THR A 1 8 ? -10.789 4.783 -1.748 1.00 61.32 8 THR A CA 13
ATOM 23692 C C . THR A 1 8 ? -9.797 3.694 -2.167 1.00 20.22 8 THR A C 13
ATOM 23693 O O . THR A 1 8 ? -10.186 2.684 -2.750 1.00 63.11 8 THR A O 13
ATOM 23704 N N . PHE A 1 9 ? -8.524 3.901 -1.858 1.00 42.53 9 PHE A N 13
ATOM 23705 C CA . PHE A 1 9 ? -7.452 3.023 -2.323 1.00 35.13 9 PHE A CA 13
ATOM 23706 C C . PHE A 1 9 ? -7.567 1.636 -1.690 1.00 43.23 9 PHE A C 13
ATOM 23707 O O . PHE A 1 9 ? -7.294 0.619 -2.333 1.00 22.11 9 PHE A O 13
ATOM 23724 N N . GLU A 1 10 ? -8.001 1.616 -0.438 1.00 4.54 10 GLU A N 13
ATOM 23725 C CA . GLU A 1 10 ? -8.089 0.389 0.345 1.00 75.14 10 GLU A CA 13
ATOM 23726 C C . GLU A 1 10 ? -9.056 -0.618 -0.280 1.00 0.41 10 GLU A C 13
ATOM 23727 O O . GLU A 1 10 ? -8.759 -1.810 -0.345 1.00 50.24 10 GLU A O 13
ATOM 23739 N N . THR A 1 11 ? -10.204 -0.139 -0.753 1.00 25.04 11 THR A N 13
ATOM 23740 C CA . THR A 1 11 ? -11.270 -1.030 -1.212 1.00 41.35 11 THR A CA 13
ATOM 23741 C C . THR A 1 11 ? -10.861 -1.816 -2.459 1.00 42.24 11 THR A C 13
ATOM 23742 O O . THR A 1 11 ? -11.327 -2.935 -2.667 1.00 51.33 11 THR A O 13
ATOM 23753 N N . ILE A 1 12 ? -9.996 -1.237 -3.281 1.00 12.55 12 ILE A N 13
ATOM 23754 C CA . ILE A 1 12 ? -9.552 -1.906 -4.496 1.00 13.00 12 ILE A CA 13
ATOM 23755 C C . ILE A 1 12 ? -8.605 -3.053 -4.154 1.00 15.34 12 ILE A C 13
ATOM 23756 O O . ILE A 1 12 ? -8.757 -4.170 -4.652 1.00 33.02 12 ILE A O 13
ATOM 23772 N N . ALA A 1 13 ? -7.647 -2.777 -3.278 1.00 42.12 13 ALA A N 13
ATOM 23773 C CA . ALA A 1 13 ? -6.720 -3.797 -2.810 1.00 1.22 13 ALA A CA 13
ATOM 23774 C C . ALA A 1 13 ? -7.470 -4.887 -2.064 1.00 25.14 13 ALA A C 13
ATOM 23775 O O . ALA A 1 13 ? -7.159 -6.072 -2.184 1.00 73.12 13 ALA A O 13
ATOM 23782 N N . ARG A 1 14 ? -8.478 -4.464 -1.314 1.00 61.33 14 ARG A N 13
ATOM 23783 C CA . ARG A 1 14 ? -9.283 -5.355 -0.492 1.00 4.41 14 ARG A CA 13
ATOM 23784 C C . ARG A 1 14 ? -9.947 -6.434 -1.339 1.00 40.44 14 ARG A C 13
ATOM 23785 O O . ARG A 1 14 ? -10.187 -7.533 -0.863 1.00 4.13 14 ARG A O 13
ATOM 23806 N N . GLU A 1 15 ? -10.218 -6.119 -2.599 1.00 31.10 15 GLU A N 13
ATOM 23807 C CA . GLU A 1 15 ? -10.951 -7.032 -3.463 1.00 32.11 15 GLU A CA 13
ATOM 23808 C C . GLU A 1 15 ? -10.094 -8.239 -3.864 1.00 12.31 15 GLU A C 13
ATOM 23809 O O . GLU A 1 15 ? -10.449 -9.383 -3.577 1.00 21.43 15 GLU A O 13
ATOM 23821 N N . TRP A 1 16 ? -8.961 -7.988 -4.513 1.00 32.15 16 TRP A N 13
ATOM 23822 C CA . TRP A 1 16 ? -8.121 -9.078 -5.008 1.00 3.54 16 TRP A CA 13
ATOM 23823 C C . TRP A 1 16 ? -7.218 -9.666 -3.914 1.00 0.15 16 TRP A C 13
ATOM 23824 O O . TRP A 1 16 ? -6.961 -10.868 -3.895 1.00 41.53 16 TRP A O 13
ATOM 23845 N N . HIS A 1 17 ? -6.741 -8.823 -3.005 1.00 25.24 17 HIS A N 13
ATOM 23846 C CA . HIS A 1 17 ? -5.808 -9.249 -1.955 1.00 0.13 17 HIS A CA 13
ATOM 23847 C C . HIS A 1 17 ? -6.495 -10.081 -0.866 1.00 35.23 17 HIS A C 13
ATOM 23848 O O . HIS A 1 17 ? -5.835 -10.833 -0.154 1.00 33.33 17 HIS A O 13
ATOM 23863 N N . GLU A 1 18 ? -7.809 -9.929 -0.740 1.00 12.12 18 GLU A N 13
ATOM 23864 C CA . GLU A 1 18 ? -8.573 -10.470 0.391 1.00 64.43 18 GLU A CA 13
ATOM 23865 C C . GLU A 1 18 ? -8.282 -11.952 0.656 1.00 53.55 18 GLU A C 13
ATOM 23866 O O . GLU A 1 18 ? -8.027 -12.344 1.795 1.00 14.43 18 GLU A O 13
ATOM 23878 N N . SER A 1 19 ? -8.301 -12.764 -0.389 1.00 13.32 19 SER A N 13
ATOM 23879 C CA . SER A 1 19 ? -8.180 -14.208 -0.228 1.00 53.30 19 SER A CA 13
ATOM 23880 C C . SER A 1 19 ? -6.712 -14.657 -0.136 1.00 15.23 19 SER A C 13
ATOM 23881 O O . SER A 1 19 ? -6.427 -15.852 -0.039 1.00 24.12 19 SER A O 13
ATOM 23889 N N . ASN A 1 20 ? -5.784 -13.706 -0.132 1.00 63.52 20 ASN A N 13
ATOM 23890 C CA . ASN A 1 20 ? -4.364 -14.047 -0.155 1.00 72.05 20 ASN A CA 13
ATOM 23891 C C . ASN A 1 20 ? -3.569 -13.254 0.880 1.00 21.33 20 ASN A C 13
ATOM 23892 O O . ASN A 1 20 ? -3.229 -12.088 0.659 1.00 53.45 20 ASN A O 13
ATOM 23903 N N . LYS A 1 21 ? -3.287 -13.895 2.011 1.00 33.20 21 LYS A N 13
ATOM 23904 C CA . LYS A 1 21 ? -2.421 -13.320 3.039 1.00 14.13 21 LYS A CA 13
ATOM 23905 C C . LYS A 1 21 ? -2.142 -14.367 4.115 1.00 73.21 21 LYS A C 13
ATOM 23906 O O . LYS A 1 21 ? -1.044 -14.915 4.198 1.00 32.14 21 LYS A O 13
ATOM 23925 N N . ARG A 1 22 ? -3.152 -14.640 4.929 1.00 40.11 22 ARG A N 13
ATOM 23926 C CA . ARG A 1 22 ? -3.034 -15.603 6.012 1.00 20.11 22 ARG A CA 13
ATOM 23927 C C . ARG A 1 22 ? -4.430 -16.002 6.472 1.00 41.52 22 ARG A C 13
ATOM 23928 O O . ARG A 1 22 ? -5.181 -15.169 6.976 1.00 20.14 22 ARG A O 13
ATOM 23949 N N . TRP A 1 23 ? -4.782 -17.263 6.267 1.00 13.02 23 TRP A N 13
ATOM 23950 C CA . TRP A 1 23 ? -6.103 -17.758 6.639 1.00 42.12 23 TRP A CA 13
ATOM 23951 C C . TRP A 1 23 ? -6.249 -17.873 8.154 1.00 50.33 23 TRP A C 13
ATOM 23952 O O . TRP A 1 23 ? -5.877 -18.887 8.750 1.00 70.41 23 TRP A O 13
ATOM 23973 N N . SER A 1 24 ? -6.745 -16.798 8.757 1.00 62.21 24 SER A N 13
ATOM 23974 C CA . SER A 1 24 ? -7.086 -16.747 10.177 1.00 44.31 24 SER A CA 13
ATOM 23975 C C . SER A 1 24 ? -7.529 -15.335 10.535 1.00 42.51 24 SER A C 13
ATOM 23976 O O . SER A 1 24 ? -6.764 -14.382 10.390 1.00 23.42 24 SER A O 13
ATOM 23984 N N . GLU A 1 25 ? -8.765 -15.201 11.001 1.00 2.32 25 GLU A N 13
ATOM 23985 C CA . GLU A 1 25 ? -9.368 -13.887 11.226 1.00 20.05 25 GLU A CA 13
ATOM 23986 C C . GLU A 1 25 ? -8.619 -13.077 12.283 1.00 52.30 25 GLU A C 13
ATOM 23987 O O . GLU A 1 25 ? -8.549 -11.854 12.190 1.00 33.21 25 GLU A O 13
ATOM 23999 N N . ASP A 1 26 ? -8.050 -13.751 13.275 1.00 54.04 26 ASP A N 13
ATOM 24000 C CA . ASP A 1 26 ? -7.278 -13.063 14.312 1.00 42.12 26 ASP A CA 13
ATOM 24001 C C . ASP A 1 26 ? -6.045 -12.407 13.708 1.00 70.43 26 ASP A C 13
ATOM 24002 O O . ASP A 1 26 ? -5.764 -11.232 13.946 1.00 41.42 26 ASP A O 13
ATOM 24011 N N . HIS A 1 27 ? -5.328 -13.169 12.895 1.00 21.34 27 HIS A N 13
ATOM 24012 C CA . HIS A 1 27 ? -4.103 -12.684 12.274 1.00 72.14 27 HIS A CA 13
ATOM 24013 C C . HIS A 1 27 ? -4.450 -11.674 11.183 1.00 61.40 27 HIS A C 13
ATOM 24014 O O . HIS A 1 27 ? -3.724 -10.710 10.952 1.00 34.22 27 HIS A O 13
ATOM 24029 N N . ARG A 1 28 ? -5.585 -11.902 10.537 1.00 22.24 28 ARG A N 13
ATOM 24030 C CA . ARG A 1 28 ? -6.107 -10.999 9.518 1.00 2.33 28 ARG A CA 13
ATOM 24031 C C . ARG A 1 28 ? -6.492 -9.645 10.121 1.00 70.15 28 ARG A C 13
ATOM 24032 O O . ARG A 1 28 ? -6.290 -8.600 9.500 1.00 23.00 28 ARG A O 13
ATOM 24053 N N . SER A 1 29 ? -7.042 -9.666 11.324 1.00 33.30 29 SER A N 13
ATOM 24054 C CA . SER A 1 29 ? -7.523 -8.447 11.954 1.00 52.05 29 SER A CA 13
ATOM 24055 C C . SER A 1 29 ? -6.370 -7.620 12.522 1.00 12.01 29 SER A C 13
ATOM 24056 O O . SER A 1 29 ? -6.360 -6.394 12.406 1.00 71.45 29 SER A O 13
ATOM 24064 N N . ARG A 1 30 ? -5.385 -8.287 13.120 1.00 34.33 30 ARG A N 13
ATOM 24065 C CA . ARG A 1 30 ? -4.292 -7.578 13.784 1.00 33.12 30 ARG A CA 13
ATOM 24066 C C . ARG A 1 30 ? -3.448 -6.773 12.793 1.00 45.02 30 ARG A C 13
ATOM 24067 O O . ARG A 1 30 ? -2.952 -5.698 13.129 1.00 0.42 30 ARG A O 13
ATOM 24088 N N . VAL A 1 31 ? -3.294 -7.282 11.570 1.00 41.04 31 VAL A N 13
ATOM 24089 C CA . VAL A 1 31 ? -2.470 -6.609 10.564 1.00 32.43 31 VAL A CA 13
ATOM 24090 C C . VAL A 1 31 ? -3.076 -5.269 10.150 1.00 54.33 31 VAL A C 13
ATOM 24091 O O . VAL A 1 31 ? -2.399 -4.432 9.557 1.00 73.53 31 VAL A O 13
ATOM 24104 N N . LEU A 1 32 ? -4.350 -5.068 10.469 1.00 22.42 32 LEU A N 13
ATOM 24105 C CA . LEU A 1 32 ? -5.014 -3.800 10.195 1.00 43.41 32 LEU A CA 13
ATOM 24106 C C . LEU A 1 32 ? -4.372 -2.689 11.020 1.00 54.03 32 LEU A C 13
ATOM 24107 O O . LEU A 1 32 ? -4.219 -1.561 10.556 1.00 34.44 32 LEU A O 13
ATOM 24123 N N . ARG A 1 33 ? -3.973 -3.028 12.240 1.00 74.43 33 ARG A N 13
ATOM 24124 C CA . ARG A 1 33 ? -3.301 -2.081 13.118 1.00 23.11 33 ARG A CA 13
ATOM 24125 C C . ARG A 1 33 ? -1.886 -1.814 12.614 1.00 45.33 33 ARG A C 13
ATOM 24126 O O . ARG A 1 33 ? -1.361 -0.706 12.741 1.00 33.40 33 ARG A O 13
ATOM 24147 N N . TYR A 1 34 ? -1.285 -2.840 12.019 1.00 45.42 34 TYR A N 13
ATOM 24148 C CA . TYR A 1 34 ? 0.070 -2.741 11.490 1.00 75.01 34 TYR A CA 13
ATOM 24149 C C . TYR A 1 34 ? 0.062 -1.914 10.208 1.00 71.43 34 TYR A C 13
ATOM 24150 O O . TYR A 1 34 ? 1.069 -1.310 9.836 1.00 74.30 34 TYR A O 13
ATOM 24168 N N . LEU A 1 35 ? -1.100 -1.883 9.555 1.00 61.22 35 LEU A N 13
ATOM 24169 C CA . LEU A 1 35 ? -1.304 -1.089 8.344 1.00 21.45 35 LEU A CA 13
ATOM 24170 C C . LEU A 1 35 ? -1.087 0.395 8.634 1.00 20.21 35 LEU A C 13
ATOM 24171 O O . LEU A 1 35 ? -0.637 1.147 7.781 1.00 62.01 35 LEU A O 13
ATOM 24187 N N . GLU A 1 36 ? -1.410 0.797 9.851 1.00 25.22 36 GLU A N 13
ATOM 24188 C CA . GLU A 1 36 ? -1.242 2.179 10.283 1.00 43.42 36 GLU A CA 13
ATOM 24189 C C . GLU A 1 36 ? 0.225 2.492 10.554 1.00 53.51 36 GLU A C 13
ATOM 24190 O O . GLU A 1 36 ? 0.668 3.629 10.408 1.00 35.03 36 GLU A O 13
ATOM 24202 N N . LEU A 1 37 ? 0.972 1.470 10.953 1.00 12.32 37 LEU A N 13
ATOM 24203 C CA . LEU A 1 37 ? 2.337 1.653 11.430 1.00 61.42 37 LEU A CA 13
ATOM 24204 C C . LEU A 1 37 ? 3.327 1.774 10.267 1.00 71.42 37 LEU A C 13
ATOM 24205 O O . LEU A 1 37 ? 3.936 2.825 10.068 1.00 72.41 37 LEU A O 13
ATOM 24221 N N . TYR A 1 38 ? 3.481 0.703 9.498 1.00 1.42 38 TYR A N 13
ATOM 24222 C CA . TYR A 1 38 ? 4.519 0.649 8.471 1.00 2.21 38 TYR A CA 13
ATOM 24223 C C . TYR A 1 38 ? 3.960 0.868 7.072 1.00 62.14 38 TYR A C 13
ATOM 24224 O O . TYR A 1 38 ? 4.690 0.768 6.086 1.00 61.41 38 TYR A O 13
ATOM 24242 N N . ILE A 1 39 ? 2.682 1.189 6.975 1.00 11.04 39 ILE A N 13
ATOM 24243 C CA . ILE A 1 39 ? 2.055 1.366 5.694 1.00 43.33 39 ILE A CA 13
ATOM 24244 C C . ILE A 1 39 ? 1.487 2.769 5.612 1.00 13.11 39 ILE A C 13
ATOM 24245 O O . ILE A 1 39 ? 0.801 3.234 6.521 1.00 60.23 39 ILE A O 13
ATOM 24261 N N . PHE A 1 40 ? 1.831 3.437 4.534 1.00 22.22 40 PHE A N 13
ATOM 24262 C CA . PHE A 1 40 ? 1.404 4.812 4.271 1.00 22.33 40 PHE A CA 13
ATOM 24263 C C . PHE A 1 40 ? 1.994 5.780 5.306 1.00 44.12 40 PHE A C 13
ATOM 24264 O O . PHE A 1 40 ? 1.259 6.540 5.935 1.00 72.15 40 PHE A O 13
ATOM 24281 N N . PRO A 1 41 ? 3.333 5.793 5.479 1.00 74.54 41 PRO A N 13
ATOM 24282 C CA . PRO A 1 41 ? 3.977 6.611 6.513 1.00 64.41 41 PRO A CA 13
ATOM 24283 C C . PRO A 1 41 ? 3.779 8.110 6.283 1.00 71.33 41 PRO A C 13
ATOM 24284 O O . PRO A 1 41 ? 3.283 8.816 7.157 1.00 43.22 41 PRO A O 13
ATOM 24295 N N . HIS A 1 42 ? 4.170 8.593 5.110 1.00 64.31 42 HIS A N 13
ATOM 24296 C CA . HIS A 1 42 ? 4.010 10.004 4.775 1.00 64.52 42 HIS A CA 13
ATOM 24297 C C . HIS A 1 42 ? 2.858 10.198 3.790 1.00 11.20 42 HIS A C 13
ATOM 24298 O O . HIS A 1 42 ? 2.411 11.314 3.550 1.00 21.13 42 HIS A O 13
ATOM 24313 N N . ILE A 1 43 ? 2.363 9.099 3.244 1.00 72.40 43 ILE A N 13
ATOM 24314 C CA . ILE A 1 43 ? 1.404 9.161 2.146 1.00 74.22 43 ILE A CA 13
ATOM 24315 C C . ILE A 1 43 ? 0.020 8.671 2.564 1.00 40.12 43 ILE A C 13
ATOM 24316 O O . ILE A 1 43 ? -0.826 8.401 1.714 1.00 70.25 43 ILE A O 13
ATOM 24332 N N . GLY A 1 44 ? -0.206 8.564 3.869 1.00 31.24 44 GLY A N 13
ATOM 24333 C CA . GLY A 1 44 ? -1.459 8.020 4.375 1.00 43.14 44 GLY A CA 13
ATOM 24334 C C . GLY A 1 44 ? -2.684 8.818 3.963 1.00 34.11 44 GLY A C 13
ATOM 24335 O O . GLY A 1 44 ? -3.770 8.263 3.819 1.00 14.22 44 GLY A O 13
ATOM 24339 N N . SER A 1 45 ? -2.511 10.116 3.761 1.00 51.11 45 SER A N 13
ATOM 24340 C CA . SER A 1 45 ? -3.633 10.990 3.442 1.00 2.40 45 SER A CA 13
ATOM 24341 C C . SER A 1 45 ? -3.777 11.217 1.936 1.00 42.20 45 SER A C 13
ATOM 24342 O O . SER A 1 45 ? -4.468 12.144 1.505 1.00 64.20 45 SER A O 13
ATOM 24350 N N . SER A 1 46 ? -3.134 10.374 1.139 1.00 31.11 46 SER A N 13
ATOM 24351 C CA . SER A 1 46 ? -3.239 10.475 -0.311 1.00 25.52 46 SER A CA 13
ATOM 24352 C C . SER A 1 46 ? -4.585 9.935 -0.793 1.00 32.42 46 SER A C 13
ATOM 24353 O O . SER A 1 46 ? -5.336 9.332 -0.021 1.00 45.35 46 SER A O 13
ATOM 24361 N N . ASP A 1 47 ? -4.890 10.158 -2.062 1.00 32.44 47 ASP A N 13
ATOM 24362 C CA . ASP A 1 47 ? -6.135 9.681 -2.645 1.00 25.33 47 ASP A CA 13
ATOM 24363 C C . ASP A 1 47 ? -5.850 8.471 -3.527 1.00 13.12 47 ASP A C 13
ATOM 24364 O O . ASP A 1 47 ? -4.697 8.208 -3.868 1.00 5.34 47 ASP A O 13
ATOM 24373 N N . ILE A 1 48 ? -6.888 7.734 -3.887 1.00 11.02 48 ILE A N 13
ATOM 24374 C CA . ILE A 1 48 ? -6.733 6.599 -4.783 1.00 2.34 48 ILE A CA 13
ATOM 24375 C C . ILE A 1 48 ? -6.592 7.082 -6.221 1.00 33.04 48 ILE A C 13
ATOM 24376 O O . ILE A 1 48 ? -5.794 6.551 -6.990 1.00 22.44 48 ILE A O 13
ATOM 24392 N N . ARG A 1 49 ? -7.348 8.118 -6.563 1.00 24.12 49 ARG A N 13
ATOM 24393 C CA . ARG A 1 49 ? -7.331 8.665 -7.910 1.00 4.21 49 ARG A CA 13
ATOM 24394 C C . ARG A 1 49 ? -6.126 9.579 -8.068 1.00 24.22 49 ARG A C 13
ATOM 24395 O O . ARG A 1 49 ? -5.643 9.815 -9.177 1.00 54.43 49 ARG A O 13
ATOM 24416 N N . GLN A 1 50 ? -5.638 10.076 -6.938 1.00 72.34 50 GLN A N 13
ATOM 24417 C CA . GLN A 1 50 ? -4.466 10.929 -6.916 1.00 0.53 50 GLN A CA 13
ATOM 24418 C C . GLN A 1 50 ? -3.493 10.460 -5.858 1.00 54.24 50 GLN A C 13
ATOM 24419 O O . GLN A 1 50 ? -3.504 10.925 -4.717 1.00 13.30 50 GLN A O 13
ATOM 24433 N N . LEU A 1 51 ? -2.681 9.512 -6.250 1.00 35.45 51 LEU A N 13
ATOM 24434 C CA . LEU A 1 51 ? -1.660 8.960 -5.379 1.00 64.14 51 LEU A CA 13
ATOM 24435 C C . LEU A 1 51 ? -0.329 9.656 -5.650 1.00 3.42 51 LEU A C 13
ATOM 24436 O O . LEU A 1 51 ? -0.154 10.276 -6.700 1.00 44.32 51 LEU A O 13
ATOM 24452 N N . LYS A 1 52 ? 0.596 9.561 -4.706 1.00 44.52 52 LYS A N 13
ATOM 24453 C CA . LYS A 1 52 ? 1.868 10.263 -4.813 1.00 73.24 52 LYS A CA 13
ATOM 24454 C C . LYS A 1 52 ? 2.803 9.578 -5.801 1.00 73.54 52 LYS A C 13
ATOM 24455 O O . LYS A 1 52 ? 2.651 8.393 -6.108 1.00 31.54 52 LYS A O 13
ATOM 24474 N N . THR A 1 53 ? 3.763 10.340 -6.300 1.00 34.10 53 THR A N 13
ATOM 24475 C CA . THR A 1 53 ? 4.789 9.821 -7.183 1.00 35.02 53 THR A CA 13
ATOM 24476 C C . THR A 1 53 ? 5.908 9.159 -6.382 1.00 0.24 53 THR A C 13
ATOM 24477 O O . THR A 1 53 ? 5.730 8.839 -5.204 1.00 42.34 53 THR A O 13
ATOM 24488 N N . SER A 1 54 ? 7.063 8.968 -7.013 1.00 43.23 54 SER A N 13
ATOM 24489 C CA . SER A 1 54 ? 8.193 8.270 -6.403 1.00 12.33 54 SER A CA 13
ATOM 24490 C C . SER A 1 54 ? 8.774 9.029 -5.199 1.00 52.31 54 SER A C 13
ATOM 24491 O O . SER A 1 54 ? 9.813 8.654 -4.657 1.00 32.34 54 SER A O 13
ATOM 24499 N N . HIS A 1 55 ? 8.092 10.084 -4.781 1.00 63.44 55 HIS A N 13
ATOM 24500 C CA . HIS A 1 55 ? 8.449 10.808 -3.568 1.00 42.44 55 HIS A CA 13
ATOM 24501 C C . HIS A 1 55 ? 8.137 9.940 -2.358 1.00 3.35 55 HIS A C 13
ATOM 24502 O O . HIS A 1 55 ? 8.750 10.076 -1.298 1.00 1.04 55 HIS A O 13
ATOM 24517 N N . LEU A 1 56 ? 7.165 9.044 -2.529 1.00 1.43 56 LEU A N 13
ATOM 24518 C CA . LEU A 1 56 ? 6.771 8.118 -1.470 1.00 21.12 56 LEU A CA 13
ATOM 24519 C C . LEU A 1 56 ? 7.897 7.139 -1.142 1.00 41.43 56 LEU A C 13
ATOM 24520 O O . LEU A 1 56 ? 7.872 6.479 -0.106 1.00 43.42 56 LEU A O 13
ATOM 24536 N N . LEU A 1 57 ? 8.881 7.051 -2.033 1.00 72.52 57 LEU A N 13
ATOM 24537 C CA . LEU A 1 57 ? 10.007 6.145 -1.854 1.00 72.22 57 LEU A CA 13
ATOM 24538 C C . LEU A 1 57 ? 10.905 6.606 -0.704 1.00 12.14 57 LEU A C 13
ATOM 24539 O O . LEU A 1 57 ? 11.607 5.801 -0.096 1.00 23.13 57 LEU A O 13
ATOM 24555 N N . ALA A 1 58 ? 10.861 7.901 -0.398 1.00 20.14 58 ALA A N 13
ATOM 24556 C CA . ALA A 1 58 ? 11.704 8.470 0.653 1.00 23.40 58 ALA A CA 13
ATOM 24557 C C . ALA A 1 58 ? 11.422 7.838 2.027 1.00 44.50 58 ALA A C 13
ATOM 24558 O O . ALA A 1 58 ? 12.342 7.327 2.668 1.00 72.12 58 ALA A O 13
ATOM 24565 N N . PRO A 1 59 ? 10.161 7.850 2.515 1.00 50.22 59 PRO A N 13
ATOM 24566 C CA . PRO A 1 59 ? 9.820 7.206 3.788 1.00 31.43 59 PRO A CA 13
ATOM 24567 C C . PRO A 1 59 ? 9.922 5.685 3.727 1.00 11.33 59 PRO A C 13
ATOM 24568 O O . PRO A 1 59 ? 10.104 5.025 4.747 1.00 12.30 59 PRO A O 13
ATOM 24579 N N . ILE A 1 60 ? 9.799 5.126 2.532 1.00 52.10 60 ILE A N 13
ATOM 24580 C CA . ILE A 1 60 ? 9.958 3.690 2.347 1.00 12.34 60 ILE A CA 13
ATOM 24581 C C . ILE A 1 60 ? 11.433 3.323 2.452 1.00 55.21 60 ILE A C 13
ATOM 24582 O O . ILE A 1 60 ? 11.789 2.202 2.797 1.00 45.52 60 ILE A O 13
ATOM 24598 N N . LYS A 1 61 ? 12.296 4.288 2.184 1.00 55.15 61 LYS A N 13
ATOM 24599 C CA . LYS A 1 61 ? 13.725 4.033 2.221 1.00 42.41 61 LYS A CA 13
ATOM 24600 C C . LYS A 1 61 ? 14.202 3.817 3.655 1.00 1.31 61 LYS A C 13
ATOM 24601 O O . LYS A 1 61 ? 15.030 2.945 3.916 1.00 63.11 61 LYS A O 13
ATOM 24620 N N . GLU A 1 62 ? 13.669 4.598 4.585 1.00 23.31 62 GLU A N 13
ATOM 24621 C CA . GLU A 1 62 ? 14.069 4.477 5.974 1.00 52.11 62 GLU A CA 13
ATOM 24622 C C . GLU A 1 62 ? 13.538 3.180 6.582 1.00 4.53 62 GLU A C 13
ATOM 24623 O O . GLU A 1 62 ? 14.196 2.569 7.424 1.00 43.50 62 GLU A O 13
ATOM 24635 N N . VAL A 1 63 ? 12.355 2.746 6.143 1.00 23.33 63 VAL A N 13
ATOM 24636 C CA . VAL A 1 63 ? 11.802 1.485 6.614 1.00 70.42 63 VAL A CA 13
ATOM 24637 C C . VAL A 1 63 ? 12.554 0.324 5.965 1.00 31.44 63 VAL A C 13
ATOM 24638 O O . VAL A 1 63 ? 12.735 -0.732 6.569 1.00 63.10 63 VAL A O 13
ATOM 24651 N N . ASP A 1 64 ? 13.016 0.555 4.740 1.00 10.22 64 ASP A N 13
ATOM 24652 C CA . ASP A 1 64 ? 13.887 -0.381 4.035 1.00 43.35 64 ASP A CA 13
ATOM 24653 C C . ASP A 1 64 ? 15.167 -0.620 4.828 1.00 61.21 64 ASP A C 13
ATOM 24654 O O . ASP A 1 64 ? 15.488 -1.753 5.199 1.00 40.35 64 ASP A O 13
ATOM 24663 N N . THR A 1 65 ? 15.867 0.467 5.123 1.00 11.54 65 THR A N 13
ATOM 24664 C CA . THR A 1 65 ? 17.148 0.404 5.809 1.00 14.31 65 THR A CA 13
ATOM 24665 C C . THR A 1 65 ? 16.968 0.035 7.286 1.00 3.32 65 THR A C 13
ATOM 24666 O O . THR A 1 65 ? 17.926 -0.319 7.977 1.00 51.02 65 THR A O 13
ATOM 24677 N N . SER A 1 66 ? 15.726 0.089 7.757 1.00 61.33 66 SER A N 13
ATOM 24678 C CA . SER A 1 66 ? 15.403 -0.293 9.127 1.00 55.42 66 SER A CA 13
ATOM 24679 C C . SER A 1 66 ? 15.632 -1.797 9.337 1.00 10.11 66 SER A C 13
ATOM 24680 O O . SER A 1 66 ? 15.623 -2.285 10.468 1.00 33.42 66 SER A O 13
ATOM 24688 N N . GLY A 1 67 ? 15.838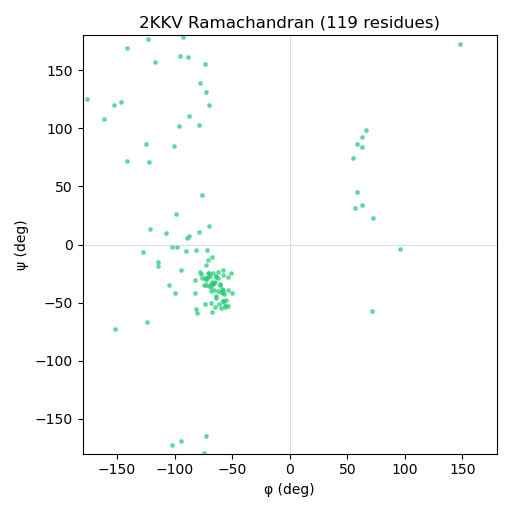 -2.527 8.245 1.00 2.12 67 GLY A N 13
ATOM 24689 C CA . GLY A 1 67 ? 16.171 -3.935 8.356 1.00 2.33 67 GLY A CA 13
ATOM 24690 C C . GLY A 1 67 ? 15.177 -4.837 7.659 1.00 40.14 67 GLY A C 13
ATOM 24691 O O . GLY A 1 67 ? 15.288 -6.057 7.726 1.00 21.14 67 GLY A O 13
ATOM 24695 N N . LYS A 1 68 ? 14.202 -4.248 6.986 1.00 32.40 68 LYS A N 13
ATOM 24696 C CA . LYS A 1 68 ? 13.199 -5.035 6.287 1.00 70.40 68 LYS A CA 13
ATOM 24697 C C . LYS A 1 68 ? 13.177 -4.682 4.805 1.00 14.50 68 LYS A C 13
ATOM 24698 O O . LYS A 1 68 ? 12.141 -4.320 4.243 1.00 1.14 68 LYS A O 13
ATOM 24717 N N . HIS A 1 69 ? 14.342 -4.816 4.182 1.00 54.01 69 HIS A N 13
ATOM 24718 C CA . HIS A 1 69 ? 14.504 -4.528 2.754 1.00 64.05 69 HIS A CA 13
ATOM 24719 C C . HIS A 1 69 ? 13.575 -5.405 1.925 1.00 35.54 69 HIS A C 13
ATOM 24720 O O . HIS A 1 69 ? 12.950 -4.944 0.969 1.00 13.32 69 HIS A O 13
ATOM 24735 N N . ASP A 1 70 ? 13.491 -6.674 2.307 1.00 24.34 70 ASP A N 13
ATOM 24736 C CA . ASP A 1 70 ? 12.671 -7.645 1.591 1.00 20.40 70 ASP A CA 13
ATOM 24737 C C . ASP A 1 70 ? 11.212 -7.226 1.622 1.00 35.40 70 ASP A C 13
ATOM 24738 O O . ASP A 1 70 ? 10.517 -7.281 0.606 1.00 54.20 70 ASP A O 13
ATOM 24747 N N . VAL A 1 71 ? 10.763 -6.799 2.794 1.00 2.51 71 VAL A N 13
ATOM 24748 C CA . VAL A 1 71 ? 9.395 -6.346 2.971 1.00 44.14 71 VAL A CA 13
ATOM 24749 C C . VAL A 1 71 ? 9.138 -5.101 2.132 1.00 21.21 71 VAL A C 13
ATOM 24750 O O . VAL A 1 71 ? 8.139 -5.022 1.420 1.00 4.42 71 VAL A O 13
ATOM 24763 N N . ALA A 1 72 ? 10.065 -4.148 2.201 1.00 73.43 72 ALA A N 13
ATOM 24764 C CA . ALA A 1 72 ? 9.949 -2.894 1.463 1.00 15.42 72 ALA A CA 13
ATOM 24765 C C . ALA A 1 72 ? 9.773 -3.147 -0.032 1.00 71.04 72 ALA A C 13
ATOM 24766 O O . ALA A 1 72 ? 8.887 -2.574 -0.665 1.00 23.52 72 ALA A O 13
ATOM 24773 N N . GLN A 1 73 ? 10.611 -4.020 -0.585 1.00 5.05 73 GLN A N 13
ATOM 24774 C CA . GLN A 1 73 ? 10.535 -4.370 -1.992 1.00 12.14 73 GLN A CA 13
ATOM 24775 C C . GLN A 1 73 ? 9.193 -4.998 -2.330 1.00 14.44 73 GLN A C 13
ATOM 24776 O O . GLN A 1 73 ? 8.582 -4.680 -3.351 1.00 2.13 73 GLN A O 13
ATOM 24790 N N . ARG A 1 74 ? 8.748 -5.903 -1.480 1.00 11.01 74 ARG A N 13
ATOM 24791 C CA . ARG A 1 74 ? 7.440 -6.523 -1.655 1.00 31.21 74 ARG A CA 13
ATOM 24792 C C . ARG A 1 74 ? 6.324 -5.477 -1.624 1.00 54.11 74 ARG A C 13
ATOM 24793 O O . ARG A 1 74 ? 5.395 -5.541 -2.422 1.00 55.42 74 ARG A O 13
ATOM 24814 N N . LEU A 1 75 ? 6.433 -4.508 -0.716 1.00 4.24 75 LEU A N 13
ATOM 24815 C CA . LEU A 1 75 ? 5.418 -3.462 -0.576 1.00 72.32 75 LEU A CA 13
ATOM 24816 C C . LEU A 1 75 ? 5.275 -2.639 -1.856 1.00 45.44 75 LEU A C 13
ATOM 24817 O O . LEU A 1 75 ? 4.171 -2.225 -2.211 1.00 31.33 75 LEU A O 13
ATOM 24833 N N . GLN A 1 76 ? 6.396 -2.403 -2.539 1.00 35.13 76 GLN A N 13
ATOM 24834 C CA . GLN A 1 76 ? 6.384 -1.693 -3.823 1.00 34.30 76 GLN A CA 13
ATOM 24835 C C . GLN A 1 76 ? 5.455 -2.406 -4.796 1.00 13.42 76 GLN A C 13
ATOM 24836 O O . GLN A 1 76 ? 4.571 -1.804 -5.402 1.00 24.21 76 GLN A O 13
ATOM 24850 N N . GLN A 1 77 ? 5.663 -3.710 -4.909 1.00 42.41 77 GLN A N 13
ATOM 24851 C CA . GLN A 1 77 ? 4.893 -4.558 -5.815 1.00 33.11 77 GLN A CA 13
ATOM 24852 C C . GLN A 1 77 ? 3.413 -4.605 -5.427 1.00 63.40 77 GLN A C 13
ATOM 24853 O O . GLN A 1 77 ? 2.557 -4.938 -6.250 1.00 5.53 77 GLN A O 13
ATOM 24867 N N . ARG A 1 78 ? 3.114 -4.275 -4.177 1.00 23.02 78 ARG A N 13
ATOM 24868 C CA . ARG A 1 78 ? 1.735 -4.270 -3.698 1.00 2.51 78 ARG A CA 13
ATOM 24869 C C . ARG A 1 78 ? 0.955 -3.096 -4.280 1.00 12.20 78 ARG A C 13
ATOM 24870 O O . ARG A 1 78 ? -0.094 -3.287 -4.894 1.00 12.31 78 ARG A O 13
ATOM 24891 N N . VAL A 1 79 ? 1.488 -1.887 -4.114 1.00 35.01 79 VAL A N 13
ATOM 24892 C CA . VAL A 1 79 ? 0.771 -0.678 -4.514 1.00 22.22 79 VAL A CA 13
ATOM 24893 C C . VAL A 1 79 ? 0.573 -0.609 -6.026 1.00 34.25 79 VAL A C 13
ATOM 24894 O O . VAL A 1 79 ? -0.457 -0.124 -6.498 1.00 22.31 79 VAL A O 13
ATOM 24907 N N . THR A 1 80 ? 1.549 -1.107 -6.779 1.00 21.13 80 THR A N 13
ATOM 24908 C CA . THR A 1 80 ? 1.448 -1.139 -8.231 1.00 10.11 80 THR A CA 13
ATOM 24909 C C . THR A 1 80 ? 0.303 -2.055 -8.668 1.00 31.05 80 THR A C 13
ATOM 24910 O O . THR A 1 80 ? -0.455 -1.730 -9.585 1.00 32.51 80 THR A O 13
ATOM 24921 N N . ALA A 1 81 ? 0.159 -3.185 -7.982 1.00 50.44 81 ALA A N 13
ATOM 24922 C CA . ALA A 1 81 ? -0.894 -4.142 -8.294 1.00 52.01 81 ALA A CA 13
ATOM 24923 C C . ALA A 1 81 ? -2.268 -3.570 -7.955 1.00 13.31 81 ALA A C 13
ATOM 24924 O O . ALA A 1 81 ? -3.240 -3.790 -8.680 1.00 13.13 81 ALA A O 13
ATOM 24931 N N . ILE A 1 82 ? -2.338 -2.834 -6.851 1.00 22.21 82 ILE A N 13
ATOM 24932 C CA . ILE A 1 82 ? -3.577 -2.190 -6.432 1.00 23.34 82 ILE A CA 13
ATOM 24933 C C . ILE A 1 82 ? -3.991 -1.140 -7.454 1.00 42.31 82 ILE A C 13
ATOM 24934 O O . ILE A 1 82 ? -5.120 -1.143 -7.949 1.00 13.42 82 ILE A O 13
ATOM 24950 N N . MET A 1 83 ? -3.053 -0.261 -7.775 1.00 32.24 83 MET A N 13
ATOM 24951 C CA . MET A 1 83 ? -3.294 0.831 -8.707 1.00 62.54 83 MET A CA 13
ATOM 24952 C C . MET A 1 83 ? -3.710 0.318 -10.081 1.00 4.50 83 MET A C 13
ATOM 24953 O O . MET A 1 83 ? -4.603 0.877 -10.714 1.00 52.41 83 MET A O 13
ATOM 24967 N N . ARG A 1 84 ? -3.080 -0.757 -10.531 1.00 61.40 84 ARG A N 13
ATOM 24968 C CA . ARG A 1 84 ? -3.331 -1.272 -11.870 1.00 42.00 84 ARG A CA 13
ATOM 24969 C C . ARG A 1 84 ? -4.761 -1.799 -12.008 1.00 14.53 84 ARG A C 13
ATOM 24970 O O . ARG A 1 84 ? -5.339 -1.767 -13.098 1.00 32.03 84 ARG A O 13
ATOM 24991 N N . TYR A 1 85 ? -5.335 -2.275 -10.908 1.00 32.45 85 TYR A N 13
ATOM 24992 C CA . TYR A 1 85 ? -6.709 -2.757 -10.920 1.00 15.55 85 TYR A CA 13
ATOM 24993 C C . TYR A 1 85 ? -7.675 -1.572 -10.975 1.00 61.43 85 TYR A C 13
ATOM 24994 O O . TYR A 1 85 ? -8.715 -1.631 -11.631 1.00 22.31 85 TYR A O 13
ATOM 25012 N N . ALA A 1 86 ? -7.291 -0.480 -10.316 1.00 60.34 86 ALA A N 13
ATOM 25013 C CA . ALA A 1 86 ? -8.120 0.719 -10.248 1.00 61.33 86 ALA A CA 13
ATOM 25014 C C . ALA A 1 86 ? -8.226 1.413 -11.606 1.00 20.21 86 ALA A C 13
ATOM 25015 O O . ALA A 1 86 ? -9.118 2.238 -11.822 1.00 11.22 86 ALA A O 13
ATOM 25022 N N . VAL A 1 87 ? -7.308 1.085 -12.516 1.00 22.52 87 VAL A N 13
ATOM 25023 C CA . VAL A 1 87 ? -7.358 1.606 -13.880 1.00 52.25 87 VAL A CA 13
ATOM 25024 C C . VAL A 1 87 ? -8.670 1.211 -14.546 1.00 70.14 87 VAL A C 13
ATOM 25025 O O . VAL A 1 87 ? -9.328 2.033 -15.188 1.00 62.32 87 VAL A O 13
ATOM 25038 N N . GLN A 1 88 ? -9.053 -0.048 -14.364 1.00 60.41 88 GLN A N 13
ATOM 25039 C CA . GLN A 1 88 ? -10.264 -0.585 -14.966 1.00 53.22 88 GLN A CA 13
ATOM 25040 C C . GLN A 1 88 ? -11.498 0.002 -14.285 1.00 1.34 88 GLN A C 13
ATOM 25041 O O . GLN A 1 88 ? -12.579 0.071 -14.868 1.00 50.43 88 GLN A O 13
ATOM 25055 N N . ASN A 1 89 ? -11.312 0.446 -13.051 1.00 44.41 89 ASN A N 13
ATOM 25056 C CA . ASN A 1 89 ? -12.401 0.984 -12.252 1.00 20.13 89 ASN A CA 13
ATOM 25057 C C . ASN A 1 89 ? -12.587 2.482 -12.500 1.00 25.03 89 ASN A C 13
ATOM 25058 O O . ASN A 1 89 ? -13.353 3.137 -11.796 1.00 73.24 89 ASN A O 13
ATOM 25069 N N . ASP A 1 90 ? -11.852 3.015 -13.482 1.00 55.23 90 ASP A N 13
ATOM 25070 C CA . ASP A 1 90 ? -12.028 4.403 -13.953 1.00 71.43 90 ASP A CA 13
ATOM 25071 C C . ASP A 1 90 ? -11.535 5.437 -12.925 1.00 31.13 90 ASP A C 13
ATOM 25072 O O . ASP A 1 90 ? -11.624 6.643 -13.150 1.00 70.43 90 ASP A O 13
ATOM 25081 N N . TYR A 1 91 ? -10.975 4.972 -11.815 1.00 25.42 91 TYR A N 13
ATOM 25082 C CA . TYR A 1 91 ? -10.534 5.879 -10.756 1.00 44.14 91 TYR A CA 13
ATOM 25083 C C . TYR A 1 91 ? -9.364 6.755 -11.206 1.00 62.50 91 TYR A C 13
ATOM 25084 O O . TYR A 1 91 ? -9.419 7.979 -11.105 1.00 72.51 91 TYR A O 13
ATOM 25102 N N . ILE A 1 92 ? -8.317 6.133 -11.713 1.00 41.32 92 ILE A N 13
ATOM 25103 C CA . ILE A 1 92 ? -7.103 6.867 -12.041 1.00 42.04 92 ILE A CA 13
ATOM 25104 C C . ILE A 1 92 ? -6.976 7.120 -13.537 1.00 11.13 92 ILE A C 13
ATOM 25105 O O . ILE A 1 92 ? -7.616 6.454 -14.351 1.00 52.54 92 ILE A O 13
ATOM 25121 N N . ASP A 1 93 ? -6.144 8.094 -13.884 1.00 2.31 93 ASP A N 13
ATOM 25122 C CA . ASP A 1 93 ? -5.879 8.422 -15.279 1.00 73.14 93 ASP A CA 13
ATOM 25123 C C . ASP A 1 93 ? -4.438 8.069 -15.645 1.00 53.11 93 ASP A C 13
ATOM 25124 O O . ASP A 1 93 ? -4.146 7.702 -16.781 1.00 21.11 93 ASP A O 13
ATOM 25133 N N . SER A 1 94 ? -3.543 8.167 -14.673 1.00 62.31 94 SER A N 13
ATOM 25134 C CA . SER A 1 94 ? -2.143 7.836 -14.890 1.00 63.33 94 SER A CA 13
ATOM 25135 C C . SER A 1 94 ? -1.652 6.891 -13.796 1.00 62.11 94 SER A C 13
ATOM 25136 O O . SER A 1 94 ? -2.236 6.832 -12.713 1.00 61.14 94 SER A O 13
ATOM 25144 N N . ASN A 1 95 ? -0.594 6.140 -14.092 1.00 31.03 95 ASN A N 13
ATOM 25145 C CA . ASN A 1 95 ? -0.028 5.173 -13.145 1.00 74.23 95 ASN A CA 13
ATOM 25146 C C . ASN A 1 95 ? 1.366 5.607 -12.688 1.00 31.43 95 ASN A C 13
ATOM 25147 O O . ASN A 1 95 ? 2.366 5.239 -13.304 1.00 11.53 95 ASN A O 13
ATOM 25158 N N . PRO A 1 96 ? 1.454 6.433 -11.628 1.00 34.52 96 PRO A N 13
ATOM 25159 C CA . PRO A 1 96 ? 2.740 6.889 -11.082 1.00 42.54 96 PRO A CA 13
ATOM 25160 C C . PRO A 1 96 ? 3.532 5.756 -10.421 1.00 2.44 96 PRO A C 13
ATOM 25161 O O . PRO A 1 96 ? 4.738 5.873 -10.198 1.00 23.44 96 PRO A O 13
ATOM 25172 N N . ALA A 1 97 ? 2.850 4.650 -10.135 1.00 31.11 97 ALA A N 13
ATOM 25173 C CA . ALA A 1 97 ? 3.466 3.514 -9.454 1.00 74.04 97 ALA A CA 13
ATOM 25174 C C . ALA A 1 97 ? 4.328 2.681 -10.405 1.00 22.42 97 ALA A C 13
ATOM 25175 O O . ALA A 1 97 ? 4.823 1.615 -10.038 1.00 43.04 97 ALA A O 13
ATOM 25182 N N . SER A 1 98 ? 4.505 3.170 -11.625 1.00 62.41 98 SER A N 13
ATOM 25183 C CA . SER A 1 98 ? 5.317 2.482 -12.616 1.00 53.33 98 SER A CA 13
ATOM 25184 C C . SER A 1 98 ? 6.773 2.945 -12.557 1.00 63.22 98 SER A C 13
ATOM 25185 O O . SER A 1 98 ? 7.643 2.368 -13.210 1.00 12.41 98 SER A O 13
ATOM 25193 N N . ASP A 1 99 ? 7.038 3.985 -11.771 1.00 1.11 99 ASP A N 13
ATOM 25194 C CA . ASP A 1 99 ? 8.386 4.548 -11.688 1.00 31.12 99 ASP A CA 13
ATOM 25195 C C . ASP A 1 99 ? 9.029 4.273 -10.332 1.00 55.14 99 ASP A C 13
ATOM 25196 O O . ASP A 1 99 ? 10.221 3.972 -10.250 1.00 22.41 99 ASP A O 13
ATOM 25205 N N . MET A 1 100 ? 8.235 4.367 -9.275 1.00 62.41 100 MET A N 13
ATOM 25206 C CA . MET A 1 100 ? 8.755 4.273 -7.912 1.00 65.41 100 MET A CA 13
ATOM 25207 C C . MET A 1 100 ? 9.228 2.860 -7.555 1.00 30.22 100 MET A C 13
ATOM 25208 O O . MET A 1 100 ? 10.127 2.692 -6.727 1.00 62.51 100 MET A O 13
ATOM 25222 N N . ALA A 1 101 ? 8.648 1.854 -8.196 1.00 52.51 101 ALA A N 13
ATOM 25223 C CA . ALA A 1 101 ? 8.971 0.470 -7.896 1.00 24.20 101 ALA A CA 13
ATOM 25224 C C . ALA A 1 101 ? 10.190 0.009 -8.680 1.00 13.22 101 ALA A C 13
ATOM 25225 O O . ALA A 1 101 ? 10.256 0.156 -9.903 1.00 45.24 101 ALA A O 13
ATOM 25232 N N . GLY A 1 102 ? 11.153 -0.535 -7.964 1.00 22.04 102 GLY A N 13
ATOM 25233 C CA . GLY A 1 102 ? 12.339 -1.087 -8.587 1.00 21.05 102 GLY A CA 13
ATOM 25234 C C . GLY A 1 102 ? 12.783 -2.359 -7.895 1.00 42.25 102 GLY A C 13
ATOM 25235 O O . GLY A 1 102 ? 12.187 -2.763 -6.896 1.00 64.13 102 GLY A O 13
ATOM 25239 N N . ALA A 1 103 ? 13.826 -2.991 -8.415 1.00 10.40 103 ALA A N 13
ATOM 25240 C CA . ALA A 1 103 ? 14.334 -4.225 -7.835 1.00 33.14 103 ALA A CA 13
ATOM 25241 C C . ALA A 1 103 ? 15.830 -4.128 -7.555 1.00 74.13 103 ALA A C 13
ATOM 25242 O O . ALA A 1 103 ? 16.652 -4.197 -8.470 1.00 64.34 103 ALA A O 13
ATOM 25249 N N . LEU A 1 104 ? 16.174 -3.951 -6.288 1.00 43.34 104 LEU A N 13
ATOM 25250 C CA . LEU A 1 104 ? 17.570 -3.906 -5.873 1.00 30.13 104 LEU A CA 13
ATOM 25251 C C . LEU A 1 104 ? 17.933 -5.167 -5.094 1.00 62.33 104 LEU A C 13
ATOM 25252 O O . LEU A 1 104 ? 19.098 -5.559 -5.028 1.00 12.02 104 LEU A O 13
ATOM 25268 N N . SER A 1 105 ? 16.925 -5.795 -4.504 1.00 65.54 105 SER A N 13
ATOM 25269 C CA . SER A 1 105 ? 17.094 -7.112 -3.913 1.00 15.02 105 SER A CA 13
ATOM 25270 C C . SER A 1 105 ? 16.879 -8.160 -4.997 1.00 31.02 105 SER A C 13
ATOM 25271 O O . SER A 1 105 ? 17.738 -9.011 -5.231 1.00 21.11 105 SER A O 13
ATOM 25279 N N . THR A 1 106 ? 15.725 -8.059 -5.663 1.00 51.22 106 THR A N 13
ATOM 25280 C CA . THR A 1 106 ? 15.402 -8.875 -6.833 1.00 42.13 106 THR A CA 13
ATOM 25281 C C . THR A 1 106 ? 15.166 -10.347 -6.480 1.00 12.03 106 THR A C 13
ATOM 25282 O O . THR A 1 106 ? 15.908 -10.947 -5.707 1.00 63.31 106 THR A O 13
ATOM 25293 N N . THR A 1 107 ? 14.108 -10.909 -7.041 1.00 12.40 107 THR A N 13
ATOM 25294 C CA . THR A 1 107 ? 13.839 -12.334 -6.944 1.00 73.43 107 THR A CA 13
ATOM 25295 C C . THR A 1 107 ? 13.229 -12.834 -8.243 1.00 71.24 107 THR A C 13
ATOM 25296 O O . THR A 1 107 ? 12.122 -12.442 -8.609 1.00 63.13 107 THR A O 13
ATOM 25307 N N . LYS A 1 108 ? 13.953 -13.690 -8.939 1.00 24.32 108 LYS A N 13
ATOM 25308 C CA . LYS A 1 108 ? 13.487 -14.238 -10.201 1.00 11.54 108 LYS A CA 13
ATOM 25309 C C . LYS A 1 108 ? 13.576 -15.748 -10.193 1.00 45.34 108 LYS A C 13
ATOM 25310 O O . LYS A 1 108 ? 14.605 -16.330 -10.544 1.00 51.12 108 LYS A O 13
ATOM 25329 N N . ALA A 1 109 ? 12.488 -16.362 -9.767 1.00 31.12 109 ALA A N 13
ATOM 25330 C CA . ALA A 1 109 ? 12.393 -17.814 -9.669 1.00 4.42 109 ALA A CA 13
ATOM 25331 C C . ALA A 1 109 ? 10.952 -18.229 -9.411 1.00 32.43 109 ALA A C 13
ATOM 25332 O O . ALA A 1 109 ? 10.486 -19.256 -9.903 1.00 22.52 109 ALA A O 13
ATOM 25339 N N . ARG A 1 110 ? 10.249 -17.409 -8.645 1.00 73.12 110 ARG A N 13
ATOM 25340 C CA . ARG A 1 110 ? 8.859 -17.663 -8.315 1.00 42.15 110 ARG A CA 13
ATOM 25341 C C . ARG A 1 110 ? 7.951 -17.119 -9.411 1.00 34.13 110 ARG A C 13
ATOM 25342 O O . ARG A 1 110 ? 7.702 -15.914 -9.492 1.00 63.12 110 ARG A O 13
ATOM 25363 N N . HIS A 1 111 ? 7.478 -18.015 -10.261 1.00 62.44 111 HIS A N 13
ATOM 25364 C CA . HIS A 1 111 ? 6.616 -17.652 -11.374 1.00 52.21 111 HIS A CA 13
ATOM 25365 C C . HIS A 1 111 ? 5.976 -18.899 -11.974 1.00 33.15 111 HIS A C 13
ATOM 25366 O O . HIS A 1 111 ? 6.581 -19.594 -12.793 1.00 20.33 111 HIS A O 13
ATOM 25381 N N . TYR A 1 112 ? 4.763 -19.191 -11.540 1.00 71.52 112 TYR A N 13
ATOM 25382 C CA . TYR A 1 112 ? 4.005 -20.300 -12.093 1.00 42.30 112 TYR A CA 13
ATOM 25383 C C . TYR A 1 112 ? 2.735 -19.763 -12.736 1.00 21.43 112 TYR A C 13
ATOM 25384 O O . TYR A 1 112 ? 1.779 -19.409 -12.041 1.00 65.23 112 TYR A O 13
ATOM 25402 N N . PRO A 1 113 ? 2.732 -19.649 -14.069 1.00 21.34 113 PRO A N 13
ATOM 25403 C CA . PRO A 1 113 ? 1.599 -19.115 -14.811 1.00 54.01 113 PRO A CA 13
ATOM 25404 C C . PRO A 1 113 ? 0.506 -20.152 -15.017 1.00 22.05 113 PRO A C 13
ATOM 25405 O O . PRO A 1 113 ? 0.702 -21.346 -14.773 1.00 65.41 113 PRO A O 13
ATOM 25416 N N . LEU A 1 114 ? -0.641 -19.687 -15.468 1.00 14.25 114 LEU A N 13
ATOM 25417 C CA . LEU A 1 114 ? -1.759 -20.561 -15.754 1.00 55.44 114 LEU A CA 13
ATOM 25418 C C . LEU A 1 114 ? -2.468 -20.102 -17.020 1.00 61.41 114 LEU A C 13
ATOM 25419 O O . LEU A 1 114 ? -2.252 -20.665 -18.093 1.00 30.50 114 LEU A O 13
ATOM 25435 N N . GLU A 1 115 ? -3.274 -19.047 -16.880 1.00 72.21 115 GLU A N 13
ATOM 25436 C CA . GLU A 1 115 ? -4.105 -18.530 -17.966 1.00 21.40 115 GLU A CA 13
ATOM 25437 C C . GLU A 1 115 ? -4.739 -19.682 -18.748 1.00 52.30 115 GLU A C 13
ATOM 25438 O O . GLU A 1 115 ? -4.602 -19.790 -19.971 1.00 24.34 115 GLU A O 13
ATOM 25450 N N . HIS A 1 116 ? -5.430 -20.546 -18.028 1.00 52.24 116 HIS A N 13
ATOM 25451 C CA . HIS A 1 116 ? -5.992 -21.748 -18.614 1.00 50.33 116 HIS A CA 13
ATOM 25452 C C . HIS A 1 116 ? -7.491 -21.813 -18.358 1.00 32.15 116 HIS A C 13
ATOM 25453 O O . HIS A 1 116 ? -7.931 -22.226 -17.288 1.00 34.11 116 HIS A O 13
ATOM 25468 N N . HIS A 1 117 ? -8.266 -21.374 -19.335 1.00 12.03 117 HIS A N 13
ATOM 25469 C CA . HIS A 1 117 ? -9.716 -21.441 -19.245 1.00 22.52 117 HIS A CA 13
ATOM 25470 C C . HIS A 1 117 ? -10.320 -21.649 -20.630 1.00 35.12 117 HIS A C 13
ATOM 25471 O O . HIS A 1 117 ? -10.215 -20.792 -21.509 1.00 41.50 117 HIS A O 13
ATOM 25486 N N . HIS A 1 118 ? -10.923 -22.812 -20.816 1.00 31.22 118 HIS A N 13
ATOM 25487 C CA . HIS A 1 118 ? -11.528 -23.190 -22.086 1.00 34.03 118 HIS A CA 13
ATOM 25488 C C . HIS A 1 118 ? -12.463 -24.369 -21.861 1.00 72.33 118 HIS A C 13
ATOM 25489 O O . HIS A 1 118 ? -12.080 -25.350 -21.226 1.00 24.42 118 HIS A O 13
ATOM 25504 N N . HIS A 1 119 ? -13.685 -24.269 -22.363 1.00 22.45 119 HIS A N 13
ATOM 25505 C CA . HIS A 1 119 ? -14.672 -25.327 -22.185 1.00 45.42 119 HIS A CA 13
ATOM 25506 C C . HIS A 1 119 ? -15.459 -25.567 -23.469 1.00 13.11 119 HIS A C 13
ATOM 25507 O O . HIS A 1 119 ? -16.041 -24.645 -24.043 1.00 61.15 119 HIS A O 13
ATOM 25522 N N . HIS A 1 120 ? -15.457 -26.811 -23.922 1.00 41.25 120 HIS A N 13
ATOM 25523 C CA . HIS A 1 120 ? -16.192 -27.202 -25.115 1.00 21.23 120 HIS A CA 13
ATOM 25524 C C . HIS A 1 120 ? -16.867 -28.545 -24.874 1.00 4.32 120 HIS A C 13
ATOM 25525 O O . HIS A 1 120 ? -16.195 -29.559 -24.684 1.00 4.14 120 HIS A O 13
ATOM 25540 N N . HIS A 1 121 ? -18.190 -28.546 -24.869 1.00 30.14 121 HIS A N 13
ATOM 25541 C CA . HIS A 1 121 ? -18.943 -29.772 -24.648 1.00 24.43 121 HIS A CA 13
ATOM 25542 C C . HIS A 1 121 ? -19.560 -30.262 -25.955 1.00 44.03 121 HIS A C 13
ATOM 25543 O O . HIS A 1 121 ? -19.155 -31.343 -26.426 1.00 37.19 121 HIS A O 13
ATOM 25559 N N . MET A 1 1 ? -22.019 0.749 -6.140 1.00 63.24 1 MET A N 14
ATOM 25560 C CA . MET A 1 1 ? -22.046 -0.696 -5.837 1.00 52.22 1 MET A CA 14
ATOM 25561 C C . MET A 1 1 ? -21.633 -0.928 -4.394 1.00 4.42 1 MET A C 14
ATOM 25562 O O . MET A 1 1 ? -20.938 -0.101 -3.801 1.00 11.20 1 MET A O 14
ATOM 25578 N N . GLU A 1 2 ? -22.066 -2.046 -3.833 1.00 21.33 2 GLU A N 14
ATOM 25579 C CA . GLU A 1 2 ? -21.742 -2.387 -2.456 1.00 33.21 2 GLU A CA 14
ATOM 25580 C C . GLU A 1 2 ? -20.306 -2.884 -2.359 1.00 62.24 2 GLU A C 14
ATOM 25581 O O . GLU A 1 2 ? -19.989 -3.990 -2.797 1.00 52.20 2 GLU A O 14
ATOM 25593 N N . ASN A 1 3 ? -19.436 -2.046 -1.813 1.00 70.33 3 ASN A N 14
ATOM 25594 C CA . ASN A 1 3 ? -18.032 -2.391 -1.661 1.00 52.43 3 ASN A CA 14
ATOM 25595 C C . ASN A 1 3 ? -17.598 -2.169 -0.219 1.00 35.41 3 ASN A C 14
ATOM 25596 O O . ASN A 1 3 ? -18.256 -1.445 0.527 1.00 0.44 3 ASN A O 14
ATOM 25607 N N . SER A 1 4 ? -16.497 -2.797 0.171 1.00 34.41 4 SER A N 14
ATOM 25608 C CA . SER A 1 4 ? -15.991 -2.691 1.534 1.00 20.32 4 SER A CA 14
ATOM 25609 C C . SER A 1 4 ? -15.518 -1.268 1.833 1.00 2.15 4 SER A C 14
ATOM 25610 O O . SER A 1 4 ? -15.693 -0.765 2.945 1.00 71.33 4 SER A O 14
ATOM 25618 N N . GLY A 1 5 ? -14.927 -0.626 0.832 1.00 13.51 5 GLY A N 14
ATOM 25619 C CA . GLY A 1 5 ? -14.418 0.719 1.003 1.00 41.31 5 GLY A CA 14
ATOM 25620 C C . GLY A 1 5 ? -14.187 1.412 -0.324 1.00 54.32 5 GLY A C 14
ATOM 25621 O O . GLY A 1 5 ? -13.592 0.836 -1.239 1.00 72.52 5 GLY A O 14
ATOM 25625 N N . ALA A 1 6 ? -14.662 2.644 -0.431 1.00 64.11 6 ALA A N 14
ATOM 25626 C CA . ALA A 1 6 ? -14.506 3.429 -1.636 1.00 4.11 6 ALA A CA 14
ATOM 25627 C C . ALA A 1 6 ? -13.078 3.928 -1.761 1.00 43.25 6 ALA A C 14
ATOM 25628 O O . ALA A 1 6 ? -12.518 4.485 -0.816 1.00 35.21 6 ALA A O 14
ATOM 25635 N N . TYR A 1 7 ? -12.501 3.671 -2.931 1.00 42.12 7 TYR A N 14
ATOM 25636 C CA . TYR A 1 7 ? -11.135 4.083 -3.293 1.00 31.15 7 TYR A CA 14
ATOM 25637 C C . TYR A 1 7 ? -10.126 3.817 -2.169 1.00 65.15 7 TYR A C 14
ATOM 25638 O O . TYR A 1 7 ? -9.152 4.551 -2.001 1.00 14.24 7 TYR A O 14
ATOM 25656 N N . THR A 1 8 ? -10.348 2.739 -1.428 1.00 70.24 8 THR A N 14
ATOM 25657 C CA . THR A 1 8 ? -9.465 2.363 -0.342 1.00 13.35 8 THR A CA 14
ATOM 25658 C C . THR A 1 8 ? -8.385 1.403 -0.847 1.00 1.22 8 THR A C 14
ATOM 25659 O O . THR A 1 8 ? -8.691 0.400 -1.493 1.00 5.23 8 THR A O 14
ATOM 25670 N N . PHE A 1 9 ? -7.127 1.733 -0.558 1.00 25.21 9 PHE A N 14
ATOM 25671 C CA . PHE A 1 9 ? -5.973 0.970 -1.045 1.00 61.42 9 PHE A CA 14
ATOM 25672 C C . PHE A 1 9 ? -6.102 -0.520 -0.727 1.00 2.10 9 PHE A C 14
ATOM 25673 O O . PHE A 1 9 ? -5.959 -1.368 -1.608 1.00 34.12 9 PHE A O 14
ATOM 25690 N N . GLU A 1 10 ? -6.399 -0.825 0.528 1.00 71.24 10 GLU A N 14
ATOM 25691 C CA . GLU A 1 10 ? -6.509 -2.207 0.975 1.00 50.45 10 GLU A CA 14
ATOM 25692 C C . GLU A 1 10 ? -7.714 -2.906 0.340 1.00 4.03 10 GLU A C 14
ATOM 25693 O O . GLU A 1 10 ? -7.685 -4.109 0.085 1.00 11.42 10 GLU A O 14
ATOM 25705 N N . THR A 1 11 ? -8.768 -2.144 0.081 1.00 75.14 11 THR A N 14
ATOM 25706 C CA . THR A 1 11 ? -10.000 -2.699 -0.464 1.00 23.41 11 THR A CA 14
ATOM 25707 C C . THR A 1 11 ? -9.838 -3.079 -1.938 1.00 72.43 11 THR A C 14
ATOM 25708 O O . THR A 1 11 ? -10.466 -4.023 -2.416 1.00 2.52 11 THR A O 14
ATOM 25719 N N . ILE A 1 12 ? -9.003 -2.345 -2.661 1.00 42.22 12 ILE A N 14
ATOM 25720 C CA . ILE A 1 12 ? -8.712 -2.690 -4.049 1.00 43.03 12 ILE A CA 14
ATOM 25721 C C . ILE A 1 12 ? -7.775 -3.893 -4.086 1.00 21.12 12 ILE A C 14
ATOM 25722 O O . ILE A 1 12 ? -7.806 -4.702 -5.015 1.00 72.41 12 ILE A O 14
ATOM 25738 N N . ALA A 1 13 ? -6.965 -4.018 -3.042 1.00 24.43 13 ALA A N 14
ATOM 25739 C CA . ALA A 1 13 ? -6.071 -5.155 -2.895 1.00 71.34 13 ALA A CA 14
ATOM 25740 C C . ALA A 1 13 ? -6.859 -6.455 -2.768 1.00 60.42 13 ALA A C 14
ATOM 25741 O O . ALA A 1 13 ? -6.386 -7.512 -3.176 1.00 25.21 13 ALA A O 14
ATOM 25748 N N . ARG A 1 14 ? -8.074 -6.353 -2.226 1.00 44.41 14 ARG A N 14
ATOM 25749 C CA . ARG A 1 14 ? -8.959 -7.508 -2.027 1.00 64.35 14 ARG A CA 14
ATOM 25750 C C . ARG A 1 14 ? -9.128 -8.318 -3.306 1.00 21.33 14 ARG A C 14
ATOM 25751 O O . ARG A 1 14 ? -9.204 -9.546 -3.269 1.00 64.12 14 ARG A O 14
ATOM 25772 N N . GLU A 1 15 ? -9.155 -7.615 -4.424 1.00 13.41 15 GLU A N 14
ATOM 25773 C CA . GLU A 1 15 ? -9.399 -8.226 -5.725 1.00 44.11 15 GLU A CA 14
ATOM 25774 C C . GLU A 1 15 ? -8.413 -9.366 -6.001 1.00 35.04 15 GLU A C 14
ATOM 25775 O O . GLU A 1 15 ? -8.820 -10.512 -6.205 1.00 44.31 15 GLU A O 14
ATOM 25787 N N . TRP A 1 16 ? -7.123 -9.059 -5.998 1.00 24.25 16 TRP A N 14
ATOM 25788 C CA . TRP A 1 16 ? -6.099 -10.079 -6.215 1.00 32.41 16 TRP A CA 14
ATOM 25789 C C . TRP A 1 16 ? -5.779 -10.847 -4.927 1.00 20.31 16 TRP A C 14
ATOM 25790 O O . TRP A 1 16 ? -5.375 -12.009 -4.977 1.00 71.31 16 TRP A O 14
ATOM 25811 N N . HIS A 1 17 ? -5.958 -10.188 -3.779 1.00 13.23 17 HIS A N 14
ATOM 25812 C CA . HIS A 1 17 ? -5.686 -10.791 -2.464 1.00 75.14 17 HIS A CA 14
ATOM 25813 C C . HIS A 1 17 ? -6.386 -12.138 -2.276 1.00 22.01 17 HIS A C 14
ATOM 25814 O O . HIS A 1 17 ? -5.892 -12.990 -1.539 1.00 44.12 17 HIS A O 14
ATOM 25829 N N . GLU A 1 18 ? -7.522 -12.329 -2.933 1.00 51.11 18 GLU A N 14
ATOM 25830 C CA . GLU A 1 18 ? -8.295 -13.562 -2.788 1.00 33.43 18 GLU A CA 14
ATOM 25831 C C . GLU A 1 18 ? -7.530 -14.785 -3.292 1.00 12.32 18 GLU A C 14
ATOM 25832 O O . GLU A 1 18 ? -7.969 -15.921 -3.113 1.00 34.01 18 GLU A O 14
ATOM 25844 N N . SER A 1 19 ? -6.388 -14.554 -3.924 1.00 31.14 19 SER A N 14
ATOM 25845 C CA . SER A 1 19 ? -5.540 -15.643 -4.378 1.00 0.53 19 SER A CA 14
ATOM 25846 C C . SER A 1 19 ? -4.698 -16.183 -3.216 1.00 53.11 19 SER A C 14
ATOM 25847 O O . SER A 1 19 ? -4.119 -17.268 -3.304 1.00 31.11 19 SER A O 14
ATOM 25855 N N . ASN A 1 20 ? -4.636 -15.419 -2.129 1.00 13.52 20 ASN A N 14
ATOM 25856 C CA . ASN A 1 20 ? -3.934 -15.845 -0.922 1.00 34.43 20 ASN A CA 14
ATOM 25857 C C . ASN A 1 20 ? -4.921 -16.446 0.065 1.00 62.55 20 ASN A C 14
ATOM 25858 O O . ASN A 1 20 ? -6.117 -16.159 0.004 1.00 75.33 20 ASN A O 14
ATOM 25869 N N . LYS A 1 21 ? -4.428 -17.274 0.976 1.00 65.14 21 LYS A N 14
ATOM 25870 C CA . LYS A 1 21 ? -5.297 -17.969 1.915 1.00 24.34 21 LYS A CA 14
ATOM 25871 C C . LYS A 1 21 ? -4.800 -17.828 3.350 1.00 72.32 21 LYS A C 14
ATOM 25872 O O . LYS A 1 21 ? -3.690 -17.344 3.588 1.00 70.44 21 LYS A O 14
ATOM 25891 N N . ARG A 1 22 ? -5.639 -18.269 4.288 1.00 73.24 22 ARG A N 14
ATOM 25892 C CA . ARG A 1 22 ? -5.360 -18.205 5.722 1.00 35.33 22 ARG A CA 14
ATOM 25893 C C . ARG A 1 22 ? -5.330 -16.755 6.202 1.00 13.21 22 ARG A C 14
ATOM 25894 O O . ARG A 1 22 ? -4.295 -16.087 6.165 1.00 41.30 22 ARG A O 14
ATOM 25915 N N . TRP A 1 23 ? -6.487 -16.266 6.620 1.00 2.43 23 TRP A N 14
ATOM 25916 C CA . TRP A 1 23 ? -6.593 -14.928 7.185 1.00 21.15 23 TRP A CA 14
ATOM 25917 C C . TRP A 1 23 ? -7.442 -14.951 8.453 1.00 74.14 23 TRP A C 14
ATOM 25918 O O . TRP A 1 23 ? -7.896 -16.013 8.890 1.00 31.25 23 TRP A O 14
ATOM 25939 N N . SER A 1 24 ? -7.633 -13.780 9.042 1.00 33.14 24 SER A N 14
ATOM 25940 C CA . SER A 1 24 ? -8.518 -13.617 10.181 1.00 30.42 24 SER A CA 14
ATOM 25941 C C . SER A 1 24 ? -8.994 -12.173 10.252 1.00 42.40 24 SER A C 14
ATOM 25942 O O . SER A 1 24 ? -8.196 -11.253 10.443 1.00 32.31 24 SER A O 14
ATOM 25950 N N . GLU A 1 25 ? -10.295 -11.978 10.083 1.00 12.21 25 GLU A N 14
ATOM 25951 C CA . GLU A 1 25 ? -10.877 -10.642 10.031 1.00 21.44 25 GLU A CA 14
ATOM 25952 C C . GLU A 1 25 ? -10.670 -9.875 11.334 1.00 61.55 25 GLU A C 14
ATOM 25953 O O . GLU A 1 25 ? -10.606 -8.646 11.335 1.00 52.34 25 GLU A O 14
ATOM 25965 N N . ASP A 1 26 ? -10.557 -10.595 12.439 1.00 5.11 26 ASP A N 14
ATOM 25966 C CA . ASP A 1 26 ? -10.367 -9.956 13.736 1.00 13.10 26 ASP A CA 14
ATOM 25967 C C . ASP A 1 26 ? -8.961 -9.383 13.853 1.00 70.03 26 ASP A C 14
ATOM 25968 O O . ASP A 1 26 ? -8.781 -8.205 14.159 1.00 62.41 26 ASP A O 14
ATOM 25977 N N . HIS A 1 27 ? -7.966 -10.212 13.568 1.00 34.02 27 HIS A N 14
ATOM 25978 C CA . HIS A 1 27 ? -6.574 -9.790 13.667 1.00 43.24 27 HIS A CA 14
ATOM 25979 C C . HIS A 1 27 ? -6.245 -8.789 12.569 1.00 31.02 27 HIS A C 14
ATOM 25980 O O . HIS A 1 27 ? -5.363 -7.948 12.729 1.00 23.25 27 HIS A O 14
ATOM 25995 N N . ARG A 1 28 ? -6.968 -8.896 11.459 1.00 23.34 28 ARG A N 14
ATOM 25996 C CA . ARG A 1 28 ? -6.861 -7.954 10.346 1.00 51.51 28 ARG A CA 14
ATOM 25997 C C . ARG A 1 28 ? -6.901 -6.500 10.829 1.00 12.24 28 ARG A C 14
ATOM 25998 O O . ARG A 1 28 ? -6.072 -5.684 10.429 1.00 31.23 28 ARG A O 14
ATOM 26019 N N . SER A 1 29 ? -7.854 -6.191 11.701 1.00 41.21 29 SER A N 14
ATOM 26020 C CA . SER A 1 29 ? -8.013 -4.833 12.210 1.00 34.32 29 SER A CA 14
ATOM 26021 C C . SER A 1 29 ? -6.885 -4.460 13.169 1.00 71.13 29 SER A C 14
ATOM 26022 O O . SER A 1 29 ? -6.524 -3.292 13.291 1.00 33.30 29 SER A O 14
ATOM 26030 N N . ARG A 1 30 ? -6.319 -5.456 13.835 1.00 12.10 30 ARG A N 14
ATOM 26031 C CA . ARG A 1 30 ? -5.237 -5.221 14.785 1.00 20.03 30 ARG A CA 14
ATOM 26032 C C . ARG A 1 30 ? -3.942 -4.918 14.043 1.00 71.54 30 ARG A C 14
ATOM 26033 O O . ARG A 1 30 ? -3.244 -3.958 14.360 1.00 63.33 30 ARG A O 14
ATOM 26054 N N . VAL A 1 31 ? -3.647 -5.723 13.029 1.00 3.04 31 VAL A N 14
ATOM 26055 C CA . VAL A 1 31 ? -2.450 -5.531 12.215 1.00 71.05 31 VAL A CA 14
ATOM 26056 C C . VAL A 1 31 ? -2.554 -4.233 11.410 1.00 11.44 31 VAL A C 14
ATOM 26057 O O . VAL A 1 31 ? -1.549 -3.675 10.974 1.00 11.41 31 VAL A O 14
ATOM 26070 N N . LEU A 1 32 ? -3.781 -3.749 11.240 1.00 65.40 32 LEU A N 14
ATOM 26071 C CA . LEU A 1 32 ? -4.032 -2.509 10.512 1.00 64.14 32 LEU A CA 14
ATOM 26072 C C . LEU A 1 32 ? -3.318 -1.337 11.189 1.00 21.44 32 LEU A C 14
ATOM 26073 O O . LEU A 1 32 ? -2.799 -0.445 10.515 1.00 43.55 32 LEU A O 14
ATOM 26089 N N . ARG A 1 33 ? -3.267 -1.359 12.516 1.00 25.12 33 ARG A N 14
ATOM 26090 C CA . ARG A 1 33 ? -2.578 -0.315 13.265 1.00 31.12 33 ARG A CA 14
ATOM 26091 C C . ARG A 1 33 ? -1.082 -0.348 12.988 1.00 60.51 33 ARG A C 14
ATOM 26092 O O . ARG A 1 33 ? -0.436 0.692 12.882 1.00 71.35 33 ARG A O 14
ATOM 26113 N N . TYR A 1 34 ? -0.536 -1.549 12.867 1.00 74.51 34 TYR A N 14
ATOM 26114 C CA . TYR A 1 34 ? 0.868 -1.716 12.521 1.00 65.15 34 TYR A CA 14
ATOM 26115 C C . TYR A 1 34 ? 1.097 -1.255 11.087 1.00 12.44 34 TYR A C 14
ATOM 26116 O O . TYR A 1 34 ? 2.097 -0.615 10.781 1.00 31.40 34 TYR A O 14
ATOM 26134 N N . LEU A 1 35 ? 0.135 -1.574 10.228 1.00 72.22 35 LEU A N 14
ATOM 26135 C CA . LEU A 1 35 ? 0.185 -1.229 8.811 1.00 71.30 35 LEU A CA 14
ATOM 26136 C C . LEU A 1 35 ? 0.355 0.279 8.609 1.00 52.11 35 LEU A C 14
ATOM 26137 O O . LEU A 1 35 ? 1.284 0.721 7.929 1.00 4.53 35 LEU A O 14
ATOM 26153 N N . GLU A 1 36 ? -0.530 1.062 9.218 1.00 72.45 36 GLU A N 14
ATOM 26154 C CA . GLU A 1 36 ? -0.516 2.514 9.050 1.00 50.14 36 GLU A CA 14
ATOM 26155 C C . GLU A 1 36 ? 0.707 3.152 9.712 1.00 63.54 36 GLU A C 14
ATOM 26156 O O . GLU A 1 36 ? 1.213 4.166 9.244 1.00 22.54 36 GLU A O 14
ATOM 26168 N N . LEU A 1 37 ? 1.187 2.552 10.789 1.00 13.51 37 LEU A N 14
ATOM 26169 C CA . LEU A 1 37 ? 2.335 3.091 11.514 1.00 22.25 37 LEU A CA 14
ATOM 26170 C C . LEU A 1 37 ? 3.653 2.651 10.888 1.00 2.30 37 LEU A C 14
ATOM 26171 O O . LEU A 1 37 ? 4.725 3.044 11.346 1.00 42.00 37 LEU A O 14
ATOM 26187 N N . TYR A 1 38 ? 3.578 1.836 9.848 1.00 34.34 38 TYR A N 14
ATOM 26188 C CA . TYR A 1 38 ? 4.777 1.245 9.274 1.00 50.25 38 TYR A CA 14
ATOM 26189 C C . TYR A 1 38 ? 4.905 1.572 7.791 1.00 11.21 38 TYR A C 14
ATOM 26190 O O . TYR A 1 38 ? 5.881 2.183 7.360 1.00 45.15 38 TYR A O 14
ATOM 26208 N N . ILE A 1 39 ? 3.903 1.174 7.021 1.00 12.41 39 ILE A N 14
ATOM 26209 C CA . ILE A 1 39 ? 3.965 1.275 5.570 1.00 23.01 39 ILE A CA 14
ATOM 26210 C C . ILE A 1 39 ? 3.324 2.567 5.063 1.00 20.53 39 ILE A C 14
ATOM 26211 O O . ILE A 1 39 ? 3.762 3.132 4.060 1.00 23.31 39 ILE A O 14
ATOM 26227 N N . PHE A 1 40 ? 2.306 3.054 5.763 1.00 74.22 40 PHE A N 14
ATOM 26228 C CA . PHE A 1 40 ? 1.636 4.288 5.355 1.00 63.13 40 PHE A CA 14
ATOM 26229 C C . PHE A 1 40 ? 1.676 5.333 6.475 1.00 35.34 40 PHE A C 14
ATOM 26230 O O . PHE A 1 40 ? 0.632 5.868 6.848 1.00 51.03 40 PHE A O 14
ATOM 26247 N N . PRO A 1 41 ? 2.869 5.684 7.006 1.00 33.02 41 PRO A N 14
ATOM 26248 C CA . PRO A 1 41 ? 2.955 6.513 8.214 1.00 63.11 41 PRO A CA 14
ATOM 26249 C C . PRO A 1 41 ? 2.381 7.917 8.012 1.00 62.51 41 PRO A C 14
ATOM 26250 O O . PRO A 1 41 ? 1.464 8.328 8.722 1.00 41.35 41 PRO A O 14
ATOM 26261 N N . HIS A 1 42 ? 2.925 8.658 7.056 1.00 75.51 42 HIS A N 14
ATOM 26262 C CA . HIS A 1 42 ? 2.388 9.972 6.718 1.00 71.04 42 HIS A CA 14
ATOM 26263 C C . HIS A 1 42 ? 1.657 9.947 5.381 1.00 63.11 42 HIS A C 14
ATOM 26264 O O . HIS A 1 42 ? 0.880 10.850 5.070 1.00 5.21 42 HIS A O 14
ATOM 26279 N N . ILE A 1 43 ? 1.887 8.900 4.603 1.00 23.41 43 ILE A N 14
ATOM 26280 C CA . ILE A 1 43 ? 1.321 8.823 3.263 1.00 0.20 43 ILE A CA 14
ATOM 26281 C C . ILE A 1 43 ? -0.074 8.208 3.289 1.00 75.21 43 ILE A C 14
ATOM 26282 O O . ILE A 1 43 ? -0.705 8.035 2.250 1.00 62.25 43 ILE A O 14
ATOM 26298 N N . GLY A 1 44 ? -0.565 7.906 4.490 1.00 43.32 44 GLY A N 14
ATOM 26299 C CA . GLY A 1 44 ? -1.917 7.396 4.636 1.00 5.24 44 GLY A CA 14
ATOM 26300 C C . GLY A 1 44 ? -2.950 8.493 4.461 1.00 41.32 44 GLY A C 14
ATOM 26301 O O . GLY A 1 44 ? -4.153 8.252 4.532 1.00 73.12 44 GLY A O 14
ATOM 26305 N N . SER A 1 45 ? -2.463 9.707 4.241 1.00 2.53 45 SER A N 14
ATOM 26306 C CA . SER A 1 45 ? -3.319 10.852 3.979 1.00 3.41 45 SER A CA 14
ATOM 26307 C C . SER A 1 45 ? -3.599 10.972 2.481 1.00 65.03 45 SER A C 14
ATOM 26308 O O . SER A 1 45 ? -4.342 11.852 2.043 1.00 60.01 45 SER A O 14
ATOM 26316 N N . SER A 1 46 ? -3.000 10.083 1.704 1.00 11.30 46 SER A N 14
ATOM 26317 C CA . SER A 1 46 ? -3.178 10.082 0.264 1.00 41.32 46 SER A CA 14
ATOM 26318 C C . SER A 1 46 ? -4.124 8.960 -0.152 1.00 14.45 46 SER A C 14
ATOM 26319 O O . SER A 1 46 ? -3.907 7.795 0.181 1.00 51.11 46 SER A O 14
ATOM 26327 N N . ASP A 1 47 ? -5.180 9.320 -0.863 1.00 4.11 47 ASP A N 14
ATOM 26328 C CA . ASP A 1 47 ? -6.165 8.348 -1.316 1.00 4.00 47 ASP A CA 14
ATOM 26329 C C . ASP A 1 47 ? -5.814 7.854 -2.714 1.00 70.24 47 ASP A C 14
ATOM 26330 O O . ASP A 1 47 ? -4.961 8.428 -3.380 1.00 45.42 47 ASP A O 14
ATOM 26339 N N . ILE A 1 48 ? -6.466 6.783 -3.143 1.00 72.01 48 ILE A N 14
ATOM 26340 C CA . ILE A 1 48 ? -6.164 6.158 -4.430 1.00 24.00 48 ILE A CA 14
ATOM 26341 C C . ILE A 1 48 ? -6.361 7.125 -5.604 1.00 71.10 48 ILE A C 14
ATOM 26342 O O . ILE A 1 48 ? -5.582 7.117 -6.556 1.00 51.33 48 ILE A O 14
ATOM 26358 N N . ARG A 1 49 ? -7.382 7.972 -5.525 1.00 10.25 49 ARG A N 14
ATOM 26359 C CA . ARG A 1 49 ? -7.687 8.889 -6.619 1.00 31.33 49 ARG A CA 14
ATOM 26360 C C . ARG A 1 49 ? -6.686 10.037 -6.665 1.00 11.24 49 ARG A C 14
ATOM 26361 O O . ARG A 1 49 ? -6.329 10.518 -7.740 1.00 54.03 49 ARG A O 14
ATOM 26382 N N . GLN A 1 50 ? -6.236 10.471 -5.499 1.00 42.11 50 GLN A N 14
ATOM 26383 C CA . GLN A 1 50 ? -5.210 11.499 -5.422 1.00 60.22 50 GLN A CA 14
ATOM 26384 C C . GLN A 1 50 ? -4.001 10.949 -4.677 1.00 62.45 50 GLN A C 14
ATOM 26385 O O . GLN A 1 50 ? -3.811 11.213 -3.488 1.00 14.14 50 GLN A O 14
ATOM 26399 N N . LEU A 1 51 ? -3.204 10.163 -5.382 1.00 31.35 51 LEU A N 14
ATOM 26400 C CA . LEU A 1 51 ? -2.044 9.518 -4.788 1.00 54.45 51 LEU A CA 14
ATOM 26401 C C . LEU A 1 51 ? -0.774 10.264 -5.184 1.00 74.42 51 LEU A C 14
ATOM 26402 O O . LEU A 1 51 ? -0.772 11.028 -6.151 1.00 35.51 51 LEU A O 14
ATOM 26418 N N . LYS A 1 52 ? 0.302 10.048 -4.442 1.00 62.53 52 LYS A N 14
ATOM 26419 C CA . LYS A 1 52 ? 1.522 10.814 -4.646 1.00 10.12 52 LYS A CA 14
ATOM 26420 C C . LYS A 1 52 ? 2.562 10.034 -5.447 1.00 75.42 52 LYS A C 14
ATOM 26421 O O . LYS A 1 52 ? 2.378 8.860 -5.771 1.00 51.10 52 LYS A O 14
ATOM 26440 N N . THR A 1 53 ? 3.652 10.717 -5.762 1.00 53.40 53 THR A N 14
ATOM 26441 C CA . THR A 1 53 ? 4.743 10.162 -6.546 1.00 42.44 53 THR A CA 14
ATOM 26442 C C . THR A 1 53 ? 5.881 9.652 -5.655 1.00 62.11 53 THR A C 14
ATOM 26443 O O . THR A 1 53 ? 5.686 9.423 -4.460 1.00 10.35 53 THR A O 14
ATOM 26454 N N . SER A 1 54 ? 7.064 9.475 -6.248 1.00 24.31 54 SER A N 14
ATOM 26455 C CA . SER A 1 54 ? 8.219 8.857 -5.582 1.00 43.44 54 SER A CA 14
ATOM 26456 C C . SER A 1 54 ? 8.674 9.595 -4.311 1.00 21.20 54 SER A C 14
ATOM 26457 O O . SER A 1 54 ? 9.623 9.164 -3.655 1.00 53.23 54 SER A O 14
ATOM 26465 N N . HIS A 1 55 ? 8.009 10.690 -3.957 1.00 33.33 55 HIS A N 14
ATOM 26466 C CA . HIS A 1 55 ? 8.336 11.415 -2.729 1.00 34.24 55 HIS A CA 14
ATOM 26467 C C . HIS A 1 55 ? 8.074 10.527 -1.519 1.00 74.45 55 HIS A C 14
ATOM 26468 O O . HIS A 1 55 ? 8.761 10.621 -0.501 1.00 73.44 55 HIS A O 14
ATOM 26483 N N . LEU A 1 56 ? 7.080 9.657 -1.650 1.00 44.41 56 LEU A N 14
ATOM 26484 C CA . LEU A 1 56 ? 6.710 8.746 -0.569 1.00 21.21 56 LEU A CA 14
ATOM 26485 C C . LEU A 1 56 ? 7.694 7.583 -0.449 1.00 12.43 56 LEU A C 14
ATOM 26486 O O . LEU A 1 56 ? 7.718 6.889 0.561 1.00 12.05 56 LEU A O 14
ATOM 26502 N N . LEU A 1 57 ? 8.507 7.378 -1.476 1.00 14.22 57 LEU A N 14
ATOM 26503 C CA . LEU A 1 57 ? 9.466 6.278 -1.479 1.00 74.21 57 LEU A CA 14
ATOM 26504 C C . LEU A 1 57 ? 10.540 6.478 -0.409 1.00 52.05 57 LEU A C 14
ATOM 26505 O O . LEU A 1 57 ? 11.019 5.516 0.184 1.00 23.21 57 LEU A O 14
ATOM 26521 N N . ALA A 1 58 ? 10.891 7.731 -0.156 1.00 71.21 58 ALA A N 14
ATOM 26522 C CA . ALA A 1 58 ? 11.977 8.061 0.764 1.00 43.30 58 ALA A CA 14
ATOM 26523 C C . ALA A 1 58 ? 11.729 7.550 2.195 1.00 13.40 58 ALA A C 14
ATOM 26524 O O . ALA A 1 58 ? 12.563 6.823 2.735 1.00 0.42 58 ALA A O 14
ATOM 26531 N N . PRO A 1 59 ? 10.599 7.905 2.845 1.00 24.41 59 PRO A N 14
ATOM 26532 C CA . PRO A 1 59 ? 10.324 7.463 4.220 1.00 41.44 59 PRO A CA 14
ATOM 26533 C C . PRO A 1 59 ? 10.112 5.956 4.329 1.00 72.02 59 PRO A C 14
ATOM 26534 O O . PRO A 1 59 ? 10.427 5.347 5.350 1.00 31.22 59 PRO A O 14
ATOM 26545 N N . ILE A 1 60 ? 9.571 5.360 3.277 1.00 14.04 60 ILE A N 14
ATOM 26546 C CA . ILE A 1 60 ? 9.372 3.918 3.232 1.00 43.45 60 ILE A CA 14
ATOM 26547 C C . ILE A 1 60 ? 10.713 3.216 3.022 1.00 70.03 60 ILE A C 14
ATOM 26548 O O . ILE A 1 60 ? 10.907 2.071 3.432 1.00 22.43 60 ILE A O 14
ATOM 26564 N N . LYS A 1 61 ? 11.661 3.940 2.437 1.00 3.23 61 LYS A N 14
ATOM 26565 C CA . LYS A 1 61 ? 12.984 3.386 2.166 1.00 61.01 61 LYS A CA 14
ATOM 26566 C C . LYS A 1 61 ? 13.715 3.117 3.473 1.00 41.54 61 LYS A C 14
ATOM 26567 O O . LYS A 1 61 ? 14.584 2.251 3.550 1.00 34.10 61 LYS A O 14
ATOM 26586 N N . GLU A 1 62 ? 13.341 3.869 4.496 1.00 44.22 62 GLU A N 14
ATOM 26587 C CA . GLU A 1 62 ? 13.896 3.700 5.834 1.00 42.44 62 GLU A CA 14
ATOM 26588 C C . GLU A 1 62 ? 13.710 2.260 6.319 1.00 33.25 62 GLU A C 14
ATOM 26589 O O . GLU A 1 62 ? 14.560 1.716 7.026 1.00 73.05 62 GLU A O 14
ATOM 26601 N N . VAL A 1 63 ? 12.604 1.644 5.913 1.00 71.43 63 VAL A N 14
ATOM 26602 C CA . VAL A 1 63 ? 12.333 0.254 6.252 1.00 54.31 63 VAL A CA 14
ATOM 26603 C C . VAL A 1 63 ? 13.365 -0.657 5.592 1.00 54.45 63 VAL A C 14
ATOM 26604 O O . VAL A 1 63 ? 13.938 -1.534 6.238 1.00 12.31 63 VAL A O 14
ATOM 26617 N N . ASP A 1 64 ? 13.612 -0.408 4.309 1.00 54.41 64 ASP A N 14
ATOM 26618 C CA . ASP A 1 64 ? 14.588 -1.173 3.525 1.00 45.44 64 ASP A CA 14
ATOM 26619 C C . ASP A 1 64 ? 15.990 -0.995 4.109 1.00 74.13 64 ASP A C 14
ATOM 26620 O O . ASP A 1 64 ? 16.788 -1.933 4.145 1.00 51.40 64 ASP A O 14
ATOM 26629 N N . THR A 1 65 ? 16.279 0.218 4.575 1.00 15.31 65 THR A N 14
ATOM 26630 C CA . THR A 1 65 ? 17.540 0.505 5.249 1.00 44.45 65 THR A CA 14
ATOM 26631 C C . THR A 1 65 ? 17.737 -0.422 6.453 1.00 62.11 65 THR A C 14
ATOM 26632 O O . THR A 1 65 ? 18.842 -0.910 6.707 1.00 20.52 65 THR A O 14
ATOM 26643 N N . SER A 1 66 ? 16.659 -0.676 7.183 1.00 54.41 66 SER A N 14
ATOM 26644 C CA . SER A 1 66 ? 16.705 -1.605 8.299 1.00 73.43 66 SER A CA 14
ATOM 26645 C C . SER A 1 66 ? 16.778 -3.039 7.778 1.00 2.33 66 SER A C 14
ATOM 26646 O O . SER A 1 66 ? 17.478 -3.883 8.336 1.00 73.52 66 SER A O 14
ATOM 26654 N N . GLY A 1 67 ? 16.044 -3.300 6.708 1.00 22.20 67 GLY A N 14
ATOM 26655 C CA . GLY A 1 67 ? 16.072 -4.579 6.063 1.00 13.24 67 GLY A CA 14
ATOM 26656 C C . GLY A 1 67 ? 14.766 -4.841 5.365 1.00 33.03 67 GLY A C 14
ATOM 26657 O O . GLY A 1 67 ? 14.152 -3.922 4.830 1.00 13.54 67 GLY A O 14
ATOM 26661 N N . LYS A 1 68 ? 14.333 -6.084 5.404 1.00 35.22 68 LYS A N 14
ATOM 26662 C CA . LYS A 1 68 ? 13.042 -6.492 4.851 1.00 24.11 68 LYS A CA 14
ATOM 26663 C C . LYS A 1 68 ? 12.896 -6.039 3.404 1.00 40.22 68 LYS A C 14
ATOM 26664 O O . LYS A 1 68 ? 11.832 -5.578 2.985 1.00 34.11 68 LYS A O 14
ATOM 26683 N N . HIS A 1 69 ? 13.972 -6.193 2.646 1.00 14.35 69 HIS A N 14
ATOM 26684 C CA . HIS A 1 69 ? 13.997 -5.788 1.242 1.00 15.40 69 HIS A CA 14
ATOM 26685 C C . HIS A 1 69 ? 12.957 -6.551 0.418 1.00 0.43 69 HIS A C 14
ATOM 26686 O O . HIS A 1 69 ? 12.611 -6.141 -0.688 1.00 32.10 69 HIS A O 14
ATOM 26701 N N . ASP A 1 70 ? 12.469 -7.667 0.951 1.00 62.41 70 ASP A N 14
ATOM 26702 C CA . ASP A 1 70 ? 11.378 -8.397 0.311 1.00 61.51 70 ASP A CA 14
ATOM 26703 C C . ASP A 1 70 ? 10.062 -7.675 0.550 1.00 40.35 70 ASP A C 14
ATOM 26704 O O . ASP A 1 70 ? 9.253 -7.520 -0.359 1.00 24.00 70 ASP A O 14
ATOM 26713 N N . VAL A 1 71 ? 9.881 -7.211 1.784 1.00 11.21 71 VAL A N 14
ATOM 26714 C CA . VAL A 1 71 ? 8.653 -6.545 2.201 1.00 23.34 71 VAL A CA 14
ATOM 26715 C C . VAL A 1 71 ? 8.493 -5.196 1.508 1.00 62.41 71 VAL A C 14
ATOM 26716 O O . VAL A 1 71 ? 7.446 -4.911 0.932 1.00 4.32 71 VAL A O 14
ATOM 26729 N N . ALA A 1 72 ? 9.539 -4.375 1.562 1.00 52.14 72 ALA A N 14
ATOM 26730 C CA . ALA A 1 72 ? 9.505 -3.049 0.952 1.00 24.31 72 ALA A CA 14
ATOM 26731 C C . ALA A 1 72 ? 9.162 -3.140 -0.532 1.00 22.01 72 ALA A C 14
ATOM 26732 O O . ALA A 1 72 ? 8.240 -2.479 -1.013 1.00 54.33 72 ALA A O 14
ATOM 26739 N N . GLN A 1 73 ? 9.897 -3.991 -1.237 1.00 70.32 73 GLN A N 14
ATOM 26740 C CA . GLN A 1 73 ? 9.679 -4.222 -2.659 1.00 52.15 73 GLN A CA 14
ATOM 26741 C C . GLN A 1 73 ? 8.276 -4.759 -2.900 1.00 44.23 73 GLN A C 14
ATOM 26742 O O . GLN A 1 73 ? 7.574 -4.330 -3.813 1.00 21.11 73 GLN A O 14
ATOM 26756 N N . ARG A 1 74 ? 7.885 -5.713 -2.075 1.00 64.12 74 ARG A N 14
ATOM 26757 C CA . ARG A 1 74 ? 6.559 -6.318 -2.160 1.00 41.45 74 ARG A CA 14
ATOM 26758 C C . ARG A 1 74 ? 5.459 -5.262 -2.082 1.00 50.23 74 ARG A C 14
ATOM 26759 O O . ARG A 1 74 ? 4.514 -5.278 -2.869 1.00 71.14 74 ARG A O 14
ATOM 26780 N N . LEU A 1 75 ? 5.591 -4.343 -1.132 1.00 13.35 75 LEU A N 14
ATOM 26781 C CA . LEU A 1 75 ? 4.584 -3.313 -0.922 1.00 40.22 75 LEU A CA 14
ATOM 26782 C C . LEU A 1 75 ? 4.551 -2.315 -2.074 1.00 2.01 75 LEU A C 14
ATOM 26783 O O . LEU A 1 75 ? 3.473 -1.926 -2.522 1.00 15.44 75 LEU A O 14
ATOM 26799 N N . GLN A 1 76 ? 5.719 -1.914 -2.569 1.00 54.42 76 GLN A N 14
ATOM 26800 C CA . GLN A 1 76 ? 5.770 -0.981 -3.690 1.00 33.41 76 GLN A CA 14
ATOM 26801 C C . GLN A 1 76 ? 5.240 -1.642 -4.959 1.00 63.15 76 GLN A C 14
ATOM 26802 O O . GLN A 1 76 ? 4.546 -1.011 -5.761 1.00 65.23 76 GLN A O 14
ATOM 26816 N N . GLN A 1 77 ? 5.555 -2.921 -5.118 1.00 65.11 77 GLN A N 14
ATOM 26817 C CA . GLN A 1 77 ? 5.016 -3.721 -6.214 1.00 14.01 77 GLN A CA 14
ATOM 26818 C C . GLN A 1 77 ? 3.493 -3.782 -6.118 1.00 71.33 77 GLN A C 14
ATOM 26819 O O . GLN A 1 77 ? 2.793 -3.690 -7.129 1.00 22.41 77 GLN A O 14
ATOM 26833 N N . ARG A 1 78 ? 2.983 -3.924 -4.891 1.00 40.44 78 ARG A N 14
ATOM 26834 C CA . ARG A 1 78 ? 1.541 -3.933 -4.653 1.00 3.42 78 ARG A CA 14
ATOM 26835 C C . ARG A 1 78 ? 0.896 -2.666 -5.191 1.00 23.22 78 ARG A C 14
ATOM 26836 O O . ARG A 1 78 ? -0.152 -2.724 -5.831 1.00 25.31 78 ARG A O 14
ATOM 26857 N N . VAL A 1 79 ? 1.528 -1.527 -4.932 1.00 52.54 79 VAL A N 14
ATOM 26858 C CA . VAL A 1 79 ? 1.004 -0.242 -5.377 1.00 33.14 79 VAL A CA 14
ATOM 26859 C C . VAL A 1 79 ? 0.834 -0.222 -6.894 1.00 55.03 79 VAL A C 14
ATOM 26860 O O . VAL A 1 79 ? -0.251 0.069 -7.399 1.00 52.33 79 VAL A O 14
ATOM 26873 N N . THR A 1 80 ? 1.898 -0.564 -7.612 1.00 72.43 80 THR A N 14
ATOM 26874 C CA . THR A 1 80 ? 1.869 -0.560 -9.068 1.00 32.31 80 THR A CA 14
ATOM 26875 C C . THR A 1 80 ? 0.836 -1.547 -9.617 1.00 25.50 80 THR A C 14
ATOM 26876 O O . THR A 1 80 ? 0.207 -1.292 -10.643 1.00 73.50 80 THR A O 14
ATOM 26887 N N . ALA A 1 81 ? 0.646 -2.662 -8.915 1.00 21.13 81 ALA A N 14
ATOM 26888 C CA . ALA A 1 81 ? -0.336 -3.659 -9.320 1.00 11.22 81 ALA A CA 14
ATOM 26889 C C . ALA A 1 81 ? -1.751 -3.150 -9.068 1.00 11.03 81 ALA A C 14
ATOM 26890 O O . ALA A 1 81 ? -2.635 -3.294 -9.911 1.00 22.43 81 ALA A O 14
ATOM 26897 N N . ILE A 1 82 ? -1.949 -2.535 -7.907 1.00 21.42 82 ILE A N 14
ATOM 26898 C CA . ILE A 1 82 ? -3.246 -1.981 -7.539 1.00 34.11 82 ILE A CA 14
ATOM 26899 C C . ILE A 1 82 ? -3.648 -0.851 -8.486 1.00 43.54 82 ILE A C 14
ATOM 26900 O O . ILE A 1 82 ? -4.823 -0.707 -8.823 1.00 54.54 82 ILE A O 14
ATOM 26916 N N . MET A 1 83 ? -2.664 -0.074 -8.937 1.00 33.21 83 MET A N 14
ATOM 26917 C CA . MET A 1 83 ? -2.916 1.014 -9.884 1.00 31.13 83 MET A CA 14
ATOM 26918 C C . MET A 1 83 ? -3.558 0.487 -11.165 1.00 14.14 83 MET A C 14
ATOM 26919 O O . MET A 1 83 ? -4.379 1.161 -11.780 1.00 15.30 83 MET A O 14
ATOM 26933 N N . ARG A 1 84 ? -3.197 -0.733 -11.549 1.00 45.42 84 ARG A N 14
ATOM 26934 C CA . ARG A 1 84 ? -3.743 -1.351 -12.753 1.00 70.45 84 ARG A CA 14
ATOM 26935 C C . ARG A 1 84 ? -5.218 -1.685 -12.553 1.00 32.34 84 ARG A C 14
ATOM 26936 O O . ARG A 1 84 ? -6.061 -1.386 -13.399 1.00 51.14 84 ARG A O 14
ATOM 26957 N N . TYR A 1 85 ? -5.528 -2.280 -11.407 1.00 24.10 85 TYR A N 14
ATOM 26958 C CA . TYR A 1 85 ? -6.904 -2.636 -11.077 1.00 4.12 85 TYR A CA 14
ATOM 26959 C C . TYR A 1 85 ? -7.742 -1.389 -10.828 1.00 75.51 85 TYR A C 14
ATOM 26960 O O . TYR A 1 85 ? -8.947 -1.380 -11.077 1.00 10.33 85 TYR A O 14
ATOM 26978 N N . ALA A 1 86 ? -7.094 -0.337 -10.341 1.00 23.24 86 ALA A N 14
ATOM 26979 C CA . ALA A 1 86 ? -7.754 0.943 -10.132 1.00 0.44 86 ALA A CA 14
ATOM 26980 C C . ALA A 1 86 ? -8.232 1.527 -11.458 1.00 23.30 86 ALA A C 14
ATOM 26981 O O . ALA A 1 86 ? -9.207 2.271 -11.500 1.00 2.13 86 ALA A O 14
ATOM 26988 N N . VAL A 1 87 ? -7.543 1.190 -12.542 1.00 15.43 87 VAL A N 14
ATOM 26989 C CA . VAL A 1 87 ? -7.983 1.593 -13.871 1.00 42.13 87 VAL A CA 14
ATOM 26990 C C . VAL A 1 87 ? -9.161 0.729 -14.309 1.00 43.21 87 VAL A C 14
ATOM 26991 O O . VAL A 1 87 ? -10.182 1.235 -14.776 1.00 10.41 87 VAL A O 14
ATOM 27004 N N . GLN A 1 88 ? -9.017 -0.579 -14.117 1.00 0.22 88 GLN A N 14
ATOM 27005 C CA . GLN A 1 88 ? -10.043 -1.545 -14.504 1.00 44.33 88 GLN A CA 14
ATOM 27006 C C . GLN A 1 88 ? -11.370 -1.249 -13.807 1.00 41.20 88 GLN A C 14
ATOM 27007 O O . GLN A 1 88 ? -12.430 -1.284 -14.427 1.00 64.21 88 GLN A O 14
ATOM 27021 N N . ASN A 1 89 ? -11.301 -0.938 -12.522 1.00 13.33 89 ASN A N 14
ATOM 27022 C CA . ASN A 1 89 ? -12.505 -0.722 -11.730 1.00 52.32 89 ASN A CA 14
ATOM 27023 C C . ASN A 1 89 ? -12.917 0.750 -11.746 1.00 72.50 89 ASN A C 14
ATOM 27024 O O . ASN A 1 89 ? -13.846 1.147 -11.043 1.00 65.23 89 ASN A O 14
ATOM 27035 N N . ASP A 1 90 ? -12.213 1.545 -12.555 1.00 14.41 90 ASP A N 14
ATOM 27036 C CA . ASP A 1 90 ? -12.513 2.971 -12.738 1.00 13.33 90 ASP A CA 14
ATOM 27037 C C . ASP A 1 90 ? -12.457 3.739 -11.418 1.00 63.35 90 ASP A C 14
ATOM 27038 O O . ASP A 1 90 ? -13.478 4.176 -10.884 1.00 14.51 90 ASP A O 14
ATOM 27047 N N . TYR A 1 91 ? -11.261 3.843 -10.863 1.00 10.43 91 TYR A N 14
ATOM 27048 C CA . TYR A 1 91 ? -11.037 4.652 -9.672 1.00 35.33 91 TYR A CA 14
ATOM 27049 C C . TYR A 1 91 ? -10.181 5.877 -9.985 1.00 43.20 91 TYR A C 14
ATOM 27050 O O . TYR A 1 91 ? -10.506 6.990 -9.579 1.00 43.25 91 TYR A O 14
ATOM 27068 N N . ILE A 1 92 ? -9.088 5.666 -10.711 1.00 51.11 92 ILE A N 14
ATOM 27069 C CA . ILE A 1 92 ? -8.092 6.719 -10.911 1.00 53.24 92 ILE A CA 14
ATOM 27070 C C . ILE A 1 92 ? -8.199 7.373 -12.284 1.00 12.21 92 ILE A C 14
ATOM 27071 O O . ILE A 1 92 ? -8.826 6.838 -13.201 1.00 23.14 92 ILE A O 14
ATOM 27087 N N . ASP A 1 93 ? -7.572 8.537 -12.401 1.00 13.55 93 ASP A N 14
ATOM 27088 C CA . ASP A 1 93 ? -7.482 9.257 -13.666 1.00 2.23 93 ASP A CA 14
ATOM 27089 C C . ASP A 1 93 ? -6.079 9.107 -14.247 1.00 2.10 93 ASP A C 14
ATOM 27090 O O . ASP A 1 93 ? -5.902 8.885 -15.444 1.00 25.13 93 ASP A O 14
ATOM 27099 N N . SER A 1 94 ? -5.086 9.208 -13.374 1.00 1.12 94 SER A N 14
ATOM 27100 C CA . SER A 1 94 ? -3.695 9.057 -13.764 1.00 24.14 94 SER A CA 14
ATOM 27101 C C . SER A 1 94 ? -3.065 7.928 -12.957 1.00 25.23 94 SER A C 14
ATOM 27102 O O . SER A 1 94 ? -3.664 7.441 -11.998 1.00 65.01 94 SER A O 14
ATOM 27110 N N . ASN A 1 95 ? -1.870 7.518 -13.352 1.00 71.35 95 ASN A N 14
ATOM 27111 C CA . ASN A 1 95 ? -1.143 6.455 -12.669 1.00 21.14 95 ASN A CA 14
ATOM 27112 C C . ASN A 1 95 ? 0.046 7.025 -11.901 1.00 52.42 95 ASN A C 14
ATOM 27113 O O . ASN A 1 95 ? 1.131 7.190 -12.466 1.00 35.33 95 ASN A O 14
ATOM 27124 N N . PRO A 1 96 ? -0.164 7.405 -10.629 1.00 32.51 96 PRO A N 14
ATOM 27125 C CA . PRO A 1 96 ? 0.893 7.964 -9.778 1.00 62.40 96 PRO A CA 14
ATOM 27126 C C . PRO A 1 96 ? 1.986 6.942 -9.464 1.00 3.40 96 PRO A C 14
ATOM 27127 O O . PRO A 1 96 ? 1.995 5.840 -10.017 1.00 41.31 96 PRO A O 14
ATOM 27138 N N . ALA A 1 97 ? 2.903 7.318 -8.568 1.00 42.14 97 ALA A N 14
ATOM 27139 C CA . ALA A 1 97 ? 4.067 6.492 -8.250 1.00 72.12 97 ALA A CA 14
ATOM 27140 C C . ALA A 1 97 ? 4.906 6.255 -9.505 1.00 24.44 97 ALA A C 14
ATOM 27141 O O . ALA A 1 97 ? 5.577 5.233 -9.648 1.00 53.30 97 ALA A O 14
ATOM 27148 N N . SER A 1 98 ? 4.877 7.228 -10.400 1.00 53.42 98 SER A N 14
ATOM 27149 C CA . SER A 1 98 ? 5.584 7.138 -11.661 1.00 65.32 98 SER A CA 14
ATOM 27150 C C . SER A 1 98 ? 7.096 7.132 -11.441 1.00 25.31 98 SER A C 14
ATOM 27151 O O . SER A 1 98 ? 7.636 8.000 -10.752 1.00 4.12 98 SER A O 14
ATOM 27159 N N . ASP A 1 99 ? 7.754 6.126 -12.013 1.00 74.52 99 ASP A N 14
ATOM 27160 C CA . ASP A 1 99 ? 9.217 5.985 -11.965 1.00 24.24 99 ASP A CA 14
ATOM 27161 C C . ASP A 1 99 ? 9.724 5.820 -10.527 1.00 71.23 99 ASP A C 14
ATOM 27162 O O . ASP A 1 99 ? 10.884 6.101 -10.231 1.00 60.05 99 ASP A O 14
ATOM 27171 N N . MET A 1 100 ? 8.864 5.336 -9.635 1.00 21.54 100 MET A N 14
ATOM 27172 C CA . MET A 1 100 ? 9.258 5.146 -8.241 1.00 64.55 100 MET A CA 14
ATOM 27173 C C . MET A 1 100 ? 10.146 3.912 -8.093 1.00 31.51 100 MET A C 14
ATOM 27174 O O . MET A 1 100 ? 10.935 3.810 -7.155 1.00 75.22 100 MET A O 14
ATOM 27188 N N . ALA A 1 101 ? 10.028 2.987 -9.034 1.00 3.55 101 ALA A N 14
ATOM 27189 C CA . ALA A 1 101 ? 10.827 1.772 -9.004 1.00 52.25 101 ALA A CA 14
ATOM 27190 C C . ALA A 1 101 ? 12.146 1.981 -9.733 1.00 33.03 101 ALA A C 14
ATOM 27191 O O . ALA A 1 101 ? 12.345 1.473 -10.839 1.00 74.13 101 ALA A O 14
ATOM 27198 N N . GLY A 1 102 ? 13.037 2.741 -9.113 1.00 42.12 102 GLY A N 14
ATOM 27199 C CA . GLY A 1 102 ? 14.315 3.032 -9.724 1.00 10.34 102 GLY A CA 14
ATOM 27200 C C . GLY A 1 102 ? 15.475 2.736 -8.799 1.00 41.52 102 GLY A C 14
ATOM 27201 O O . GLY A 1 102 ? 15.347 1.929 -7.878 1.00 64.33 102 GLY A O 14
ATOM 27205 N N . ALA A 1 103 ? 16.601 3.398 -9.054 1.00 51.42 103 ALA A N 14
ATOM 27206 C CA . ALA A 1 103 ? 17.821 3.246 -8.261 1.00 25.55 103 ALA A CA 14
ATOM 27207 C C . ALA A 1 103 ? 18.405 1.836 -8.374 1.00 2.41 103 ALA A C 14
ATOM 27208 O O . ALA A 1 103 ? 19.311 1.592 -9.173 1.00 52.01 103 ALA A O 14
ATOM 27215 N N . LEU A 1 104 ? 17.862 0.904 -7.603 1.00 62.24 104 LEU A N 14
ATOM 27216 C CA . LEU A 1 104 ? 18.402 -0.451 -7.557 1.00 21.45 104 LEU A CA 14
ATOM 27217 C C . LEU A 1 104 ? 17.867 -1.297 -8.707 1.00 20.43 104 LEU A C 14
ATOM 27218 O O . LEU A 1 104 ? 18.465 -2.303 -9.078 1.00 1.43 104 LEU A O 14
ATOM 27234 N N . SER A 1 105 ? 16.745 -0.882 -9.275 1.00 22.24 105 SER A N 14
ATOM 27235 C CA . SER A 1 105 ? 16.135 -1.612 -10.376 1.00 72.44 105 SER A CA 14
ATOM 27236 C C . SER A 1 105 ? 16.478 -0.979 -11.722 1.00 24.15 105 SER A C 14
ATOM 27237 O O . SER A 1 105 ? 15.985 -1.406 -12.767 1.00 52.02 105 SER A O 14
ATOM 27245 N N . THR A 1 106 ? 17.327 0.039 -11.693 1.00 43.31 106 THR A N 14
ATOM 27246 C CA . THR A 1 106 ? 17.731 0.728 -12.908 1.00 12.32 106 THR A CA 14
ATOM 27247 C C . THR A 1 106 ? 19.252 0.810 -13.002 1.00 35.21 106 THR A C 14
ATOM 27248 O O . THR A 1 106 ? 19.893 1.514 -12.217 1.00 33.33 106 THR A O 14
ATOM 27259 N N . THR A 1 107 ? 19.827 0.078 -13.940 1.00 44.35 107 THR A N 14
ATOM 27260 C CA . THR A 1 107 ? 21.262 0.107 -14.153 1.00 24.43 107 THR A CA 14
ATOM 27261 C C . THR A 1 107 ? 21.593 -0.412 -15.545 1.00 34.14 107 THR A C 14
ATOM 27262 O O . THR A 1 107 ? 20.699 -0.843 -16.279 1.00 63.51 107 THR A O 14
ATOM 27273 N N . LYS A 1 108 ? 22.879 -0.387 -15.878 1.00 15.24 108 LYS A N 14
ATOM 27274 C CA . LYS A 1 108 ? 23.375 -0.795 -17.185 1.00 11.33 108 LYS A CA 14
ATOM 27275 C C . LYS A 1 108 ? 22.667 -0.043 -18.311 1.00 35.01 108 LYS A C 14
ATOM 27276 O O . LYS A 1 108 ? 21.673 -0.514 -18.865 1.00 64.13 108 LYS A O 14
ATOM 27295 N N . ALA A 1 109 ? 23.187 1.125 -18.646 1.00 41.44 109 ALA A N 14
ATOM 27296 C CA . ALA A 1 109 ? 22.580 1.957 -19.671 1.00 12.22 109 ALA A CA 14
ATOM 27297 C C . ALA A 1 109 ? 23.155 1.630 -21.043 1.00 74.55 109 ALA A C 14
ATOM 27298 O O . ALA A 1 109 ? 22.412 1.263 -21.955 1.00 20.11 109 ALA A O 14
ATOM 27305 N N . ARG A 1 110 ? 24.483 1.745 -21.167 1.00 4.22 110 ARG A N 14
ATOM 27306 C CA . ARG A 1 110 ? 25.190 1.506 -22.426 1.00 62.21 110 ARG A CA 14
ATOM 27307 C C . ARG A 1 110 ? 24.752 2.487 -23.514 1.00 3.04 110 ARG A C 14
ATOM 27308 O O . ARG A 1 110 ? 23.587 2.535 -23.909 1.00 61.32 110 ARG A O 14
ATOM 27329 N N . HIS A 1 111 ? 25.704 3.257 -24.010 1.00 2.34 111 HIS A N 14
ATOM 27330 C CA . HIS A 1 111 ? 25.399 4.326 -24.957 1.00 75.14 111 HIS A CA 14
ATOM 27331 C C . HIS A 1 111 ? 25.830 3.946 -26.368 1.00 40.11 111 HIS A C 14
ATOM 27332 O O . HIS A 1 111 ? 25.214 4.359 -27.347 1.00 63.25 111 HIS A O 14
ATOM 27347 N N . TYR A 1 112 ? 26.886 3.156 -26.465 1.00 35.23 112 TYR A N 14
ATOM 27348 C CA . TYR A 1 112 ? 27.382 2.699 -27.755 1.00 13.11 112 TYR A CA 14
ATOM 27349 C C . TYR A 1 112 ? 27.922 1.287 -27.634 1.00 20.53 112 TYR A C 14
ATOM 27350 O O . TYR A 1 112 ? 28.426 0.898 -26.579 1.00 63.32 112 TYR A O 14
ATOM 27368 N N . PRO A 1 113 ? 27.808 0.497 -28.708 1.00 23.10 113 PRO A N 14
ATOM 27369 C CA . PRO A 1 113 ? 28.268 -0.880 -28.733 1.00 24.03 113 PRO A CA 14
ATOM 27370 C C . PRO A 1 113 ? 29.776 -0.980 -28.917 1.00 32.44 113 PRO A C 14
ATOM 27371 O O . PRO A 1 113 ? 30.487 0.027 -28.976 1.00 5.02 113 PRO A O 14
ATOM 27382 N N . LEU A 1 114 ? 30.246 -2.202 -29.005 1.00 41.13 114 LEU A N 14
ATOM 27383 C CA . LEU A 1 114 ? 31.644 -2.487 -29.280 1.00 53.14 114 LEU A CA 14
ATOM 27384 C C . LEU A 1 114 ? 31.737 -3.234 -30.599 1.00 74.15 114 LEU A C 14
ATOM 27385 O O . LEU A 1 114 ? 32.730 -3.155 -31.322 1.00 30.40 114 LEU A O 14
ATOM 27401 N N . GLU A 1 115 ? 30.667 -3.943 -30.900 1.00 54.54 115 GLU A N 14
ATOM 27402 C CA . GLU A 1 115 ? 30.546 -4.695 -32.126 1.00 3.14 115 GLU A CA 14
ATOM 27403 C C . GLU A 1 115 ? 29.810 -3.866 -33.176 1.00 31.34 115 GLU A C 14
ATOM 27404 O O . GLU A 1 115 ? 28.707 -3.372 -32.933 1.00 61.23 115 GLU A O 14
ATOM 27416 N N . HIS A 1 116 ? 30.426 -3.689 -34.331 1.00 4.43 116 HIS A N 14
ATOM 27417 C CA . HIS A 1 116 ? 29.799 -2.946 -35.411 1.00 64.01 116 HIS A CA 14
ATOM 27418 C C . HIS A 1 116 ? 29.300 -3.888 -36.491 1.00 60.42 116 HIS A C 14
ATOM 27419 O O . HIS A 1 116 ? 30.010 -4.192 -37.450 1.00 71.24 116 HIS A O 14
ATOM 27434 N N . HIS A 1 117 ? 28.083 -4.365 -36.311 1.00 12.45 117 HIS A N 14
ATOM 27435 C CA . HIS A 1 117 ? 27.445 -5.227 -37.287 1.00 32.31 117 HIS A CA 14
ATOM 27436 C C . HIS A 1 117 ? 26.368 -4.443 -38.022 1.00 65.42 117 HIS A C 14
ATOM 27437 O O . HIS A 1 117 ? 25.678 -3.624 -37.420 1.00 64.14 117 HIS A O 14
ATOM 27452 N N . HIS A 1 118 ? 26.237 -4.677 -39.317 1.00 12.31 118 HIS A N 14
ATOM 27453 C CA . HIS A 1 118 ? 25.222 -3.989 -40.104 1.00 40.41 118 HIS A CA 14
ATOM 27454 C C . HIS A 1 118 ? 24.376 -4.990 -40.885 1.00 41.00 118 HIS A C 14
ATOM 27455 O O . HIS A 1 118 ? 24.874 -6.038 -41.311 1.00 35.13 118 HIS A O 14
ATOM 27470 N N . HIS A 1 119 ? 23.100 -4.668 -41.057 1.00 42.44 119 HIS A N 14
ATOM 27471 C CA . HIS A 1 119 ? 22.183 -5.527 -41.793 1.00 51.24 119 HIS A CA 14
ATOM 27472 C C . HIS A 1 119 ? 22.341 -5.299 -43.287 1.00 71.42 119 HIS A C 14
ATOM 27473 O O . HIS A 1 119 ? 22.727 -4.213 -43.719 1.00 10.43 119 HIS A O 14
ATOM 27488 N N . HIS A 1 120 ? 22.046 -6.324 -44.067 1.00 53.51 120 HIS A N 14
ATOM 27489 C CA . HIS A 1 120 ? 22.157 -6.231 -45.514 1.00 31.44 120 HIS A CA 14
ATOM 27490 C C . HIS A 1 120 ? 20.895 -5.618 -46.111 1.00 0.22 120 HIS A C 14
ATOM 27491 O O . HIS A 1 120 ? 19.823 -6.224 -46.082 1.00 4.21 120 HIS A O 14
ATOM 27506 N N . HIS A 1 121 ? 21.028 -4.410 -46.632 1.00 21.34 121 HIS A N 14
ATOM 27507 C CA . HIS A 1 121 ? 19.929 -3.737 -47.304 1.00 3.12 121 HIS A CA 14
ATOM 27508 C C . HIS A 1 121 ? 20.418 -3.120 -48.614 1.00 44.34 121 HIS A C 14
ATOM 27509 O O . HIS A 1 121 ? 20.060 -3.645 -49.683 1.00 37.82 121 HIS A O 14
ATOM 27525 N N . MET A 1 1 ? -17.309 6.203 -16.460 1.00 24.32 1 MET A N 15
ATOM 27526 C CA . MET A 1 1 ? -16.699 7.074 -15.431 1.00 13.21 1 MET A CA 15
ATOM 27527 C C . MET A 1 1 ? -17.765 7.891 -14.704 1.00 12.04 1 MET A C 15
ATOM 27528 O O . MET A 1 1 ? -18.219 8.927 -15.202 1.00 74.13 1 MET A O 15
ATOM 27544 N N . GLU A 1 2 ? -18.175 7.418 -13.540 1.00 2.31 2 GLU A N 15
ATOM 27545 C CA . GLU A 1 2 ? -19.082 8.171 -12.686 1.00 32.21 2 GLU A CA 15
ATOM 27546 C C . GLU A 1 2 ? -18.279 8.924 -11.639 1.00 50.31 2 GLU A C 15
ATOM 27547 O O . GLU A 1 2 ? -17.068 8.725 -11.518 1.00 53.34 2 GLU A O 15
ATOM 27559 N N . ASN A 1 3 ? -18.940 9.799 -10.898 1.00 65.41 3 ASN A N 15
ATOM 27560 C CA . ASN A 1 3 ? -18.308 10.446 -9.760 1.00 2.02 3 ASN A CA 15
ATOM 27561 C C . ASN A 1 3 ? -18.668 9.688 -8.493 1.00 11.10 3 ASN A C 15
ATOM 27562 O O . ASN A 1 3 ? -19.751 9.869 -7.935 1.00 23.40 3 ASN A O 15
ATOM 27573 N N . SER A 1 4 ? -17.781 8.809 -8.071 1.00 61.21 4 SER A N 15
ATOM 27574 C CA . SER A 1 4 ? -18.013 8.015 -6.883 1.00 0.24 4 SER A CA 15
ATOM 27575 C C . SER A 1 4 ? -17.245 8.585 -5.702 1.00 73.44 4 SER A C 15
ATOM 27576 O O . SER A 1 4 ? -16.111 9.043 -5.846 1.00 23.04 4 SER A O 15
ATOM 27584 N N . GLY A 1 5 ? -17.879 8.579 -4.541 1.00 1.41 5 GLY A N 15
ATOM 27585 C CA . GLY A 1 5 ? -17.239 9.059 -3.340 1.00 23.12 5 GLY A CA 15
ATOM 27586 C C . GLY A 1 5 ? -16.962 7.928 -2.381 1.00 4.43 5 GLY A C 15
ATOM 27587 O O . GLY A 1 5 ? -17.440 6.811 -2.594 1.00 35.33 5 GLY A O 15
ATOM 27591 N N . ALA A 1 6 ? -16.198 8.218 -1.331 1.00 52.31 6 ALA A N 15
ATOM 27592 C CA . ALA A 1 6 ? -15.809 7.212 -0.346 1.00 13.54 6 ALA A CA 15
ATOM 27593 C C . ALA A 1 6 ? -14.959 6.129 -0.998 1.00 32.31 6 ALA A C 15
ATOM 27594 O O . ALA A 1 6 ? -15.435 5.032 -1.298 1.00 33.21 6 ALA A O 15
ATOM 27601 N N . TYR A 1 7 ? -13.698 6.462 -1.236 1.00 75.01 7 TYR A N 15
ATOM 27602 C CA . TYR A 1 7 ? -12.780 5.559 -1.912 1.00 45.53 7 TYR A CA 15
ATOM 27603 C C . TYR A 1 7 ? -12.301 4.461 -0.968 1.00 52.13 7 TYR A C 15
ATOM 27604 O O . TYR A 1 7 ? -12.434 3.278 -1.272 1.00 15.13 7 TYR A O 15
ATOM 27622 N N . THR A 1 8 ? -11.773 4.871 0.183 1.00 2.13 8 THR A N 15
ATOM 27623 C CA . THR A 1 8 ? -11.221 3.952 1.173 1.00 41.14 8 THR A CA 15
ATOM 27624 C C . THR A 1 8 ? -10.132 3.058 0.572 1.00 3.32 8 THR A C 15
ATOM 27625 O O . THR A 1 8 ? -10.419 2.014 -0.020 1.00 54.31 8 THR A O 15
ATOM 27636 N N . PHE A 1 9 ? -8.883 3.484 0.723 1.00 65.42 9 PHE A N 15
ATOM 27637 C CA . PHE A 1 9 ? -7.737 2.732 0.219 1.00 45.22 9 PHE A CA 15
ATOM 27638 C C . PHE A 1 9 ? -7.773 1.286 0.720 1.00 55.30 9 PHE A C 15
ATOM 27639 O O . PHE A 1 9 ? -7.471 0.352 -0.025 1.00 75.00 9 PHE A O 15
ATOM 27656 N N . GLU A 1 10 ? -8.166 1.122 1.980 1.00 13.02 10 GLU A N 15
ATOM 27657 C CA . GLU A 1 10 ? -8.234 -0.188 2.617 1.00 42.44 10 GLU A CA 15
ATOM 27658 C C . GLU A 1 10 ? -9.190 -1.119 1.869 1.00 74.32 10 GLU A C 15
ATOM 27659 O O . GLU A 1 10 ? -8.886 -2.292 1.655 1.00 62.11 10 GLU A O 15
ATOM 27671 N N . THR A 1 11 ? -10.337 -0.587 1.466 1.00 22.14 11 THR A N 15
ATOM 27672 C CA . THR A 1 11 ? -11.349 -1.373 0.773 1.00 34.44 11 THR A CA 15
ATOM 27673 C C . THR A 1 11 ? -10.827 -1.889 -0.569 1.00 73.25 11 THR A C 15
ATOM 27674 O O . THR A 1 11 ? -11.072 -3.037 -0.945 1.00 11.43 11 THR A O 15
ATOM 27685 N N . ILE A 1 12 ? -10.090 -1.042 -1.278 1.00 43.13 12 ILE A N 15
ATOM 27686 C CA . ILE A 1 12 ? -9.548 -1.408 -2.579 1.00 34.45 12 ILE A CA 15
ATOM 27687 C C . ILE A 1 12 ? -8.417 -2.426 -2.425 1.00 12.23 12 ILE A C 15
ATOM 27688 O O . ILE A 1 12 ? -8.235 -3.301 -3.273 1.00 34.11 12 ILE A O 15
ATOM 27704 N N . ALA A 1 13 ? -7.677 -2.327 -1.326 1.00 42.12 13 ALA A N 15
ATOM 27705 C CA . ALA A 1 13 ? -6.598 -3.266 -1.043 1.00 64.14 13 ALA A CA 15
ATOM 27706 C C . ALA A 1 13 ? -7.157 -4.640 -0.687 1.00 74.13 13 ALA A C 15
ATOM 27707 O O . ALA A 1 13 ? -6.547 -5.670 -0.968 1.00 2.11 13 ALA A O 15
ATOM 27714 N N . ARG A 1 14 ? -8.334 -4.654 -0.080 1.00 32.30 14 ARG A N 15
ATOM 27715 C CA . ARG A 1 14 ? -8.979 -5.900 0.305 1.00 4.42 14 ARG A CA 15
ATOM 27716 C C . ARG A 1 14 ? -9.472 -6.648 -0.931 1.00 61.25 14 ARG A C 15
ATOM 27717 O O . ARG A 1 14 ? -9.600 -7.869 -0.921 1.00 23.52 14 ARG A O 15
ATOM 27738 N N . GLU A 1 15 ? -9.748 -5.897 -1.989 1.00 25.11 15 GLU A N 15
ATOM 27739 C CA . GLU A 1 15 ? -10.288 -6.455 -3.225 1.00 61.33 15 GLU A CA 15
ATOM 27740 C C . GLU A 1 15 ? -9.404 -7.582 -3.777 1.00 64.33 15 GLU A C 15
ATOM 27741 O O . GLU A 1 15 ? -9.891 -8.682 -4.045 1.00 2.43 15 GLU A O 15
ATOM 27753 N N . TRP A 1 16 ? -8.110 -7.325 -3.940 1.00 22.22 16 TRP A N 15
ATOM 27754 C CA . TRP A 1 16 ? -7.204 -8.355 -4.443 1.00 43.14 16 TRP A CA 15
ATOM 27755 C C . TRP A 1 16 ? -6.831 -9.339 -3.334 1.00 64.32 16 TRP A C 15
ATOM 27756 O O . TRP A 1 16 ? -6.480 -10.485 -3.602 1.00 45.44 16 TRP A O 15
ATOM 27777 N N . HIS A 1 17 ? -6.917 -8.877 -2.090 1.00 54.53 17 HIS A N 15
ATOM 27778 C CA . HIS A 1 17 ? -6.720 -9.719 -0.905 1.00 24.42 17 HIS A CA 15
ATOM 27779 C C . HIS A 1 17 ? -7.579 -10.993 -0.955 1.00 13.52 17 HIS A C 15
ATOM 27780 O O . HIS A 1 17 ? -7.204 -12.024 -0.396 1.00 70.34 17 HIS A O 15
ATOM 27795 N N . GLU A 1 18 ? -8.719 -10.916 -1.632 1.00 12.21 18 GLU A N 15
ATOM 27796 C CA . GLU A 1 18 ? -9.687 -12.012 -1.651 1.00 60.11 18 GLU A CA 15
ATOM 27797 C C . GLU A 1 18 ? -9.154 -13.263 -2.356 1.00 4.44 18 GLU A C 15
ATOM 27798 O O . GLU A 1 18 ? -9.565 -14.375 -2.033 1.00 14.11 18 GLU A O 15
ATOM 27810 N N . SER A 1 19 ? -8.234 -13.092 -3.294 1.00 4.43 19 SER A N 15
ATOM 27811 C CA . SER A 1 19 ? -7.771 -14.209 -4.117 1.00 31.42 19 SER A CA 15
ATOM 27812 C C . SER A 1 19 ? -6.533 -14.893 -3.529 1.00 4.34 19 SER A C 15
ATOM 27813 O O . SER A 1 19 ? -5.800 -15.577 -4.244 1.00 11.41 19 SER A O 15
ATOM 27821 N N . ASN A 1 20 ? -6.308 -14.730 -2.228 1.00 60.24 20 ASN A N 15
ATOM 27822 C CA . ASN A 1 20 ? -5.130 -15.314 -1.586 1.00 22.52 20 ASN A CA 15
ATOM 27823 C C . ASN A 1 20 ? -5.375 -16.785 -1.227 1.00 43.22 20 ASN A C 15
ATOM 27824 O O . ASN A 1 20 ? -6.467 -17.314 -1.440 1.00 61.13 20 ASN A O 15
ATOM 27835 N N . LYS A 1 21 ? -4.344 -17.433 -0.691 1.00 32.20 21 LYS A N 15
ATOM 27836 C CA . LYS A 1 21 ? -4.388 -18.854 -0.348 1.00 61.13 21 LYS A CA 15
ATOM 27837 C C . LYS A 1 21 ? -5.528 -19.194 0.624 1.00 75.34 21 LYS A C 15
ATOM 27838 O O . LYS A 1 21 ? -6.372 -20.040 0.325 1.00 2.44 21 LYS A O 15
ATOM 27857 N N . ARG A 1 22 ? -5.560 -18.534 1.776 1.00 53.45 22 ARG A N 15
ATOM 27858 C CA . ARG A 1 22 ? -6.581 -18.796 2.783 1.00 55.41 22 ARG A CA 15
ATOM 27859 C C . ARG A 1 22 ? -6.790 -17.571 3.665 1.00 42.33 22 ARG A C 15
ATOM 27860 O O . ARG A 1 22 ? -5.837 -16.989 4.189 1.00 33.43 22 ARG A O 15
ATOM 27881 N N . TRP A 1 23 ? -8.047 -17.182 3.808 1.00 21.52 23 TRP A N 15
ATOM 27882 C CA . TRP A 1 23 ? -8.404 -15.940 4.478 1.00 0.01 23 TRP A CA 15
ATOM 27883 C C . TRP A 1 23 ? -8.192 -16.037 5.984 1.00 61.11 23 TRP A C 15
ATOM 27884 O O . TRP A 1 23 ? -9.028 -16.566 6.714 1.00 52.41 23 TRP A O 15
ATOM 27905 N N . SER A 1 24 ? -7.060 -15.530 6.435 1.00 14.32 24 SER A N 15
ATOM 27906 C CA . SER A 1 24 ? -6.725 -15.505 7.848 1.00 3.32 24 SER A CA 15
ATOM 27907 C C . SER A 1 24 ? -6.966 -14.112 8.419 1.00 60.54 24 SER A C 15
ATOM 27908 O O . SER A 1 24 ? -6.212 -13.630 9.268 1.00 43.34 24 SER A O 15
ATOM 27916 N N . GLU A 1 25 ? -8.050 -13.491 7.961 1.00 33.23 25 GLU A N 15
ATOM 27917 C CA . GLU A 1 25 ? -8.347 -12.096 8.269 1.00 61.40 25 GLU A CA 15
ATOM 27918 C C . GLU A 1 25 ? -8.465 -11.862 9.774 1.00 3.32 25 GLU A C 15
ATOM 27919 O O . GLU A 1 25 ? -8.168 -10.771 10.264 1.00 3.52 25 GLU A O 15
ATOM 27931 N N . ASP A 1 26 ? -8.896 -12.889 10.500 1.00 64.13 26 ASP A N 15
ATOM 27932 C CA . ASP A 1 26 ? -9.024 -12.813 11.954 1.00 5.12 26 ASP A CA 15
ATOM 27933 C C . ASP A 1 26 ? -7.704 -12.393 12.584 1.00 23.44 26 ASP A C 15
ATOM 27934 O O . ASP A 1 26 ? -7.643 -11.438 13.356 1.00 33.12 26 ASP A O 15
ATOM 27943 N N . HIS A 1 27 ? -6.643 -13.096 12.220 1.00 1.33 27 HIS A N 15
ATOM 27944 C CA . HIS A 1 27 ? -5.315 -12.794 12.737 1.00 21.11 27 HIS A CA 15
ATOM 27945 C C . HIS A 1 27 ? -4.749 -11.551 12.070 1.00 13.53 27 HIS A C 15
ATOM 27946 O O . HIS A 1 27 ? -3.946 -10.826 12.658 1.00 71.44 27 HIS A O 15
ATOM 27961 N N . ARG A 1 28 ? -5.178 -11.302 10.838 1.00 3.22 28 ARG A N 15
ATOM 27962 C CA . ARG A 1 28 ? -4.732 -10.133 10.091 1.00 25.31 28 ARG A CA 15
ATOM 27963 C C . ARG A 1 28 ? -5.210 -8.839 10.748 1.00 61.33 28 ARG A C 15
ATOM 27964 O O . ARG A 1 28 ? -4.598 -7.791 10.566 1.00 74.45 28 ARG A O 15
ATOM 27985 N N . SER A 1 29 ? -6.294 -8.917 11.516 1.00 60.41 29 SER A N 15
ATOM 27986 C CA . SER A 1 29 ? -6.781 -7.768 12.274 1.00 2.42 29 SER A CA 15
ATOM 27987 C C . SER A 1 29 ? -5.715 -7.302 13.266 1.00 63.31 29 SER A C 15
ATOM 27988 O O . SER A 1 29 ? -5.514 -6.103 13.468 1.00 75.35 29 SER A O 15
ATOM 27996 N N . ARG A 1 30 ? -5.013 -8.260 13.861 1.00 53.11 30 ARG A N 15
ATOM 27997 C CA . ARG A 1 30 ? -3.917 -7.961 14.775 1.00 44.23 30 ARG A CA 15
ATOM 27998 C C . ARG A 1 30 ? -2.753 -7.347 14.009 1.00 22.13 30 ARG A C 15
ATOM 27999 O O . ARG A 1 30 ? -2.042 -6.474 14.509 1.00 51.21 30 ARG A O 15
ATOM 28020 N N . VAL A 1 31 ? -2.581 -7.816 12.782 1.00 32.30 31 VAL A N 15
ATOM 28021 C CA . VAL A 1 31 ? -1.512 -7.350 11.907 1.00 11.13 31 VAL A CA 15
ATOM 28022 C C . VAL A 1 31 ? -1.809 -5.946 11.378 1.00 21.13 31 VAL A C 15
ATOM 28023 O O . VAL A 1 31 ? -0.900 -5.223 10.979 1.00 33.33 31 VAL A O 15
ATOM 28036 N N . LEU A 1 32 ? -3.085 -5.562 11.390 1.00 43.40 32 LEU A N 15
ATOM 28037 C CA . LEU A 1 32 ? -3.513 -4.254 10.888 1.00 3.03 32 LEU A CA 15
ATOM 28038 C C . LEU A 1 32 ? -2.789 -3.119 11.610 1.00 11.24 32 LEU A C 15
ATOM 28039 O O . LEU A 1 32 ? -2.491 -2.085 11.012 1.00 35.55 32 LEU A O 15
ATOM 28055 N N . ARG A 1 33 ? -2.504 -3.327 12.891 1.00 74.04 33 ARG A N 15
ATOM 28056 C CA . ARG A 1 33 ? -1.758 -2.353 13.683 1.00 62.11 33 ARG A CA 15
ATOM 28057 C C . ARG A 1 33 ? -0.390 -2.100 13.059 1.00 33.42 33 ARG A C 15
ATOM 28058 O O . ARG A 1 33 ? 0.065 -0.961 12.956 1.00 4.41 33 ARG A O 15
ATOM 28079 N N . TYR A 1 34 ? 0.249 -3.182 12.644 1.00 4.44 34 TYR A N 15
ATOM 28080 C CA . TYR A 1 34 ? 1.558 -3.124 12.015 1.00 2.53 34 TYR A CA 15
ATOM 28081 C C . TYR A 1 34 ? 1.422 -2.624 10.580 1.00 53.35 34 TYR A C 15
ATOM 28082 O O . TYR A 1 34 ? 2.158 -1.744 10.144 1.00 70.50 34 TYR A O 15
ATOM 28100 N N . LEU A 1 35 ? 0.449 -3.181 9.871 1.00 11.53 35 LEU A N 15
ATOM 28101 C CA . LEU A 1 35 ? 0.215 -2.867 8.465 1.00 75.14 35 LEU A CA 15
ATOM 28102 C C . LEU A 1 35 ? 0.063 -1.365 8.241 1.00 43.05 35 LEU A C 15
ATOM 28103 O O . LEU A 1 35 ? 0.723 -0.803 7.372 1.00 22.51 35 LEU A O 15
ATOM 28119 N N . GLU A 1 36 ? -0.775 -0.722 9.053 1.00 63.03 36 GLU A N 15
ATOM 28120 C CA . GLU A 1 36 ? -1.114 0.693 8.872 1.00 24.34 36 GLU A CA 15
ATOM 28121 C C . GLU A 1 36 ? 0.132 1.579 8.767 1.00 55.34 36 GLU A C 15
ATOM 28122 O O . GLU A 1 36 ? 0.249 2.397 7.851 1.00 64.34 36 GLU A O 15
ATOM 28134 N N . LEU A 1 37 ? 1.075 1.389 9.679 1.00 55.53 37 LEU A N 15
ATOM 28135 C CA . LEU A 1 37 ? 2.241 2.267 9.766 1.00 21.51 37 LEU A CA 15
ATOM 28136 C C . LEU A 1 37 ? 3.332 1.875 8.775 1.00 51.13 37 LEU A C 15
ATOM 28137 O O . LEU A 1 37 ? 4.363 2.540 8.693 1.00 24.33 37 LEU A O 15
ATOM 28153 N N . TYR A 1 38 ? 3.117 0.799 8.030 1.00 73.04 38 TYR A N 15
ATOM 28154 C CA . TYR A 1 38 ? 4.102 0.353 7.052 1.00 3.12 38 TYR A CA 15
ATOM 28155 C C . TYR A 1 38 ? 3.517 0.340 5.641 1.00 64.41 38 TYR A C 15
ATOM 28156 O O . TYR A 1 38 ? 4.169 -0.100 4.694 1.00 72.14 38 TYR A O 15
ATOM 28174 N N . ILE A 1 39 ? 2.288 0.826 5.501 1.00 61.02 39 ILE A N 15
ATOM 28175 C CA . ILE A 1 39 ? 1.657 0.913 4.190 1.00 53.55 39 ILE A CA 15
ATOM 28176 C C . ILE A 1 39 ? 1.465 2.372 3.769 1.00 15.21 39 ILE A C 15
ATOM 28177 O O . ILE A 1 39 ? 1.745 2.737 2.628 1.00 35.11 39 ILE A O 15
ATOM 28193 N N . PHE A 1 40 ? 1.010 3.214 4.692 1.00 21.03 40 PHE A N 15
ATOM 28194 C CA . PHE A 1 40 ? 0.829 4.629 4.395 1.00 12.13 40 PHE A CA 15
ATOM 28195 C C . PHE A 1 40 ? 1.087 5.504 5.623 1.00 43.42 40 PHE A C 15
ATOM 28196 O O . PHE A 1 40 ? 0.171 6.090 6.191 1.00 53.22 40 PHE A O 15
ATOM 28213 N N . PRO A 1 41 ? 2.357 5.618 6.039 1.00 4.01 41 PRO A N 15
ATOM 28214 C CA . PRO A 1 41 ? 2.728 6.360 7.244 1.00 30.22 41 PRO A CA 15
ATOM 28215 C C . PRO A 1 41 ? 2.625 7.875 7.054 1.00 31.45 41 PRO A C 15
ATOM 28216 O O . PRO A 1 41 ? 1.945 8.565 7.815 1.00 62.55 41 PRO A O 15
ATOM 28227 N N . HIS A 1 42 ? 3.306 8.392 6.040 1.00 43.41 42 HIS A N 15
ATOM 28228 C CA . HIS A 1 42 ? 3.303 9.829 5.776 1.00 73.52 42 HIS A CA 15
ATOM 28229 C C . HIS A 1 42 ? 2.259 10.186 4.721 1.00 50.13 42 HIS A C 15
ATOM 28230 O O . HIS A 1 42 ? 1.552 11.183 4.841 1.00 22.53 42 HIS A O 15
ATOM 28245 N N . ILE A 1 43 ? 2.157 9.350 3.699 1.00 42.35 43 ILE A N 15
ATOM 28246 C CA . ILE A 1 43 ? 1.306 9.644 2.551 1.00 41.33 43 ILE A CA 15
ATOM 28247 C C . ILE A 1 43 ? -0.094 9.051 2.705 1.00 11.41 43 ILE A C 15
ATOM 28248 O O . ILE A 1 43 ? -0.873 9.025 1.756 1.00 33.51 43 ILE A O 15
ATOM 28264 N N . GLY A 1 44 ? -0.421 8.610 3.914 1.00 73.45 44 GLY A N 15
ATOM 28265 C CA . GLY A 1 44 ? -1.712 7.983 4.154 1.00 71.12 44 GLY A CA 15
ATOM 28266 C C . GLY A 1 44 ? -2.863 8.969 4.125 1.00 2.04 44 GLY A C 15
ATOM 28267 O O . GLY A 1 44 ? -4.021 8.578 3.982 1.00 32.41 44 GLY A O 15
ATOM 28271 N N . SER A 1 45 ? -2.544 10.247 4.250 1.00 0.14 45 SER A N 15
ATOM 28272 C CA . SER A 1 45 ? -3.556 11.291 4.263 1.00 75.25 45 SER A CA 15
ATOM 28273 C C . SER A 1 45 ? -3.833 11.810 2.851 1.00 1.11 45 SER A C 15
ATOM 28274 O O . SER A 1 45 ? -4.437 12.868 2.669 1.00 43.04 45 SER A O 15
ATOM 28282 N N . SER A 1 46 ? -3.389 11.061 1.855 1.00 31.22 46 SER A N 15
ATOM 28283 C CA . SER A 1 46 ? -3.637 11.421 0.470 1.00 1.42 46 SER A CA 15
ATOM 28284 C C . SER A 1 46 ? -4.816 10.626 -0.089 1.00 4.02 46 SER A C 15
ATOM 28285 O O . SER A 1 46 ? -5.178 9.575 0.444 1.00 53.25 46 SER A O 15
ATOM 28293 N N . ASP A 1 47 ? -5.422 11.142 -1.147 1.00 3.32 47 ASP A N 15
ATOM 28294 C CA . ASP A 1 47 ? -6.519 10.451 -1.812 1.00 41.52 47 ASP A CA 15
ATOM 28295 C C . ASP A 1 47 ? -5.958 9.523 -2.882 1.00 43.01 47 ASP A C 15
ATOM 28296 O O . ASP A 1 47 ? -5.037 9.899 -3.611 1.00 74.10 47 ASP A O 15
ATOM 28305 N N . ILE A 1 48 ? -6.508 8.314 -2.976 1.00 63.42 48 ILE A N 15
ATOM 28306 C CA . ILE A 1 48 ? -5.969 7.294 -3.876 1.00 41.55 48 ILE A CA 15
ATOM 28307 C C . ILE A 1 48 ? -6.039 7.723 -5.345 1.00 74.31 48 ILE A C 15
ATOM 28308 O O . ILE A 1 48 ? -5.274 7.233 -6.174 1.00 24.13 48 ILE A O 15
ATOM 28324 N N . ARG A 1 49 ? -6.927 8.662 -5.663 1.00 51.03 49 ARG A N 15
ATOM 28325 C CA . ARG A 1 49 ? -7.088 9.110 -7.039 1.00 74.32 49 ARG A CA 15
ATOM 28326 C C . ARG A 1 49 ? -5.935 10.034 -7.438 1.00 12.51 49 ARG A C 15
ATOM 28327 O O . ARG A 1 49 ? -5.802 10.417 -8.602 1.00 55.14 49 ARG A O 15
ATOM 28348 N N . GLN A 1 50 ? -5.086 10.371 -6.474 1.00 72.05 50 GLN A N 15
ATOM 28349 C CA . GLN A 1 50 ? -3.944 11.227 -6.737 1.00 41.34 50 GLN A CA 15
ATOM 28350 C C . GLN A 1 50 ? -2.660 10.579 -6.228 1.00 63.30 50 GLN A C 15
ATOM 28351 O O . GLN A 1 50 ? -2.106 10.960 -5.192 1.00 74.55 50 GLN A O 15
ATOM 28365 N N . LEU A 1 51 ? -2.211 9.577 -6.956 1.00 1.15 51 LEU A N 15
ATOM 28366 C CA . LEU A 1 51 ? -0.949 8.915 -6.666 1.00 21.21 51 LEU A CA 15
ATOM 28367 C C . LEU A 1 51 ? 0.109 9.349 -7.674 1.00 34.21 51 LEU A C 15
ATOM 28368 O O . LEU A 1 51 ? -0.223 9.825 -8.761 1.00 61.30 51 LEU A O 15
ATOM 28384 N N . LYS A 1 52 ? 1.372 9.192 -7.311 1.00 52.12 52 LYS A N 15
ATOM 28385 C CA . LYS A 1 52 ? 2.474 9.647 -8.151 1.00 11.54 52 LYS A CA 15
ATOM 28386 C C . LYS A 1 52 ? 3.499 8.540 -8.375 1.00 1.15 52 LYS A C 15
ATOM 28387 O O . LYS A 1 52 ? 3.355 7.431 -7.860 1.00 32.23 52 LYS A O 15
ATOM 28406 N N . THR A 1 53 ? 4.510 8.854 -9.175 1.00 12.22 53 THR A N 15
ATOM 28407 C CA . THR A 1 53 ? 5.595 7.935 -9.497 1.00 44.34 53 THR A CA 15
ATOM 28408 C C . THR A 1 53 ? 6.461 7.619 -8.263 1.00 53.43 53 THR A C 15
ATOM 28409 O O . THR A 1 53 ? 6.026 7.795 -7.124 1.00 63.45 53 THR A O 15
ATOM 28420 N N . SER A 1 54 ? 7.680 7.138 -8.514 1.00 13.13 54 SER A N 15
ATOM 28421 C CA . SER A 1 54 ? 8.602 6.653 -7.482 1.00 10.21 54 SER A CA 15
ATOM 28422 C C . SER A 1 54 ? 8.927 7.682 -6.381 1.00 33.21 54 SER A C 15
ATOM 28423 O O . SER A 1 54 ? 9.759 7.415 -5.517 1.00 41.45 54 SER A O 15
ATOM 28431 N N . HIS A 1 55 ? 8.274 8.837 -6.396 1.00 14.40 55 HIS A N 15
ATOM 28432 C CA . HIS A 1 55 ? 8.392 9.805 -5.306 1.00 1.33 55 HIS A CA 15
ATOM 28433 C C . HIS A 1 55 ? 7.868 9.174 -4.015 1.00 44.24 55 HIS A C 15
ATOM 28434 O O . HIS A 1 55 ? 8.310 9.505 -2.915 1.00 11.04 55 HIS A O 15
ATOM 28449 N N . LEU A 1 56 ? 6.929 8.244 -4.187 1.00 13.31 56 LEU A N 15
ATOM 28450 C CA . LEU A 1 56 ? 6.300 7.523 -3.079 1.00 63.45 56 LEU A CA 15
ATOM 28451 C C . LEU A 1 56 ? 7.321 6.666 -2.320 1.00 61.02 56 LEU A C 15
ATOM 28452 O O . LEU A 1 56 ? 7.059 6.209 -1.213 1.00 23.11 56 LEU A O 15
ATOM 28468 N N . LEU A 1 57 ? 8.479 6.447 -2.925 1.00 51.32 57 LEU A N 15
ATOM 28469 C CA . LEU A 1 57 ? 9.523 5.619 -2.325 1.00 33.21 57 LEU A CA 15
ATOM 28470 C C . LEU A 1 57 ? 10.075 6.237 -1.033 1.00 22.33 57 LEU A C 15
ATOM 28471 O O . LEU A 1 57 ? 10.680 5.543 -0.218 1.00 13.01 57 LEU A O 15
ATOM 28487 N N . ALA A 1 58 ? 9.853 7.535 -0.844 1.00 72.32 58 ALA A N 15
ATOM 28488 C CA . ALA A 1 58 ? 10.381 8.251 0.319 1.00 53.40 58 ALA A CA 15
ATOM 28489 C C . ALA A 1 58 ? 9.941 7.618 1.653 1.00 15.10 58 ALA A C 15
ATOM 28490 O O . ALA A 1 58 ? 10.790 7.282 2.477 1.00 71.20 58 ALA A O 15
ATOM 28497 N N . PRO A 1 59 ? 8.620 7.453 1.909 1.00 72.54 59 PRO A N 15
ATOM 28498 C CA . PRO A 1 59 ? 8.137 6.761 3.116 1.00 54.24 59 PRO A CA 15
ATOM 28499 C C . PRO A 1 59 ? 8.691 5.341 3.248 1.00 13.53 59 PRO A C 15
ATOM 28500 O O . PRO A 1 59 ? 9.012 4.887 4.345 1.00 11.42 59 PRO A O 15
ATOM 28511 N N . ILE A 1 60 ? 8.818 4.657 2.117 1.00 52.42 60 ILE A N 15
ATOM 28512 C CA . ILE A 1 60 ? 9.343 3.294 2.088 1.00 70.11 60 ILE A CA 15
ATOM 28513 C C . ILE A 1 60 ? 10.807 3.280 2.535 1.00 12.14 60 ILE A C 15
ATOM 28514 O O . ILE A 1 60 ? 11.301 2.286 3.072 1.00 61.41 60 ILE A O 15
ATOM 28530 N N . LYS A 1 61 ? 11.476 4.413 2.354 1.00 71.52 61 LYS A N 15
ATOM 28531 C CA . LYS A 1 61 ? 12.875 4.552 2.739 1.00 53.23 61 LYS A CA 15
ATOM 28532 C C . LYS A 1 61 ? 13.045 4.515 4.255 1.00 32.51 61 LYS A C 15
ATOM 28533 O O . LYS A 1 61 ? 14.119 4.198 4.761 1.00 24.31 61 LYS A O 15
ATOM 28552 N N . GLU A 1 62 ? 12.000 4.869 4.976 1.00 63.52 62 GLU A N 15
ATOM 28553 C CA . GLU A 1 62 ? 12.009 4.729 6.423 1.00 12.24 62 GLU A CA 15
ATOM 28554 C C . GLU A 1 62 ? 12.067 3.242 6.771 1.00 40.20 62 GLU A C 15
ATOM 28555 O O . GLU A 1 62 ? 12.918 2.804 7.545 1.00 23.12 62 GLU A O 15
ATOM 28567 N N . VAL A 1 63 ? 11.187 2.472 6.140 1.00 72.11 63 VAL A N 15
ATOM 28568 C CA . VAL A 1 63 ? 11.027 1.055 6.440 1.00 71.22 63 VAL A CA 15
ATOM 28569 C C . VAL A 1 63 ? 12.251 0.236 6.019 1.00 35.31 63 VAL A C 15
ATOM 28570 O O . VAL A 1 63 ? 12.744 -0.594 6.792 1.00 33.15 63 VAL A O 15
ATOM 28583 N N . ASP A 1 64 ? 12.747 0.472 4.808 1.00 44.04 64 ASP A N 15
ATOM 28584 C CA . ASP A 1 64 ? 13.857 -0.320 4.277 1.00 14.01 64 ASP A CA 15
ATOM 28585 C C . ASP A 1 64 ? 15.133 -0.066 5.080 1.00 51.14 64 ASP A C 15
ATOM 28586 O O . ASP A 1 64 ? 15.867 -1.000 5.404 1.00 31.14 64 ASP A O 15
ATOM 28595 N N . THR A 1 65 ? 15.362 1.193 5.436 1.00 50.50 65 THR A N 15
ATOM 28596 C CA . THR A 1 65 ? 16.554 1.585 6.174 1.00 43.53 65 THR A CA 15
ATOM 28597 C C . THR A 1 65 ? 16.408 1.235 7.656 1.00 50.22 65 THR A C 15
ATOM 28598 O O . THR A 1 65 ? 17.388 1.162 8.398 1.00 1.44 65 THR A O 15
ATOM 28609 N N . SER A 1 66 ? 15.171 1.002 8.075 1.00 3.11 66 SER A N 15
ATOM 28610 C CA . SER A 1 66 ? 14.896 0.548 9.428 1.00 72.41 66 SER A CA 15
ATOM 28611 C C . SER A 1 66 ? 15.332 -0.909 9.578 1.00 34.54 66 SER A C 15
ATOM 28612 O O . SER A 1 66 ? 15.566 -1.396 10.685 1.00 0.24 66 SER A O 15
ATOM 28620 N N . GLY A 1 67 ? 15.458 -1.593 8.444 1.00 44.21 67 GLY A N 15
ATOM 28621 C CA . GLY A 1 67 ? 15.893 -2.974 8.450 1.00 22.54 67 GLY A CA 15
ATOM 28622 C C . GLY A 1 67 ? 14.979 -3.864 7.637 1.00 31.25 67 GLY A C 15
ATOM 28623 O O . GLY A 1 67 ? 15.384 -4.921 7.161 1.00 4.40 67 GLY A O 15
ATOM 28627 N N . LYS A 1 68 ? 13.750 -3.411 7.448 1.00 12.14 68 LYS A N 15
ATOM 28628 C CA . LYS A 1 68 ? 12.737 -4.196 6.755 1.00 41.22 68 LYS A CA 15
ATOM 28629 C C . LYS A 1 68 ? 12.728 -3.881 5.267 1.00 61.54 68 LYS A C 15
ATOM 28630 O O . LYS A 1 68 ? 11.677 -3.645 4.673 1.00 24.53 68 LYS A O 15
ATOM 28649 N N . HIS A 1 69 ? 13.909 -3.901 4.671 1.00 14.04 69 HIS A N 15
ATOM 28650 C CA . HIS A 1 69 ? 14.051 -3.633 3.242 1.00 54.40 69 HIS A CA 15
ATOM 28651 C C . HIS A 1 69 ? 13.382 -4.715 2.396 1.00 33.03 69 HIS A C 15
ATOM 28652 O O . HIS A 1 69 ? 12.899 -4.435 1.303 1.00 25.31 69 HIS A O 15
ATOM 28667 N N . ASP A 1 70 ? 13.331 -5.943 2.906 1.00 23.33 70 ASP A N 15
ATOM 28668 C CA . ASP A 1 70 ? 12.673 -7.030 2.183 1.00 62.11 70 ASP A CA 15
ATOM 28669 C C . ASP A 1 70 ? 11.164 -6.840 2.226 1.00 53.45 70 ASP A C 15
ATOM 28670 O O . ASP A 1 70 ? 10.460 -7.090 1.248 1.00 43.12 70 ASP A O 15
ATOM 28679 N N . VAL A 1 71 ? 10.679 -6.383 3.373 1.00 53.31 71 VAL A N 15
ATOM 28680 C CA . VAL A 1 71 ? 9.262 -6.109 3.550 1.00 53.42 71 VAL A CA 15
ATOM 28681 C C . VAL A 1 71 ? 8.841 -4.921 2.694 1.00 11.42 71 VAL A C 15
ATOM 28682 O O . VAL A 1 71 ? 7.871 -5.002 1.946 1.00 32.32 71 VAL A O 15
ATOM 28695 N N . ALA A 1 72 ? 9.602 -3.834 2.790 1.00 51.40 72 ALA A N 15
ATOM 28696 C CA . ALA A 1 72 ? 9.329 -2.619 2.026 1.00 22.24 72 ALA A CA 15
ATOM 28697 C C . ALA A 1 72 ? 9.315 -2.898 0.527 1.00 72.03 72 ALA A C 15
ATOM 28698 O O . ALA A 1 72 ? 8.523 -2.318 -0.215 1.00 40.02 72 ALA A O 15
ATOM 28705 N N . GLN A 1 73 ? 10.194 -3.795 0.094 1.00 51.42 73 GLN A N 15
ATOM 28706 C CA . GLN A 1 73 ? 10.258 -4.219 -1.300 1.00 73.40 73 GLN A CA 15
ATOM 28707 C C . GLN A 1 73 ? 8.910 -4.778 -1.744 1.0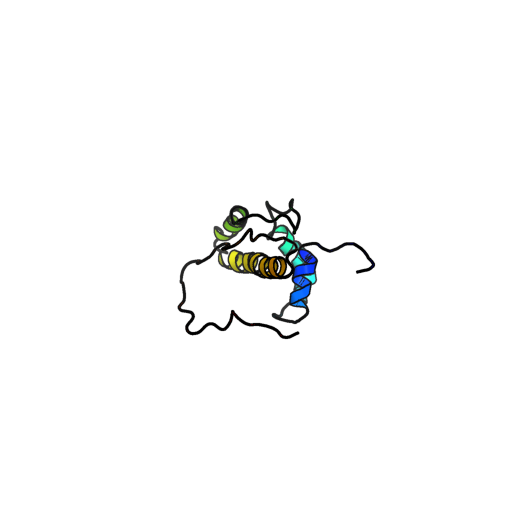0 34.12 73 GLN A C 15
ATOM 28708 O O . GLN A 1 73 ? 8.394 -4.435 -2.809 1.00 22.12 73 GLN A O 15
ATOM 28722 N N . ARG A 1 74 ? 8.358 -5.644 -0.904 1.00 24.44 74 ARG A N 15
ATOM 28723 C CA . ARG A 1 74 ? 7.053 -6.256 -1.148 1.00 22.44 74 ARG A CA 15
ATOM 28724 C C . ARG A 1 74 ? 5.947 -5.216 -1.326 1.00 73.31 74 ARG A C 15
ATOM 28725 O O . ARG A 1 74 ? 5.076 -5.382 -2.177 1.00 21.31 74 ARG A O 15
ATOM 28746 N N . LEU A 1 75 ? 5.978 -4.149 -0.532 1.00 15.02 75 LEU A N 15
ATOM 28747 C CA . LEU A 1 75 ? 4.931 -3.126 -0.597 1.00 4.55 75 LEU A CA 15
ATOM 28748 C C . LEU A 1 75 ? 4.862 -2.491 -1.982 1.00 60.13 75 LEU A C 15
ATOM 28749 O O . LEU A 1 75 ? 3.778 -2.208 -2.488 1.00 54.51 75 LEU A O 15
ATOM 28765 N N . GLN A 1 76 ? 6.021 -2.302 -2.600 1.00 52.30 76 GLN A N 15
ATOM 28766 C CA . GLN A 1 76 ? 6.098 -1.703 -3.932 1.00 2.02 76 GLN A CA 15
ATOM 28767 C C . GLN A 1 76 ? 5.397 -2.596 -4.942 1.00 32.50 76 GLN A C 15
ATOM 28768 O O . GLN A 1 76 ? 4.634 -2.139 -5.796 1.00 2.21 76 GLN A O 15
ATOM 28782 N N . GLN A 1 77 ? 5.664 -3.881 -4.811 1.00 42.11 77 GLN A N 15
ATOM 28783 C CA . GLN A 1 77 ? 5.067 -4.898 -5.675 1.00 12.15 77 GLN A CA 15
ATOM 28784 C C . GLN A 1 77 ? 3.554 -4.979 -5.469 1.00 54.02 77 GLN A C 15
ATOM 28785 O O . GLN A 1 77 ? 2.804 -5.312 -6.387 1.00 40.03 77 GLN A O 15
ATOM 28799 N N . ARG A 1 78 ? 3.111 -4.672 -4.259 1.00 43.15 78 ARG A N 15
ATOM 28800 C CA . ARG A 1 78 ? 1.697 -4.752 -3.921 1.00 14.44 78 ARG A CA 15
ATOM 28801 C C . ARG A 1 78 ? 0.948 -3.490 -4.348 1.00 32.43 78 ARG A C 15
ATOM 28802 O O . ARG A 1 78 ? -0.179 -3.569 -4.837 1.00 54.11 78 ARG A O 15
ATOM 28823 N N . VAL A 1 79 ? 1.577 -2.329 -4.181 1.00 41.10 79 VAL A N 15
ATOM 28824 C CA . VAL A 1 79 ? 0.917 -1.062 -4.492 1.00 2.42 79 VAL A CA 15
ATOM 28825 C C . VAL A 1 79 ? 0.692 -0.900 -6.000 1.00 32.24 79 VAL A C 15
ATOM 28826 O O . VAL A 1 79 ? -0.321 -0.341 -6.422 1.00 25.33 79 VAL A O 15
ATOM 28839 N N . THR A 1 80 ? 1.617 -1.415 -6.812 1.00 74.31 80 THR A N 15
ATOM 28840 C CA . THR A 1 80 ? 1.468 -1.353 -8.264 1.00 4.35 80 THR A CA 15
ATOM 28841 C C . THR A 1 80 ? 0.266 -2.186 -8.712 1.00 11.42 80 THR A C 15
ATOM 28842 O O . THR A 1 80 ? -0.405 -1.857 -9.692 1.00 21.24 80 THR A O 15
ATOM 28853 N N . ALA A 1 81 ? -0.026 -3.249 -7.966 1.00 1.51 81 ALA A N 15
ATOM 28854 C CA . ALA A 1 81 ? -1.190 -4.073 -8.242 1.00 55.42 81 ALA A CA 15
ATOM 28855 C C . ALA A 1 81 ? -2.466 -3.301 -7.925 1.00 40.15 81 ALA A C 15
ATOM 28856 O O . ALA A 1 81 ? -3.441 -3.359 -8.674 1.00 72.44 81 ALA A O 15
ATOM 28863 N N . ILE A 1 82 ? -2.438 -2.562 -6.821 1.00 72.22 82 ILE A N 15
ATOM 28864 C CA . ILE A 1 82 ? -3.567 -1.728 -6.422 1.00 63.31 82 ILE A CA 15
ATOM 28865 C C . ILE A 1 82 ? -3.849 -0.672 -7.490 1.00 22.24 82 ILE A C 15
ATOM 28866 O O . ILE A 1 82 ? -5.000 -0.449 -7.873 1.00 3.24 82 ILE A O 15
ATOM 28882 N N . MET A 1 83 ? -2.782 -0.045 -7.976 1.00 71.53 83 MET A N 15
ATOM 28883 C CA . MET A 1 83 ? -2.890 0.963 -9.026 1.00 31.12 83 MET A CA 15
ATOM 28884 C C . MET A 1 83 ? -3.494 0.352 -10.283 1.00 32.42 83 MET A C 15
ATOM 28885 O O . MET A 1 83 ? -4.380 0.937 -10.902 1.00 2.10 83 MET A O 15
ATOM 28899 N N . ARG A 1 84 ? -3.018 -0.838 -10.635 1.00 14.03 84 ARG A N 15
ATOM 28900 C CA . ARG A 1 84 ? -3.516 -1.570 -11.796 1.00 71.12 84 ARG A CA 15
ATOM 28901 C C . ARG A 1 84 ? -5.041 -1.701 -11.763 1.00 72.52 84 ARG A C 15
ATOM 28902 O O . ARG A 1 84 ? -5.722 -1.396 -12.746 1.00 32.43 84 ARG A O 15
ATOM 28923 N N . TYR A 1 85 ? -5.577 -2.139 -10.628 1.00 44.41 85 TYR A N 15
ATOM 28924 C CA . TYR A 1 85 ? -7.021 -2.308 -10.484 1.00 74.14 85 TYR A CA 15
ATOM 28925 C C . TYR A 1 85 ? -7.744 -0.960 -10.499 1.00 51.22 85 TYR A C 15
ATOM 28926 O O . TYR A 1 85 ? -8.896 -0.867 -10.925 1.00 44.12 85 TYR A O 15
ATOM 28944 N N . ALA A 1 86 ? -7.068 0.080 -10.029 1.00 24.11 86 ALA A N 15
ATOM 28945 C CA . ALA A 1 86 ? -7.638 1.422 -10.025 1.00 4.11 86 ALA A CA 15
ATOM 28946 C C . ALA A 1 86 ? -7.702 1.993 -11.441 1.00 34.52 86 ALA A C 15
ATOM 28947 O O . ALA A 1 86 ? -8.645 2.711 -11.788 1.00 33.12 86 ALA A O 15
ATOM 28954 N N . VAL A 1 87 ? -6.703 1.666 -12.257 1.00 55.34 87 VAL A N 15
ATOM 28955 C CA . VAL A 1 87 ? -6.672 2.109 -13.649 1.00 53.40 87 VAL A CA 15
ATOM 28956 C C . VAL A 1 87 ? -7.799 1.458 -14.446 1.00 21.13 87 VAL A C 15
ATOM 28957 O O . VAL A 1 87 ? -8.405 2.093 -15.309 1.00 1.44 87 VAL A O 15
ATOM 28970 N N . GLN A 1 88 ? -8.089 0.194 -14.132 1.00 64.10 88 GLN A N 15
ATOM 28971 C CA . GLN A 1 88 ? -9.139 -0.560 -14.819 1.00 12.24 88 GLN A CA 15
ATOM 28972 C C . GLN A 1 88 ? -10.482 0.164 -14.765 1.00 34.14 88 GLN A C 15
ATOM 28973 O O . GLN A 1 88 ? -11.258 0.120 -15.716 1.00 71.13 88 GLN A O 15
ATOM 28987 N N . ASN A 1 89 ? -10.744 0.838 -13.655 1.00 53.35 89 ASN A N 15
ATOM 28988 C CA . ASN A 1 89 ? -12.020 1.520 -13.460 1.00 21.45 89 ASN A CA 15
ATOM 28989 C C . ASN A 1 89 ? -11.955 2.980 -13.896 1.00 54.22 89 ASN A C 15
ATOM 28990 O O . ASN A 1 89 ? -12.941 3.711 -13.771 1.00 51.33 89 ASN A O 15
ATOM 29001 N N . ASP A 1 90 ? -10.797 3.392 -14.417 1.00 43.43 90 ASP A N 15
ATOM 29002 C CA . ASP A 1 90 ? -10.557 4.783 -14.826 1.00 31.24 90 ASP A CA 15
ATOM 29003 C C . ASP A 1 90 ? -10.701 5.720 -13.635 1.00 0.23 90 ASP A C 15
ATOM 29004 O O . ASP A 1 90 ? -10.929 6.921 -13.797 1.00 12.12 90 ASP A O 15
ATOM 29013 N N . TYR A 1 91 ? -10.536 5.170 -12.440 1.00 61.21 91 TYR A N 15
ATOM 29014 C CA . TYR A 1 91 ? -10.803 5.913 -11.222 1.00 65.11 91 TYR A CA 15
ATOM 29015 C C . TYR A 1 91 ? -9.745 6.982 -10.986 1.00 32.12 91 TYR A C 15
ATOM 29016 O O . TYR A 1 91 ? -10.071 8.097 -10.595 1.00 24.15 91 TYR A O 15
ATOM 29034 N N . ILE A 1 92 ? -8.486 6.651 -11.242 1.00 44.32 92 ILE A N 15
ATOM 29035 C CA . ILE A 1 92 ? -7.398 7.571 -10.930 1.00 24.20 92 ILE A CA 15
ATOM 29036 C C . ILE A 1 92 ? -7.033 8.471 -12.119 1.00 41.54 92 ILE A C 15
ATOM 29037 O O . ILE A 1 92 ? -7.595 9.561 -12.258 1.00 73.42 92 ILE A O 15
ATOM 29053 N N . ASP A 1 93 ? -6.134 8.000 -12.982 1.00 3.44 93 ASP A N 15
ATOM 29054 C CA . ASP A 1 93 ? -5.676 8.763 -14.148 1.00 3.22 93 ASP A CA 15
ATOM 29055 C C . ASP A 1 93 ? -4.556 8.006 -14.853 1.00 13.23 93 ASP A C 15
ATOM 29056 O O . ASP A 1 93 ? -4.773 7.359 -15.878 1.00 72.42 93 ASP A O 15
ATOM 29065 N N . SER A 1 94 ? -3.367 8.074 -14.279 1.00 52.21 94 SER A N 15
ATOM 29066 C CA . SER A 1 94 ? -2.212 7.372 -14.812 1.00 62.32 94 SER A CA 15
ATOM 29067 C C . SER A 1 94 ? -1.999 6.068 -14.050 1.00 51.00 94 SER A C 15
ATOM 29068 O O . SER A 1 94 ? -2.807 5.713 -13.191 1.00 63.25 94 SER A O 15
ATOM 29076 N N . ASN A 1 95 ? -0.935 5.345 -14.374 1.00 30.32 95 ASN A N 15
ATOM 29077 C CA . ASN A 1 95 ? -0.617 4.108 -13.694 1.00 62.44 95 ASN A CA 15
ATOM 29078 C C . ASN A 1 95 ? 0.712 4.239 -12.950 1.00 20.03 95 ASN A C 15
ATOM 29079 O O . ASN A 1 95 ? 1.781 3.963 -13.504 1.00 33.41 95 ASN A O 15
ATOM 29090 N N . PRO A 1 96 ? 0.662 4.723 -11.700 1.00 41.31 96 PRO A N 15
ATOM 29091 C CA . PRO A 1 96 ? 1.850 4.945 -10.887 1.00 40.42 96 PRO A CA 15
ATOM 29092 C C . PRO A 1 96 ? 2.424 3.644 -10.334 1.00 54.23 96 PRO A C 15
ATOM 29093 O O . PRO A 1 96 ? 1.946 2.554 -10.647 1.00 60.42 96 PRO A O 15
ATOM 29104 N N . ALA A 1 97 ? 3.456 3.788 -9.507 1.00 54.44 97 ALA A N 15
ATOM 29105 C CA . ALA A 1 97 ? 4.155 2.654 -8.888 1.00 23.12 97 ALA A CA 15
ATOM 29106 C C . ALA A 1 97 ? 4.783 1.724 -9.932 1.00 2.52 97 ALA A C 15
ATOM 29107 O O . ALA A 1 97 ? 5.253 0.635 -9.604 1.00 40.03 97 ALA A O 15
ATOM 29114 N N . SER A 1 98 ? 4.813 2.173 -11.176 1.00 72.42 98 SER A N 15
ATOM 29115 C CA . SER A 1 98 ? 5.344 1.381 -12.273 1.00 24.42 98 SER A CA 15
ATOM 29116 C C . SER A 1 98 ? 6.872 1.368 -12.262 1.00 2.43 98 SER A C 15
ATOM 29117 O O . SER A 1 98 ? 7.498 0.308 -12.183 1.00 40.21 98 SER A O 15
ATOM 29125 N N . ASP A 1 99 ? 7.470 2.552 -12.323 1.00 24.10 99 ASP A N 15
ATOM 29126 C CA . ASP A 1 99 ? 8.926 2.677 -12.300 1.00 53.25 99 ASP A CA 15
ATOM 29127 C C . ASP A 1 99 ? 9.422 2.709 -10.856 1.00 21.33 99 ASP A C 15
ATOM 29128 O O . ASP A 1 99 ? 10.587 2.998 -10.577 1.00 42.53 99 ASP A O 15
ATOM 29137 N N . MET A 1 100 ? 8.524 2.389 -9.935 1.00 50.41 100 MET A N 15
ATOM 29138 C CA . MET A 1 100 ? 8.841 2.397 -8.519 1.00 61.35 100 MET A CA 15
ATOM 29139 C C . MET A 1 100 ? 9.522 1.091 -8.125 1.00 54.14 100 MET A C 15
ATOM 29140 O O . MET A 1 100 ? 8.868 0.108 -7.772 1.00 61.03 100 MET A O 15
ATOM 29154 N N . ALA A 1 101 ? 10.837 1.080 -8.244 1.00 13.02 101 ALA A N 15
ATOM 29155 C CA . ALA A 1 101 ? 11.629 -0.076 -7.869 1.00 51.33 101 ALA A CA 15
ATOM 29156 C C . ALA A 1 101 ? 12.689 0.312 -6.847 1.00 22.14 101 ALA A C 15
ATOM 29157 O O . ALA A 1 101 ? 13.453 1.255 -7.061 1.00 0.14 101 ALA A O 15
ATOM 29164 N N . GLY A 1 102 ? 12.716 -0.401 -5.733 1.00 33.42 102 GLY A N 15
ATOM 29165 C CA . GLY A 1 102 ? 13.704 -0.142 -4.709 1.00 71.22 102 GLY A CA 15
ATOM 29166 C C . GLY A 1 102 ? 15.020 -0.828 -5.009 1.00 45.23 102 GLY A C 15
ATOM 29167 O O . GLY A 1 102 ? 15.075 -2.053 -5.139 1.00 23.43 102 GLY A O 15
ATOM 29171 N N . ALA A 1 103 ? 16.077 -0.045 -5.137 1.00 72.10 103 ALA A N 15
ATOM 29172 C CA . ALA A 1 103 ? 17.397 -0.587 -5.405 1.00 1.33 103 ALA A CA 15
ATOM 29173 C C . ALA A 1 103 ? 18.190 -0.713 -4.114 1.00 11.10 103 ALA A C 15
ATOM 29174 O O . ALA A 1 103 ? 18.837 0.237 -3.674 1.00 60.51 103 ALA A O 15
ATOM 29181 N N . LEU A 1 104 ? 18.103 -1.885 -3.497 1.00 12.20 104 LEU A N 15
ATOM 29182 C CA . LEU A 1 104 ? 18.809 -2.154 -2.248 1.00 71.01 104 LEU A CA 15
ATOM 29183 C C . LEU A 1 104 ? 20.315 -2.147 -2.481 1.00 50.42 104 LEU A C 15
ATOM 29184 O O . LEU A 1 104 ? 21.050 -1.380 -1.859 1.00 23.15 104 LEU A O 15
ATOM 29200 N N . SER A 1 105 ? 20.761 -3.008 -3.382 1.00 31.55 105 SER A N 15
ATOM 29201 C CA . SER A 1 105 ? 22.161 -3.048 -3.775 1.00 10.15 105 SER A CA 15
ATOM 29202 C C . SER A 1 105 ? 22.259 -3.010 -5.295 1.00 51.43 105 SER A C 15
ATOM 29203 O O . SER A 1 105 ? 23.326 -3.212 -5.875 1.00 31.02 105 SER A O 15
ATOM 29211 N N . THR A 1 106 ? 21.131 -2.730 -5.932 1.00 55.22 106 THR A N 15
ATOM 29212 C CA . THR A 1 106 ? 21.065 -2.669 -7.378 1.00 74.31 106 THR A CA 15
ATOM 29213 C C . THR A 1 106 ? 21.747 -1.411 -7.892 1.00 11.03 106 THR A C 15
ATOM 29214 O O . THR A 1 106 ? 21.183 -0.319 -7.858 1.00 62.11 106 THR A O 15
ATOM 29225 N N . THR A 1 107 ? 22.965 -1.579 -8.340 1.00 23.54 107 THR A N 15
ATOM 29226 C CA . THR A 1 107 ? 23.745 -0.487 -8.883 1.00 61.53 107 THR A CA 15
ATOM 29227 C C . THR A 1 107 ? 23.824 -0.592 -10.400 1.00 61.14 107 THR A C 15
ATOM 29228 O O . THR A 1 107 ? 23.611 -1.666 -10.964 1.00 41.20 107 THR A O 15
ATOM 29239 N N . LYS A 1 108 ? 24.117 0.515 -11.060 1.00 74.21 108 LYS A N 15
ATOM 29240 C CA . LYS A 1 108 ? 24.222 0.529 -12.504 1.00 70.13 108 LYS A CA 15
ATOM 29241 C C . LYS A 1 108 ? 25.602 0.985 -12.940 1.00 22.31 108 LYS A C 15
ATOM 29242 O O . LYS A 1 108 ? 26.511 1.149 -12.127 1.00 14.43 108 LYS A O 15
ATOM 29261 N N . ALA A 1 109 ? 25.732 1.168 -14.235 1.00 4.21 109 ALA A N 15
ATOM 29262 C CA . ALA A 1 109 ? 26.920 1.746 -14.835 1.00 2.11 109 ALA A CA 15
ATOM 29263 C C . ALA A 1 109 ? 26.485 2.691 -15.943 1.00 34.43 109 ALA A C 15
ATOM 29264 O O . ALA A 1 109 ? 27.280 3.135 -16.767 1.00 24.55 109 ALA A O 15
ATOM 29271 N N . ARG A 1 110 ? 25.194 2.982 -15.940 1.00 63.42 110 ARG A N 15
ATOM 29272 C CA . ARG A 1 110 ? 24.581 3.834 -16.940 1.00 12.51 110 ARG A CA 15
ATOM 29273 C C . ARG A 1 110 ? 24.058 5.102 -16.283 1.00 23.43 110 ARG A C 15
ATOM 29274 O O . ARG A 1 110 ? 23.050 5.073 -15.576 1.00 34.04 110 ARG A O 15
ATOM 29295 N N . HIS A 1 111 ? 24.761 6.197 -16.498 1.00 22.24 111 HIS A N 15
ATOM 29296 C CA . HIS A 1 111 ? 24.350 7.480 -15.962 1.00 30.52 111 HIS A CA 15
ATOM 29297 C C . HIS A 1 111 ? 24.212 8.468 -17.106 1.00 63.12 111 HIS A C 15
ATOM 29298 O O . HIS A 1 111 ? 25.159 9.176 -17.456 1.00 22.42 111 HIS A O 15
ATOM 29313 N N . TYR A 1 112 ? 23.043 8.473 -17.711 1.00 34.41 112 TYR A N 15
ATOM 29314 C CA . TYR A 1 112 ? 22.790 9.299 -18.874 1.00 63.14 112 TYR A CA 15
ATOM 29315 C C . TYR A 1 112 ? 21.324 9.702 -18.904 1.00 72.13 112 TYR A C 15
ATOM 29316 O O . TYR A 1 112 ? 20.464 8.930 -19.334 1.00 33.31 112 TYR A O 15
ATOM 29334 N N . PRO A 1 113 ? 21.015 10.893 -18.391 1.00 4.32 113 PRO A N 15
ATOM 29335 C CA . PRO A 1 113 ? 19.665 11.419 -18.396 1.00 23.21 113 PRO A CA 15
ATOM 29336 C C . PRO A 1 113 ? 19.354 12.156 -19.688 1.00 71.01 113 PRO A C 15
ATOM 29337 O O . PRO A 1 113 ? 20.206 12.278 -20.571 1.00 25.53 113 PRO A O 15
ATOM 29348 N N . LEU A 1 114 ? 18.133 12.634 -19.798 1.00 31.15 114 LEU A N 15
ATOM 29349 C CA . LEU A 1 114 ? 17.739 13.439 -20.937 1.00 64.31 114 LEU A CA 15
ATOM 29350 C C . LEU A 1 114 ? 17.658 14.894 -20.501 1.00 52.22 114 LEU A C 15
ATOM 29351 O O . LEU A 1 114 ? 18.171 15.789 -21.175 1.00 5.31 114 LEU A O 15
ATOM 29367 N N . GLU A 1 115 ? 17.026 15.102 -19.346 1.00 61.45 115 GLU A N 15
ATOM 29368 C CA . GLU A 1 115 ? 16.856 16.426 -18.757 1.00 34.24 115 GLU A CA 15
ATOM 29369 C C . GLU A 1 115 ? 16.314 17.413 -19.787 1.00 13.34 115 GLU A C 15
ATOM 29370 O O . GLU A 1 115 ? 16.953 18.407 -20.135 1.00 5.24 115 GLU A O 15
ATOM 29382 N N . HIS A 1 116 ? 15.133 17.101 -20.294 1.00 72.43 116 HIS A N 15
ATOM 29383 C CA . HIS A 1 116 ? 14.439 17.970 -21.227 1.00 40.20 116 HIS A CA 15
ATOM 29384 C C . HIS A 1 116 ? 13.055 18.269 -20.675 1.00 25.11 116 HIS A C 15
ATOM 29385 O O . HIS A 1 116 ? 12.128 17.485 -20.873 1.00 71.32 116 HIS A O 15
ATOM 29400 N N . HIS A 1 117 ? 12.939 19.375 -19.942 1.00 11.02 117 HIS A N 15
ATOM 29401 C CA . HIS A 1 117 ? 11.691 19.724 -19.264 1.00 41.42 117 HIS A CA 15
ATOM 29402 C C . HIS A 1 117 ? 10.527 19.784 -20.247 1.00 73.23 117 HIS A C 15
ATOM 29403 O O . HIS A 1 117 ? 10.524 20.586 -21.182 1.00 63.21 117 HIS A O 15
ATOM 29418 N N . HIS A 1 118 ? 9.567 18.888 -20.049 1.00 10.11 118 HIS A N 15
ATOM 29419 C CA . HIS A 1 118 ? 8.380 18.823 -20.893 1.00 74.24 118 HIS A CA 15
ATOM 29420 C C . HIS A 1 118 ? 7.576 20.113 -20.796 1.00 74.44 118 HIS A C 15
ATOM 29421 O O . HIS A 1 118 ? 7.474 20.714 -19.723 1.00 41.22 118 HIS A O 15
ATOM 29436 N N . HIS A 1 119 ? 7.020 20.536 -21.922 1.00 73.53 119 HIS A N 15
ATOM 29437 C CA . HIS A 1 119 ? 6.294 21.795 -21.991 1.00 44.05 119 HIS A CA 15
ATOM 29438 C C . HIS A 1 119 ? 4.955 21.677 -21.273 1.00 12.12 119 HIS A C 15
ATOM 29439 O O . HIS A 1 119 ? 4.094 20.877 -21.655 1.00 42.34 119 HIS A O 15
ATOM 29454 N N . HIS A 1 120 ? 4.798 22.480 -20.234 1.00 21.42 120 HIS A N 15
ATOM 29455 C CA . HIS A 1 120 ? 3.611 22.438 -19.392 1.00 74.03 120 HIS A CA 15
ATOM 29456 C C . HIS A 1 120 ? 2.417 23.030 -20.133 1.00 53.23 120 HIS A C 15
ATOM 29457 O O . HIS A 1 120 ? 2.553 24.015 -20.859 1.00 33.34 120 HIS A O 15
ATOM 29472 N N . HIS A 1 121 ? 1.258 22.417 -19.965 1.00 15.15 121 HIS A N 15
ATOM 29473 C CA . HIS A 1 121 ? 0.033 22.943 -20.542 1.00 52.54 121 HIS A CA 15
ATOM 29474 C C . HIS A 1 121 ? -0.958 23.263 -19.429 1.00 23.12 121 HIS A C 15
ATOM 29475 O O . HIS A 1 121 ? -0.966 24.418 -18.961 1.00 38.35 121 HIS A O 15
ATOM 29491 N N . MET A 1 1 ? -18.279 -4.433 6.699 1.00 23.42 1 MET A N 16
ATOM 29492 C CA . MET A 1 1 ? -18.701 -3.213 7.423 1.00 54.31 1 MET A CA 16
ATOM 29493 C C . MET A 1 1 ? -18.013 -1.995 6.827 1.00 21.31 1 MET A C 16
ATOM 29494 O O . MET A 1 1 ? -16.992 -2.131 6.145 1.00 72.44 1 MET A O 16
ATOM 29510 N N . GLU A 1 2 ? -18.587 -0.811 7.078 1.00 62.35 2 GLU A N 16
ATOM 29511 C CA . GLU A 1 2 ? -18.099 0.447 6.504 1.00 51.42 2 GLU A CA 16
ATOM 29512 C C . GLU A 1 2 ? -18.300 0.460 5.000 1.00 72.03 2 GLU A C 16
ATOM 29513 O O . GLU A 1 2 ? -17.713 1.268 4.280 1.00 15.13 2 GLU A O 16
ATOM 29525 N N . ASN A 1 3 ? -19.147 -0.436 4.543 1.00 1.53 3 ASN A N 16
ATOM 29526 C CA . ASN A 1 3 ? -19.444 -0.569 3.121 1.00 5.11 3 ASN A CA 16
ATOM 29527 C C . ASN A 1 3 ? -20.427 0.509 2.667 1.00 44.14 3 ASN A C 16
ATOM 29528 O O . ASN A 1 3 ? -21.584 0.230 2.344 1.00 43.01 3 ASN A O 16
ATOM 29539 N N . SER A 1 4 ? -19.951 1.744 2.682 1.00 45.51 4 SER A N 16
ATOM 29540 C CA . SER A 1 4 ? -20.720 2.892 2.228 1.00 71.14 4 SER A CA 16
ATOM 29541 C C . SER A 1 4 ? -19.827 3.786 1.376 1.00 34.52 4 SER A C 16
ATOM 29542 O O . SER A 1 4 ? -19.929 5.017 1.398 1.00 0.04 4 SER A O 16
ATOM 29550 N N . GLY A 1 5 ? -18.961 3.143 0.609 1.00 42.33 5 GLY A N 16
ATOM 29551 C CA . GLY A 1 5 ? -17.964 3.852 -0.159 1.00 34.24 5 GLY A CA 16
ATOM 29552 C C . GLY A 1 5 ? -16.571 3.483 0.300 1.00 1.41 5 GLY A C 16
ATOM 29553 O O . GLY A 1 5 ? -16.023 2.476 -0.143 1.00 2.21 5 GLY A O 16
ATOM 29557 N N . ALA A 1 6 ? -16.022 4.291 1.206 1.00 64.43 6 ALA A N 16
ATOM 29558 C CA . ALA A 1 6 ? -14.720 4.022 1.815 1.00 33.15 6 ALA A CA 16
ATOM 29559 C C . ALA A 1 6 ? -13.652 3.757 0.759 1.00 63.34 6 ALA A C 16
ATOM 29560 O O . ALA A 1 6 ? -13.078 2.671 0.692 1.00 24.42 6 ALA A O 16
ATOM 29567 N N . TYR A 1 7 ? -13.381 4.768 -0.048 1.00 33.53 7 TYR A N 16
ATOM 29568 C CA . TYR A 1 7 ? -12.441 4.662 -1.166 1.00 70.14 7 TYR A CA 16
ATOM 29569 C C . TYR A 1 7 ? -10.984 4.702 -0.698 1.00 23.24 7 TYR A C 16
ATOM 29570 O O . TYR A 1 7 ? -10.110 5.231 -1.388 1.00 41.31 7 TYR A O 16
ATOM 29588 N N . THR A 1 8 ? -10.729 4.105 0.456 1.00 15.32 8 THR A N 16
ATOM 29589 C CA . THR A 1 8 ? -9.401 4.068 1.036 1.00 31.30 8 THR A CA 16
ATOM 29590 C C . THR A 1 8 ? -8.504 3.101 0.258 1.00 20.44 8 THR A C 16
ATOM 29591 O O . THR A 1 8 ? -8.995 2.230 -0.465 1.00 75.44 8 THR A O 16
ATOM 29602 N N . PHE A 1 9 ? -7.196 3.266 0.412 1.00 42.13 9 PHE A N 16
ATOM 29603 C CA . PHE A 1 9 ? -6.204 2.487 -0.327 1.00 10.20 9 PHE A CA 16
ATOM 29604 C C . PHE A 1 9 ? -6.437 0.976 -0.203 1.00 74.43 9 PHE A C 16
ATOM 29605 O O . PHE A 1 9 ? -6.419 0.256 -1.202 1.00 63.11 9 PHE A O 16
ATOM 29622 N N . GLU A 1 10 ? -6.676 0.508 1.018 1.00 73.51 10 GLU A N 16
ATOM 29623 C CA . GLU A 1 10 ? -6.803 -0.927 1.280 1.00 30.52 10 GLU A CA 16
ATOM 29624 C C . GLU A 1 10 ? -8.101 -1.487 0.691 1.00 20.23 10 GLU A C 16
ATOM 29625 O O . GLU A 1 10 ? -8.132 -2.618 0.228 1.00 3.24 10 GLU A O 16
ATOM 29637 N N . THR A 1 11 ? -9.152 -0.677 0.678 1.00 41.54 11 THR A N 16
ATOM 29638 C CA . THR A 1 11 ? -10.477 -1.137 0.267 1.00 65.53 11 THR A CA 16
ATOM 29639 C C . THR A 1 11 ? -10.468 -1.775 -1.130 1.00 43.24 11 THR A C 16
ATOM 29640 O O . THR A 1 11 ? -11.033 -2.851 -1.331 1.00 71.14 11 THR A O 16
ATOM 29651 N N . ILE A 1 12 ? -9.830 -1.117 -2.092 1.00 40.11 12 ILE A N 16
ATOM 29652 C CA . ILE A 1 12 ? -9.771 -1.643 -3.452 1.00 43.42 12 ILE A CA 16
ATOM 29653 C C . ILE A 1 12 ? -8.777 -2.800 -3.540 1.00 24.44 12 ILE A C 16
ATOM 29654 O O . ILE A 1 12 ? -8.983 -3.756 -4.289 1.00 4.02 12 ILE A O 16
ATOM 29670 N N . ALA A 1 13 ? -7.722 -2.729 -2.738 1.00 62.12 13 ALA A N 16
ATOM 29671 C CA . ALA A 1 13 ? -6.736 -3.800 -2.677 1.00 40.33 13 ALA A CA 16
ATOM 29672 C C . ALA A 1 13 ? -7.353 -5.055 -2.073 1.00 40.41 13 ALA A C 16
ATOM 29673 O O . ALA A 1 13 ? -6.974 -6.177 -2.407 1.00 4.12 13 ALA A O 16
ATOM 29680 N N . ARG A 1 14 ? -8.319 -4.845 -1.189 1.00 12.13 14 ARG A N 16
ATOM 29681 C CA . ARG A 1 14 ? -9.000 -5.924 -0.491 1.00 53.45 14 ARG A CA 16
ATOM 29682 C C . ARG A 1 14 ? -9.645 -6.906 -1.459 1.00 33.43 14 ARG A C 16
ATOM 29683 O O . ARG A 1 14 ? -9.787 -8.087 -1.153 1.00 74.40 14 ARG A O 16
ATOM 29704 N N . GLU A 1 15 ? -10.018 -6.408 -2.622 1.00 55.22 15 GLU A N 16
ATOM 29705 C CA . GLU A 1 15 ? -10.670 -7.224 -3.640 1.00 63.52 15 GLU A CA 16
ATOM 29706 C C . GLU A 1 15 ? -9.827 -8.463 -3.966 1.00 60.22 15 GLU A C 16
ATOM 29707 O O . GLU A 1 15 ? -10.307 -9.590 -3.851 1.00 71.21 15 GLU A O 16
ATOM 29719 N N . TRP A 1 16 ? -8.568 -8.261 -4.351 1.00 42.33 16 TRP A N 16
ATOM 29720 C CA . TRP A 1 16 ? -7.668 -9.387 -4.597 1.00 4.53 16 TRP A CA 16
ATOM 29721 C C . TRP A 1 16 ? -7.123 -9.930 -3.272 1.00 33.55 16 TRP A C 16
ATOM 29722 O O . TRP A 1 16 ? -6.795 -11.108 -3.162 1.00 65.34 16 TRP A O 16
ATOM 29743 N N . HIS A 1 17 ? -7.035 -9.049 -2.275 1.00 63.21 17 HIS A N 16
ATOM 29744 C CA . HIS A 1 17 ? -6.655 -9.416 -0.905 1.00 64.45 17 HIS A CA 16
ATOM 29745 C C . HIS A 1 17 ? -7.490 -10.605 -0.404 1.00 52.52 17 HIS A C 16
ATOM 29746 O O . HIS A 1 17 ? -6.944 -11.543 0.180 1.00 41.44 17 HIS A O 16
ATOM 29761 N N . GLU A 1 18 ? -8.798 -10.580 -0.654 1.00 61.24 18 GLU A N 16
ATOM 29762 C CA . GLU A 1 18 ? -9.686 -11.668 -0.232 1.00 73.41 18 GLU A CA 16
ATOM 29763 C C . GLU A 1 18 ? -9.324 -12.987 -0.919 1.00 43.41 18 GLU A C 16
ATOM 29764 O O . GLU A 1 18 ? -9.682 -14.064 -0.445 1.00 33.03 18 GLU A O 16
ATOM 29776 N N . SER A 1 19 ? -8.603 -12.903 -2.028 1.00 60.33 19 SER A N 16
ATOM 29777 C CA . SER A 1 19 ? -8.217 -14.087 -2.780 1.00 35.41 19 SER A CA 16
ATOM 29778 C C . SER A 1 19 ? -6.704 -14.308 -2.714 1.00 23.44 19 SER A C 16
ATOM 29779 O O . SER A 1 19 ? -6.139 -15.054 -3.513 1.00 71.20 19 SER A O 16
ATOM 29787 N N . ASN A 1 20 ? -6.054 -13.665 -1.748 1.00 12.34 20 ASN A N 16
ATOM 29788 C CA . ASN A 1 20 ? -4.605 -13.785 -1.594 1.00 70.34 20 ASN A CA 16
ATOM 29789 C C . ASN A 1 20 ? -4.235 -15.144 -1.009 1.00 42.53 20 ASN A C 16
ATOM 29790 O O . ASN A 1 20 ? -3.288 -15.789 -1.457 1.00 44.33 20 ASN A O 16
ATOM 29801 N N . LYS A 1 21 ? -4.988 -15.580 -0.007 1.00 22.10 21 LYS A N 16
ATOM 29802 C CA . LYS A 1 21 ? -4.732 -16.867 0.620 1.00 54.04 21 LYS A CA 16
ATOM 29803 C C . LYS A 1 21 ? -6.033 -17.551 1.037 1.00 41.14 21 LYS A C 16
ATOM 29804 O O . LYS A 1 21 ? -6.380 -18.603 0.504 1.00 2.15 21 LYS A O 16
ATOM 29823 N N . ARG A 1 22 ? -6.755 -16.952 1.975 1.00 34.21 22 ARG A N 16
ATOM 29824 C CA . ARG A 1 22 ? -8.009 -17.515 2.455 1.00 21.11 22 ARG A CA 16
ATOM 29825 C C . ARG A 1 22 ? -8.803 -16.442 3.185 1.00 3.23 22 ARG A C 16
ATOM 29826 O O . ARG A 1 22 ? -8.226 -15.487 3.711 1.00 52.25 22 ARG A O 16
ATOM 29847 N N . TRP A 1 23 ? -10.119 -16.590 3.202 1.00 32.21 23 TRP A N 16
ATOM 29848 C CA . TRP A 1 23 ? -10.991 -15.601 3.812 1.00 61.22 23 TRP A CA 16
ATOM 29849 C C . TRP A 1 23 ? -10.988 -15.706 5.334 1.00 52.23 23 TRP A C 16
ATOM 29850 O O . TRP A 1 23 ? -11.113 -16.792 5.903 1.00 52.41 23 TRP A O 16
ATOM 29871 N N . SER A 1 24 ? -10.836 -14.555 5.972 1.00 24.31 24 SER A N 16
ATOM 29872 C CA . SER A 1 24 ? -10.794 -14.438 7.422 1.00 74.31 24 SER A CA 16
ATOM 29873 C C . SER A 1 24 ? -10.623 -12.960 7.751 1.00 31.33 24 SER A C 16
ATOM 29874 O O . SER A 1 24 ? -9.876 -12.578 8.654 1.00 73.23 24 SER A O 16
ATOM 29882 N N . GLU A 1 25 ? -11.365 -12.144 7.012 1.00 21.32 25 GLU A N 16
ATOM 29883 C CA . GLU A 1 25 ? -11.139 -10.707 6.922 1.00 51.10 25 GLU A CA 16
ATOM 29884 C C . GLU A 1 25 ? -11.186 -9.957 8.244 1.00 3.21 25 GLU A C 16
ATOM 29885 O O . GLU A 1 25 ? -10.598 -8.887 8.345 1.00 23.13 25 GLU A O 16
ATOM 29897 N N . ASP A 1 26 ? -11.868 -10.492 9.247 1.00 32.35 26 ASP A N 16
ATOM 29898 C CA . ASP A 1 26 ? -11.972 -9.815 10.549 1.00 32.40 26 ASP A CA 16
ATOM 29899 C C . ASP A 1 26 ? -10.596 -9.407 11.079 1.00 14.53 26 ASP A C 16
ATOM 29900 O O . ASP A 1 26 ? -10.464 -8.399 11.777 1.00 73.32 26 ASP A O 16
ATOM 29909 N N . HIS A 1 27 ? -9.572 -10.179 10.722 1.00 53.30 27 HIS A N 16
ATOM 29910 C CA . HIS A 1 27 ? -8.201 -9.900 11.152 1.00 14.14 27 HIS A CA 16
ATOM 29911 C C . HIS A 1 27 ? -7.724 -8.515 10.688 1.00 35.32 27 HIS A C 16
ATOM 29912 O O . HIS A 1 27 ? -6.876 -7.910 11.333 1.00 50.54 27 HIS A O 16
ATOM 29927 N N . ARG A 1 28 ? -8.277 -8.021 9.572 1.00 74.51 28 ARG A N 16
ATOM 29928 C CA . ARG A 1 28 ? -7.801 -6.777 8.953 1.00 1.11 28 ARG A CA 16
ATOM 29929 C C . ARG A 1 28 ? -7.838 -5.605 9.934 1.00 51.01 28 ARG A C 16
ATOM 29930 O O . ARG A 1 28 ? -6.943 -4.767 9.933 1.00 13.44 28 ARG A O 16
ATOM 29951 N N . SER A 1 29 ? -8.855 -5.572 10.792 1.00 31.24 29 SER A N 16
ATOM 29952 C CA . SER A 1 29 ? -9.025 -4.469 11.730 1.00 24.01 29 SER A CA 16
ATOM 29953 C C . SER A 1 29 ? -7.995 -4.562 12.856 1.00 30.50 29 SER A C 16
ATOM 29954 O O . SER A 1 29 ? -7.530 -3.550 13.383 1.00 41.11 29 SER A O 16
ATOM 29962 N N . ARG A 1 30 ? -7.629 -5.787 13.197 1.00 62.31 30 ARG A N 16
ATOM 29963 C CA . ARG A 1 30 ? -6.654 -6.049 14.245 1.00 42.13 30 ARG A CA 16
ATOM 29964 C C . ARG A 1 30 ? -5.239 -5.781 13.729 1.00 24.54 30 ARG A C 16
ATOM 29965 O O . ARG A 1 30 ? -4.405 -5.200 14.421 1.00 31.44 30 ARG A O 16
ATOM 29986 N N . VAL A 1 31 ? -4.996 -6.190 12.492 1.00 41.31 31 VAL A N 16
ATOM 29987 C CA . VAL A 1 31 ? -3.698 -6.012 11.851 1.00 14.22 31 VAL A CA 16
ATOM 29988 C C . VAL A 1 31 ? -3.431 -4.534 11.536 1.00 43.44 31 VAL A C 16
ATOM 29989 O O . VAL A 1 31 ? -2.292 -4.145 11.279 1.00 62.05 31 VAL A O 16
ATOM 30002 N N . LEU A 1 32 ? -4.482 -3.713 11.577 1.00 5.14 32 LEU A N 16
ATOM 30003 C CA . LEU A 1 32 ? -4.363 -2.281 11.282 1.00 72.34 32 LEU A CA 16
ATOM 30004 C C . LEU A 1 32 ? -3.236 -1.619 12.077 1.00 40.33 32 LEU A C 16
ATOM 30005 O O . LEU A 1 32 ? -2.548 -0.744 11.560 1.00 71.44 32 LEU A O 16
ATOM 30021 N N . ARG A 1 33 ? -3.031 -2.053 13.321 1.00 12.42 33 ARG A N 16
ATOM 30022 C CA . ARG A 1 33 ? -1.992 -1.470 14.172 1.00 2.15 33 ARG A CA 16
ATOM 30023 C C . ARG A 1 33 ? -0.605 -1.668 13.557 1.00 24.40 33 ARG A C 16
ATOM 30024 O O . ARG A 1 33 ? 0.292 -0.850 13.745 1.00 22.22 33 ARG A O 16
ATOM 30045 N N . TYR A 1 34 ? -0.441 -2.757 12.815 1.00 53.55 34 TYR A N 16
ATOM 30046 C CA . TYR A 1 34 ? 0.798 -3.023 12.091 1.00 22.32 34 TYR A CA 16
ATOM 30047 C C . TYR A 1 34 ? 0.811 -2.240 10.787 1.00 52.11 34 TYR A C 16
ATOM 30048 O O . TYR A 1 34 ? 1.828 -1.654 10.407 1.00 23.25 34 TYR A O 16
ATOM 30066 N N . LEU A 1 35 ? -0.339 -2.220 10.125 1.00 52.34 35 LEU A N 16
ATOM 30067 C CA . LEU A 1 35 ? -0.479 -1.567 8.834 1.00 15.44 35 LEU A CA 16
ATOM 30068 C C . LEU A 1 35 ? -0.167 -0.078 8.931 1.00 15.01 35 LEU A C 16
ATOM 30069 O O . LEU A 1 35 ? 0.593 0.442 8.127 1.00 63.22 35 LEU A O 16
ATOM 30085 N N . GLU A 1 36 ? -0.725 0.588 9.937 1.00 44.40 36 GLU A N 16
ATOM 30086 C CA . GLU A 1 36 ? -0.539 2.032 10.104 1.00 64.15 36 GLU A CA 16
ATOM 30087 C C . GLU A 1 36 ? 0.937 2.424 10.167 1.00 32.14 36 GLU A C 16
ATOM 30088 O O . GLU A 1 36 ? 1.324 3.488 9.687 1.00 72.21 36 GLU A O 16
ATOM 30100 N N . LEU A 1 37 ? 1.757 1.569 10.765 1.00 24.11 37 LEU A N 16
ATOM 30101 C CA . LEU A 1 37 ? 3.151 1.915 11.030 1.00 23.00 37 LEU A CA 16
ATOM 30102 C C . LEU A 1 37 ? 4.094 1.426 9.937 1.00 23.03 37 LEU A C 16
ATOM 30103 O O . LEU A 1 37 ? 4.971 2.166 9.492 1.00 21.13 37 LEU A O 16
ATOM 30119 N N . TYR A 1 38 ? 3.925 0.184 9.510 1.00 50.04 38 TYR A N 16
ATOM 30120 C CA . TYR A 1 38 ? 4.875 -0.432 8.589 1.00 3.23 38 TYR A CA 16
ATOM 30121 C C . TYR A 1 38 ? 4.449 -0.230 7.135 1.00 31.23 38 TYR A C 16
ATOM 30122 O O . TYR A 1 38 ? 5.264 -0.324 6.217 1.00 0.22 38 TYR A O 16
ATOM 30140 N N . ILE A 1 39 ? 3.180 0.080 6.931 1.00 12.41 39 ILE A N 16
ATOM 30141 C CA . ILE A 1 39 ? 2.628 0.199 5.603 1.00 21.44 39 ILE A CA 16
ATOM 30142 C C . ILE A 1 39 ? 2.128 1.618 5.406 1.00 23.13 39 ILE A C 16
ATOM 30143 O O . ILE A 1 39 ? 1.272 2.096 6.142 1.00 51.31 39 ILE A O 16
ATOM 30159 N N . PHE A 1 40 ? 2.712 2.281 4.428 1.00 62.12 40 PHE A N 16
ATOM 30160 C CA . PHE A 1 40 ? 2.445 3.695 4.125 1.00 23.12 40 PHE A CA 16
ATOM 30161 C C . PHE A 1 40 ? 2.411 4.563 5.395 1.00 62.43 40 PHE A C 16
ATOM 30162 O O . PHE A 1 40 ? 1.416 5.219 5.689 1.00 50.41 40 PHE A O 16
ATOM 30179 N N . PRO A 1 41 ? 3.539 4.613 6.136 1.00 51.41 41 PRO A N 16
ATOM 30180 C CA . PRO A 1 41 ? 3.602 5.260 7.459 1.00 41.41 41 PRO A CA 16
ATOM 30181 C C . PRO A 1 41 ? 3.282 6.757 7.440 1.00 52.44 41 PRO A C 16
ATOM 30182 O O . PRO A 1 41 ? 2.501 7.238 8.257 1.00 40.14 41 PRO A O 16
ATOM 30193 N N . HIS A 1 42 ? 3.891 7.499 6.521 1.00 21.34 42 HIS A N 16
ATOM 30194 C CA . HIS A 1 42 ? 3.708 8.949 6.479 1.00 43.24 42 HIS A CA 16
ATOM 30195 C C . HIS A 1 42 ? 2.699 9.341 5.408 1.00 55.53 42 HIS A C 16
ATOM 30196 O O . HIS A 1 42 ? 2.300 10.498 5.305 1.00 3.42 42 HIS A O 16
ATOM 30211 N N . ILE A 1 43 ? 2.269 8.369 4.630 1.00 63.14 43 ILE A N 16
ATOM 30212 C CA . ILE A 1 43 ? 1.393 8.628 3.498 1.00 73.02 43 ILE A CA 16
ATOM 30213 C C . ILE A 1 43 ? 0.020 8.000 3.711 1.00 4.14 43 ILE A C 16
ATOM 30214 O O . ILE A 1 43 ? -0.762 7.867 2.774 1.00 33.32 43 ILE A O 16
ATOM 30230 N N . GLY A 1 44 ? -0.266 7.630 4.958 1.00 3.22 44 GLY A N 16
ATOM 30231 C CA . GLY A 1 44 ? -1.515 6.958 5.289 1.00 62.33 44 GLY A CA 16
ATOM 30232 C C . GLY A 1 44 ? -2.761 7.795 5.034 1.00 43.23 44 GLY A C 16
ATOM 30233 O O . GLY A 1 44 ? -3.882 7.300 5.166 1.00 44.04 44 GLY A O 16
ATOM 30237 N N . SER A 1 45 ? -2.583 9.059 4.679 1.00 34.45 45 SER A N 16
ATOM 30238 C CA . SER A 1 45 ? -3.713 9.911 4.341 1.00 2.41 45 SER A CA 16
ATOM 30239 C C . SER A 1 45 ? -4.006 9.845 2.844 1.00 72.04 45 SER A C 16
ATOM 30240 O O . SER A 1 45 ? -4.945 10.479 2.362 1.00 23.13 45 SER A O 16
ATOM 30248 N N . SER A 1 46 ? -3.208 9.078 2.113 1.00 2.20 46 SER A N 16
ATOM 30249 C CA . SER A 1 46 ? -3.384 8.959 0.675 1.00 33.23 46 SER A CA 16
ATOM 30250 C C . SER A 1 46 ? -4.280 7.773 0.338 1.00 71.32 46 SER A C 16
ATOM 30251 O O . SER A 1 46 ? -3.980 6.629 0.690 1.00 11.53 46 SER A O 16
ATOM 30259 N N . ASP A 1 47 ? -5.389 8.051 -0.325 1.00 24.42 47 ASP A N 16
ATOM 30260 C CA . ASP A 1 47 ? -6.308 7.003 -0.739 1.00 41.33 47 ASP A CA 16
ATOM 30261 C C . ASP A 1 47 ? -5.851 6.422 -2.066 1.00 15.41 47 ASP A C 16
ATOM 30262 O O . ASP A 1 47 ? -5.051 7.033 -2.770 1.00 50.23 47 ASP A O 16
ATOM 30271 N N . ILE A 1 48 ? -6.377 5.263 -2.427 1.00 31.35 48 ILE A N 16
ATOM 30272 C CA . ILE A 1 48 ? -6.008 4.630 -3.687 1.00 2.44 48 ILE A CA 16
ATOM 30273 C C . ILE A 1 48 ? -6.641 5.379 -4.863 1.00 73.01 48 ILE A C 16
ATOM 30274 O O . ILE A 1 48 ? -6.179 5.290 -5.999 1.00 55.34 48 ILE A O 16
ATOM 30290 N N . ARG A 1 49 ? -7.688 6.145 -4.568 1.00 3.21 49 ARG A N 16
ATOM 30291 C CA . ARG A 1 49 ? -8.339 6.978 -5.575 1.00 41.43 49 ARG A CA 16
ATOM 30292 C C . ARG A 1 49 ? -7.507 8.228 -5.857 1.00 42.21 49 ARG A C 16
ATOM 30293 O O . ARG A 1 49 ? -7.792 8.988 -6.782 1.00 63.32 49 ARG A O 16
ATOM 30314 N N . GLN A 1 50 ? -6.485 8.443 -5.040 1.00 53.52 50 GLN A N 16
ATOM 30315 C CA . GLN A 1 50 ? -5.581 9.560 -5.223 1.00 71.22 50 GLN A CA 16
ATOM 30316 C C . GLN A 1 50 ? -4.164 9.136 -4.867 1.00 1.31 50 GLN A C 16
ATOM 30317 O O . GLN A 1 50 ? -3.608 9.543 -3.848 1.00 3.44 50 GLN A O 16
ATOM 30331 N N . LEU A 1 51 ? -3.598 8.292 -5.707 1.00 10.33 51 LEU A N 16
ATOM 30332 C CA . LEU A 1 51 ? -2.263 7.773 -5.475 1.00 24.42 51 LEU A CA 16
ATOM 30333 C C . LEU A 1 51 ? -1.230 8.785 -5.963 1.00 24.23 51 LEU A C 16
ATOM 30334 O O . LEU A 1 51 ? -1.445 9.473 -6.965 1.00 73.14 51 LEU A O 16
ATOM 30350 N N . LYS A 1 52 ? -0.125 8.881 -5.247 1.00 13.24 52 LYS A N 16
ATOM 30351 C CA . LYS A 1 52 ? 0.852 9.935 -5.482 1.00 20.53 52 LYS A CA 16
ATOM 30352 C C . LYS A 1 52 ? 2.111 9.401 -6.158 1.00 0.51 52 LYS A C 16
ATOM 30353 O O . LYS A 1 52 ? 2.238 8.204 -6.401 1.00 65.00 52 LYS A O 16
ATOM 30372 N N . THR A 1 53 ? 3.029 10.304 -6.473 1.00 20.44 53 THR A N 16
ATOM 30373 C CA . THR A 1 53 ? 4.253 9.956 -7.174 1.00 1.03 53 THR A CA 16
ATOM 30374 C C . THR A 1 53 ? 5.304 9.416 -6.188 1.00 65.01 53 THR A C 16
ATOM 30375 O O . THR A 1 53 ? 4.974 9.055 -5.060 1.00 3.40 53 THR A O 16
ATOM 30386 N N . SER A 1 54 ? 6.563 9.375 -6.615 1.00 55.43 54 SER A N 16
ATOM 30387 C CA . SER A 1 54 ? 7.644 8.721 -5.875 1.00 1.20 54 SER A CA 16
ATOM 30388 C C . SER A 1 54 ? 7.954 9.360 -4.511 1.00 25.12 54 SER A C 16
ATOM 30389 O O . SER A 1 54 ? 8.887 8.931 -3.827 1.00 24.51 54 SER A O 16
ATOM 30397 N N . HIS A 1 55 ? 7.177 10.350 -4.094 1.00 34.32 55 HIS A N 16
ATOM 30398 C CA . HIS A 1 55 ? 7.410 10.987 -2.801 1.00 34.33 55 HIS A CA 16
ATOM 30399 C C . HIS A 1 55 ? 6.976 10.048 -1.689 1.00 60.42 55 HIS A C 16
ATOM 30400 O O . HIS A 1 55 ? 7.524 10.065 -0.587 1.00 54.22 55 HIS A O 16
ATOM 30415 N N . LEU A 1 56 ? 6.000 9.206 -2.004 1.00 53.14 56 LEU A N 16
ATOM 30416 C CA . LEU A 1 56 ? 5.489 8.225 -1.056 1.00 54.10 56 LEU A CA 16
ATOM 30417 C C . LEU A 1 56 ? 6.509 7.113 -0.805 1.00 53.13 56 LEU A C 16
ATOM 30418 O O . LEU A 1 56 ? 6.405 6.367 0.169 1.00 11.23 56 LEU A O 16
ATOM 30434 N N . LEU A 1 57 ? 7.499 7.013 -1.687 1.00 32.00 57 LEU A N 16
ATOM 30435 C CA . LEU A 1 57 ? 8.524 5.981 -1.579 1.00 61.43 57 LEU A CA 16
ATOM 30436 C C . LEU A 1 57 ? 9.588 6.382 -0.558 1.00 11.34 57 LEU A C 16
ATOM 30437 O O . LEU A 1 57 ? 10.299 5.532 -0.019 1.00 72.54 57 LEU A O 16
ATOM 30453 N N . ALA A 1 58 ? 9.674 7.678 -0.283 1.00 54.42 58 ALA A N 16
ATOM 30454 C CA . ALA A 1 58 ? 10.671 8.208 0.646 1.00 13.32 58 ALA A CA 16
ATOM 30455 C C . ALA A 1 58 ? 10.563 7.572 2.042 1.00 71.32 58 ALA A C 16
ATOM 30456 O O . ALA A 1 58 ? 11.566 7.100 2.574 1.00 31.43 58 ALA A O 16
ATOM 30463 N N . PRO A 1 59 ? 9.364 7.545 2.671 1.00 20.05 59 PRO A N 16
ATOM 30464 C CA . PRO A 1 59 ? 9.189 6.908 3.983 1.00 3.22 59 PRO A CA 16
ATOM 30465 C C . PRO A 1 59 ? 9.528 5.419 3.972 1.00 31.33 59 PRO A C 16
ATOM 30466 O O . PRO A 1 59 ? 9.943 4.863 4.989 1.00 14.14 59 PRO A O 16
ATOM 30477 N N . ILE A 1 60 ? 9.356 4.783 2.819 1.00 43.31 60 ILE A N 16
ATOM 30478 C CA . ILE A 1 60 ? 9.638 3.357 2.675 1.00 0.22 60 ILE A CA 16
ATOM 30479 C C . ILE A 1 60 ? 11.146 3.115 2.689 1.00 35.31 60 ILE A C 16
ATOM 30480 O O . ILE A 1 60 ? 11.620 2.034 3.041 1.00 71.20 60 ILE A O 16
ATOM 30496 N N . LYS A 1 61 ? 11.897 4.152 2.334 1.00 12.44 61 LYS A N 16
ATOM 30497 C CA . LYS A 1 61 ? 13.356 4.070 2.286 1.00 13.04 61 LYS A CA 16
ATOM 30498 C C . LYS A 1 61 ? 13.938 3.789 3.667 1.00 21.02 61 LYS A C 16
ATOM 30499 O O . LYS A 1 61 ? 15.038 3.245 3.784 1.00 1.34 61 LYS A O 16
ATOM 30518 N N . GLU A 1 62 ? 13.192 4.161 4.705 1.00 63.22 62 GLU A N 16
ATOM 30519 C CA . GLU A 1 62 ? 13.615 3.934 6.082 1.00 65.14 62 GLU A CA 16
ATOM 30520 C C . GLU A 1 62 ? 13.939 2.460 6.317 1.00 32.10 62 GLU A C 16
ATOM 30521 O O . GLU A 1 62 ? 14.967 2.132 6.908 1.00 74.22 62 GLU A O 16
ATOM 30533 N N . VAL A 1 63 ? 13.078 1.573 5.827 1.00 21.15 63 VAL A N 16
ATOM 30534 C CA . VAL A 1 63 ? 13.265 0.143 6.043 1.00 3.54 63 VAL A CA 16
ATOM 30535 C C . VAL A 1 63 ? 14.353 -0.403 5.115 1.00 31.43 63 VAL A C 16
ATOM 30536 O O . VAL A 1 63 ? 15.074 -1.340 5.467 1.00 61.24 63 VAL A O 16
ATOM 30549 N N . ASP A 1 64 ? 14.487 0.214 3.943 1.00 62.35 64 ASP A N 16
ATOM 30550 C CA . ASP A 1 64 ? 15.539 -0.136 2.991 1.00 73.25 64 ASP A CA 16
ATOM 30551 C C . ASP A 1 64 ? 16.910 0.096 3.621 1.00 2.42 64 ASP A C 16
ATOM 30552 O O . ASP A 1 64 ? 17.774 -0.783 3.608 1.00 71.35 64 ASP A O 16
ATOM 30561 N N . THR A 1 65 ? 17.087 1.272 4.209 1.00 4.54 65 THR A N 16
ATOM 30562 C CA . THR A 1 65 ? 18.333 1.623 4.871 1.00 2.11 65 THR A CA 16
ATOM 30563 C C . THR A 1 65 ? 18.470 0.886 6.209 1.00 2.45 65 THR A C 16
ATOM 30564 O O . THR A 1 65 ? 19.564 0.776 6.764 1.00 43.23 65 THR A O 16
ATOM 30575 N N . SER A 1 66 ? 17.358 0.358 6.710 1.00 2.53 66 SER A N 16
ATOM 30576 C CA . SER A 1 66 ? 17.363 -0.375 7.970 1.00 4.45 66 SER A CA 16
ATOM 30577 C C . SER A 1 66 ? 17.814 -1.819 7.750 1.00 23.34 66 SER A C 16
ATOM 30578 O O . SER A 1 66 ? 17.732 -2.655 8.653 1.00 22.44 66 SER A O 16
ATOM 30586 N N . GLY A 1 67 ? 18.276 -2.112 6.540 1.00 72.23 67 GLY A N 16
ATOM 30587 C CA . GLY A 1 67 ? 18.839 -3.415 6.257 1.00 4.22 67 GLY A CA 16
ATOM 30588 C C . GLY A 1 67 ? 17.852 -4.350 5.594 1.00 43.10 67 GLY A C 16
ATOM 30589 O O . GLY A 1 67 ? 18.140 -5.531 5.406 1.00 65.33 67 GLY A O 16
ATOM 30593 N N . LYS A 1 68 ? 16.678 -3.837 5.260 1.00 61.11 68 LYS A N 16
ATOM 30594 C CA . LYS A 1 68 ? 15.666 -4.633 4.588 1.00 54.33 68 LYS A CA 16
ATOM 30595 C C . LYS A 1 68 ? 15.304 -4.008 3.244 1.00 31.53 68 LYS A C 16
ATOM 30596 O O . LYS A 1 68 ? 14.207 -3.477 3.060 1.00 2.31 68 LYS A O 16
ATOM 30615 N N . HIS A 1 69 ? 16.247 -4.057 2.314 1.00 22.33 69 HIS A N 16
ATOM 30616 C CA . HIS A 1 69 ? 16.059 -3.445 1.004 1.00 64.02 69 HIS A CA 16
ATOM 30617 C C . HIS A 1 69 ? 15.099 -4.272 0.145 1.00 15.43 69 HIS A C 16
ATOM 30618 O O . HIS A 1 69 ? 14.468 -3.752 -0.776 1.00 72.33 69 HIS A O 16
ATOM 30633 N N . ASP A 1 70 ? 14.992 -5.562 0.456 1.00 64.23 70 ASP A N 16
ATOM 30634 C CA . ASP A 1 70 ? 14.137 -6.463 -0.311 1.00 72.32 70 ASP A CA 16
ATOM 30635 C C . ASP A 1 70 ? 12.675 -6.142 -0.072 1.00 70.40 70 ASP A C 16
ATOM 30636 O O . ASP A 1 70 ? 11.910 -5.961 -1.018 1.00 64.24 70 ASP A O 16
ATOM 30645 N N . VAL A 1 71 ? 12.292 -6.054 1.197 1.00 54.03 71 VAL A N 16
ATOM 30646 C CA . VAL A 1 71 ? 10.908 -5.771 1.552 1.00 32.01 71 VAL A CA 16
ATOM 30647 C C . VAL A 1 71 ? 10.490 -4.391 1.040 1.00 22.14 71 VAL A C 16
ATOM 30648 O O . VAL A 1 71 ? 9.345 -4.189 0.649 1.00 15.52 71 VAL A O 16
ATOM 30661 N N . ALA A 1 72 ? 11.432 -3.450 1.025 1.00 14.55 72 ALA A N 16
ATOM 30662 C CA . ALA A 1 72 ? 11.176 -2.112 0.505 1.00 61.12 72 ALA A CA 16
ATOM 30663 C C . ALA A 1 72 ? 10.736 -2.176 -0.956 1.00 13.12 72 ALA A C 16
ATOM 30664 O O . ALA A 1 72 ? 9.829 -1.457 -1.376 1.00 64.22 72 ALA A O 16
ATOM 30671 N N . GLN A 1 73 ? 11.383 -3.048 -1.721 1.00 50.31 73 GLN A N 16
ATOM 30672 C CA . GLN A 1 73 ? 11.022 -3.276 -3.108 1.00 11.11 73 GLN A CA 16
ATOM 30673 C C . GLN A 1 73 ? 9.709 -4.038 -3.199 1.00 55.24 73 GLN A C 16
ATOM 30674 O O . GLN A 1 73 ? 8.827 -3.686 -3.977 1.00 41.32 73 GLN A O 16
ATOM 30688 N N . ARG A 1 74 ? 9.586 -5.077 -2.388 1.00 21.34 74 ARG A N 16
ATOM 30689 C CA . ARG A 1 74 ? 8.369 -5.884 -2.354 1.00 13.13 74 ARG A CA 16
ATOM 30690 C C . ARG A 1 74 ? 7.149 -5.027 -2.032 1.00 61.15 74 ARG A C 16
ATOM 30691 O O . ARG A 1 74 ? 6.062 -5.260 -2.553 1.00 72.22 74 ARG A O 16
ATOM 30712 N N . LEU A 1 75 ? 7.332 -4.036 -1.173 1.00 2.25 75 LEU A N 16
ATOM 30713 C CA . LEU A 1 75 ? 6.257 -3.110 -0.847 1.00 54.31 75 LEU A CA 16
ATOM 30714 C C . LEU A 1 75 ? 5.893 -2.254 -2.055 1.00 24.05 75 LEU A C 16
ATOM 30715 O O . LEU A 1 75 ? 4.744 -2.244 -2.488 1.00 71.34 75 LEU A O 16
ATOM 30731 N N . GLN A 1 76 ? 6.888 -1.566 -2.616 1.00 72.14 76 GLN A N 16
ATOM 30732 C CA . GLN A 1 76 ? 6.650 -0.620 -3.708 1.00 24.21 76 GLN A CA 16
ATOM 30733 C C . GLN A 1 76 ? 6.115 -1.314 -4.960 1.00 14.11 76 GLN A C 16
ATOM 30734 O O . GLN A 1 76 ? 5.172 -0.836 -5.588 1.00 62.52 76 GLN A O 16
ATOM 30748 N N . GLN A 1 77 ? 6.704 -2.447 -5.310 1.00 54.02 77 GLN A N 16
ATOM 30749 C CA . GLN A 1 77 ? 6.329 -3.151 -6.528 1.00 4.35 77 GLN A CA 16
ATOM 30750 C C . GLN A 1 77 ? 4.924 -3.741 -6.435 1.00 54.34 77 GLN A C 16
ATOM 30751 O O . GLN A 1 77 ? 4.205 -3.791 -7.432 1.00 71.41 77 GLN A O 16
ATOM 30765 N N . ARG A 1 78 ? 4.520 -4.171 -5.242 1.00 20.12 78 ARG A N 16
ATOM 30766 C CA . ARG A 1 78 ? 3.183 -4.730 -5.061 1.00 30.23 78 ARG A CA 16
ATOM 30767 C C . ARG A 1 78 ? 2.116 -3.642 -5.156 1.00 12.13 78 ARG A C 16
ATOM 30768 O O . ARG A 1 78 ? 0.954 -3.929 -5.446 1.00 12.14 78 ARG A O 16
ATOM 30789 N N . VAL A 1 79 ? 2.520 -2.391 -4.936 1.00 24.43 79 VAL A N 16
ATOM 30790 C CA . VAL A 1 79 ? 1.606 -1.258 -5.050 1.00 24.04 79 VAL A CA 16
ATOM 30791 C C . VAL A 1 79 ? 1.055 -1.153 -6.470 1.00 14.31 79 VAL A C 16
ATOM 30792 O O . VAL A 1 79 ? -0.100 -0.771 -6.669 1.00 23.14 79 VAL A O 16
ATOM 30805 N N . THR A 1 80 ? 1.869 -1.526 -7.456 1.00 22.13 80 THR A N 16
ATOM 30806 C CA . THR A 1 80 ? 1.444 -1.466 -8.849 1.00 41.25 80 THR A CA 16
ATOM 30807 C C . THR A 1 80 ? 0.283 -2.424 -9.101 1.00 42.34 80 THR A C 16
ATOM 30808 O O . THR A 1 80 ? -0.647 -2.099 -9.834 1.00 21.21 80 THR A O 16
ATOM 30819 N N . ALA A 1 81 ? 0.334 -3.596 -8.467 1.00 21.14 81 ALA A N 16
ATOM 30820 C CA . ALA A 1 81 ? -0.732 -4.584 -8.586 1.00 54.30 81 ALA A CA 16
ATOM 30821 C C . ALA A 1 81 ? -1.986 -4.094 -7.874 1.00 50.43 81 ALA A C 16
ATOM 30822 O O . ALA A 1 81 ? -3.103 -4.267 -8.361 1.00 15.13 81 ALA A O 16
ATOM 30829 N N . ILE A 1 82 ? -1.780 -3.469 -6.719 1.00 73.41 82 ILE A N 16
ATOM 30830 C CA . ILE A 1 82 ? -2.868 -2.872 -5.954 1.00 32.34 82 ILE A CA 16
ATOM 30831 C C . ILE A 1 82 ? -3.587 -1.818 -6.789 1.00 73.43 82 ILE A C 16
ATOM 30832 O O . ILE A 1 82 ? -4.811 -1.837 -6.937 1.00 22.21 82 ILE A O 16
ATOM 30848 N N . MET A 1 83 ? -2.799 -0.915 -7.345 1.00 23.43 83 MET A N 16
ATOM 30849 C CA . MET A 1 83 ? -3.319 0.201 -8.117 1.00 72.13 83 MET A CA 16
ATOM 30850 C C . MET A 1 83 ? -3.885 -0.267 -9.456 1.00 74.34 83 MET A C 16
ATOM 30851 O O . MET A 1 83 ? -4.785 0.362 -10.012 1.00 42.23 83 MET A O 16
ATOM 30865 N N . ARG A 1 84 ? -3.363 -1.380 -9.957 1.00 3.34 84 ARG A N 16
ATOM 30866 C CA . ARG A 1 84 ? -3.736 -1.887 -11.273 1.00 10.14 84 ARG A CA 16
ATOM 30867 C C . ARG A 1 84 ? -5.240 -2.145 -11.350 1.00 10.05 84 ARG A C 16
ATOM 30868 O O . ARG A 1 84 ? -5.881 -1.817 -12.346 1.00 12.34 84 ARG A O 16
ATOM 30889 N N . TYR A 1 85 ? -5.807 -2.702 -10.286 1.00 30.45 85 TYR A N 16
ATOM 30890 C CA . TYR A 1 85 ? -7.234 -3.005 -10.258 1.00 50.35 85 TYR A CA 16
ATOM 30891 C C . TYR A 1 85 ? -8.062 -1.718 -10.330 1.00 14.13 85 TYR A C 16
ATOM 30892 O O . TYR A 1 85 ? -9.143 -1.691 -10.923 1.00 24.02 85 TYR A O 16
ATOM 30910 N N . ALA A 1 86 ? -7.537 -0.649 -9.743 1.00 71.44 86 ALA A N 16
ATOM 30911 C CA . ALA A 1 86 ? -8.204 0.647 -9.769 1.00 40.24 86 ALA A CA 16
ATOM 30912 C C . ALA A 1 86 ? -8.099 1.274 -11.156 1.00 62.04 86 ALA A C 16
ATOM 30913 O O . ALA A 1 86 ? -9.050 1.880 -11.658 1.00 33.11 86 ALA A O 16
ATOM 30920 N N . VAL A 1 87 ? -6.940 1.116 -11.779 1.00 4.14 87 VAL A N 16
ATOM 30921 C CA . VAL A 1 87 ? -6.722 1.616 -13.131 1.00 33.10 87 VAL A CA 16
ATOM 30922 C C . VAL A 1 87 ? -7.559 0.823 -14.132 1.00 44.51 87 VAL A C 16
ATOM 30923 O O . VAL A 1 87 ? -8.115 1.386 -15.072 1.00 12.02 87 VAL A O 16
ATOM 30936 N N . GLN A 1 88 ? -7.664 -0.482 -13.899 1.00 74.12 88 GLN A N 16
ATOM 30937 C CA . GLN A 1 88 ? -8.457 -1.367 -14.750 1.00 60.34 88 GLN A CA 16
ATOM 30938 C C . GLN A 1 88 ? -9.914 -0.913 -14.792 1.00 24.53 88 GLN A C 16
ATOM 30939 O O . GLN A 1 88 ? -10.550 -0.928 -15.846 1.00 63.12 88 GLN A O 16
ATOM 30953 N N . ASN A 1 89 ? -10.439 -0.496 -13.643 1.00 51.34 89 ASN A N 16
ATOM 30954 C CA . ASN A 1 89 ? -11.820 -0.024 -13.559 1.00 40.14 89 ASN A CA 16
ATOM 30955 C C . ASN A 1 89 ? -11.910 1.457 -13.907 1.00 54.45 89 ASN A C 16
ATOM 30956 O O . ASN A 1 89 ? -12.970 2.070 -13.790 1.00 61.42 89 ASN A O 16
ATOM 30967 N N . ASP A 1 90 ? -10.774 2.014 -14.321 1.00 30.42 90 ASP A N 16
ATOM 30968 C CA . ASP A 1 90 ? -10.681 3.389 -14.817 1.00 51.24 90 ASP A CA 16
ATOM 30969 C C . ASP A 1 90 ? -11.160 4.399 -13.779 1.00 22.55 90 ASP A C 16
ATOM 30970 O O . ASP A 1 90 ? -11.747 5.424 -14.118 1.00 73.11 90 ASP A O 16
ATOM 30979 N N . TYR A 1 91 ? -10.884 4.120 -12.508 1.00 44.20 91 TYR A N 16
ATOM 30980 C CA . TYR A 1 91 ? -11.252 5.042 -11.438 1.00 63.43 91 TYR A CA 16
ATOM 30981 C C . TYR A 1 91 ? -10.492 6.357 -11.572 1.00 60.31 91 TYR A C 16
ATOM 30982 O O . TYR A 1 91 ? -11.027 7.426 -11.289 1.00 63.25 91 TYR A O 16
ATOM 31000 N N . ILE A 1 92 ? -9.247 6.272 -12.027 1.00 13.35 92 ILE A N 16
ATOM 31001 C CA . ILE A 1 92 ? -8.387 7.448 -12.117 1.00 5.12 92 ILE A CA 16
ATOM 31002 C C . ILE A 1 92 ? -7.732 7.582 -13.491 1.00 12.02 92 ILE A C 16
ATOM 31003 O O . ILE A 1 92 ? -7.535 8.695 -13.977 1.00 43.21 92 ILE A O 16
ATOM 31019 N N . ASP A 1 93 ? -7.396 6.444 -14.108 1.00 63.11 93 ASP A N 16
ATOM 31020 C CA . ASP A 1 93 ? -6.698 6.429 -15.401 1.00 74.11 93 ASP A CA 16
ATOM 31021 C C . ASP A 1 93 ? -5.399 7.220 -15.321 1.00 73.35 93 ASP A C 16
ATOM 31022 O O . ASP A 1 93 ? -5.130 8.112 -16.127 1.00 44.21 93 ASP A O 16
ATOM 31031 N N . SER A 1 94 ? -4.607 6.902 -14.318 1.00 22.04 94 SER A N 16
ATOM 31032 C CA . SER A 1 94 ? -3.320 7.546 -14.116 1.00 15.23 94 SER A CA 16
ATOM 31033 C C . SER A 1 94 ? -2.389 6.607 -13.359 1.00 4.32 94 SER A C 16
ATOM 31034 O O . SER A 1 94 ? -2.848 5.788 -12.566 1.00 34.11 94 SER A O 16
ATOM 31042 N N . ASN A 1 95 ? -1.089 6.713 -13.615 1.00 32.43 95 ASN A N 16
ATOM 31043 C CA . ASN A 1 95 ? -0.105 5.854 -12.964 1.00 71.41 95 ASN A CA 16
ATOM 31044 C C . ASN A 1 95 ? 1.141 6.639 -12.554 1.00 3.34 95 ASN A C 16
ATOM 31045 O O . ASN A 1 95 ? 2.111 6.715 -13.309 1.00 45.21 95 ASN A O 16
ATOM 31056 N N . PRO A 1 96 ? 1.120 7.265 -11.366 1.00 14.33 96 PRO A N 16
ATOM 31057 C CA . PRO A 1 96 ? 2.289 7.938 -10.801 1.00 42.33 96 PRO A CA 16
ATOM 31058 C C . PRO A 1 96 ? 3.246 6.953 -10.133 1.00 61.14 96 PRO A C 16
ATOM 31059 O O . PRO A 1 96 ? 4.367 7.303 -9.766 1.00 73.13 96 PRO A O 16
ATOM 31070 N N . ALA A 1 97 ? 2.791 5.716 -9.987 1.00 61.34 97 ALA A N 16
ATOM 31071 C CA . ALA A 1 97 ? 3.592 4.663 -9.374 1.00 70.04 97 ALA A CA 16
ATOM 31072 C C . ALA A 1 97 ? 4.248 3.802 -10.444 1.00 12.13 97 ALA A C 16
ATOM 31073 O O . ALA A 1 97 ? 4.637 2.666 -10.191 1.00 21.21 97 ALA A O 16
ATOM 31080 N N . SER A 1 98 ? 4.395 4.365 -11.634 1.00 51.52 98 SER A N 16
ATOM 31081 C CA . SER A 1 98 ? 4.929 3.622 -12.762 1.00 54.52 98 SER A CA 16
ATOM 31082 C C . SER A 1 98 ? 6.456 3.675 -12.771 1.00 62.44 98 SER A C 16
ATOM 31083 O O . SER A 1 98 ? 7.125 2.641 -12.838 1.00 4.22 98 SER A O 16
ATOM 31091 N N . ASP A 1 99 ? 7.001 4.883 -12.684 1.00 51.22 99 ASP A N 16
ATOM 31092 C CA . ASP A 1 99 ? 8.446 5.074 -12.753 1.00 73.11 99 ASP A CA 16
ATOM 31093 C C . ASP A 1 99 ? 9.113 4.812 -11.407 1.00 33.02 99 ASP A C 16
ATOM 31094 O O . ASP A 1 99 ? 10.246 4.330 -11.354 1.00 13.41 99 ASP A O 16
ATOM 31103 N N . MET A 1 100 ? 8.402 5.103 -10.323 1.00 72.35 100 MET A N 16
ATOM 31104 C CA . MET A 1 100 ? 8.965 4.962 -8.980 1.00 62.14 100 MET A CA 16
ATOM 31105 C C . MET A 1 100 ? 9.247 3.503 -8.637 1.00 70.53 100 MET A C 16
ATOM 31106 O O . MET A 1 100 ? 10.136 3.208 -7.838 1.00 72.42 100 MET A O 16
ATOM 31120 N N . ALA A 1 101 ? 8.502 2.592 -9.248 1.00 12.30 101 ALA A N 16
ATOM 31121 C CA . ALA A 1 101 ? 8.709 1.174 -9.022 1.00 23.34 101 ALA A CA 16
ATOM 31122 C C . ALA A 1 101 ? 9.825 0.655 -9.918 1.00 64.44 101 ALA A C 16
ATOM 31123 O O . ALA A 1 101 ? 9.574 0.154 -11.018 1.00 52.51 101 ALA A O 16
ATOM 31130 N N . GLY A 1 102 ? 11.057 0.808 -9.457 1.00 13.20 102 GLY A N 16
ATOM 31131 C CA . GLY A 1 102 ? 12.204 0.385 -10.231 1.00 64.33 102 GLY A CA 16
ATOM 31132 C C . GLY A 1 102 ? 12.984 -0.699 -9.526 1.00 2.33 102 GLY A C 16
ATOM 31133 O O . GLY A 1 102 ? 13.098 -0.691 -8.301 1.00 5.11 102 GLY A O 16
ATOM 31137 N N . ALA A 1 103 ? 13.529 -1.626 -10.290 1.00 43.15 103 ALA A N 16
ATOM 31138 C CA . ALA A 1 103 ? 14.232 -2.756 -9.722 1.00 15.25 103 ALA A CA 16
ATOM 31139 C C . ALA A 1 103 ? 15.700 -2.434 -9.501 1.00 14.01 103 ALA A C 16
ATOM 31140 O O . ALA A 1 103 ? 16.520 -2.519 -10.416 1.00 40.01 103 ALA A O 16
ATOM 31147 N N . LEU A 1 104 ? 16.024 -2.058 -8.278 1.00 25.11 104 LEU A N 16
ATOM 31148 C CA . LEU A 1 104 ? 17.408 -1.790 -7.899 1.00 12.43 104 LEU A CA 16
ATOM 31149 C C . LEU A 1 104 ? 18.159 -3.101 -7.679 1.00 3.01 104 LEU A C 16
ATOM 31150 O O . LEU A 1 104 ? 19.356 -3.110 -7.401 1.00 31.42 104 LEU A O 16
ATOM 31166 N N . SER A 1 105 ? 17.437 -4.205 -7.832 1.00 33.42 105 SER A N 16
ATOM 31167 C CA . SER A 1 105 ? 18.005 -5.540 -7.707 1.00 15.31 105 SER A CA 16
ATOM 31168 C C . SER A 1 105 ? 18.579 -5.984 -9.053 1.00 41.45 105 SER A C 16
ATOM 31169 O O . SER A 1 105 ? 18.849 -7.163 -9.276 1.00 50.24 105 SER A O 16
ATOM 31177 N N . THR A 1 106 ? 18.773 -5.017 -9.939 1.00 21.21 106 THR A N 16
ATOM 31178 C CA . THR A 1 106 ? 19.337 -5.265 -11.262 1.00 21.41 106 THR A CA 16
ATOM 31179 C C . THR A 1 106 ? 20.838 -5.565 -11.192 1.00 5.43 106 THR A C 16
ATOM 31180 O O . THR A 1 106 ? 21.488 -5.784 -12.217 1.00 73.22 106 THR A O 16
ATOM 31191 N N . THR A 1 107 ? 21.376 -5.570 -9.979 1.00 13.55 107 THR A N 16
ATOM 31192 C CA . THR A 1 107 ? 22.769 -5.913 -9.747 1.00 74.31 107 THR A CA 16
ATOM 31193 C C . THR A 1 107 ? 23.018 -7.384 -10.057 1.00 15.42 107 THR A C 16
ATOM 31194 O O . THR A 1 107 ? 22.347 -8.258 -9.498 1.00 61.35 107 THR A O 16
ATOM 31205 N N . LYS A 1 108 ? 23.970 -7.639 -10.961 1.00 35.53 108 LYS A N 16
ATOM 31206 C CA . LYS A 1 108 ? 24.316 -8.991 -11.403 1.00 73.24 108 LYS A CA 16
ATOM 31207 C C . LYS A 1 108 ? 23.223 -9.557 -12.305 1.00 30.34 108 LYS A C 16
ATOM 31208 O O . LYS A 1 108 ? 22.058 -9.162 -12.219 1.00 30.33 108 LYS A O 16
ATOM 31227 N N . ALA A 1 109 ? 23.607 -10.471 -13.180 1.00 34.35 109 ALA A N 16
ATOM 31228 C CA . ALA A 1 109 ? 22.667 -11.087 -14.108 1.00 10.04 109 ALA A CA 16
ATOM 31229 C C . ALA A 1 109 ? 23.239 -12.381 -14.664 1.00 42.25 109 ALA A C 16
ATOM 31230 O O . ALA A 1 109 ? 22.727 -13.468 -14.395 1.00 30.13 109 ALA A O 16
ATOM 31237 N N . ARG A 1 110 ? 24.309 -12.256 -15.431 1.00 21.25 110 ARG A N 16
ATOM 31238 C CA . ARG A 1 110 ? 24.965 -13.402 -16.035 1.00 60.24 110 ARG A CA 16
ATOM 31239 C C . ARG A 1 110 ? 26.474 -13.237 -15.987 1.00 1.44 110 ARG A C 16
ATOM 31240 O O . ARG A 1 110 ? 27.013 -12.216 -16.414 1.00 43.14 110 ARG A O 16
ATOM 31261 N N . HIS A 1 111 ? 27.149 -14.23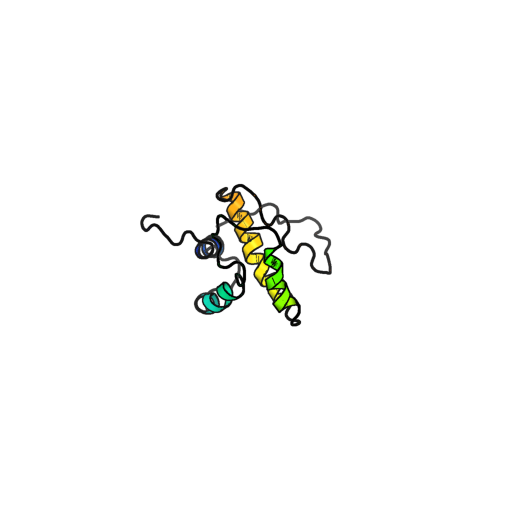9 -15.449 1.00 43.44 111 HIS A N 16
ATOM 31262 C CA . HIS A 1 111 ? 28.603 -14.238 -15.373 1.00 31.03 111 HIS A CA 16
ATOM 31263 C C . HIS A 1 111 ? 29.125 -15.458 -16.115 1.00 3.41 111 HIS A C 16
ATOM 31264 O O . HIS A 1 111 ? 30.105 -16.083 -15.706 1.00 73.11 111 HIS A O 16
ATOM 31279 N N . TYR A 1 112 ? 28.446 -15.767 -17.222 1.00 70.32 112 TYR A N 16
ATOM 31280 C CA . TYR A 1 112 ? 28.672 -16.989 -18.001 1.00 44.33 112 TYR A CA 16
ATOM 31281 C C . TYR A 1 112 ? 28.165 -18.216 -17.249 1.00 52.15 112 TYR A C 16
ATOM 31282 O O . TYR A 1 112 ? 28.290 -18.306 -16.028 1.00 40.43 112 TYR A O 16
ATOM 31300 N N . PRO A 1 113 ? 27.547 -19.165 -17.965 1.00 14.23 113 PRO A N 16
ATOM 31301 C CA . PRO A 1 113 ? 27.087 -20.417 -17.371 1.00 44.12 113 PRO A CA 16
ATOM 31302 C C . PRO A 1 113 ? 28.251 -21.237 -16.845 1.00 42.41 113 PRO A C 16
ATOM 31303 O O . PRO A 1 113 ? 29.090 -21.719 -17.610 1.00 24.33 113 PRO A O 16
ATOM 31314 N N . LEU A 1 114 ? 28.289 -21.381 -15.540 1.00 53.41 114 LEU A N 16
ATOM 31315 C CA . LEU A 1 114 ? 29.368 -22.090 -14.869 1.00 51.34 114 LEU A CA 16
ATOM 31316 C C . LEU A 1 114 ? 29.021 -23.562 -14.712 1.00 61.51 114 LEU A C 16
ATOM 31317 O O . LEU A 1 114 ? 29.886 -24.395 -14.428 1.00 31.32 114 LEU A O 16
ATOM 31333 N N . GLU A 1 115 ? 27.749 -23.877 -14.897 1.00 62.32 115 GLU A N 16
ATOM 31334 C CA . GLU A 1 115 ? 27.285 -25.246 -14.829 1.00 25.12 115 GLU A CA 16
ATOM 31335 C C . GLU A 1 115 ? 26.412 -25.543 -16.042 1.00 10.15 115 GLU A C 16
ATOM 31336 O O . GLU A 1 115 ? 25.665 -24.677 -16.501 1.00 25.13 115 GLU A O 16
ATOM 31348 N N . HIS A 1 116 ? 26.516 -26.751 -16.575 1.00 71.13 116 HIS A N 16
ATOM 31349 C CA . HIS A 1 116 ? 25.752 -27.120 -17.764 1.00 61.02 116 HIS A CA 16
ATOM 31350 C C . HIS A 1 116 ? 24.477 -27.868 -17.385 1.00 25.44 116 HIS A C 16
ATOM 31351 O O . HIS A 1 116 ? 24.355 -28.384 -16.275 1.00 11.22 116 HIS A O 16
ATOM 31366 N N . HIS A 1 117 ? 23.532 -27.920 -18.315 1.00 73.50 117 HIS A N 16
ATOM 31367 C CA . HIS A 1 117 ? 22.244 -28.567 -18.077 1.00 4.24 117 HIS A CA 16
ATOM 31368 C C . HIS A 1 117 ? 21.960 -29.604 -19.156 1.00 61.24 117 HIS A C 16
ATOM 31369 O O . HIS A 1 117 ? 22.562 -29.566 -20.230 1.00 20.30 117 HIS A O 16
ATOM 31384 N N . HIS A 1 118 ? 21.045 -30.522 -18.871 1.00 42.33 118 HIS A N 16
ATOM 31385 C CA . HIS A 1 118 ? 20.751 -31.620 -19.788 1.00 74.22 118 HIS A CA 16
ATOM 31386 C C . HIS A 1 118 ? 19.493 -31.340 -20.603 1.00 73.32 118 HIS A C 16
ATOM 31387 O O . HIS A 1 118 ? 18.378 -31.640 -20.169 1.00 52.23 118 HIS A O 16
ATOM 31402 N N . HIS A 1 119 ? 19.687 -30.753 -21.778 1.00 42.43 119 HIS A N 16
ATOM 31403 C CA . HIS A 1 119 ? 18.598 -30.472 -22.707 1.00 13.24 119 HIS A CA 16
ATOM 31404 C C . HIS A 1 119 ? 19.178 -29.934 -24.010 1.00 24.22 119 HIS A C 16
ATOM 31405 O O . HIS A 1 119 ? 18.888 -28.805 -24.412 1.00 51.15 119 HIS A O 16
ATOM 31420 N N . HIS A 1 120 ? 20.029 -30.732 -24.644 1.00 33.34 120 HIS A N 16
ATOM 31421 C CA . HIS A 1 120 ? 20.638 -30.355 -25.915 1.00 3.15 120 HIS A CA 16
ATOM 31422 C C . HIS A 1 120 ? 21.498 -31.495 -26.441 1.00 22.12 120 HIS A C 16
ATOM 31423 O O . HIS A 1 120 ? 22.095 -32.243 -25.666 1.00 73.11 120 HIS A O 16
ATOM 31438 N N . HIS A 1 121 ? 21.548 -31.627 -27.756 1.00 60.13 121 HIS A N 16
ATOM 31439 C CA . HIS A 1 121 ? 22.433 -32.577 -28.398 1.00 14.41 121 HIS A CA 16
ATOM 31440 C C . HIS A 1 121 ? 22.985 -31.954 -29.669 1.00 65.13 121 HIS A C 16
ATOM 31441 O O . HIS A 1 121 ? 24.107 -31.421 -29.625 1.00 37.67 121 HIS A O 16
ATOM 31457 N N . MET A 1 1 ? -14.546 9.249 4.375 1.00 53.52 1 MET A N 17
ATOM 31458 C CA . MET A 1 1 ? -13.297 8.602 3.901 1.00 25.32 1 MET A CA 17
ATOM 31459 C C . MET A 1 1 ? -12.769 7.621 4.942 1.00 0.12 1 MET A C 17
ATOM 31460 O O . MET A 1 1 ? -12.646 6.426 4.678 1.00 4.41 1 MET A O 17
ATOM 31476 N N . GLU A 1 2 ? -12.461 8.143 6.124 1.00 43.10 2 GLU A N 17
ATOM 31477 C CA . GLU A 1 2 ? -11.962 7.338 7.236 1.00 13.44 2 GLU A CA 17
ATOM 31478 C C . GLU A 1 2 ? -12.954 6.234 7.600 1.00 61.22 2 GLU A C 17
ATOM 31479 O O . GLU A 1 2 ? -12.562 5.118 7.939 1.00 73.10 2 GLU A O 17
ATOM 31491 N N . ASN A 1 3 ? -14.237 6.557 7.533 1.00 44.34 3 ASN A N 17
ATOM 31492 C CA . ASN A 1 3 ? -15.285 5.572 7.743 1.00 40.11 3 ASN A CA 17
ATOM 31493 C C . ASN A 1 3 ? -16.147 5.479 6.490 1.00 54.33 3 ASN A C 17
ATOM 31494 O O . ASN A 1 3 ? -17.287 5.944 6.461 1.00 74.31 3 ASN A O 17
ATOM 31505 N N . SER A 1 4 ? -15.568 4.927 5.434 1.00 35.44 4 SER A N 17
ATOM 31506 C CA . SER A 1 4 ? -16.252 4.797 4.158 1.00 61.55 4 SER A CA 17
ATOM 31507 C C . SER A 1 4 ? -15.725 3.582 3.404 1.00 63.00 4 SER A C 17
ATOM 31508 O O . SER A 1 4 ? -14.546 3.245 3.513 1.00 62.35 4 SER A O 17
ATOM 31516 N N . GLY A 1 5 ? -16.595 2.926 2.653 1.00 44.20 5 GLY A N 17
ATOM 31517 C CA . GLY A 1 5 ? -16.179 1.786 1.861 1.00 53.14 5 GLY A CA 17
ATOM 31518 C C . GLY A 1 5 ? -16.635 1.896 0.423 1.00 72.12 5 GLY A C 17
ATOM 31519 O O . GLY A 1 5 ? -17.014 0.902 -0.196 1.00 4.33 5 GLY A O 17
ATOM 31523 N N . ALA A 1 6 ? -16.595 3.111 -0.108 1.00 54.00 6 ALA A N 17
ATOM 31524 C CA . ALA A 1 6 ? -17.028 3.364 -1.478 1.00 34.41 6 ALA A CA 17
ATOM 31525 C C . ALA A 1 6 ? -15.914 3.055 -2.475 1.00 0.54 6 ALA A C 17
ATOM 31526 O O . ALA A 1 6 ? -15.970 2.060 -3.199 1.00 65.54 6 ALA A O 17
ATOM 31533 N N . TYR A 1 7 ? -14.901 3.910 -2.505 1.00 30.30 7 TYR A N 17
ATOM 31534 C CA . TYR A 1 7 ? -13.761 3.716 -3.391 1.00 22.33 7 TYR A CA 17
ATOM 31535 C C . TYR A 1 7 ? -12.471 3.824 -2.587 1.00 10.31 7 TYR A C 17
ATOM 31536 O O . TYR A 1 7 ? -11.380 3.928 -3.145 1.00 72.10 7 TYR A O 17
ATOM 31554 N N . THR A 1 8 ? -12.629 3.779 -1.267 1.00 61.23 8 THR A N 17
ATOM 31555 C CA . THR A 1 8 ? -11.545 4.019 -0.322 1.00 42.45 8 THR A CA 17
ATOM 31556 C C . THR A 1 8 ? -10.279 3.231 -0.673 1.00 21.22 8 THR A C 17
ATOM 31557 O O . THR A 1 8 ? -10.334 2.029 -0.939 1.00 53.54 8 THR A O 17
ATOM 31568 N N . PHE A 1 9 ? -9.148 3.930 -0.663 1.00 72.14 9 PHE A N 17
ATOM 31569 C CA . PHE A 1 9 ? -7.853 3.336 -0.991 1.00 31.34 9 PHE A CA 17
ATOM 31570 C C . PHE A 1 9 ? -7.559 2.126 -0.104 1.00 44.12 9 PHE A C 17
ATOM 31571 O O . PHE A 1 9 ? -7.009 1.126 -0.565 1.00 20.51 9 PHE A O 17
ATOM 31588 N N . GLU A 1 10 ? -7.943 2.219 1.162 1.00 2.24 10 GLU A N 17
ATOM 31589 C CA . GLU A 1 10 ? -7.727 1.132 2.107 1.00 15.40 10 GLU A CA 17
ATOM 31590 C C . GLU A 1 10 ? -8.552 -0.088 1.706 1.00 62.12 10 GLU A C 17
ATOM 31591 O O . GLU A 1 10 ? -8.047 -1.211 1.688 1.00 73.24 10 GLU A O 17
ATOM 31603 N N . THR A 1 11 ? -9.811 0.148 1.356 1.00 3.24 11 THR A N 17
ATOM 31604 C CA . THR A 1 11 ? -10.711 -0.918 0.943 1.00 20.01 11 THR A CA 17
ATOM 31605 C C . THR A 1 11 ? -10.161 -1.635 -0.288 1.00 42.34 11 THR A C 17
ATOM 31606 O O . THR A 1 11 ? -10.162 -2.864 -0.361 1.00 33.10 11 THR A O 17
ATOM 31617 N N . ILE A 1 12 ? -9.673 -0.851 -1.242 1.00 34.12 12 ILE A N 17
ATOM 31618 C CA . ILE A 1 12 ? -9.099 -1.391 -2.469 1.00 43.44 12 ILE A CA 17
ATOM 31619 C C . ILE A 1 12 ? -7.877 -2.258 -2.161 1.00 4.03 12 ILE A C 17
ATOM 31620 O O . ILE A 1 12 ? -7.671 -3.305 -2.780 1.00 11.02 12 ILE A O 17
ATOM 31636 N N . ALA A 1 13 ? -7.085 -1.824 -1.184 1.00 65.35 13 ALA A N 17
ATOM 31637 C CA . ALA A 1 13 ? -5.895 -2.553 -0.771 1.00 31.13 13 ALA A CA 17
ATOM 31638 C C . ALA A 1 13 ? -6.256 -3.924 -0.205 1.00 24.00 13 ALA A C 17
ATOM 31639 O O . ALA A 1 13 ? -5.472 -4.866 -0.295 1.00 3.42 13 ALA A O 17
ATOM 31646 N N . ARG A 1 14 ? -7.444 -4.027 0.376 1.00 54.13 14 ARG A N 17
ATOM 31647 C CA . ARG A 1 14 ? -7.925 -5.295 0.917 1.00 24.35 14 ARG A CA 17
ATOM 31648 C C . ARG A 1 14 ? -8.341 -6.240 -0.202 1.00 41.11 14 ARG A C 17
ATOM 31649 O O . ARG A 1 14 ? -8.081 -7.437 -0.131 1.00 41.40 14 ARG A O 17
ATOM 31670 N N . GLU A 1 15 ? -8.934 -5.682 -1.253 1.00 0.34 15 GLU A N 17
ATOM 31671 C CA . GLU A 1 15 ? -9.507 -6.477 -2.337 1.00 51.05 15 GLU A CA 17
ATOM 31672 C C . GLU A 1 15 ? -8.481 -7.436 -2.942 1.00 20.13 15 GLU A C 17
ATOM 31673 O O . GLU A 1 15 ? -8.687 -8.650 -2.958 1.00 41.24 15 GLU A O 17
ATOM 31685 N N . TRP A 1 16 ? -7.372 -6.895 -3.422 1.00 41.50 16 TRP A N 17
ATOM 31686 C CA . TRP A 1 16 ? -6.346 -7.724 -4.043 1.00 32.32 16 TRP A CA 17
ATOM 31687 C C . TRP A 1 16 ? -5.550 -8.495 -2.989 1.00 53.13 16 TRP A C 17
ATOM 31688 O O . TRP A 1 16 ? -5.044 -9.584 -3.260 1.00 34.33 16 TRP A O 17
ATOM 31709 N N . HIS A 1 17 ? -5.446 -7.934 -1.784 1.00 62.31 17 HIS A N 17
ATOM 31710 C CA . HIS A 1 17 ? -4.692 -8.569 -0.709 1.00 1.44 17 HIS A CA 17
ATOM 31711 C C . HIS A 1 17 ? -5.365 -9.849 -0.231 1.00 53.04 17 HIS A C 17
ATOM 31712 O O . HIS A 1 17 ? -4.693 -10.852 0.005 1.00 13.44 17 HIS A O 17
ATOM 31727 N N . GLU A 1 18 ? -6.689 -9.817 -0.098 1.00 40.45 18 GLU A N 17
ATOM 31728 C CA . GLU A 1 18 ? -7.436 -10.950 0.446 1.00 10.11 18 GLU A CA 17
ATOM 31729 C C . GLU A 1 18 ? -7.397 -12.157 -0.484 1.00 31.15 18 GLU A C 17
ATOM 31730 O O . GLU A 1 18 ? -7.917 -13.223 -0.154 1.00 11.44 18 GLU A O 17
ATOM 31742 N N . SER A 1 19 ? -6.783 -11.990 -1.649 1.00 25.01 19 SER A N 17
ATOM 31743 C CA . SER A 1 19 ? -6.513 -13.113 -2.531 1.00 42.04 19 SER A CA 17
ATOM 31744 C C . SER A 1 19 ? -5.583 -14.100 -1.826 1.00 72.15 19 SER A C 17
ATOM 31745 O O . SER A 1 19 ? -5.596 -15.301 -2.105 1.00 41.41 19 SER A O 17
ATOM 31753 N N . ASN A 1 20 ? -4.796 -13.574 -0.890 1.00 41.44 20 ASN A N 17
ATOM 31754 C CA . ASN A 1 20 ? -3.896 -14.382 -0.078 1.00 23.40 20 ASN A CA 17
ATOM 31755 C C . ASN A 1 20 ? -4.209 -14.178 1.397 1.00 34.00 20 ASN A C 17
ATOM 31756 O O . ASN A 1 20 ? -3.871 -13.135 1.962 1.00 72.12 20 ASN A O 17
ATOM 31767 N N . LYS A 1 21 ? -4.877 -15.169 1.997 1.00 14.44 21 LYS A N 17
ATOM 31768 C CA . LYS A 1 21 ? -5.205 -15.161 3.427 1.00 72.12 21 LYS A CA 17
ATOM 31769 C C . LYS A 1 21 ? -6.313 -14.153 3.736 1.00 62.41 21 LYS A C 17
ATOM 31770 O O . LYS A 1 21 ? -6.105 -12.944 3.666 1.00 45.52 21 LYS A O 17
ATOM 31789 N N . ARG A 1 22 ? -7.493 -14.654 4.087 1.00 3.14 22 ARG A N 17
ATOM 31790 C CA . ARG A 1 22 ? -8.618 -13.769 4.401 1.00 42.32 22 ARG A CA 17
ATOM 31791 C C . ARG A 1 22 ? -9.581 -14.411 5.402 1.00 60.43 22 ARG A C 17
ATOM 31792 O O . ARG A 1 22 ? -10.106 -13.733 6.284 1.00 40.21 22 ARG A O 17
ATOM 31813 N N . TRP A 1 23 ? -9.792 -15.722 5.270 1.00 20.23 23 TRP A N 17
ATOM 31814 C CA . TRP A 1 23 ? -10.813 -16.428 6.046 1.00 43.23 23 TRP A CA 17
ATOM 31815 C C . TRP A 1 23 ? -10.524 -16.405 7.543 1.00 5.42 23 TRP A C 17
ATOM 31816 O O . TRP A 1 23 ? -11.426 -16.602 8.356 1.00 61.42 23 TRP A O 17
ATOM 31837 N N . SER A 1 24 ? -9.275 -16.173 7.909 1.00 5.20 24 SER A N 17
ATOM 31838 C CA . SER A 1 24 ? -8.926 -16.044 9.310 1.00 51.42 24 SER A CA 17
ATOM 31839 C C . SER A 1 24 ? -9.240 -14.621 9.772 1.00 42.33 24 SER A C 17
ATOM 31840 O O . SER A 1 24 ? -8.343 -13.804 10.002 1.00 44.15 24 SER A O 17
ATOM 31848 N N . GLU A 1 25 ? -10.534 -14.342 9.876 1.00 40.54 25 GLU A N 17
ATOM 31849 C CA . GLU A 1 25 ? -11.042 -13.007 10.172 1.00 62.34 25 GLU A CA 17
ATOM 31850 C C . GLU A 1 25 ? -10.600 -12.522 11.548 1.00 0.30 25 GLU A C 17
ATOM 31851 O O . GLU A 1 25 ? -10.523 -11.317 11.792 1.00 43.10 25 GLU A O 17
ATOM 31863 N N . ASP A 1 26 ? -10.316 -13.466 12.438 1.00 32.21 26 ASP A N 17
ATOM 31864 C CA . ASP A 1 26 ? -9.813 -13.157 13.775 1.00 14.32 26 ASP A CA 17
ATOM 31865 C C . ASP A 1 26 ? -8.606 -12.230 13.689 1.00 60.12 26 ASP A C 17
ATOM 31866 O O . ASP A 1 26 ? -8.489 -11.264 14.439 1.00 41.14 26 ASP A O 17
ATOM 31875 N N . HIS A 1 27 ? -7.722 -12.524 12.747 1.00 43.42 27 HIS A N 17
ATOM 31876 C CA . HIS A 1 27 ? -6.491 -11.763 12.579 1.00 62.11 27 HIS A CA 17
ATOM 31877 C C . HIS A 1 27 ? -6.755 -10.416 11.909 1.00 71.54 27 HIS A C 17
ATOM 31878 O O . HIS A 1 27 ? -5.983 -9.474 12.083 1.00 34.13 27 HIS A O 17
ATOM 31893 N N . ARG A 1 28 ? -7.832 -10.341 11.127 1.00 13.14 28 ARG A N 17
ATOM 31894 C CA . ARG A 1 28 ? -8.147 -9.148 10.333 1.00 42.32 28 ARG A CA 17
ATOM 31895 C C . ARG A 1 28 ? -8.139 -7.873 11.179 1.00 3.34 28 ARG A C 17
ATOM 31896 O O . ARG A 1 28 ? -7.708 -6.822 10.711 1.00 13.10 28 ARG A O 17
ATOM 31917 N N . SER A 1 29 ? -8.601 -7.968 12.421 1.00 44.20 29 SER A N 17
ATOM 31918 C CA . SER A 1 29 ? -8.610 -6.815 13.318 1.00 72.34 29 SER A CA 17
ATOM 31919 C C . SER A 1 29 ? -7.187 -6.304 13.555 1.00 71.35 29 SER A C 17
ATOM 31920 O O . SER A 1 29 ? -6.934 -5.100 13.572 1.00 54.45 29 SER A O 17
ATOM 31928 N N . ARG A 1 30 ? -6.256 -7.236 13.699 1.00 3.15 30 ARG A N 17
ATOM 31929 C CA . ARG A 1 30 ? -4.868 -6.904 13.996 1.00 60.22 30 ARG A CA 17
ATOM 31930 C C . ARG A 1 30 ? -4.123 -6.492 12.731 1.00 22.14 30 ARG A C 17
ATOM 31931 O O . ARG A 1 30 ? -3.252 -5.627 12.773 1.00 73.53 30 ARG A O 17
ATOM 31952 N N . VAL A 1 31 ? -4.464 -7.104 11.601 1.00 34.32 31 VAL A N 17
ATOM 31953 C CA . VAL A 1 31 ? -3.835 -6.743 10.335 1.00 64.35 31 VAL A CA 17
ATOM 31954 C C . VAL A 1 31 ? -4.369 -5.400 9.843 1.00 43.54 31 VAL A C 17
ATOM 31955 O O . VAL A 1 31 ? -3.794 -4.774 8.952 1.00 0.24 31 VAL A O 17
ATOM 31968 N N . LEU A 1 32 ? -5.483 -4.970 10.424 1.00 73.35 32 LEU A N 17
ATOM 31969 C CA . LEU A 1 32 ? -6.038 -3.657 10.143 1.00 62.32 32 LEU A CA 17
ATOM 31970 C C . LEU A 1 32 ? -5.042 -2.583 10.576 1.00 2.44 32 LEU A C 17
ATOM 31971 O O . LEU A 1 32 ? -4.652 -1.729 9.782 1.00 23.51 32 LEU A O 17
ATOM 31987 N N . ARG A 1 33 ? -4.618 -2.647 11.834 1.00 22.33 33 ARG A N 17
ATOM 31988 C CA . ARG A 1 33 ? -3.629 -1.704 12.355 1.00 53.32 33 ARG A CA 17
ATOM 31989 C C . ARG A 1 33 ? -2.249 -1.993 11.757 1.00 23.41 33 ARG A C 17
ATOM 31990 O O . ARG A 1 33 ? -1.445 -1.086 11.552 1.00 1.51 33 ARG A O 17
ATOM 32011 N N . TYR A 1 34 ? -1.997 -3.264 11.460 1.00 2.25 34 TYR A N 17
ATOM 32012 C CA . TYR A 1 34 ? -0.741 -3.701 10.849 1.00 12.34 34 TYR A CA 17
ATOM 32013 C C . TYR A 1 34 ? -0.559 -3.034 9.484 1.00 2.10 34 TYR A C 17
ATOM 32014 O O . TYR A 1 34 ? 0.561 -2.789 9.031 1.00 55.35 34 TYR A O 17
ATOM 32032 N N . LEU A 1 35 ? -1.684 -2.738 8.850 1.00 44.03 35 LEU A N 17
ATOM 32033 C CA . LEU A 1 35 ? -1.718 -2.089 7.546 1.00 74.34 35 LEU A CA 17
ATOM 32034 C C . LEU A 1 35 ? -1.034 -0.720 7.608 1.00 51.10 35 LEU A C 17
ATOM 32035 O O . LEU A 1 35 ? -0.193 -0.398 6.768 1.00 32.42 35 LEU A O 17
ATOM 32051 N N . GLU A 1 36 ? -1.384 0.064 8.619 1.00 42.41 36 GLU A N 17
ATOM 32052 C CA . GLU A 1 36 ? -0.873 1.427 8.755 1.00 20.54 36 GLU A CA 17
ATOM 32053 C C . GLU A 1 36 ? 0.571 1.446 9.244 1.00 32.31 36 GLU A C 17
ATOM 32054 O O . GLU A 1 36 ? 1.325 2.366 8.936 1.00 2.33 36 GLU A O 17
ATOM 32066 N N . LEU A 1 37 ? 0.947 0.445 10.023 1.00 40.33 37 LEU A N 17
ATOM 32067 C CA . LEU A 1 37 ? 2.268 0.417 10.641 1.00 1.14 37 LEU A CA 17
ATOM 32068 C C . LEU A 1 37 ? 3.337 -0.145 9.710 1.00 2.14 37 LEU A C 17
ATOM 32069 O O . LEU A 1 37 ? 4.531 0.058 9.936 1.00 32.41 37 LEU A O 17
ATOM 32085 N N . TYR A 1 38 ? 2.920 -0.860 8.678 1.00 11.10 38 TYR A N 17
ATOM 32086 C CA . TYR A 1 38 ? 3.870 -1.475 7.756 1.00 13.23 38 TYR A CA 17
ATOM 32087 C C . TYR A 1 38 ? 3.592 -1.109 6.304 1.00 43.55 38 TYR A C 17
ATOM 32088 O O . TYR A 1 38 ? 4.447 -0.540 5.631 1.00 13.03 38 TYR A O 17
ATOM 32106 N N . ILE A 1 39 ? 2.398 -1.442 5.827 1.00 14.54 39 ILE A N 17
ATOM 32107 C CA . ILE A 1 39 ? 2.081 -1.326 4.407 1.00 63.13 39 ILE A CA 17
ATOM 32108 C C . ILE A 1 39 ? 2.029 0.133 3.959 1.00 5.03 39 ILE A C 17
ATOM 32109 O O . ILE A 1 39 ? 2.705 0.523 3.009 1.00 64.04 39 ILE A O 17
ATOM 32125 N N . PHE A 1 40 ? 1.230 0.939 4.642 1.00 3.11 40 PHE A N 17
ATOM 32126 C CA . PHE A 1 40 ? 1.151 2.359 4.324 1.00 51.52 40 PHE A CA 17
ATOM 32127 C C . PHE A 1 40 ? 1.453 3.200 5.561 1.00 43.34 40 PHE A C 17
ATOM 32128 O O . PHE A 1 40 ? 0.547 3.764 6.172 1.00 14.01 40 PHE A O 17
ATOM 32145 N N . PRO A 1 41 ? 2.733 3.285 5.958 1.00 72.43 41 PRO A N 17
ATOM 32146 C CA . PRO A 1 41 ? 3.126 4.015 7.161 1.00 42.14 41 PRO A CA 17
ATOM 32147 C C . PRO A 1 41 ? 3.024 5.528 6.991 1.00 42.21 41 PRO A C 17
ATOM 32148 O O . PRO A 1 41 ? 2.357 6.202 7.766 1.00 42.23 41 PRO A O 17
ATOM 32159 N N . HIS A 1 42 ? 3.692 6.062 5.976 1.00 71.13 42 HIS A N 17
ATOM 32160 C CA . HIS A 1 42 ? 3.713 7.506 5.753 1.00 73.44 42 HIS A CA 17
ATOM 32161 C C . HIS A 1 42 ? 2.812 7.915 4.591 1.00 64.12 42 HIS A C 17
ATOM 32162 O O . HIS A 1 42 ? 2.482 9.089 4.440 1.00 1.40 42 HIS A O 17
ATOM 32177 N N . ILE A 1 43 ? 2.412 6.951 3.774 1.00 43.43 43 ILE A N 17
ATOM 32178 C CA . ILE A 1 43 ? 1.646 7.257 2.567 1.00 52.21 43 ILE A CA 17
ATOM 32179 C C . ILE A 1 43 ? 0.171 6.916 2.731 1.00 44.43 43 ILE A C 17
ATOM 32180 O O . ILE A 1 43 ? -0.584 6.916 1.762 1.00 30.41 43 ILE A O 17
ATOM 32196 N N . GLY A 1 44 ? -0.243 6.661 3.965 1.00 22.53 44 GLY A N 17
ATOM 32197 C CA . GLY A 1 44 ? -1.625 6.304 4.229 1.00 32.42 44 GLY A CA 17
ATOM 32198 C C . GLY A 1 44 ? -2.555 7.506 4.225 1.00 4.54 44 GLY A C 17
ATOM 32199 O O . GLY A 1 44 ? -3.730 7.391 4.571 1.00 34.51 44 GLY A O 17
ATOM 32203 N N . SER A 1 45 ? -2.028 8.659 3.839 1.00 30.32 45 SER A N 17
ATOM 32204 C CA . SER A 1 45 ? -2.816 9.880 3.789 1.00 21.42 45 SER A CA 17
ATOM 32205 C C . SER A 1 45 ? -3.266 10.177 2.361 1.00 42.01 45 SER A C 17
ATOM 32206 O O . SER A 1 45 ? -4.005 11.134 2.117 1.00 74.13 45 SER A O 17
ATOM 32214 N N . SER A 1 46 ? -2.829 9.350 1.424 1.00 43.03 46 SER A N 17
ATOM 32215 C CA . SER A 1 46 ? -3.132 9.561 0.018 1.00 22.33 46 SER A CA 17
ATOM 32216 C C . SER A 1 46 ? -4.412 8.839 -0.389 1.00 41.11 46 SER A C 17
ATOM 32217 O O . SER A 1 46 ? -4.614 7.670 -0.059 1.00 34.23 46 SER A O 17
ATOM 32225 N N . ASP A 1 47 ? -5.280 9.552 -1.093 1.00 20.10 47 ASP A N 17
ATOM 32226 C CA . ASP A 1 47 ? -6.496 8.965 -1.642 1.00 52.20 47 ASP A CA 17
ATOM 32227 C C . ASP A 1 47 ? -6.143 8.211 -2.919 1.00 53.12 47 ASP A C 17
ATOM 32228 O O . ASP A 1 47 ? -5.180 8.564 -3.595 1.00 1.13 47 ASP A O 17
ATOM 32237 N N . ILE A 1 48 ? -6.918 7.190 -3.257 1.00 2.44 48 ILE A N 17
ATOM 32238 C CA . ILE A 1 48 ? -6.570 6.304 -4.369 1.00 24.02 48 ILE A CA 17
ATOM 32239 C C . ILE A 1 48 ? -6.560 7.053 -5.702 1.00 61.54 48 ILE A C 17
ATOM 32240 O O . ILE A 1 48 ? -5.807 6.708 -6.613 1.00 10.54 48 ILE A O 17
ATOM 32256 N N . ARG A 1 49 ? -7.375 8.094 -5.806 1.00 4.42 49 ARG A N 17
ATOM 32257 C CA . ARG A 1 49 ? -7.438 8.884 -7.027 1.00 13.44 49 ARG A CA 17
ATOM 32258 C C . ARG A 1 49 ? -6.333 9.942 -7.059 1.00 1.24 49 ARG A C 17
ATOM 32259 O O . ARG A 1 49 ? -6.247 10.735 -7.995 1.00 70.54 49 ARG A O 17
ATOM 32280 N N . GLN A 1 50 ? -5.488 9.945 -6.033 1.00 22.45 50 GLN A N 17
ATOM 32281 C CA . GLN A 1 50 ? -4.382 10.883 -5.954 1.00 24.34 50 GLN A CA 17
ATOM 32282 C C . GLN A 1 50 ? -3.144 10.199 -5.386 1.00 51.14 50 GLN A C 17
ATOM 32283 O O . GLN A 1 50 ? -2.780 10.381 -4.224 1.00 61.43 50 GLN A O 17
ATOM 32297 N N . LEU A 1 51 ? -2.531 9.378 -6.214 1.00 25.43 51 LEU A N 17
ATOM 32298 C CA . LEU A 1 51 ? -1.286 8.717 -5.860 1.00 50.14 51 LEU A CA 17
ATOM 32299 C C . LEU A 1 51 ? -0.105 9.496 -6.424 1.00 52.43 51 LEU A C 17
ATOM 32300 O O . LEU A 1 51 ? -0.269 10.327 -7.318 1.00 52.44 51 LEU A O 17
ATOM 32316 N N . LYS A 1 52 ? 1.074 9.242 -5.888 1.00 52.22 52 LYS A N 17
ATOM 32317 C CA . LYS A 1 52 ? 2.277 9.925 -6.337 1.00 50.35 52 LYS A CA 17
ATOM 32318 C C . LYS A 1 52 ? 3.197 8.957 -7.067 1.00 71.12 52 LYS A C 17
ATOM 32319 O O . LYS A 1 52 ? 3.061 7.742 -6.930 1.00 15.14 52 LYS A O 17
ATOM 32338 N N . THR A 1 53 ? 4.120 9.501 -7.854 1.00 31.11 53 THR A N 17
ATOM 32339 C CA . THR A 1 53 ? 5.142 8.702 -8.516 1.00 11.43 53 THR A CA 17
ATOM 32340 C C . THR A 1 53 ? 6.167 8.212 -7.490 1.00 52.42 53 THR A C 17
ATOM 32341 O O . THR A 1 53 ? 5.906 8.261 -6.290 1.00 24.14 53 THR A O 17
ATOM 32352 N N . SER A 1 54 ? 7.335 7.772 -7.966 1.00 52.24 54 SER A N 17
ATOM 32353 C CA . SER A 1 54 ? 8.403 7.229 -7.115 1.00 45.43 54 SER A CA 17
ATOM 32354 C C . SER A 1 54 ? 8.728 8.120 -5.903 1.00 24.14 54 SER A C 17
ATOM 32355 O O . SER A 1 54 ? 9.391 7.685 -4.966 1.00 42.21 54 SER A O 17
ATOM 32363 N N . HIS A 1 55 ? 8.257 9.361 -5.928 1.00 62.21 55 HIS A N 17
ATOM 32364 C CA . HIS A 1 55 ? 8.441 10.285 -4.814 1.00 25.34 55 HIS A CA 17
ATOM 32365 C C . HIS A 1 55 ? 7.838 9.723 -3.530 1.00 24.13 55 HIS A C 17
ATOM 32366 O O . HIS A 1 55 ? 8.330 9.995 -2.438 1.00 51.41 55 HIS A O 17
ATOM 32381 N N . LEU A 1 56 ? 6.777 8.930 -3.661 1.00 2.35 56 LEU A N 17
ATOM 32382 C CA . LEU A 1 56 ? 6.116 8.352 -2.491 1.00 25.21 56 LEU A CA 17
ATOM 32383 C C . LEU A 1 56 ? 7.007 7.296 -1.835 1.00 13.32 56 LEU A C 17
ATOM 32384 O O . LEU A 1 56 ? 6.784 6.901 -0.693 1.00 3.33 56 LEU A O 17
ATOM 32400 N N . LEU A 1 57 ? 8.019 6.847 -2.569 1.00 2.01 57 LEU A N 17
ATOM 32401 C CA . LEU A 1 57 ? 8.955 5.860 -2.056 1.00 44.34 57 LEU A CA 17
ATOM 32402 C C . LEU A 1 57 ? 9.956 6.512 -1.104 1.00 45.31 57 LEU A C 17
ATOM 32403 O O . LEU A 1 57 ? 10.605 5.831 -0.320 1.00 2.23 57 LEU A O 17
ATOM 32419 N N . ALA A 1 58 ? 10.064 7.834 -1.170 1.00 52.53 58 ALA A N 17
ATOM 32420 C CA . ALA A 1 58 ? 10.969 8.574 -0.292 1.00 13.33 58 ALA A CA 17
ATOM 32421 C C . ALA A 1 58 ? 10.593 8.393 1.187 1.00 63.44 58 ALA A C 17
ATOM 32422 O O . ALA A 1 58 ? 11.455 8.090 2.007 1.00 73.11 58 ALA A O 17
ATOM 32429 N N . PRO A 1 59 ? 9.314 8.601 1.574 1.00 62.05 59 PRO A N 17
ATOM 32430 C CA . PRO A 1 59 ? 8.857 8.297 2.938 1.00 72.31 59 PRO A CA 17
ATOM 32431 C C . PRO A 1 59 ? 8.953 6.810 3.276 1.00 61.51 59 PRO A C 17
ATOM 32432 O O . PRO A 1 59 ? 9.216 6.432 4.420 1.00 71.01 59 PRO A O 17
ATOM 32443 N N . ILE A 1 60 ? 8.738 5.971 2.275 1.00 55.34 60 ILE A N 17
ATOM 32444 C CA . ILE A 1 60 ? 8.763 4.525 2.459 1.00 73.44 60 ILE A CA 17
ATOM 32445 C C . ILE A 1 60 ? 10.196 4.027 2.622 1.00 72.02 60 ILE A C 17
ATOM 32446 O O . ILE A 1 60 ? 10.438 2.985 3.228 1.00 31.42 60 ILE A O 17
ATOM 32462 N N . LYS A 1 61 ? 11.147 4.800 2.109 1.00 54.13 61 LYS A N 17
ATOM 32463 C CA . LYS A 1 61 ? 12.545 4.374 2.078 1.00 34.25 61 LYS A CA 17
ATOM 32464 C C . LYS A 1 61 ? 13.104 4.203 3.491 1.00 20.20 61 LYS A C 17
ATOM 32465 O O . LYS A 1 61 ? 14.075 3.478 3.703 1.00 53.44 61 LYS A O 17
ATOM 32484 N N . GLU A 1 62 ? 12.502 4.892 4.451 1.00 52.15 62 GLU A N 17
ATOM 32485 C CA . GLU A 1 62 ? 12.872 4.729 5.850 1.00 2.24 62 GLU A CA 17
ATOM 32486 C C . GLU A 1 62 ? 12.745 3.252 6.240 1.00 64.44 62 GLU A C 17
ATOM 32487 O O . GLU A 1 62 ? 13.527 2.730 7.034 1.00 31.43 62 GLU A O 17
ATOM 32499 N N . VAL A 1 63 ? 11.786 2.570 5.618 1.00 71.21 63 VAL A N 17
ATOM 32500 C CA . VAL A 1 63 ? 11.554 1.158 5.877 1.00 43.43 63 VAL A CA 17
ATOM 32501 C C . VAL A 1 63 ? 12.591 0.278 5.176 1.00 31.00 63 VAL A C 17
ATOM 32502 O O . VAL A 1 63 ? 12.979 -0.754 5.709 1.00 72.31 63 VAL A O 17
ATOM 32515 N N . ASP A 1 64 ? 13.066 0.683 4.001 1.00 61.31 64 ASP A N 17
ATOM 32516 C CA . ASP A 1 64 ? 14.041 -0.139 3.281 1.00 42.01 64 ASP A CA 17
ATOM 32517 C C . ASP A 1 64 ? 15.355 -0.200 4.050 1.00 12.10 64 ASP A C 17
ATOM 32518 O O . ASP A 1 64 ? 16.040 -1.222 4.059 1.00 24.43 64 ASP A O 17
ATOM 32527 N N . THR A 1 65 ? 15.698 0.892 4.703 1.00 1.12 65 THR A N 17
ATOM 32528 C CA . THR A 1 65 ? 16.944 0.969 5.440 1.00 22.33 65 THR A CA 17
ATOM 32529 C C . THR A 1 65 ? 16.821 0.329 6.828 1.00 34.51 65 THR A C 17
ATOM 32530 O O . THR A 1 65 ? 17.765 -0.283 7.322 1.00 64.02 65 THR A O 17
ATOM 32541 N N . SER A 1 66 ? 15.648 0.450 7.439 1.00 43.12 66 SER A N 17
ATOM 32542 C CA . SER A 1 66 ? 15.458 -0.012 8.810 1.00 61.44 66 SER A CA 17
ATOM 32543 C C . SER A 1 66 ? 14.782 -1.384 8.872 1.00 75.45 66 SER A C 17
ATOM 32544 O O . SER A 1 66 ? 15.170 -2.240 9.667 1.00 21.34 66 SER A O 17
ATOM 32552 N N . GLY A 1 67 ? 13.784 -1.596 8.029 1.00 74.33 67 GLY A N 17
ATOM 32553 C CA . GLY A 1 67 ? 13.003 -2.817 8.089 1.00 52.40 67 GLY A CA 17
ATOM 32554 C C . GLY A 1 67 ? 13.159 -3.678 6.850 1.00 43.14 67 GLY A C 17
ATOM 32555 O O . GLY A 1 67 ? 12.180 -4.218 6.341 1.00 75.32 67 GLY A O 17
ATOM 32559 N N . LYS A 1 68 ? 14.401 -3.809 6.385 1.00 62.40 68 LYS A N 17
ATOM 32560 C CA . LYS A 1 68 ? 14.745 -4.661 5.247 1.00 44.03 68 LYS A CA 17
ATOM 32561 C C . LYS A 1 68 ? 14.154 -4.154 3.939 1.00 2.13 68 LYS A C 17
ATOM 32562 O O . LYS A 1 68 ? 12.946 -4.219 3.706 1.00 65.22 68 LYS A O 17
ATOM 32581 N N . HIS A 1 69 ? 15.032 -3.671 3.073 1.00 1.34 69 HIS A N 17
ATOM 32582 C CA . HIS A 1 69 ? 14.625 -3.209 1.745 1.00 64.35 69 HIS A CA 17
ATOM 32583 C C . HIS A 1 69 ? 14.040 -4.357 0.939 1.00 23.15 69 HIS A C 17
ATOM 32584 O O . HIS A 1 69 ? 13.241 -4.144 0.037 1.00 42.01 69 HIS A O 17
ATOM 32599 N N . ASP A 1 70 ? 14.436 -5.575 1.289 1.00 20.23 70 ASP A N 17
ATOM 32600 C CA . ASP A 1 70 ? 13.904 -6.772 0.649 1.00 75.13 70 ASP A CA 17
ATOM 32601 C C . ASP A 1 70 ? 12.388 -6.823 0.809 1.00 52.11 70 ASP A C 17
ATOM 32602 O O . ASP A 1 70 ? 11.653 -7.074 -0.147 1.00 5.35 70 ASP A O 17
ATOM 32611 N N . VAL A 1 71 ? 11.929 -6.552 2.024 1.00 13.41 71 VAL A N 17
ATOM 32612 C CA . VAL A 1 71 ? 10.505 -6.510 2.309 1.00 21.44 71 VAL A CA 17
ATOM 32613 C C . VAL A 1 71 ? 9.884 -5.245 1.726 1.00 21.42 71 VAL A C 17
ATOM 32614 O O . VAL A 1 71 ? 8.841 -5.299 1.077 1.00 50.31 71 VAL A O 17
ATOM 32627 N N . ALA A 1 72 ? 10.555 -4.114 1.946 1.00 54.40 72 ALA A N 17
ATOM 32628 C CA . ALA A 1 72 ? 10.053 -2.812 1.514 1.00 31.24 72 ALA A CA 17
ATOM 32629 C C . ALA A 1 72 ? 9.824 -2.760 0.008 1.00 2.34 72 ALA A C 17
ATOM 32630 O O . ALA A 1 72 ? 8.802 -2.254 -0.451 1.00 52.52 72 ALA A O 17
ATOM 32637 N N . GLN A 1 73 ? 10.772 -3.286 -0.759 1.00 44.14 73 GLN A N 17
ATOM 32638 C CA . GLN A 1 73 ? 10.667 -3.307 -2.206 1.00 64.11 73 GLN A CA 17
ATOM 32639 C C . GLN A 1 73 ? 9.503 -4.180 -2.647 1.00 4.11 73 GLN A C 17
ATOM 32640 O O . GLN A 1 73 ? 8.673 -3.763 -3.449 1.00 20.21 73 GLN A O 17
ATOM 32654 N N . ARG A 1 74 ? 9.434 -5.382 -2.104 1.00 45.23 74 ARG A N 17
ATOM 32655 C CA . ARG A 1 74 ? 8.351 -6.299 -2.426 1.00 61.21 74 ARG A CA 17
ATOM 32656 C C . ARG A 1 74 ? 7.005 -5.690 -2.026 1.00 45.42 74 ARG A C 17
ATOM 32657 O O . ARG A 1 74 ? 5.976 -5.948 -2.654 1.00 4.31 74 ARG A O 17
ATOM 32678 N N . LEU A 1 75 ? 7.029 -4.887 -0.973 1.00 14.32 75 LEU A N 17
ATOM 32679 C CA . LEU A 1 75 ? 5.850 -4.184 -0.502 1.00 24.22 75 LEU A CA 17
ATOM 32680 C C . LEU A 1 75 ? 5.454 -3.079 -1.488 1.00 24.51 75 LEU A C 17
ATOM 32681 O O . LEU A 1 75 ? 4.305 -3.017 -1.924 1.00 12.44 75 LEU A O 17
ATOM 32697 N N . GLN A 1 76 ? 6.407 -2.219 -1.850 1.00 71.32 76 GLN A N 17
ATOM 32698 C CA . GLN A 1 76 ? 6.118 -1.086 -2.729 1.00 22.33 76 GLN A CA 17
ATOM 32699 C C . GLN A 1 76 ? 5.705 -1.543 -4.122 1.00 50.02 76 GLN A C 17
ATOM 32700 O O . GLN A 1 76 ? 4.879 -0.907 -4.771 1.00 1.32 76 GLN A O 17
ATOM 32714 N N . GLN A 1 77 ? 6.289 -2.641 -4.572 1.00 42.04 77 GLN A N 17
ATOM 32715 C CA . GLN A 1 77 ? 5.883 -3.268 -5.834 1.00 63.22 77 GLN A CA 17
ATOM 32716 C C . GLN A 1 77 ? 4.403 -3.665 -5.804 1.00 21.33 77 GLN A C 17
ATOM 32717 O O . GLN A 1 77 ? 3.745 -3.723 -6.843 1.00 23.41 77 GLN A O 17
ATOM 32731 N N . ARG A 1 78 ? 3.875 -3.926 -4.611 1.00 62.10 78 ARG A N 17
ATOM 32732 C CA . ARG A 1 78 ? 2.465 -4.275 -4.464 1.00 64.10 78 ARG A CA 17
ATOM 32733 C C . ARG A 1 78 ? 1.582 -3.050 -4.677 1.00 71.15 78 ARG A C 17
ATOM 32734 O O . ARG A 1 78 ? 0.426 -3.171 -5.078 1.00 13.13 78 ARG A O 17
ATOM 32755 N N . VAL A 1 79 ? 2.137 -1.870 -4.421 1.00 33.34 79 VAL A N 17
ATOM 32756 C CA . VAL A 1 79 ? 1.423 -0.621 -4.664 1.00 12.23 79 VAL A CA 17
ATOM 32757 C C . VAL A 1 79 ? 1.237 -0.424 -6.166 1.00 50.13 79 VAL A C 17
ATOM 32758 O O . VAL A 1 79 ? 0.228 0.120 -6.619 1.00 42.53 79 VAL A O 17
ATOM 32771 N N . THR A 1 80 ? 2.210 -0.905 -6.932 1.00 71.45 80 THR A N 17
ATOM 32772 C CA . THR A 1 80 ? 2.140 -0.875 -8.385 1.00 52.44 80 THR A CA 17
ATOM 32773 C C . THR A 1 80 ? 0.943 -1.700 -8.881 1.00 41.31 80 THR A C 17
ATOM 32774 O O . THR A 1 80 ? 0.308 -1.367 -9.887 1.00 21.12 80 THR A O 17
ATOM 32785 N N . ALA A 1 81 ? 0.626 -2.762 -8.146 1.00 42.43 81 ALA A N 17
ATOM 32786 C CA . ALA A 1 81 ? -0.504 -3.617 -8.478 1.00 71.24 81 ALA A CA 17
ATOM 32787 C C . ALA A 1 81 ? -1.820 -2.917 -8.152 1.00 5.41 81 ALA A C 17
ATOM 32788 O O . ALA A 1 81 ? -2.841 -3.157 -8.801 1.00 10.21 81 ALA A O 17
ATOM 32795 N N . ILE A 1 82 ? -1.789 -2.043 -7.151 1.00 62.13 82 ILE A N 17
ATOM 32796 C CA . ILE A 1 82 ? -2.973 -1.283 -6.762 1.00 12.41 82 ILE A CA 17
ATOM 32797 C C . ILE A 1 82 ? -3.405 -0.366 -7.899 1.00 12.25 82 ILE A C 17
ATOM 32798 O O . ILE A 1 82 ? -4.593 -0.233 -8.192 1.00 31.22 82 ILE A O 17
ATOM 32814 N N . MET A 1 83 ? -2.425 0.250 -8.548 1.00 30.43 83 MET A N 17
ATOM 32815 C CA . MET A 1 83 ? -2.692 1.140 -9.670 1.00 24.43 83 MET A CA 17
ATOM 32816 C C . MET A 1 83 ? -3.345 0.390 -10.822 1.00 1.01 83 MET A C 17
ATOM 32817 O O . MET A 1 83 ? -4.190 0.941 -11.519 1.00 74.33 83 MET A O 17
ATOM 32831 N N . ARG A 1 84 ? -2.965 -0.871 -11.009 1.00 72.21 84 ARG A N 17
ATOM 32832 C CA . ARG A 1 84 ? -3.572 -1.701 -12.045 1.00 4.04 84 ARG A CA 17
ATOM 32833 C C . ARG A 1 84 ? -5.075 -1.798 -11.796 1.00 73.21 84 ARG A C 17
ATOM 32834 O O . ARG A 1 84 ? -5.882 -1.540 -12.691 1.00 1.25 84 ARG A O 17
ATOM 32855 N N . TYR A 1 85 ? -5.435 -2.146 -10.567 1.00 1.25 85 TYR A N 17
ATOM 32856 C CA . TYR A 1 85 ? -6.833 -2.282 -10.174 1.00 34.53 85 TYR A CA 17
ATOM 32857 C C . TYR A 1 85 ? -7.548 -0.933 -10.284 1.00 32.00 85 TYR A C 17
ATOM 32858 O O . TYR A 1 85 ? -8.674 -0.849 -10.775 1.00 22.02 85 TYR A O 17
ATOM 32876 N N . ALA A 1 86 ? -6.867 0.121 -9.851 1.00 51.41 86 ALA A N 17
ATOM 32877 C CA . ALA A 1 86 ? -7.424 1.467 -9.876 1.00 33.01 86 ALA A CA 17
ATOM 32878 C C . ALA A 1 86 ? -7.719 1.935 -11.299 1.00 41.23 86 ALA A C 17
ATOM 32879 O O . ALA A 1 86 ? -8.697 2.643 -11.534 1.00 1.12 86 ALA A O 17
ATOM 32886 N N . VAL A 1 87 ? -6.872 1.549 -12.243 1.00 31.34 87 VAL A N 17
ATOM 32887 C CA . VAL A 1 87 ? -7.077 1.913 -13.639 1.00 72.43 87 VAL A CA 17
ATOM 32888 C C . VAL A 1 87 ? -8.243 1.135 -14.239 1.00 75.41 87 VAL A C 17
ATOM 32889 O O . VAL A 1 87 ? -9.102 1.711 -14.910 1.00 31.52 87 VAL A O 17
ATOM 32902 N N . GLN A 1 88 ? -8.284 -0.165 -13.970 1.00 23.02 88 GLN A N 17
ATOM 32903 C CA . GLN A 1 88 ? -9.295 -1.033 -14.561 1.00 34.33 88 GLN A CA 17
ATOM 32904 C C . GLN A 1 88 ? -10.686 -0.680 -14.050 1.00 52.41 88 GLN A C 17
ATOM 32905 O O . GLN A 1 88 ? -11.668 -0.759 -14.789 1.00 42.21 88 GLN A O 17
ATOM 32919 N N . ASN A 1 89 ? -10.767 -0.274 -12.790 1.00 42.22 89 ASN A N 17
ATOM 32920 C CA . ASN A 1 89 ? -12.038 0.143 -12.211 1.00 72.44 89 ASN A CA 17
ATOM 32921 C C . ASN A 1 89 ? -12.265 1.634 -12.426 1.00 14.15 89 ASN A C 17
ATOM 32922 O O . ASN A 1 89 ? -13.183 2.222 -11.850 1.00 4.13 89 ASN A O 17
ATOM 32933 N N . ASP A 1 90 ? -11.416 2.228 -13.263 1.00 51.24 90 ASP A N 17
ATOM 32934 C CA . ASP A 1 90 ? -11.532 3.631 -13.667 1.00 31.33 90 ASP A CA 17
ATOM 32935 C C . ASP A 1 90 ? -11.601 4.584 -12.479 1.00 25.53 90 ASP A C 17
ATOM 32936 O O . ASP A 1 90 ? -12.574 5.322 -12.312 1.00 61.51 90 ASP A O 17
ATOM 32945 N N . TYR A 1 91 ? -10.570 4.555 -11.651 1.00 71.44 91 TYR A N 17
ATOM 32946 C CA . TYR A 1 91 ? -10.422 5.529 -10.582 1.00 13.22 91 TYR A CA 17
ATOM 32947 C C . TYR A 1 91 ? -9.453 6.618 -11.013 1.00 51.31 91 TYR A C 17
ATOM 32948 O O . TYR A 1 91 ? -9.687 7.806 -10.788 1.00 42.24 91 TYR A O 17
ATOM 32966 N N . ILE A 1 92 ? -8.370 6.205 -11.651 1.00 53.12 92 ILE A N 17
ATOM 32967 C CA . ILE A 1 92 ? -7.329 7.128 -12.071 1.00 44.31 92 ILE A CA 17
ATOM 32968 C C . ILE A 1 92 ? -7.111 7.059 -13.576 1.00 65.03 92 ILE A C 17
ATOM 32969 O O . ILE A 1 92 ? -7.369 6.033 -14.205 1.00 34.31 92 ILE A O 17
ATOM 32985 N N . ASP A 1 93 ? -6.654 8.166 -14.148 1.00 42.41 93 ASP A N 17
ATOM 32986 C CA . ASP A 1 93 ? -6.321 8.216 -15.570 1.00 1.31 93 ASP A CA 17
ATOM 32987 C C . ASP A 1 93 ? -4.817 8.131 -15.757 1.00 3.43 93 ASP A C 17
ATOM 32988 O O . ASP A 1 93 ? -4.325 7.638 -16.773 1.00 1.44 93 ASP A O 17
ATOM 32997 N N . SER A 1 94 ? -4.093 8.626 -14.768 1.00 2.53 94 SER A N 17
ATOM 32998 C CA . SER A 1 94 ? -2.646 8.574 -14.780 1.00 13.35 94 SER A CA 17
ATOM 32999 C C . SER A 1 94 ? -2.165 7.374 -13.980 1.00 24.33 94 SER A C 17
ATOM 33000 O O . SER A 1 94 ? -2.797 6.986 -12.997 1.00 13.33 94 SER A O 17
ATOM 33008 N N . ASN A 1 95 ? -1.061 6.781 -14.409 1.00 41.21 95 ASN A N 17
ATOM 33009 C CA . ASN A 1 95 ? -0.476 5.649 -13.700 1.00 2.34 95 ASN A CA 17
ATOM 33010 C C . ASN A 1 95 ? 0.784 6.084 -12.956 1.00 23.01 95 ASN A C 17
ATOM 33011 O O . ASN A 1 95 ? 1.886 5.998 -13.496 1.00 23.34 95 ASN A O 17
ATOM 33022 N N . PRO A 1 96 ? 0.639 6.593 -11.717 1.00 42.22 96 PRO A N 17
ATOM 33023 C CA . PRO A 1 96 ? 1.773 7.080 -10.925 1.00 24.00 96 PRO A CA 17
ATOM 33024 C C . PRO A 1 96 ? 2.732 5.954 -10.562 1.00 4.42 96 PRO A C 17
ATOM 33025 O O . PRO A 1 96 ? 3.936 6.036 -10.814 1.00 45.02 96 PRO A O 17
ATOM 33036 N N . ALA A 1 97 ? 2.189 4.893 -9.981 1.00 61.21 97 ALA A N 17
ATOM 33037 C CA . ALA A 1 97 ? 2.981 3.729 -9.635 1.00 2.34 97 ALA A CA 17
ATOM 33038 C C . ALA A 1 97 ? 3.097 2.794 -10.833 1.00 33.14 97 ALA A C 17
ATOM 33039 O O . ALA A 1 97 ? 2.516 1.711 -10.851 1.00 71.44 97 ALA A O 17
ATOM 33046 N N . SER A 1 98 ? 3.804 3.253 -11.855 1.00 73.15 98 SER A N 17
ATOM 33047 C CA . SER A 1 98 ? 4.073 2.439 -13.027 1.00 35.43 98 SER A CA 17
ATOM 33048 C C . SER A 1 98 ? 5.466 1.830 -12.902 1.00 35.01 98 SER A C 17
ATOM 33049 O O . SER A 1 98 ? 5.619 0.618 -12.758 1.00 33.42 98 SER A O 17
ATOM 33057 N N . ASP A 1 99 ? 6.481 2.679 -12.936 1.00 15.31 99 ASP A N 17
ATOM 33058 C CA . ASP A 1 99 ? 7.844 2.246 -12.673 1.00 44.33 99 ASP A CA 17
ATOM 33059 C C . ASP A 1 99 ? 8.433 3.118 -11.576 1.00 74.41 99 ASP A C 17
ATOM 33060 O O . ASP A 1 99 ? 9.069 4.135 -11.842 1.00 40.11 99 ASP A O 17
ATOM 33069 N N . MET A 1 100 ? 8.181 2.720 -10.338 1.00 53.43 100 MET A N 17
ATOM 33070 C CA . MET A 1 100 ? 8.522 3.531 -9.173 1.00 53.43 100 MET A CA 17
ATOM 33071 C C . MET A 1 100 ? 9.810 3.049 -8.512 1.00 1.31 100 MET A C 17
ATOM 33072 O O . MET A 1 100 ? 10.086 3.365 -7.355 1.00 11.05 100 MET A O 17
ATOM 33086 N N . ALA A 1 101 ? 10.611 2.305 -9.257 1.00 14.34 101 ALA A N 17
ATOM 33087 C CA . ALA A 1 101 ? 11.838 1.743 -8.717 1.00 63.35 101 ALA A CA 17
ATOM 33088 C C . ALA A 1 101 ? 13.058 2.531 -9.180 1.00 60.14 101 ALA A C 17
ATOM 33089 O O . ALA A 1 101 ? 13.735 2.148 -10.136 1.00 23.42 101 ALA A O 17
ATOM 33096 N N . GLY A 1 102 ? 13.318 3.651 -8.519 1.00 42.51 102 GLY A N 17
ATOM 33097 C CA . GLY A 1 102 ? 14.492 4.438 -8.846 1.00 30.51 102 GLY A CA 17
ATOM 33098 C C . GLY A 1 102 ? 14.583 5.726 -8.049 1.00 24.43 102 GLY A C 17
ATOM 33099 O O . GLY A 1 102 ? 15.198 6.694 -8.494 1.00 11.43 102 GLY A O 17
ATOM 33103 N N . ALA A 1 103 ? 13.988 5.737 -6.861 1.00 53.00 103 ALA A N 17
ATOM 33104 C CA . ALA A 1 103 ? 13.976 6.938 -6.030 1.00 65.41 103 ALA A CA 17
ATOM 33105 C C . ALA A 1 103 ? 15.185 6.986 -5.103 1.00 71.22 103 ALA A C 17
ATOM 33106 O O . ALA A 1 103 ? 15.494 8.029 -4.528 1.00 12.11 103 ALA A O 17
ATOM 33113 N N . LEU A 1 104 ? 15.866 5.858 -4.962 1.00 14.13 104 LEU A N 17
ATOM 33114 C CA . LEU A 1 104 ? 17.024 5.778 -4.082 1.00 40.21 104 LEU A CA 17
ATOM 33115 C C . LEU A 1 104 ? 18.331 5.980 -4.851 1.00 60.14 104 LEU A C 17
ATOM 33116 O O . LEU A 1 104 ? 19.280 6.559 -4.320 1.00 14.40 104 LEU A O 17
ATOM 33132 N N . SER A 1 105 ? 18.372 5.504 -6.098 1.00 4.11 105 SER A N 17
ATOM 33133 C CA . SER A 1 105 ? 19.530 5.699 -6.977 1.00 3.31 105 SER A CA 17
ATOM 33134 C C . SER A 1 105 ? 20.777 5.052 -6.366 1.00 23.15 105 SER A C 17
ATOM 33135 O O . SER A 1 105 ? 21.903 5.515 -6.558 1.00 22.42 105 SER A O 17
ATOM 33143 N N . THR A 1 106 ? 20.561 3.959 -5.655 1.00 24.22 106 THR A N 17
ATOM 33144 C CA . THR A 1 106 ? 21.629 3.290 -4.932 1.00 25.30 106 THR A CA 17
ATOM 33145 C C . THR A 1 106 ? 22.528 2.482 -5.871 1.00 72.12 106 THR A C 17
ATOM 33146 O O . THR A 1 106 ? 23.719 2.311 -5.607 1.00 12.40 106 THR A O 17
ATOM 33157 N N . THR A 1 107 ? 21.967 2.011 -6.978 1.00 64.22 107 THR A N 17
ATOM 33158 C CA . THR A 1 107 ? 22.716 1.182 -7.912 1.00 62.22 107 THR A CA 17
ATOM 33159 C C . THR A 1 107 ? 23.726 2.018 -8.698 1.00 4.31 107 THR A C 17
ATOM 33160 O O . THR A 1 107 ? 23.503 3.205 -8.956 1.00 61.11 107 THR A O 17
ATOM 33171 N N . LYS A 1 108 ? 24.830 1.391 -9.069 1.00 30.45 108 LYS A N 17
ATOM 33172 C CA . LYS A 1 108 ? 25.880 2.037 -9.805 1.00 22.20 108 LYS A CA 17
ATOM 33173 C C . LYS A 1 108 ? 26.349 1.134 -10.943 1.00 63.14 108 LYS A C 17
ATOM 33174 O O . LYS A 1 108 ? 26.040 -0.060 -10.970 1.00 75.31 108 LYS A O 17
ATOM 33193 N N . ALA A 1 109 ? 27.085 1.713 -11.873 1.00 5.34 109 ALA A N 17
ATOM 33194 C CA . ALA A 1 109 ? 27.659 0.963 -12.983 1.00 1.21 109 ALA A CA 17
ATOM 33195 C C . ALA A 1 109 ? 29.182 1.020 -12.933 1.00 2.11 109 ALA A C 17
ATOM 33196 O O . ALA A 1 109 ? 29.848 -0.012 -12.836 1.00 54.15 109 ALA A O 17
ATOM 33203 N N . ARG A 1 110 ? 29.716 2.243 -12.973 1.00 22.25 110 ARG A N 17
ATOM 33204 C CA . ARG A 1 110 ? 31.154 2.493 -12.950 1.00 0.12 110 ARG A CA 17
ATOM 33205 C C . ARG A 1 110 ? 31.873 1.794 -14.103 1.00 2.54 110 ARG A C 17
ATOM 33206 O O . ARG A 1 110 ? 31.241 1.247 -15.003 1.00 41.43 110 ARG A O 17
ATOM 33227 N N . HIS A 1 111 ? 33.200 1.840 -14.088 1.00 31.34 111 HIS A N 17
ATOM 33228 C CA . HIS A 1 111 ? 33.996 1.223 -15.140 1.00 64.42 111 HIS A CA 17
ATOM 33229 C C . HIS A 1 111 ? 35.445 1.088 -14.707 1.00 33.02 111 HIS A C 17
ATOM 33230 O O . HIS A 1 111 ? 35.812 1.489 -13.603 1.00 51.54 111 HIS A O 17
ATOM 33245 N N . TYR A 1 112 ? 36.258 0.517 -15.575 1.00 53.01 112 TYR A N 17
ATOM 33246 C CA . TYR A 1 112 ? 37.686 0.420 -15.330 1.00 5.31 112 TYR A CA 17
ATOM 33247 C C . TYR A 1 112 ? 38.392 1.656 -15.872 1.00 50.43 112 TYR A C 17
ATOM 33248 O O . TYR A 1 112 ? 37.859 2.337 -16.754 1.00 3.43 112 TYR A O 17
ATOM 33266 N N . PRO A 1 113 ? 39.585 1.976 -15.345 1.00 11.11 113 PRO A N 17
ATOM 33267 C CA . PRO A 1 113 ? 40.355 3.133 -15.797 1.00 64.41 113 PRO A CA 17
ATOM 33268 C C . PRO A 1 113 ? 40.871 2.955 -17.218 1.00 41.14 113 PRO A C 17
ATOM 33269 O O . PRO A 1 113 ? 40.880 1.847 -17.759 1.00 2.14 113 PRO A O 17
ATOM 33280 N N . LEU A 1 114 ? 41.301 4.051 -17.811 1.00 53.13 114 LEU A N 17
ATOM 33281 C CA . LEU A 1 114 ? 41.789 4.046 -19.179 1.00 21.25 114 LEU A CA 17
ATOM 33282 C C . LEU A 1 114 ? 43.306 4.203 -19.189 1.00 22.34 114 LEU A C 17
ATOM 33283 O O . LEU A 1 114 ? 43.883 4.709 -20.153 1.00 30.11 114 LEU A O 17
ATOM 33299 N N . GLU A 1 115 ? 43.945 3.771 -18.101 1.00 3.44 115 GLU A N 17
ATOM 33300 C CA . GLU A 1 115 ? 45.404 3.800 -18.001 1.00 63.11 115 GLU A CA 17
ATOM 33301 C C . GLU A 1 115 ? 46.030 3.115 -19.208 1.00 13.42 115 GLU A C 17
ATOM 33302 O O . GLU A 1 115 ? 45.878 1.908 -19.402 1.00 32.14 115 GLU A O 17
ATOM 33314 N N . HIS A 1 116 ? 46.726 3.894 -20.015 1.00 21.12 116 HIS A N 17
ATOM 33315 C CA . HIS A 1 116 ? 47.237 3.410 -21.283 1.00 30.24 116 HIS A CA 17
ATOM 33316 C C . HIS A 1 116 ? 48.758 3.471 -21.292 1.00 44.11 116 HIS A C 17
ATOM 33317 O O . HIS A 1 116 ? 49.343 4.549 -21.399 1.00 32.20 116 HIS A O 17
ATOM 33332 N N . HIS A 1 117 ? 49.395 2.320 -21.148 1.00 1.23 117 HIS A N 17
ATOM 33333 C CA . HIS A 1 117 ? 50.847 2.260 -21.076 1.00 32.34 117 HIS A CA 17
ATOM 33334 C C . HIS A 1 117 ? 51.432 1.474 -22.245 1.00 14.43 117 HIS A C 17
ATOM 33335 O O . HIS A 1 117 ? 51.090 0.314 -22.469 1.00 1.35 117 HIS A O 17
ATOM 33350 N N . HIS A 1 118 ? 52.303 2.132 -22.992 1.00 63.31 118 HIS A N 17
ATOM 33351 C CA . HIS A 1 118 ? 53.071 1.483 -24.048 1.00 53.21 118 HIS A CA 17
ATOM 33352 C C . HIS A 1 118 ? 54.537 1.888 -23.931 1.00 62.21 118 HIS A C 17
ATOM 33353 O O . HIS A 1 118 ? 54.933 2.492 -22.933 1.00 43.40 118 HIS A O 17
ATOM 33368 N N . HIS A 1 119 ? 55.326 1.536 -24.946 1.00 44.21 119 HIS A N 17
ATOM 33369 C CA . HIS A 1 119 ? 56.739 1.932 -25.040 1.00 43.34 119 HIS A CA 17
ATOM 33370 C C . HIS A 1 119 ? 57.595 1.185 -24.024 1.00 71.14 119 HIS A C 17
ATOM 33371 O O . HIS A 1 119 ? 58.674 1.647 -23.656 1.00 71.22 119 HIS A O 17
ATOM 33386 N N . HIS A 1 120 ? 57.126 0.021 -23.592 1.00 50.52 120 HIS A N 17
ATOM 33387 C CA . HIS A 1 120 ? 57.853 -0.785 -22.619 1.00 31.05 120 HIS A CA 17
ATOM 33388 C C . HIS A 1 120 ? 57.382 -2.234 -22.712 1.00 5.22 120 HIS A C 17
ATOM 33389 O O . HIS A 1 120 ? 56.394 -2.525 -23.390 1.00 72.32 120 HIS A O 17
ATOM 33404 N N . HIS A 1 121 ? 58.074 -3.138 -22.040 1.00 24.43 121 HIS A N 17
ATOM 33405 C CA . HIS A 1 121 ? 57.728 -4.549 -22.093 1.00 64.40 121 HIS A CA 17
ATOM 33406 C C . HIS A 1 121 ? 57.056 -4.966 -20.791 1.00 55.42 121 HIS A C 17
ATOM 33407 O O . HIS A 1 121 ? 57.772 -5.378 -19.860 1.00 37.01 121 HIS A O 17
ATOM 33423 N N . MET A 1 1 ? -31.168 -4.180 9.346 1.00 72.33 1 MET A N 18
ATOM 33424 C CA . MET A 1 1 ? -30.018 -4.190 8.416 1.00 60.24 1 MET A CA 18
ATOM 33425 C C . MET A 1 1 ? -29.458 -2.786 8.260 1.00 60.13 1 MET A C 18
ATOM 33426 O O . MET A 1 1 ? -30.046 -1.936 7.593 1.00 74.01 1 MET A O 18
ATOM 33442 N N . GLU A 1 2 ? -28.328 -2.550 8.902 1.00 21.44 2 GLU A N 18
ATOM 33443 C CA . GLU A 1 2 ? -27.698 -1.239 8.903 1.00 41.33 2 GLU A CA 18
ATOM 33444 C C . GLU A 1 2 ? -26.605 -1.158 7.843 1.00 70.12 2 GLU A C 18
ATOM 33445 O O . GLU A 1 2 ? -26.358 -0.091 7.277 1.00 75.22 2 GLU A O 18
ATOM 33457 N N . ASN A 1 3 ? -25.967 -2.298 7.577 1.00 61.51 3 ASN A N 18
ATOM 33458 C CA . ASN A 1 3 ? -24.844 -2.367 6.640 1.00 64.32 3 ASN A CA 18
ATOM 33459 C C . ASN A 1 3 ? -23.664 -1.525 7.125 1.00 51.31 3 ASN A C 18
ATOM 33460 O O . ASN A 1 3 ? -23.671 -1.013 8.248 1.00 74.12 3 ASN A O 18
ATOM 33471 N N . SER A 1 4 ? -22.644 -1.410 6.288 1.00 33.11 4 SER A N 18
ATOM 33472 C CA . SER A 1 4 ? -21.471 -0.606 6.599 1.00 21.00 4 SER A CA 18
ATOM 33473 C C . SER A 1 4 ? -20.956 0.086 5.339 1.00 13.44 4 SER A C 18
ATOM 33474 O O . SER A 1 4 ? -21.486 -0.132 4.247 1.00 34.21 4 SER A O 18
ATOM 33482 N N . GLY A 1 5 ? -19.933 0.919 5.489 1.00 33.32 5 GLY A N 18
ATOM 33483 C CA . GLY A 1 5 ? -19.376 1.622 4.353 1.00 60.15 5 GLY A CA 18
ATOM 33484 C C . GLY A 1 5 ? -17.863 1.674 4.395 1.00 31.32 5 GLY A C 18
ATOM 33485 O O . GLY A 1 5 ? -17.269 1.825 5.464 1.00 25.00 5 GLY A O 18
ATOM 33489 N N . ALA A 1 6 ? -17.244 1.540 3.231 1.00 44.10 6 ALA A N 18
ATOM 33490 C CA . ALA A 1 6 ? -15.796 1.597 3.112 1.00 53.41 6 ALA A CA 18
ATOM 33491 C C . ALA A 1 6 ? -15.405 2.183 1.762 1.00 45.30 6 ALA A C 18
ATOM 33492 O O . ALA A 1 6 ? -16.021 1.864 0.742 1.00 3.52 6 ALA A O 18
ATOM 33499 N N . TYR A 1 7 ? -14.398 3.048 1.757 1.00 52.22 7 TYR A N 18
ATOM 33500 C CA . TYR A 1 7 ? -13.984 3.725 0.528 1.00 22.12 7 TYR A CA 18
ATOM 33501 C C . TYR A 1 7 ? -12.523 4.174 0.587 1.00 23.34 7 TYR A C 18
ATOM 33502 O O . TYR A 1 7 ? -12.120 5.099 -0.119 1.00 41.15 7 TYR A O 18
ATOM 33520 N N . THR A 1 8 ? -11.728 3.502 1.400 1.00 32.51 8 THR A N 18
ATOM 33521 C CA . THR A 1 8 ? -10.332 3.871 1.573 1.00 30.41 8 THR A CA 18
ATOM 33522 C C . THR A 1 8 ? -9.427 3.063 0.649 1.00 25.11 8 THR A C 18
ATOM 33523 O O . THR A 1 8 ? -9.895 2.194 -0.091 1.00 62.41 8 THR A O 18
ATOM 33534 N N . PHE A 1 9 ? -8.131 3.356 0.693 1.00 14.43 9 PHE A N 18
ATOM 33535 C CA . PHE A 1 9 ? -7.143 2.591 -0.058 1.00 22.41 9 PHE A CA 18
ATOM 33536 C C . PHE A 1 9 ? -7.168 1.129 0.382 1.00 11.55 9 PHE A C 18
ATOM 33537 O O . PHE A 1 9 ? -6.980 0.219 -0.429 1.00 73.42 9 PHE A O 18
ATOM 33554 N N . GLU A 1 10 ? -7.421 0.914 1.672 1.00 23.30 10 GLU A N 18
ATOM 33555 C CA . GLU A 1 10 ? -7.501 -0.429 2.229 1.00 31.03 10 GLU A CA 18
ATOM 33556 C C . GLU A 1 10 ? -8.632 -1.205 1.557 1.00 5.10 10 GLU A C 18
ATOM 33557 O O . GLU A 1 10 ? -8.495 -2.384 1.254 1.00 54.55 10 GLU A O 18
ATOM 33569 N N . THR A 1 11 ? -9.734 -0.511 1.290 1.00 74.34 11 THR A N 18
ATOM 33570 C CA . THR A 1 11 ? -10.907 -1.123 0.677 1.00 62.31 11 THR A CA 18
ATOM 33571 C C . THR A 1 11 ? -10.560 -1.747 -0.680 1.00 62.23 11 THR A C 18
ATOM 33572 O O . THR A 1 11 ? -11.076 -2.807 -1.040 1.00 14.33 11 THR A O 18
ATOM 33583 N N . ILE A 1 12 ? -9.664 -1.097 -1.412 1.00 11.54 12 ILE A N 18
ATOM 33584 C CA . ILE A 1 12 ? -9.236 -1.591 -2.715 1.00 3.13 12 ILE A CA 18
ATOM 33585 C C . ILE A 1 12 ? -8.460 -2.898 -2.565 1.00 62.41 12 ILE A C 18
ATOM 33586 O O . ILE A 1 12 ? -8.725 -3.876 -3.264 1.00 41.01 12 ILE A O 18
ATOM 33602 N N . ALA A 1 13 ? -7.518 -2.916 -1.629 1.00 54.33 13 ALA A N 18
ATOM 33603 C CA . ALA A 1 13 ? -6.699 -4.098 -1.390 1.00 15.05 13 ALA A CA 18
ATOM 33604 C C . ALA A 1 13 ? -7.520 -5.203 -0.733 1.00 41.21 13 ALA A C 18
ATOM 33605 O O . ALA A 1 13 ? -7.241 -6.392 -0.911 1.00 41.50 13 ALA A O 18
ATOM 33612 N N . ARG A 1 14 ? -8.530 -4.793 0.023 1.00 4.03 14 ARG A N 18
ATOM 33613 C CA . ARG A 1 14 ? -9.440 -5.710 0.696 1.00 35.42 14 ARG A CA 18
ATOM 33614 C C . ARG A 1 14 ? -10.201 -6.548 -0.326 1.00 34.32 14 ARG A C 18
ATOM 33615 O O . ARG A 1 14 ? -10.421 -7.745 -0.136 1.00 34.15 14 ARG A O 18
ATOM 33636 N N . GLU A 1 15 ? -10.590 -5.892 -1.415 1.00 23.22 15 GLU A N 18
ATOM 33637 C CA . GLU A 1 15 ? -11.406 -6.504 -2.460 1.00 23.14 15 GLU A CA 18
ATOM 33638 C C . GLU A 1 15 ? -10.757 -7.766 -3.037 1.00 73.33 15 GLU A C 18
ATOM 33639 O O . GLU A 1 15 ? -11.320 -8.858 -2.943 1.00 75.10 15 GLU A O 18
ATOM 33651 N N . TRP A 1 16 ? -9.561 -7.626 -3.592 1.00 53.43 16 TRP A N 18
ATOM 33652 C CA . TRP A 1 16 ? -8.945 -8.723 -4.327 1.00 51.34 16 TRP A CA 18
ATOM 33653 C C . TRP A 1 16 ? -8.306 -9.757 -3.403 1.00 2.23 16 TRP A C 18
ATOM 33654 O O . TRP A 1 16 ? -8.287 -10.941 -3.727 1.00 2.15 16 TRP A O 18
ATOM 33675 N N . HIS A 1 17 ? -7.782 -9.333 -2.256 1.00 62.11 17 HIS A N 18
ATOM 33676 C CA . HIS A 1 17 ? -7.134 -10.276 -1.348 1.00 4.30 17 HIS A CA 18
ATOM 33677 C C . HIS A 1 17 ? -8.147 -11.226 -0.712 1.00 23.50 17 HIS A C 18
ATOM 33678 O O . HIS A 1 17 ? -7.843 -12.396 -0.480 1.00 64.24 17 HIS A O 18
ATOM 33693 N N . GLU A 1 18 ? -9.345 -10.734 -0.437 1.00 62.34 18 GLU A N 18
ATOM 33694 C CA . GLU A 1 18 ? -10.344 -11.542 0.256 1.00 35.23 18 GLU A CA 18
ATOM 33695 C C . GLU A 1 18 ? -11.005 -12.528 -0.703 1.00 22.04 18 GLU A C 18
ATOM 33696 O O . GLU A 1 18 ? -11.712 -13.442 -0.283 1.00 14.34 18 GLU A O 18
ATOM 33708 N N . SER A 1 19 ? -10.772 -12.331 -1.992 1.00 21.43 19 SER A N 18
ATOM 33709 C CA . SER A 1 19 ? -11.250 -13.254 -3.008 1.00 63.32 19 SER A CA 18
ATOM 33710 C C . SER A 1 19 ? -10.074 -13.998 -3.633 1.00 31.42 19 SER A C 18
ATOM 33711 O O . SER A 1 19 ? -10.203 -14.633 -4.683 1.00 33.24 19 SER A O 18
ATOM 33719 N N . ASN A 1 20 ? -8.926 -13.918 -2.971 1.00 21.33 20 ASN A N 18
ATOM 33720 C CA . ASN A 1 20 ? -7.696 -14.516 -3.474 1.00 24.13 20 ASN A CA 18
ATOM 33721 C C . ASN A 1 20 ? -7.521 -15.920 -2.886 1.00 3.21 20 ASN A C 18
ATOM 33722 O O . ASN A 1 20 ? -8.508 -16.573 -2.548 1.00 52.40 20 ASN A O 18
ATOM 33733 N N . LYS A 1 21 ? -6.268 -16.373 -2.781 1.00 34.13 21 LYS A N 18
ATOM 33734 C CA . LYS A 1 21 ? -5.933 -17.737 -2.369 1.00 73.11 21 LYS A CA 18
ATOM 33735 C C . LYS A 1 21 ? -6.749 -18.201 -1.160 1.00 30.20 21 LYS A C 18
ATOM 33736 O O . LYS A 1 21 ? -7.440 -19.217 -1.226 1.00 31.31 21 LYS A O 18
ATOM 33755 N N . ARG A 1 22 ? -6.669 -17.475 -0.054 1.00 72.31 22 ARG A N 18
ATOM 33756 C CA . ARG A 1 22 ? -7.391 -17.878 1.144 1.00 54.32 22 ARG A CA 18
ATOM 33757 C C . ARG A 1 22 ? -7.844 -16.677 1.958 1.00 72.22 22 ARG A C 18
ATOM 33758 O O . ARG A 1 22 ? -7.148 -15.661 2.034 1.00 14.03 22 ARG A O 18
ATOM 33779 N N . TRP A 1 23 ? -9.028 -16.811 2.550 1.00 44.05 23 TRP A N 18
ATOM 33780 C CA . TRP A 1 23 ? -9.633 -15.759 3.364 1.00 42.22 23 TRP A CA 18
ATOM 33781 C C . TRP A 1 23 ? -8.689 -15.343 4.485 1.00 11.55 23 TRP A C 18
ATOM 33782 O O . TRP A 1 23 ? -8.060 -16.189 5.122 1.00 30.32 23 TRP A O 18
ATOM 33803 N N . SER A 1 24 ? -8.585 -14.046 4.721 1.00 14.23 24 SER A N 18
ATOM 33804 C CA . SER A 1 24 ? -7.690 -13.533 5.744 1.00 45.13 24 SER A CA 18
ATOM 33805 C C . SER A 1 24 ? -8.388 -12.487 6.605 1.00 32.30 24 SER A C 18
ATOM 33806 O O . SER A 1 24 ? -7.731 -11.749 7.330 1.00 33.35 24 SER A O 18
ATOM 33814 N N . GLU A 1 25 ? -9.718 -12.450 6.529 1.00 10.35 25 GLU A N 18
ATOM 33815 C CA . GLU A 1 25 ? -10.529 -11.410 7.175 1.00 33.44 25 GLU A CA 18
ATOM 33816 C C . GLU A 1 25 ? -10.120 -11.138 8.629 1.00 31.21 25 GLU A C 18
ATOM 33817 O O . GLU A 1 25 ? -10.066 -9.982 9.058 1.00 33.45 25 GLU A O 18
ATOM 33829 N N . ASP A 1 26 ? -9.828 -12.189 9.382 1.00 71.21 26 ASP A N 18
ATOM 33830 C CA . ASP A 1 26 ? -9.474 -12.036 10.790 1.00 64.25 26 ASP A CA 18
ATOM 33831 C C . ASP A 1 26 ? -8.080 -11.442 10.944 1.00 25.31 26 ASP A C 18
ATOM 33832 O O . ASP A 1 26 ? -7.888 -10.437 11.628 1.00 51.32 26 ASP A O 18
ATOM 33841 N N . HIS A 1 27 ? -7.118 -12.052 10.272 1.00 11.42 27 HIS A N 18
ATOM 33842 C CA . HIS A 1 27 ? -5.721 -11.646 10.374 1.00 44.31 27 HIS A CA 18
ATOM 33843 C C . HIS A 1 27 ? -5.481 -10.310 9.693 1.00 72.01 27 HIS A C 18
ATOM 33844 O O . HIS A 1 27 ? -4.557 -9.576 10.042 1.00 13.13 27 HIS A O 18
ATOM 33859 N N . ARG A 1 28 ? -6.321 -10.016 8.719 1.00 72.14 28 ARG A N 18
ATOM 33860 C CA . ARG A 1 28 ? -6.247 -8.775 7.954 1.00 73.24 28 ARG A CA 18
ATOM 33861 C C . ARG A 1 28 ? -6.259 -7.556 8.873 1.00 53.12 28 ARG A C 18
ATOM 33862 O O . ARG A 1 28 ? -5.601 -6.563 8.590 1.00 42.34 28 ARG A O 18
ATOM 33883 N N . SER A 1 29 ? -6.997 -7.644 9.974 1.00 41.35 29 SER A N 18
ATOM 33884 C CA . SER A 1 29 ? -7.074 -6.548 10.934 1.00 71.31 29 SER A CA 18
ATOM 33885 C C . SER A 1 29 ? -5.694 -6.224 11.513 1.00 11.44 29 SER A C 18
ATOM 33886 O O . SER A 1 29 ? -5.367 -5.065 11.764 1.00 31.34 29 SER A O 18
ATOM 33894 N N . ARG A 1 30 ? -4.878 -7.257 11.696 1.00 34.53 30 ARG A N 18
ATOM 33895 C CA . ARG A 1 30 ? -3.535 -7.080 12.231 1.00 12.22 30 ARG A CA 18
ATOM 33896 C C . ARG A 1 30 ? -2.632 -6.472 11.170 1.00 63.33 30 ARG A C 18
ATOM 33897 O O . ARG A 1 30 ? -1.834 -5.572 11.448 1.00 65.23 30 ARG A O 18
ATOM 33918 N N . VAL A 1 31 ? -2.778 -6.971 9.948 1.00 22.34 31 VAL A N 18
ATOM 33919 C CA . VAL A 1 31 ? -2.016 -6.473 8.807 1.00 74.14 31 VAL A CA 18
ATOM 33920 C C . VAL A 1 31 ? -2.387 -5.024 8.504 1.00 31.21 31 VAL A C 18
ATOM 33921 O O . VAL A 1 31 ? -1.528 -4.210 8.170 1.00 14.54 31 VAL A O 18
ATOM 33934 N N . LEU A 1 32 ? -3.672 -4.719 8.642 1.00 23.31 32 LEU A N 18
ATOM 33935 C CA . LEU A 1 32 ? -4.189 -3.372 8.427 1.00 30.03 32 LEU A CA 18
ATOM 33936 C C . LEU A 1 32 ? -3.458 -2.378 9.322 1.00 54.15 32 LEU A C 18
ATOM 33937 O O . LEU A 1 32 ? -2.971 -1.349 8.856 1.00 64.42 32 LEU A O 18
ATOM 33953 N N . ARG A 1 33 ? -3.376 -2.702 10.606 1.00 2.44 33 ARG A N 18
ATOM 33954 C CA . ARG A 1 33 ? -2.698 -1.848 11.570 1.00 1.33 33 ARG A CA 18
ATOM 33955 C C . ARG A 1 33 ? -1.223 -1.711 11.207 1.00 32.22 33 ARG A C 18
ATOM 33956 O O . ARG A 1 33 ? -0.643 -0.632 11.304 1.00 32.54 33 ARG A O 18
ATOM 33977 N N . TYR A 1 34 ? -0.634 -2.813 10.771 1.00 72.13 34 TYR A N 18
ATOM 33978 C CA . TYR A 1 34 ? 0.769 -2.844 10.381 1.00 63.34 34 TYR A CA 18
ATOM 33979 C C . TYR A 1 34 ? 1.025 -1.909 9.195 1.00 3.32 34 TYR A C 18
ATOM 33980 O O . TYR A 1 34 ? 1.926 -1.071 9.237 1.00 73.01 34 TYR A O 18
ATOM 33998 N N . LEU A 1 35 ? 0.214 -2.038 8.146 1.00 42.30 35 LEU A N 18
ATOM 33999 C CA . LEU A 1 35 ? 0.448 -1.292 6.914 1.00 63.44 35 LEU A CA 18
ATOM 34000 C C . LEU A 1 35 ? 0.104 0.190 7.067 1.00 73.55 35 LEU A C 18
ATOM 34001 O O . LEU A 1 35 ? 0.797 1.041 6.520 1.00 35.03 35 LEU A O 18
ATOM 34017 N N . GLU A 1 36 ? -0.940 0.508 7.826 1.00 53.23 36 GLU A N 18
ATOM 34018 C CA . GLU A 1 36 ? -1.333 1.903 8.003 1.00 41.32 36 GLU A CA 18
ATOM 34019 C C . GLU A 1 36 ? -0.335 2.659 8.878 1.00 3.04 36 GLU A C 18
ATOM 34020 O O . GLU A 1 36 ? -0.144 3.865 8.718 1.00 22.20 36 GLU A O 18
ATOM 34032 N N . LEU A 1 37 ? 0.303 1.954 9.800 1.00 22.02 37 LEU A N 18
ATOM 34033 C CA . LEU A 1 37 ? 1.293 2.573 10.672 1.00 64.12 37 LEU A CA 18
ATOM 34034 C C . LEU A 1 37 ? 2.630 2.763 9.956 1.00 43.05 37 LEU A C 18
ATOM 34035 O O . LEU A 1 37 ? 3.226 3.836 10.027 1.00 3.44 37 LEU A O 18
ATOM 34051 N N . TYR A 1 38 ? 3.096 1.732 9.260 1.00 42.52 38 TYR A N 18
ATOM 34052 C CA . TYR A 1 38 ? 4.410 1.784 8.622 1.00 14.20 38 TYR A CA 18
ATOM 34053 C C . TYR A 1 38 ? 4.367 2.424 7.239 1.00 21.13 38 TYR A C 18
ATOM 34054 O O . TYR A 1 38 ? 5.229 3.233 6.897 1.00 25.14 38 TYR A O 18
ATOM 34072 N N . ILE A 1 39 ? 3.371 2.060 6.445 1.00 35.31 39 ILE A N 18
ATOM 34073 C CA . ILE A 1 39 ? 3.336 2.457 5.041 1.00 71.14 39 ILE A CA 18
ATOM 34074 C C . ILE A 1 39 ? 2.581 3.770 4.847 1.00 45.23 39 ILE A C 18
ATOM 34075 O O . ILE A 1 39 ? 2.806 4.485 3.872 1.00 34.43 39 ILE A O 18
ATOM 34091 N N . PHE A 1 40 ? 1.707 4.109 5.788 1.00 50.43 40 PHE A N 18
ATOM 34092 C CA . PHE A 1 40 ? 0.921 5.336 5.671 1.00 55.31 40 PHE A CA 18
ATOM 34093 C C . PHE A 1 40 ? 1.162 6.302 6.841 1.00 41.22 40 PHE A C 18
ATOM 34094 O O . PHE A 1 40 ? 0.217 6.690 7.528 1.00 10.41 40 PHE A O 18
ATOM 34111 N N . PRO A 1 41 ? 2.416 6.735 7.080 1.00 0.22 41 PRO A N 18
ATOM 34112 C CA . PRO A 1 41 ? 2.723 7.677 8.150 1.00 70.03 41 PRO A CA 18
ATOM 34113 C C . PRO A 1 41 ? 2.383 9.109 7.745 1.00 30.21 41 PRO A C 18
ATOM 34114 O O . PRO A 1 41 ? 1.678 9.822 8.458 1.00 72.51 41 PRO A O 18
ATOM 34125 N N . HIS A 1 42 ? 2.887 9.517 6.587 1.00 43.13 42 HIS A N 18
ATOM 34126 C CA . HIS A 1 42 ? 2.647 10.859 6.073 1.00 21.22 42 HIS A CA 18
ATOM 34127 C C . HIS A 1 42 ? 1.600 10.828 4.965 1.00 44.42 42 HIS A C 18
ATOM 34128 O O . HIS A 1 42 ? 0.805 11.755 4.823 1.00 5.54 42 HIS A O 18
ATOM 34143 N N . ILE A 1 43 ? 1.593 9.752 4.191 1.00 15.42 43 ILE A N 18
ATOM 34144 C CA . ILE A 1 43 ? 0.723 9.660 3.022 1.00 12.21 43 ILE A CA 18
ATOM 34145 C C . ILE A 1 43 ? -0.631 9.047 3.364 1.00 50.04 43 ILE A C 18
ATOM 34146 O O . ILE A 1 43 ? -1.405 8.705 2.472 1.00 70.12 43 ILE A O 18
ATOM 34162 N N . GLY A 1 44 ? -0.929 8.948 4.655 1.00 54.12 44 GLY A N 18
ATOM 34163 C CA . GLY A 1 44 ? -2.177 8.344 5.094 1.00 32.20 44 GLY A CA 18
ATOM 34164 C C . GLY A 1 44 ? -3.383 9.230 4.831 1.00 33.22 44 GLY A C 18
ATOM 34165 O O . GLY A 1 44 ? -4.525 8.813 5.024 1.00 62.43 44 GLY A O 18
ATOM 34169 N N . SER A 1 45 ? -3.128 10.453 4.389 1.00 73.02 45 SER A N 18
ATOM 34170 C CA . SER A 1 45 ? -4.190 11.398 4.080 1.00 51.20 45 SER A CA 18
ATOM 34171 C C . SER A 1 45 ? -4.465 11.431 2.574 1.00 13.11 45 SER A C 18
ATOM 34172 O O . SER A 1 45 ? -5.126 12.343 2.074 1.00 11.22 45 SER A O 18
ATOM 34180 N N . SER A 1 46 ? -3.963 10.434 1.858 1.00 3.45 46 SER A N 18
ATOM 34181 C CA . SER A 1 46 ? -4.145 10.371 0.415 1.00 22.43 46 SER A CA 18
ATOM 34182 C C . SER A 1 46 ? -5.435 9.647 0.053 1.00 30.51 46 SER A C 18
ATOM 34183 O O . SER A 1 46 ? -5.755 8.599 0.620 1.00 33.44 46 SER A O 18
ATOM 34191 N N . ASP A 1 47 ? -6.173 10.222 -0.885 1.00 23.53 47 ASP A N 18
ATOM 34192 C CA . ASP A 1 47 ? -7.377 9.593 -1.412 1.00 71.34 47 ASP A CA 18
ATOM 34193 C C . ASP A 1 47 ? -7.009 8.683 -2.585 1.00 13.12 47 ASP A C 18
ATOM 34194 O O . ASP A 1 47 ? -5.982 8.888 -3.235 1.00 62.04 47 ASP A O 18
ATOM 34203 N N . ILE A 1 48 ? -7.849 7.691 -2.853 1.00 33.22 48 ILE A N 18
ATOM 34204 C CA . ILE A 1 48 ? -7.573 6.687 -3.879 1.00 0.01 48 ILE A CA 18
ATOM 34205 C C . ILE A 1 48 ? -7.523 7.308 -5.282 1.00 23.24 48 ILE A C 18
ATOM 34206 O O . ILE A 1 48 ? -6.916 6.754 -6.199 1.00 34.34 48 ILE A O 18
ATOM 34222 N N . ARG A 1 49 ? -8.143 8.470 -5.439 1.00 70.43 49 ARG A N 18
ATOM 34223 C CA . ARG A 1 49 ? -8.181 9.147 -6.730 1.00 4.24 49 ARG A CA 18
ATOM 34224 C C . ARG A 1 49 ? -6.915 9.963 -6.975 1.00 12.12 49 ARG A C 18
ATOM 34225 O O . ARG A 1 49 ? -6.766 10.590 -8.026 1.00 21.41 49 ARG A O 18
ATOM 34246 N N . GLN A 1 50 ? -5.998 9.955 -6.015 1.00 11.34 50 GLN A N 18
ATOM 34247 C CA . GLN A 1 50 ? -4.793 10.746 -6.128 1.00 44.20 50 GLN A CA 18
ATOM 34248 C C . GLN A 1 50 ? -3.636 10.071 -5.415 1.00 51.42 50 GLN A C 18
ATOM 34249 O O . GLN A 1 50 ? -3.252 10.444 -4.298 1.00 62.33 50 GLN A O 18
ATOM 34263 N N . LEU A 1 51 ? -3.114 9.050 -6.054 1.00 73.24 51 LEU A N 18
ATOM 34264 C CA . LEU A 1 51 ? -1.914 8.392 -5.588 1.00 61.33 51 LEU A CA 18
ATOM 34265 C C . LEU A 1 51 ? -0.699 9.113 -6.156 1.00 23.40 51 LEU A C 18
ATOM 34266 O O . LEU A 1 51 ? -0.825 9.882 -7.111 1.00 41.20 51 LEU A O 18
ATOM 34282 N N . LYS A 1 52 ? 0.461 8.895 -5.557 1.00 34.42 52 LYS A N 18
ATOM 34283 C CA . LYS A 1 52 ? 1.657 9.639 -5.934 1.00 21.11 52 LYS A CA 18
ATOM 34284 C C . LYS A 1 52 ? 2.725 8.726 -6.521 1.00 24.43 52 LYS A C 18
ATOM 34285 O O . LYS A 1 52 ? 2.559 7.507 -6.587 1.00 11.34 52 LYS A O 18
ATOM 34304 N N . THR A 1 53 ? 3.810 9.338 -6.963 1.00 74.45 53 THR A N 18
ATOM 34305 C CA . THR A 1 53 ? 4.949 8.619 -7.502 1.00 13.54 53 THR A CA 18
ATOM 34306 C C . THR A 1 53 ? 5.907 8.169 -6.396 1.00 73.13 53 THR A C 18
ATOM 34307 O O . THR A 1 53 ? 5.558 8.168 -5.213 1.00 23.43 53 THR A O 18
ATOM 34318 N N . SER A 1 54 ? 7.123 7.814 -6.801 1.00 32.00 54 SER A N 18
ATOM 34319 C CA . SER A 1 54 ? 8.131 7.220 -5.922 1.00 50.24 54 SER A CA 18
ATOM 34320 C C . SER A 1 54 ? 8.426 8.047 -4.663 1.00 54.43 54 SER A C 18
ATOM 34321 O O . SER A 1 54 ? 8.962 7.517 -3.692 1.00 3.21 54 SER A O 18
ATOM 34329 N N . HIS A 1 55 ? 8.068 9.327 -4.661 1.00 53.21 55 HIS A N 18
ATOM 34330 C CA . HIS A 1 55 ? 8.427 10.201 -3.545 1.00 44.11 55 HIS A CA 18
ATOM 34331 C C . HIS A 1 55 ? 7.728 9.764 -2.254 1.00 62.44 55 HIS A C 18
ATOM 34332 O O . HIS A 1 55 ? 8.224 10.022 -1.163 1.00 14.52 55 HIS A O 18
ATOM 34347 N N . LEU A 1 56 ? 6.577 9.099 -2.377 1.00 44.51 56 LEU A N 18
ATOM 34348 C CA . LEU A 1 56 ? 5.865 8.603 -1.200 1.00 42.12 56 LEU A CA 18
ATOM 34349 C C . LEU A 1 56 ? 6.588 7.404 -0.591 1.00 60.41 56 LEU A C 18
ATOM 34350 O O . LEU A 1 56 ? 6.345 7.036 0.555 1.00 51.34 56 LEU A O 18
ATOM 34366 N N . LEU A 1 57 ? 7.484 6.806 -1.370 1.00 51.54 57 LEU A N 18
ATOM 34367 C CA . LEU A 1 57 ? 8.209 5.618 -0.938 1.00 32.10 57 LEU A CA 18
ATOM 34368 C C . LEU A 1 57 ? 9.465 6.006 -0.165 1.00 21.35 57 LEU A C 18
ATOM 34369 O O . LEU A 1 57 ? 10.045 5.189 0.549 1.00 53.04 57 LEU A O 18
ATOM 34385 N N . ALA A 1 58 ? 9.870 7.263 -0.313 1.00 55.05 58 ALA A N 18
ATOM 34386 C CA . ALA A 1 58 ? 11.059 7.787 0.354 1.00 33.14 58 ALA A CA 18
ATOM 34387 C C . ALA A 1 58 ? 11.055 7.510 1.867 1.00 32.24 58 ALA A C 18
ATOM 34388 O O . ALA A 1 58 ? 12.044 7.000 2.391 1.00 1.01 58 ALA A O 18
ATOM 34395 N N . PRO A 1 59 ? 9.962 7.833 2.603 1.00 33.51 59 PRO A N 18
ATOM 34396 C CA . PRO A 1 59 ? 9.888 7.557 4.044 1.00 65.04 59 PRO A CA 18
ATOM 34397 C C . PRO A 1 59 ? 10.067 6.075 4.370 1.00 41.34 59 PRO A C 18
ATOM 34398 O O . PRO A 1 59 ? 10.715 5.727 5.349 1.00 52.40 59 PRO A O 18
ATOM 34409 N N . ILE A 1 60 ? 9.510 5.212 3.529 1.00 22.53 60 ILE A N 18
ATOM 34410 C CA . ILE A 1 60 ? 9.572 3.763 3.737 1.00 32.33 60 ILE A CA 18
ATOM 34411 C C . ILE A 1 60 ? 11.006 3.248 3.577 1.00 34.35 60 ILE A C 18
ATOM 34412 O O . ILE A 1 60 ? 11.381 2.224 4.149 1.00 13.12 60 ILE A O 18
ATOM 34428 N N . LYS A 1 61 ? 11.812 3.996 2.831 1.00 72.30 61 LYS A N 18
ATOM 34429 C CA . LYS A 1 61 ? 13.176 3.579 2.487 1.00 43.32 61 LYS A CA 18
ATOM 34430 C C . LYS A 1 61 ? 14.021 3.322 3.743 1.00 52.02 61 LYS A C 18
ATOM 34431 O O . LYS A 1 61 ? 14.961 2.531 3.710 1.00 61.14 61 LYS A O 18
ATOM 34450 N N . GLU A 1 62 ? 13.674 3.974 4.849 1.00 10.03 62 GLU A N 18
ATOM 34451 C CA . GLU A 1 62 ? 14.442 3.865 6.082 1.00 14.23 62 GLU A CA 18
ATOM 34452 C C . GLU A 1 62 ? 14.560 2.416 6.560 1.00 71.41 62 GLU A C 18
ATOM 34453 O O . GLU A 1 62 ? 15.562 2.045 7.173 1.00 13.15 62 GLU A O 18
ATOM 34465 N N . VAL A 1 63 ? 13.558 1.598 6.257 1.00 42.34 63 VAL A N 18
ATOM 34466 C CA . VAL A 1 63 ? 13.572 0.196 6.661 1.00 51.14 63 VAL A CA 18
ATOM 34467 C C . VAL A 1 63 ? 14.552 -0.600 5.796 1.00 24.04 63 VAL A C 18
ATOM 34468 O O . VAL A 1 63 ? 15.185 -1.550 6.265 1.00 74.32 63 VAL A O 18
ATOM 34481 N N . ASP A 1 64 ? 14.694 -0.177 4.541 1.00 32.23 64 ASP A N 18
ATOM 34482 C CA . ASP A 1 64 ? 15.639 -0.790 3.615 1.00 44.52 64 ASP A CA 18
ATOM 34483 C C . ASP A 1 64 ? 17.064 -0.535 4.090 1.00 3.21 64 ASP A C 18
ATOM 34484 O O . ASP A 1 64 ? 17.893 -1.447 4.135 1.00 32.14 64 ASP A O 18
ATOM 34493 N N . THR A 1 65 ? 17.324 0.707 4.481 1.00 3.11 65 THR A N 18
ATOM 34494 C CA . THR A 1 65 ? 18.638 1.110 4.957 1.00 2.11 65 THR A CA 18
ATOM 34495 C C . THR A 1 65 ? 18.961 0.447 6.298 1.00 10.13 65 THR A C 18
ATOM 34496 O O . THR A 1 65 ? 20.127 0.223 6.625 1.00 41.30 65 THR A O 18
ATOM 34507 N N . SER A 1 66 ? 17.921 0.109 7.061 1.00 42.44 66 SER A N 18
ATOM 34508 C CA . SER A 1 66 ? 18.097 -0.597 8.328 1.00 15.44 66 SER A CA 18
ATOM 34509 C C . SER A 1 66 ? 18.506 -2.053 8.093 1.00 70.34 66 SER A C 18
ATOM 34510 O O . SER A 1 66 ? 18.761 -2.798 9.042 1.00 51.24 66 SER A O 18
ATOM 34518 N N . GLY A 1 67 ? 18.554 -2.455 6.828 1.00 51.45 67 GLY A N 18
ATOM 34519 C CA . GLY A 1 67 ? 18.994 -3.791 6.491 1.00 40.53 67 GLY A CA 18
ATOM 34520 C C . GLY A 1 67 ? 17.879 -4.647 5.935 1.00 42.41 67 GLY A C 18
ATOM 34521 O O . GLY A 1 67 ? 18.130 -5.698 5.350 1.00 31.23 67 GLY A O 18
ATOM 34525 N N . LYS A 1 68 ? 16.642 -4.201 6.100 1.00 32.41 68 LYS A N 18
ATOM 34526 C CA . LYS A 1 68 ? 15.504 -4.981 5.648 1.00 51.25 68 LYS A CA 18
ATOM 34527 C C . LYS A 1 68 ? 15.067 -4.537 4.263 1.00 32.01 68 LYS A C 18
ATOM 34528 O O . LYS A 1 68 ? 14.089 -3.808 4.099 1.00 63.23 68 LYS A O 18
ATOM 34547 N N . HIS A 1 69 ? 15.826 -4.979 3.275 1.00 71.43 69 HIS A N 18
ATOM 34548 C CA . HIS A 1 69 ? 15.583 -4.624 1.883 1.00 0.45 69 HIS A CA 18
ATOM 34549 C C . HIS A 1 69 ? 14.354 -5.353 1.361 1.00 70.24 69 HIS A C 18
ATOM 34550 O O . HIS A 1 69 ? 13.598 -4.825 0.544 1.00 42.21 69 HIS A O 18
ATOM 34565 N N . ASP A 1 70 ? 14.163 -6.570 1.860 1.00 22.40 70 ASP A N 18
ATOM 34566 C CA . ASP A 1 70 ? 13.072 -7.436 1.424 1.00 51.24 70 ASP A CA 18
ATOM 34567 C C . ASP A 1 70 ? 11.713 -6.769 1.596 1.00 30.30 70 ASP A C 18
ATOM 34568 O O . ASP A 1 70 ? 10.943 -6.665 0.642 1.00 33.25 70 ASP A O 18
ATOM 34577 N N . VAL A 1 71 ? 11.436 -6.294 2.803 1.00 44.22 71 VAL A N 18
ATOM 34578 C CA . VAL A 1 71 ? 10.131 -5.723 3.116 1.00 41.43 71 VAL A CA 18
ATOM 34579 C C . VAL A 1 71 ? 9.845 -4.475 2.283 1.00 21.04 71 VAL A C 18
ATOM 34580 O O . VAL A 1 71 ? 8.706 -4.237 1.890 1.00 31.44 71 VAL A O 18
ATOM 34593 N N . ALA A 1 72 ? 10.881 -3.694 1.991 1.00 65.12 72 ALA A N 18
ATOM 34594 C CA . ALA A 1 72 ? 10.721 -2.493 1.183 1.00 24.10 72 ALA A CA 18
ATOM 34595 C C . ALA A 1 72 ? 10.341 -2.869 -0.243 1.00 32.24 72 ALA A C 18
ATOM 34596 O O . ALA A 1 72 ? 9.354 -2.371 -0.786 1.00 51.11 72 ALA A O 18
ATOM 34603 N N . GLN A 1 73 ? 11.116 -3.783 -0.815 1.00 40.51 73 GLN A N 18
ATOM 34604 C CA . GLN A 1 73 ? 10.905 -4.261 -2.181 1.00 41.53 73 GLN A CA 18
ATOM 34605 C C . GLN A 1 73 ? 9.508 -4.853 -2.339 1.00 52.11 73 GLN A C 18
ATOM 34606 O O . GLN A 1 73 ? 8.808 -4.582 -3.316 1.00 32.32 73 GLN A O 18
ATOM 34620 N N . ARG A 1 74 ? 9.124 -5.679 -1.376 1.00 64.15 74 ARG A N 18
ATOM 34621 C CA . ARG A 1 74 ? 7.812 -6.321 -1.394 1.00 3.54 74 ARG A CA 18
ATOM 34622 C C . ARG A 1 74 ? 6.691 -5.291 -1.346 1.00 32.14 74 ARG A C 18
ATOM 34623 O O . ARG A 1 74 ? 5.705 -5.407 -2.069 1.00 41.44 74 ARG A O 18
ATOM 34644 N N . LEU A 1 75 ? 6.844 -4.283 -0.500 1.00 44.24 75 LEU A N 18
ATOM 34645 C CA . LEU A 1 75 ? 5.801 -3.280 -0.324 1.00 62.21 75 LEU A CA 18
ATOM 34646 C C . LEU A 1 75 ? 5.690 -2.354 -1.531 1.00 41.11 75 LEU A C 18
ATOM 34647 O O . LEU A 1 75 ? 4.585 -1.996 -1.936 1.00 3.32 75 LEU A O 18
ATOM 34663 N N . GLN A 1 76 ? 6.817 -1.973 -2.119 1.00 50.21 76 GLN A N 18
ATOM 34664 C CA . GLN A 1 76 ? 6.786 -1.122 -3.303 1.00 73.51 76 GLN A CA 18
ATOM 34665 C C . GLN A 1 76 ? 6.177 -1.870 -4.489 1.00 60.22 76 GLN A C 18
ATOM 34666 O O . GLN A 1 76 ? 5.419 -1.301 -5.276 1.00 0.45 76 GLN A O 18
ATOM 34680 N N . GLN A 1 77 ? 6.495 -3.153 -4.591 1.00 63.42 77 GLN A N 18
ATOM 34681 C CA . GLN A 1 77 ? 5.908 -4.011 -5.619 1.00 43.20 77 GLN A CA 18
ATOM 34682 C C . GLN A 1 77 ? 4.445 -4.325 -5.287 1.00 73.44 77 GLN A C 18
ATOM 34683 O O . GLN A 1 77 ? 3.655 -4.695 -6.155 1.00 70.44 77 GLN A O 18
ATOM 34697 N N . ARG A 1 78 ? 4.094 -4.172 -4.020 1.00 40.24 78 ARG A N 18
ATOM 34698 C CA . ARG A 1 78 ? 2.730 -4.398 -3.566 1.00 42.35 78 ARG A CA 18
ATOM 34699 C C . ARG A 1 78 ? 1.822 -3.271 -4.045 1.00 13.45 78 ARG A C 18
ATOM 34700 O O . ARG A 1 78 ? 0.703 -3.512 -4.499 1.00 73.31 78 ARG A O 18
ATOM 34721 N N . VAL A 1 79 ? 2.324 -2.042 -3.949 1.00 63.22 79 VAL A N 18
ATOM 34722 C CA . VAL A 1 79 ? 1.558 -0.860 -4.331 1.00 75.44 79 VAL A CA 18
ATOM 34723 C C . VAL A 1 79 ? 1.195 -0.893 -5.813 1.00 13.32 79 VAL A C 18
ATOM 34724 O O . VAL A 1 79 ? 0.059 -0.601 -6.185 1.00 62.20 79 VAL A O 18
ATOM 34737 N N . THR A 1 80 ? 2.155 -1.269 -6.652 1.00 35.55 80 THR A N 18
ATOM 34738 C CA . THR A 1 80 ? 1.930 -1.318 -8.091 1.00 64.52 80 THR A CA 18
ATOM 34739 C C . THR A 1 80 ? 0.825 -2.317 -8.440 1.00 64.15 80 THR A C 18
ATOM 34740 O O . THR A 1 80 ? 0.023 -2.081 -9.346 1.00 14.21 80 THR A O 18
ATOM 34751 N N . ALA A 1 81 ? 0.775 -3.418 -7.699 1.00 0.14 81 ALA A N 18
ATOM 34752 C CA . ALA A 1 81 ? -0.250 -4.432 -7.900 1.00 33.50 81 ALA A CA 18
ATOM 34753 C C . ALA A 1 81 ? -1.619 -3.912 -7.484 1.00 62.23 81 ALA A C 18
ATOM 34754 O O . ALA A 1 81 ? -2.612 -4.139 -8.171 1.00 64.42 81 ALA A O 18
ATOM 34761 N N . ILE A 1 82 ? -1.662 -3.203 -6.360 1.00 55.05 82 ILE A N 18
ATOM 34762 C CA . ILE A 1 82 ? -2.909 -2.642 -5.857 1.00 64.24 82 ILE A CA 18
ATOM 34763 C C . ILE A 1 82 ? -3.423 -1.558 -6.798 1.00 23.31 82 ILE A C 18
ATOM 34764 O O . ILE A 1 82 ? -4.616 -1.499 -7.105 1.00 13.22 82 ILE A O 18
ATOM 34780 N N . MET A 1 83 ? -2.507 -0.718 -7.273 1.00 12.45 83 MET A N 18
ATOM 34781 C CA . MET A 1 83 ? -2.851 0.361 -8.192 1.00 10.41 83 MET A CA 18
ATOM 34782 C C . MET A 1 83 ? -3.463 -0.202 -9.473 1.00 21.21 83 MET A C 18
ATOM 34783 O O . MET A 1 83 ? -4.376 0.387 -10.046 1.00 24.50 83 MET A O 18
ATOM 34797 N N . ARG A 1 84 ? -2.968 -1.360 -9.892 1.00 2.41 84 ARG A N 18
ATOM 34798 C CA . ARG A 1 84 ? -3.439 -2.017 -11.106 1.00 22.33 84 ARG A CA 18
ATOM 34799 C C . ARG A 1 84 ? -4.948 -2.275 -11.044 1.00 24.35 84 ARG A C 18
ATOM 34800 O O . ARG A 1 84 ? -5.664 -2.058 -12.023 1.00 31.32 84 ARG A O 18
ATOM 34821 N N . TYR A 1 85 ? -5.427 -2.707 -9.881 1.00 45.44 85 TYR A N 18
ATOM 34822 C CA . TYR A 1 85 ? -6.844 -3.017 -9.700 1.00 43.15 85 TYR A CA 18
ATOM 34823 C C . TYR A 1 85 ? -7.697 -1.752 -9.729 1.00 75.52 85 TYR A C 18
ATOM 34824 O O . TYR A 1 85 ? -8.858 -1.783 -10.138 1.00 44.51 85 TYR A O 18
ATOM 34842 N N . ALA A 1 86 ? -7.124 -0.640 -9.300 1.00 74.22 86 ALA A N 18
ATOM 34843 C CA . ALA A 1 86 ? -7.824 0.634 -9.357 1.00 33.04 86 ALA A CA 18
ATOM 34844 C C . ALA A 1 86 ? -7.926 1.122 -10.799 1.00 62.40 86 ALA A C 18
ATOM 34845 O O . ALA A 1 86 ? -8.837 1.870 -11.155 1.00 23.21 86 ALA A O 18
ATOM 34852 N N . VAL A 1 87 ? -6.991 0.677 -11.629 1.00 10.11 87 VAL A N 18
ATOM 34853 C CA . VAL A 1 87 ? -6.959 1.075 -13.028 1.00 5.45 87 VAL A CA 18
ATOM 34854 C C . VAL A 1 87 ? -7.852 0.173 -13.882 1.00 21.20 87 VAL A C 18
ATOM 34855 O O . VAL A 1 87 ? -8.482 0.639 -14.832 1.00 52.43 87 VAL A O 18
ATOM 34868 N N . GLN A 1 88 ? -7.928 -1.111 -13.529 1.00 72.20 88 GLN A N 18
ATOM 34869 C CA . GLN A 1 88 ? -8.720 -2.071 -14.300 1.00 60.12 88 GLN A CA 18
ATOM 34870 C C . GLN A 1 88 ? -10.192 -1.655 -14.350 1.00 21.13 88 GLN A C 18
ATOM 34871 O O . GLN A 1 88 ? -10.849 -1.780 -15.383 1.00 32.44 88 GLN A O 18
ATOM 34885 N N . ASN A 1 89 ? -10.699 -1.138 -13.236 1.00 53.21 89 ASN A N 18
ATOM 34886 C CA . ASN A 1 89 ? -12.097 -0.732 -13.156 1.00 11.31 89 ASN A CA 18
ATOM 34887 C C . ASN A 1 89 ? -12.261 0.712 -13.599 1.00 2.52 89 ASN A C 18
ATOM 34888 O O . ASN A 1 89 ? -13.377 1.224 -13.650 1.00 61.42 89 ASN A O 18
ATOM 34899 N N . ASP A 1 90 ? -11.136 1.353 -13.914 1.00 55.23 90 ASP A N 18
ATOM 34900 C CA . ASP A 1 90 ? -11.113 2.748 -14.344 1.00 12.23 90 ASP A CA 18
ATOM 34901 C C . ASP A 1 90 ? -11.734 3.663 -13.290 1.00 61.33 90 ASP A C 18
ATOM 34902 O O . ASP A 1 90 ? -12.906 4.036 -13.368 1.00 72.14 90 ASP A O 18
ATOM 34911 N N . TYR A 1 91 ? -10.953 3.966 -12.262 1.00 41.22 91 TYR A N 18
ATOM 34912 C CA . TYR A 1 91 ? -11.359 4.938 -11.256 1.00 41.13 91 TYR A CA 18
ATOM 34913 C C . TYR A 1 91 ? -10.576 6.230 -11.427 1.00 73.11 91 TYR A C 18
ATOM 34914 O O . TYR A 1 91 ? -11.057 7.313 -11.096 1.00 3.24 91 TYR A O 18
ATOM 34932 N N . ILE A 1 92 ? -9.364 6.103 -11.948 1.00 24.42 92 ILE A N 18
ATOM 34933 C CA . ILE A 1 92 ? -8.488 7.241 -12.140 1.00 11.33 92 ILE A CA 18
ATOM 34934 C C . ILE A 1 92 ? -7.872 7.204 -13.527 1.00 41.33 92 ILE A C 18
ATOM 34935 O O . ILE A 1 92 ? -7.580 6.129 -14.058 1.00 43.41 92 ILE A O 18
ATOM 34951 N N . ASP A 1 93 ? -7.693 8.378 -14.116 1.00 65.13 93 ASP A N 18
ATOM 34952 C CA . ASP A 1 93 ? -7.082 8.483 -15.434 1.00 73.45 93 ASP A CA 18
ATOM 34953 C C . ASP A 1 93 ? -5.574 8.622 -15.303 1.00 63.11 93 ASP A C 18
ATOM 34954 O O . ASP A 1 93 ? -4.838 8.510 -16.284 1.00 2.21 93 ASP A O 18
ATOM 34963 N N . SER A 1 94 ? -5.120 8.874 -14.085 1.00 65.42 94 SER A N 18
ATOM 34964 C CA . SER A 1 94 ? -3.699 8.941 -13.800 1.00 74.44 94 SER A CA 18
ATOM 34965 C C . SER A 1 94 ? -3.175 7.546 -13.483 1.00 4.13 94 SER A C 18
ATOM 34966 O O . SER A 1 94 ? -3.884 6.733 -12.894 1.00 2.01 94 SER A O 18
ATOM 34974 N N . ASN A 1 95 ? -1.947 7.268 -13.881 1.00 30.12 95 ASN A N 18
ATOM 34975 C CA . ASN A 1 95 ? -1.318 5.998 -13.561 1.00 44.33 95 ASN A CA 18
ATOM 34976 C C . ASN A 1 95 ? -0.070 6.228 -12.724 1.00 24.13 95 ASN A C 18
ATOM 34977 O O . ASN A 1 95 ? 1.030 6.368 -13.255 1.00 41.21 95 ASN A O 18
ATOM 34988 N N . PRO A 1 96 ? -0.232 6.324 -11.398 1.00 13.14 96 PRO A N 18
ATOM 34989 C CA . PRO A 1 96 ? 0.882 6.503 -10.480 1.00 32.50 96 PRO A CA 18
ATOM 34990 C C . PRO A 1 96 ? 1.624 5.192 -10.257 1.00 31.32 96 PRO A C 18
ATOM 34991 O O . PRO A 1 96 ? 1.463 4.243 -11.028 1.00 12.12 96 PRO A O 18
ATOM 35002 N N . ALA A 1 97 ? 2.449 5.149 -9.214 1.00 44.54 97 ALA A N 18
ATOM 35003 C CA . ALA A 1 97 ? 3.235 3.958 -8.888 1.00 11.42 97 ALA A CA 18
ATOM 35004 C C . ALA A 1 97 ? 4.130 3.543 -10.058 1.00 53.51 97 ALA A C 18
ATOM 35005 O O . ALA A 1 97 ? 4.537 2.385 -10.167 1.00 14.24 97 ALA A O 18
ATOM 35012 N N . SER A 1 98 ? 4.453 4.500 -10.918 1.00 34.11 98 SER A N 18
ATOM 35013 C CA . SER A 1 98 ? 5.289 4.238 -12.075 1.00 33.55 98 SER A CA 18
ATOM 35014 C C . SER A 1 98 ? 6.734 4.620 -11.779 1.00 3.41 98 SER A C 18
ATOM 35015 O O . SER A 1 98 ? 6.987 5.590 -11.063 1.00 3.12 98 SER A O 18
ATOM 35023 N N . ASP A 1 99 ? 7.661 3.832 -12.316 1.00 53.41 99 ASP A N 18
ATOM 35024 C CA . ASP A 1 99 ? 9.100 4.046 -12.135 1.00 11.43 99 ASP A CA 18
ATOM 35025 C C . ASP A 1 99 ? 9.494 3.854 -10.670 1.00 23.25 99 ASP A C 18
ATOM 35026 O O . ASP A 1 99 ? 10.545 4.316 -10.221 1.00 55.01 99 ASP A O 18
ATOM 35035 N N . MET A 1 100 ? 8.650 3.141 -9.934 1.00 1.03 100 MET A N 18
ATOM 35036 C CA . MET A 1 100 ? 8.917 2.837 -8.537 1.00 31.41 100 MET A CA 18
ATOM 35037 C C . MET A 1 100 ? 9.520 1.444 -8.429 1.00 73.42 100 MET A C 18
ATOM 35038 O O . MET A 1 100 ? 10.503 1.225 -7.719 1.00 33.14 100 MET A O 18
ATOM 35052 N N . ALA A 1 101 ? 8.932 0.507 -9.160 1.00 64.42 101 ALA A N 18
ATOM 35053 C CA . ALA A 1 101 ? 9.431 -0.857 -9.208 1.00 2.20 101 ALA A CA 18
ATOM 35054 C C . ALA A 1 101 ? 10.505 -0.979 -10.280 1.00 11.10 101 ALA A C 18
ATOM 35055 O O . ALA A 1 101 ? 10.367 -1.731 -11.249 1.00 42.53 101 ALA A O 18
ATOM 35062 N N . GLY A 1 102 ? 11.563 -0.207 -10.110 1.00 60.15 102 GLY A N 18
ATOM 35063 C CA . GLY A 1 102 ? 12.649 -0.202 -11.061 1.00 63.44 102 GLY A CA 18
ATOM 35064 C C . GLY A 1 102 ? 13.869 0.489 -10.500 1.00 1.03 102 GLY A C 18
ATOM 35065 O O . GLY A 1 102 ? 14.252 0.231 -9.359 1.00 11.02 102 GLY A O 18
ATOM 35069 N N . ALA A 1 103 ? 14.459 1.377 -11.299 1.00 2.55 103 ALA A N 18
ATOM 35070 C CA . ALA A 1 103 ? 15.651 2.140 -10.912 1.00 32.35 103 ALA A CA 18
ATOM 35071 C C . ALA A 1 103 ? 16.862 1.232 -10.677 1.00 22.12 103 ALA A C 18
ATOM 35072 O O . ALA A 1 103 ? 17.732 1.118 -11.540 1.00 63.32 103 ALA A O 18
ATOM 35079 N N . LEU A 1 104 ? 16.893 0.561 -9.527 1.00 4.10 104 LEU A N 18
ATOM 35080 C CA . LEU A 1 104 ? 18.018 -0.297 -9.157 1.00 51.43 104 LEU A CA 18
ATOM 35081 C C . LEU A 1 104 ? 17.871 -1.693 -9.763 1.00 13.24 104 LEU A C 18
ATOM 35082 O O . LEU A 1 104 ? 18.621 -2.611 -9.430 1.00 30.35 104 LEU A O 18
ATOM 35098 N N . SER A 1 105 ? 16.923 -1.836 -10.678 1.00 13.31 105 SER A N 18
ATOM 35099 C CA . SER A 1 105 ? 16.659 -3.112 -11.322 1.00 41.24 105 SER A CA 18
ATOM 35100 C C . SER A 1 105 ? 17.574 -3.317 -12.530 1.00 3.10 105 SER A C 18
ATOM 35101 O O . SER A 1 105 ? 17.395 -4.255 -13.308 1.00 20.54 105 SER A O 18
ATOM 35109 N N . THR A 1 106 ? 18.547 -2.429 -12.678 1.00 4.45 106 THR A N 18
ATOM 35110 C CA . THR A 1 106 ? 19.491 -2.495 -13.781 1.00 45.04 106 THR A CA 18
ATOM 35111 C C . THR A 1 106 ? 20.454 -3.671 -13.630 1.00 53.33 106 THR A C 18
ATOM 35112 O O . THR A 1 106 ? 21.469 -3.577 -12.938 1.00 53.42 106 THR A O 18
ATOM 35123 N N . THR A 1 107 ? 20.110 -4.787 -14.252 1.00 63.43 107 THR A N 18
ATOM 35124 C CA . THR A 1 107 ? 20.967 -5.957 -14.253 1.00 54.45 107 THR A CA 18
ATOM 35125 C C . THR A 1 107 ? 21.989 -5.868 -15.387 1.00 32.30 107 THR A C 18
ATOM 35126 O O . THR A 1 107 ? 21.692 -5.333 -16.455 1.00 42.11 107 THR A O 18
ATOM 35137 N N . LYS A 1 108 ? 23.192 -6.376 -15.151 1.00 14.42 108 LYS A N 18
ATOM 35138 C CA . LYS A 1 108 ? 24.269 -6.274 -16.122 1.00 32.14 108 LYS A CA 18
ATOM 35139 C C . LYS A 1 108 ? 24.951 -7.618 -16.313 1.00 2.44 108 LYS A C 18
ATOM 35140 O O . LYS A 1 108 ? 25.177 -8.351 -15.350 1.00 64.35 108 LYS A O 18
ATOM 35159 N N . ALA A 1 109 ? 25.245 -7.945 -17.560 1.00 32.34 109 ALA A N 18
ATOM 35160 C CA . ALA A 1 109 ? 26.023 -9.130 -17.889 1.00 23.35 109 ALA A CA 18
ATOM 35161 C C . ALA A 1 109 ? 26.928 -8.839 -19.078 1.00 33.20 109 ALA A C 18
ATOM 35162 O O . ALA A 1 109 ? 28.127 -8.600 -18.908 1.00 50.21 109 ALA A O 18
ATOM 35169 N N . ARG A 1 110 ? 26.326 -8.823 -20.269 1.00 12.52 110 ARG A N 18
ATOM 35170 C CA . ARG A 1 110 ? 27.020 -8.550 -21.525 1.00 25.33 110 ARG A CA 18
ATOM 35171 C C . ARG A 1 110 ? 28.157 -9.551 -21.799 1.00 1.32 110 ARG A C 18
ATOM 35172 O O . ARG A 1 110 ? 28.582 -10.295 -20.912 1.00 14.13 110 ARG A O 18
ATOM 35193 N N . HIS A 1 111 ? 28.602 -9.587 -23.052 1.00 25.20 111 HIS A N 18
ATOM 35194 C CA . HIS A 1 111 ? 29.761 -10.374 -23.470 1.00 3.43 111 HIS A CA 18
ATOM 35195 C C . HIS A 1 111 ? 29.518 -11.873 -23.380 1.00 54.34 111 HIS A C 18
ATOM 35196 O O . HIS A 1 111 ? 29.655 -12.484 -22.318 1.00 71.54 111 HIS A O 18
ATOM 35211 N N . TYR A 1 112 ? 29.148 -12.450 -24.510 1.00 44.44 112 TYR A N 18
ATOM 35212 C CA . TYR A 1 112 ? 29.072 -13.893 -24.652 1.00 55.10 112 TYR A CA 18
ATOM 35213 C C . TYR A 1 112 ? 29.211 -14.277 -26.117 1.00 72.10 112 TYR A C 18
ATOM 35214 O O . TYR A 1 112 ? 28.308 -14.037 -26.919 1.00 51.14 112 TYR A O 18
ATOM 35232 N N . PRO A 1 113 ? 30.349 -14.866 -26.490 1.00 41.23 113 PRO A N 18
ATOM 35233 C CA . PRO A 1 113 ? 30.561 -15.363 -27.833 1.00 63.21 113 PRO A CA 18
ATOM 35234 C C . PRO A 1 113 ? 29.936 -16.737 -28.008 1.00 34.32 113 PRO A C 18
ATOM 35235 O O . PRO A 1 113 ? 30.409 -17.727 -27.446 1.00 74.32 113 PRO A O 18
ATOM 35246 N N . LEU A 1 114 ? 28.851 -16.782 -28.756 1.00 45.31 114 LEU A N 18
ATOM 35247 C CA . LEU A 1 114 ? 28.169 -18.035 -29.028 1.00 31.32 114 LEU A CA 18
ATOM 35248 C C . LEU A 1 114 ? 28.989 -18.842 -30.020 1.00 62.24 114 LEU A C 18
ATOM 35249 O O . LEU A 1 114 ? 29.319 -20.003 -29.769 1.00 11.01 114 LEU A O 18
ATOM 35265 N N . GLU A 1 115 ? 29.316 -18.200 -31.143 1.00 72.32 115 GLU A N 18
ATOM 35266 C CA . GLU A 1 115 ? 30.170 -18.783 -32.178 1.00 43.33 115 GLU A CA 18
ATOM 35267 C C . GLU A 1 115 ? 29.618 -20.117 -32.670 1.00 23.20 115 GLU A C 18
ATOM 35268 O O . GLU A 1 115 ? 30.345 -20.943 -33.222 1.00 5.13 115 GLU A O 18
ATOM 35280 N N . HIS A 1 116 ? 28.322 -20.309 -32.497 1.00 62.04 116 HIS A N 18
ATOM 35281 C CA . HIS A 1 116 ? 27.689 -21.565 -32.840 1.00 21.04 116 HIS A CA 18
ATOM 35282 C C . HIS A 1 116 ? 27.042 -21.445 -34.210 1.00 13.41 116 HIS A C 18
ATOM 35283 O O . HIS A 1 116 ? 25.933 -20.933 -34.342 1.00 32.21 116 HIS A O 18
ATOM 35298 N N . HIS A 1 117 ? 27.759 -21.883 -35.234 1.00 50.41 117 HIS A N 18
ATOM 35299 C CA . HIS A 1 117 ? 27.274 -21.766 -36.599 1.00 2.21 117 HIS A CA 18
ATOM 35300 C C . HIS A 1 117 ? 27.346 -23.106 -37.320 1.00 21.12 117 HIS A C 18
ATOM 35301 O O . HIS A 1 117 ? 28.394 -23.506 -37.824 1.00 32.12 117 HIS A O 18
ATOM 35316 N N . HIS A 1 118 ? 26.229 -23.813 -37.320 1.00 31.13 118 HIS A N 18
ATOM 35317 C CA . HIS A 1 118 ? 26.100 -25.065 -38.054 1.00 2.43 118 HIS A CA 18
ATOM 35318 C C . HIS A 1 118 ? 24.716 -25.157 -38.667 1.00 20.11 118 HIS A C 18
ATOM 35319 O O . HIS A 1 118 ? 23.738 -25.435 -37.973 1.00 21.14 118 HIS A O 18
ATOM 35334 N N . HIS A 1 119 ? 24.634 -24.895 -39.960 1.00 73.23 119 HIS A N 18
ATOM 35335 C CA . HIS A 1 119 ? 23.361 -24.933 -40.663 1.00 51.45 119 HIS A CA 18
ATOM 35336 C C . HIS A 1 119 ? 23.482 -25.739 -41.949 1.00 1.35 119 HIS A C 18
ATOM 35337 O O . HIS A 1 119 ? 24.479 -25.636 -42.662 1.00 53.33 119 HIS A O 18
ATOM 35352 N N . HIS A 1 120 ? 22.471 -26.549 -42.227 1.00 13.02 120 HIS A N 18
ATOM 35353 C CA . HIS A 1 120 ? 22.430 -27.342 -43.449 1.00 1.30 120 HIS A CA 18
ATOM 35354 C C . HIS A 1 120 ? 21.017 -27.865 -43.703 1.00 53.00 120 HIS A C 18
ATOM 35355 O O . HIS A 1 120 ? 20.444 -27.613 -44.758 1.00 62.14 120 HIS A O 18
ATOM 35370 N N . HIS A 1 121 ? 20.459 -28.567 -42.716 1.00 11.54 121 HIS A N 18
ATOM 35371 C CA . HIS A 1 121 ? 19.131 -29.167 -42.821 1.00 22.30 121 HIS A CA 18
ATOM 35372 C C . HIS A 1 121 ? 18.876 -30.033 -41.597 1.00 2.05 121 HIS A C 18
ATOM 35373 O O . HIS A 1 121 ? 19.269 -31.215 -41.615 1.00 36.78 121 HIS A O 18
ATOM 35389 N N . MET A 1 1 ? -9.115 7.243 12.180 1.00 72.51 1 MET A N 19
ATOM 35390 C CA . MET A 1 1 ? -10.586 7.216 12.014 1.00 73.21 1 MET A CA 19
ATOM 35391 C C . MET A 1 1 ? -10.941 6.414 10.772 1.00 25.11 1 MET A C 19
ATOM 35392 O O . MET A 1 1 ? -10.780 6.881 9.646 1.00 2.52 1 MET A O 19
ATOM 35408 N N . GLU A 1 2 ? -11.415 5.198 10.989 1.00 5.51 2 GLU A N 19
ATOM 35409 C CA . GLU A 1 2 ? -11.641 4.250 9.905 1.00 63.20 2 GLU A CA 19
ATOM 35410 C C . GLU A 1 2 ? -13.036 4.419 9.315 1.00 44.31 2 GLU A C 19
ATOM 35411 O O . GLU A 1 2 ? -13.291 4.050 8.168 1.00 33.13 2 GLU A O 19
ATOM 35423 N N . ASN A 1 3 ? -13.936 4.978 10.107 1.00 20.04 3 ASN A N 19
ATOM 35424 C CA . ASN A 1 3 ? -15.315 5.154 9.680 1.00 12.15 3 ASN A CA 19
ATOM 35425 C C . ASN A 1 3 ? -15.495 6.505 9.004 1.00 41.53 3 ASN A C 19
ATOM 35426 O O . ASN A 1 3 ? -15.540 7.545 9.664 1.00 14.30 3 ASN A O 19
ATOM 35437 N N . SER A 1 4 ? -15.545 6.486 7.681 1.00 23.32 4 SER A N 19
ATOM 35438 C CA . SER A 1 4 ? -15.755 7.694 6.892 1.00 64.44 4 SER A CA 19
ATOM 35439 C C . SER A 1 4 ? -16.379 7.346 5.542 1.00 21.22 4 SER A C 19
ATOM 35440 O O . SER A 1 4 ? -16.454 8.186 4.647 1.00 44.34 4 SER A O 19
ATOM 35448 N N . GLY A 1 5 ? -16.837 6.106 5.409 1.00 25.41 5 GLY A N 19
ATOM 35449 C CA . GLY A 1 5 ? -17.398 5.659 4.153 1.00 22.04 5 GLY A CA 19
ATOM 35450 C C . GLY A 1 5 ? -16.818 4.329 3.715 1.00 35.53 5 GLY A C 19
ATOM 35451 O O . GLY A 1 5 ? -16.084 3.686 4.471 1.00 12.33 5 GLY A O 19
ATOM 35455 N N . ALA A 1 6 ? -17.135 3.911 2.500 1.00 41.24 6 ALA A N 19
ATOM 35456 C CA . ALA A 1 6 ? -16.652 2.636 1.987 1.00 23.12 6 ALA A CA 19
ATOM 35457 C C . ALA A 1 6 ? -15.676 2.835 0.832 1.00 53.53 6 ALA A C 19
ATOM 35458 O O . ALA A 1 6 ? -15.187 1.871 0.251 1.00 34.24 6 ALA A O 19
ATOM 35465 N N . TYR A 1 7 ? -15.382 4.087 0.517 1.00 11.44 7 TYR A N 19
ATOM 35466 C CA . TYR A 1 7 ? -14.492 4.405 -0.597 1.00 43.50 7 TYR A CA 19
ATOM 35467 C C . TYR A 1 7 ? -13.041 4.484 -0.127 1.00 3.14 7 TYR A C 19
ATOM 35468 O O . TYR A 1 7 ? -12.153 4.917 -0.865 1.00 63.11 7 TYR A O 19
ATOM 35486 N N . THR A 1 8 ? -12.814 4.060 1.108 1.00 3.24 8 THR A N 19
ATOM 35487 C CA . THR A 1 8 ? -11.490 4.068 1.704 1.00 11.41 8 THR A CA 19
ATOM 35488 C C . THR A 1 8 ? -10.555 3.095 0.980 1.00 11.10 8 THR A C 19
ATOM 35489 O O . THR A 1 8 ? -11.004 2.105 0.396 1.00 15.41 8 THR A O 19
ATOM 35500 N N . PHE A 1 9 ? -9.256 3.383 1.028 1.00 40.52 9 PHE A N 19
ATOM 35501 C CA . PHE A 1 9 ? -8.237 2.544 0.396 1.00 31.43 9 PHE A CA 19
ATOM 35502 C C . PHE A 1 9 ? -8.388 1.085 0.825 1.00 52.13 9 PHE A C 19
ATOM 35503 O O . PHE A 1 9 ? -8.243 0.167 0.013 1.00 74.13 9 PHE A O 19
ATOM 35520 N N . GLU A 1 10 ? -8.703 0.900 2.100 1.00 30.51 10 GLU A N 19
ATOM 35521 C CA . GLU A 1 10 ? -8.814 -0.423 2.703 1.00 11.03 10 GLU A CA 19
ATOM 35522 C C . GLU A 1 10 ? -9.735 -1.345 1.902 1.00 3.01 10 GLU A C 19
ATOM 35523 O O . GLU A 1 10 ? -9.429 -2.523 1.708 1.00 15.05 10 GLU A O 19
ATOM 35535 N N . THR A 1 11 ? -10.846 -0.799 1.419 1.00 73.20 11 THR A N 19
ATOM 35536 C CA . THR A 1 11 ? -11.845 -1.582 0.704 1.00 21.41 11 THR A CA 19
ATOM 35537 C C . THR A 1 11 ? -11.243 -2.281 -0.517 1.00 0.35 11 THR A C 19
ATOM 35538 O O . THR A 1 11 ? -11.407 -3.491 -0.701 1.00 11.11 11 THR A O 19
ATOM 35549 N N . ILE A 1 12 ? -10.527 -1.520 -1.335 1.00 21.32 12 ILE A N 19
ATOM 35550 C CA . ILE A 1 12 ? -9.926 -2.055 -2.550 1.00 41.02 12 ILE A CA 19
ATOM 35551 C C . ILE A 1 12 ? -8.690 -2.892 -2.220 1.00 44.05 12 ILE A C 19
ATOM 35552 O O . ILE A 1 12 ? -8.388 -3.872 -2.901 1.00 24.13 12 ILE A O 19
ATOM 35568 N N . ALA A 1 13 ? -7.994 -2.518 -1.153 1.00 60.00 13 ALA A N 19
ATOM 35569 C CA . ALA A 1 13 ? -6.795 -3.234 -0.728 1.00 51.35 13 ALA A CA 19
ATOM 35570 C C . ALA A 1 13 ? -7.108 -4.687 -0.371 1.00 62.12 13 ALA A C 19
ATOM 35571 O O . ALA A 1 13 ? -6.321 -5.587 -0.652 1.00 43.11 13 ALA A O 19
ATOM 35578 N N . ARG A 1 14 ? -8.264 -4.908 0.240 1.00 74.20 14 ARG A N 19
ATOM 35579 C CA . ARG A 1 14 ? -8.671 -6.247 0.665 1.00 52.51 14 ARG A CA 19
ATOM 35580 C C . ARG A 1 14 ? -8.960 -7.152 -0.525 1.00 65.51 14 ARG A C 19
ATOM 35581 O O . ARG A 1 14 ? -8.817 -8.368 -0.427 1.00 11.21 14 ARG A O 19
ATOM 35602 N N . GLU A 1 15 ? -9.338 -6.551 -1.647 1.00 74.23 15 GLU A N 19
ATOM 35603 C CA . GLU A 1 15 ? -9.743 -7.304 -2.826 1.00 63.12 15 GLU A CA 19
ATOM 35604 C C . GLU A 1 15 ? -8.655 -8.297 -3.232 1.00 65.34 15 GLU A C 19
ATOM 35605 O O . GLU A 1 15 ? -8.908 -9.496 -3.329 1.00 50.30 15 GLU A O 19
ATOM 35617 N N . TRP A 1 16 ? -7.450 -7.795 -3.463 1.00 62.11 16 TRP A N 19
ATOM 35618 C CA . TRP A 1 16 ? -6.318 -8.652 -3.800 1.00 3.44 16 TRP A CA 19
ATOM 35619 C C . TRP A 1 16 ? -5.668 -9.274 -2.554 1.00 61.24 16 TRP A C 19
ATOM 35620 O O . TRP A 1 16 ? -5.216 -10.417 -2.585 1.00 71.10 16 TRP A O 19
ATOM 35641 N N . HIS A 1 17 ? -5.618 -8.509 -1.461 1.00 3.24 17 HIS A N 19
ATOM 35642 C CA . HIS A 1 17 ? -4.879 -8.915 -0.261 1.00 14.22 17 HIS A CA 19
ATOM 35643 C C . HIS A 1 17 ? -5.442 -10.179 0.392 1.00 54.42 17 HIS A C 19
ATOM 35644 O O . HIS A 1 17 ? -4.703 -10.911 1.049 1.00 14.34 17 HIS A O 19
ATOM 35659 N N . GLU A 1 18 ? -6.733 -10.444 0.233 1.00 72.43 18 GLU A N 19
ATOM 35660 C CA . GLU A 1 18 ? -7.339 -11.605 0.889 1.00 23.13 18 GLU A CA 19
ATOM 35661 C C . GLU A 1 18 ? -6.980 -12.914 0.180 1.00 70.42 18 GLU A C 19
ATOM 35662 O O . GLU A 1 18 ? -7.469 -13.982 0.545 1.00 70.02 18 GLU A O 19
ATOM 35674 N N . SER A 1 19 ? -6.117 -12.826 -0.824 1.00 64.22 19 SER A N 19
ATOM 35675 C CA . SER A 1 19 ? -5.545 -14.009 -1.453 1.00 0.10 19 SER A CA 19
ATOM 35676 C C . SER A 1 19 ? -4.247 -14.398 -0.733 1.00 22.31 19 SER A C 19
ATOM 35677 O O . SER A 1 19 ? -3.530 -15.309 -1.149 1.00 50.24 19 SER A O 19
ATOM 35685 N N . ASN A 1 20 ? -3.964 -13.712 0.373 1.00 13.11 20 ASN A N 19
ATOM 35686 C CA . ASN A 1 20 ? -2.743 -13.950 1.143 1.00 43.24 20 ASN A CA 19
ATOM 35687 C C . ASN A 1 20 ? -2.971 -15.053 2.179 1.00 61.12 20 ASN A C 19
ATOM 35688 O O . ASN A 1 20 ? -2.286 -15.110 3.204 1.00 20.54 20 ASN A O 19
ATOM 35699 N N . LYS A 1 21 ? -3.940 -15.925 1.894 1.00 33.33 21 LYS A N 19
ATOM 35700 C CA . LYS A 1 21 ? -4.229 -17.095 2.723 1.00 74.34 21 LYS A CA 19
ATOM 35701 C C . LYS A 1 21 ? -4.853 -16.712 4.065 1.00 11.21 21 LYS A C 19
ATOM 35702 O O . LYS A 1 21 ? -5.265 -15.564 4.263 1.00 21.24 21 LYS A O 19
ATOM 35721 N N . ARG A 1 22 ? -4.913 -17.697 4.971 1.00 12.23 22 ARG A N 19
ATOM 35722 C CA . ARG A 1 22 ? -5.619 -17.576 6.250 1.00 3.32 22 ARG A CA 19
ATOM 35723 C C . ARG A 1 22 ? -7.130 -17.570 6.021 1.00 32.43 22 ARG A C 19
ATOM 35724 O O . ARG A 1 22 ? -7.702 -16.575 5.574 1.00 74.32 22 ARG A O 19
ATOM 35745 N N . TRP A 1 23 ? -7.764 -18.698 6.326 1.00 43.23 23 TRP A N 19
ATOM 35746 C CA . TRP A 1 23 ? -9.185 -18.890 6.052 1.00 0.32 23 TRP A CA 19
ATOM 35747 C C . TRP A 1 23 ? -10.065 -17.997 6.924 1.00 3.13 23 TRP A C 19
ATOM 35748 O O . TRP A 1 23 ? -11.172 -17.639 6.530 1.00 41.21 23 TRP A O 19
ATOM 35769 N N . SER A 1 24 ? -9.580 -17.641 8.105 1.00 35.12 24 SER A N 19
ATOM 35770 C CA . SER A 1 24 ? -10.308 -16.729 8.972 1.00 34.54 24 SER A CA 19
ATOM 35771 C C . SER A 1 24 ? -10.170 -15.298 8.459 1.00 12.10 24 SER A C 19
ATOM 35772 O O . SER A 1 24 ? -9.103 -14.690 8.567 1.00 14.15 24 SER A O 19
ATOM 35780 N N . GLU A 1 25 ? -11.254 -14.774 7.895 1.00 55.52 25 GLU A N 19
ATOM 35781 C CA . GLU A 1 25 ? -11.249 -13.458 7.259 1.00 54.13 25 GLU A CA 19
ATOM 35782 C C . GLU A 1 25 ? -10.923 -12.371 8.273 1.00 53.12 25 GLU A C 19
ATOM 35783 O O . GLU A 1 25 ? -10.354 -11.341 7.930 1.00 5.31 25 GLU A O 19
ATOM 35795 N N . ASP A 1 26 ? -11.256 -12.643 9.529 1.00 22.14 26 ASP A N 19
ATOM 35796 C CA . ASP A 1 26 ? -11.198 -11.650 10.603 1.00 3.31 26 ASP A CA 19
ATOM 35797 C C . ASP A 1 26 ? -9.851 -10.933 10.674 1.00 35.14 26 ASP A C 19
ATOM 35798 O O . ASP A 1 26 ? -9.789 -9.761 11.048 1.00 30.05 26 ASP A O 19
ATOM 35807 N N . HIS A 1 27 ? -8.782 -11.625 10.287 1.00 43.21 27 HIS A N 19
ATOM 35808 C CA . HIS A 1 27 ? -7.431 -11.075 10.381 1.00 21.42 27 HIS A CA 19
ATOM 35809 C C . HIS A 1 27 ? -7.284 -9.754 9.611 1.00 42.42 27 HIS A C 19
ATOM 35810 O O . HIS A 1 27 ? -6.455 -8.921 9.970 1.00 65.33 27 HIS A O 19
ATOM 35825 N N . ARG A 1 28 ? -8.092 -9.553 8.565 1.00 22.52 28 ARG A N 19
ATOM 35826 C CA . ARG A 1 28 ? -7.998 -8.333 7.756 1.00 31.14 28 ARG A CA 19
ATOM 35827 C C . ARG A 1 28 ? -8.369 -7.087 8.566 1.00 32.42 28 ARG A C 19
ATOM 35828 O O . ARG A 1 28 ? -7.966 -5.977 8.218 1.00 23.53 28 ARG A O 19
ATOM 35849 N N . SER A 1 29 ? -9.146 -7.272 9.628 1.00 3.21 29 SER A N 19
ATOM 35850 C CA . SER A 1 29 ? -9.537 -6.161 10.486 1.00 1.25 29 SER A CA 19
ATOM 35851 C C . SER A 1 29 ? -8.388 -5.764 11.413 1.00 3.11 29 SER A C 19
ATOM 35852 O O . SER A 1 29 ? -8.170 -4.582 11.684 1.00 51.12 29 SER A O 19
ATOM 35860 N N . ARG A 1 30 ? -7.642 -6.756 11.886 1.00 1.30 30 ARG A N 19
ATOM 35861 C CA . ARG A 1 30 ? -6.547 -6.506 12.817 1.00 12.41 30 ARG A CA 19
ATOM 35862 C C . ARG A 1 30 ? -5.290 -6.026 12.107 1.00 55.13 30 ARG A C 19
ATOM 35863 O O . ARG A 1 30 ? -4.596 -5.142 12.608 1.00 40.13 30 ARG A O 19
ATOM 35884 N N . VAL A 1 31 ? -5.000 -6.593 10.937 1.00 22.51 31 VAL A N 19
ATOM 35885 C CA . VAL A 1 31 ? -3.809 -6.199 10.183 1.00 41.32 31 VAL A CA 19
ATOM 35886 C C . VAL A 1 31 ? -3.886 -4.736 9.759 1.00 33.31 31 VAL A C 19
ATOM 35887 O O . VAL A 1 31 ? -2.876 -4.133 9.413 1.00 35.11 31 VAL A O 19
ATOM 35900 N N . LEU A 1 32 ? -5.093 -4.173 9.807 1.00 4.21 32 LEU A N 19
ATOM 35901 C CA . LEU A 1 32 ? -5.315 -2.760 9.516 1.00 31.44 32 LEU A CA 19
ATOM 35902 C C . LEU A 1 32 ? -4.465 -1.897 10.449 1.00 15.41 32 LEU A C 19
ATOM 35903 O O . LEU A 1 32 ? -3.874 -0.902 10.032 1.00 54.45 32 LEU A O 19
ATOM 35919 N N . ARG A 1 33 ? -4.385 -2.319 11.707 1.00 43.05 33 ARG A N 19
ATOM 35920 C CA . ARG A 1 33 ? -3.652 -1.585 12.736 1.00 55.13 33 ARG A CA 19
ATOM 35921 C C . ARG A 1 33 ? -2.185 -1.440 12.343 1.00 34.52 33 ARG A C 19
ATOM 35922 O O . ARG A 1 33 ? -1.574 -0.389 12.534 1.00 41.11 33 ARG A O 19
ATOM 35943 N N . TYR A 1 34 ? -1.638 -2.507 11.775 1.00 72.11 34 TYR A N 19
ATOM 35944 C CA . TYR A 1 34 ? -0.248 -2.525 11.352 1.00 42.24 34 TYR A CA 19
ATOM 35945 C C . TYR A 1 34 ? -0.112 -1.888 9.972 1.00 40.33 34 TYR A C 19
ATOM 35946 O O . TYR A 1 34 ? 0.833 -1.151 9.710 1.00 53.35 34 TYR A O 19
ATOM 35964 N N . LEU A 1 35 ? -1.087 -2.161 9.108 1.00 43.11 35 LEU A N 19
ATOM 35965 C CA . LEU A 1 35 ? -1.096 -1.668 7.730 1.00 41.14 35 LEU A CA 19
ATOM 35966 C C . LEU A 1 35 ? -1.093 -0.141 7.693 1.00 51.14 35 LEU A C 19
ATOM 35967 O O . LEU A 1 35 ? -0.457 0.463 6.826 1.00 4.43 35 LEU A O 19
ATOM 35983 N N . GLU A 1 36 ? -1.788 0.466 8.655 1.00 21.31 36 GLU A N 19
ATOM 35984 C CA . GLU A 1 36 ? -1.879 1.922 8.769 1.00 14.23 36 GLU A CA 19
ATOM 35985 C C . GLU A 1 36 ? -0.486 2.557 8.781 1.00 2.30 36 GLU A C 19
ATOM 35986 O O . GLU A 1 36 ? -0.293 3.656 8.271 1.00 64.13 36 GLU A O 19
ATOM 35998 N N . LEU A 1 37 ? 0.479 1.848 9.358 1.00 31.11 37 LEU A N 19
ATOM 35999 C CA . LEU A 1 37 ? 1.858 2.329 9.421 1.00 50.15 37 LEU A CA 19
ATOM 36000 C C . LEU A 1 37 ? 2.743 1.622 8.397 1.00 75.10 37 LEU A C 19
ATOM 36001 O O . LEU A 1 37 ? 3.747 2.169 7.943 1.00 33.14 37 LEU A O 19
ATOM 36017 N N . TYR A 1 38 ? 2.363 0.405 8.045 1.00 73.25 38 TYR A N 19
ATOM 36018 C CA . TYR A 1 38 ? 3.187 -0.447 7.200 1.00 62.24 38 TYR A CA 19
ATOM 36019 C C . TYR A 1 38 ? 3.112 -0.029 5.734 1.00 20.03 38 TYR A C 19
ATOM 36020 O O . TYR A 1 38 ? 4.118 -0.032 5.024 1.00 2.02 38 TYR A O 19
ATOM 36038 N N . ILE A 1 39 ? 1.920 0.327 5.283 1.00 40.11 39 ILE A N 19
ATOM 36039 C CA . ILE A 1 39 ? 1.724 0.719 3.896 1.00 45.53 39 ILE A CA 19
ATOM 36040 C C . ILE A 1 39 ? 1.783 2.237 3.754 1.00 54.21 39 ILE A C 19
ATOM 36041 O O . ILE A 1 39 ? 2.299 2.761 2.767 1.00 64.14 39 ILE A O 19
ATOM 36057 N N . PHE A 1 40 ? 1.277 2.942 4.754 1.00 55.11 40 PHE A N 19
ATOM 36058 C CA . PHE A 1 40 ? 1.260 4.396 4.716 1.00 63.33 40 PHE A CA 19
ATOM 36059 C C . PHE A 1 40 ? 2.054 4.972 5.882 1.00 32.11 40 PHE A C 19
ATOM 36060 O O . PHE A 1 40 ? 1.477 5.322 6.909 1.00 55.12 40 PHE A O 19
ATOM 36077 N N . PRO A 1 41 ? 3.388 5.067 5.768 1.00 13.05 41 PRO A N 19
ATOM 36078 C CA . PRO A 1 41 ? 4.204 5.614 6.848 1.00 4.04 41 PRO A CA 19
ATOM 36079 C C . PRO A 1 41 ? 3.980 7.113 7.016 1.00 41.25 41 PRO A C 19
ATOM 36080 O O . PRO A 1 41 ? 3.544 7.571 8.071 1.00 3.31 41 PRO A O 19
ATOM 36091 N N . HIS A 1 42 ? 4.262 7.881 5.967 1.00 43.03 42 HIS A N 19
ATOM 36092 C CA . HIS A 1 42 ? 3.942 9.304 5.965 1.00 33.42 42 HIS A CA 19
ATOM 36093 C C . HIS A 1 42 ? 2.790 9.605 5.007 1.00 43.25 42 HIS A C 19
ATOM 36094 O O . HIS A 1 42 ? 2.155 10.652 5.092 1.00 1.42 42 HIS A O 19
ATOM 36109 N N . ILE A 1 43 ? 2.524 8.673 4.105 1.00 23.15 43 ILE A N 19
ATOM 36110 C CA . ILE A 1 43 ? 1.612 8.917 2.988 1.00 22.14 43 ILE A CA 19
ATOM 36111 C C . ILE A 1 43 ? 0.160 8.597 3.335 1.00 32.42 43 ILE A C 19
ATOM 36112 O O . ILE A 1 43 ? -0.689 8.505 2.450 1.00 43.33 43 ILE A O 19
ATOM 36128 N N . GLY A 1 44 ? -0.128 8.449 4.623 1.00 10.10 44 GLY A N 19
ATOM 36129 C CA . GLY A 1 44 ? -1.477 8.126 5.053 1.00 42.34 44 GLY A CA 19
ATOM 36130 C C . GLY A 1 44 ? -2.453 9.280 4.890 1.00 42.44 44 GLY A C 19
ATOM 36131 O O . GLY A 1 44 ? -3.603 9.188 5.315 1.00 42.11 44 GLY A O 19
ATOM 36135 N N . SER A 1 45 ? -2.001 10.373 4.288 1.00 54.25 45 SER A N 19
ATOM 36136 C CA . SER A 1 45 ? -2.860 11.523 4.050 1.00 13.22 45 SER A CA 19
ATOM 36137 C C . SER A 1 45 ? -3.244 11.632 2.573 1.00 13.33 45 SER A C 19
ATOM 36138 O O . SER A 1 45 ? -3.886 12.599 2.154 1.00 3.21 45 SER A O 19
ATOM 36146 N N . SER A 1 46 ? -2.857 10.634 1.788 1.00 22.43 46 SER A N 19
ATOM 36147 C CA . SER A 1 46 ? -3.188 10.609 0.370 1.00 12.31 46 SER A CA 19
ATOM 36148 C C . SER A 1 46 ? -4.421 9.742 0.112 1.00 65.33 46 SER A C 19
ATOM 36149 O O . SER A 1 46 ? -4.638 8.731 0.783 1.00 53.15 46 SER A O 19
ATOM 36157 N N . ASP A 1 47 ? -5.228 10.154 -0.858 1.00 25.00 47 ASP A N 19
ATOM 36158 C CA . ASP A 1 47 ? -6.433 9.418 -1.227 1.00 32.53 47 ASP A CA 19
ATOM 36159 C C . ASP A 1 47 ? -6.127 8.355 -2.275 1.00 52.05 47 ASP A C 19
ATOM 36160 O O . ASP A 1 47 ? -5.235 8.524 -3.102 1.00 72.11 47 ASP A O 19
ATOM 36169 N N . ILE A 1 48 ? -6.879 7.265 -2.247 1.00 32.45 48 ILE A N 19
ATOM 36170 C CA . ILE A 1 48 ? -6.739 6.221 -3.257 1.00 33.41 48 ILE A CA 19
ATOM 36171 C C . ILE A 1 48 ? -7.423 6.649 -4.555 1.00 21.31 48 ILE A C 19
ATOM 36172 O O . ILE A 1 48 ? -7.069 6.199 -5.645 1.00 71.31 48 ILE A O 19
ATOM 36188 N N . ARG A 1 49 ? -8.384 7.555 -4.423 1.00 1.03 49 ARG A N 19
ATOM 36189 C CA . ARG A 1 49 ? -9.129 8.069 -5.566 1.00 45.20 49 ARG A CA 19
ATOM 36190 C C . ARG A 1 49 ? -8.309 9.110 -6.321 1.00 43.33 49 ARG A C 19
ATOM 36191 O O . ARG A 1 49 ? -8.745 9.632 -7.343 1.00 5.22 49 ARG A O 19
ATOM 36212 N N . GLN A 1 50 ? -7.128 9.419 -5.790 1.00 53.22 50 GLN A N 19
ATOM 36213 C CA . GLN A 1 50 ? -6.169 10.264 -6.467 1.00 12.24 50 GLN A CA 19
ATOM 36214 C C . GLN A 1 50 ? -4.795 10.075 -5.834 1.00 33.22 50 GLN A C 19
ATOM 36215 O O . GLN A 1 50 ? -4.390 10.839 -4.956 1.00 35.43 50 GLN A O 19
ATOM 36229 N N . LEU A 1 51 ? -4.099 9.032 -6.255 1.00 0.33 51 LEU A N 19
ATOM 36230 C CA . LEU A 1 51 ? -2.809 8.700 -5.672 1.00 60.43 51 LEU A CA 19
ATOM 36231 C C . LEU A 1 51 ? -1.679 9.298 -6.506 1.00 34.33 51 LEU A C 19
ATOM 36232 O O . LEU A 1 51 ? -1.876 9.660 -7.668 1.00 4.43 51 LEU A O 19
ATOM 36248 N N . LYS A 1 52 ? -0.502 9.397 -5.904 1.00 14.53 52 LYS A N 19
ATOM 36249 C CA . LYS A 1 52 ? 0.608 10.138 -6.491 1.00 1.33 52 LYS A CA 19
ATOM 36250 C C . LYS A 1 52 ? 1.747 9.213 -6.927 1.00 71.23 52 LYS A C 19
ATOM 36251 O O . LYS A 1 52 ? 1.709 8.003 -6.693 1.00 0.11 52 LYS A O 19
ATOM 36270 N N . THR A 1 53 ? 2.749 9.806 -7.568 1.00 2.34 53 THR A N 19
ATOM 36271 C CA . THR A 1 53 ? 3.917 9.085 -8.062 1.00 53.24 53 THR A CA 19
ATOM 36272 C C . THR A 1 53 ? 4.876 8.679 -6.938 1.00 11.44 53 THR A C 19
ATOM 36273 O O . THR A 1 53 ? 4.517 8.680 -5.760 1.00 51.32 53 THR A O 19
ATOM 36284 N N . SER A 1 54 ? 6.106 8.348 -7.322 1.00 41.32 54 SER A N 19
ATOM 36285 C CA . SER A 1 54 ? 7.098 7.755 -6.428 1.00 45.15 54 SER A CA 19
ATOM 36286 C C . SER A 1 54 ? 7.601 8.700 -5.328 1.00 71.23 54 SER A C 19
ATOM 36287 O O . SER A 1 54 ? 8.620 8.430 -4.704 1.00 53.15 54 SER A O 19
ATOM 36295 N N . HIS A 1 55 ? 6.883 9.781 -5.058 1.00 4.54 55 HIS A N 19
ATOM 36296 C CA . HIS A 1 55 ? 7.230 10.639 -3.928 1.00 20.24 55 HIS A CA 19
ATOM 36297 C C . HIS A 1 55 ? 6.986 9.869 -2.637 1.00 23.14 55 HIS A C 19
ATOM 36298 O O . HIS A 1 55 ? 7.648 10.083 -1.623 1.00 72.52 55 HIS A O 19
ATOM 36313 N N . LEU A 1 56 ? 6.032 8.950 -2.708 1.00 20.23 56 LEU A N 19
ATOM 36314 C CA . LEU A 1 56 ? 5.712 8.062 -1.596 1.00 73.14 56 LEU A CA 19
ATOM 36315 C C . LEU A 1 56 ? 6.843 7.065 -1.317 1.00 72.22 56 LEU A C 19
ATOM 36316 O O . LEU A 1 56 ? 6.862 6.415 -0.274 1.00 1.13 56 LEU A O 19
ATOM 36332 N N . LEU A 1 57 ? 7.776 6.939 -2.261 1.00 73.51 57 LEU A N 19
ATOM 36333 C CA . LEU A 1 57 ? 8.878 5.985 -2.138 1.00 75.42 57 LEU A CA 19
ATOM 36334 C C . LEU A 1 57 ? 9.866 6.404 -1.052 1.00 22.33 57 LEU A C 19
ATOM 36335 O O . LEU A 1 57 ? 10.511 5.554 -0.447 1.00 53.44 57 LEU A O 19
ATOM 36351 N N . ALA A 1 58 ? 9.969 7.705 -0.795 1.00 43.12 58 ALA A N 19
ATOM 36352 C CA . ALA A 1 58 ? 10.929 8.217 0.185 1.00 72.11 58 ALA A CA 19
ATOM 36353 C C . ALA A 1 58 ? 10.758 7.557 1.563 1.00 52.14 58 ALA A C 19
ATOM 36354 O O . ALA A 1 58 ? 11.720 7.015 2.106 1.00 51.10 58 ALA A O 19
ATOM 36361 N N . PRO A 1 59 ? 9.545 7.574 2.160 1.00 30.44 59 PRO A N 19
ATOM 36362 C CA . PRO A 1 59 ? 9.294 6.890 3.436 1.00 11.14 59 PRO A CA 19
ATOM 36363 C C . PRO A 1 59 ? 9.517 5.385 3.354 1.00 72.42 59 PRO A C 19
ATOM 36364 O O . PRO A 1 59 ? 9.926 4.751 4.326 1.00 1.32 59 PRO A O 19
ATOM 36375 N N . ILE A 1 60 ? 9.235 4.818 2.189 1.00 45.31 60 ILE A N 19
ATOM 36376 C CA . ILE A 1 60 ? 9.390 3.387 1.975 1.00 2.42 60 ILE A CA 19
ATOM 36377 C C . ILE A 1 60 ? 10.870 3.025 1.931 1.00 11.32 60 ILE A C 19
ATOM 36378 O O . ILE A 1 60 ? 11.275 1.947 2.368 1.00 72.33 60 ILE A O 19
ATOM 36394 N N . LYS A 1 61 ? 11.675 3.954 1.436 1.00 31.34 61 LYS A N 19
ATOM 36395 C CA . LYS A 1 61 ? 13.107 3.711 1.273 1.00 3.15 61 LYS A CA 19
ATOM 36396 C C . LYS A 1 61 ? 13.786 3.662 2.636 1.00 15.12 61 LYS A C 19
ATOM 36397 O O . LYS A 1 61 ? 14.847 3.059 2.803 1.00 73.23 61 LYS A O 19
ATOM 36416 N N . GLU A 1 62 ? 13.168 4.325 3.601 1.00 73.41 62 GLU A N 19
ATOM 36417 C CA . GLU A 1 62 ? 13.647 4.327 4.972 1.00 62.43 62 GLU A CA 19
ATOM 36418 C C . GLU A 1 62 ? 13.741 2.892 5.497 1.00 73.23 62 GLU A C 19
ATOM 36419 O O . GLU A 1 62 ? 14.583 2.579 6.342 1.00 34.05 62 GLU A O 19
ATOM 36431 N N . VAL A 1 63 ? 12.892 2.023 4.957 1.00 73.44 63 VAL A N 19
ATOM 36432 C CA . VAL A 1 63 ? 12.857 0.624 5.355 1.00 55.01 63 VAL A CA 19
ATOM 36433 C C . VAL A 1 63 ? 14.007 -0.172 4.726 1.00 35.41 63 VAL A C 19
ATOM 36434 O O . VAL A 1 63 ? 14.567 -1.059 5.367 1.00 24.41 63 VAL A O 19
ATOM 36447 N N . ASP A 1 64 ? 14.371 0.150 3.484 1.00 20.22 64 ASP A N 19
ATOM 36448 C CA . ASP A 1 64 ? 15.397 -0.630 2.783 1.00 45.21 64 ASP A CA 19
ATOM 36449 C C . ASP A 1 64 ? 16.774 -0.383 3.383 1.00 61.11 64 ASP A C 19
ATOM 36450 O O . ASP A 1 64 ? 17.591 -1.298 3.488 1.00 24.25 64 ASP A O 19
ATOM 36459 N N . THR A 1 65 ? 17.021 0.851 3.790 1.00 64.34 65 THR A N 19
ATOM 36460 C CA . THR A 1 65 ? 18.327 1.236 4.288 1.00 33.22 65 THR A CA 19
ATOM 36461 C C . THR A 1 65 ? 18.516 0.861 5.759 1.00 54.50 65 THR A C 19
ATOM 36462 O O . THR A 1 65 ? 19.556 0.325 6.143 1.00 21.43 65 THR A O 19
ATOM 36473 N N . SER A 1 66 ? 17.509 1.124 6.579 1.00 20.45 66 SER A N 19
ATOM 36474 C CA . SER A 1 66 ? 17.647 0.939 8.019 1.00 3.54 66 SER A CA 19
ATOM 36475 C C . SER A 1 66 ? 16.876 -0.281 8.521 1.00 32.13 66 SER A C 19
ATOM 36476 O O . SER A 1 66 ? 16.786 -0.514 9.728 1.00 34.41 66 SER A O 19
ATOM 36484 N N . GLY A 1 67 ? 16.334 -1.062 7.602 1.00 53.13 67 GLY A N 19
ATOM 36485 C CA . GLY A 1 67 ? 15.603 -2.251 7.979 1.00 3.13 67 GLY A CA 19
ATOM 36486 C C . GLY A 1 67 ? 15.991 -3.441 7.130 1.00 30.23 67 GLY A C 19
ATOM 36487 O O . GLY A 1 67 ? 17.169 -3.636 6.825 1.00 41.33 67 GLY A O 19
ATOM 36491 N N . LYS A 1 68 ? 15.008 -4.234 6.738 1.00 25.54 68 LYS A N 19
ATOM 36492 C CA . LYS A 1 68 ? 15.264 -5.413 5.925 1.00 32.42 68 LYS A CA 19
ATOM 36493 C C . LYS A 1 68 ? 15.186 -5.062 4.444 1.00 2.43 68 LYS A C 19
ATOM 36494 O O . LYS A 1 68 ? 14.117 -4.732 3.929 1.00 13.55 68 LYS A O 19
ATOM 36513 N N . HIS A 1 69 ? 16.324 -5.143 3.771 1.00 70.34 69 HIS A N 19
ATOM 36514 C CA . HIS A 1 69 ? 16.436 -4.748 2.365 1.00 32.21 69 HIS A CA 19
ATOM 36515 C C . HIS A 1 69 ? 15.502 -5.552 1.448 1.00 53.41 69 HIS A C 19
ATOM 36516 O O . HIS A 1 69 ? 14.993 -5.020 0.465 1.00 72.31 69 HIS A O 19
ATOM 36531 N N . ASP A 1 70 ? 15.264 -6.816 1.775 1.00 32.42 70 ASP A N 19
ATOM 36532 C CA . ASP A 1 70 ? 14.457 -7.681 0.915 1.00 0.43 70 ASP A CA 19
ATOM 36533 C C . ASP A 1 70 ? 12.974 -7.357 1.041 1.00 61.00 70 ASP A C 19
ATOM 36534 O O . ASP A 1 70 ? 12.263 -7.250 0.040 1.00 43.33 70 ASP A O 19
ATOM 36543 N N . VAL A 1 71 ? 12.517 -7.170 2.273 1.00 21.33 71 VAL A N 19
ATOM 36544 C CA . VAL A 1 71 ? 11.105 -6.914 2.529 1.00 3.23 71 VAL A CA 19
ATOM 36545 C C . VAL A 1 71 ? 10.680 -5.576 1.925 1.00 53.51 71 VAL A C 19
ATOM 36546 O O . VAL A 1 71 ? 9.546 -5.427 1.481 1.00 24.42 71 VAL A O 19
ATOM 36559 N N . ALA A 1 72 ? 11.601 -4.612 1.902 1.00 44.13 72 ALA A N 19
ATOM 36560 C CA . ALA A 1 72 ? 11.326 -3.294 1.337 1.00 13.43 72 ALA A CA 19
ATOM 36561 C C . ALA A 1 72 ? 10.914 -3.395 -0.130 1.00 21.41 72 ALA A C 19
ATOM 36562 O O . ALA A 1 72 ? 9.947 -2.761 -0.555 1.00 14.13 72 ALA A O 19
ATOM 36569 N N . GLN A 1 73 ? 11.642 -4.202 -0.892 1.00 74.44 73 GLN A N 19
ATOM 36570 C CA . GLN A 1 73 ? 11.336 -4.439 -2.294 1.00 2.23 73 GLN A CA 19
ATOM 36571 C C . GLN A 1 73 ? 9.971 -5.091 -2.448 1.00 3.23 73 GLN A C 19
ATOM 36572 O O . GLN A 1 73 ? 9.174 -4.715 -3.307 1.00 12.13 73 GLN A O 19
ATOM 36586 N N . ARG A 1 74 ? 9.715 -6.072 -1.608 1.00 3.21 74 ARG A N 19
ATOM 36587 C CA . ARG A 1 74 ? 8.440 -6.778 -1.614 1.00 55.14 74 ARG A CA 19
ATOM 36588 C C . ARG A 1 74 ? 7.302 -5.838 -1.215 1.00 54.14 74 ARG A C 19
ATOM 36589 O O . ARG A 1 74 ? 6.174 -5.978 -1.684 1.00 33.21 74 ARG A O 19
ATOM 36610 N N . LEU A 1 75 ? 7.613 -4.880 -0.346 1.00 31.43 75 LEU A N 19
ATOM 36611 C CA . LEU A 1 75 ? 6.660 -3.878 0.086 1.00 42.00 75 LEU A CA 19
ATOM 36612 C C . LEU A 1 75 ? 6.328 -2.917 -1.057 1.00 1.21 75 LEU A C 19
ATOM 36613 O O . LEU A 1 75 ? 5.159 -2.695 -1.365 1.00 51.31 75 LEU A O 19
ATOM 36629 N N . GLN A 1 76 ? 7.358 -2.361 -1.686 1.00 12.40 76 GLN A N 19
ATOM 36630 C CA . GLN A 1 76 ? 7.165 -1.378 -2.750 1.00 10.41 76 GLN A CA 19
ATOM 36631 C C . GLN A 1 76 ? 6.450 -1.990 -3.954 1.00 15.54 76 GLN A C 19
ATOM 36632 O O . GLN A 1 76 ? 5.583 -1.360 -4.557 1.00 2.03 76 GLN A O 19
ATOM 36646 N N . GLN A 1 77 ? 6.801 -3.229 -4.272 1.00 33.32 77 GLN A N 19
ATOM 36647 C CA . GLN A 1 77 ? 6.185 -3.954 -5.384 1.00 20.52 77 GLN A CA 19
ATOM 36648 C C . GLN A 1 77 ? 4.673 -4.101 -5.180 1.00 73.24 77 GLN A C 19
ATOM 36649 O O . GLN A 1 77 ? 3.906 -4.161 -6.144 1.00 71.41 77 GLN A O 19
ATOM 36663 N N . ARG A 1 78 ? 4.251 -4.140 -3.918 1.00 22.45 78 ARG A N 19
ATOM 36664 C CA . ARG A 1 78 ? 2.837 -4.282 -3.580 1.00 75.25 78 ARG A CA 19
ATOM 36665 C C . ARG A 1 78 ? 2.025 -3.112 -4.121 1.00 2.21 78 ARG A C 19
ATOM 36666 O O . ARG A 1 78 ? 0.893 -3.290 -4.564 1.00 74.33 78 ARG A O 19
ATOM 36687 N N . VAL A 1 79 ? 2.615 -1.921 -4.106 1.00 22.54 79 VAL A N 19
ATOM 36688 C CA . VAL A 1 79 ? 1.927 -0.716 -4.564 1.00 4.40 79 VAL A CA 19
ATOM 36689 C C . VAL A 1 79 ? 1.572 -0.830 -6.047 1.00 61.00 79 VAL A C 19
ATOM 36690 O O . VAL A 1 79 ? 0.472 -0.468 -6.468 1.00 55.23 79 VAL A O 19
ATOM 36703 N N . THR A 1 80 ? 2.506 -1.356 -6.824 1.00 43.33 80 THR A N 19
ATOM 36704 C CA . THR A 1 80 ? 2.304 -1.554 -8.251 1.00 5.35 80 THR A CA 19
ATOM 36705 C C . THR A 1 80 ? 1.202 -2.586 -8.502 1.00 53.01 80 THR A C 19
ATOM 36706 O O . THR A 1 80 ? 0.479 -2.516 -9.498 1.00 13.12 80 THR A O 19
ATOM 36717 N N . ALA A 1 81 ? 1.069 -3.534 -7.578 1.00 4.50 81 ALA A N 19
ATOM 36718 C CA . ALA A 1 81 ? 0.047 -4.570 -7.679 1.00 12.34 81 ALA A CA 19
ATOM 36719 C C . ALA A 1 81 ? -1.337 -4.009 -7.361 1.00 53.22 81 ALA A C 19
ATOM 36720 O O . ALA A 1 81 ? -2.349 -4.544 -7.807 1.00 23.04 81 ALA A O 19
ATOM 36727 N N . ILE A 1 82 ? -1.375 -2.930 -6.592 1.00 65.23 82 ILE A N 19
ATOM 36728 C CA . ILE A 1 82 ? -2.635 -2.286 -6.231 1.00 73.33 82 ILE A CA 19
ATOM 36729 C C . ILE A 1 82 ? -3.193 -1.497 -7.413 1.00 2.12 82 ILE A C 19
ATOM 36730 O O . ILE A 1 82 ? -4.406 -1.463 -7.642 1.00 43.20 82 ILE A O 19
ATOM 36746 N N . MET A 1 83 ? -2.289 -0.894 -8.175 1.00 43.51 83 MET A N 19
ATOM 36747 C CA . MET A 1 83 ? -2.659 0.015 -9.258 1.00 51.54 83 MET A CA 19
ATOM 36748 C C . MET A 1 83 ? -3.561 -0.638 -10.294 1.00 31.21 83 MET A C 19
ATOM 36749 O O . MET A 1 83 ? -4.499 -0.012 -10.774 1.00 65.31 83 MET A O 19
ATOM 36763 N N . ARG A 1 84 ? -3.293 -1.894 -10.623 1.00 1.32 84 ARG A N 19
ATOM 36764 C CA . ARG A 1 84 ? -4.066 -2.591 -11.648 1.00 25.54 84 ARG A CA 19
ATOM 36765 C C . ARG A 1 84 ? -5.557 -2.618 -11.302 1.00 2.32 84 ARG A C 19
ATOM 36766 O O . ARG A 1 84 ? -6.403 -2.430 -12.172 1.00 23.41 84 ARG A O 19
ATOM 36787 N N . TYR A 1 85 ? -5.874 -2.821 -10.027 1.00 22.11 85 TYR A N 19
ATOM 36788 C CA . TYR A 1 85 ? -7.264 -2.871 -9.587 1.00 74.11 85 TYR A CA 19
ATOM 36789 C C . TYR A 1 85 ? -7.850 -1.468 -9.487 1.00 13.30 85 TYR A C 19
ATOM 36790 O O . TYR A 1 85 ? -9.047 -1.267 -9.691 1.00 52.34 85 TYR A O 19
ATOM 36808 N N . ALA A 1 86 ? -7.002 -0.497 -9.180 1.00 5.23 86 ALA A N 19
ATOM 36809 C CA . ALA A 1 86 ? -7.428 0.893 -9.115 1.00 73.11 86 ALA A CA 19
ATOM 36810 C C . ALA A 1 86 ? -7.747 1.421 -10.513 1.00 73.43 86 ALA A C 19
ATOM 36811 O O . ALA A 1 86 ? -8.750 2.105 -10.718 1.00 21.31 86 ALA A O 19
ATOM 36818 N N . VAL A 1 87 ? -6.890 1.080 -11.473 1.00 63.33 87 VAL A N 19
ATOM 36819 C CA . VAL A 1 87 ? -7.059 1.510 -12.862 1.00 74.32 87 VAL A CA 19
ATOM 36820 C C . VAL A 1 87 ? -8.255 0.814 -13.526 1.00 12.11 87 VAL A C 19
ATOM 36821 O O . VAL A 1 87 ? -8.738 1.257 -14.569 1.00 52.20 87 VAL A O 19
ATOM 36834 N N . GLN A 1 88 ? -8.754 -0.253 -12.904 1.00 21.23 88 GLN A N 19
ATOM 36835 C CA . GLN A 1 88 ? -9.950 -0.931 -13.404 1.00 12.41 88 GLN A CA 19
ATOM 36836 C C . GLN A 1 88 ? -11.104 0.059 -13.564 1.00 34.40 88 GLN A C 19
ATOM 36837 O O . GLN A 1 88 ? -11.858 -0.002 -14.535 1.00 10.43 88 GLN A O 19
ATOM 36851 N N . ASN A 1 89 ? -11.240 0.969 -12.603 1.00 63.30 89 ASN A N 19
ATOM 36852 C CA . ASN A 1 89 ? -12.189 2.070 -12.731 1.00 73.12 89 ASN A CA 19
ATOM 36853 C C . ASN A 1 89 ? -11.423 3.354 -13.033 1.00 30.44 89 ASN A C 19
ATOM 36854 O O . ASN A 1 89 ? -11.990 4.341 -13.499 1.00 53.32 89 ASN A O 19
ATOM 36865 N N . ASP A 1 90 ? -10.119 3.293 -12.772 1.00 34.52 90 ASP A N 19
ATOM 36866 C CA . ASP A 1 90 ? -9.171 4.378 -13.038 1.00 63.22 90 ASP A CA 19
ATOM 36867 C C . ASP A 1 90 ? -9.550 5.669 -12.323 1.00 21.22 90 ASP A C 19
ATOM 36868 O O . ASP A 1 90 ? -10.299 6.496 -12.843 1.00 42.01 90 ASP A O 19
ATOM 36877 N N . TYR A 1 91 ? -9.029 5.830 -11.116 1.00 11.30 91 TYR A N 19
ATOM 36878 C CA . TYR A 1 91 ? -9.249 7.043 -10.345 1.00 52.14 91 TYR A CA 19
ATOM 36879 C C . TYR A 1 91 ? -8.018 7.940 -10.418 1.00 50.41 91 TYR A C 19
ATOM 36880 O O . TYR A 1 91 ? -8.051 9.097 -10.008 1.00 21.13 91 TYR A O 19
ATOM 36898 N N . ILE A 1 92 ? -6.935 7.396 -10.953 1.00 2.41 92 ILE A N 19
ATOM 36899 C CA . ILE A 1 92 ? -5.657 8.093 -10.954 1.00 13.31 92 ILE A CA 19
ATOM 36900 C C . ILE A 1 92 ? -5.371 8.756 -12.297 1.00 61.12 92 ILE A C 19
ATOM 36901 O O . ILE A 1 92 ? -4.726 9.804 -12.339 1.00 33.41 92 ILE A O 19
ATOM 36917 N N . ASP A 1 93 ? -5.832 8.136 -13.384 1.00 63.21 93 ASP A N 19
ATOM 36918 C CA . ASP A 1 93 ? -5.704 8.702 -14.733 1.00 12.43 93 ASP A CA 19
ATOM 36919 C C . ASP A 1 93 ? -4.230 8.839 -15.138 1.00 74.12 93 ASP A C 19
ATOM 36920 O O . ASP A 1 93 ? -3.867 9.677 -15.962 1.00 44.52 93 ASP A O 19
ATOM 36929 N N . SER A 1 94 ? -3.372 8.001 -14.568 1.00 44.21 94 SER A N 19
ATOM 36930 C CA . SER A 1 94 ? -1.940 8.079 -14.858 1.00 75.55 94 SER A CA 19
ATOM 36931 C C . SER A 1 94 ? -1.229 6.731 -14.695 1.00 44.42 94 SER A C 19
ATOM 36932 O O . SER A 1 94 ? -0.115 6.565 -15.186 1.00 74.13 94 SER A O 19
ATOM 36940 N N . ASN A 1 95 ? -1.890 5.771 -14.044 1.00 45.00 95 ASN A N 19
ATOM 36941 C CA . ASN A 1 95 ? -1.265 4.501 -13.664 1.00 71.41 95 ASN A CA 19
ATOM 36942 C C . ASN A 1 95 ? 0.095 4.728 -12.996 1.00 3.01 95 ASN A C 19
ATOM 36943 O O . ASN A 1 95 ? 1.141 4.563 -13.624 1.00 64.33 95 ASN A O 19
ATOM 36954 N N . PRO A 1 96 ? 0.094 5.148 -11.719 1.00 4.55 96 PRO A N 19
ATOM 36955 C CA . PRO A 1 96 ? 1.319 5.383 -10.964 1.00 43.21 96 PRO A CA 19
ATOM 36956 C C . PRO A 1 96 ? 1.964 4.080 -10.501 1.00 61.20 96 PRO A C 19
ATOM 36957 O O . PRO A 1 96 ? 1.553 2.992 -10.908 1.00 24.21 96 PRO A O 19
ATOM 36968 N N . ALA A 1 97 ? 2.983 4.210 -9.654 1.00 10.12 97 ALA A N 19
ATOM 36969 C CA . ALA A 1 97 ? 3.765 3.070 -9.158 1.00 21.14 97 ALA A CA 19
ATOM 36970 C C . ALA A 1 97 ? 4.533 2.383 -10.289 1.00 13.33 97 ALA A C 19
ATOM 36971 O O . ALA A 1 97 ? 5.201 1.371 -10.078 1.00 21.33 97 ALA A O 19
ATOM 36978 N N . SER A 1 98 ? 4.431 2.943 -11.484 1.00 25.30 98 SER A N 19
ATOM 36979 C CA . SER A 1 98 ? 5.182 2.476 -12.632 1.00 62.01 98 SER A CA 19
ATOM 36980 C C . SER A 1 98 ? 6.617 2.968 -12.532 1.00 22.33 98 SER A C 19
ATOM 36981 O O . SER A 1 98 ? 7.553 2.180 -12.389 1.00 1.14 98 SER A O 19
ATOM 36989 N N . ASP A 1 99 ? 6.778 4.284 -12.593 1.00 55.30 99 ASP A N 19
ATOM 36990 C CA . ASP A 1 99 ? 8.069 4.902 -12.345 1.00 23.11 99 ASP A CA 19
ATOM 36991 C C . ASP A 1 99 ? 8.260 5.041 -10.843 1.00 12.30 99 ASP A C 19
ATOM 36992 O O . ASP A 1 99 ? 8.007 6.097 -10.262 1.00 51.51 99 ASP A O 19
ATOM 37001 N N . MET A 1 100 ? 8.639 3.940 -10.220 1.00 71.31 100 MET A N 19
ATOM 37002 C CA . MET A 1 100 ? 8.783 3.868 -8.773 1.00 54.34 100 MET A CA 19
ATOM 37003 C C . MET A 1 100 ? 9.762 2.754 -8.428 1.00 52.34 100 MET A C 19
ATOM 37004 O O . MET A 1 100 ? 10.743 2.964 -7.716 1.00 53.33 100 MET A O 19
ATOM 37018 N N . ALA A 1 101 ? 9.495 1.574 -8.967 1.00 23.43 101 ALA A N 19
ATOM 37019 C CA . ALA A 1 101 ? 10.391 0.445 -8.837 1.00 22.24 101 ALA A CA 19
ATOM 37020 C C . ALA A 1 101 ? 10.796 -0.027 -10.226 1.00 34.20 101 ALA A C 19
ATOM 37021 O O . ALA A 1 101 ? 10.091 0.233 -11.200 1.00 71.41 101 ALA A O 19
ATOM 37028 N N . GLY A 1 102 ? 11.924 -0.702 -10.321 1.00 23.11 102 GLY A N 19
ATOM 37029 C CA . GLY A 1 102 ? 12.404 -1.147 -11.613 1.00 33.11 102 GLY A CA 19
ATOM 37030 C C . GLY A 1 102 ? 13.593 -2.076 -11.504 1.00 4.03 102 GLY A C 19
ATOM 37031 O O . GLY A 1 102 ? 13.639 -2.933 -10.623 1.00 34.32 102 GLY A O 19
ATOM 37035 N N . ALA A 1 103 ? 14.560 -1.898 -12.391 1.00 64.12 103 ALA A N 19
ATOM 37036 C CA . ALA A 1 103 ? 15.737 -2.748 -12.433 1.00 52.21 103 ALA A CA 19
ATOM 37037 C C . ALA A 1 103 ? 16.879 -2.117 -11.653 1.00 10.23 103 ALA A C 19
ATOM 37038 O O . ALA A 1 103 ? 17.582 -1.245 -12.160 1.00 52.13 103 ALA A O 19
ATOM 37045 N N . LEU A 1 104 ? 17.034 -2.543 -10.411 1.00 71.44 104 LEU A N 19
ATOM 37046 C CA . LEU A 1 104 ? 18.083 -2.020 -9.545 1.00 31.52 104 LEU A CA 19
ATOM 37047 C C . LEU A 1 104 ? 19.454 -2.547 -9.955 1.00 74.23 104 LEU A C 19
ATOM 37048 O O . LEU A 1 104 ? 20.287 -1.794 -10.464 1.00 55.21 104 LEU A O 19
ATOM 37064 N N . SER A 1 105 ? 19.679 -3.839 -9.748 1.00 44.02 105 SER A N 19
ATOM 37065 C CA . SER A 1 105 ? 20.990 -4.433 -9.976 1.00 44.53 105 SER A CA 19
ATOM 37066 C C . SER A 1 105 ? 20.852 -5.817 -10.610 1.00 75.24 105 SER A C 19
ATOM 37067 O O . SER A 1 105 ? 21.584 -6.748 -10.269 1.00 71.14 105 SER A O 19
ATOM 37075 N N . THR A 1 106 ? 19.934 -5.935 -11.554 1.00 74.43 106 THR A N 19
ATOM 37076 C CA . THR A 1 106 ? 19.669 -7.204 -12.213 1.00 45.05 106 THR A CA 19
ATOM 37077 C C . THR A 1 106 ? 20.663 -7.455 -13.347 1.00 54.21 106 THR A C 19
ATOM 37078 O O . THR A 1 106 ? 20.453 -7.024 -14.482 1.00 24.42 106 THR A O 19
ATOM 37089 N N . THR A 1 107 ? 21.765 -8.119 -13.021 1.00 11.44 107 THR A N 19
ATOM 37090 C CA . THR A 1 107 ? 22.790 -8.442 -14.003 1.00 23.21 107 THR A CA 19
ATOM 37091 C C . THR A 1 107 ? 23.484 -9.750 -13.624 1.00 63.13 107 THR A C 19
ATOM 37092 O O . THR A 1 107 ? 23.512 -10.126 -12.451 1.00 51.51 107 THR A O 19
ATOM 37103 N N . LYS A 1 108 ? 24.045 -10.432 -14.614 1.00 44.33 108 LYS A N 19
ATOM 37104 C CA . LYS A 1 108 ? 24.748 -11.683 -14.388 1.00 34.12 108 LYS A CA 19
ATOM 37105 C C . LYS A 1 108 ? 25.843 -11.864 -15.434 1.00 3.54 108 LYS A C 19
ATOM 37106 O O . LYS A 1 108 ? 25.977 -11.050 -16.352 1.00 4.25 108 LYS A O 19
ATOM 37125 N N . ALA A 1 109 ? 26.622 -12.922 -15.279 1.00 62.23 109 ALA A N 19
ATOM 37126 C CA . ALA A 1 109 ? 27.708 -13.240 -16.203 1.00 64.34 109 ALA A CA 19
ATOM 37127 C C . ALA A 1 109 ? 28.111 -14.708 -16.074 1.00 32.13 109 ALA A C 19
ATOM 37128 O O . ALA A 1 109 ? 29.265 -15.072 -16.325 1.00 11.34 109 ALA A O 19
ATOM 37135 N N . ARG A 1 110 ? 27.140 -15.539 -15.692 1.00 34.12 110 ARG A N 19
ATOM 37136 C CA . ARG A 1 110 ? 27.353 -16.970 -15.479 1.00 65.21 110 ARG A CA 19
ATOM 37137 C C . ARG A 1 110 ? 28.028 -17.628 -16.675 1.00 41.03 110 ARG A C 19
ATOM 37138 O O . ARG A 1 110 ? 27.529 -17.557 -17.799 1.00 30.42 110 ARG A O 19
ATOM 37159 N N . HIS A 1 111 ? 29.160 -18.269 -16.425 1.00 41.54 111 HIS A N 19
ATOM 37160 C CA . HIS A 1 111 ? 29.898 -18.947 -17.480 1.00 41.31 111 HIS A CA 19
ATOM 37161 C C . HIS A 1 111 ? 30.613 -20.183 -16.939 1.00 64.43 111 HIS A C 19
ATOM 37162 O O . HIS A 1 111 ? 31.712 -20.085 -16.392 1.00 52.44 111 HIS A O 19
ATOM 37177 N N . TYR A 1 112 ? 29.973 -21.335 -17.084 1.00 61.34 112 TYR A N 19
ATOM 37178 C CA . TYR A 1 112 ? 30.577 -22.611 -16.718 1.00 60.11 112 TYR A CA 19
ATOM 37179 C C . TYR A 1 112 ? 29.830 -23.750 -17.413 1.00 12.24 112 TYR A C 19
ATOM 37180 O O . TYR A 1 112 ? 28.710 -24.095 -17.030 1.00 52.52 112 TYR A O 19
ATOM 37198 N N . PRO A 1 113 ? 30.422 -24.314 -18.474 1.00 73.12 113 PRO A N 19
ATOM 37199 C CA . PRO A 1 113 ? 29.831 -25.428 -19.215 1.00 22.15 113 PRO A CA 19
ATOM 37200 C C . PRO A 1 113 ? 30.000 -26.760 -18.486 1.00 35.43 113 PRO A C 19
ATOM 37201 O O . PRO A 1 113 ? 29.073 -27.243 -17.832 1.00 73.21 113 PRO A O 19
ATOM 37212 N N . LEU A 1 114 ? 31.188 -27.343 -18.590 1.00 30.01 114 LEU A N 19
ATOM 37213 C CA . LEU A 1 114 ? 31.481 -28.610 -17.934 1.00 15.33 114 LEU A CA 19
ATOM 37214 C C . LEU A 1 114 ? 32.913 -28.604 -17.415 1.00 42.43 114 LEU A C 19
ATOM 37215 O O . LEU A 1 114 ? 33.187 -29.073 -16.307 1.00 71.25 114 LEU A O 19
ATOM 37231 N N . GLU A 1 115 ? 33.808 -28.063 -18.240 1.00 35.25 115 GLU A N 19
ATOM 37232 C CA . GLU A 1 115 ? 35.228 -27.922 -17.925 1.00 70.04 115 GLU A CA 19
ATOM 37233 C C . GLU A 1 115 ? 35.943 -29.273 -17.913 1.00 60.12 115 GLU A C 19
ATOM 37234 O O . GLU A 1 115 ? 36.744 -29.563 -18.802 1.00 72.10 115 GLU A O 19
ATOM 37246 N N . HIS A 1 116 ? 35.649 -30.094 -16.915 1.00 4.33 116 HIS A N 19
ATOM 37247 C CA . HIS A 1 116 ? 36.311 -31.380 -16.771 1.00 53.34 116 HIS A CA 19
ATOM 37248 C C . HIS A 1 116 ? 35.893 -32.328 -17.888 1.00 14.11 116 HIS A C 19
ATOM 37249 O O . HIS A 1 116 ? 34.740 -32.756 -17.963 1.00 32.31 116 HIS A O 19
ATOM 37264 N N . HIS A 1 117 ? 36.841 -32.648 -18.746 1.00 21.32 117 HIS A N 19
ATOM 37265 C CA . HIS A 1 117 ? 36.612 -33.551 -19.857 1.00 2.24 117 HIS A CA 19
ATOM 37266 C C . HIS A 1 117 ? 37.639 -34.673 -19.820 1.00 72.23 117 HIS A C 19
ATOM 37267 O O . HIS A 1 117 ? 38.816 -34.465 -20.117 1.00 14.10 117 HIS A O 19
ATOM 37282 N N . HIS A 1 118 ? 37.191 -35.853 -19.434 1.00 14.44 118 HIS A N 19
ATOM 37283 C CA . HIS A 1 118 ? 38.070 -37.006 -19.324 1.00 40.12 118 HIS A CA 19
ATOM 37284 C C . HIS A 1 118 ? 37.341 -38.248 -19.807 1.00 24.11 118 HIS A C 19
ATOM 37285 O O . HIS A 1 118 ? 36.180 -38.464 -19.463 1.00 51.12 118 HIS A O 19
ATOM 37300 N N . HIS A 1 119 ? 38.011 -39.053 -20.614 1.00 34.24 119 HIS A N 19
ATOM 37301 C CA . HIS A 1 119 ? 37.385 -40.226 -21.196 1.00 24.14 119 HIS A CA 19
ATOM 37302 C C . HIS A 1 119 ? 37.968 -41.509 -20.623 1.00 33.34 119 HIS A C 19
ATOM 37303 O O . HIS A 1 119 ? 39.167 -41.763 -20.730 1.00 30.13 119 HIS A O 19
ATOM 37318 N N . HIS A 1 120 ? 37.111 -42.309 -20.010 1.00 44.03 120 HIS A N 19
ATOM 37319 C CA . HIS A 1 120 ? 37.500 -43.632 -19.544 1.00 2.10 120 HIS A CA 19
ATOM 37320 C C . HIS A 1 120 ? 36.941 -44.688 -20.485 1.00 74.15 120 HIS A C 19
ATOM 37321 O O . HIS A 1 120 ? 36.117 -44.377 -21.347 1.00 64.43 120 HIS A O 19
ATOM 37336 N N . HIS A 1 121 ? 37.388 -45.924 -20.328 1.00 5.13 121 HIS A N 19
ATOM 37337 C CA . HIS A 1 121 ? 36.849 -47.026 -21.111 1.00 3.12 121 HIS A CA 19
ATOM 37338 C C . HIS A 1 121 ? 35.433 -47.333 -20.649 1.00 73.41 121 HIS A C 19
ATOM 37339 O O . HIS A 1 121 ? 34.528 -47.409 -21.502 1.00 37.70 121 HIS A O 19
ATOM 37355 N N . MET A 1 1 ? -32.926 0.436 -4.053 1.00 45.35 1 MET A N 20
ATOM 37356 C CA . MET A 1 1 ? -31.988 -0.319 -3.193 1.00 2.34 1 MET A CA 20
ATOM 37357 C C . MET A 1 1 ? -30.740 0.508 -2.936 1.00 54.31 1 MET A C 20
ATOM 37358 O O . MET A 1 1 ? -30.662 1.663 -3.351 1.00 62.24 1 MET A O 20
ATOM 37374 N N . GLU A 1 2 ? -29.766 -0.086 -2.265 1.00 4.33 2 GLU A N 20
ATOM 37375 C CA . GLU A 1 2 ? -28.535 0.610 -1.934 1.00 44.45 2 GLU A CA 20
ATOM 37376 C C . GLU A 1 2 ? -27.512 0.476 -3.056 1.00 12.43 2 GLU A C 20
ATOM 37377 O O . GLU A 1 2 ? -27.497 -0.515 -3.789 1.00 2.41 2 GLU A O 20
ATOM 37389 N N . ASN A 1 3 ? -26.672 1.486 -3.188 1.00 71.31 3 ASN A N 20
ATOM 37390 C CA . ASN A 1 3 ? -25.586 1.474 -4.153 1.00 0.41 3 ASN A CA 20
ATOM 37391 C C . ASN A 1 3 ? -24.330 2.056 -3.513 1.00 22.25 3 ASN A C 20
ATOM 37392 O O . ASN A 1 3 ? -24.187 3.273 -3.391 1.00 13.12 3 ASN A O 20
ATOM 37403 N N . SER A 1 4 ? -23.441 1.182 -3.070 1.00 52.13 4 SER A N 20
ATOM 37404 C CA . SER A 1 4 ? -22.219 1.609 -2.421 1.00 44.33 4 SER A CA 20
ATOM 37405 C C . SER A 1 4 ? -21.072 1.678 -3.424 1.00 2.21 4 SER A C 20
ATOM 37406 O O . SER A 1 4 ? -20.508 0.651 -3.815 1.00 63.43 4 SER A O 20
ATOM 37414 N N . GLY A 1 5 ? -20.752 2.891 -3.859 1.00 51.14 5 GLY A N 20
ATOM 37415 C CA . GLY A 1 5 ? -19.611 3.087 -4.724 1.00 5.11 5 GLY A CA 20
ATOM 37416 C C . GLY A 1 5 ? -18.326 3.015 -3.935 1.00 43.24 5 GLY A C 20
ATOM 37417 O O . GLY A 1 5 ? -17.528 2.091 -4.121 1.00 13.12 5 GLY A O 20
ATOM 37421 N N . ALA A 1 6 ? -18.155 3.985 -3.038 1.00 41.33 6 ALA A N 20
ATOM 37422 C CA . ALA A 1 6 ? -17.034 4.024 -2.104 1.00 43.14 6 ALA A CA 20
ATOM 37423 C C . ALA A 1 6 ? -15.698 3.774 -2.794 1.00 32.24 6 ALA A C 20
ATOM 37424 O O . ALA A 1 6 ? -14.991 2.817 -2.471 1.00 2.15 6 ALA A O 20
ATOM 37431 N N . TYR A 1 7 ? -15.360 4.630 -3.747 1.00 50.34 7 TYR A N 20
ATOM 37432 C CA . TYR A 1 7 ? -14.089 4.524 -4.437 1.00 50.32 7 TYR A CA 20
ATOM 37433 C C . TYR A 1 7 ? -12.967 4.980 -3.506 1.00 70.55 7 TYR A C 20
ATOM 37434 O O . TYR A 1 7 ? -12.716 6.170 -3.315 1.00 30.12 7 TYR A O 20
ATOM 37452 N N . THR A 1 8 ? -12.340 4.009 -2.879 1.00 34.13 8 THR A N 20
ATOM 37453 C CA . THR A 1 8 ? -11.321 4.269 -1.885 1.00 44.23 8 THR A CA 20
ATOM 37454 C C . THR A 1 8 ? -10.173 3.280 -2.049 1.00 24.54 8 THR A C 20
ATOM 37455 O O . THR A 1 8 ? -10.380 2.161 -2.525 1.00 70.45 8 THR A O 20
ATOM 37466 N N . PHE A 1 9 ? -8.973 3.702 -1.671 1.00 1.01 9 PHE A N 20
ATOM 37467 C CA . PHE A 1 9 ? -7.796 2.842 -1.729 1.00 34.02 9 PHE A CA 20
ATOM 37468 C C . PHE A 1 9 ? -8.046 1.549 -0.949 1.00 21.25 9 PHE A C 20
ATOM 37469 O O . PHE A 1 9 ? -7.699 0.457 -1.403 1.00 41.24 9 PHE A O 20
ATOM 37486 N N . GLU A 1 10 ? -8.667 1.688 0.219 1.00 53.54 10 GLU A N 20
ATOM 37487 C CA . GLU A 1 10 ? -8.992 0.544 1.065 1.00 13.02 10 GLU A CA 20
ATOM 37488 C C . GLU A 1 10 ? -9.958 -0.410 0.367 1.00 4.54 10 GLU A C 20
ATOM 37489 O O . GLU A 1 10 ? -9.834 -1.625 0.495 1.00 75.14 10 GLU A O 20
ATOM 37501 N N . THR A 1 11 ? -10.917 0.150 -0.366 1.00 43.33 11 THR A N 20
ATOM 37502 C CA . THR A 1 11 ? -11.916 -0.646 -1.070 1.00 32.25 11 THR A CA 20
ATOM 37503 C C . THR A 1 11 ? -11.253 -1.526 -2.129 1.00 60.44 11 THR A C 20
ATOM 37504 O O . THR A 1 11 ? -11.568 -2.710 -2.262 1.00 72.05 11 THR A O 20
ATOM 37515 N N . ILE A 1 12 ? -10.317 -0.938 -2.864 1.00 13.44 12 ILE A N 20
ATOM 37516 C CA . ILE A 1 12 ? -9.568 -1.655 -3.887 1.00 11.44 12 ILE A CA 20
ATOM 37517 C C . ILE A 1 12 ? -8.727 -2.761 -3.255 1.00 53.14 12 ILE A C 20
ATOM 37518 O O . ILE A 1 12 ? -8.676 -3.888 -3.753 1.00 0.15 12 ILE A O 20
ATOM 37534 N N . ALA A 1 13 ? -8.082 -2.432 -2.145 1.00 63.04 13 ALA A N 20
ATOM 37535 C CA . ALA A 1 13 ? -7.276 -3.398 -1.414 1.00 50.51 13 ALA A CA 20
ATOM 37536 C C . ALA A 1 13 ? -8.145 -4.516 -0.848 1.00 54.22 13 ALA A C 20
ATOM 37537 O O . ALA A 1 13 ? -7.724 -5.668 -0.776 1.00 25.34 13 ALA A O 20
ATOM 37544 N N . ARG A 1 14 ? -9.368 -4.159 -0.467 1.00 30.24 14 ARG A N 20
ATOM 37545 C CA . ARG A 1 14 ? -10.316 -5.099 0.120 1.00 14.31 14 ARG A CA 20
ATOM 37546 C C . ARG A 1 14 ? -10.623 -6.239 -0.854 1.00 43.11 14 ARG A C 20
ATOM 37547 O O . ARG A 1 14 ? -10.818 -7.382 -0.436 1.00 31.25 14 ARG A O 20
ATOM 37568 N N . GLU A 1 15 ? -10.639 -5.917 -2.146 1.00 24.31 15 GLU A N 20
ATOM 37569 C CA . GLU A 1 15 ? -10.961 -6.889 -3.187 1.00 22.21 15 GLU A CA 20
ATOM 37570 C C . GLU A 1 15 ? -10.007 -8.085 -3.153 1.00 10.24 15 GLU A C 20
ATOM 37571 O O . GLU A 1 15 ? -10.433 -9.222 -2.948 1.00 34.42 15 GLU A O 20
ATOM 37583 N N . TRP A 1 16 ? -8.714 -7.828 -3.308 1.00 14.13 16 TRP A N 20
ATOM 37584 C CA . TRP A 1 16 ? -7.739 -8.912 -3.355 1.00 41.22 16 TRP A CA 20
ATOM 37585 C C . TRP A 1 16 ? -7.420 -9.417 -1.950 1.00 1.33 16 TRP A C 20
ATOM 37586 O O . TRP A 1 16 ? -6.992 -10.558 -1.775 1.00 4.52 16 TRP A O 20
ATOM 37607 N N . HIS A 1 17 ? -7.620 -8.560 -0.951 1.00 52.31 17 HIS A N 20
ATOM 37608 C CA . HIS A 1 17 ? -7.449 -8.950 0.446 1.00 14.44 17 HIS A CA 20
ATOM 37609 C C . HIS A 1 17 ? -8.389 -10.099 0.818 1.00 62.05 17 HIS A C 20
ATOM 37610 O O . HIS A 1 17 ? -8.050 -10.927 1.663 1.00 71.41 17 HIS A O 20
ATOM 37625 N N . GLU A 1 18 ? -9.557 -10.150 0.181 1.00 64.43 18 GLU A N 20
ATOM 37626 C CA . GLU A 1 18 ? -10.561 -11.161 0.508 1.00 55.22 18 GLU A CA 20
ATOM 37627 C C . GLU A 1 18 ? -10.109 -12.551 0.055 1.00 74.10 18 GLU A C 20
ATOM 37628 O O . GLU A 1 18 ? -10.582 -13.564 0.571 1.00 73.02 18 GLU A O 20
ATOM 37640 N N . SER A 1 19 ? -9.185 -12.595 -0.901 1.00 54.53 19 SER A N 20
ATOM 37641 C CA . SER A 1 19 ? -8.649 -13.862 -1.385 1.00 25.03 19 SER A CA 20
ATOM 37642 C C . SER A 1 19 ? -7.962 -14.621 -0.248 1.00 73.41 19 SER A C 20
ATOM 37643 O O . SER A 1 19 ? -7.999 -15.854 -0.203 1.00 30.22 19 SER A O 20
ATOM 37651 N N . ASN A 1 20 ? -7.343 -13.868 0.663 1.00 44.21 20 ASN A N 20
ATOM 37652 C CA . ASN A 1 20 ? -6.756 -14.422 1.884 1.00 61.41 20 ASN A CA 20
ATOM 37653 C C . ASN A 1 20 ? -5.682 -15.470 1.603 1.00 33.00 20 ASN A C 20
ATOM 37654 O O . ASN A 1 20 ? -5.131 -15.543 0.504 1.00 23.31 20 ASN A O 20
ATOM 37665 N N . LYS A 1 21 ? -5.378 -16.265 2.623 1.00 41.45 21 LYS A N 20
ATOM 37666 C CA . LYS A 1 21 ? -4.347 -17.284 2.527 1.00 21.52 21 LYS A CA 20
ATOM 37667 C C . LYS A 1 21 ? -4.749 -18.486 3.356 1.00 62.51 21 LYS A C 20
ATOM 37668 O O . LYS A 1 21 ? -5.351 -19.440 2.861 1.00 44.43 21 LYS A O 20
ATOM 37687 N N . ARG A 1 22 ? -4.414 -18.403 4.627 1.00 10.34 22 ARG A N 20
ATOM 37688 C CA . ARG A 1 22 ? -4.816 -19.391 5.609 1.00 51.23 22 ARG A CA 20
ATOM 37689 C C . ARG A 1 22 ? -5.907 -18.792 6.490 1.00 24.20 22 ARG A C 20
ATOM 37690 O O . ARG A 1 22 ? -6.278 -17.632 6.314 1.00 1.24 22 ARG A O 20
ATOM 37711 N N . TRP A 1 23 ? -6.408 -19.574 7.433 1.00 54.44 23 TRP A N 20
ATOM 37712 C CA . TRP A 1 23 ? -7.500 -19.133 8.297 1.00 30.35 23 TRP A CA 20
ATOM 37713 C C . TRP A 1 23 ? -7.010 -18.155 9.359 1.00 34.25 23 TRP A C 20
ATOM 37714 O O . TRP A 1 23 ? -6.300 -18.535 10.294 1.00 75.14 23 TRP A O 20
ATOM 37735 N N . SER A 1 24 ? -7.368 -16.892 9.187 1.00 23.45 24 SER A N 20
ATOM 37736 C CA . SER A 1 24 ? -7.057 -15.845 10.156 1.00 34.53 24 SER A CA 20
ATOM 37737 C C . SER A 1 24 ? -8.042 -14.695 9.985 1.00 40.05 24 SER A C 20
ATOM 37738 O O . SER A 1 24 ? -7.705 -13.532 10.211 1.00 51.22 24 SER A O 20
ATOM 37746 N N . GLU A 1 25 ? -9.271 -15.053 9.626 1.00 71.33 25 GLU A N 20
ATOM 37747 C CA . GLU A 1 25 ? -10.295 -14.095 9.209 1.00 51.42 25 GLU A CA 20
ATOM 37748 C C . GLU A 1 25 ? -10.506 -12.980 10.226 1.00 60.01 25 GLU A C 20
ATOM 37749 O O . GLU A 1 25 ? -10.498 -11.801 9.878 1.00 74.31 25 GLU A O 20
ATOM 37761 N N . ASP A 1 26 ? -10.682 -13.356 11.481 1.00 61.34 26 ASP A N 20
ATOM 37762 C CA . ASP A 1 26 ? -10.991 -12.398 12.537 1.00 41.11 26 ASP A CA 20
ATOM 37763 C C . ASP A 1 26 ? -9.779 -11.531 12.831 1.00 55.34 26 ASP A C 20
ATOM 37764 O O . ASP A 1 26 ? -9.906 -10.364 13.191 1.00 53.54 26 ASP A O 20
ATOM 37773 N N . HIS A 1 27 ? -8.607 -12.117 12.647 1.00 40.12 27 HIS A N 20
ATOM 37774 C CA . HIS A 1 27 ? -7.338 -11.456 12.928 1.00 14.41 27 HIS A CA 20
ATOM 37775 C C . HIS A 1 27 ? -6.997 -10.434 11.843 1.00 63.11 27 HIS A C 20
ATOM 37776 O O . HIS A 1 27 ? -6.200 -9.521 12.064 1.00 11.12 27 HIS A O 20
ATOM 37791 N N . ARG A 1 28 ? -7.556 -10.641 10.655 1.00 33.10 28 ARG A N 20
ATOM 37792 C CA . ARG A 1 28 ? -7.298 -9.784 9.493 1.00 2.33 28 ARG A CA 20
ATOM 37793 C C . ARG A 1 28 ? -7.455 -8.289 9.803 1.00 35.12 28 ARG A C 20
ATOM 37794 O O . ARG A 1 28 ? -6.757 -7.461 9.215 1.00 0.32 28 ARG A O 20
ATOM 37815 N N . SER A 1 29 ? -8.366 -7.949 10.708 1.00 62.15 29 SER A N 20
ATOM 37816 C CA . SER A 1 29 ? -8.587 -6.556 11.090 1.00 53.33 29 SER A CA 20
ATOM 37817 C C . SER A 1 29 ? -7.322 -5.964 11.711 1.00 3.54 29 SER A C 20
ATOM 37818 O O . SER A 1 29 ? -6.919 -4.845 11.382 1.00 11.21 29 SER A O 20
ATOM 37826 N N . ARG A 1 30 ? -6.690 -6.731 12.593 1.00 73.32 30 ARG A N 20
ATOM 37827 C CA . ARG A 1 30 ? -5.437 -6.323 13.214 1.00 70.54 30 ARG A CA 20
ATOM 37828 C C . ARG A 1 30 ? -4.364 -6.134 12.150 1.00 62.12 30 ARG A C 20
ATOM 37829 O O . ARG A 1 30 ? -3.557 -5.210 12.221 1.00 50.43 30 ARG A O 20
ATOM 37850 N N . VAL A 1 31 ? -4.378 -7.019 11.158 1.00 53.21 31 VAL A N 20
ATOM 37851 C CA . VAL A 1 31 ? -3.425 -6.962 10.058 1.00 51.11 31 VAL A CA 20
ATOM 37852 C C . VAL A 1 31 ? -3.630 -5.689 9.242 1.00 71.30 31 VAL A C 20
ATOM 37853 O O . VAL A 1 31 ? -2.670 -5.058 8.808 1.00 22.20 31 VAL A O 20
ATOM 37866 N N . LEU A 1 32 ? -4.890 -5.318 9.051 1.00 61.31 32 LEU A N 20
ATOM 37867 C CA . LEU A 1 32 ? -5.231 -4.099 8.329 1.00 32.55 32 LEU A CA 20
ATOM 37868 C C . LEU A 1 32 ? -4.684 -2.886 9.080 1.00 43.33 32 LEU A C 20
ATOM 37869 O O . LEU A 1 32 ? -4.149 -1.954 8.478 1.00 0.03 32 LEU A O 20
ATOM 37885 N N . ARG A 1 33 ? -4.802 -2.923 10.399 1.00 21.23 33 ARG A N 20
ATOM 37886 C CA . ARG A 1 33 ? -4.269 -1.863 11.246 1.00 31.01 33 ARG A CA 20
ATOM 37887 C C . ARG A 1 33 ? -2.747 -1.830 11.170 1.00 45.40 33 ARG A C 20
ATOM 37888 O O . ARG A 1 33 ? -2.145 -0.767 11.058 1.00 71.32 33 ARG A O 20
ATOM 37909 N N . TYR A 1 34 ? -2.132 -3.006 11.226 1.00 21.21 34 TYR A N 20
ATOM 37910 C CA . TYR A 1 34 ? -0.684 -3.132 11.070 1.00 40.33 34 TYR A CA 20
ATOM 37911 C C . TYR A 1 34 ? -0.240 -2.590 9.711 1.00 53.34 34 TYR A C 20
ATOM 37912 O O . TYR A 1 34 ? 0.790 -1.922 9.598 1.00 62.34 34 TYR A O 20
ATOM 37930 N N . LEU A 1 35 ? -1.029 -2.886 8.686 1.00 1.25 35 LEU A N 20
ATOM 37931 C CA . LEU A 1 35 ? -0.759 -2.415 7.334 1.00 45.14 35 LEU A CA 20
ATOM 37932 C C . LEU A 1 35 ? -0.787 -0.888 7.307 1.00 54.32 35 LEU A C 20
ATOM 37933 O O . LEU A 1 35 ? 0.069 -0.248 6.700 1.00 23.55 35 LEU A O 20
ATOM 37949 N N . GLU A 1 36 ? -1.760 -0.316 8.000 1.00 35.41 36 GLU A N 20
ATOM 37950 C CA . GLU A 1 36 ? -1.879 1.129 8.117 1.00 41.14 36 GLU A CA 20
ATOM 37951 C C . GLU A 1 36 ? -0.694 1.700 8.904 1.00 54.44 36 GLU A C 20
ATOM 37952 O O . GLU A 1 36 ? -0.172 2.759 8.575 1.00 53.45 36 GLU A O 20
ATOM 37964 N N . LEU A 1 37 ? -0.258 0.971 9.924 1.00 73.22 37 LEU A N 20
ATOM 37965 C CA . LEU A 1 37 ? 0.828 1.427 10.790 1.00 51.23 37 LEU A CA 20
ATOM 37966 C C . LEU A 1 37 ? 2.188 1.388 10.093 1.00 55.33 37 LEU A C 20
ATOM 37967 O O . LEU A 1 37 ? 2.943 2.359 10.149 1.00 11.24 37 LEU A O 20
ATOM 37983 N N . TYR A 1 38 ? 2.509 0.271 9.450 1.00 52.13 38 TYR A N 20
ATOM 37984 C CA . TYR A 1 38 ? 3.851 0.081 8.907 1.00 11.11 38 TYR A CA 20
ATOM 37985 C C . TYR A 1 38 ? 3.927 0.385 7.410 1.00 4.11 38 TYR A C 20
ATOM 37986 O O . TYR A 1 38 ? 4.915 0.948 6.943 1.00 65.14 38 TYR A O 20
ATOM 38004 N N . ILE A 1 39 ? 2.899 0.015 6.659 1.00 42.24 39 ILE A N 20
ATOM 38005 C CA . ILE A 1 39 ? 2.914 0.208 5.211 1.00 40.43 39 ILE A CA 20
ATOM 38006 C C . ILE A 1 39 ? 2.477 1.631 4.862 1.00 62.02 39 ILE A C 20
ATOM 38007 O O . ILE A 1 39 ? 2.935 2.213 3.879 1.00 15.11 39 ILE A O 20
ATOM 38023 N N . PHE A 1 40 ? 1.611 2.200 5.692 1.00 41.31 40 PHE A N 20
ATOM 38024 C CA . PHE A 1 40 ? 1.207 3.594 5.533 1.00 71.54 40 PHE A CA 20
ATOM 38025 C C . PHE A 1 40 ? 1.639 4.422 6.747 1.00 25.42 40 PHE A C 20
ATOM 38026 O O . PHE A 1 40 ? 0.807 5.091 7.361 1.00 1.41 40 PHE A O 20
ATOM 38043 N N . PRO A 1 41 ? 2.938 4.442 7.098 1.00 35.42 41 PRO A N 20
ATOM 38044 C CA . PRO A 1 41 ? 3.374 5.023 8.367 1.00 73.24 41 PRO A CA 20
ATOM 38045 C C . PRO A 1 41 ? 3.206 6.539 8.408 1.00 23.51 41 PRO A C 20
ATOM 38046 O O . PRO A 1 41 ? 2.529 7.072 9.287 1.00 53.54 41 PRO A O 20
ATOM 38057 N N . HIS A 1 42 ? 3.822 7.227 7.460 1.00 12.44 42 HIS A N 20
ATOM 38058 C CA . HIS A 1 42 ? 3.723 8.677 7.387 1.00 24.31 42 HIS A CA 20
ATOM 38059 C C . HIS A 1 42 ? 2.817 9.107 6.239 1.00 14.23 42 HIS A C 20
ATOM 38060 O O . HIS A 1 42 ? 2.264 10.203 6.253 1.00 70.42 42 HIS A O 20
ATOM 38075 N N . ILE A 1 43 ? 2.656 8.233 5.255 1.00 64.22 43 ILE A N 20
ATOM 38076 C CA . ILE A 1 43 ? 2.034 8.616 3.991 1.00 32.55 43 ILE A CA 20
ATOM 38077 C C . ILE A 1 43 ? 0.624 8.049 3.821 1.00 74.41 43 ILE A C 20
ATOM 38078 O O . ILE A 1 43 ? 0.069 8.077 2.724 1.00 34.10 43 ILE A O 20
ATOM 38094 N N . GLY A 1 44 ? 0.039 7.564 4.909 1.00 52.24 44 GLY A N 20
ATOM 38095 C CA . GLY A 1 44 ? -1.281 6.943 4.840 1.00 71.15 44 GLY A CA 20
ATOM 38096 C C . GLY A 1 44 ? -2.405 7.946 4.633 1.00 22.33 44 GLY A C 20
ATOM 38097 O O . GLY A 1 44 ? -3.582 7.584 4.653 1.00 22.45 44 GLY A O 20
ATOM 38101 N N . SER A 1 45 ? -2.044 9.203 4.424 1.00 42.22 45 SER A N 20
ATOM 38102 C CA . SER A 1 45 ? -3.015 10.262 4.207 1.00 3.33 45 SER A CA 20
ATOM 38103 C C . SER A 1 45 ? -3.485 10.296 2.755 1.00 64.22 45 SER A C 20
ATOM 38104 O O . SER A 1 45 ? -4.456 10.977 2.418 1.00 65.51 45 SER A O 20
ATOM 38112 N N . SER A 1 46 ? -2.797 9.555 1.899 1.00 53.53 46 SER A N 20
ATOM 38113 C CA . SER A 1 46 ? -3.101 9.555 0.480 1.00 61.44 46 SER A CA 20
ATOM 38114 C C . SER A 1 46 ? -4.080 8.445 0.108 1.00 40.02 46 SER A C 20
ATOM 38115 O O . SER A 1 46 ? -3.934 7.296 0.531 1.00 43.20 46 SER A O 20
ATOM 38123 N N . ASP A 1 47 ? -5.098 8.809 -0.660 1.00 4.03 47 ASP A N 20
ATOM 38124 C CA . ASP A 1 47 ? -6.040 7.845 -1.210 1.00 43.10 47 ASP A CA 20
ATOM 38125 C C . ASP A 1 47 ? -5.672 7.555 -2.661 1.00 14.34 47 ASP A C 20
ATOM 38126 O O . ASP A 1 47 ? -4.887 8.289 -3.259 1.00 62.33 47 ASP A O 20
ATOM 38135 N N . ILE A 1 48 ? -6.240 6.496 -3.222 1.00 41.33 48 ILE A N 20
ATOM 38136 C CA . ILE A 1 48 ? -5.920 6.073 -4.579 1.00 61.13 48 ILE A CA 20
ATOM 38137 C C . ILE A 1 48 ? -6.259 7.160 -5.607 1.00 74.24 48 ILE A C 20
ATOM 38138 O O . ILE A 1 48 ? -5.611 7.259 -6.650 1.00 41.32 48 ILE A O 20
ATOM 38154 N N . ARG A 1 49 ? -7.259 7.990 -5.307 1.00 31.53 49 ARG A N 20
ATOM 38155 C CA . ARG A 1 49 ? -7.668 9.042 -6.235 1.00 63.45 49 ARG A CA 20
ATOM 38156 C C . ARG A 1 49 ? -6.604 10.137 -6.309 1.00 34.22 49 ARG A C 20
ATOM 38157 O O . ARG A 1 49 ? -6.531 10.886 -7.284 1.00 33.00 49 ARG A O 20
ATOM 38178 N N . GLN A 1 50 ? -5.775 10.213 -5.275 1.00 13.42 50 GLN A N 20
ATOM 38179 C CA . GLN A 1 50 ? -4.716 11.207 -5.211 1.00 30.14 50 GLN A CA 20
ATOM 38180 C C . GLN A 1 50 ? -3.409 10.544 -4.790 1.00 4.13 50 GLN A C 20
ATOM 38181 O O . GLN A 1 50 ? -2.961 10.673 -3.647 1.00 52.33 50 GLN A O 20
ATOM 38195 N N . LEU A 1 51 ? -2.815 9.819 -5.722 1.00 70.23 51 LEU A N 20
ATOM 38196 C CA . LEU A 1 51 ? -1.598 9.067 -5.451 1.00 74.21 51 LEU A CA 20
ATOM 38197 C C . LEU A 1 51 ? -0.376 9.868 -5.900 1.00 41.41 51 LEU A C 20
ATOM 38198 O O . LEU A 1 51 ? -0.401 10.521 -6.946 1.00 41.42 51 LEU A O 20
ATOM 38214 N N . LYS A 1 52 ? 0.685 9.819 -5.103 1.00 35.33 52 LYS A N 20
ATOM 38215 C CA . LYS A 1 52 ? 1.900 10.570 -5.391 1.00 14.45 52 LYS A CA 20
ATOM 38216 C C . LYS A 1 52 ? 2.877 9.738 -6.216 1.00 14.43 52 LYS A C 20
ATOM 38217 O O . LYS A 1 52 ? 2.658 8.549 -6.452 1.00 35.33 52 LYS A O 20
ATOM 38236 N N . THR A 1 53 ? 3.950 10.376 -6.649 1.00 43.15 53 THR A N 20
ATOM 38237 C CA . THR A 1 53 ? 4.961 9.735 -7.469 1.00 3.41 53 THR A CA 20
ATOM 38238 C C . THR A 1 53 ? 6.071 9.167 -6.577 1.00 1.04 53 THR A C 20
ATOM 38239 O O . THR A 1 53 ? 5.871 9.002 -5.374 1.00 21.31 53 THR A O 20
ATOM 38250 N N . SER A 1 54 ? 7.231 8.871 -7.165 1.00 41.13 54 SER A N 20
ATOM 38251 C CA . SER A 1 54 ? 8.356 8.260 -6.451 1.00 12.33 54 SER A CA 20
ATOM 38252 C C . SER A 1 54 ? 8.815 9.084 -5.235 1.00 45.32 54 SER A C 20
ATOM 38253 O O . SER A 1 54 ? 9.648 8.628 -4.451 1.00 44.21 54 SER A O 20
ATOM 38261 N N . HIS A 1 55 ? 8.271 10.286 -5.075 1.00 35.22 55 HIS A N 20
ATOM 38262 C CA . HIS A 1 55 ? 8.554 11.106 -3.896 1.00 31.24 55 HIS A CA 20
ATOM 38263 C C . HIS A 1 55 ? 7.961 10.443 -2.659 1.00 2.35 55 HIS A C 20
ATOM 38264 O O . HIS A 1 55 ? 8.452 10.615 -1.544 1.00 42.11 55 HIS A O 20
ATOM 38279 N N . LEU A 1 56 ? 6.899 9.679 -2.886 1.00 20.30 56 LEU A N 20
ATOM 38280 C CA . LEU A 1 56 ? 6.212 8.943 -1.829 1.00 40.23 56 LEU A CA 20
ATOM 38281 C C . LEU A 1 56 ? 7.117 7.850 -1.252 1.00 44.32 56 LEU A C 20
ATOM 38282 O O . LEU A 1 56 ? 6.909 7.377 -0.137 1.00 21.22 56 LEU A O 20
ATOM 38298 N N . LEU A 1 57 ? 8.130 7.469 -2.023 1.00 14.42 57 LEU A N 20
ATOM 38299 C CA . LEU A 1 57 ? 9.038 6.389 -1.642 1.00 70.11 57 LEU A CA 20
ATOM 38300 C C . LEU A 1 57 ? 10.063 6.859 -0.614 1.00 61.03 57 LEU A C 20
ATOM 38301 O O . LEU A 1 57 ? 10.713 6.045 0.039 1.00 55.13 57 LEU A O 20
ATOM 38317 N N . ALA A 1 58 ? 10.195 8.172 -0.468 1.00 34.24 58 ALA A N 20
ATOM 38318 C CA . ALA A 1 58 ? 11.190 8.762 0.434 1.00 14.21 58 ALA A CA 20
ATOM 38319 C C . ALA A 1 58 ? 11.148 8.158 1.852 1.00 63.14 58 ALA A C 20
ATOM 38320 O O . ALA A 1 58 ? 12.181 7.729 2.364 1.00 44.44 58 ALA A O 20
ATOM 38327 N N . PRO A 1 59 ? 9.975 8.113 2.522 1.00 15.21 59 PRO A N 20
ATOM 38328 C CA . PRO A 1 59 ? 9.862 7.489 3.849 1.00 32.32 59 PRO A CA 20
ATOM 38329 C C . PRO A 1 59 ? 10.200 6.000 3.838 1.00 62.34 59 PRO A C 20
ATOM 38330 O O . PRO A 1 59 ? 10.841 5.490 4.755 1.00 30.04 59 PRO A O 20
ATOM 38341 N N . ILE A 1 60 ? 9.776 5.312 2.788 1.00 51.53 60 ILE A N 20
ATOM 38342 C CA . ILE A 1 60 ? 9.960 3.871 2.691 1.00 42.41 60 ILE A CA 20
ATOM 38343 C C . ILE A 1 60 ? 11.427 3.541 2.428 1.00 63.03 60 ILE A C 20
ATOM 38344 O O . ILE A 1 60 ? 11.914 2.473 2.793 1.00 32.20 60 ILE A O 20
ATOM 38360 N N . LYS A 1 61 ? 12.146 4.492 1.846 1.00 24.05 61 LYS A N 20
ATOM 38361 C CA . LYS A 1 61 ? 13.548 4.279 1.494 1.00 22.43 61 LYS A CA 20
ATOM 38362 C C . LYS A 1 61 ? 14.387 4.182 2.767 1.00 1.31 61 LYS A C 20
ATOM 38363 O O . LYS A 1 61 ? 15.460 3.579 2.775 1.00 3.11 61 LYS A O 20
ATOM 38382 N N . GLU A 1 62 ? 13.877 4.780 3.840 1.00 43.53 62 GLU A N 20
ATOM 38383 C CA . GLU A 1 62 ? 14.572 4.810 5.121 1.00 13.34 62 GLU A CA 20
ATOM 38384 C C . GLU A 1 62 ? 14.937 3.401 5.598 1.00 74.32 62 GLU A C 20
ATOM 38385 O O . GLU A 1 62 ? 16.032 3.182 6.119 1.00 60.04 62 GLU A O 20
ATOM 38397 N N . VAL A 1 63 ? 14.032 2.440 5.396 1.00 40.40 63 VAL A N 20
ATOM 38398 C CA . VAL A 1 63 ? 14.263 1.073 5.860 1.00 41.31 63 VAL A CA 20
ATOM 38399 C C . VAL A 1 63 ? 15.339 0.389 5.013 1.00 51.22 63 VAL A C 20
ATOM 38400 O O . VAL A 1 63 ? 16.076 -0.471 5.505 1.00 1.10 63 VAL A O 20
ATOM 38413 N N . ASP A 1 64 ? 15.447 0.800 3.748 1.00 60.20 64 ASP A N 20
ATOM 38414 C CA . ASP A 1 64 ? 16.491 0.297 2.860 1.00 23.12 64 ASP A CA 20
ATOM 38415 C C . ASP A 1 64 ? 17.859 0.679 3.405 1.00 33.45 64 ASP A C 20
ATOM 38416 O O . ASP A 1 64 ? 18.748 -0.161 3.536 1.00 63.42 64 ASP A O 20
ATOM 38425 N N . THR A 1 65 ? 18.005 1.957 3.739 1.00 11.31 65 THR A N 20
ATOM 38426 C CA . THR A 1 65 ? 19.239 2.463 4.316 1.00 3.12 65 THR A CA 20
ATOM 38427 C C . THR A 1 65 ? 19.486 1.843 5.692 1.00 10.31 65 THR A C 20
ATOM 38428 O O . THR A 1 65 ? 20.629 1.591 6.076 1.00 22.21 65 THR A O 20
ATOM 38439 N N . SER A 1 66 ? 18.403 1.583 6.422 1.00 60.22 66 SER A N 20
ATOM 38440 C CA . SER A 1 66 ? 18.500 0.970 7.739 1.00 13.11 66 SER A CA 20
ATOM 38441 C C . SER A 1 66 ? 19.108 -0.427 7.636 1.00 34.04 66 SER A C 20
ATOM 38442 O O . SER A 1 66 ? 19.932 -0.812 8.464 1.00 22.11 66 SER A O 20
ATOM 38450 N N . GLY A 1 67 ? 18.715 -1.178 6.612 1.00 21.12 67 GLY A N 20
ATOM 38451 C CA . GLY A 1 67 ? 19.301 -2.486 6.404 1.00 42.45 67 GLY A CA 20
ATOM 38452 C C . GLY A 1 67 ? 18.372 -3.460 5.709 1.00 3.04 67 GLY A C 20
ATOM 38453 O O . GLY A 1 67 ? 18.825 -4.349 4.988 1.00 55.31 67 GLY A O 20
ATOM 38457 N N . LYS A 1 68 ? 17.073 -3.311 5.917 1.00 53.12 68 LYS A N 20
ATOM 38458 C CA . LYS A 1 68 ? 16.119 -4.253 5.356 1.00 35.34 68 LYS A CA 20
ATOM 38459 C C . LYS A 1 68 ? 15.542 -3.740 4.046 1.00 43.40 68 LYS A C 20
ATOM 38460 O O . LYS A 1 68 ? 14.461 -3.151 4.008 1.00 3.04 68 LYS A O 20
ATOM 38479 N N . HIS A 1 69 ? 16.291 -3.959 2.978 1.00 33.13 69 HIS A N 20
ATOM 38480 C CA . HIS A 1 69 ? 15.888 -3.515 1.648 1.00 74.51 69 HIS A CA 20
ATOM 38481 C C . HIS A 1 69 ? 14.763 -4.396 1.109 1.00 74.25 69 HIS A C 20
ATOM 38482 O O . HIS A 1 69 ? 13.923 -3.945 0.334 1.00 62.14 69 HIS A O 20
ATOM 38497 N N . ASP A 1 70 ? 14.770 -5.655 1.537 1.00 30.31 70 ASP A N 20
ATOM 38498 C CA . ASP A 1 70 ? 13.824 -6.659 1.054 1.00 70.31 70 ASP A CA 20
ATOM 38499 C C . ASP A 1 70 ? 12.379 -6.224 1.274 1.00 22.22 70 ASP A C 20
ATOM 38500 O O . ASP A 1 70 ? 11.556 -6.289 0.361 1.00 23.20 70 ASP A O 20
ATOM 38509 N N . VAL A 1 71 ? 12.085 -5.759 2.480 1.00 30.33 71 VAL A N 20
ATOM 38510 C CA . VAL A 1 71 ? 10.734 -5.335 2.834 1.00 30.11 71 VAL A CA 20
ATOM 38511 C C . VAL A 1 71 ? 10.262 -4.202 1.924 1.00 13.33 71 VAL A C 20
ATOM 38512 O O . VAL A 1 71 ? 9.187 -4.280 1.329 1.00 13.20 71 VAL A O 20
ATOM 38525 N N . ALA A 1 72 ? 11.089 -3.172 1.797 1.00 12.34 72 ALA A N 20
ATOM 38526 C CA . ALA A 1 72 ? 10.754 -2.005 0.986 1.00 71.14 72 ALA A CA 20
ATOM 38527 C C . ALA A 1 72 ? 10.422 -2.398 -0.449 1.00 31.31 72 ALA A C 20
ATOM 38528 O O . ALA A 1 72 ? 9.434 -1.935 -1.017 1.00 45.53 72 ALA A O 20
ATOM 38535 N N . GLN A 1 73 ? 11.243 -3.269 -1.019 1.00 32.01 73 GLN A N 20
ATOM 38536 C CA . GLN A 1 73 ? 11.077 -3.709 -2.390 1.00 12.32 73 GLN A CA 20
ATOM 38537 C C . GLN A 1 73 ? 9.755 -4.448 -2.578 1.00 42.45 73 GLN A C 20
ATOM 38538 O O . GLN A 1 73 ? 9.014 -4.185 -3.527 1.00 62.42 73 GLN A O 20
ATOM 38552 N N . ARG A 1 74 ? 9.466 -5.368 -1.664 1.00 43.54 74 ARG A N 20
ATOM 38553 C CA . ARG A 1 74 ? 8.220 -6.135 -1.704 1.00 63.42 74 ARG A CA 20
ATOM 38554 C C . ARG A 1 74 ? 6.997 -5.226 -1.611 1.00 62.33 74 ARG A C 20
ATOM 38555 O O . ARG A 1 74 ? 5.949 -5.528 -2.185 1.00 54.43 74 ARG A O 20
ATOM 38576 N N . LEU A 1 75 ? 7.126 -4.123 -0.881 1.00 61.31 75 LEU A N 20
ATOM 38577 C CA . LEU A 1 75 ? 6.027 -3.171 -0.744 1.00 4.52 75 LEU A CA 20
ATOM 38578 C C . LEU A 1 75 ? 5.670 -2.542 -2.090 1.00 31.31 75 LEU A C 20
ATOM 38579 O O . LEU A 1 75 ? 4.498 -2.508 -2.463 1.00 31.24 75 LEU A O 20
ATOM 38595 N N . GLN A 1 76 ? 6.683 -2.080 -2.826 1.00 70.13 76 GLN A N 20
ATOM 38596 C CA . GLN A 1 76 ? 6.466 -1.426 -4.125 1.00 41.42 76 GLN A CA 20
ATOM 38597 C C . GLN A 1 76 ? 5.694 -2.349 -5.047 1.00 43.23 76 GLN A C 20
ATOM 38598 O O . GLN A 1 76 ? 4.763 -1.936 -5.743 1.00 4.25 76 GLN A O 20
ATOM 38612 N N . GLN A 1 77 ? 6.110 -3.603 -5.030 1.00 33.32 77 GLN A N 20
ATOM 38613 C CA . GLN A 1 77 ? 5.494 -4.650 -5.837 1.00 14.13 77 GLN A CA 20
ATOM 38614 C C . GLN A 1 77 ? 3.999 -4.760 -5.547 1.00 52.21 77 GLN A C 20
ATOM 38615 O O . GLN A 1 77 ? 3.186 -4.936 -6.454 1.00 72.45 77 GLN A O 20
ATOM 38629 N N . ARG A 1 78 ? 3.635 -4.632 -4.285 1.00 55.51 78 ARG A N 20
ATOM 38630 C CA . ARG A 1 78 ? 2.249 -4.785 -3.885 1.00 24.50 78 ARG A CA 20
ATOM 38631 C C . ARG A 1 78 ? 1.455 -3.501 -4.107 1.00 33.25 78 ARG A C 20
ATOM 38632 O O . ARG A 1 78 ? 0.239 -3.542 -4.270 1.00 5.33 78 ARG A O 20
ATOM 38653 N N . VAL A 1 79 ? 2.144 -2.369 -4.141 1.00 14.44 79 VAL A N 20
ATOM 38654 C CA . VAL A 1 79 ? 1.492 -1.095 -4.427 1.00 24.13 79 VAL A CA 20
ATOM 38655 C C . VAL A 1 79 ? 0.972 -1.074 -5.863 1.00 62.41 79 VAL A C 20
ATOM 38656 O O . VAL A 1 79 ? -0.172 -0.689 -6.115 1.00 3.30 79 VAL A O 20
ATOM 38669 N N . THR A 1 80 ? 1.805 -1.509 -6.803 1.00 52.44 80 THR A N 20
ATOM 38670 C CA . THR A 1 80 ? 1.398 -1.559 -8.199 1.00 3.14 80 THR A CA 20
ATOM 38671 C C . THR A 1 80 ? 0.344 -2.652 -8.399 1.00 14.15 80 THR A C 20
ATOM 38672 O O . THR A 1 80 ? -0.535 -2.537 -9.256 1.00 15.25 80 THR A O 20
ATOM 38683 N N . ALA A 1 81 ? 0.423 -3.699 -7.577 1.00 13.23 81 ALA A N 20
ATOM 38684 C CA . ALA A 1 81 ? -0.567 -4.770 -7.594 1.00 33.20 81 ALA A CA 20
ATOM 38685 C C . ALA A 1 81 ? -1.941 -4.233 -7.205 1.00 53.33 81 ALA A C 20
ATOM 38686 O O . ALA A 1 81 ? -2.968 -4.730 -7.661 1.00 34.31 81 ALA A O 20
ATOM 38693 N N . ILE A 1 82 ? -1.949 -3.228 -6.344 1.00 30.22 82 ILE A N 20
ATOM 38694 C CA . ILE A 1 82 ? -3.175 -2.528 -5.989 1.00 13.04 82 ILE A CA 20
ATOM 38695 C C . ILE A 1 82 ? -3.590 -1.579 -7.113 1.00 4.43 82 ILE A C 20
ATOM 38696 O O . ILE A 1 82 ? -4.755 -1.531 -7.509 1.00 33.44 82 ILE A O 20
ATOM 38712 N N . MET A 1 83 ? -2.610 -0.848 -7.632 1.00 64.00 83 MET A N 20
ATOM 38713 C CA . MET A 1 83 ? -2.845 0.184 -8.639 1.00 32.15 83 MET A CA 20
ATOM 38714 C C . MET A 1 83 ? -3.478 -0.378 -9.913 1.00 74.44 83 MET A C 20
ATOM 38715 O O . MET A 1 83 ? -4.314 0.280 -10.534 1.00 62.32 83 MET A O 20
ATOM 38729 N N . ARG A 1 84 ? -3.093 -1.590 -10.295 1.00 30.52 84 ARG A N 20
ATOM 38730 C CA . ARG A 1 84 ? -3.627 -2.213 -11.507 1.00 30.42 84 ARG A CA 20
ATOM 38731 C C . ARG A 1 84 ? -5.144 -2.398 -11.416 1.00 34.13 84 ARG A C 20
ATOM 38732 O O . ARG A 1 84 ? -5.841 -2.332 -12.427 1.00 74.34 84 ARG A O 20
ATOM 38753 N N . TYR A 1 85 ? -5.657 -2.612 -10.204 1.00 15.10 85 TYR A N 20
ATOM 38754 C CA . TYR A 1 85 ? -7.100 -2.722 -10.000 1.00 61.43 85 TYR A CA 20
ATOM 38755 C C . TYR A 1 85 ? -7.766 -1.372 -10.221 1.00 20.30 85 TYR A C 20
ATOM 38756 O O . TYR A 1 85 ? -8.829 -1.281 -10.832 1.00 42.34 85 TYR A O 20
ATOM 38774 N N . ALA A 1 86 ? -7.120 -0.322 -9.733 1.00 22.24 86 ALA A N 20
ATOM 38775 C CA . ALA A 1 86 ? -7.622 1.032 -9.900 1.00 73.45 86 ALA A CA 20
ATOM 38776 C C . ALA A 1 86 ? -7.704 1.392 -11.377 1.00 64.33 86 ALA A C 20
ATOM 38777 O O . ALA A 1 86 ? -8.648 2.042 -11.816 1.00 64.21 86 ALA A O 20
ATOM 38784 N N . VAL A 1 87 ? -6.712 0.953 -12.140 1.00 31.42 87 VAL A N 20
ATOM 38785 C CA . VAL A 1 87 ? -6.696 1.175 -13.580 1.00 24.34 87 VAL A CA 20
ATOM 38786 C C . VAL A 1 87 ? -7.780 0.341 -14.262 1.00 22.22 87 VAL A C 20
ATOM 38787 O O . VAL A 1 87 ? -8.379 0.764 -15.251 1.00 64.14 87 VAL A O 20
ATOM 38800 N N . GLN A 1 88 ? -8.041 -0.839 -13.712 1.00 74.21 88 GLN A N 20
ATOM 38801 C CA . GLN A 1 88 ? -9.061 -1.732 -14.248 1.00 2.44 88 GLN A CA 20
ATOM 38802 C C . GLN A 1 88 ? -10.447 -1.098 -14.138 1.00 73.51 88 GLN A C 20
ATOM 38803 O O . GLN A 1 88 ? -11.236 -1.140 -15.083 1.00 35.00 88 GLN A O 20
ATOM 38817 N N . ASN A 1 89 ? -10.732 -0.491 -12.992 1.00 71.33 89 ASN A N 20
ATOM 38818 C CA . ASN A 1 89 ? -12.032 0.142 -12.771 1.00 32.44 89 ASN A CA 20
ATOM 38819 C C . ASN A 1 89 ? -12.037 1.581 -13.274 1.00 43.10 89 ASN A C 20
ATOM 38820 O O . ASN A 1 89 ? -13.010 2.310 -13.073 1.00 33.12 89 ASN A O 20
ATOM 38831 N N . ASP A 1 90 ? -10.944 1.976 -13.925 1.00 4.45 90 ASP A N 20
ATOM 38832 C CA . ASP A 1 90 ? -10.814 3.309 -14.521 1.00 42.51 90 ASP A CA 20
ATOM 38833 C C . ASP A 1 90 ? -10.887 4.400 -13.447 1.00 24.15 90 ASP A C 20
ATOM 38834 O O . ASP A 1 90 ? -11.423 5.483 -13.668 1.00 2.05 90 ASP A O 20
ATOM 38843 N N . TYR A 1 91 ? -10.334 4.113 -12.277 1.00 41.11 91 TYR A N 20
ATOM 38844 C CA . TYR A 1 91 ? -10.237 5.118 -11.228 1.00 74.04 91 TYR A CA 20
ATOM 38845 C C . TYR A 1 91 ? -9.113 6.083 -11.560 1.00 25.11 91 TYR A C 20
ATOM 38846 O O . TYR A 1 91 ? -9.270 7.300 -11.469 1.00 24.21 91 TYR A O 20
ATOM 38864 N N . ILE A 1 92 ? -7.983 5.525 -11.963 1.00 71.14 92 ILE A N 20
ATOM 38865 C CA . ILE A 1 92 ? -6.839 6.318 -12.373 1.00 41.33 92 ILE A CA 20
ATOM 38866 C C . ILE A 1 92 ? -6.317 5.822 -13.712 1.00 13.34 92 ILE A C 20
ATOM 38867 O O . ILE A 1 92 ? -6.435 4.637 -14.035 1.00 12.24 92 ILE A O 20
ATOM 38883 N N . ASP A 1 93 ? -5.768 6.730 -14.495 1.00 31.50 93 ASP A N 20
ATOM 38884 C CA . ASP A 1 93 ? -5.198 6.375 -15.785 1.00 50.20 93 ASP A CA 20
ATOM 38885 C C . ASP A 1 93 ? -3.691 6.567 -15.763 1.00 74.11 93 ASP A C 20
ATOM 38886 O O . ASP A 1 93 ? -2.958 5.956 -16.541 1.00 53.33 93 ASP A O 20
ATOM 38895 N N . SER A 1 94 ? -3.231 7.414 -14.855 1.00 54.42 94 SER A N 20
ATOM 38896 C CA . SER A 1 94 ? -1.813 7.690 -14.723 1.00 33.43 94 SER A CA 20
ATOM 38897 C C . SER A 1 94 ? -1.179 6.755 -13.698 1.00 71.15 94 SER A C 20
ATOM 38898 O O . SER A 1 94 ? -1.760 6.497 -12.642 1.00 11.12 94 SER A O 20
ATOM 38906 N N . ASN A 1 95 ? 0.007 6.254 -14.010 1.00 34.21 95 ASN A N 20
ATOM 38907 C CA . ASN A 1 95 ? 0.713 5.341 -13.120 1.00 43.25 95 ASN A CA 20
ATOM 38908 C C . ASN A 1 95 ? 2.014 5.974 -12.630 1.00 13.35 95 ASN A C 20
ATOM 38909 O O . ASN A 1 95 ? 3.076 5.767 -13.219 1.00 53.23 95 ASN A O 20
ATOM 38920 N N . PRO A 1 96 ? 1.947 6.774 -11.553 1.00 41.33 96 PRO A N 20
ATOM 38921 C CA . PRO A 1 96 ? 3.105 7.498 -11.031 1.00 12.21 96 PRO A CA 20
ATOM 38922 C C . PRO A 1 96 ? 4.032 6.614 -10.197 1.00 21.12 96 PRO A C 20
ATOM 38923 O O . PRO A 1 96 ? 5.251 6.765 -10.238 1.00 30.11 96 PRO A O 20
ATOM 38934 N N . ALA A 1 97 ? 3.448 5.678 -9.462 1.00 11.00 97 ALA A N 20
ATOM 38935 C CA . ALA A 1 97 ? 4.206 4.846 -8.533 1.00 24.24 97 ALA A CA 20
ATOM 38936 C C . ALA A 1 97 ? 4.924 3.707 -9.251 1.00 21.43 97 ALA A C 20
ATOM 38937 O O . ALA A 1 97 ? 5.660 2.937 -8.635 1.00 14.12 97 ALA A O 20
ATOM 38944 N N . SER A 1 98 ? 4.725 3.611 -10.556 1.00 61.53 98 SER A N 20
ATOM 38945 C CA . SER A 1 98 ? 5.343 2.555 -11.343 1.00 33.31 98 SER A CA 20
ATOM 38946 C C . SER A 1 98 ? 6.834 2.818 -11.553 1.00 22.44 98 SER A C 20
ATOM 38947 O O . SER A 1 98 ? 7.569 1.950 -12.027 1.00 41.31 98 SER A O 20
ATOM 38955 N N . ASP A 1 99 ? 7.285 4.013 -11.192 1.00 41.12 99 ASP A N 20
ATOM 38956 C CA . ASP A 1 99 ? 8.690 4.370 -11.361 1.00 11.12 99 ASP A CA 20
ATOM 38957 C C . ASP A 1 99 ? 9.436 4.252 -10.036 1.00 5.14 99 ASP A C 20
ATOM 38958 O O . ASP A 1 99 ? 10.656 4.408 -9.978 1.00 62.12 99 ASP A O 20
ATOM 38967 N N . MET A 1 100 ? 8.698 3.943 -8.973 1.00 11.21 100 MET A N 20
ATOM 38968 C CA . MET A 1 100 ? 9.288 3.793 -7.644 1.00 31.54 100 MET A CA 20
ATOM 38969 C C . MET A 1 100 ? 10.291 2.647 -7.619 1.00 64.33 100 MET A C 20
ATOM 38970 O O . MET A 1 100 ? 11.353 2.751 -7.008 1.00 24.41 100 MET A O 20
ATOM 38984 N N . ALA A 1 101 ? 9.963 1.564 -8.311 1.00 63.25 101 ALA A N 20
ATOM 38985 C CA . ALA A 1 101 ? 10.841 0.403 -8.377 1.00 10.30 101 ALA A CA 20
ATOM 38986 C C . ALA A 1 101 ? 11.853 0.545 -9.511 1.00 22.02 101 ALA A C 20
ATOM 38987 O O . ALA A 1 101 ? 12.559 -0.407 -9.852 1.00 64.14 101 ALA A O 20
ATOM 38994 N N . GLY A 1 102 ? 11.920 1.739 -10.093 1.00 4.31 102 GLY A N 20
ATOM 38995 C CA . GLY A 1 102 ? 12.857 1.989 -11.167 1.00 42.45 102 GLY A CA 20
ATOM 38996 C C . GLY A 1 102 ? 14.269 2.163 -10.649 1.00 1.11 102 GLY A C 20
ATOM 38997 O O . GLY A 1 102 ? 15.173 1.410 -11.018 1.00 12.03 102 GLY A O 20
ATOM 39001 N N . ALA A 1 103 ? 14.455 3.152 -9.783 1.00 53.23 103 ALA A N 20
ATOM 39002 C CA . ALA A 1 103 ? 15.757 3.427 -9.197 1.00 72.15 103 ALA A CA 20
ATOM 39003 C C . ALA A 1 103 ? 15.606 4.234 -7.915 1.00 72.11 103 ALA A C 20
ATOM 39004 O O . ALA A 1 103 ? 15.130 5.371 -7.937 1.00 44.33 103 ALA A O 20
ATOM 39011 N N . LEU A 1 104 ? 15.998 3.640 -6.799 1.00 62.43 104 LEU A N 20
ATOM 39012 C CA . LEU A 1 104 ? 15.929 4.310 -5.510 1.00 23.15 104 LEU A CA 20
ATOM 39013 C C . LEU A 1 104 ? 17.330 4.521 -4.948 1.00 72.33 104 LEU A C 20
ATOM 39014 O O . LEU A 1 104 ? 17.514 5.197 -3.936 1.00 32.34 104 LEU A O 20
ATOM 39030 N N . SER A 1 105 ? 18.314 3.937 -5.617 1.00 11.40 105 SER A N 20
ATOM 39031 C CA . SER A 1 105 ? 19.703 4.054 -5.196 1.00 64.41 105 SER A CA 20
ATOM 39032 C C . SER A 1 105 ? 20.383 5.218 -5.912 1.00 33.23 105 SER A C 20
ATOM 39033 O O . SER A 1 105 ? 21.581 5.458 -5.741 1.00 73.00 105 SER A O 20
ATOM 39041 N N . THR A 1 106 ? 19.608 5.939 -6.710 1.00 50.25 106 THR A N 20
ATOM 39042 C CA . THR A 1 106 ? 20.121 7.067 -7.460 1.00 40.22 106 THR A CA 20
ATOM 39043 C C . THR A 1 106 ? 20.299 8.286 -6.563 1.00 73.15 106 THR A C 20
ATOM 39044 O O . THR A 1 106 ? 19.339 8.991 -6.237 1.00 3.23 106 THR A O 20
ATOM 39055 N N . THR A 1 107 ? 21.530 8.497 -6.137 1.00 62.14 107 THR A N 20
ATOM 39056 C CA . THR A 1 107 ? 21.871 9.627 -5.293 1.00 14.51 107 THR A CA 20
ATOM 39057 C C . THR A 1 107 ? 22.725 10.628 -6.069 1.00 72.53 107 THR A C 20
ATOM 39058 O O . THR A 1 107 ? 22.930 10.464 -7.277 1.00 33.44 107 THR A O 20
ATOM 39069 N N . LYS A 1 108 ? 23.218 11.649 -5.364 1.00 54.01 108 LYS A N 20
ATOM 39070 C CA . LYS A 1 108 ? 24.079 12.687 -5.936 1.00 1.52 108 LYS A CA 20
ATOM 39071 C C . LYS A 1 108 ? 23.280 13.713 -6.722 1.00 63.11 108 LYS A C 20
ATOM 39072 O O . LYS A 1 108 ? 22.276 13.393 -7.365 1.00 25.35 108 LYS A O 20
ATOM 39091 N N . ALA A 1 109 ? 23.742 14.952 -6.645 1.00 51.21 109 ALA A N 20
ATOM 39092 C CA . ALA A 1 109 ? 23.109 16.077 -7.330 1.00 43.04 109 ALA A CA 20
ATOM 39093 C C . ALA A 1 109 ? 23.900 17.355 -7.086 1.00 41.55 109 ALA A C 20
ATOM 39094 O O . ALA A 1 109 ? 24.030 18.206 -7.966 1.00 13.14 109 ALA A O 20
ATOM 39101 N N . ARG A 1 110 ? 24.432 17.479 -5.880 1.00 45.22 110 ARG A N 20
ATOM 39102 C CA . ARG A 1 110 ? 25.164 18.670 -5.487 1.00 31.42 110 ARG A CA 20
ATOM 39103 C C . ARG A 1 110 ? 26.622 18.334 -5.212 1.00 53.52 110 ARG A C 20
ATOM 39104 O O . ARG A 1 110 ? 26.986 17.166 -5.060 1.00 31.42 110 ARG A O 20
ATOM 39125 N N . HIS A 1 111 ? 27.451 19.360 -5.157 1.00 13.51 111 HIS A N 20
ATOM 39126 C CA . HIS A 1 111 ? 28.860 19.195 -4.842 1.00 1.32 111 HIS A CA 20
ATOM 39127 C C . HIS A 1 111 ? 29.160 19.879 -3.519 1.00 51.14 111 HIS A C 20
ATOM 39128 O O . HIS A 1 111 ? 28.244 20.324 -2.829 1.00 32.13 111 HIS A O 20
ATOM 39143 N N . TYR A 1 112 ? 30.432 19.961 -3.165 1.00 13.31 112 TYR A N 20
ATOM 39144 C CA . TYR A 1 112 ? 30.827 20.618 -1.930 1.00 45.00 112 TYR A CA 20
ATOM 39145 C C . TYR A 1 112 ? 30.695 22.130 -2.064 1.00 31.23 112 TYR A C 20
ATOM 39146 O O . TYR A 1 112 ? 30.953 22.689 -3.133 1.00 24.11 112 TYR A O 20
ATOM 39164 N N . PRO A 1 113 ? 30.247 22.792 -0.982 1.00 33.03 113 PRO A N 20
ATOM 39165 C CA . PRO A 1 113 ? 30.015 24.238 -0.950 1.00 20.31 113 PRO A CA 20
ATOM 39166 C C . PRO A 1 113 ? 31.169 25.047 -1.521 1.00 22.42 113 PRO A C 20
ATOM 39167 O O . PRO A 1 113 ? 32.343 24.698 -1.356 1.00 22.12 113 PRO A O 20
ATOM 39178 N N . LEU A 1 114 ? 30.813 26.137 -2.180 1.00 52.42 114 LEU A N 20
ATOM 39179 C CA . LEU A 1 114 ? 31.782 26.994 -2.848 1.00 11.43 114 LEU A CA 20
ATOM 39180 C C . LEU A 1 114 ? 32.696 27.673 -1.835 1.00 72.12 114 LEU A C 20
ATOM 39181 O O . LEU A 1 114 ? 33.877 27.898 -2.107 1.00 32.34 114 LEU A O 20
ATOM 39197 N N . GLU A 1 115 ? 32.154 27.983 -0.666 1.00 54.45 115 GLU A N 20
ATOM 39198 C CA . GLU A 1 115 ? 32.937 28.625 0.374 1.00 54.43 115 GLU A CA 20
ATOM 39199 C C . GLU A 1 115 ? 33.641 27.570 1.214 1.00 4.02 115 GLU A C 20
ATOM 39200 O O . GLU A 1 115 ? 33.040 26.567 1.604 1.00 71.04 115 GLU A O 20
ATOM 39212 N N . HIS A 1 116 ? 34.913 27.801 1.481 1.00 53.31 116 HIS A N 20
ATOM 39213 C CA . HIS A 1 116 ? 35.723 26.860 2.234 1.00 41.43 116 HIS A CA 20
ATOM 39214 C C . HIS A 1 116 ? 36.709 27.619 3.115 1.00 34.21 116 HIS A C 20
ATOM 39215 O O . HIS A 1 116 ? 37.502 27.024 3.840 1.00 24.34 116 HIS A O 20
ATOM 39230 N N . HIS A 1 117 ? 36.633 28.942 3.062 1.00 33.32 117 HIS A N 20
ATOM 39231 C CA . HIS A 1 117 ? 37.565 29.792 3.788 1.00 2.04 117 HIS A CA 20
ATOM 39232 C C . HIS A 1 117 ? 37.058 30.064 5.197 1.00 71.24 117 HIS A C 20
ATOM 39233 O O . HIS A 1 117 ? 36.048 29.504 5.629 1.00 11.30 117 HIS A O 20
ATOM 39248 N N . HIS A 1 118 ? 37.772 30.914 5.914 1.00 20.15 118 HIS A N 20
ATOM 39249 C CA . HIS A 1 118 ? 37.395 31.296 7.265 1.00 73.41 118 HIS A CA 20
ATOM 39250 C C . HIS A 1 118 ? 37.645 32.783 7.475 1.00 31.13 118 HIS A C 20
ATOM 39251 O O . HIS A 1 118 ? 38.788 33.230 7.546 1.00 54.23 118 HIS A O 20
ATOM 39266 N N . HIS A 1 119 ? 36.568 33.550 7.542 1.00 32.24 119 HIS A N 20
ATOM 39267 C CA . HIS A 1 119 ? 36.680 34.993 7.696 1.00 74.34 119 HIS A CA 20
ATOM 39268 C C . HIS A 1 119 ? 37.040 35.334 9.136 1.00 34.11 119 HIS A C 20
ATOM 39269 O O . HIS A 1 119 ? 36.352 34.912 10.068 1.00 5.01 119 HIS A O 20
ATOM 39284 N N . HIS A 1 120 ? 38.115 36.095 9.309 1.00 53.44 120 HIS A N 20
ATOM 39285 C CA . HIS A 1 120 ? 38.645 36.412 10.637 1.00 53.03 120 HIS A CA 20
ATOM 39286 C C . HIS A 1 120 ? 37.808 37.495 11.334 1.00 63.41 120 HIS A C 20
ATOM 39287 O O . HIS A 1 120 ? 38.321 38.551 11.708 1.00 11.15 120 HIS A O 20
ATOM 39302 N N . HIS A 1 121 ? 36.519 37.219 11.499 1.00 10.23 121 HIS A N 20
ATOM 39303 C CA . HIS A 1 121 ? 35.611 38.113 12.210 1.00 13.04 121 HIS A CA 20
ATOM 39304 C C . HIS A 1 121 ? 34.217 37.506 12.238 1.00 11.44 121 HIS A C 20
ATOM 39305 O O . HIS A 1 121 ? 33.891 36.809 13.217 1.00 37.66 121 HIS A O 20
#

InterPro domains:
  IPR002104 Integrase, catalytic domain [PF00589] (223-384)
  IPR002104 Integrase, catalytic domain [PS51898] (201-392)
  IPR010998 Integrase/recombinase, N-terminal [G3DSA:1.10.150.130] (89-204)
  IPR011010 DNA breaking-rejoining enzyme, catalytic core [SSF56349] (99-389)
  IPR013762 Integrase-like, catalytic domain superfamily [G3DSA:1.10.443.10] (205-395)
  IPR025166 Integrase, DNA-binding domain [PF13356] (3-90)
  IPR038488 Integrase, DNA-binding domain superfamily [G3DSA:3.30.160.390] (1-88)
  IPR044068 Core-binding (CB) domain [PS51900] (98-178)
  IPR050808 Phage Integrase [PTHR30629] (1-404)
  IPR053876 Phage integrase, central domain [PF22022] (100-194)

Solvent-accessible surface area: 10032 Å² total; per-residue (Å²): 179,172,126,115,42,68,106,43,21,93,31,31,19,132,80,76,44,90,43,101,161,148,176,33,83,120,108,114,96,197,33,80,202,137,41,39,121,110,6,41,66,152,34,52,115,57,53,10,144,106,26,127,68,40,151,13,37,68,38,5,109,125,46,27,99,82,54,127,80,69,59,8,43,145,28,14,108,36,8,37,41,0,5,118,86,3,39,141,101,103,69,28,126,74,42,27,3,81,92,6,27,38,80,92,89,108,107,160,91,140,178,187,55,114,117,162,128,153,162,163,168

B-factor: mean 37.79, std 18.67, range [0.11, 75.51]

CATH classification: 1.10.150.130